Protein AF-0000000075771984 (afdb_homodimer)

Sequence (1826 aa):
MFKVIRDGGIRCKTSKYLKIIKNNRSLATKSEVASSADVVVIGGGIAGCNTLYQLTKRGVNAILLERSKITSGTTWHTAGLVWSLRPCDLEVRLLRDSRNVYNNLANEVEDYSGWINNGGMFISRSKIRTQEYMRLHTLGNAMGIASEVLDPYDAQKKVPILDPSVFQMALYVSEDGTIDPAMACSALLKVATRNGAKVYEDRPVIDIHYTHNLLGNKEVTAVHTDKGIIKTKCVINCGGAWGPRVARFAGVPSLPLVPFKHAYVVCDAIPEIRGCPNIRDHDVNLYLKMQGETCSIGGYEGNPHMLDQVPDNLQFHLYELDWDVFGVHMTSATTLCPKLGKIGIKSTVCGPESFTPDHKPLLGEDPNIFGLYHNCGYNSAGMMFSAGCGIQMAEWVISGRPQYNMFTFDIRRFTPGQLSRAHWCRESSHEAYVRNYGIVFPHDERLAGRDASHDALHQELVDDGAVMQARAGWERPGFFMPGEKIRVQQYDWGGTHDYPRNVDQRYEEVLKGDYTFGFSEHHDLIGKEALSCRNAAALFNLSYYGKFYLTGPDAQRTANLAFTADLSKDYERVVYSLLLNEKGGVEADVTVSILDGGSGQLHEPIFKGRGYYVVTSGFNANHTLAHLRRIIQTHKLRATITDVSKQLCILSVQGPDSQRILQRYTGAGLSNDAFPVNTHRSIQFHKAPFSVDNKVYTCRALRVGWSGELGWELHIPSSHAIQIYKALKTAKGLQNAGWRALTSLSAEKGYHLWNADLRTDDNPIEANLGFTCRENGEYIGNEHVAKARSNGVSKKYAYFTLDDKVAIYGQEAVFRNGEPVGHLRRGDYAYYLDKPIGIAYITNKGLEVTGKYLTDGNYEIEVMGTKYRANLHLKSPFDPTGQRILGNYGEQGMDENIYEPHAGQNERSGGSEMFKVIRDGGIRCKTSKYLKIIKNNRSLATKSEVASSADVVVIGGGIAGCNTLYQLTKRGVNAILLERSKITSGTTWHTAGLVWSLRPCDLEVRLLRDSRNVYNNLANEVEDYSGWINNGGMFISRSKIRTQEYMRLHTLGNAMGIASEVLDPYDAQKKVPILDPSVFQMALYVSEDGTIDPAMACSALLKVATRNGAKVYEDRPVIDIHYTHNLLGNKEVTAVHTDKGIIKTKCVINCGGAWGPRVARFAGVPSLPLVPFKHAYVVCDAIPEIRGCPNIRDHDVNLYLKMQGETCSIGGYEGNPHMLDQVPDNLQFHLYELDWDVFGVHMTSATTLCPKLGKIGIKSTVCGPESFTPDHKPLLGEDPNIFGLYHNCGYNSAGMMFSAGCGIQMAEWVISGRPQYNMFTFDIRRFTPGQLSRAHWCRESSHEAYVRNYGIVFPHDERLAGRDASHDALHQELVDDGAVMQARAGWERPGFFMPGEKIRVQQYDWGGTHDYPRNVDQRYEEVLKGDYTFGFSEHHDLIGKEALSCRNAAALFNLSYYGKFYLTGPDAQRTANLAFTADLSKDYERVVYSLLLNEKGGVEADVTVSILDGGSGQLHEPIFKGRGYYVVTSGFNANHTLAHLRRIIQTHKLRATITDVSKQLCILSVQGPDSQRILQRYTGAGLSNDAFPVNTHRSIQFHKAPFSVDNKVYTCRALRVGWSGELGWELHIPSSHAIQIYKALKTAKGLQNAGWRALTSLSAEKGYHLWNADLRTDDNPIEANLGFTCRENGEYIGNEHVAKARSNGVSKKYAYFTLDDKVAIYGQEAVFRNGEPVGHLRRGDYAYYLDKPIGIAYITNKGLEVTGKYLTDGNYEIEVMGTKYRANLHLKSPFDPTGQRILGNYGEQGMDENIYEPHAGQNERSGGSE

Radius of gyration: 36.63 Å; Cα contacts (8 Å, |Δi|>4): 4333; chains: 2; bounding box: 93×117×120 Å

Solvent-accessible surface area (backbone atoms only — not comparable to full-atom values): 93601 Å² total; per-residue (Å²): 132,84,74,77,82,77,85,78,74,98,74,73,87,79,63,74,80,66,72,79,69,82,77,76,84,73,82,65,56,112,47,59,59,62,61,58,38,61,31,40,34,36,24,40,28,54,41,22,26,29,31,48,28,40,31,22,76,70,70,44,51,36,35,38,35,14,54,50,55,76,23,25,70,50,39,64,75,53,86,24,60,30,62,56,81,50,98,39,72,64,56,28,50,27,18,50,45,17,51,51,50,52,68,45,43,23,68,75,63,72,42,91,30,47,64,41,73,40,13,28,33,39,46,18,69,43,71,69,51,42,47,55,49,28,38,37,46,32,33,27,48,45,71,71,42,67,66,44,84,31,49,29,66,61,45,22,74,59,35,64,60,46,43,44,87,67,40,63,32,30,42,36,27,64,81,11,25,36,37,39,52,65,40,37,39,52,44,33,43,53,56,15,42,74,56,65,36,45,76,40,62,64,36,44,76,73,36,38,43,62,46,38,37,93,87,59,46,40,31,39,47,27,39,33,38,89,52,44,54,28,38,22,51,28,39,38,40,17,36,39,65,47,26,45,59,59,41,38,39,62,62,45,63,61,53,76,63,44,31,25,60,46,52,37,33,34,36,43,78,38,74,80,42,50,72,23,44,25,40,36,30,40,86,70,28,32,35,36,45,52,52,59,34,29,42,31,47,28,54,48,52,74,64,67,54,74,44,88,74,72,56,86,80,62,51,76,57,66,52,84,78,56,58,88,56,51,44,62,39,55,54,48,47,24,63,44,21,55,64,58,69,74,50,55,76,67,47,77,46,23,28,63,41,24,29,11,42,77,56,41,36,37,25,46,61,45,84,73,31,46,39,36,28,36,42,26,24,42,47,90,36,45,73,23,37,20,45,22,48,10,50,35,48,34,35,23,70,76,67,68,50,46,70,61,63,52,58,82,31,27,52,44,52,60,35,69,61,42,57,35,15,62,66,38,41,51,45,16,22,49,50,31,50,45,42,64,46,48,85,84,42,87,67,67,77,79,62,40,48,68,74,46,32,71,54,75,47,50,66,62,41,26,68,58,6,20,41,68,39,76,49,56,37,26,52,43,44,32,36,62,44,79,92,35,71,51,61,83,61,80,66,33,64,90,43,33,96,81,24,63,62,66,85,78,50,65,45,59,56,56,49,55,41,30,70,47,80,55,74,43,72,53,46,65,61,37,39,50,33,36,44,33,24,72,73,26,12,20,36,35,76,52,31,63,28,25,33,33,36,36,29,40,90,28,20,59,59,48,45,45,34,48,29,38,34,80,79,81,65,66,65,36,37,40,40,65,27,36,30,42,38,81,78,20,12,34,68,41,60,34,39,36,32,36,36,66,44,43,89,56,43,90,74,29,47,63,59,70,61,55,29,35,41,40,36,33,56,34,62,48,25,54,38,46,52,42,52,52,49,49,52,34,59,76,67,70,46,59,50,44,77,48,78,43,31,77,46,32,32,26,44,30,36,27,5,77,42,20,57,67,57,52,48,38,26,30,84,64,62,74,44,66,84,67,42,35,80,40,23,46,47,79,42,56,37,34,55,42,71,80,43,82,89,52,71,71,41,67,31,28,37,31,31,51,56,70,53,54,34,16,34,35,30,36,35,22,38,30,49,49,38,54,57,52,48,59,36,50,65,68,37,85,69,43,38,77,33,21,50,59,21,44,52,24,33,11,53,35,46,53,52,84,44,81,81,46,67,36,32,44,61,36,37,43,59,32,58,74,41,47,88,33,43,49,88,69,78,72,31,54,16,45,68,46,48,52,46,34,68,74,72,45,37,40,37,31,52,37,32,34,39,29,83,59,90,53,60,50,66,44,43,33,18,29,26,45,72,85,37,70,33,28,39,26,43,31,32,35,52,18,65,88,80,65,29,22,34,34,32,29,46,42,47,43,91,74,34,71,49,46,72,62,63,60,72,70,49,52,39,30,37,30,57,58,79,42,74,37,67,36,46,82,28,88,54,36,84,43,63,75,82,58,40,37,52,75,46,49,55,67,90,74,49,54,83,73,76,72,81,66,85,76,84,67,75,85,65,84,85,72,70,92,109,134,86,77,76,87,84,85,78,74,97,77,78,92,77,66,79,78,74,59,84,70,82,74,77,87,77,89,64,60,113,46,56,60,58,61,58,38,62,32,40,32,37,23,40,27,56,41,23,26,29,32,47,27,40,31,20,77,70,70,45,51,36,34,38,35,15,55,49,55,78,24,25,71,49,40,66,76,54,87,25,60,29,63,56,81,52,98,38,71,65,56,26,51,27,18,51,45,17,50,52,50,52,68,44,44,26,67,74,62,71,42,90,31,45,66,43,73,41,12,29,32,39,45,20,68,43,69,68,50,42,47,53,52,29,38,37,47,32,33,28,48,44,71,71,42,68,65,44,86,30,49,29,65,63,44,22,74,61,36,66,60,45,44,44,87,67,40,63,32,29,43,38,28,64,82,12,27,37,38,39,53,65,40,38,39,50,45,34,42,52,55,15,41,74,56,64,34,45,77,41,62,64,38,42,76,71,34,37,42,63,45,37,36,91,87,59,47,39,30,39,47,28,40,33,38,88,51,44,54,29,38,24,52,29,40,37,40,17,35,39,67,47,26,45,59,59,41,39,39,61,64,44,64,62,54,77,63,44,32,26,59,46,50,38,34,32,36,44,78,37,76,80,42,50,73,23,46,25,40,35,32,42,86,69,26,32,35,37,43,52,52,58,34,29,42,31,47,28,53,48,52,76,65,66,53,74,44,88,74,71,56,86,81,62,51,76,56,68,53,85,76,56,57,87,58,50,44,62,36,55,54,49,47,25,62,43,21,54,64,59,69,74,50,56,75,66,46,80,47,22,29,65,39,25,28,12,43,77,57,42,35,36,25,46,61,45,84,73,32,47,39,36,28,36,42,26,24,42,46,90,36,43,73,25,36,21,44,22,48,10,50,34,48,34,34,23,71,76,67,69,51,47,71,62,63,52,58,80,31,27,53,44,52,60,35,69,62,41,57,34,16,61,66,37,41,52,43,15,22,50,50,30,50,45,43,62,46,48,85,84,43,87,65,66,76,80,62,41,48,68,76,45,32,71,54,76,48,52,66,62,40,28,67,58,6,21,40,68,39,75,49,58,36,26,52,42,44,33,36,64,44,79,91,36,73,50,61,84,59,79,67,32,64,89,43,33,96,80,23,62,61,64,87,77,48,64,46,60,54,57,50,57,40,30,70,47,79,54,74,43,72,53,47,65,62,37,38,50,32,37,44,33,24,73,73,27,12,19,37,34,77,53,29,64,29,25,34,32,38,35,30,39,90,28,20,58,60,49,44,44,35,48,30,38,35,79,79,81,63,63,79,30,33,41,41,64,26,36,30,44,38,80,80,18,11,34,67,41,62,34,40,37,30,38,38,69,45,43,89,56,44,90,73,30,48,64,58,70,62,54,30,34,42,39,37,32,56,35,64,49,25,52,39,46,51,43,52,52,49,48,50,34,59,77,67,69,49,58,52,44,76,48,78,42,32,76,47,33,31,29,43,30,37,27,6,76,41,20,59,67,57,53,46,39,27,32,86,64,61,74,44,66,84,66,42,34,79,41,25,42,47,77,40,57,37,32,55,43,69,78,42,83,89,51,72,71,43,66,31,28,37,32,30,51,57,70,52,52,33,17,34,35,30,35,36,22,40,29,49,49,37,55,58,51,45,59,37,51,65,67,37,85,72,44,37,77,32,20,48,59,21,42,53,22,34,13,52,37,46,53,52,83,44,78,80,48,68,36,32,45,61,33,37,42,59,32,58,74,41,48,88,33,44,49,90,68,78,73,29,55,17,45,70,47,48,52,47,34,68,74,72,46,37,39,39,31,52,37,32,34,37,29,84,60,89,52,61,49,65,43,45,34,18,30,24,44,73,85,36,70,33,29,37,25,43,31,32,34,52,19,64,87,81,65,30,22,34,33,32,29,47,43,46,43,93,76,33,70,48,46,73,63,62,62,71,72,49,53,39,30,39,30,56,59,78,41,75,38,67,36,46,81,29,89,53,34,85,43,64,74,81,57,39,37,52,75,47,49,54,68,90,73,49,53,82,74,76,71,82,64,84,74,83,68,72,84,61,79,84,73,77,74,125

pLDDT: mean 91.32, std 16.98, range [16.67, 98.88]

Nearest PDB structures (foldseek):
  1vrq-assembly1_B  TM=8.759E-01  e=1.701E-26  Corynebacterium sp. U-96
  2gah-assembly1_B  TM=8.725E-01  e=1.959E-25  Stenotrophomonas maltophilia
  5hxw-assembly3_C  TM=8.221E-01  e=6.725E-24  Proteus vulgaris
  3dme-assembly1_B  TM=7.816E-01  e=2.888E-16  Bordetella pertussis
  2r4e-assembly1_A  TM=6.799E-01  e=1.386E-12  Escherichia coli

Organism: Galleria mellonella (NCBI:txid7137)

Structure (mmCIF, N/CA/C/O backbone):
data_AF-0000000075771984-model_v1
#
loop_
_entity.id
_entity.type
_entity.pdbx_description
1 polymer 'Sarcosine dehydrogenase, mitochondrial'
#
loop_
_atom_site.group_PDB
_atom_site.id
_atom_site.type_symbol
_atom_site.label_atom_id
_atom_site.label_alt_id
_atom_site.label_comp_id
_atom_site.label_asym_id
_atom_site.label_entity_id
_atom_site.label_seq_id
_atom_site.pdbx_PDB_ins_code
_atom_site.Cartn_x
_atom_site.Cartn_y
_atom_site.Cartn_z
_atom_site.occupancy
_atom_site.B_iso_or_equiv
_atom_site.auth_seq_id
_atom_site.auth_comp_id
_atom_site.auth_asym_id
_atom_site.auth_atom_id
_atom_site.pdbx_PDB_model_num
ATOM 1 N N . MET A 1 1 ? 25.984 54.156 26.453 1 20.53 1 MET A N 1
ATOM 2 C CA . MET A 1 1 ? 27.312 53.875 25.922 1 20.53 1 MET A CA 1
ATOM 3 C C . MET A 1 1 ? 27.562 52.375 25.844 1 20.53 1 MET A C 1
ATOM 5 O O . MET A 1 1 ? 27.766 51.719 26.875 1 20.53 1 MET A O 1
ATOM 9 N N . PHE A 1 2 ? 26.75 51.562 25.188 1 23.52 2 PHE A N 1
ATOM 10 C CA . PHE A 1 2 ? 26.172 50.25 25.422 1 23.52 2 PHE A CA 1
ATOM 11 C C . PHE A 1 2 ? 27.156 49.125 25.109 1 23.52 2 PHE A C 1
ATOM 13 O O . PHE A 1 2 ? 27.719 49.094 24.016 1 23.52 2 PHE A O 1
ATOM 20 N N . LYS A 1 3 ? 27.891 48.625 26.062 1 22.48 3 LYS A N 1
ATOM 21 C CA . LYS A 1 3 ? 29.234 48.062 26.125 1 22.48 3 LYS A CA 1
ATOM 22 C C . LYS A 1 3 ? 29.312 46.719 25.453 1 22.48 3 LYS A C 1
ATOM 24 O O . LYS A 1 3 ? 28.359 45.938 25.516 1 22.48 3 LYS A O 1
ATOM 29 N N . VAL A 1 4 ? 30.203 46.438 24.469 1 23.03 4 VAL A N 1
ATOM 30 C CA . VAL A 1 4 ? 30.469 45.5 23.375 1 23.03 4 VAL A CA 1
ATOM 31 C C . VAL A 1 4 ? 30.828 44.125 23.953 1 23.03 4 VAL A C 1
ATOM 33 O O . VAL A 1 4 ? 31.094 43.188 23.188 1 23.03 4 VAL A O 1
ATOM 36 N N . ILE A 1 5 ? 30.109 43.625 25.016 1 22.22 5 ILE A N 1
ATOM 37 C CA . ILE A 1 5 ? 30.906 42.656 25.75 1 22.22 5 ILE A CA 1
ATOM 38 C C . ILE A 1 5 ? 31.219 41.438 24.859 1 22.22 5 ILE A C 1
ATOM 40 O O . ILE A 1 5 ? 30.312 40.875 24.234 1 22.22 5 ILE A O 1
ATOM 44 N N . ARG A 1 6 ? 32.5 41.094 24.391 1 21.95 6 ARG A N 1
ATOM 45 C CA . ARG A 1 6 ? 33.406 40.312 23.562 1 21.95 6 ARG A CA 1
ATOM 46 C C . ARG A 1 6 ? 33.406 38.844 23.969 1 21.95 6 ARG A C 1
ATOM 48 O O . ARG A 1 6 ? 34.188 38.438 24.844 1 21.95 6 ARG A O 1
ATOM 55 N N . ASP A 1 7 ? 32.219 38.344 24.281 1 18.66 7 ASP A N 1
ATOM 56 C CA . ASP A 1 7 ? 32.281 37.094 25.047 1 18.66 7 ASP A CA 1
ATOM 57 C C . ASP A 1 7 ? 33 36 24.25 1 18.66 7 ASP A C 1
ATOM 59 O O . ASP A 1 7 ? 32.719 35.781 23.078 1 18.66 7 ASP A O 1
ATOM 63 N N . GLY A 1 8 ? 34.188 35.531 24.531 1 19.98 8 GLY A N 1
ATOM 64 C CA . GLY A 1 8 ? 35.375 34.781 24.156 1 19.98 8 GLY A CA 1
ATOM 65 C C . GLY A 1 8 ? 35.062 33.344 23.766 1 19.98 8 GLY A C 1
ATOM 66 O O . GLY A 1 8 ? 35.5 32.875 22.703 1 19.98 8 GLY A O 1
ATOM 67 N N . GLY A 1 9 ? 34.875 32.312 24.578 1 18.95 9 GLY A N 1
ATOM 68 C CA . GLY A 1 9 ? 35.688 31.109 24.688 1 18.95 9 GLY A CA 1
ATOM 69 C C . GLY A 1 9 ? 35.156 29.969 23.844 1 18.95 9 GLY A C 1
ATOM 70 O O . GLY A 1 9 ? 35.938 29.281 23.156 1 18.95 9 GLY A O 1
ATOM 71 N N . ILE A 1 10 ? 33.969 29.328 24.031 1 19.7 10 ILE A N 1
ATOM 72 C CA . ILE A 1 10 ? 33.938 27.875 24.109 1 19.7 10 ILE A CA 1
ATOM 73 C C . ILE A 1 10 ? 33.938 27.281 22.703 1 19.7 10 ILE A C 1
ATOM 75 O O . ILE A 1 10 ? 33 27.453 21.938 1 19.7 10 ILE A O 1
ATOM 79 N N . ARG A 1 11 ? 35.062 27.047 21.891 1 22.23 11 ARG A N 1
ATOM 80 C CA . ARG A 1 11 ? 35.625 26.562 20.641 1 22.23 11 ARG A CA 1
ATOM 81 C C . ARG A 1 11 ? 35.281 25.094 20.406 1 22.23 11 ARG A C 1
ATOM 83 O O . ARG A 1 11 ? 35.281 24.609 19.281 1 22.23 11 ARG A O 1
ATOM 90 N N . CYS A 1 12 ? 35.344 24.188 21.344 1 19.92 12 CYS A N 1
ATOM 91 C CA . CYS A 1 12 ? 36.125 23 21.078 1 19.92 12 CYS A CA 1
ATOM 92 C C . CYS A 1 12 ? 35.406 22.078 20.109 1 19.92 12 CYS A C 1
ATOM 94 O O . CYS A 1 12 ? 36 21.625 19.125 1 19.92 12 CYS A O 1
ATOM 96 N N . LYS A 1 13 ? 34.469 21.047 20.469 1 22.67 13 LYS A N 1
ATOM 97 C CA . LYS A 1 13 ? 34.656 19.609 20.266 1 22.67 13 LYS A CA 1
ATOM 98 C C . LYS A 1 13 ? 34.031 19.156 18.953 1 22.67 13 LYS A C 1
ATOM 100 O O . LYS A 1 13 ? 33.312 18.156 18.922 1 22.67 13 LYS A O 1
ATOM 105 N N . THR A 1 14 ? 33.75 19.938 18.094 1 21.06 14 THR A N 1
ATOM 106 C CA . THR A 1 14 ? 33 19.672 16.875 1 21.06 14 THR A CA 1
ATOM 107 C C . THR A 1 14 ? 33.812 18.812 15.922 1 21.06 14 THR A C 1
ATOM 109 O O . THR A 1 14 ? 33.469 18.641 14.75 1 21.06 14 THR A O 1
ATOM 112 N N . SER A 1 15 ? 35.094 18.375 16.391 1 21.33 15 SER A N 1
ATOM 113 C CA . SER A 1 15 ? 36.062 17.875 15.43 1 21.33 15 SER A CA 1
ATOM 114 C C . SER A 1 15 ? 35.562 16.625 14.727 1 21.33 15 SER A C 1
ATOM 116 O O . SER A 1 15 ? 35.875 16.391 13.555 1 21.33 15 SER A O 1
ATOM 118 N N . LYS A 1 16 ? 35.062 15.539 15.469 1 24.08 16 LYS A N 1
ATOM 119 C CA . LYS A 1 16 ? 35.562 14.188 15.203 1 24.08 16 LYS A CA 1
ATOM 120 C C . LYS A 1 16 ? 34.844 13.578 14 1 24.08 16 LYS A C 1
ATOM 122 O O . LYS A 1 16 ? 35.281 12.555 13.461 1 24.08 16 LYS A O 1
ATOM 127 N N . TYR A 1 17 ? 33.594 13.828 13.836 1 22.97 17 TYR A N 1
ATOM 128 C CA . TYR A 1 17 ? 33.062 12.773 12.984 1 22.97 17 TYR A CA 1
ATOM 129 C C . TYR A 1 17 ? 33.344 13.047 11.516 1 22.97 17 TYR A C 1
ATOM 131 O O . TYR A 1 17 ? 33.125 12.188 10.664 1 22.97 17 TYR A O 1
ATOM 139 N N . LEU A 1 18 ? 33.438 14.375 11.188 1 21.64 18 LEU A N 1
ATOM 140 C CA . LEU A 1 18 ? 33.531 14.531 9.742 1 21.64 18 LEU A CA 1
ATOM 141 C C . LEU A 1 18 ? 34.938 14.273 9.25 1 21.64 18 LEU A C 1
ATOM 143 O O . LEU A 1 18 ? 35.844 15.07 9.508 1 21.64 18 LEU A O 1
ATOM 147 N N . LYS A 1 19 ? 35.562 13.109 9.297 1 24.31 19 LYS A N 1
ATOM 148 C CA . LYS A 1 19 ? 36.844 13.094 8.633 1 24.31 19 LYS A CA 1
ATOM 149 C C . LYS A 1 19 ? 36.812 13.852 7.305 1 24.31 19 LYS A C 1
ATOM 151 O O . LYS A 1 19 ? 35.844 13.719 6.547 1 24.31 19 LYS A O 1
ATOM 156 N N . ILE A 1 20 ? 37.625 14.883 7.121 1 22.64 20 ILE A N 1
ATOM 157 C CA . ILE A 1 20 ? 38.062 15.695 5.984 1 22.64 20 ILE A CA 1
ATOM 158 C C . ILE A 1 20 ? 38.406 14.797 4.812 1 22.64 20 ILE A C 1
ATOM 160 O O . ILE A 1 20 ? 39.5 14.172 4.809 1 22.64 20 ILE A O 1
ATOM 164 N N . ILE A 1 21 ? 37.594 13.914 4.395 1 23.53 21 ILE A N 1
ATOM 165 C CA . ILE A 1 21 ? 38.25 13.32 3.238 1 23.53 21 ILE A CA 1
ATOM 166 C C . ILE A 1 21 ? 38.438 14.375 2.152 1 23.53 21 ILE A C 1
ATOM 168 O O . ILE A 1 21 ? 37.562 15.172 1.89 1 23.53 21 ILE A O 1
ATOM 172 N N . LYS A 1 22 ? 39.688 14.594 1.712 1 22.98 22 LYS A N 1
ATOM 173 C CA . LYS A 1 22 ? 40.281 15.438 0.683 1 22.98 22 LYS A CA 1
ATOM 174 C C . LYS A 1 22 ? 39.531 15.312 -0.64 1 22.98 22 LYS A C 1
ATOM 176 O O . LYS A 1 22 ? 39.5 14.242 -1.251 1 22.98 22 LYS A O 1
ATOM 181 N N . ASN A 1 23 ? 38.438 16.109 -0.751 1 23.19 23 ASN A N 1
ATOM 182 C CA . ASN A 1 23 ? 37.656 16.109 -1.988 1 23.19 23 ASN A CA 1
ATOM 183 C C . ASN A 1 23 ? 38.469 16.672 -3.158 1 23.19 23 ASN A C 1
ATOM 185 O O . ASN A 1 23 ? 38.781 17.859 -3.195 1 23.19 23 ASN A O 1
ATOM 189 N N . ASN A 1 24 ? 39.469 15.961 -3.719 1 22.27 24 ASN A N 1
ATOM 190 C CA . ASN A 1 24 ? 40.062 16.469 -4.945 1 22.27 24 ASN A CA 1
ATOM 191 C C . ASN A 1 24 ? 39.031 16.688 -6.039 1 22.27 24 ASN A C 1
ATOM 193 O O . ASN A 1 24 ? 38.062 15.922 -6.137 1 22.27 24 ASN A O 1
ATOM 197 N N . ARG A 1 25 ? 38.969 17.875 -6.742 1 24.22 25 ARG A N 1
ATOM 198 C CA . ARG A 1 25 ? 38.188 18.609 -7.746 1 24.22 25 ARG A CA 1
ATOM 199 C C . ARG A 1 25 ? 38.156 17.844 -9.07 1 24.22 25 ARG A C 1
ATOM 201 O O . ARG A 1 25 ? 38.969 18.141 -9.961 1 24.22 25 ARG A O 1
ATOM 208 N N . SER A 1 26 ? 38.062 16.547 -9.25 1 25.86 26 SER A N 1
ATOM 209 C CA . SER A 1 26 ? 38.188 16.109 -10.633 1 25.86 26 SER A CA 1
ATOM 210 C C . SER A 1 26 ? 37 16.5 -11.469 1 25.86 26 SER A C 1
ATOM 212 O O . SER A 1 26 ? 35.844 16.344 -11.039 1 25.86 26 SER A O 1
ATOM 214 N N . LEU A 1 27 ? 37 17.547 -12.352 1 26.48 27 LEU A N 1
ATOM 215 C CA . LEU A 1 27 ? 36.188 17.969 -13.492 1 26.48 27 LEU A CA 1
ATOM 216 C C . LEU A 1 27 ? 35.719 16.766 -14.289 1 26.48 27 LEU A C 1
ATOM 218 O O . LEU A 1 27 ? 36.531 16 -14.812 1 26.48 27 LEU A O 1
ATOM 222 N N . ALA A 1 28 ? 34.5 16.281 -14.133 1 31.55 28 ALA A N 1
ATOM 223 C CA . ALA A 1 28 ? 33.875 15.039 -14.578 1 31.55 28 ALA A CA 1
ATOM 224 C C . ALA A 1 28 ? 33.594 15.07 -16.078 1 31.55 28 ALA A C 1
ATOM 226 O O . ALA A 1 28 ? 32.688 15.789 -16.531 1 31.55 28 ALA A O 1
ATOM 227 N N . THR A 1 29 ? 34.375 15.203 -17.047 1 35.03 29 THR A N 1
ATOM 228 C CA . THR A 1 29 ? 34.312 14.742 -18.438 1 35.03 29 THR A CA 1
ATOM 229 C C . THR A 1 29 ? 33.531 13.438 -18.547 1 35.03 29 THR A C 1
ATOM 231 O O . THR A 1 29 ? 33.25 12.789 -17.531 1 35.03 29 THR A O 1
ATOM 234 N N . LYS A 1 30 ? 33.375 12.758 -19.812 1 45.22 30 LYS A N 1
ATOM 235 C CA . LYS A 1 30 ? 33.031 11.359 -20.078 1 45.22 30 LYS A CA 1
ATOM 236 C C . LYS A 1 30 ? 33.5 10.461 -18.938 1 45.22 30 LYS A C 1
ATOM 238 O O . LYS A 1 30 ? 33.531 9.234 -19.094 1 45.22 30 LYS A O 1
ATOM 243 N N . SER A 1 31 ? 33.75 11.039 -17.797 1 60.84 31 SER A N 1
ATOM 244 C CA . SER A 1 31 ? 34.625 10.711 -16.672 1 60.84 31 SER A CA 1
ATOM 245 C C . SER A 1 31 ? 33.812 10.172 -15.5 1 60.84 31 SER A C 1
ATOM 247 O O . SER A 1 31 ? 32.625 10.461 -15.367 1 60.84 31 SER A O 1
ATOM 249 N N . GLU A 1 32 ? 34.25 9.43 -14.703 1 80.19 32 GLU A N 1
ATOM 250 C CA . GLU A 1 32 ? 33.812 8.711 -13.508 1 80.19 32 GLU A CA 1
ATOM 251 C C . GLU A 1 32 ? 33.406 9.68 -12.406 1 80.19 32 GLU A C 1
ATOM 253 O O . GLU A 1 32 ? 33.906 10.797 -12.312 1 80.19 32 GLU A O 1
ATOM 258 N N . VAL A 1 33 ? 32.188 9.57 -11.906 1 91.38 33 VAL A N 1
ATOM 259 C CA . VAL A 1 33 ? 31.703 10.352 -10.773 1 91.38 33 VAL A CA 1
ATOM 260 C C . VAL A 1 33 ? 32.688 10.25 -9.609 1 91.38 33 VAL A C 1
ATOM 262 O O . VAL A 1 33 ? 33.531 9.352 -9.578 1 91.38 33 VAL A O 1
ATOM 265 N N . ALA A 1 34 ? 32.594 11.219 -8.734 1 93.81 34 ALA A N 1
ATOM 266 C CA . ALA A 1 34 ? 33.375 11.148 -7.512 1 93.81 34 ALA A CA 1
ATOM 267 C C . ALA A 1 34 ? 33.062 9.883 -6.723 1 93.81 34 ALA A C 1
ATOM 269 O O . ALA A 1 34 ? 31.953 9.359 -6.789 1 93.81 34 ALA A O 1
ATOM 270 N N . SER A 1 35 ? 34.031 9.461 -6 1 95.12 35 SER A N 1
ATOM 271 C CA . SER A 1 35 ? 33.906 8.18 -5.316 1 95.12 35 SER A CA 1
ATOM 272 C C . SER A 1 35 ? 33.094 8.297 -4.035 1 95.12 35 SER A C 1
ATOM 274 O O . SER A 1 35 ? 32.562 7.301 -3.521 1 95.12 35 SER A O 1
ATOM 276 N N . SER A 1 36 ? 33.031 9.523 -3.48 1 97.38 36 SER A N 1
ATOM 277 C CA . SER A 1 36 ? 32.281 9.695 -2.236 1 97.38 36 SER A CA 1
ATOM 278 C C . SER A 1 36 ? 31.812 11.133 -2.07 1 97.38 36 SER A C 1
ATOM 280 O O . SER A 1 36 ? 32.344 12.047 -2.703 1 97.38 36 SER A O 1
ATOM 282 N N . ALA A 1 37 ? 30.812 11.367 -1.308 1 98.38 37 ALA A N 1
ATOM 283 C CA . ALA A 1 37 ? 30.281 12.664 -0.917 1 98.38 37 ALA A CA 1
ATOM 284 C C . ALA A 1 37 ? 29.531 12.578 0.417 1 98.38 37 ALA A C 1
ATOM 286 O O . ALA A 1 37 ? 29.094 11.5 0.82 1 98.38 37 ALA A O 1
ATOM 287 N N . ASP A 1 38 ? 29.484 13.742 1.095 1 98.25 38 ASP A N 1
ATOM 288 C CA . ASP A 1 38 ? 28.656 13.773 2.299 1 98.25 38 ASP A CA 1
ATOM 289 C C . ASP A 1 38 ? 27.188 13.617 1.957 1 98.25 38 ASP A C 1
ATOM 291 O O . ASP A 1 38 ? 26.438 12.945 2.674 1 98.25 38 ASP A O 1
ATOM 295 N N . VAL A 1 39 ? 26.75 14.328 0.941 1 98.75 39 VAL A N 1
ATOM 296 C CA . VAL A 1 39 ? 25.359 14.32 0.515 1 98.75 39 VAL A CA 1
ATOM 297 C C . VAL A 1 39 ? 25.281 14.203 -1.006 1 98.75 39 VAL A C 1
ATOM 299 O O . VAL A 1 39 ? 26.062 14.836 -1.723 1 98.75 39 VAL A O 1
ATOM 302 N N . VAL A 1 40 ? 24.422 13.344 -1.509 1 98.88 40 VAL A N 1
ATOM 303 C CA . VAL A 1 40 ? 24.109 13.281 -2.934 1 98.88 40 VAL A CA 1
ATOM 304 C C . VAL A 1 40 ? 22.688 13.781 -3.178 1 98.88 40 VAL A C 1
ATOM 306 O O . VAL A 1 40 ? 21.734 13.25 -2.615 1 98.88 40 VAL A O 1
ATOM 309 N N . VAL A 1 41 ? 22.562 14.844 -3.959 1 98.88 41 VAL A N 1
ATOM 310 C CA . VAL A 1 41 ? 21.266 15.406 -4.363 1 98.88 41 VAL A CA 1
ATOM 311 C C . VAL A 1 41 ? 20.875 14.867 -5.738 1 98.88 41 VAL A C 1
ATOM 313 O O . VAL A 1 41 ? 21.656 14.977 -6.691 1 98.88 41 VAL A O 1
ATOM 316 N N . ILE A 1 42 ? 19.672 14.305 -5.836 1 98.69 42 ILE A N 1
ATOM 317 C CA . ILE A 1 42 ? 19.219 13.734 -7.102 1 98.69 42 ILE A CA 1
ATOM 318 C C . ILE A 1 42 ? 18.141 14.641 -7.719 1 98.69 42 ILE A C 1
ATOM 320 O O . ILE A 1 42 ? 17.047 14.781 -7.164 1 98.69 42 ILE A O 1
ATOM 324 N N . GLY A 1 43 ? 18.406 15.219 -8.906 1 98.25 43 GLY A N 1
ATOM 325 C CA . GLY A 1 43 ? 17.5 16.109 -9.609 1 98.25 43 GLY A CA 1
ATOM 326 C C . GLY A 1 43 ? 18.016 17.531 -9.719 1 98.25 43 GLY A C 1
ATOM 327 O O . GLY A 1 43 ? 18.344 18.156 -8.703 1 98.25 43 GLY A O 1
ATOM 328 N N . GLY A 1 44 ? 18.109 18 -10.891 1 98.31 44 GLY A N 1
ATOM 329 C CA . GLY A 1 44 ? 18.656 19.328 -11.148 1 98.31 44 GLY A CA 1
ATOM 330 C C . GLY A 1 44 ? 17.578 20.359 -11.461 1 98.31 44 GLY A C 1
ATOM 331 O O . GLY A 1 44 ? 17.781 21.234 -12.305 1 98.31 44 GLY A O 1
ATOM 332 N N . GLY A 1 45 ? 16.422 20.219 -10.891 1 98.19 45 GLY A N 1
ATOM 333 C CA . GLY A 1 45 ? 15.43 21.297 -10.883 1 98.19 45 GLY A CA 1
ATOM 334 C C . GLY A 1 45 ? 15.703 22.344 -9.828 1 98.19 45 GLY A C 1
ATOM 335 O O . GLY A 1 45 ? 16.734 22.312 -9.164 1 98.19 45 GLY A O 1
ATOM 336 N N . ILE A 1 46 ? 14.773 23.266 -9.688 1 98.38 46 ILE A N 1
ATOM 337 C CA . ILE A 1 46 ? 14.969 24.391 -8.781 1 98.38 46 ILE A CA 1
ATOM 338 C C . ILE A 1 46 ? 15.156 23.875 -7.355 1 98.38 46 ILE A C 1
ATOM 340 O O . ILE A 1 46 ? 15.93 24.453 -6.578 1 98.38 46 ILE A O 1
ATOM 344 N N . ALA A 1 47 ? 14.477 22.797 -6.918 1 98.62 47 ALA A N 1
ATOM 345 C CA . ALA A 1 47 ? 14.609 22.234 -5.574 1 98.62 47 ALA A CA 1
ATOM 346 C C . ALA A 1 47 ? 16.031 21.703 -5.336 1 98.62 47 ALA A C 1
ATOM 348 O O . ALA A 1 47 ? 16.609 21.953 -4.281 1 98.62 47 ALA A O 1
ATOM 349 N N . GLY A 1 48 ? 16.547 20.969 -6.332 1 98.81 48 GLY A N 1
ATOM 350 C CA . GLY A 1 48 ? 17.906 20.438 -6.211 1 98.81 48 GLY A CA 1
ATOM 351 C C . GLY A 1 48 ? 18.969 21.516 -6.199 1 98.81 48 GLY A C 1
ATOM 352 O O . GLY A 1 48 ? 19.922 21.438 -5.418 1 98.81 48 GLY A O 1
ATOM 353 N N . CYS A 1 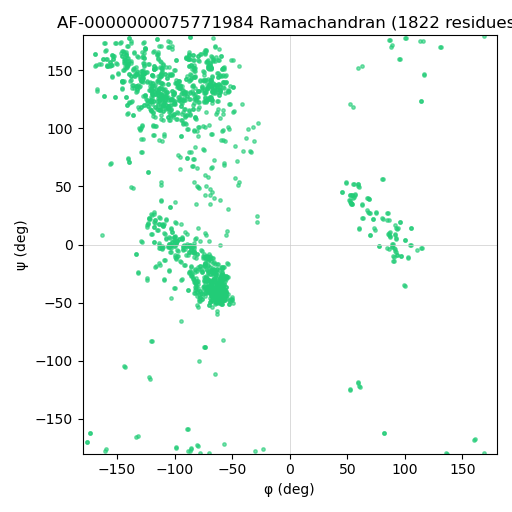49 ? 18.812 22.5 -7.082 1 98.75 49 CYS A N 1
ATOM 354 C CA . CYS A 1 49 ? 19.781 23.594 -7.168 1 98.75 49 CYS A CA 1
ATOM 355 C C . CYS A 1 49 ? 19.828 24.391 -5.867 1 98.75 49 CYS A C 1
ATOM 357 O O . CYS A 1 49 ? 20.906 24.703 -5.367 1 98.75 49 CYS A O 1
ATOM 359 N N . ASN A 1 50 ? 18.625 24.703 -5.332 1 98.75 50 ASN A N 1
ATOM 360 C CA . ASN A 1 50 ? 18.578 25.406 -4.062 1 98.75 50 ASN A CA 1
ATOM 361 C C . ASN A 1 50 ? 19.172 24.578 -2.926 1 98.75 50 ASN A C 1
ATOM 363 O O . ASN A 1 50 ? 19.859 25.125 -2.053 1 98.75 50 ASN A O 1
ATOM 367 N N . THR A 1 51 ? 18.859 23.297 -2.916 1 98.81 51 THR A N 1
ATOM 368 C CA . THR A 1 51 ? 19.375 22.406 -1.876 1 98.81 51 THR A CA 1
ATOM 369 C C . THR A 1 51 ? 20.891 22.344 -1.927 1 98.81 51 THR A C 1
ATOM 371 O O . THR A 1 51 ? 21.562 22.484 -0.898 1 98.81 51 THR A O 1
ATOM 374 N N . LEU A 1 52 ? 21.453 22.156 -3.111 1 98.75 52 LEU A N 1
ATOM 375 C CA . LEU A 1 52 ? 22.906 22.109 -3.293 1 98.75 52 LEU A CA 1
ATOM 376 C C . LEU A 1 52 ? 23.547 23.406 -2.838 1 98.75 52 LEU A C 1
ATOM 378 O O . LEU A 1 52 ? 24.562 23.391 -2.131 1 98.75 52 LEU A O 1
ATOM 382 N N . TYR A 1 53 ? 23.016 24.547 -3.303 1 98.44 53 TYR A N 1
ATOM 383 C CA . TYR A 1 53 ? 23.484 25.891 -2.949 1 98.44 53 TYR A CA 1
ATOM 384 C C . TYR A 1 53 ? 23.562 26.047 -1.437 1 98.44 53 TYR A C 1
ATOM 386 O O . TYR A 1 53 ? 24.594 26.453 -0.904 1 98.44 53 TYR A O 1
ATOM 394 N N . GLN A 1 54 ? 22.5 25.656 -0.729 1 98.69 54 GLN A N 1
ATOM 395 C CA . GLN A 1 54 ? 22.422 25.859 0.714 1 98.69 54 GLN A CA 1
ATOM 396 C C . GLN A 1 54 ? 23.391 24.938 1.449 1 98.69 54 GLN A C 1
ATOM 398 O O . GLN A 1 54 ? 24 25.328 2.449 1 98.69 54 GLN A O 1
ATOM 403 N N . LEU A 1 55 ? 23.484 23.703 1.007 1 98.69 55 LEU A N 1
ATOM 404 C CA . LEU A 1 55 ? 24.406 22.75 1.622 1 98.69 55 LEU A CA 1
ATOM 405 C C . LEU A 1 55 ? 25.844 23.25 1.504 1 98.69 55 LEU A C 1
ATOM 407 O O . LEU A 1 55 ? 26.594 23.234 2.486 1 98.69 55 LEU A O 1
ATOM 411 N N . THR A 1 56 ? 26.281 23.703 0.344 1 98.06 56 THR A N 1
ATOM 412 C CA . THR A 1 56 ? 27.672 24.094 0.099 1 98.06 56 THR A CA 1
ATOM 413 C C . THR A 1 56 ? 28 25.391 0.833 1 98.06 56 THR A C 1
ATOM 415 O O . THR A 1 56 ? 29.141 25.578 1.273 1 98.06 56 THR A O 1
ATOM 418 N N . LYS A 1 57 ? 27.047 26.281 0.914 1 97.38 57 LYS A N 1
ATOM 419 C CA . LYS A 1 57 ? 27.234 27.5 1.694 1 97.38 57 LYS A CA 1
ATOM 420 C C . LYS A 1 57 ? 27.562 27.172 3.146 1 97.38 57 LYS A C 1
ATOM 422 O O . LYS A 1 57 ? 28.203 27.969 3.836 1 97.38 57 LYS A O 1
ATOM 427 N N . ARG A 1 58 ? 27.266 26.016 3.535 1 97.81 58 ARG A N 1
ATOM 428 C CA . ARG A 1 58 ? 27.469 25.594 4.914 1 97.81 58 ARG A CA 1
ATOM 429 C C . ARG A 1 58 ? 28.641 24.609 5.016 1 97.81 58 ARG A C 1
ATOM 431 O O . ARG A 1 58 ? 28.812 23.953 6.039 1 97.81 58 ARG A O 1
ATOM 438 N N . GLY A 1 59 ? 29.344 24.375 3.965 1 97.38 59 GLY A N 1
ATOM 439 C CA . GLY A 1 59 ? 30.594 23.625 3.977 1 97.38 59 GLY A CA 1
ATOM 440 C C . GLY A 1 59 ? 30.422 22.156 3.709 1 97.38 59 GLY A C 1
ATOM 441 O O . GLY A 1 59 ? 31.344 21.359 3.916 1 97.38 59 GLY A O 1
ATOM 442 N N . VAL A 1 60 ? 29.297 21.719 3.242 1 98.19 60 VAL A N 1
ATOM 443 C CA . VAL A 1 60 ? 29.031 20.312 3 1 98.19 60 VAL A CA 1
ATOM 444 C C . VAL A 1 60 ? 29.562 19.906 1.631 1 98.19 60 VAL A C 1
ATOM 446 O O . VAL A 1 60 ? 29.375 20.625 0.645 1 98.19 60 VAL A O 1
ATOM 449 N N . ASN A 1 61 ? 30.297 18.844 1.586 1 97.88 61 ASN A N 1
ATOM 450 C CA . ASN A 1 61 ? 30.688 18.25 0.314 1 97.88 61 ASN A CA 1
ATOM 451 C C . ASN A 1 61 ? 29.516 17.531 -0.354 1 97.88 61 ASN A C 1
ATOM 453 O O . ASN A 1 61 ? 29.203 16.391 -0.007 1 97.88 61 ASN A O 1
ATOM 457 N N . ALA A 1 62 ? 28.938 18.188 -1.326 1 98.56 62 ALA A N 1
ATOM 458 C CA . ALA A 1 62 ? 27.719 17.672 -1.917 1 98.56 62 ALA A CA 1
ATOM 459 C C . ALA A 1 62 ? 27.859 17.5 -3.428 1 98.56 62 ALA A C 1
ATOM 461 O O . ALA A 1 62 ? 28.625 18.234 -4.066 1 98.56 62 ALA A O 1
ATOM 462 N N . ILE A 1 63 ? 27.172 16.516 -3.98 1 98.56 63 ILE A N 1
ATOM 463 C CA . ILE A 1 63 ? 27.125 16.234 -5.41 1 98.56 63 ILE A CA 1
ATOM 464 C C . ILE A 1 63 ? 25.672 16.297 -5.891 1 98.56 63 ILE A C 1
ATOM 466 O O . ILE A 1 63 ? 24.766 15.812 -5.203 1 98.56 63 ILE A O 1
ATOM 470 N N . LEU A 1 64 ? 25.453 16.922 -7.027 1 98.81 64 LEU A N 1
ATOM 471 C CA . LEU A 1 64 ? 24.141 16.906 -7.672 1 98.81 64 LEU A CA 1
ATOM 472 C C . LEU A 1 64 ? 24.188 16.047 -8.938 1 98.81 64 LEU A C 1
ATOM 474 O O . LEU A 1 64 ? 25.062 16.219 -9.781 1 98.81 64 LEU A O 1
ATOM 478 N N . LEU A 1 65 ? 23.266 15.109 -9 1 98.38 65 LEU A N 1
ATOM 479 C CA . LEU A 1 65 ? 23.125 14.258 -10.172 1 98.38 65 LEU A CA 1
ATOM 480 C C . LEU A 1 65 ? 21.844 14.594 -10.945 1 98.38 65 LEU A C 1
ATOM 482 O O . LEU A 1 65 ? 20.75 14.594 -10.367 1 98.38 65 LEU A O 1
ATOM 486 N N . GLU A 1 66 ? 21.938 14.938 -12.195 1 97.5 66 GLU A N 1
ATOM 487 C CA . GLU A 1 66 ? 20.828 15.195 -13.117 1 97.5 66 GLU A CA 1
ATOM 488 C C . GLU A 1 66 ? 20.859 14.227 -14.297 1 97.5 66 GLU A C 1
ATOM 490 O O . GLU A 1 66 ? 21.875 14.109 -14.984 1 97.5 66 GLU A O 1
ATOM 495 N N . ARG A 1 67 ? 19.734 13.508 -14.469 1 95.06 67 ARG A N 1
ATOM 496 C CA . ARG A 1 67 ? 19.672 12.469 -15.492 1 95.06 67 ARG A CA 1
ATOM 497 C C . ARG A 1 67 ? 19.812 13.062 -16.891 1 95.06 67 ARG A C 1
ATOM 499 O O . ARG A 1 67 ? 20.359 12.414 -17.797 1 95.06 67 ARG A O 1
ATOM 506 N N . SER A 1 68 ? 19.312 14.273 -17.094 1 95.5 68 SER A N 1
ATOM 507 C CA . SER A 1 68 ? 19.391 14.953 -18.375 1 95.5 68 SER A CA 1
ATOM 508 C C . SER A 1 68 ? 20.094 16.297 -18.25 1 95.5 68 SER A C 1
ATOM 510 O O . SER A 1 68 ? 21.281 16.359 -17.922 1 95.5 68 SER A O 1
ATOM 512 N N . LYS A 1 69 ? 19.297 17.375 -18.5 1 97.12 69 LYS A N 1
ATOM 513 C CA . LYS A 1 69 ? 19.859 18.719 -18.375 1 97.12 69 LYS A CA 1
ATOM 514 C C . LYS A 1 69 ? 19.219 19.469 -17.203 1 97.12 69 LYS A C 1
ATOM 516 O O . LYS A 1 69 ? 18.062 19.203 -16.844 1 97.12 69 LYS A O 1
ATOM 521 N N . ILE A 1 70 ? 19.984 20.359 -16.688 1 97.75 70 ILE A N 1
ATOM 522 C CA . ILE A 1 70 ? 19.484 21.203 -15.609 1 97.75 70 ILE A CA 1
ATOM 523 C C . ILE A 1 70 ? 18.172 21.875 -16.047 1 97.75 70 ILE A C 1
ATOM 525 O O . ILE A 1 70 ? 18.078 22.359 -17.172 1 97.75 70 ILE A O 1
ATOM 529 N N . THR A 1 71 ? 17.156 21.828 -15.195 1 97.38 71 THR A N 1
ATOM 530 C CA . THR A 1 71 ? 15.852 22.453 -15.32 1 97.38 71 THR A CA 1
ATOM 531 C C . THR A 1 71 ? 14.969 21.672 -16.281 1 97.38 71 THR A C 1
ATOM 533 O O . THR A 1 71 ? 13.789 21.984 -16.453 1 97.38 71 THR A O 1
ATOM 536 N N . SER A 1 72 ? 15.383 20.594 -16.922 1 95.88 72 SER A N 1
ATOM 537 C CA . SER A 1 72 ? 14.766 20.016 -18.094 1 95.88 72 SER A CA 1
ATOM 538 C C . SER A 1 72 ? 13.461 19.297 -17.75 1 95.88 72 SER A C 1
ATOM 540 O O . SER A 1 72 ? 12.656 19 -18.625 1 95.88 72 SER A O 1
ATOM 542 N N . GLY A 1 73 ? 13.258 19 -16.469 1 94.69 73 GLY A N 1
ATOM 543 C CA . GLY A 1 73 ? 12.031 18.312 -16.078 1 94.69 73 GLY A CA 1
ATOM 544 C C . GLY A 1 73 ? 10.812 19.219 -16.094 1 94.69 73 GLY A C 1
ATOM 545 O O . GLY A 1 73 ? 10.156 19.359 -17.125 1 94.69 73 GLY A O 1
ATOM 546 N N . THR A 1 74 ? 10.594 19.875 -14.922 1 95.06 74 THR A N 1
ATOM 547 C CA . THR A 1 74 ? 9.414 20.734 -14.859 1 95.06 74 THR A CA 1
ATOM 548 C C . THR A 1 74 ? 9.812 22.203 -14.664 1 95.06 74 THR A C 1
ATOM 550 O O . THR A 1 74 ? 9.039 23.109 -14.969 1 95.06 74 THR A O 1
ATOM 553 N N . THR A 1 75 ? 10.984 22.5 -14.227 1 96.44 75 THR A N 1
ATOM 554 C CA . THR A 1 75 ? 11.422 23.828 -13.836 1 96.44 75 THR A CA 1
ATOM 555 C C . THR A 1 75 ? 11.508 24.75 -15.047 1 96.44 75 THR A C 1
ATOM 557 O O . THR A 1 75 ? 11.172 25.938 -14.953 1 96.44 75 THR A O 1
ATOM 560 N N . TRP A 1 76 ? 11.875 24.281 -16.234 1 95.56 76 TRP A N 1
ATOM 561 C CA . TRP A 1 76 ? 12.164 25.109 -17.406 1 95.56 76 TRP A CA 1
ATOM 562 C C . TRP A 1 76 ? 10.898 25.781 -17.938 1 95.56 76 TRP A C 1
ATOM 564 O O . TRP A 1 76 ? 10.969 26.828 -18.594 1 95.56 76 TRP A O 1
ATOM 574 N N . HIS A 1 77 ? 9.789 25.219 -17.641 1 94.44 77 HIS A N 1
ATOM 575 C CA . HIS A 1 77 ? 8.594 25.781 -18.266 1 94.44 77 HIS A CA 1
ATOM 576 C C . HIS A 1 77 ? 7.668 26.391 -17.219 1 94.44 77 HIS A C 1
ATOM 578 O O . HIS A 1 77 ? 6.504 26.688 -17.5 1 94.44 77 HIS A O 1
ATOM 584 N N . THR A 1 78 ? 8.117 26.562 -16.016 1 93.25 78 THR A N 1
ATOM 585 C CA . THR A 1 78 ? 7.277 27.141 -14.969 1 93.25 78 THR A CA 1
ATOM 586 C C . THR A 1 78 ? 7.086 28.641 -15.203 1 93.25 78 THR A C 1
ATOM 588 O O . THR A 1 78 ? 7.906 29.281 -15.859 1 93.25 78 THR A O 1
ATOM 591 N N . ALA A 1 79 ? 6.043 29.203 -14.672 1 89.69 79 ALA A N 1
ATOM 592 C CA . ALA A 1 79 ? 5.742 30.625 -14.805 1 89.69 79 ALA A CA 1
ATOM 593 C C . ALA A 1 79 ? 6.68 31.453 -13.938 1 89.69 79 ALA A C 1
ATOM 595 O O . ALA A 1 79 ? 6.93 32.625 -14.234 1 89.69 79 ALA A O 1
ATOM 596 N N . GLY A 1 80 ? 7.102 30.953 -12.828 1 94.31 80 GLY A N 1
ATOM 597 C CA . GLY A 1 80 ? 8.125 31.609 -12.031 1 94.31 80 GLY A CA 1
ATOM 598 C C . GLY A 1 80 ? 7.559 32.656 -11.086 1 94.31 80 GLY A C 1
ATOM 599 O O . GLY A 1 80 ? 8.266 33.594 -10.688 1 94.31 80 GLY A O 1
ATOM 600 N N . LEU A 1 81 ? 6.328 32.5 -10.68 1 95.94 81 LEU A N 1
ATOM 601 C CA . LEU A 1 81 ? 5.684 33.438 -9.758 1 95.94 81 LEU A CA 1
ATOM 602 C C . LEU A 1 81 ? 6.203 33.25 -8.336 1 95.94 81 LEU A C 1
ATOM 604 O O . LEU A 1 81 ? 6.445 32.125 -7.91 1 95.94 81 LEU A O 1
ATOM 608 N N . VAL A 1 82 ? 6.379 34.344 -7.598 1 96.88 82 VAL A N 1
ATOM 609 C CA . VAL A 1 82 ? 6.789 34.312 -6.199 1 96.88 82 VAL A CA 1
ATOM 610 C C . VAL A 1 82 ? 5.875 35.219 -5.383 1 96.88 82 VAL A C 1
ATOM 612 O O . VAL A 1 82 ? 5.863 36.438 -5.574 1 96.88 82 VAL A O 1
ATOM 615 N N . TRP A 1 83 ? 5.199 34.688 -4.484 1 96.38 83 TRP A N 1
ATOM 616 C CA . TRP A 1 83 ? 4.242 35.406 -3.654 1 96.38 83 TRP A CA 1
ATOM 617 C C . TRP A 1 83 ? 4.797 35.625 -2.254 1 96.38 83 TRP A C 1
ATOM 619 O O . TRP A 1 83 ? 5.867 35.094 -1.912 1 96.38 83 TRP A O 1
ATOM 629 N N . SER A 1 84 ? 4.004 36.406 -1.412 1 96.88 84 SER A N 1
ATOM 630 C CA . SER A 1 84 ? 4.477 36.719 -0.063 1 96.88 84 SER A CA 1
ATOM 631 C C . SER A 1 84 ? 3.455 36.281 0.985 1 96.88 84 SER A C 1
ATOM 633 O O . SER A 1 84 ? 3.809 36.031 2.139 1 96.88 84 SER A O 1
ATOM 635 N N . LEU A 1 85 ? 2.227 36.312 0.612 1 96.56 85 LEU A N 1
ATOM 636 C CA . LEU A 1 85 ? 1.199 36.062 1.618 1 96.56 85 LEU A CA 1
ATOM 637 C C . LEU A 1 85 ? 0.485 34.75 1.354 1 96.56 85 LEU A C 1
ATOM 639 O O . LEU A 1 85 ? 0.141 34.438 0.209 1 96.56 85 LEU A O 1
ATOM 643 N N . ARG A 1 86 ? 0.377 33.938 2.33 1 94.25 86 ARG A N 1
ATOM 644 C CA . ARG A 1 86 ? -0.369 32.688 2.43 1 94.25 86 ARG A CA 1
ATOM 645 C C . ARG A 1 86 ? -1.073 32.562 3.777 1 94.25 86 ARG A C 1
ATOM 647 O O . ARG A 1 86 ? -0.692 33.219 4.738 1 94.25 86 ARG A O 1
ATOM 654 N N . PRO A 1 87 ? -2.127 31.781 3.889 1 92 87 PRO A N 1
ATOM 655 C CA . PRO A 1 87 ? -2.818 31.625 5.172 1 92 87 PRO A CA 1
ATOM 656 C C . PRO A 1 87 ? -2.098 30.672 6.121 1 92 87 PRO A C 1
ATOM 658 O O . PRO A 1 87 ? -2.73 29.812 6.727 1 92 87 PRO A O 1
ATOM 661 N N . CYS A 1 88 ? -0.857 30.828 6.312 1 93.5 88 CYS A N 1
ATOM 662 C CA . CYS A 1 88 ? 0.001 30 7.148 1 93.5 88 CYS A CA 1
ATOM 663 C C . CYS A 1 88 ? 1.297 30.734 7.488 1 93.5 88 CYS A C 1
ATOM 665 O O . CYS A 1 88 ? 2 31.203 6.598 1 93.5 88 CYS A O 1
ATOM 667 N N . ASP A 1 89 ? 1.622 30.812 8.711 1 96.19 89 ASP A N 1
ATOM 668 C CA . ASP A 1 89 ? 2.805 31.562 9.133 1 96.19 89 ASP A CA 1
ATOM 669 C C . ASP A 1 89 ? 4.078 30.906 8.586 1 96.19 89 ASP A C 1
ATOM 671 O O . ASP A 1 89 ? 5.008 31.609 8.18 1 96.19 89 ASP A O 1
ATOM 675 N N . LEU A 1 90 ? 4.145 29.531 8.578 1 97.25 90 LEU A N 1
ATOM 676 C CA . LEU A 1 90 ? 5.305 28.828 8.031 1 97.25 90 LEU A CA 1
ATOM 677 C C . LEU A 1 90 ? 5.547 29.234 6.578 1 97.25 90 LEU A C 1
ATOM 679 O O . LEU A 1 90 ? 6.68 29.547 6.195 1 97.25 90 LEU A O 1
ATOM 683 N N . GLU A 1 91 ? 4.5 29.234 5.793 1 97.56 91 GLU A N 1
ATOM 684 C CA . GLU A 1 91 ? 4.637 29.516 4.371 1 97.56 91 GLU A CA 1
ATOM 685 C C . GLU A 1 91 ? 5.055 30.969 4.145 1 97.56 91 GLU A C 1
ATOM 687 O O . GLU A 1 91 ? 5.848 31.266 3.242 1 97.56 91 GLU A O 1
ATOM 692 N N . VAL A 1 92 ? 4.512 31.859 4.949 1 97.75 92 VAL A N 1
ATOM 693 C CA . VAL A 1 92 ? 4.914 33.25 4.848 1 97.75 92 VAL A CA 1
ATOM 694 C C . VAL A 1 92 ? 6.41 33.406 5.125 1 97.75 92 VAL A C 1
ATOM 696 O O . VAL A 1 92 ? 7.117 34.125 4.426 1 97.75 92 VAL A O 1
ATOM 699 N N . ARG A 1 93 ? 6.922 32.688 6.129 1 97.69 93 ARG A N 1
ATOM 700 C CA . ARG A 1 93 ? 8.344 32.719 6.465 1 97.69 93 ARG A CA 1
ATOM 701 C C . ARG A 1 93 ? 9.188 32.125 5.336 1 97.69 93 ARG A C 1
ATOM 703 O O . ARG A 1 93 ? 10.219 32.688 4.965 1 97.69 93 ARG A O 1
ATOM 710 N N . LEU A 1 94 ? 8.75 31.016 4.816 1 98.19 94 LEU A N 1
ATOM 711 C CA . LEU A 1 94 ? 9.484 30.359 3.74 1 98.19 94 LEU A CA 1
ATOM 712 C C . LEU A 1 94 ? 9.523 31.25 2.494 1 98.19 94 LEU A C 1
ATOM 714 O O . LEU A 1 94 ? 10.531 31.281 1.787 1 98.19 94 LEU A O 1
ATOM 718 N N . LEU A 1 95 ? 8.43 31.922 2.234 1 98.19 95 LEU A N 1
ATOM 719 C CA . LEU A 1 95 ? 8.367 32.812 1.092 1 98.19 95 LEU A CA 1
ATOM 720 C C . LEU A 1 95 ? 9.305 34 1.284 1 98.19 95 LEU A C 1
ATOM 722 O O . LEU A 1 95 ? 9.969 34.438 0.34 1 98.19 95 LEU A O 1
ATOM 726 N N . ARG A 1 96 ? 9.32 34.562 2.473 1 97.88 96 ARG A N 1
ATOM 727 C CA . ARG A 1 96 ? 10.258 35.625 2.775 1 97.88 96 ARG A CA 1
ATOM 728 C C . ARG A 1 96 ? 11.695 35.188 2.57 1 97.88 96 ARG A C 1
ATOM 730 O O . ARG A 1 96 ? 12.492 35.906 1.956 1 97.88 96 ARG A O 1
ATOM 737 N N . ASP A 1 97 ? 12.023 34 3.098 1 98.19 97 ASP A N 1
ATOM 738 C CA . ASP A 1 97 ? 13.359 33.438 2.922 1 98.19 97 ASP A CA 1
ATOM 739 C C . ASP A 1 97 ? 13.703 33.281 1.442 1 98.19 97 ASP A C 1
ATOM 741 O O . ASP A 1 97 ? 14.828 33.562 1.029 1 98.19 97 ASP A O 1
ATOM 745 N N . SER A 1 98 ? 12.781 32.844 0.65 1 98.25 98 SER A N 1
ATOM 746 C CA . SER A 1 98 ? 13 32.625 -0.778 1 98.25 98 SER A CA 1
ATOM 747 C C . SER A 1 98 ? 13.266 33.969 -1.484 1 98.25 98 SER A C 1
ATOM 749 O O . SER A 1 98 ? 14.188 34.062 -2.287 1 98.25 98 SER A O 1
ATOM 751 N N . ARG A 1 99 ? 12.445 34.969 -1.181 1 97.19 99 ARG A N 1
ATOM 752 C CA . ARG A 1 99 ? 12.648 36.281 -1.775 1 97.19 99 ARG A CA 1
ATOM 753 C C . ARG A 1 99 ? 14.016 36.844 -1.4 1 97.19 99 ARG A C 1
ATOM 755 O O . ARG A 1 99 ? 14.688 37.469 -2.229 1 97.19 99 ARG A O 1
ATOM 762 N N . ASN A 1 100 ? 14.406 36.625 -0.17 1 97.38 100 ASN A N 1
ATOM 763 C CA . ASN A 1 100 ? 15.711 37.094 0.277 1 97.38 100 ASN A CA 1
ATOM 764 C C . ASN A 1 100 ? 16.844 36.438 -0.509 1 97.38 100 ASN A C 1
ATOM 766 O O . ASN A 1 100 ? 17.812 37.094 -0.895 1 97.38 100 ASN A O 1
ATOM 770 N N . VAL A 1 101 ? 16.719 35.156 -0.703 1 97.69 101 VAL A N 1
ATOM 771 C CA . VAL A 1 101 ? 17.719 34.438 -1.475 1 97.69 101 VAL A CA 1
ATOM 772 C C . VAL A 1 101 ? 17.766 35 -2.898 1 97.69 101 VAL A C 1
ATOM 774 O O . VAL A 1 101 ? 18.844 35.312 -3.412 1 97.69 101 VAL A O 1
ATOM 777 N N . TYR A 1 102 ? 16.641 35.125 -3.531 1 96.38 102 TYR A N 1
ATOM 778 C CA . TYR A 1 102 ? 16.578 35.562 -4.922 1 96.38 102 TYR A CA 1
ATOM 779 C C . TYR A 1 102 ? 17.062 37 -5.062 1 96.38 102 TYR A C 1
ATOM 781 O O . TYR A 1 102 ? 17.719 37.344 -6.047 1 96.38 102 TYR A O 1
ATOM 789 N N . ASN A 1 103 ? 16.75 37.812 -4.113 1 94.62 103 ASN A N 1
ATOM 790 C CA . ASN A 1 103 ? 17.172 39.188 -4.125 1 94.62 103 ASN A CA 1
ATOM 791 C C . ASN A 1 103 ? 18.688 39.312 -4.004 1 94.62 103 ASN A C 1
ATOM 793 O O . ASN A 1 103 ? 19.281 40.25 -4.535 1 94.62 103 ASN A O 1
ATOM 797 N N . ASN A 1 104 ? 19.297 38.406 -3.371 1 95.44 104 ASN A N 1
ATOM 798 C CA . ASN A 1 104 ? 20.719 38.531 -3.072 1 95.44 104 ASN A CA 1
ATOM 799 C C . ASN A 1 104 ? 21.562 37.75 -4.059 1 95.44 104 ASN A C 1
ATOM 801 O O . ASN A 1 104 ? 22.781 37.906 -4.113 1 95.44 104 ASN A O 1
ATOM 805 N N . LEU A 1 105 ? 20.969 36.938 -4.805 1 95.06 105 LEU A N 1
ATOM 806 C CA . LEU A 1 105 ? 21.688 36.031 -5.688 1 95.06 105 LEU A CA 1
ATOM 807 C C . LEU A 1 105 ? 22.516 36.781 -6.711 1 95.06 105 LEU A C 1
ATOM 809 O O . LEU A 1 105 ? 23.641 36.406 -7.027 1 95.06 105 LEU A O 1
ATOM 813 N N . ALA A 1 106 ? 21.938 37.844 -7.273 1 92.44 106 ALA A N 1
ATOM 814 C CA . ALA A 1 106 ? 22.641 38.625 -8.273 1 92.44 106 ALA A CA 1
ATOM 815 C C . ALA A 1 106 ? 23.953 39.188 -7.711 1 92.44 106 ALA A C 1
ATOM 817 O O . ALA A 1 106 ? 24.953 39.25 -8.414 1 92.44 106 ALA A O 1
ATOM 818 N N . ASN A 1 107 ? 23.906 39.562 -6.523 1 94.12 107 ASN A N 1
ATOM 819 C CA . ASN A 1 107 ? 25.109 40.094 -5.871 1 94.12 107 ASN A CA 1
ATOM 820 C C . ASN A 1 107 ? 26.156 39 -5.676 1 94.12 107 ASN A C 1
ATOM 822 O O . ASN A 1 107 ? 27.359 39.281 -5.785 1 94.12 107 ASN A O 1
ATOM 826 N N . GLU A 1 108 ? 25.703 37.906 -5.328 1 93.81 108 GLU A N 1
ATOM 827 C CA . GLU A 1 108 ? 26.625 36.812 -5.051 1 93.81 108 GLU A CA 1
ATOM 828 C C . GLU A 1 108 ? 27.328 36.344 -6.32 1 93.81 108 GLU A C 1
ATOM 830 O O . GLU A 1 108 ? 28.5 35.969 -6.285 1 93.81 108 GLU A O 1
ATOM 835 N N . VAL A 1 109 ? 26.594 36.344 -7.398 1 92.5 109 VAL A N 1
ATOM 836 C CA . VAL A 1 109 ? 27.188 35.844 -8.641 1 92.5 109 VAL A CA 1
ATOM 837 C C . VAL A 1 109 ? 27.703 37.031 -9.461 1 92.5 109 VAL A C 1
ATOM 839 O O . VAL A 1 109 ? 28.344 36.844 -10.492 1 92.5 109 VAL A O 1
ATOM 842 N N . GLU A 1 110 ? 27.484 38.188 -9.07 1 88.12 110 GLU A N 1
ATOM 843 C CA . GLU A 1 110 ? 27.859 39.406 -9.781 1 88.12 110 GLU A CA 1
ATOM 844 C C . GLU A 1 110 ? 27.328 39.406 -11.211 1 88.12 110 GLU A C 1
ATOM 846 O O . GLU A 1 110 ? 28.062 39.656 -12.164 1 88.12 110 GLU A O 1
ATOM 851 N N . ASP A 1 111 ? 26.094 38.969 -11.297 1 87.31 111 ASP A N 1
ATOM 852 C CA . ASP A 1 111 ? 25.375 38.906 -12.562 1 87.31 111 ASP A CA 1
ATOM 853 C C . ASP A 1 111 ? 23.859 38.875 -12.336 1 87.31 111 ASP A C 1
ATOM 855 O O . ASP A 1 111 ? 23.406 38.594 -11.227 1 87.31 111 ASP A O 1
ATOM 859 N N . TYR A 1 112 ? 23.141 39.25 -13.422 1 86.44 112 TYR A N 1
ATOM 860 C CA . TYR A 1 112 ? 21.672 39.188 -13.336 1 86.44 112 TYR A CA 1
ATOM 861 C C . TYR A 1 112 ? 21.188 37.75 -13.125 1 86.44 112 TYR A C 1
ATOM 863 O O . TYR A 1 112 ? 21.688 36.844 -13.773 1 86.44 112 TYR A O 1
ATOM 871 N N . SER A 1 113 ? 20.266 37.625 -12.164 1 89.19 113 SER A N 1
ATOM 872 C CA . SER A 1 113 ? 19.844 36.281 -11.797 1 89.19 113 SER A CA 1
ATOM 873 C C . SER A 1 113 ? 18.359 36.094 -12.07 1 89.19 113 SER A C 1
ATOM 875 O O . SER A 1 113 ? 17.797 35.031 -11.727 1 89.19 113 SER A O 1
ATOM 877 N N . GLY A 1 114 ? 17.719 37.062 -12.594 1 92.75 114 GLY A N 1
ATOM 878 C CA . GLY A 1 114 ? 16.391 36.844 -13.148 1 92.75 114 GLY A CA 1
ATOM 879 C C . GLY A 1 114 ? 15.281 37.281 -12.211 1 92.75 114 GLY A C 1
ATOM 880 O O . GLY A 1 114 ? 14.102 37.125 -12.531 1 92.75 114 GLY A O 1
ATOM 881 N N . TRP A 1 115 ? 15.547 37.875 -11.047 1 95.94 115 TRP A N 1
ATOM 882 C CA . TRP A 1 115 ? 14.531 38.312 -10.086 1 95.94 115 TRP A CA 1
ATOM 883 C C . TRP A 1 115 ? 13.945 39.656 -10.477 1 95.94 115 TRP A C 1
ATOM 885 O O . TRP A 1 115 ? 14.68 40.594 -10.727 1 95.94 115 TRP A O 1
ATOM 895 N N . ILE A 1 116 ? 12.602 39.719 -10.609 1 95.81 116 ILE A N 1
ATOM 896 C CA . ILE A 1 116 ? 11.867 40.969 -10.883 1 95.81 116 ILE A CA 1
ATOM 897 C C . ILE A 1 116 ? 10.828 41.188 -9.797 1 95.81 116 ILE A C 1
ATOM 899 O O . ILE A 1 116 ? 9.891 40.406 -9.641 1 95.81 116 ILE A O 1
ATOM 903 N N . ASN A 1 117 ? 10.945 42.281 -9.086 1 96.31 117 ASN A N 1
ATOM 904 C CA . ASN A 1 117 ? 10.008 42.625 -8.031 1 96.31 117 ASN A CA 1
ATOM 905 C C . ASN A 1 117 ? 8.93 43.594 -8.531 1 96.31 117 ASN A C 1
ATOM 907 O O . ASN A 1 117 ? 8.914 44.75 -8.156 1 96.31 117 ASN A O 1
ATOM 911 N N . ASN A 1 118 ? 8.023 43.031 -9.234 1 96.62 118 ASN A N 1
ATOM 912 C CA . ASN A 1 118 ? 7 43.875 -9.828 1 96.62 118 ASN A CA 1
ATOM 913 C C . ASN A 1 118 ? 5.707 43.875 -9.016 1 96.62 118 ASN A C 1
ATOM 915 O O . ASN A 1 118 ? 4.711 44.469 -9.398 1 96.62 118 ASN A O 1
ATOM 919 N N . GLY A 1 119 ? 5.641 43.156 -7.891 1 97.38 119 GLY A N 1
ATOM 920 C CA . GLY A 1 119 ? 4.477 43.156 -7.02 1 97.38 119 GLY A CA 1
ATOM 921 C C . GLY A 1 119 ? 3.447 42.094 -7.398 1 97.38 119 GLY A C 1
ATOM 922 O O . GLY A 1 119 ? 3.611 41.406 -8.398 1 97.38 119 GLY A O 1
ATOM 923 N N . GLY A 1 120 ? 2.463 41.938 -6.547 1 98.06 120 GLY A N 1
ATOM 924 C CA . GLY A 1 120 ? 1.347 41.031 -6.746 1 98.06 120 GLY A CA 1
ATOM 925 C C . GLY A 1 120 ? 0.037 41.562 -6.195 1 98.06 120 GLY A C 1
ATOM 926 O O . GLY A 1 120 ? 0.028 42.312 -5.219 1 98.06 120 GLY A O 1
ATOM 927 N N . MET A 1 121 ? -1.018 41.156 -6.832 1 98.25 121 MET A N 1
ATOM 928 C CA . MET A 1 121 ? -2.336 41.656 -6.434 1 98.25 121 MET A CA 1
ATOM 929 C C . MET A 1 121 ? -3.332 40.5 -6.336 1 98.25 121 MET A C 1
ATOM 931 O O . MET A 1 121 ? -3.414 39.656 -7.238 1 98.25 121 MET A O 1
ATOM 935 N N . PHE A 1 122 ? -4.086 40.438 -5.188 1 97.94 122 PHE A N 1
ATOM 936 C CA . PHE A 1 122 ? -5.227 39.562 -5.004 1 97.94 122 PHE A CA 1
ATOM 937 C C . PHE A 1 122 ? -6.523 40.25 -5.383 1 97.94 122 PHE A C 1
ATOM 939 O O . PHE A 1 122 ? -6.762 41.406 -4.973 1 97.94 122 PHE A O 1
ATOM 946 N N . ILE A 1 123 ? -7.34 39.594 -6.137 1 98.19 123 ILE A N 1
ATOM 947 C CA . ILE A 1 123 ? -8.633 40.125 -6.543 1 98.19 123 ILE A CA 1
ATOM 948 C C . ILE A 1 123 ? -9.75 39.406 -5.781 1 98.19 123 ILE A C 1
ATOM 950 O O . ILE A 1 123 ? -9.805 38.188 -5.754 1 98.19 123 ILE A O 1
ATOM 954 N N . SER A 1 124 ? -10.625 40.156 -5.117 1 98.38 124 SER A N 1
ATOM 955 C CA . SER A 1 124 ? -11.758 39.594 -4.402 1 98.38 124 SER A CA 1
ATOM 956 C C . SER A 1 124 ? -13.078 39.969 -5.062 1 98.38 124 SER A C 1
ATOM 958 O O . SER A 1 124 ? -13.32 41.156 -5.332 1 98.38 124 SER A O 1
ATOM 960 N N . ARG A 1 125 ? -13.898 39 -5.34 1 97.88 125 ARG A N 1
ATOM 961 C CA . ARG A 1 125 ? -15.18 39.25 -5.996 1 97.88 125 ARG A CA 1
ATOM 962 C C . ARG A 1 125 ? -16.328 39.125 -5.008 1 97.88 125 ARG A C 1
ATOM 964 O O . ARG A 1 125 ? -17.5 39.281 -5.383 1 97.88 125 ARG A O 1
ATOM 971 N N . SER A 1 126 ? -16.031 38.781 -3.795 1 97.25 126 SER A N 1
ATOM 972 C CA . SER A 1 126 ? -17.109 38.531 -2.836 1 97.25 126 SER A CA 1
ATOM 973 C C . SER A 1 126 ? -16.719 38.969 -1.432 1 97.25 126 SER A C 1
ATOM 975 O O . SER A 1 126 ? -15.531 39.188 -1.149 1 97.25 126 SER A O 1
ATOM 977 N N . LYS A 1 127 ? -17.734 39.031 -0.62 1 96.88 127 LYS A N 1
ATOM 978 C CA . LYS A 1 127 ? -17.516 39.438 0.768 1 96.88 127 LYS A CA 1
ATOM 979 C C . LYS A 1 127 ? -16.688 38.406 1.514 1 96.88 127 LYS A C 1
ATOM 981 O O . LYS A 1 127 ? -15.789 38.75 2.289 1 96.88 127 LYS A O 1
ATOM 986 N N . ILE A 1 128 ? -17 37.188 1.283 1 97.56 128 ILE A N 1
ATOM 987 C CA . ILE A 1 128 ? -16.328 36.094 1.998 1 97.56 128 ILE A CA 1
ATOM 988 C C . ILE A 1 128 ? -14.852 36.062 1.575 1 97.56 128 ILE A C 1
ATOM 990 O O . ILE A 1 128 ? -13.969 35.844 2.406 1 97.56 128 ILE A O 1
ATOM 994 N N . ARG A 1 129 ? -14.547 36.219 0.337 1 98.06 129 ARG A N 1
ATOM 995 C CA . ARG A 1 129 ? -13.164 36.281 -0.133 1 98.06 129 ARG A CA 1
ATOM 996 C C . ARG A 1 129 ? -12.445 37.5 0.441 1 98.06 129 ARG A C 1
ATOM 998 O O . ARG A 1 129 ? -11.266 37.406 0.792 1 98.06 129 ARG A O 1
ATOM 1005 N N . THR A 1 130 ? -13.125 38.625 0.476 1 98 130 THR A N 1
ATOM 1006 C CA . THR A 1 130 ? -12.555 39.812 1.09 1 98 130 THR A CA 1
ATOM 1007 C C . THR A 1 130 ? -12.156 39.531 2.537 1 98 130 THR A C 1
ATOM 1009 O O . THR A 1 130 ? -11.086 39.938 2.979 1 98 130 THR A O 1
ATOM 1012 N N . GLN A 1 131 ? -13.008 38.844 3.244 1 97.69 131 GLN A N 1
ATOM 1013 C CA . GLN A 1 131 ? -12.695 38.469 4.621 1 97.69 131 GLN A CA 1
ATOM 1014 C C . GLN A 1 131 ? -11.438 37.594 4.695 1 97.69 131 GLN A C 1
ATOM 1016 O O . GLN A 1 131 ? -10.586 37.812 5.562 1 97.69 131 GLN A O 1
ATOM 1021 N N . GLU A 1 132 ? -11.344 36.625 3.816 1 97.69 132 GLU A N 1
ATOM 1022 C CA . GLU A 1 132 ? -10.148 35.781 3.77 1 97.69 132 GLU A CA 1
ATOM 1023 C C . GLU A 1 132 ? -8.891 36.625 3.547 1 97.69 132 GLU A C 1
ATOM 1025 O O . GLU A 1 132 ? -7.879 36.438 4.215 1 97.69 132 GLU A O 1
ATOM 1030 N N . TYR A 1 133 ? -8.977 37.594 2.58 1 97.94 133 TYR A N 1
ATOM 1031 C CA . TYR A 1 133 ? -7.82 38.438 2.266 1 97.94 133 TYR A CA 1
ATOM 1032 C C . TYR A 1 133 ? -7.473 39.344 3.438 1 97.94 133 TYR A C 1
ATOM 1034 O O . TYR A 1 133 ? -6.301 39.656 3.666 1 97.94 133 TYR A O 1
ATOM 1042 N N . MET A 1 134 ? -8.477 39.75 4.133 1 97.69 134 MET A N 1
ATOM 1043 C CA . MET A 1 134 ? -8.211 40.594 5.301 1 97.69 134 MET A CA 1
ATOM 1044 C C . MET A 1 134 ? -7.508 39.781 6.391 1 97.69 134 MET A C 1
ATOM 1046 O O . MET A 1 134 ? -6.688 40.312 7.137 1 97.69 134 MET A O 1
ATOM 1050 N N . ARG A 1 135 ? -7.852 38.531 6.52 1 97.5 135 ARG A N 1
ATOM 1051 C CA . ARG A 1 135 ? -7.098 37.656 7.422 1 97.5 135 ARG A CA 1
ATOM 1052 C C . ARG A 1 135 ? -5.633 37.594 7.008 1 97.5 135 ARG A C 1
ATOM 1054 O O . ARG A 1 135 ? -4.738 37.625 7.855 1 97.5 135 ARG A O 1
ATOM 1061 N N . LEU A 1 136 ? -5.395 37.5 5.691 1 97.19 136 LEU A N 1
ATOM 1062 C CA . LEU A 1 136 ? -4.027 37.469 5.18 1 97.19 136 LEU A CA 1
ATOM 1063 C C . LEU A 1 136 ? -3.309 38.781 5.488 1 97.19 136 LEU A C 1
ATOM 1065 O O . LEU A 1 136 ? -2.139 38.75 5.883 1 97.19 136 LEU A O 1
ATOM 1069 N N . HIS A 1 137 ? -4.027 39.844 5.246 1 97.19 137 HIS A N 1
ATOM 1070 C CA . HIS A 1 137 ? -3.494 41.156 5.508 1 97.19 137 HIS A CA 1
ATOM 1071 C C . HIS A 1 137 ? -3.074 41.312 6.969 1 97.19 137 HIS A C 1
ATOM 1073 O O . HIS A 1 137 ? -1.979 41.812 7.258 1 97.19 137 HIS A O 1
ATOM 1079 N N . THR A 1 138 ? -3.928 40.844 7.805 1 96.5 138 THR A N 1
ATOM 1080 C CA . THR A 1 138 ? -3.688 40.906 9.242 1 96.5 138 THR A CA 1
ATOM 1081 C C . THR A 1 138 ? -2.455 40.094 9.625 1 96.5 138 THR A C 1
ATOM 1083 O O . THR A 1 138 ? -1.576 40.594 10.336 1 96.5 138 THR A O 1
ATOM 1086 N N . LEU A 1 139 ? -2.361 38.906 9.18 1 96.5 139 LEU A N 1
ATOM 1087 C CA . LEU A 1 139 ? -1.218 38.062 9.484 1 96.5 139 LEU A CA 1
ATOM 1088 C C . LEU A 1 139 ? 0.063 38.625 8.891 1 96.5 139 LEU A C 1
ATOM 1090 O O . LEU A 1 139 ? 1.106 38.656 9.547 1 96.5 139 LEU A O 1
ATOM 1094 N N . GLY A 1 140 ? -0.028 39.062 7.645 1 95.88 140 GLY A N 1
ATOM 1095 C CA . GLY A 1 140 ? 1.124 39.656 6.988 1 95.88 140 GLY A CA 1
ATOM 1096 C C . GLY A 1 140 ? 1.71 40.844 7.762 1 95.88 140 GLY A C 1
ATOM 1097 O O . GLY A 1 140 ? 2.928 40.906 7.934 1 95.88 140 GLY A O 1
ATOM 1098 N N . ASN A 1 141 ? 0.863 41.625 8.172 1 92.12 141 ASN A N 1
ATOM 1099 C CA . ASN A 1 141 ? 1.311 42.781 8.93 1 92.12 141 ASN A CA 1
ATOM 1100 C C . ASN A 1 141 ? 1.977 42.375 10.242 1 92.12 141 ASN A C 1
ATOM 1102 O O . ASN A 1 141 ? 2.99 42.938 10.641 1 92.12 141 ASN A O 1
ATOM 1106 N N . ALA A 1 142 ? 1.347 41.438 10.891 1 94.19 142 ALA A N 1
ATOM 1107 C CA . ALA A 1 142 ? 1.92 40.938 12.133 1 94.19 142 ALA A CA 1
ATOM 1108 C C . ALA A 1 142 ? 3.314 40.344 11.898 1 94.19 142 ALA A C 1
ATOM 1110 O O . ALA A 1 142 ? 4.172 40.406 12.781 1 94.19 142 ALA A O 1
ATOM 1111 N N . MET A 1 143 ? 3.545 39.875 10.727 1 95.56 143 MET A N 1
ATOM 1112 C CA . MET A 1 143 ? 4.805 39.219 10.43 1 95.56 143 MET A CA 1
ATOM 1113 C C . MET A 1 143 ? 5.75 40.125 9.664 1 95.56 143 MET A C 1
ATOM 1115 O O . MET A 1 143 ? 6.809 39.688 9.203 1 95.56 143 MET A O 1
ATOM 1119 N N . GLY A 1 144 ? 5.324 41.281 9.445 1 93.25 144 GLY A N 1
ATOM 1120 C CA . GLY A 1 144 ? 6.195 42.281 8.844 1 93.25 144 GLY A CA 1
ATOM 1121 C C . GLY A 1 144 ? 6.098 42.344 7.328 1 93.25 144 GLY A C 1
ATOM 1122 O O . GLY A 1 144 ? 7 42.844 6.656 1 93.25 144 GLY A O 1
ATOM 1123 N N . ILE A 1 145 ? 5.113 41.75 6.781 1 95.69 145 ILE A N 1
ATOM 1124 C CA . ILE A 1 145 ? 4.859 41.844 5.344 1 95.69 145 ILE A CA 1
ATOM 1125 C C . ILE A 1 145 ? 3.725 42.844 5.074 1 95.69 145 ILE A C 1
ATOM 1127 O O . ILE A 1 145 ? 2.549 42.5 5.254 1 95.69 145 ILE A O 1
ATOM 1131 N N . ALA A 1 146 ? 4.066 43.844 4.535 1 93.56 146 ALA A N 1
ATOM 1132 C CA . ALA A 1 146 ? 3.088 44.906 4.316 1 93.56 146 ALA A CA 1
ATOM 1133 C C . ALA A 1 146 ? 2.246 44.656 3.074 1 93.56 146 ALA A C 1
ATOM 1135 O O . ALA A 1 146 ? 2.742 44.094 2.094 1 93.56 146 ALA A O 1
ATOM 1136 N N . SER A 1 147 ? 0.987 45.031 3.16 1 97 147 SER A N 1
ATOM 1137 C CA . SER A 1 147 ? 0.069 44.969 2.027 1 97 147 SER A CA 1
ATOM 1138 C C . SER A 1 147 ? -0.893 46.156 2.037 1 97 147 SER A C 1
ATOM 1140 O O . SER A 1 147 ? -1.045 46.812 3.057 1 97 147 SER A O 1
ATOM 1142 N N . GLU A 1 148 ? -1.466 46.438 0.878 1 97.75 148 GLU A N 1
ATOM 1143 C CA . GLU A 1 148 ? -2.385 47.562 0.707 1 97.75 148 GLU A CA 1
ATOM 1144 C C . GLU A 1 148 ? -3.758 47.062 0.245 1 97.75 148 GLU A C 1
ATOM 1146 O O . GLU A 1 148 ? -3.869 46.344 -0.741 1 97.75 148 GLU A O 1
ATOM 1151 N N . VAL A 1 149 ? -4.781 47.562 0.988 1 97.88 149 VAL A N 1
ATOM 1152 C CA . VAL A 1 149 ? -6.152 47.281 0.572 1 97.88 149 VAL A CA 1
ATOM 1153 C C . VAL A 1 149 ? -6.609 48.344 -0.426 1 97.88 149 VAL A C 1
ATOM 1155 O O . VAL A 1 149 ? -6.574 49.531 -0.13 1 97.88 149 VAL A O 1
ATOM 1158 N N . LEU A 1 150 ? -7.055 47.844 -1.593 1 98.44 150 LEU A N 1
ATOM 1159 C CA . LEU A 1 150 ? -7.422 48.781 -2.662 1 98.44 150 LEU A CA 1
ATOM 1160 C C . LEU A 1 150 ? -8.883 48.594 -3.066 1 98.44 150 LEU A C 1
ATOM 1162 O O . LEU A 1 150 ? -9.375 47.469 -3.104 1 98.44 150 LEU A O 1
ATOM 1166 N N . ASP A 1 151 ? -9.562 49.719 -3.32 1 97.5 151 ASP A N 1
ATOM 1167 C CA . ASP A 1 151 ? -10.82 49.594 -4.047 1 97.5 151 ASP A CA 1
ATOM 1168 C C . ASP A 1 151 ? -10.57 49.312 -5.527 1 97.5 151 ASP A C 1
ATOM 1170 O O . ASP A 1 151 ? -9.445 49.469 -6.016 1 97.5 151 ASP A O 1
ATOM 1174 N N . PRO A 1 152 ? -11.531 48.906 -6.25 1 98.12 152 PRO A N 1
ATOM 1175 C CA . PRO A 1 152 ? -11.359 48.469 -7.637 1 98.12 152 PRO A CA 1
ATOM 1176 C C . PRO A 1 152 ? -10.75 49.562 -8.523 1 98.12 152 PRO A C 1
ATOM 1178 O O . PRO A 1 152 ? -9.922 49.25 -9.391 1 98.12 152 PRO A O 1
ATOM 1181 N N . TYR A 1 153 ? -11.062 50.812 -8.32 1 98.19 153 TYR A N 1
ATOM 1182 C CA . TYR A 1 153 ? -10.547 51.875 -9.164 1 98.19 153 TYR A CA 1
ATOM 1183 C C . TYR A 1 153 ? -9.086 52.188 -8.852 1 98.19 153 TYR A C 1
ATOM 1185 O O . TYR A 1 153 ? -8.305 52.5 -9.75 1 98.19 153 TYR A O 1
ATOM 1193 N N . ASP A 1 154 ? -8.734 52.125 -7.645 1 98.25 154 ASP A N 1
ATOM 1194 C CA . ASP A 1 154 ? -7.332 52.25 -7.27 1 98.25 154 ASP A CA 1
ATOM 1195 C C . ASP A 1 154 ? -6.496 51.094 -7.809 1 98.25 154 ASP A C 1
ATOM 1197 O O . ASP A 1 154 ? -5.332 51.281 -8.18 1 98.25 154 ASP A O 1
ATOM 1201 N N . ALA A 1 155 ? -7.082 49.938 -7.766 1 98.5 155 ALA A N 1
ATOM 1202 C CA . ALA A 1 155 ? -6.414 48.781 -8.352 1 98.5 155 ALA A CA 1
ATOM 1203 C C . ALA A 1 155 ? -6.172 48.969 -9.844 1 98.5 155 ALA A C 1
ATOM 1205 O O . ALA A 1 155 ? -5.113 48.625 -10.367 1 98.5 155 ALA A O 1
ATOM 1206 N N . GLN A 1 156 ? -7.145 49.531 -10.492 1 98.19 156 GLN A N 1
ATOM 1207 C CA . GLN A 1 156 ? -7.031 49.781 -11.93 1 98.19 156 GLN A CA 1
ATOM 1208 C C . GLN A 1 156 ? -5.91 50.75 -12.227 1 98.19 156 GLN A C 1
ATOM 1210 O O . GLN A 1 156 ? -5.234 50.656 -13.25 1 98.19 156 GLN A O 1
ATOM 1215 N N . LYS A 1 157 ? -5.648 51.688 -11.367 1 97.62 157 LYS A N 1
ATOM 1216 C CA . LYS A 1 157 ? -4.539 52.625 -11.555 1 97.62 157 LYS A CA 1
ATOM 1217 C C . LYS A 1 157 ? -3.205 51.875 -11.602 1 97.62 157 LYS A C 1
ATOM 1219 O O . LYS A 1 157 ? -2.279 52.312 -12.297 1 97.62 157 LYS A O 1
ATOM 1224 N N . LYS A 1 158 ? -3.145 50.812 -10.82 1 97.44 158 LYS A N 1
ATOM 1225 C CA . LYS A 1 158 ? -1.921 50.031 -10.789 1 97.44 158 LYS A CA 1
ATOM 1226 C C . LYS A 1 158 ? -1.855 49.062 -11.977 1 97.44 158 LYS A C 1
ATOM 1228 O O . LYS A 1 158 ? -0.769 48.719 -12.453 1 97.44 158 LYS A O 1
ATOM 1233 N N . VAL A 1 159 ? -3 48.562 -12.422 1 98.19 159 VAL A N 1
ATOM 1234 C CA . VAL A 1 159 ? -3.115 47.688 -13.594 1 98.19 159 VAL A CA 1
ATOM 1235 C C . VAL A 1 159 ? -4.207 48.219 -14.516 1 98.19 159 VAL A C 1
ATOM 1237 O O . VAL A 1 159 ? -5.371 47.844 -14.406 1 98.19 159 VAL A O 1
ATOM 1240 N N . PRO A 1 160 ? -3.822 48.875 -15.492 1 97.5 160 PRO A N 1
ATOM 1241 C CA . PRO A 1 160 ? -4.77 49.656 -16.297 1 97.5 160 PRO A CA 1
ATOM 1242 C C . PRO A 1 160 ? -5.758 48.781 -17.062 1 97.5 160 PRO A C 1
ATOM 1244 O O . PRO A 1 160 ? -6.855 49.219 -17.391 1 97.5 160 PRO A O 1
ATOM 1247 N N . ILE A 1 161 ? -5.473 47.594 -17.297 1 97.56 161 ILE A N 1
ATOM 1248 C CA . ILE A 1 161 ? -6.324 46.781 -18.172 1 97.56 161 ILE A CA 1
ATOM 1249 C C . ILE A 1 161 ? -7.406 46.094 -17.328 1 97.56 161 ILE A C 1
ATOM 1251 O O . ILE A 1 161 ? -8.273 45.406 -17.859 1 97.56 161 ILE A O 1
ATOM 1255 N N . LEU A 1 162 ? -7.438 46.312 -16.031 1 98.25 162 LEU A N 1
ATOM 1256 C CA . LEU A 1 162 ? -8.445 45.719 -15.141 1 98.25 162 LEU A CA 1
ATOM 1257 C C . LEU A 1 162 ? -9.797 46.375 -15.352 1 98.25 162 LEU A C 1
ATOM 1259 O O . LEU A 1 162 ? -9.883 47.594 -15.555 1 98.25 162 LEU A O 1
ATOM 1263 N N . ASP A 1 163 ? -10.859 45.625 -15.305 1 98.31 163 ASP A N 1
ATOM 1264 C CA . ASP A 1 163 ? -12.211 46.156 -15.219 1 98.31 163 ASP A CA 1
ATOM 1265 C C . ASP A 1 163 ? -12.672 46.25 -13.766 1 98.31 163 ASP A C 1
ATOM 1267 O O . ASP A 1 163 ? -12.977 45.25 -13.125 1 98.31 163 ASP A O 1
ATOM 1271 N N . PRO A 1 164 ? -12.734 47.438 -13.25 1 97.81 164 PRO A N 1
ATOM 1272 C CA . PRO A 1 164 ? -13.031 47.594 -11.828 1 97.81 164 PRO A CA 1
ATOM 1273 C C . PRO A 1 164 ? -14.453 47.156 -11.461 1 97.81 164 PRO A C 1
ATOM 1275 O O . PRO A 1 164 ? -14.766 47 -10.281 1 97.81 164 PRO A O 1
ATOM 1278 N N . SER A 1 165 ? -15.344 46.906 -12.406 1 97.69 165 SER A N 1
ATOM 1279 C CA . SER A 1 165 ? -16.734 46.594 -12.125 1 97.69 165 SER A CA 1
ATOM 1280 C C . SER A 1 165 ? -16.891 45.125 -11.797 1 97.69 165 SER A C 1
ATOM 1282 O O . SER A 1 165 ? -17.938 44.688 -11.289 1 97.69 165 SER A O 1
ATOM 1284 N N . VAL A 1 166 ? -15.852 44.375 -11.961 1 97.25 166 VAL A N 1
ATOM 1285 C CA . VAL A 1 166 ? -16.016 42.906 -11.906 1 97.25 166 VAL A CA 1
ATOM 1286 C C . VAL A 1 166 ? -15.586 42.406 -10.531 1 97.25 166 VAL A C 1
ATOM 1288 O O . VAL A 1 166 ? -15.75 41.219 -10.227 1 97.25 166 VAL A O 1
ATOM 1291 N N . PHE A 1 167 ? -15 43.188 -9.703 1 98.19 167 PHE A N 1
ATOM 1292 C CA . PHE A 1 167 ? -14.547 42.719 -8.391 1 98.19 167 PHE A CA 1
ATOM 1293 C C . PHE A 1 167 ? -14.797 43.812 -7.34 1 98.19 167 PHE A C 1
ATOM 1295 O O . PHE A 1 167 ? -15.203 44.906 -7.672 1 98.19 167 PHE A O 1
ATOM 1302 N N . GLN A 1 168 ? -14.602 43.438 -6.059 1 97.81 168 GLN A N 1
ATOM 1303 C CA . GLN A 1 168 ? -15.023 44.312 -4.969 1 97.81 168 GLN A CA 1
ATOM 1304 C C . GLN A 1 168 ? -13.828 44.938 -4.246 1 97.81 168 GLN A C 1
ATOM 1306 O O . GLN A 1 168 ? -13.93 46 -3.643 1 97.81 168 GLN A O 1
ATOM 1311 N N . MET A 1 169 ? -12.789 44.219 -4.266 1 97.56 169 MET A N 1
ATOM 1312 C CA . MET A 1 169 ? -11.602 44.656 -3.529 1 97.56 169 MET A CA 1
ATOM 1313 C C . MET A 1 169 ? -10.352 43.969 -4.086 1 97.56 169 MET A C 1
ATOM 1315 O O . MET A 1 169 ? -10.438 42.938 -4.762 1 97.56 169 MET A O 1
ATOM 1319 N N . ALA A 1 170 ? -9.219 44.656 -3.914 1 98.56 170 ALA A N 1
ATOM 1320 C CA . ALA A 1 170 ? -7.926 44.031 -4.238 1 98.56 170 ALA A CA 1
ATOM 1321 C C . ALA A 1 170 ? -6.941 44.188 -3.084 1 98.56 170 ALA A C 1
ATOM 1323 O O . ALA A 1 170 ? -7.02 45.156 -2.316 1 98.56 170 ALA A O 1
ATOM 1324 N N . LEU A 1 171 ? -6.152 43.219 -2.867 1 98.5 171 LEU A N 1
ATOM 1325 C CA . LEU A 1 171 ? -5.043 43.281 -1.918 1 98.5 171 LEU A CA 1
ATOM 1326 C C . LEU A 1 171 ? -3.705 43.281 -2.646 1 98.5 171 LEU A C 1
ATOM 1328 O O . LEU A 1 171 ? -3.369 42.344 -3.354 1 98.5 171 LEU A O 1
ATOM 1332 N N . TYR A 1 172 ? -2.961 44.406 -2.521 1 98.44 172 TYR A N 1
ATOM 1333 C CA . TYR A 1 172 ? -1.701 44.594 -3.23 1 98.44 172 TYR A CA 1
ATOM 1334 C C . TYR A 1 172 ? -0.513 44.344 -2.307 1 98.44 172 TYR A C 1
ATOM 1336 O O . TYR A 1 172 ? -0.47 44.906 -1.194 1 98.44 172 TYR A O 1
ATOM 1344 N N . VAL A 1 173 ? 0.426 43.531 -2.723 1 98.31 173 VAL A N 1
ATOM 1345 C CA . VAL A 1 173 ? 1.652 43.25 -1.988 1 98.31 173 VAL A CA 1
ATOM 1346 C C . VAL A 1 173 ? 2.865 43.625 -2.83 1 98.31 173 VAL A C 1
ATOM 1348 O O . VAL A 1 173 ? 3.197 42.969 -3.803 1 98.31 173 VAL A O 1
ATOM 1351 N N . SER A 1 174 ? 3.613 44.531 -2.406 1 97.12 174 SER A N 1
ATOM 1352 C CA . SER A 1 174 ? 4.676 45.125 -3.209 1 97.12 174 SER A CA 1
ATOM 1353 C C . SER A 1 174 ? 5.887 44.219 -3.291 1 97.12 174 SER A C 1
ATOM 1355 O O . SER A 1 174 ? 6.668 44.281 -4.242 1 97.12 174 SER A O 1
ATOM 1357 N N . GLU A 1 175 ? 6.023 43.312 -2.363 1 96.5 175 GLU A N 1
ATOM 1358 C CA . GLU A 1 175 ? 7.227 42.469 -2.293 1 96.5 175 GLU A CA 1
ATOM 1359 C C . GLU A 1 175 ? 7.137 41.281 -3.242 1 96.5 175 GLU A C 1
ATOM 1361 O O . GLU A 1 175 ? 8.141 40.625 -3.504 1 96.5 175 GLU A O 1
ATOM 1366 N N . ASP A 1 176 ? 5.98 41.031 -3.805 1 97.5 176 ASP A N 1
ATOM 1367 C CA . ASP A 1 176 ? 5.809 39.906 -4.73 1 97.5 176 ASP A CA 1
ATOM 1368 C C . ASP A 1 176 ? 6.582 40.156 -6.027 1 97.5 176 ASP A C 1
ATOM 1370 O O . ASP A 1 176 ? 7.027 41.281 -6.293 1 97.5 176 ASP A O 1
ATOM 1374 N N . GLY A 1 177 ? 6.789 39.062 -6.75 1 97.06 177 GLY A N 1
ATOM 1375 C CA . GLY A 1 177 ? 7.488 39.188 -8.016 1 97.06 177 GLY A CA 1
ATOM 1376 C C . GLY A 1 177 ? 7.539 37.906 -8.82 1 97.06 177 GLY A C 1
ATOM 1377 O O . GLY A 1 177 ? 6.672 37.062 -8.672 1 97.06 177 GLY A O 1
ATOM 1378 N N . THR A 1 178 ? 8.469 37.906 -9.781 1 96.12 178 THR A N 1
ATOM 1379 C CA . THR A 1 178 ? 8.727 36.75 -10.625 1 96.12 178 THR A CA 1
ATOM 1380 C C . THR A 1 178 ? 10.227 36.469 -10.75 1 96.12 178 THR A C 1
ATOM 1382 O O . THR A 1 178 ? 11.039 37.375 -10.547 1 96.12 178 THR A O 1
ATOM 1385 N N . ILE A 1 179 ? 10.523 35.25 -10.977 1 96 179 ILE A N 1
ATOM 1386 C CA . ILE A 1 179 ? 11.922 34.875 -11.148 1 96 179 ILE A CA 1
ATOM 1387 C C . ILE A 1 179 ? 12.062 33.969 -12.359 1 96 179 ILE A C 1
ATOM 1389 O O . ILE A 1 179 ? 11.203 33.094 -12.602 1 96 179 ILE A O 1
ATOM 1393 N N . ASP A 1 180 ? 13.078 34.219 -13.164 1 95.06 180 ASP A N 1
ATOM 1394 C CA . ASP A 1 180 ? 13.367 33.344 -14.305 1 95.06 180 ASP A CA 1
ATOM 1395 C C . ASP A 1 180 ? 13.984 32.031 -13.852 1 95.06 180 ASP A C 1
ATOM 1397 O O . ASP A 1 180 ? 15.047 32.031 -13.219 1 95.06 180 ASP A O 1
ATOM 1401 N N . PRO A 1 181 ? 13.406 30.938 -14.195 1 96.25 181 PRO A N 1
ATOM 1402 C CA . PRO A 1 181 ? 13.859 29.656 -13.656 1 96.25 181 PRO A CA 1
ATOM 1403 C C . PRO A 1 181 ? 15.273 29.297 -14.117 1 96.25 181 PRO A C 1
ATOM 1405 O O . PRO A 1 181 ? 16.078 28.828 -13.32 1 96.25 181 PRO A O 1
ATOM 1408 N N . ALA A 1 182 ? 15.555 29.484 -15.391 1 95.69 182 ALA A N 1
ATOM 1409 C CA . ALA A 1 182 ? 16.859 29.109 -15.93 1 95.69 182 ALA A CA 1
ATOM 1410 C C . ALA A 1 182 ? 17.969 29.953 -15.297 1 95.69 182 ALA A C 1
ATOM 1412 O O . ALA A 1 182 ? 19.031 29.438 -14.938 1 95.69 182 ALA A O 1
ATOM 1413 N N . MET A 1 183 ? 17.766 31.219 -15.211 1 96.12 183 MET A N 1
ATOM 1414 C CA . MET A 1 183 ? 18.75 32.125 -14.641 1 96.12 183 MET A CA 1
ATOM 1415 C C . MET A 1 183 ? 18.969 31.828 -13.156 1 96.12 183 MET A C 1
ATOM 1417 O O . MET A 1 183 ? 20.094 31.875 -12.672 1 96.12 183 MET A O 1
ATOM 1421 N N . ALA A 1 184 ? 17.875 31.562 -12.477 1 96.94 184 ALA A N 1
ATOM 1422 C CA . ALA A 1 184 ? 17.984 31.234 -11.055 1 96.94 184 ALA A CA 1
ATOM 1423 C C . ALA A 1 184 ? 18.828 30 -10.844 1 96.94 184 ALA A C 1
ATOM 1425 O O . ALA A 1 184 ? 19.75 30 -10.023 1 96.94 184 ALA A O 1
ATOM 1426 N N . CYS A 1 185 ? 18.547 28.938 -11.547 1 97.81 185 CYS A N 1
ATOM 1427 C CA . CYS A 1 185 ? 19.281 27.672 -11.398 1 97.81 185 CYS A CA 1
ATOM 1428 C C . CYS A 1 185 ? 20.75 27.859 -11.75 1 97.81 185 CYS A C 1
ATOM 1430 O O . CYS A 1 185 ? 21.625 27.344 -11.055 1 97.81 185 CYS A O 1
ATOM 1432 N N . SER A 1 186 ? 20.984 28.594 -12.844 1 97 186 SER A N 1
ATOM 1433 C CA . SER A 1 186 ? 22.359 28.859 -13.258 1 97 186 SER A CA 1
ATOM 1434 C C . SER A 1 186 ? 23.141 29.609 -12.172 1 97 186 SER A C 1
ATOM 1436 O O . SER A 1 186 ? 24.281 29.25 -11.867 1 97 186 SER A O 1
ATOM 1438 N N . ALA A 1 187 ? 22.531 30.609 -11.625 1 97.5 187 ALA A N 1
ATOM 1439 C CA . ALA A 1 187 ? 23.188 31.406 -10.578 1 97.5 187 ALA A CA 1
ATOM 1440 C C . ALA A 1 187 ? 23.453 30.562 -9.336 1 97.5 187 ALA A C 1
ATOM 1442 O O . ALA A 1 187 ? 24.531 30.625 -8.75 1 97.5 187 ALA A O 1
ATOM 1443 N N . LEU A 1 188 ? 22.484 29.812 -8.906 1 98.38 188 LEU A N 1
ATOM 1444 C CA . LEU A 1 188 ? 22.609 28.953 -7.734 1 98.38 188 LEU A CA 1
ATOM 1445 C C . LEU A 1 188 ? 23.75 27.969 -7.914 1 98.38 188 LEU A C 1
ATOM 1447 O O . LEU A 1 188 ? 24.562 27.766 -7.008 1 98.38 188 LEU A O 1
ATOM 1451 N N . LEU A 1 189 ? 23.797 27.344 -9.07 1 98.06 189 LEU A N 1
ATOM 1452 C CA . LEU A 1 189 ? 24.812 26.312 -9.328 1 98.06 189 LEU A CA 1
ATOM 1453 C C . LEU A 1 189 ? 26.203 26.938 -9.438 1 98.06 189 LEU A C 1
ATOM 1455 O O . LEU A 1 189 ? 27.188 26.312 -9.047 1 98.06 189 LEU A O 1
ATOM 1459 N N . LYS A 1 190 ? 26.25 28.125 -10.008 1 97.12 190 LYS A N 1
ATOM 1460 C CA . LYS A 1 190 ? 27.531 28.828 -10.078 1 97.12 190 LYS A CA 1
ATOM 1461 C C . LYS A 1 190 ? 28.125 29.047 -8.688 1 97.12 190 LYS A C 1
ATOM 1463 O O . LYS A 1 190 ? 29.312 28.797 -8.461 1 97.12 190 LYS A O 1
ATOM 1468 N N . VAL A 1 191 ? 27.297 29.5 -7.777 1 97.38 191 VAL A N 1
ATOM 1469 C CA . VAL A 1 191 ? 27.766 29.703 -6.406 1 97.38 191 VAL A CA 1
ATOM 1470 C C . VAL A 1 191 ? 28.141 28.375 -5.77 1 97.38 191 VAL A C 1
ATOM 1472 O O . VAL A 1 191 ? 29.172 28.266 -5.105 1 97.38 191 VAL A O 1
ATOM 1475 N N . ALA A 1 192 ? 27.344 27.328 -5.953 1 98.19 192 ALA A N 1
ATOM 1476 C CA . ALA A 1 192 ? 27.578 26.016 -5.355 1 98.19 192 ALA A CA 1
ATOM 1477 C C . ALA A 1 192 ? 28.891 25.422 -5.844 1 98.19 192 ALA A C 1
ATOM 1479 O O . ALA A 1 192 ? 29.656 24.859 -5.051 1 98.19 192 ALA A O 1
ATOM 1480 N N . THR A 1 193 ? 29.141 25.531 -7.109 1 97.62 193 THR A N 1
ATOM 1481 C CA . THR A 1 193 ? 30.359 24.969 -7.684 1 97.62 193 THR A CA 1
ATOM 1482 C C . THR A 1 193 ? 31.578 25.734 -7.199 1 97.62 193 THR A C 1
ATOM 1484 O O . THR A 1 193 ? 32.625 25.141 -6.977 1 97.62 193 THR A O 1
ATOM 1487 N N . ARG A 1 194 ? 31.438 27.016 -7.094 1 96.75 194 ARG A N 1
ATOM 1488 C CA . ARG A 1 194 ? 32.5 27.812 -6.531 1 96.75 194 ARG A CA 1
ATOM 1489 C C . ARG A 1 194 ? 32.844 27.375 -5.113 1 96.75 194 ARG A C 1
ATOM 1491 O O . ARG A 1 194 ? 34 27.438 -4.695 1 96.75 194 ARG A O 1
ATOM 1498 N N . ASN A 1 195 ? 31.844 26.875 -4.426 1 97.44 195 ASN A N 1
ATOM 1499 C CA . ASN A 1 195 ? 32 26.406 -3.053 1 97.44 195 ASN A CA 1
ATOM 1500 C C . ASN A 1 195 ? 32.469 24.953 -3.01 1 97.44 195 ASN A C 1
ATOM 1502 O O . ASN A 1 195 ? 32.562 24.359 -1.935 1 97.44 195 ASN A O 1
ATOM 1506 N N . GLY A 1 196 ? 32.625 24.328 -4.156 1 96.81 196 GLY A N 1
ATOM 1507 C CA . GLY A 1 196 ? 33.25 23.016 -4.18 1 96.81 196 GLY A CA 1
ATOM 1508 C C . GLY A 1 196 ? 32.312 21.906 -4.609 1 96.81 196 GLY A C 1
ATOM 1509 O O . GLY A 1 196 ? 32.719 20.75 -4.73 1 96.81 196 GLY A O 1
ATOM 1510 N N . ALA A 1 197 ? 31.094 22.234 -4.844 1 97.88 197 ALA A N 1
ATOM 1511 C CA . ALA A 1 197 ? 30.141 21.219 -5.246 1 97.88 197 ALA A CA 1
ATOM 1512 C C . ALA A 1 197 ? 30.453 20.672 -6.637 1 97.88 197 ALA A C 1
ATOM 1514 O O . ALA A 1 197 ? 31.062 21.375 -7.457 1 97.88 197 ALA A O 1
ATOM 1515 N N . LYS A 1 198 ? 30.047 19.406 -6.852 1 97.94 198 LYS A N 1
ATOM 1516 C CA . LYS A 1 198 ? 30.109 18.828 -8.188 1 97.94 198 LYS A CA 1
ATOM 1517 C C . LYS A 1 198 ? 28.719 18.609 -8.758 1 97.94 198 LYS A C 1
ATOM 1519 O O . LYS A 1 198 ? 27.812 18.172 -8.039 1 97.94 198 LYS A O 1
ATOM 1524 N N . VAL A 1 199 ? 28.594 19.031 -9.992 1 98.38 199 VAL A N 1
ATOM 1525 C CA . VAL A 1 199 ? 27.328 18.875 -10.695 1 98.38 199 VAL A CA 1
ATOM 1526 C C . VAL A 1 199 ? 27.516 18.016 -11.938 1 98.38 199 VAL A C 1
ATOM 1528 O O . VAL A 1 199 ? 28.375 18.312 -12.773 1 98.38 199 VAL A O 1
ATOM 1531 N N . TYR A 1 200 ? 26.781 16.891 -12.008 1 97.88 200 TYR A N 1
ATOM 1532 C CA . TYR A 1 200 ? 26.859 16 -13.156 1 97.88 200 TYR A CA 1
ATOM 1533 C C . TYR A 1 200 ? 25.562 16 -13.938 1 97.88 200 TYR A C 1
ATOM 1535 O O . TYR A 1 200 ? 24.516 15.625 -13.406 1 97.88 200 TYR A O 1
ATOM 1543 N N . GLU A 1 201 ? 25.531 16.438 -15.203 1 96.5 201 GLU A N 1
ATOM 1544 C CA . GLU A 1 201 ? 24.438 16.25 -16.141 1 96.5 201 GLU A CA 1
ATOM 1545 C C . GLU A 1 201 ? 24.578 14.945 -16.922 1 96.5 201 GLU A C 1
ATOM 1547 O O . GLU A 1 201 ? 25.656 14.344 -16.938 1 96.5 201 GLU A O 1
ATOM 1552 N N . ASP A 1 202 ? 23.453 14.477 -17.484 1 94.81 202 ASP A N 1
ATOM 1553 C CA . ASP A 1 202 ? 23.438 13.227 -18.234 1 94.81 202 ASP A CA 1
ATOM 1554 C C . ASP A 1 202 ? 23.969 12.078 -17.375 1 94.81 202 ASP A C 1
ATOM 1556 O O . ASP A 1 202 ? 24.812 11.297 -17.828 1 94.81 202 ASP A O 1
ATOM 1560 N N . ARG A 1 203 ? 23.562 12.109 -16.156 1 95.31 203 ARG A N 1
ATOM 1561 C CA . ARG A 1 203 ? 24 11.094 -15.203 1 95.31 203 ARG A CA 1
ATOM 1562 C C . ARG A 1 203 ? 22.812 10.477 -14.477 1 95.31 203 ARG A C 1
ATOM 1564 O O . ARG A 1 203 ? 22.562 10.797 -13.312 1 95.31 203 ARG A O 1
ATOM 1571 N N . PRO A 1 204 ? 22.156 9.555 -15.141 1 93.56 204 PRO A N 1
ATOM 1572 C CA . PRO A 1 204 ? 21 8.922 -14.5 1 93.56 204 PRO A CA 1
ATOM 1573 C C . PRO A 1 204 ? 21.406 8.039 -13.312 1 93.56 204 PRO A C 1
ATOM 1575 O O . PRO A 1 204 ? 22.422 7.355 -13.367 1 93.56 204 PRO A O 1
ATOM 1578 N N . VAL A 1 205 ? 20.656 8.156 -12.211 1 95.62 205 VAL A N 1
ATOM 1579 C CA . VAL A 1 205 ? 20.797 7.242 -11.086 1 95.62 205 VAL A CA 1
ATOM 1580 C C . VAL A 1 205 ? 20.125 5.91 -11.414 1 95.62 205 VAL A C 1
ATOM 1582 O O . VAL A 1 205 ? 19.016 5.879 -11.938 1 95.62 205 VAL A O 1
ATOM 1585 N N . ILE A 1 206 ? 20.828 4.891 -11.086 1 91.31 206 ILE A N 1
ATOM 1586 C CA . ILE A 1 206 ? 20.344 3.547 -11.383 1 91.31 206 ILE A CA 1
ATOM 1587 C C . ILE A 1 206 ? 19.734 2.926 -10.133 1 91.31 206 ILE A C 1
ATOM 1589 O O . ILE A 1 206 ? 18.75 2.191 -10.211 1 91.31 206 ILE A O 1
ATOM 1593 N N . ASP A 1 207 ? 20.375 3.227 -9.031 1 93.25 207 ASP A N 1
ATOM 1594 C CA . ASP A 1 207 ? 19.922 2.637 -7.777 1 93.25 207 ASP A CA 1
ATOM 1595 C C . ASP A 1 207 ? 20.469 3.406 -6.578 1 93.25 207 ASP A C 1
ATOM 1597 O O . ASP A 1 207 ? 21.422 4.18 -6.719 1 93.25 207 ASP A O 1
ATOM 1601 N N . ILE A 1 208 ? 19.797 3.217 -5.492 1 96.69 208 ILE A N 1
ATOM 1602 C CA . ILE A 1 208 ? 20.281 3.68 -4.195 1 96.69 208 ILE A CA 1
ATOM 1603 C C . ILE A 1 208 ? 20.516 2.484 -3.271 1 96.69 208 ILE A C 1
ATOM 1605 O O . ILE A 1 208 ? 19.562 1.763 -2.939 1 96.69 208 ILE A O 1
ATOM 1609 N N . HIS A 1 209 ? 21.75 2.328 -2.875 1 94.75 209 HIS A N 1
ATOM 1610 C CA . HIS A 1 209 ? 22.125 1.167 -2.07 1 94.75 209 HIS A CA 1
ATOM 1611 C C . HIS A 1 209 ? 21.875 1.425 -0.588 1 94.75 209 HIS A C 1
ATOM 1613 O O . HIS A 1 209 ? 22.031 2.553 -0.115 1 94.75 209 HIS A O 1
ATOM 1619 N N . TYR A 1 210 ? 21.422 0.379 0.117 1 93.69 210 TYR A N 1
ATOM 1620 C CA . TYR A 1 210 ? 21.25 0.435 1.564 1 93.69 210 TYR A CA 1
ATOM 1621 C C . TYR A 1 210 ? 21.672 -0.877 2.215 1 93.69 210 TYR A C 1
ATOM 1623 O O . TYR A 1 210 ? 21.844 -1.892 1.532 1 93.69 210 TYR A O 1
ATOM 1631 N N . THR A 1 211 ? 21.938 -0.843 3.475 1 91.88 211 THR A N 1
ATOM 1632 C CA . THR A 1 211 ? 22.188 -2.025 4.289 1 91.88 211 THR A CA 1
ATOM 1633 C C . THR A 1 211 ? 21.297 -2.029 5.531 1 91.88 211 THR A C 1
ATOM 1635 O O . THR A 1 211 ? 20.688 -1.013 5.863 1 91.88 211 THR A O 1
ATOM 1638 N N . HIS A 1 212 ? 21.172 -3.201 6.125 1 89.25 212 HIS A N 1
ATOM 1639 C CA . HIS A 1 212 ? 20.438 -3.305 7.383 1 89.25 212 HIS A CA 1
ATOM 1640 C C . HIS A 1 212 ? 21.375 -3.123 8.578 1 89.25 212 HIS A C 1
ATOM 1642 O O . HIS A 1 212 ? 22.453 -3.729 8.625 1 89.25 212 HIS A O 1
ATOM 1648 N N . ASN A 1 213 ? 20.938 -2.297 9.414 1 84.56 213 ASN A N 1
ATOM 1649 C CA . ASN A 1 213 ? 21.766 -2.111 10.602 1 84.56 213 ASN A CA 1
ATOM 1650 C C . ASN A 1 213 ? 21.438 -3.15 11.672 1 84.56 213 ASN A C 1
ATOM 1652 O O . ASN A 1 213 ? 20.672 -4.082 11.43 1 84.56 213 ASN A O 1
ATOM 1656 N N . LEU A 1 214 ? 22.016 -3.059 12.797 1 76.38 214 LEU A N 1
ATOM 1657 C CA . LEU A 1 214 ? 21.953 -4.09 13.828 1 76.38 214 LEU A CA 1
ATOM 1658 C C . LEU A 1 214 ? 20.531 -4.223 14.367 1 76.38 214 LEU A C 1
ATOM 1660 O O . LEU A 1 214 ? 20.172 -5.262 14.93 1 76.38 214 LEU A O 1
ATOM 1664 N N . LEU A 1 215 ? 19.75 -3.123 14.172 1 76.31 215 LEU A N 1
ATOM 1665 C CA . LEU A 1 215 ? 18.359 -3.162 14.633 1 76.31 215 LEU A CA 1
ATOM 1666 C C . LEU A 1 215 ? 17.438 -3.615 13.516 1 76.31 215 LEU A C 1
ATOM 1668 O O . LEU A 1 215 ? 16.219 -3.709 13.711 1 76.31 215 LEU A O 1
ATOM 1672 N N . GLY A 1 216 ? 18.047 -3.857 12.359 1 77.81 216 GLY A N 1
ATOM 1673 C CA . GLY A 1 216 ? 17.266 -4.359 11.25 1 77.81 216 GLY A CA 1
ATOM 1674 C C . GLY A 1 216 ? 16.719 -3.26 10.352 1 77.81 216 GLY A C 1
ATOM 1675 O O . GLY A 1 216 ? 16.031 -3.535 9.375 1 77.81 216 GLY A O 1
ATOM 1676 N N . ASN A 1 217 ? 17.094 -2.049 10.617 1 86.62 217 ASN A N 1
ATOM 1677 C CA . ASN A 1 217 ? 16.625 -0.929 9.812 1 86.62 217 ASN A CA 1
ATOM 1678 C C . ASN A 1 217 ? 17.516 -0.686 8.602 1 86.62 217 ASN A C 1
ATOM 1680 O O . ASN A 1 217 ? 18.719 -0.974 8.641 1 86.62 217 ASN A O 1
ATOM 1684 N N . LYS A 1 218 ? 16.984 -0.13 7.57 1 92.5 218 LYS A N 1
ATOM 1685 C CA . LYS A 1 218 ? 17.719 0.177 6.352 1 92.5 218 LYS A CA 1
ATOM 1686 C C . LYS A 1 218 ? 18.438 1.523 6.465 1 92.5 218 LYS A C 1
ATOM 1688 O O . LYS A 1 218 ? 17.875 2.48 7.008 1 92.5 218 LYS A O 1
ATOM 1693 N N . GLU A 1 219 ? 19.656 1.535 6.016 1 94.5 219 GLU A N 1
ATOM 1694 C CA . GLU A 1 219 ? 20.469 2.748 5.977 1 94.5 219 GLU A CA 1
ATOM 1695 C C . GLU A 1 219 ? 21.156 2.908 4.629 1 94.5 219 GLU A C 1
ATOM 1697 O O . GLU A 1 219 ? 21.781 1.971 4.133 1 94.5 219 GLU A O 1
ATOM 1702 N N . VAL A 1 220 ? 21.094 4.082 4.082 1 96.75 220 VAL A N 1
ATOM 1703 C CA . VAL A 1 220 ? 21.719 4.367 2.789 1 96.75 220 VAL A CA 1
ATOM 1704 C C . VAL A 1 220 ? 23.219 4.18 2.887 1 96.75 220 VAL A C 1
ATOM 1706 O O . VAL A 1 220 ? 23.844 4.57 3.881 1 96.75 220 VAL A O 1
ATOM 1709 N N . THR A 1 221 ? 23.828 3.666 1.77 1 96.12 221 THR A N 1
ATOM 1710 C CA . THR A 1 221 ? 25.281 3.48 1.788 1 96.12 221 THR A CA 1
ATOM 1711 C C . THR A 1 221 ? 25.922 4.062 0.529 1 96.12 221 THR A C 1
ATOM 1713 O O . THR A 1 221 ? 27.109 4.383 0.519 1 96.12 221 THR A O 1
ATOM 1716 N N . ALA A 1 222 ? 25.125 4.168 -0.55 1 97.38 222 ALA A N 1
ATOM 1717 C CA . ALA A 1 222 ? 25.719 4.652 -1.789 1 97.38 222 ALA A CA 1
ATOM 1718 C C . ALA A 1 222 ? 24.656 4.957 -2.834 1 97.38 222 ALA A C 1
ATOM 1720 O O . ALA A 1 222 ? 23.5 4.559 -2.686 1 97.38 222 ALA A O 1
ATOM 1721 N N . VAL A 1 223 ? 25.031 5.688 -3.85 1 98 223 VAL A N 1
ATOM 1722 C CA . VAL A 1 223 ? 24.25 5.902 -5.055 1 98 223 VAL A CA 1
ATOM 1723 C C . VAL A 1 223 ? 24.953 5.289 -6.258 1 98 223 VAL A C 1
ATOM 1725 O O . VAL A 1 223 ? 26.141 5.543 -6.48 1 98 223 VAL A O 1
ATOM 1728 N N . HIS A 1 224 ? 24.203 4.504 -6.98 1 95 224 HIS A N 1
ATOM 1729 C CA . HIS A 1 224 ? 24.734 3.844 -8.172 1 95 224 HIS A CA 1
ATOM 1730 C C . HIS A 1 224 ? 24.312 4.574 -9.438 1 95 224 HIS A C 1
ATOM 1732 O O . HIS A 1 224 ? 23.125 4.766 -9.688 1 95 224 HIS A O 1
ATOM 1738 N N . THR A 1 225 ? 25.312 5.023 -10.25 1 94.5 225 THR A N 1
ATOM 1739 C CA . THR A 1 225 ? 25.062 5.637 -11.555 1 94.5 225 THR A CA 1
ATOM 1740 C C . THR A 1 225 ? 25.641 4.773 -12.68 1 94.5 225 THR A C 1
ATOM 1742 O O . THR A 1 225 ? 26.281 3.756 -12.422 1 94.5 225 THR A O 1
ATOM 1745 N N . ASP A 1 226 ? 25.406 5.227 -13.883 1 85.5 226 ASP A N 1
ATOM 1746 C CA . ASP A 1 226 ? 25.953 4.488 -15.023 1 85.5 226 ASP A CA 1
ATOM 1747 C C . ASP A 1 226 ? 27.438 4.75 -15.203 1 85.5 226 ASP A C 1
ATOM 1749 O O . ASP A 1 226 ? 28.109 4.086 -16 1 85.5 226 ASP A O 1
ATOM 1753 N N . LYS A 1 227 ? 27.984 5.664 -14.391 1 92.88 227 LYS A N 1
ATOM 1754 C CA . LYS A 1 227 ? 29.391 6.008 -14.508 1 92.88 227 LYS A CA 1
ATOM 1755 C C . LYS A 1 227 ? 30.125 5.793 -13.188 1 92.88 227 LYS A C 1
ATOM 1757 O O . LYS A 1 227 ? 31.141 6.438 -12.922 1 92.88 227 LYS A O 1
ATOM 1762 N N . GLY A 1 228 ? 29.469 4.984 -12.344 1 92.38 228 GLY A N 1
ATOM 1763 C CA . GLY A 1 228 ? 30.172 4.672 -11.109 1 92.38 228 GLY A CA 1
ATOM 1764 C C . GLY A 1 228 ? 29.281 4.754 -9.883 1 92.38 228 GLY A C 1
ATOM 1765 O O . GLY A 1 228 ? 28.078 5.016 -9.992 1 92.38 228 GLY A O 1
ATOM 1766 N N . ILE A 1 229 ? 29.938 4.477 -8.711 1 95 229 ILE A N 1
ATOM 1767 C CA . ILE A 1 229 ? 29.25 4.449 -7.426 1 95 229 ILE A CA 1
ATOM 1768 C C . ILE A 1 229 ? 29.766 5.574 -6.539 1 95 229 ILE A C 1
ATOM 1770 O O . ILE A 1 229 ? 30.984 5.805 -6.469 1 95 229 ILE A O 1
ATOM 1774 N N . ILE A 1 230 ? 28.891 6.316 -5.957 1 98.19 230 ILE A N 1
ATOM 1775 C CA . ILE A 1 230 ? 29.234 7.359 -5 1 98.19 230 ILE A CA 1
ATOM 1776 C C . ILE A 1 230 ? 28.891 6.895 -3.586 1 98.19 230 ILE A C 1
ATOM 1778 O O . ILE A 1 230 ? 27.719 6.758 -3.234 1 98.19 230 ILE A O 1
ATOM 1782 N N . LYS A 1 231 ? 29.828 6.641 -2.805 1 97.81 231 LYS A N 1
ATOM 1783 C CA . LYS A 1 231 ? 29.594 6.289 -1.409 1 97.81 231 LYS A CA 1
ATOM 1784 C C . LYS A 1 231 ? 29.047 7.484 -0.629 1 97.81 231 LYS A C 1
ATOM 1786 O O . LYS A 1 231 ? 29.594 8.586 -0.719 1 97.81 231 LYS A O 1
ATOM 1791 N N . THR A 1 232 ? 27.938 7.344 -0.002 1 98.31 232 THR A N 1
ATOM 1792 C CA . THR A 1 232 ? 27.328 8.391 0.806 1 98.31 232 THR A CA 1
ATOM 1793 C C . THR A 1 232 ? 26.359 7.789 1.819 1 98.31 232 THR A C 1
ATOM 1795 O O . THR A 1 232 ? 25.812 6.699 1.603 1 98.31 232 THR A O 1
ATOM 1798 N N . LYS A 1 233 ? 26.156 8.461 2.885 1 97 233 LYS A N 1
ATOM 1799 C CA . LYS A 1 233 ? 25.172 8.039 3.883 1 97 233 LYS A CA 1
ATOM 1800 C C . LYS A 1 233 ? 23.922 8.898 3.816 1 97 233 LYS A C 1
ATOM 1802 O O . LYS A 1 233 ? 22.984 8.703 4.598 1 97 233 LYS A O 1
ATOM 1807 N N . CYS A 1 234 ? 23.922 9.844 2.885 1 98.44 234 CYS A N 1
ATOM 1808 C CA . CYS A 1 234 ? 22.812 10.781 2.82 1 98.44 234 CYS A CA 1
ATOM 1809 C C . CYS A 1 234 ? 22.438 11.086 1.375 1 98.44 234 CYS A C 1
ATOM 1811 O O . CYS A 1 234 ? 23.266 11.562 0.603 1 98.44 234 CYS A O 1
ATOM 1813 N N . VAL A 1 235 ? 21.219 10.797 1.003 1 98.81 235 VAL A N 1
ATOM 1814 C CA . VAL A 1 235 ? 20.672 11.086 -0.319 1 98.81 235 VAL A CA 1
ATOM 1815 C C . VAL A 1 235 ? 19.438 11.969 -0.184 1 98.81 235 VAL A C 1
ATOM 1817 O O . VAL A 1 235 ? 18.594 11.742 0.688 1 98.81 235 VAL A O 1
ATOM 1820 N N . ILE A 1 236 ? 19.328 13.031 -0.962 1 98.88 236 ILE A N 1
ATOM 1821 C CA . ILE A 1 236 ? 18.141 13.875 -0.996 1 98.88 236 ILE A CA 1
ATOM 1822 C C . ILE A 1 236 ? 17.453 13.742 -2.352 1 98.88 236 ILE A C 1
ATOM 1824 O O . ILE A 1 236 ? 18.016 14.125 -3.381 1 98.88 236 ILE A O 1
ATOM 1828 N N . ASN A 1 237 ? 16.266 13.234 -2.373 1 98.81 237 ASN A N 1
ATOM 1829 C CA . ASN A 1 237 ? 15.438 13.039 -3.562 1 98.81 237 ASN A CA 1
ATOM 1830 C C . ASN A 1 237 ? 14.766 14.336 -3.996 1 98.81 237 ASN A C 1
ATOM 1832 O O . ASN A 1 237 ? 13.719 14.703 -3.455 1 98.81 237 ASN A O 1
ATOM 1836 N N . CYS A 1 238 ? 15.25 14.984 -4.949 1 98.75 238 CYS A N 1
ATOM 1837 C CA . CYS A 1 238 ? 14.68 16.188 -5.551 1 98.75 238 CYS A CA 1
ATOM 1838 C C . CYS A 1 238 ? 14.188 15.906 -6.965 1 98.75 238 CYS A C 1
ATOM 1840 O O . CYS A 1 238 ? 14.297 16.766 -7.848 1 98.75 238 CYS A O 1
ATOM 1842 N N . GLY A 1 239 ? 13.633 14.742 -7.172 1 97.31 239 GLY A N 1
ATOM 1843 C CA . GLY A 1 239 ? 13.312 14.25 -8.508 1 97.31 239 GLY A CA 1
ATOM 1844 C C . GLY A 1 239 ? 12.008 14.805 -9.047 1 97.31 239 GLY A C 1
ATOM 1845 O O . GLY A 1 239 ? 11.586 14.438 -10.148 1 97.31 239 GLY A O 1
ATOM 1846 N N . GLY A 1 240 ? 11.305 15.758 -8.359 1 96.5 240 GLY A N 1
ATOM 1847 C CA . GLY A 1 240 ? 10.055 16.328 -8.844 1 96.5 240 GLY A CA 1
ATOM 1848 C C . GLY A 1 240 ? 9.023 15.281 -9.219 1 96.5 240 GLY A C 1
ATOM 1849 O O . GLY A 1 240 ? 8.727 14.383 -8.422 1 96.5 240 GLY A O 1
ATOM 1850 N N . ALA A 1 241 ? 8.523 15.367 -10.469 1 96.25 241 ALA A N 1
ATOM 1851 C CA . ALA A 1 241 ? 7.523 14.422 -10.961 1 96.25 241 ALA A CA 1
ATOM 1852 C C . ALA A 1 241 ? 8.062 13 -10.969 1 96.25 241 ALA A C 1
ATOM 1854 O O . ALA A 1 241 ? 7.293 12.039 -10.969 1 96.25 241 ALA A O 1
ATOM 1855 N N . TRP A 1 242 ? 9.367 12.828 -10.984 1 96.69 242 TRP A N 1
ATOM 1856 C CA . TRP A 1 242 ? 10.008 11.523 -10.984 1 96.69 242 TRP A CA 1
ATOM 1857 C C . TRP A 1 242 ? 10.398 11.109 -9.57 1 96.69 242 TRP A C 1
ATOM 1859 O O . TRP A 1 242 ? 11.039 10.078 -9.367 1 96.69 242 TRP A O 1
ATOM 1869 N N . GLY A 1 243 ? 10 11.961 -8.531 1 96.94 243 GLY A N 1
ATOM 1870 C CA . GLY A 1 243 ? 10.312 11.695 -7.133 1 96.94 243 GLY A CA 1
ATOM 1871 C C . GLY A 1 243 ? 9.938 10.289 -6.695 1 96.94 243 GLY A C 1
ATOM 1872 O O . GLY A 1 243 ? 10.75 9.594 -6.074 1 96.94 243 GLY A O 1
ATOM 1873 N N . PRO A 1 244 ? 8.742 9.797 -7 1 96.25 244 PRO A N 1
ATOM 1874 C CA . PRO A 1 244 ? 8.359 8.43 -6.629 1 96.25 244 PRO A CA 1
ATOM 1875 C C . PRO A 1 244 ? 9.289 7.375 -7.219 1 96.25 244 PRO A C 1
ATOM 1877 O O . PRO A 1 244 ? 9.594 6.379 -6.555 1 96.25 244 PRO A O 1
ATOM 1880 N N . ARG A 1 245 ? 9.711 7.535 -8.398 1 94.5 245 ARG A N 1
ATOM 1881 C CA . ARG A 1 245 ? 10.633 6.59 -9.016 1 94.5 245 ARG A CA 1
ATOM 1882 C C . ARG A 1 245 ? 11.969 6.566 -8.273 1 94.5 245 ARG A C 1
ATOM 1884 O O . ARG A 1 245 ? 12.516 5.496 -8.016 1 94.5 245 ARG A O 1
ATOM 1891 N N . VAL A 1 246 ? 12.5 7.742 -8.008 1 96.44 246 VAL A N 1
ATOM 1892 C CA . VAL A 1 246 ? 13.75 7.832 -7.266 1 96.44 246 VAL A CA 1
ATOM 1893 C C . VAL A 1 246 ? 13.602 7.145 -5.914 1 96.44 246 VAL A C 1
ATOM 1895 O O . VAL A 1 246 ? 14.508 6.438 -5.465 1 96.44 246 VAL A O 1
ATOM 1898 N N . ALA A 1 247 ? 12.461 7.375 -5.254 1 96.69 247 ALA A N 1
ATOM 1899 C CA . ALA A 1 247 ? 12.195 6.734 -3.965 1 96.69 247 ALA A CA 1
ATOM 1900 C C . ALA A 1 247 ? 12.211 5.215 -4.094 1 96.69 247 ALA A C 1
ATOM 1902 O O . ALA A 1 247 ? 12.688 4.512 -3.199 1 96.69 247 ALA A O 1
ATOM 1903 N N . ARG A 1 248 ? 11.758 4.695 -5.195 1 93.62 248 ARG A N 1
ATOM 1904 C CA . ARG A 1 248 ? 11.703 3.256 -5.426 1 93.62 248 ARG A CA 1
ATOM 1905 C C . ARG A 1 248 ? 13.102 2.664 -5.531 1 93.62 248 ARG A C 1
ATOM 1907 O O . ARG A 1 248 ? 13.32 1.505 -5.168 1 93.62 248 ARG A O 1
ATOM 1914 N N . PHE A 1 249 ? 14.078 3.459 -6.043 1 93.69 249 PHE A N 1
ATOM 1915 C CA . PHE A 1 249 ? 15.453 2.98 -6.117 1 93.69 249 PHE A CA 1
ATOM 1916 C C . PHE A 1 249 ? 15.961 2.586 -4.734 1 93.69 249 PHE A C 1
ATOM 1918 O O . PHE A 1 249 ? 16.797 1.686 -4.605 1 93.69 249 PHE A O 1
ATOM 1925 N N . ALA A 1 250 ? 15.352 3.217 -3.73 1 93.62 250 ALA A N 1
ATOM 1926 C CA . ALA A 1 250 ? 15.758 2.93 -2.355 1 93.62 250 ALA A CA 1
ATOM 1927 C C . ALA A 1 250 ? 14.812 1.923 -1.706 1 93.62 250 ALA A C 1
ATOM 1929 O O . ALA A 1 250 ? 14.914 1.653 -0.507 1 93.62 250 ALA A O 1
ATOM 1930 N N . GLY A 1 251 ? 13.867 1.439 -2.424 1 90.88 251 GLY A N 1
ATOM 1931 C CA . GLY A 1 251 ? 12.969 0.417 -1.909 1 90.88 251 GLY A CA 1
ATOM 1932 C C . GLY A 1 251 ? 11.727 0.99 -1.264 1 90.88 251 GLY A C 1
ATOM 1933 O O . GLY A 1 251 ? 10.961 0.263 -0.626 1 90.88 251 GLY A O 1
ATOM 1934 N N . VAL A 1 252 ? 11.461 2.266 -1.354 1 94.38 252 VAL A N 1
ATOM 1935 C CA . VAL A 1 252 ? 10.25 2.881 -0.82 1 94.38 252 VAL A CA 1
ATOM 1936 C C . VAL A 1 252 ? 9.047 2.482 -1.677 1 94.38 252 VAL A C 1
ATOM 1938 O O . VAL A 1 252 ? 9.039 2.715 -2.889 1 94.38 252 VAL A O 1
ATOM 1941 N N . PRO A 1 253 ? 8.039 1.917 -1.072 1 92.69 253 PRO A N 1
ATOM 1942 C CA . PRO A 1 253 ? 6.938 1.369 -1.869 1 92.69 253 PRO A CA 1
ATOM 1943 C C . PRO A 1 253 ? 6.105 2.453 -2.549 1 92.69 253 PRO A C 1
ATOM 1945 O O . PRO A 1 253 ? 5.629 2.26 -3.67 1 92.69 253 PRO A O 1
ATOM 1948 N N . SER A 1 254 ? 5.914 3.551 -1.778 1 93.5 254 SER A N 1
ATOM 1949 C CA . SER A 1 254 ? 5.023 4.582 -2.303 1 93.5 254 SER A CA 1
ATOM 1950 C C . SER A 1 254 ? 5.398 5.961 -1.768 1 93.5 254 SER A C 1
ATOM 1952 O O . SER A 1 254 ? 5.664 6.117 -0.573 1 93.5 254 SER A O 1
ATOM 1954 N N . LEU A 1 255 ? 5.594 6.883 -2.6 1 96.69 255 LEU A N 1
ATOM 1955 C CA . LEU A 1 255 ? 5.648 8.312 -2.311 1 96.69 255 LEU A CA 1
ATOM 1956 C C . LEU A 1 255 ? 4.43 9.031 -2.877 1 96.69 255 LEU A C 1
ATOM 1958 O O . LEU A 1 255 ? 4.137 8.922 -4.07 1 96.69 255 LEU A O 1
ATOM 1962 N N . PRO A 1 256 ? 3.602 9.711 -2.033 1 97.31 256 PRO A N 1
ATOM 1963 C CA . PRO A 1 256 ? 2.301 10.211 -2.48 1 97.31 256 PRO A CA 1
ATOM 1964 C C . PRO A 1 256 ? 2.418 11.445 -3.373 1 97.31 256 PRO A C 1
ATOM 1966 O O . PRO A 1 256 ? 2.262 12.578 -2.895 1 97.31 256 PRO A O 1
ATOM 1969 N N . LEU A 1 257 ? 2.68 11.242 -4.594 1 97.69 257 LEU A N 1
ATOM 1970 C CA . LEU A 1 257 ? 2.842 12.273 -5.621 1 97.69 257 LEU A CA 1
ATOM 1971 C C . LEU A 1 257 ? 2.238 11.82 -6.945 1 97.69 257 LEU A C 1
ATOM 1973 O O . LEU A 1 257 ? 2.477 10.688 -7.387 1 97.69 257 LEU A O 1
ATOM 1977 N N . VAL A 1 258 ? 1.34 12.648 -7.555 1 96.88 258 VAL A N 1
ATOM 1978 C CA . VAL A 1 258 ? 0.687 12.352 -8.828 1 96.88 258 VAL A CA 1
ATOM 1979 C C . VAL A 1 258 ? 1.01 13.453 -9.836 1 96.88 258 VAL A C 1
ATOM 1981 O O . VAL A 1 258 ? 0.781 14.633 -9.578 1 96.88 258 VAL A O 1
ATOM 1984 N N . PRO A 1 259 ? 1.562 13.125 -10.984 1 96.62 259 PRO A N 1
ATOM 1985 C CA . PRO A 1 259 ? 1.784 14.148 -12.016 1 96.62 259 PRO A CA 1
ATOM 1986 C C . PRO A 1 259 ? 0.493 14.57 -12.703 1 96.62 259 PRO A C 1
ATOM 1988 O O . PRO A 1 259 ? -0.388 13.742 -12.945 1 96.62 259 PRO A O 1
ATOM 1991 N N . PHE A 1 260 ? 0.34 15.82 -13.008 1 97.38 260 PHE A N 1
ATOM 1992 C CA . PHE A 1 260 ? -0.743 16.438 -13.758 1 97.38 260 PHE A CA 1
ATOM 1993 C C . PHE A 1 260 ? -0.202 17.188 -14.977 1 97.38 260 PHE A C 1
ATOM 1995 O O . PHE A 1 260 ? 0.97 17.578 -15 1 97.38 260 PHE A O 1
ATOM 2002 N N . LYS A 1 261 ? -1.055 17.359 -15.992 1 96.81 261 LYS A N 1
ATOM 2003 C CA . LYS A 1 261 ? -0.796 18.406 -16.969 1 96.81 261 LYS A CA 1
ATOM 2004 C C . LYS A 1 261 ? -1.225 19.766 -16.422 1 96.81 261 LYS A C 1
ATOM 2006 O O . LYS A 1 261 ? -2.324 19.906 -15.891 1 96.81 261 LYS A O 1
ATOM 2011 N N . HIS A 1 262 ? -0.387 20.625 -16.375 1 96.69 262 HIS A N 1
ATOM 2012 C CA . HIS A 1 262 ? -0.668 22 -15.984 1 96.69 262 HIS A CA 1
ATOM 2013 C C . HIS A 1 262 ? -0.226 22.984 -17.062 1 96.69 262 HIS A C 1
ATOM 2015 O O . HIS A 1 262 ? 0.816 22.781 -17.703 1 96.69 262 HIS A O 1
ATOM 2021 N N . ALA A 1 263 ? -1.039 24.062 -17.328 1 97.56 263 ALA A N 1
ATOM 2022 C CA . ALA A 1 263 ? -0.791 24.859 -18.531 1 97.56 263 ALA A CA 1
ATOM 2023 C C . ALA A 1 263 ? -0.98 26.359 -18.25 1 97.56 263 ALA A C 1
ATOM 2025 O O . ALA A 1 263 ? -1.621 26.734 -17.266 1 97.56 263 ALA A O 1
ATOM 2026 N N . TYR A 1 264 ? -0.387 27.141 -18.984 1 97.81 264 TYR A N 1
ATOM 2027 C CA . TYR A 1 264 ? -0.663 28.562 -19.172 1 97.81 264 TYR A CA 1
ATOM 2028 C C . TYR A 1 264 ? -0.392 28.984 -20.609 1 97.81 264 TYR A C 1
ATOM 2030 O O . TYR A 1 264 ? 0.239 28.25 -21.375 1 97.81 264 TYR A O 1
ATOM 2038 N N . VAL A 1 265 ? -0.89 30.078 -21.031 1 98.06 265 VAL A N 1
ATOM 2039 C CA . VAL A 1 265 ? -0.625 30.625 -22.344 1 98.06 265 VAL A CA 1
ATOM 2040 C C . VAL A 1 265 ? 0.079 31.984 -22.219 1 98.06 265 VAL A C 1
ATOM 2042 O O . VAL A 1 265 ? -0.013 32.625 -21.188 1 98.06 265 VAL A O 1
ATOM 2045 N N . VAL A 1 266 ? 0.832 32.344 -23.219 1 97.69 266 VAL A N 1
ATOM 2046 C CA . VAL A 1 266 ? 1.527 33.625 -23.281 1 97.69 266 VAL A CA 1
ATOM 2047 C C . VAL A 1 266 ? 0.907 34.5 -24.375 1 97.69 266 VAL A C 1
ATOM 2049 O O . VAL A 1 266 ? 0.824 34.094 -25.531 1 97.69 266 VAL A O 1
ATOM 2052 N N . CYS A 1 267 ? 0.524 35.656 -23.969 1 97.62 267 CYS A N 1
ATOM 2053 C CA . CYS A 1 267 ? -0.147 36.562 -24.906 1 97.62 267 CYS A CA 1
ATOM 2054 C C . CYS A 1 267 ? 0.863 37.406 -25.672 1 97.62 267 CYS A C 1
ATOM 2056 O O . CYS A 1 267 ? 2.029 37.5 -25.281 1 97.62 267 CYS A O 1
ATOM 2058 N N . ASP A 1 268 ? 0.319 38 -26.812 1 97 268 ASP A N 1
ATOM 2059 C CA . ASP A 1 268 ? 1.099 39 -27.531 1 97 268 ASP A CA 1
ATOM 2060 C C . ASP A 1 268 ? 1.319 40.25 -26.672 1 97 268 ASP A C 1
ATOM 2062 O O . ASP A 1 268 ? 0.709 40.375 -25.609 1 97 268 ASP A O 1
ATOM 2066 N N . ALA A 1 269 ? 2.139 41.094 -27.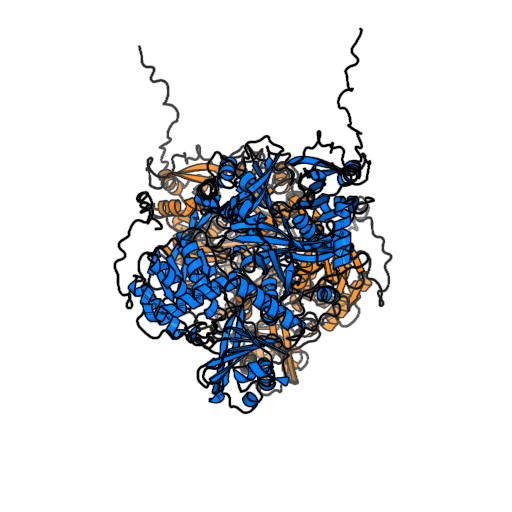109 1 96.56 269 ALA A N 1
ATOM 2067 C CA . ALA A 1 269 ? 2.605 42.219 -26.312 1 96.56 269 ALA A CA 1
ATOM 2068 C C . ALA A 1 269 ? 1.463 43.188 -26.031 1 96.56 269 ALA A C 1
ATOM 2070 O O . ALA A 1 269 ? 0.625 43.469 -26.891 1 96.56 269 ALA A O 1
ATOM 2071 N N . ILE A 1 270 ? 1.467 43.656 -24.828 1 96.94 270 ILE A N 1
ATOM 2072 C CA . ILE A 1 270 ? 0.548 44.688 -24.328 1 96.94 270 ILE A CA 1
ATOM 2073 C C . ILE A 1 270 ? 1.334 45.781 -23.625 1 96.94 270 ILE A C 1
ATOM 2075 O O . ILE A 1 270 ? 1.564 45.719 -22.406 1 96.94 270 ILE A O 1
ATOM 2079 N N . PRO A 1 271 ? 1.616 46.844 -24.203 1 95.62 271 PRO A N 1
ATOM 2080 C CA . PRO A 1 271 ? 2.494 47.875 -23.625 1 95.62 271 PRO A CA 1
ATOM 2081 C C . PRO A 1 271 ? 1.967 48.438 -22.312 1 95.62 271 PRO A C 1
ATOM 2083 O O . PRO A 1 271 ? 2.754 48.781 -21.422 1 95.62 271 PRO A O 1
ATOM 2086 N N . GLU A 1 272 ? 0.686 48.469 -22.094 1 95.06 272 GLU A N 1
ATOM 2087 C CA . GLU A 1 272 ? 0.047 49.062 -20.922 1 95.06 272 GLU A CA 1
ATOM 2088 C C . GLU A 1 272 ? 0.394 48.312 -19.641 1 95.06 272 GLU A C 1
ATOM 2090 O O . GLU A 1 272 ? 0.219 48.812 -18.547 1 95.06 272 GLU A O 1
ATOM 2095 N N . ILE A 1 273 ? 0.922 47.125 -19.781 1 96.56 273 ILE A N 1
ATOM 2096 C CA . ILE A 1 273 ? 1.061 46.312 -18.578 1 96.56 273 ILE A CA 1
ATOM 2097 C C . ILE A 1 273 ? 2.516 46.312 -18.109 1 96.56 273 ILE A C 1
ATOM 2099 O O . ILE A 1 273 ? 2.871 45.625 -17.156 1 96.56 273 ILE A O 1
ATOM 2103 N N . ARG A 1 274 ? 3.373 47 -18.828 1 95.75 274 ARG A N 1
ATOM 2104 C CA . ARG A 1 274 ? 4.777 47.062 -18.438 1 95.75 274 ARG A CA 1
ATOM 2105 C C . ARG A 1 274 ? 4.93 47.5 -16.984 1 95.75 274 ARG A C 1
ATOM 2107 O O . ARG A 1 274 ? 4.418 48.562 -16.609 1 95.75 274 ARG A O 1
ATOM 2114 N N . GLY A 1 275 ? 5.566 46.656 -16.156 1 94.12 275 GLY A N 1
ATOM 2115 C CA . GLY A 1 275 ? 5.828 47.031 -14.766 1 94.12 275 GLY A CA 1
ATOM 2116 C C . GLY A 1 275 ? 4.652 46.75 -13.844 1 94.12 275 GLY A C 1
ATOM 2117 O O . GLY A 1 275 ? 4.75 46.906 -12.633 1 94.12 275 GLY A O 1
ATOM 2118 N N . CYS A 1 276 ? 3.557 46.281 -14.375 1 97.62 276 CYS A N 1
ATOM 2119 C CA . CYS A 1 276 ? 2.371 46 -13.57 1 97.62 276 CYS A CA 1
ATOM 2120 C C . CYS A 1 276 ? 2.588 44.781 -12.688 1 97.62 276 CYS A C 1
ATOM 2122 O O . CYS A 1 276 ? 3.404 43.906 -13 1 97.62 276 CYS A O 1
ATOM 2124 N N . PRO A 1 277 ? 1.892 44.75 -11.539 1 98 277 PRO A N 1
ATOM 2125 C CA . PRO A 1 277 ? 1.987 43.594 -10.664 1 98 277 PRO A CA 1
ATOM 2126 C C . PRO A 1 277 ? 1.315 42.344 -11.266 1 98 277 PRO A C 1
ATOM 2128 O O . PRO A 1 277 ? 0.428 42.469 -12.109 1 98 277 PRO A O 1
ATOM 2131 N N . ASN A 1 278 ? 1.776 41.125 -10.852 1 98.25 278 ASN A N 1
ATOM 2132 C CA . ASN A 1 278 ? 1.062 39.875 -11.148 1 98.25 278 ASN A CA 1
ATOM 2133 C C . ASN A 1 278 ? -0.294 39.844 -10.453 1 98.25 278 ASN A C 1
ATOM 2135 O O . ASN A 1 278 ? -0.514 40.562 -9.469 1 98.25 278 ASN A O 1
ATOM 2139 N N . ILE A 1 279 ? -1.174 39.031 -10.992 1 98.38 279 ILE A N 1
ATOM 2140 C CA . ILE A 1 279 ? -2.525 39 -10.445 1 98.38 279 ILE A CA 1
ATOM 2141 C C . ILE A 1 279 ? -2.936 37.562 -10.133 1 98.38 279 ILE A C 1
ATOM 2143 O O . ILE A 1 279 ? -2.619 36.656 -10.891 1 98.38 279 ILE A O 1
ATOM 2147 N N . ARG A 1 280 ? -3.615 37.375 -9.039 1 97.81 280 ARG A N 1
ATOM 2148 C CA . ARG A 1 280 ? -4.359 36.156 -8.727 1 97.81 280 ARG A CA 1
ATOM 2149 C C . ARG A 1 280 ? -5.824 36.469 -8.43 1 97.81 280 ARG A C 1
ATOM 2151 O O . ARG A 1 280 ? -6.121 37.344 -7.598 1 97.81 280 ARG A O 1
ATOM 2158 N N . ASP A 1 281 ? -6.688 35.906 -9.086 1 98.38 281 ASP A N 1
ATOM 2159 C CA . ASP A 1 281 ? -8.125 35.906 -8.844 1 98.38 281 ASP A CA 1
ATOM 2160 C C . ASP A 1 281 ? -8.633 34.531 -8.406 1 98.38 281 ASP A C 1
ATOM 2162 O O . ASP A 1 281 ? -9.07 33.75 -9.234 1 98.38 281 ASP A O 1
ATOM 2166 N N . HIS A 1 282 ? -8.602 34.312 -7.07 1 98 282 HIS A N 1
ATOM 2167 C CA . HIS A 1 282 ? -8.914 33 -6.5 1 98 282 HIS A CA 1
ATOM 2168 C C . HIS A 1 282 ? -10.367 32.625 -6.77 1 98 282 HIS A C 1
ATOM 2170 O O . HIS A 1 282 ? -10.68 31.422 -6.906 1 98 282 HIS A O 1
ATOM 2176 N N . ASP A 1 283 ? -11.219 33.531 -6.871 1 97.88 283 ASP A N 1
ATOM 2177 C CA . ASP A 1 283 ? -12.648 33.25 -6.992 1 97.88 283 ASP A CA 1
ATOM 2178 C C . ASP A 1 283 ? -12.969 32.594 -8.32 1 97.88 283 ASP A C 1
ATOM 2180 O O . ASP A 1 283 ? -14 31.922 -8.453 1 97.88 283 ASP A O 1
ATOM 2184 N N . VAL A 1 284 ? -12.109 32.781 -9.289 1 97.88 284 VAL A N 1
ATOM 2185 C CA . VAL A 1 284 ? -12.359 32.156 -10.586 1 97.88 284 VAL A CA 1
ATOM 2186 C C . VAL A 1 284 ? -11.164 31.297 -10.984 1 97.88 284 VAL A C 1
ATOM 2188 O O . VAL A 1 284 ? -10.969 31 -12.164 1 97.88 284 VAL A O 1
ATOM 2191 N N . ASN A 1 285 ? -10.281 31 -10.039 1 97.94 285 ASN A N 1
ATOM 2192 C CA . ASN A 1 285 ? -9.148 30.094 -10.195 1 97.94 285 ASN A CA 1
ATOM 2193 C C . ASN A 1 285 ? -8.195 30.562 -11.281 1 97.94 285 ASN A C 1
ATOM 2195 O O . ASN A 1 285 ? -7.77 29.781 -12.133 1 97.94 285 ASN A O 1
ATOM 2199 N N . LEU A 1 286 ? -7.809 31.828 -11.227 1 98.19 286 LEU A N 1
ATOM 2200 C CA . LEU A 1 286 ? -7.043 32.469 -12.297 1 98.19 286 LEU A CA 1
ATOM 2201 C C . LEU A 1 286 ? -5.789 33.125 -11.75 1 98.19 286 LEU A C 1
ATOM 2203 O O . LEU A 1 286 ? -5.824 33.719 -10.672 1 98.19 286 LEU A O 1
ATOM 2207 N N . TYR A 1 287 ? -4.707 33 -12.492 1 98.06 287 TYR A N 1
ATOM 2208 C CA . TYR A 1 287 ? -3.555 33.875 -12.242 1 98.06 287 TYR A CA 1
ATOM 2209 C C . TYR A 1 287 ? -3.035 34.469 -13.531 1 98.06 287 TYR A C 1
ATOM 2211 O O . TYR A 1 287 ? -3.182 33.875 -14.609 1 98.06 287 TYR A O 1
ATOM 2219 N N . LEU A 1 288 ? -2.484 35.656 -13.5 1 98.38 288 LEU A N 1
ATOM 2220 C CA . LEU A 1 288 ? -1.838 36.406 -14.586 1 98.38 288 LEU A CA 1
ATOM 2221 C C . LEU A 1 288 ? -0.414 36.781 -14.203 1 98.38 288 LEU A C 1
ATOM 2223 O O . LEU A 1 288 ? -0.199 37.438 -13.172 1 98.38 288 LEU A O 1
ATOM 2227 N N . LYS A 1 289 ? 0.431 36.344 -14.977 1 97.62 289 LYS A N 1
ATOM 2228 C CA . LYS A 1 289 ? 1.821 36.781 -14.797 1 97.62 289 LYS A CA 1
ATOM 2229 C C . LYS A 1 289 ? 2.193 37.875 -15.773 1 97.62 289 LYS A C 1
ATOM 2231 O O . LYS A 1 289 ? 1.96 37.781 -16.969 1 97.62 289 LYS A O 1
ATOM 2236 N N . MET A 1 290 ? 2.768 38.906 -15.219 1 96.31 290 MET A N 1
ATOM 2237 C CA . MET A 1 290 ? 3.221 40.031 -16.016 1 96.31 290 MET A CA 1
ATOM 2238 C C . MET A 1 290 ? 4.742 40.031 -16.141 1 96.31 290 MET A C 1
ATOM 2240 O O . MET A 1 290 ? 5.449 40 -15.141 1 96.31 290 MET A O 1
ATOM 2244 N N . GLN A 1 291 ? 5.133 40.031 -17.266 1 91.88 291 GLN A N 1
ATOM 2245 C CA . GLN A 1 291 ? 6.566 40.125 -17.531 1 91.88 291 GLN A CA 1
ATOM 2246 C C . GLN A 1 291 ? 6.844 41 -18.75 1 91.88 291 GLN A C 1
ATOM 2248 O O . GLN A 1 291 ? 6.57 40.594 -19.891 1 91.88 291 GLN A O 1
ATOM 2253 N N . GLY A 1 292 ? 7.445 42.125 -18.484 1 93.12 292 GLY A N 1
ATOM 2254 C CA . GLY A 1 292 ? 7.555 43.094 -19.562 1 93.12 292 GLY A CA 1
ATOM 2255 C C . GLY A 1 292 ? 6.211 43.531 -20.125 1 93.12 292 GLY A C 1
ATOM 2256 O O . GLY A 1 292 ? 5.359 44.031 -19.391 1 93.12 292 GLY A O 1
ATOM 2257 N N . GLU A 1 293 ? 6.07 43.219 -21.438 1 95.62 293 GLU A N 1
ATOM 2258 C CA . GLU A 1 293 ? 4.809 43.594 -22.078 1 95.62 293 GLU A CA 1
ATOM 2259 C C . GLU A 1 293 ? 3.971 42.344 -22.406 1 95.62 293 GLU A C 1
ATOM 2261 O O . GLU A 1 293 ? 2.996 42.438 -23.156 1 95.62 293 GLU A O 1
ATOM 2266 N N . THR A 1 294 ? 4.391 41.312 -21.734 1 94.69 294 THR A N 1
ATOM 2267 C CA . THR A 1 294 ? 3.67 40.062 -22.016 1 94.69 294 THR A CA 1
ATOM 2268 C C . THR A 1 294 ? 2.912 39.594 -20.781 1 94.69 294 THR A C 1
ATOM 2270 O O . THR A 1 294 ? 3.408 39.719 -19.656 1 94.69 294 THR A O 1
ATOM 2273 N N . CYS A 1 295 ? 1.761 39.094 -21.078 1 96.88 295 CYS A N 1
ATOM 2274 C CA . CYS A 1 295 ? 0.917 38.531 -20.031 1 96.88 295 CYS A CA 1
ATOM 2275 C C . CYS A 1 295 ? 0.751 37 -20.219 1 96.88 295 CYS A C 1
ATOM 2277 O O . CYS A 1 295 ? 0.419 36.562 -21.312 1 96.88 295 CYS A O 1
ATOM 2279 N N . SER A 1 296 ? 1.08 36.219 -19.203 1 97.88 296 SER A N 1
ATOM 2280 C CA . SER A 1 296 ? 0.762 34.812 -19.203 1 97.88 296 SER A CA 1
ATOM 2281 C C . SER A 1 296 ? -0.519 34.531 -18.406 1 97.88 296 SER A C 1
ATOM 2283 O O . SER A 1 296 ? -0.745 35.125 -17.359 1 97.88 296 SER A O 1
ATOM 2285 N N . ILE A 1 297 ? -1.404 33.688 -18.953 1 98.31 297 ILE A N 1
ATOM 2286 C CA . ILE A 1 297 ? -2.695 33.375 -18.359 1 98.31 297 ILE A CA 1
ATOM 2287 C C . ILE A 1 297 ? -2.732 31.906 -17.953 1 98.31 297 ILE A C 1
ATOM 2289 O O . ILE A 1 297 ? -2.486 31.031 -18.781 1 98.31 297 ILE A O 1
ATOM 2293 N N . GLY A 1 298 ? -2.939 31.641 -16.688 1 97.81 298 GLY A N 1
ATOM 2294 C CA . GLY A 1 298 ? -3.102 30.281 -16.203 1 97.81 298 GLY A CA 1
ATOM 2295 C C . GLY A 1 298 ? -4.055 30.172 -15.031 1 97.81 298 GLY A C 1
ATOM 2296 O O . GLY A 1 298 ? -4.586 31.188 -14.562 1 97.81 298 GLY A O 1
ATOM 2297 N N . GLY A 1 299 ? -4.332 28.984 -14.625 1 97.62 299 GLY A N 1
ATOM 2298 C CA . GLY A 1 299 ? -5.23 28.734 -13.508 1 97.62 299 GLY A CA 1
ATOM 2299 C C . GLY A 1 299 ? -5.34 27.266 -13.156 1 97.62 299 GLY A C 1
ATOM 2300 O O . GLY A 1 299 ? -4.504 26.453 -13.57 1 97.62 299 GLY A O 1
ATOM 2301 N N . TYR A 1 300 ? -6.293 26.938 -12.289 1 97.56 300 TYR A N 1
ATOM 2302 C CA . TYR A 1 300 ? -6.57 25.578 -11.852 1 97.56 300 TYR A CA 1
ATOM 2303 C C . TYR A 1 300 ? -7.984 25.156 -12.234 1 97.56 300 TYR A C 1
ATOM 2305 O O . TYR A 1 300 ? -8.953 25.547 -11.578 1 97.56 300 TYR A O 1
ATOM 2313 N N . GLU A 1 301 ? -8.07 24.359 -13.289 1 97.06 301 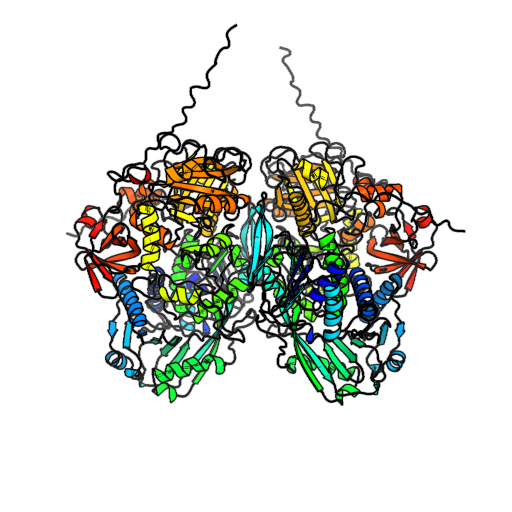GLU A N 1
ATOM 2314 C CA . GLU A 1 301 ? -9.367 23.953 -13.812 1 97.06 301 GLU A CA 1
ATOM 2315 C C . GLU A 1 301 ? -9.977 22.828 -12.977 1 97.06 301 GLU A C 1
ATOM 2317 O O . GLU A 1 301 ? -9.266 22.109 -12.273 1 97.06 301 GLU A O 1
ATOM 2322 N N . GLY A 1 302 ? -11.258 22.672 -13.047 1 95.44 302 GLY A N 1
ATOM 2323 C CA . GLY A 1 302 ? -11.984 21.688 -12.273 1 95.44 302 GLY A CA 1
ATOM 2324 C C . GLY A 1 302 ? -11.859 20.281 -12.836 1 95.44 302 GLY A C 1
ATOM 2325 O O . GLY A 1 302 ? -12.148 19.297 -12.141 1 95.44 302 GLY A O 1
ATOM 2326 N N . ASN A 1 303 ? -11.477 20.156 -14.055 1 95.88 303 ASN A N 1
ATOM 2327 C CA . ASN A 1 303 ? -11.367 18.859 -14.727 1 95.88 303 ASN A CA 1
ATOM 2328 C C . ASN A 1 303 ? -9.961 18.641 -15.273 1 95.88 303 ASN A C 1
ATOM 2330 O O . ASN A 1 303 ? -9.797 18.328 -16.453 1 95.88 303 ASN A O 1
ATOM 2334 N N . PRO A 1 304 ? -8.945 18.594 -14.391 1 96.5 304 PRO A N 1
ATOM 2335 C CA . PRO A 1 304 ? -7.559 18.469 -14.836 1 96.5 304 PRO A CA 1
ATOM 2336 C C . PRO A 1 304 ? -7.246 17.109 -15.445 1 96.5 304 PRO A C 1
ATOM 2338 O O . PRO A 1 304 ? -7.941 16.125 -15.164 1 96.5 304 PRO A O 1
ATOM 2341 N N . HIS A 1 305 ? -6.223 17.109 -16.359 1 95.62 305 HIS A N 1
ATOM 2342 C CA . HIS A 1 305 ? -5.672 15.859 -16.859 1 95.62 305 HIS A CA 1
ATOM 2343 C C . HIS A 1 305 ? -4.648 15.281 -15.883 1 95.62 305 HIS A C 1
ATOM 2345 O O . HIS A 1 305 ? -3.576 15.859 -15.688 1 95.62 305 HIS A O 1
ATOM 2351 N N . MET A 1 306 ? -4.977 14.211 -15.234 1 94.81 306 MET A N 1
ATOM 2352 C CA . MET A 1 306 ? -4.055 13.508 -14.344 1 94.81 306 MET A CA 1
ATOM 2353 C C . MET A 1 306 ? -3.262 12.453 -15.102 1 94.81 306 MET A C 1
ATOM 2355 O O . MET A 1 306 ? -3.803 11.773 -15.977 1 94.81 306 MET A O 1
ATOM 2359 N N . LEU A 1 307 ? -2.002 12.312 -14.734 1 93.06 307 LEU A N 1
ATOM 2360 C CA . LEU A 1 307 ? -1.143 11.305 -15.352 1 93.06 307 LEU A CA 1
ATOM 2361 C C . LEU A 1 307 ? -0.823 10.188 -14.367 1 93.06 307 LEU A C 1
ATOM 2363 O O . LEU A 1 307 ? -0.902 10.375 -13.148 1 93.06 307 LEU A O 1
ATOM 2367 N N . ASP A 1 308 ? -0.528 9.031 -14.859 1 85.69 308 ASP A N 1
ATOM 2368 C CA . ASP A 1 308 ? -0.08 7.941 -14 1 85.69 308 ASP A CA 1
ATOM 2369 C C . ASP A 1 308 ? 1.397 8.094 -13.641 1 85.69 308 ASP A C 1
ATOM 2371 O O . ASP A 1 308 ? 1.783 7.93 -12.484 1 85.69 308 ASP A O 1
ATOM 2375 N N . GLN A 1 309 ? 2.189 8.234 -14.656 1 86.31 309 GLN A N 1
ATOM 2376 C CA . GLN A 1 309 ? 3.621 8.477 -14.508 1 86.31 309 GLN A CA 1
ATOM 2377 C C . GLN A 1 309 ? 4.176 9.242 -15.703 1 86.31 309 GLN A C 1
ATOM 2379 O O . GLN A 1 309 ? 3.521 9.336 -16.75 1 86.31 309 GLN A O 1
ATOM 2384 N N . VAL A 1 310 ? 5.344 9.812 -15.477 1 91.75 310 VAL A N 1
ATOM 2385 C CA . VAL A 1 310 ? 6.043 10.508 -16.547 1 91.75 310 VAL A CA 1
ATOM 2386 C C . VAL A 1 310 ? 7.23 9.664 -17.016 1 91.75 310 VAL A C 1
ATOM 2388 O O . VAL A 1 310 ? 8 9.156 -16.203 1 91.75 310 VAL A O 1
ATOM 2391 N N . PRO A 1 311 ? 7.336 9.5 -18.297 1 89.06 311 PRO A N 1
ATOM 2392 C CA . PRO A 1 311 ? 8.461 8.719 -18.812 1 89.06 311 PRO A CA 1
ATOM 2393 C C . PRO A 1 311 ? 9.82 9.281 -18.375 1 89.06 311 PRO A C 1
ATOM 2395 O O . PRO A 1 311 ? 9.992 10.5 -18.328 1 89.06 311 PRO A O 1
ATOM 2398 N N . ASP A 1 312 ? 10.758 8.461 -18.266 1 82.94 312 ASP A N 1
ATOM 2399 C CA . ASP A 1 312 ? 12.062 8.828 -17.719 1 82.94 312 ASP A CA 1
ATOM 2400 C C . ASP A 1 312 ? 12.844 9.695 -18.703 1 82.94 312 ASP A C 1
ATOM 2402 O O . ASP A 1 312 ? 13.656 10.523 -18.297 1 82.94 312 ASP A O 1
ATOM 2406 N N . ASN A 1 313 ? 12.602 9.516 -19.875 1 83.19 313 ASN A N 1
ATOM 2407 C CA . ASN A 1 313 ? 13.414 10.18 -20.891 1 83.19 313 ASN A CA 1
ATOM 2408 C C . ASN A 1 313 ? 12.875 11.562 -21.219 1 83.19 313 ASN A C 1
ATOM 2410 O O . ASN A 1 313 ? 13.492 12.312 -21.984 1 83.19 313 ASN A O 1
ATOM 2414 N N . LEU A 1 314 ? 11.812 11.836 -20.688 1 88.31 314 LEU A N 1
ATOM 2415 C CA . LEU A 1 314 ? 11.195 13.102 -21.062 1 88.31 314 LEU A CA 1
ATOM 2416 C C . LEU A 1 314 ? 12.016 14.281 -20.547 1 88.31 314 LEU A C 1
ATOM 2418 O O . LEU A 1 314 ? 12.383 14.32 -19.359 1 88.31 314 LEU A O 1
ATOM 2422 N N . GLN A 1 315 ? 12.391 15.195 -21.359 1 91.94 315 GLN A N 1
ATOM 2423 C CA . GLN A 1 315 ? 13.102 16.438 -21.078 1 91.94 315 GLN A CA 1
ATOM 2424 C C . GLN A 1 315 ? 12.641 17.562 -22.016 1 91.94 315 GLN A C 1
ATOM 2426 O O . GLN A 1 315 ? 12.367 17.312 -23.188 1 91.94 315 GLN A O 1
ATOM 2431 N N . PHE A 1 316 ? 12.516 18.688 -21.531 1 95 316 PHE A N 1
ATOM 2432 C CA . PHE A 1 316 ? 12.047 19.859 -22.281 1 95 316 PHE A CA 1
ATOM 2433 C C . PHE A 1 316 ? 10.82 19.5 -23.109 1 95 316 PHE A C 1
ATOM 2435 O O . PHE A 1 316 ? 10.758 19.797 -24.297 1 95 316 PHE A O 1
ATOM 2442 N N . HIS A 1 317 ? 9.891 18.781 -22.438 1 92 317 HIS A N 1
ATOM 2443 C CA . HIS A 1 317 ? 8.719 18.25 -23.125 1 92 317 HIS A CA 1
ATOM 2444 C C . HIS A 1 317 ? 7.465 19.047 -22.766 1 92 317 HIS A C 1
ATOM 2446 O O . HIS A 1 317 ? 7.273 19.422 -21.609 1 92 317 HIS A O 1
ATOM 2452 N N . LEU A 1 318 ? 6.637 19.312 -23.781 1 95.5 318 LEU A N 1
ATOM 2453 C CA . LEU A 1 318 ? 5.324 19.922 -23.594 1 95.5 318 LEU A CA 1
ATOM 2454 C C . LEU A 1 318 ? 4.238 19.094 -24.266 1 95.5 318 LEU A C 1
ATOM 2456 O O . LEU A 1 318 ? 4.484 18.438 -25.281 1 95.5 318 LEU A O 1
ATOM 2460 N N . TYR A 1 319 ? 3.08 19.062 -23.734 1 95.31 319 TYR A N 1
ATOM 2461 C CA . TYR A 1 319 ? 1.893 18.453 -24.312 1 95.31 319 TYR A CA 1
ATOM 2462 C C . TYR A 1 319 ? 1.129 19.453 -25.172 1 95.31 319 TYR A C 1
ATOM 2464 O O . TYR A 1 319 ? 1.328 20.672 -25.047 1 95.31 319 TYR A O 1
ATOM 2472 N N . GLU A 1 320 ? 0.317 18.844 -26 1 95.25 320 GLU A N 1
ATOM 2473 C CA . GLU A 1 320 ? -0.647 19.703 -26.688 1 95.25 320 GLU A CA 1
ATOM 2474 C C . GLU A 1 320 ? -1.701 20.234 -25.734 1 95.25 320 GLU A C 1
ATOM 2476 O O . GLU A 1 320 ? -2.201 19.5 -24.875 1 95.25 320 GLU A O 1
ATOM 2481 N N . LEU A 1 321 ? -2 21.5 -25.891 1 97.31 321 LEU A N 1
ATOM 2482 C CA . LEU A 1 321 ? -2.967 22.125 -25 1 97.31 321 LEU A CA 1
ATOM 2483 C C . LEU A 1 321 ? -4.387 21.688 -25.328 1 97.31 321 LEU A C 1
ATOM 2485 O O . LEU A 1 321 ? -4.781 21.672 -26.5 1 97.31 321 LEU A O 1
ATOM 2489 N N . ASP A 1 322 ? -5.137 21.281 -24.375 1 96.44 322 ASP A N 1
ATOM 2490 C CA . ASP A 1 322 ? -6.559 20.984 -24.516 1 96.44 322 ASP A CA 1
ATOM 2491 C C . ASP A 1 322 ? -7.41 22.203 -24.219 1 96.44 322 ASP A C 1
ATOM 2493 O O . ASP A 1 322 ? -7.707 22.5 -23.062 1 96.44 322 ASP A O 1
ATOM 2497 N N . TRP A 1 323 ? -7.898 22.781 -25.156 1 96.75 323 TRP A N 1
ATOM 2498 C CA . TRP A 1 323 ? -8.617 24.047 -25.031 1 96.75 323 TRP A CA 1
ATOM 2499 C C . TRP A 1 323 ? -9.969 23.844 -24.344 1 96.75 323 TRP A C 1
ATOM 2501 O O . TRP A 1 323 ? -10.516 24.766 -23.75 1 96.75 323 TRP A O 1
ATOM 2511 N N . ASP A 1 324 ? -10.523 22.578 -24.438 1 94.75 324 ASP A N 1
ATOM 2512 C CA . ASP A 1 324 ? -11.773 22.297 -23.75 1 94.75 324 ASP A CA 1
ATOM 2513 C C . ASP A 1 324 ? -11.602 22.359 -22.234 1 94.75 324 ASP A C 1
ATOM 2515 O O . ASP A 1 324 ? -12.547 22.703 -21.516 1 94.75 324 ASP A O 1
ATOM 2519 N N . VAL A 1 325 ? -10.461 22.047 -21.859 1 95.56 325 VAL A N 1
ATOM 2520 C CA . VAL A 1 325 ? -10.141 22.078 -20.438 1 95.56 325 VAL A CA 1
ATOM 2521 C C . VAL A 1 325 ? -9.656 23.469 -20.047 1 95.56 325 VAL A C 1
ATOM 2523 O O . VAL A 1 325 ? -10.102 24.031 -19.047 1 95.56 325 VAL A O 1
ATOM 2526 N N . PHE A 1 326 ? -8.859 24.156 -20.875 1 97.81 326 PHE A N 1
ATOM 2527 C CA . PHE A 1 326 ? -8.156 25.375 -20.531 1 97.81 326 PHE A CA 1
ATOM 2528 C C . PHE A 1 326 ? -9.039 26.594 -20.766 1 97.81 326 PHE A C 1
ATOM 2530 O O . PHE A 1 326 ? -8.812 27.656 -20.188 1 97.81 326 PHE A O 1
ATOM 2537 N N . GLY A 1 327 ? -10.023 26.469 -21.609 1 97.38 327 GLY A N 1
ATOM 2538 C CA . GLY A 1 327 ? -10.82 27.609 -22.062 1 97.38 327 GLY A CA 1
ATOM 2539 C C . GLY A 1 327 ? -11.445 28.391 -20.922 1 97.38 327 GLY A C 1
ATOM 2540 O O . GLY A 1 327 ? -11.664 29.594 -21.031 1 97.38 327 GLY A O 1
ATOM 2541 N N . VAL A 1 328 ? -11.688 27.766 -19.828 1 97.19 328 VAL A N 1
ATOM 2542 C CA . VAL A 1 328 ? -12.32 28.406 -18.688 1 97.19 328 VAL A CA 1
ATOM 2543 C C . VAL A 1 328 ? -11.438 29.547 -18.172 1 97.19 328 VAL A C 1
ATOM 2545 O O . VAL A 1 328 ? -11.945 30.578 -17.734 1 97.19 328 VAL A O 1
ATOM 2548 N N . HIS A 1 329 ? -10.164 29.484 -18.234 1 98.06 329 HIS A N 1
ATOM 2549 C CA . HIS A 1 329 ? -9.234 30.5 -17.781 1 98.06 329 HIS A CA 1
ATOM 2550 C C . HIS A 1 329 ? -9.234 31.703 -18.719 1 98.06 329 HIS A C 1
ATOM 2552 O O . HIS A 1 329 ? -9.117 32.844 -18.266 1 98.06 329 HIS A O 1
ATOM 2558 N N . MET A 1 330 ? -9.344 31.406 -19.984 1 97.69 330 MET A N 1
ATOM 2559 C CA . MET A 1 330 ? -9.422 32.5 -20.938 1 97.69 330 MET A CA 1
ATOM 2560 C C . MET A 1 330 ? -10.68 33.344 -20.703 1 97.69 330 MET A C 1
ATOM 2562 O O . MET A 1 330 ? -10.625 34.562 -20.766 1 97.69 330 MET A O 1
ATOM 2566 N N . THR A 1 331 ? -11.719 32.594 -20.516 1 97.88 331 THR A N 1
ATOM 2567 C CA . THR A 1 331 ? -12.977 33.281 -20.234 1 97.88 331 THR A CA 1
ATOM 2568 C C . THR A 1 331 ? -12.859 34.156 -18.984 1 97.88 331 THR A C 1
ATOM 2570 O O . THR A 1 331 ? -13.281 35.312 -19 1 97.88 331 THR A O 1
ATOM 2573 N N . SER A 1 332 ? -12.297 33.625 -17.969 1 98.19 332 SER A N 1
ATOM 2574 C CA . SER A 1 332 ? -12.133 34.375 -16.719 1 98.19 332 SER A CA 1
ATOM 2575 C C . SER A 1 332 ? -11.203 35.562 -16.891 1 98.19 332 SER A C 1
ATOM 2577 O O . SER A 1 332 ? -11.469 36.656 -16.359 1 98.19 332 SER A O 1
ATOM 2579 N N . ALA A 1 333 ? -10.141 35.375 -17.594 1 98.5 333 ALA A N 1
ATOM 2580 C CA . ALA A 1 333 ? -9.172 36.438 -17.812 1 98.5 333 ALA A CA 1
ATOM 2581 C C . ALA A 1 333 ? -9.805 37.594 -18.594 1 98.5 333 ALA A C 1
ATOM 2583 O O . ALA A 1 333 ? -9.555 38.781 -18.297 1 98.5 333 ALA A O 1
ATOM 2584 N N . THR A 1 334 ? -10.656 37.281 -19.547 1 98 334 THR A N 1
ATOM 2585 C CA . THR A 1 334 ? -11.273 38.312 -20.391 1 98 334 THR A CA 1
ATOM 2586 C C . THR A 1 334 ? -12.328 39.062 -19.625 1 98 334 THR A C 1
ATOM 2588 O O . THR A 1 334 ? -12.562 40.25 -19.875 1 98 334 THR A O 1
ATOM 2591 N N . THR A 1 335 ? -12.914 38.375 -18.734 1 98.12 335 THR A N 1
ATOM 2592 C CA . THR A 1 335 ? -13.883 39.062 -17.875 1 98.12 335 THR A CA 1
ATOM 2593 C C . THR A 1 335 ? -13.18 40.062 -16.953 1 98.12 335 THR A C 1
ATOM 2595 O O . THR A 1 335 ? -13.664 41.188 -16.75 1 98.12 335 THR A O 1
ATOM 2598 N N . LEU A 1 336 ? -12.086 39.688 -16.406 1 98.44 336 LEU A N 1
ATOM 2599 C CA . LEU A 1 336 ? -11.336 40.531 -15.484 1 98.44 336 LEU A CA 1
ATOM 2600 C C . LEU A 1 336 ? -10.617 41.656 -16.234 1 98.44 336 LEU A C 1
ATOM 2602 O O . LEU A 1 336 ? -10.539 42.781 -15.75 1 98.44 336 LEU A O 1
ATOM 2606 N N . CYS A 1 337 ? -10.047 41.344 -17.375 1 98.38 337 CYS A N 1
ATOM 2607 C CA . CYS A 1 337 ? -9.336 42.25 -18.266 1 98.38 337 CYS A CA 1
ATOM 2608 C C . CYS A 1 337 ? -9.852 42.125 -19.688 1 98.38 337 CYS A C 1
ATOM 2610 O O . CYS A 1 337 ? -9.25 41.438 -20.516 1 98.38 337 CYS A O 1
ATOM 2612 N N . PRO A 1 338 ? -10.789 42.875 -20.062 1 97.5 338 PRO A N 1
ATOM 2613 C CA . PRO A 1 338 ? -11.422 42.75 -21.375 1 97.5 338 PRO A CA 1
ATOM 2614 C C . PRO A 1 338 ? -10.438 42.875 -22.531 1 97.5 338 PRO A C 1
ATOM 2616 O O . PRO A 1 338 ? -10.617 42.25 -23.578 1 97.5 338 PRO A O 1
ATOM 2619 N N . LYS A 1 339 ? -9.398 43.594 -22.375 1 96.56 339 LYS A N 1
ATOM 2620 C CA . LYS A 1 339 ? -8.383 43.781 -23.406 1 96.56 339 LYS A CA 1
ATOM 2621 C C . LYS A 1 339 ? -7.766 42.438 -23.812 1 96.56 339 LYS A C 1
ATOM 2623 O O . LYS A 1 339 ? -7.375 42.25 -24.969 1 96.56 339 LYS A O 1
ATOM 2628 N N . LEU A 1 340 ? -7.676 41.531 -22.938 1 97.5 340 LEU A N 1
ATOM 2629 C CA . LEU A 1 340 ? -7.047 40.25 -23.188 1 97.5 340 LEU A CA 1
ATOM 2630 C C . LEU A 1 340 ? -7.852 39.438 -24.203 1 97.5 340 LEU A C 1
ATOM 2632 O O . LEU A 1 340 ? -7.316 38.531 -24.859 1 97.5 340 LEU A O 1
ATOM 2636 N N . GLY A 1 341 ? -9.109 39.719 -24.375 1 96.44 341 GLY A N 1
ATOM 2637 C CA . GLY A 1 341 ? -9.93 39.031 -25.375 1 96.44 341 GLY A CA 1
ATOM 2638 C C . GLY A 1 341 ? -9.602 39.469 -26.797 1 96.44 341 GLY A C 1
ATOM 2639 O O . GLY A 1 341 ? -9.977 38.781 -27.75 1 96.44 341 GLY A O 1
ATOM 2640 N N . LYS A 1 342 ? -8.867 40.5 -26.875 1 95.56 342 LYS A N 1
ATOM 2641 C CA . LYS A 1 342 ? -8.562 41.031 -28.203 1 95.56 342 LYS A CA 1
ATOM 2642 C C . LYS A 1 342 ? -7.098 40.844 -28.562 1 95.56 342 LYS A C 1
ATOM 2644 O O . LYS A 1 342 ? -6.652 41.219 -29.641 1 95.56 342 LYS A O 1
ATOM 2649 N N . ILE A 1 343 ? -6.398 40.312 -27.703 1 95.75 343 ILE A N 1
ATOM 2650 C CA . ILE A 1 343 ? -4.969 40.094 -27.891 1 95.75 343 ILE A CA 1
ATOM 2651 C C . ILE A 1 343 ? -4.711 38.656 -28.359 1 95.75 343 ILE A C 1
ATOM 2653 O O . ILE A 1 343 ? -5.348 37.719 -27.875 1 95.75 343 ILE A O 1
ATOM 2657 N N . GLY A 1 344 ? -3.801 38.438 -29.297 1 95.88 344 GLY A N 1
ATOM 2658 C CA . GLY A 1 344 ? -3.439 37.125 -29.766 1 95.88 344 GLY A CA 1
ATOM 2659 C C . GLY A 1 344 ? -2.619 36.312 -28.766 1 95.88 344 GLY A C 1
ATOM 2660 O O . GLY A 1 344 ? -2.016 36.906 -27.859 1 95.88 344 GLY A O 1
ATOM 2661 N N . ILE A 1 345 ? -2.631 35 -28.922 1 96.81 345 ILE A N 1
ATOM 2662 C CA . ILE A 1 345 ? -1.825 34.094 -28.109 1 96.81 345 ILE A CA 1
ATOM 2663 C C . ILE A 1 345 ? -0.508 33.812 -28.828 1 96.81 345 ILE A C 1
ATOM 2665 O O . ILE A 1 345 ? -0.505 33.281 -29.953 1 96.81 345 ILE A O 1
ATOM 2669 N N . LYS A 1 346 ? 0.514 34.125 -28.172 1 96.12 346 LYS A N 1
ATOM 2670 C CA . LYS A 1 346 ? 1.852 33.906 -28.719 1 96.12 346 LYS A CA 1
ATOM 2671 C C . LYS A 1 346 ? 2.287 32.469 -28.594 1 96.12 346 LYS A C 1
ATOM 2673 O O . LYS A 1 346 ? 2.928 31.922 -29.5 1 96.12 346 LYS A O 1
ATOM 2678 N N . SER A 1 347 ? 2.072 31.844 -27.5 1 96.25 347 SER A N 1
ATOM 2679 C CA . SER A 1 347 ? 2.484 30.469 -27.281 1 96.25 347 SER A CA 1
ATOM 2680 C C . SER A 1 347 ? 1.636 29.797 -26.188 1 96.25 347 SER A C 1
ATOM 2682 O O . SER A 1 347 ? 1.013 30.484 -25.375 1 96.25 347 SER A O 1
ATOM 2684 N N . THR A 1 348 ? 1.545 28.469 -26.281 1 97.31 348 THR A N 1
ATOM 2685 C CA . THR A 1 348 ? 0.899 27.625 -25.281 1 97.31 348 THR A CA 1
ATOM 2686 C C . THR A 1 348 ? 1.928 26.766 -24.562 1 97.31 348 THR A C 1
ATOM 2688 O O . THR A 1 348 ? 2.842 26.219 -25.188 1 97.31 348 THR A O 1
ATOM 2691 N N . VAL A 1 349 ? 1.892 26.781 -23.297 1 97.31 349 VAL A N 1
ATOM 2692 C CA . VAL A 1 349 ? 2.793 25.969 -22.484 1 97.31 349 VAL A CA 1
ATOM 2693 C C . VAL A 1 349 ? 1.984 24.984 -21.641 1 97.31 349 VAL A C 1
ATOM 2695 O O . VAL A 1 349 ? 1.201 25.391 -20.781 1 97.31 349 VAL A O 1
ATOM 2698 N N . CYS A 1 350 ? 2.055 23.703 -21.938 1 97.56 350 CYS A N 1
ATOM 2699 C CA . CYS A 1 350 ? 1.414 22.641 -21.188 1 97.56 350 CYS A CA 1
ATOM 2700 C C . CYS A 1 350 ? 2.416 21.547 -20.828 1 97.56 350 CYS A C 1
ATOM 2702 O O . CYS A 1 350 ? 2.834 20.781 -21.703 1 97.56 350 CYS A O 1
ATOM 2704 N N . GLY A 1 351 ? 2.871 21.531 -19.594 1 96.31 351 GLY A N 1
ATOM 2705 C CA . GLY A 1 351 ? 3.873 20.547 -19.188 1 96.31 351 GLY A CA 1
ATOM 2706 C C . GLY A 1 351 ? 3.457 19.734 -17.984 1 96.31 351 GLY A C 1
ATOM 2707 O O . GLY A 1 351 ? 2.432 20 -17.359 1 96.31 351 GLY A O 1
ATOM 2708 N N . PRO A 1 352 ? 4.215 18.672 -17.703 1 95.31 352 PRO A N 1
ATOM 2709 C CA . PRO A 1 352 ? 3.957 17.906 -16.484 1 95.31 352 PRO A CA 1
ATOM 2710 C C . PRO A 1 352 ? 4.289 18.688 -15.203 1 95.31 352 PRO A C 1
ATOM 2712 O O . PRO A 1 352 ? 5.23 19.469 -15.195 1 95.31 352 PRO A O 1
ATOM 2715 N N . GLU A 1 353 ? 3.48 18.516 -14.227 1 95.38 353 GLU A N 1
ATOM 2716 C CA . GLU A 1 353 ? 3.703 19.078 -12.898 1 95.38 353 GLU A CA 1
ATOM 2717 C C . GLU A 1 353 ? 3.316 18.078 -11.812 1 95.38 353 GLU A C 1
ATOM 2719 O O . GLU A 1 353 ? 2.445 17.234 -12.016 1 95.38 353 GLU A O 1
ATOM 2724 N N . SER A 1 354 ? 4.016 18.125 -10.734 1 95 354 SER A N 1
ATOM 2725 C CA . SER A 1 354 ? 3.777 17.172 -9.664 1 95 354 SER A CA 1
ATOM 2726 C C . SER A 1 354 ? 2.842 17.75 -8.602 1 95 354 SER A C 1
ATOM 2728 O O . SER A 1 354 ? 3.033 18.875 -8.148 1 95 354 SER A O 1
ATOM 2730 N N . PHE A 1 355 ? 1.867 17 -8.164 1 97.44 355 PHE A N 1
ATOM 2731 C CA . PHE A 1 355 ? 0.919 17.391 -7.133 1 97.44 355 PHE A CA 1
ATOM 2732 C C . PHE A 1 355 ? 0.832 16.328 -6.039 1 97.44 355 PHE A C 1
ATOM 2734 O O . PHE A 1 355 ? 1.078 15.148 -6.293 1 97.44 355 PHE A O 1
ATOM 2741 N N . THR A 1 356 ? 0.556 16.734 -4.836 1 98.19 356 THR A N 1
ATOM 2742 C CA . THR A 1 356 ? 0.477 15.883 -3.658 1 98.19 356 THR A CA 1
ATOM 2743 C C . THR A 1 356 ? -0.924 15.914 -3.055 1 98.19 356 THR A C 1
ATOM 2745 O O . THR A 1 356 ? -1.724 16.797 -3.383 1 98.19 356 THR A O 1
ATOM 2748 N N . PRO A 1 357 ? -1.278 15.039 -2.18 1 97.94 357 PRO A N 1
ATOM 2749 C CA . PRO A 1 357 ? -2.654 14.859 -1.712 1 97.94 357 PRO A CA 1
ATOM 2750 C C . PRO A 1 357 ? -3.168 16.062 -0.918 1 97.94 357 PRO A C 1
ATOM 2752 O O . PRO A 1 357 ? -4.379 16.281 -0.838 1 97.94 357 PRO A O 1
ATOM 2755 N N . ASP A 1 358 ? -2.283 16.812 -0.298 1 96.69 358 ASP A N 1
ATOM 2756 C CA . ASP A 1 358 ? -2.738 17.953 0.488 1 96.69 358 ASP A CA 1
ATOM 2757 C C . ASP A 1 358 ? -2.158 19.266 -0.053 1 96.69 358 ASP A C 1
ATOM 2759 O O . ASP A 1 358 ? -2.186 20.297 0.629 1 96.69 358 ASP A O 1
ATOM 2763 N N . HIS A 1 359 ? -1.505 19.234 -1.208 1 96.12 359 HIS A N 1
ATOM 2764 C CA . HIS A 1 359 ? -0.973 20.391 -1.923 1 96.12 359 HIS A CA 1
ATOM 2765 C C . HIS A 1 359 ? 0.179 21.031 -1.155 1 96.12 359 HIS A C 1
ATOM 2767 O O . HIS A 1 359 ? 0.345 22.25 -1.182 1 96.12 359 HIS A O 1
ATOM 2773 N N . LYS A 1 360 ? 0.878 20.203 -0.372 1 97.88 360 LYS A N 1
ATOM 2774 C CA . LYS A 1 360 ? 2.113 20.609 0.287 1 97.88 360 LYS A CA 1
ATOM 2775 C C . LYS A 1 360 ? 3.295 19.766 -0.175 1 97.88 360 LYS A C 1
ATOM 2777 O O . LYS A 1 360 ? 3.139 18.578 -0.454 1 97.88 360 LYS A O 1
ATOM 2782 N N . PRO A 1 361 ? 4.453 20.375 -0.26 1 98.06 361 PRO A N 1
ATOM 2783 C CA . PRO A 1 361 ? 5.625 19.594 -0.689 1 98.06 361 PRO A CA 1
ATOM 2784 C C . PRO A 1 361 ? 5.93 18.422 0.234 1 98.06 361 PRO A C 1
ATOM 2786 O O . PRO A 1 361 ? 5.375 18.328 1.333 1 98.06 361 PRO A O 1
ATOM 2789 N N . LEU A 1 362 ? 6.703 17.531 -0.305 1 98.44 362 LEU A N 1
ATOM 2790 C CA . LEU A 1 362 ? 7.188 16.375 0.45 1 98.44 362 LEU A CA 1
ATOM 2791 C C . LEU A 1 362 ? 8.648 16.562 0.844 1 98.44 362 LEU A C 1
ATOM 2793 O O . LEU A 1 362 ? 9.547 16.375 0.017 1 98.44 362 LEU A O 1
ATOM 2797 N N . LEU A 1 363 ? 8.867 16.812 2.1 1 98.69 363 LEU A N 1
ATOM 2798 C CA . LEU A 1 363 ? 10.227 17.016 2.592 1 98.69 363 LEU A CA 1
ATOM 2799 C C . LEU A 1 363 ? 10.531 16.078 3.762 1 98.69 363 LEU A C 1
ATOM 2801 O O . LEU A 1 363 ? 9.625 15.43 4.289 1 98.69 363 LEU A O 1
ATOM 2805 N N . GLY A 1 364 ? 11.805 16.016 4.113 1 98.19 364 GLY A N 1
ATOM 2806 C CA . GLY A 1 364 ? 12.234 15.367 5.34 1 98.19 364 GLY A CA 1
ATOM 2807 C C . GLY A 1 364 ? 12.781 13.969 5.109 1 98.19 364 GLY A C 1
ATOM 2808 O O . GLY A 1 364 ? 12.797 13.484 3.979 1 98.19 364 GLY A O 1
ATOM 2809 N N . GLU A 1 365 ? 13.219 13.367 6.172 1 97.5 365 GLU A N 1
ATOM 2810 C CA . GLU A 1 365 ? 13.805 12.023 6.121 1 97.5 365 GLU A CA 1
ATOM 2811 C C . GLU A 1 365 ? 12.719 10.953 6.055 1 97.5 365 GLU A C 1
ATOM 2813 O O . GLU A 1 365 ? 11.727 11.016 6.785 1 97.5 365 GLU A O 1
ATOM 2818 N N . ASP A 1 366 ? 12.938 10.055 5.117 1 96.75 366 ASP A N 1
ATOM 2819 C CA . ASP A 1 366 ? 12.008 8.938 5.035 1 96.75 366 ASP A CA 1
ATOM 2820 C C . ASP A 1 366 ? 12.008 8.125 6.332 1 96.75 366 ASP A C 1
ATOM 2822 O O . ASP A 1 366 ? 13.078 7.793 6.859 1 96.75 366 ASP A O 1
ATOM 2826 N N . PRO A 1 367 ? 10.836 7.816 6.832 1 93.19 367 PRO A N 1
ATOM 2827 C CA . PRO A 1 367 ? 10.797 7.113 8.117 1 93.19 367 PRO A CA 1
ATOM 2828 C C . PRO A 1 367 ? 11.281 5.672 8.016 1 93.19 367 PRO A C 1
ATOM 2830 O O . PRO A 1 367 ? 11.555 5.039 9.039 1 93.19 367 PRO A O 1
ATOM 2833 N N . ASN A 1 368 ? 11.469 5.133 6.828 1 88.69 368 ASN A N 1
ATOM 2834 C CA . ASN A 1 368 ? 11.766 3.715 6.676 1 88.69 368 ASN A CA 1
ATOM 2835 C C . ASN A 1 368 ? 13.211 3.488 6.238 1 88.69 368 ASN A C 1
ATOM 2837 O O . ASN A 1 368 ? 13.703 2.361 6.277 1 88.69 368 ASN A O 1
ATOM 2841 N N . ILE A 1 369 ? 13.867 4.527 5.809 1 95.06 369 ILE A N 1
ATOM 2842 C CA . ILE A 1 369 ? 15.242 4.418 5.34 1 95.06 369 ILE A CA 1
ATOM 2843 C C . ILE A 1 369 ? 16.078 5.57 5.902 1 95.06 369 ILE A C 1
ATOM 2845 O O . ILE A 1 369 ? 15.969 6.707 5.43 1 95.06 369 ILE A O 1
ATOM 2849 N N . PHE A 1 370 ? 16.969 5.242 6.777 1 94.5 370 PHE A N 1
ATOM 2850 C CA . PHE A 1 370 ? 17.797 6.27 7.379 1 94.5 370 PHE A CA 1
ATOM 2851 C C . PHE A 1 370 ? 18.797 6.82 6.367 1 94.5 370 PHE A C 1
ATOM 2853 O O . PHE A 1 370 ? 19.453 6.059 5.66 1 94.5 370 PHE A O 1
ATOM 2860 N N . GLY A 1 371 ? 18.766 8.117 6.219 1 96.94 371 GLY A N 1
ATOM 2861 C CA . GLY A 1 371 ? 19.688 8.773 5.305 1 96.94 371 GLY A CA 1
ATOM 2862 C C . GLY A 1 371 ? 19.047 9.18 3.992 1 96.94 371 GLY A C 1
ATOM 2863 O O . GLY A 1 371 ? 19.656 9.906 3.199 1 96.94 371 GLY A O 1
ATOM 2864 N N . LEU A 1 372 ? 17.844 8.695 3.736 1 98.19 372 LEU A N 1
ATOM 2865 C CA . LEU A 1 372 ? 17.094 9.141 2.559 1 98.19 372 LEU A CA 1
ATOM 2866 C C . LEU A 1 372 ? 16.156 10.281 2.91 1 98.19 372 LEU A C 1
ATOM 2868 O O . LEU A 1 372 ? 15.273 10.125 3.756 1 98.19 372 LEU A O 1
ATOM 2872 N N . TYR A 1 373 ? 16.359 11.383 2.305 1 98.75 373 TYR A N 1
ATOM 2873 C CA . TYR A 1 373 ? 15.484 12.539 2.463 1 98.75 373 TYR A CA 1
ATOM 2874 C C . TYR A 1 373 ? 14.703 12.812 1.184 1 98.75 373 TYR A C 1
ATOM 2876 O O . TYR A 1 373 ? 15.156 12.477 0.087 1 98.75 373 TYR A O 1
ATOM 2884 N N . HIS A 1 374 ? 13.555 13.391 1.31 1 98.69 374 HIS A N 1
ATOM 2885 C CA . HIS A 1 374 ? 12.766 13.836 0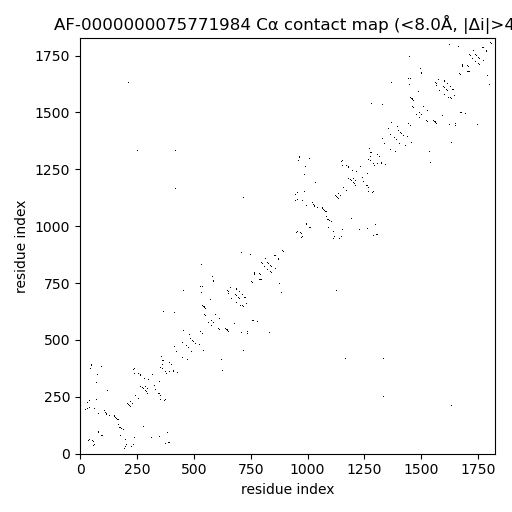.167 1 98.69 374 HIS A CA 1
ATOM 2886 C C . HIS A 1 374 ? 12.688 15.352 0.107 1 98.69 374 HIS A C 1
ATOM 2888 O O . HIS A 1 374 ? 12.727 16.016 1.143 1 98.69 374 HIS A O 1
ATOM 2894 N N . ASN A 1 375 ? 12.625 15.914 -1.002 1 98.81 375 ASN A N 1
ATOM 2895 C CA . ASN A 1 375 ? 12.445 17.328 -1.332 1 98.81 375 ASN A CA 1
ATOM 2896 C C . ASN A 1 375 ? 11.852 17.5 -2.727 1 98.81 375 ASN A C 1
ATOM 2898 O O . ASN A 1 375 ? 12.516 18.016 -3.627 1 98.81 375 ASN A O 1
ATOM 2902 N N . CYS A 1 376 ? 10.531 17.094 -2.832 1 98 376 CYS A N 1
ATOM 2903 C CA . CYS A 1 376 ? 9.859 17.141 -4.125 1 98 376 CYS A CA 1
ATOM 2904 C C . CYS A 1 376 ? 8.359 17.344 -3.947 1 98 376 CYS A C 1
ATOM 2906 O O . CYS A 1 376 ? 7.883 17.547 -2.828 1 98 376 CYS A O 1
ATOM 2908 N N . GLY A 1 377 ? 7.645 17.547 -5.039 1 97.75 377 GLY A N 1
ATOM 2909 C CA . GLY A 1 377 ? 6.199 17.688 -5.008 1 97.75 377 GLY A CA 1
ATOM 2910 C C . GLY A 1 377 ? 5.742 19.078 -4.613 1 97.75 377 GLY A C 1
ATOM 2911 O O . GLY A 1 377 ? 4.887 19.219 -3.738 1 97.75 377 GLY A O 1
ATOM 2912 N N . TYR A 1 378 ? 6.109 20.094 -5.227 1 97.81 378 TYR A N 1
ATOM 2913 C CA . TYR A 1 378 ? 5.918 21.469 -4.797 1 97.81 378 TYR A CA 1
ATOM 2914 C C . TYR A 1 378 ? 4.586 22.016 -5.297 1 97.81 378 TYR A C 1
ATOM 2916 O O . TYR A 1 378 ? 4.238 23.172 -5.027 1 97.81 378 TYR A O 1
ATOM 2924 N N . ASN A 1 379 ? 3.787 21.297 -6.039 1 96.69 379 ASN A N 1
ATOM 2925 C CA . ASN A 1 379 ? 2.42 21.672 -6.379 1 96.69 379 ASN A CA 1
ATOM 2926 C C . ASN A 1 379 ? 2.371 23.031 -7.062 1 96.69 379 ASN A C 1
ATOM 2928 O O . ASN A 1 379 ? 1.573 23.891 -6.688 1 96.69 379 ASN A O 1
ATOM 2932 N N . SER A 1 380 ? 3.234 23.312 -7.957 1 93.69 380 SER A N 1
ATOM 2933 C CA . SER A 1 380 ? 3.354 24.547 -8.727 1 93.69 380 SER A CA 1
ATOM 2934 C C . SER A 1 380 ? 3.881 25.688 -7.855 1 93.69 380 SER A C 1
ATOM 2936 O O . SER A 1 380 ? 3.639 26.859 -8.148 1 93.69 380 SER A O 1
ATOM 2938 N N . ALA A 1 381 ? 4.523 25.375 -6.793 1 96.75 381 ALA A N 1
ATOM 2939 C CA . ALA A 1 381 ? 5.105 26.375 -5.91 1 96.75 381 ALA A CA 1
ATOM 2940 C C . ALA A 1 381 ? 6.605 26.172 -5.75 1 96.75 381 ALA A C 1
ATOM 2942 O O . ALA A 1 381 ? 7.199 26.609 -4.762 1 96.75 381 ALA A O 1
ATOM 2943 N N . GLY A 1 382 ? 7.203 25.5 -6.715 1 96.69 382 GLY A N 1
ATOM 2944 C CA . GLY A 1 382 ? 8.617 25.188 -6.629 1 96.69 382 GLY A CA 1
ATOM 2945 C C . GLY A 1 382 ? 9.5 26.422 -6.578 1 96.69 382 GLY A C 1
ATOM 2946 O O . GLY A 1 382 ? 10.391 26.531 -5.727 1 96.69 382 GLY A O 1
ATOM 2947 N N . MET A 1 383 ? 9.211 27.391 -7.457 1 96.69 383 MET A N 1
ATOM 2948 C CA . MET A 1 383 ? 10.039 28.594 -7.512 1 96.69 383 MET A CA 1
ATOM 2949 C C . MET A 1 383 ? 9.891 29.406 -6.238 1 96.69 383 MET A C 1
ATOM 2951 O O . MET A 1 383 ? 10.867 29.969 -5.738 1 96.69 383 MET A O 1
ATOM 2955 N N . MET A 1 384 ? 8.727 29.438 -5.738 1 97 384 MET A N 1
ATOM 2956 C CA . MET A 1 384 ? 8.508 30.375 -4.633 1 97 384 MET A CA 1
ATOM 2957 C C . MET A 1 384 ? 8.906 29.734 -3.303 1 97 384 MET A C 1
ATOM 2959 O O . MET A 1 384 ? 9.273 30.438 -2.363 1 97 384 MET A O 1
ATOM 2963 N N . PHE A 1 385 ? 8.875 28.375 -3.154 1 97.88 385 PHE A N 1
ATOM 2964 C CA . PHE A 1 385 ? 9.125 27.781 -1.85 1 97.88 385 PHE A CA 1
ATOM 2965 C C . PHE A 1 385 ? 10.523 27.172 -1.793 1 97.88 385 PHE A C 1
ATOM 2967 O O . PHE A 1 385 ? 11.086 26.984 -0.71 1 97.88 385 PHE A O 1
ATOM 2974 N N . SER A 1 386 ? 11.133 26.844 -2.881 1 97.69 386 SER A N 1
ATOM 2975 C CA . SER A 1 386 ? 12.273 25.938 -2.891 1 97.69 386 SER A CA 1
ATOM 2976 C C . SER A 1 386 ? 13.469 26.531 -2.164 1 97.69 386 SER A C 1
ATOM 2978 O O . SER A 1 386 ? 14.258 25.828 -1.544 1 97.69 386 SER A O 1
ATOM 2980 N N . ALA A 1 387 ? 13.688 27.875 -2.314 1 98.31 387 ALA A N 1
ATOM 2981 C CA . ALA A 1 387 ? 14.828 28.469 -1.631 1 98.31 387 ALA A CA 1
ATOM 2982 C C . ALA A 1 387 ? 14.664 28.391 -0.116 1 98.31 387 ALA A C 1
ATOM 2984 O O . ALA A 1 387 ? 15.594 28 0.595 1 98.31 387 ALA A O 1
ATOM 2985 N N . GLY A 1 388 ? 13.484 28.812 0.369 1 98.62 388 GLY A N 1
ATOM 2986 C CA . GLY A 1 388 ? 13.211 28.672 1.79 1 98.62 388 GLY A CA 1
ATOM 2987 C C . GLY A 1 388 ? 13.281 27.234 2.268 1 98.62 388 GLY A C 1
ATOM 2988 O O . GLY A 1 388 ? 13.836 26.953 3.334 1 98.62 388 GLY A O 1
ATOM 2989 N N . CYS A 1 389 ? 12.734 26.344 1.508 1 98.75 389 CYS A N 1
ATOM 2990 C CA . CYS A 1 389 ? 12.781 24.922 1.837 1 98.75 389 CYS A CA 1
ATOM 2991 C C . CYS A 1 389 ? 14.219 24.406 1.801 1 98.75 389 CYS A C 1
ATOM 2993 O O . CYS A 1 389 ? 14.586 23.516 2.582 1 98.75 389 CYS A O 1
ATOM 2995 N N . GLY A 1 390 ? 15.023 24.906 0.814 1 98.75 390 GLY A N 1
ATOM 2996 C CA . GLY A 1 390 ? 16.422 24.547 0.75 1 98.75 390 GLY A CA 1
ATOM 2997 C C . GLY A 1 390 ? 17.188 24.859 2.02 1 98.75 390 GLY A C 1
ATOM 2998 O O . GLY A 1 390 ? 18.031 24.078 2.467 1 98.75 390 GLY A O 1
ATOM 2999 N N . ILE A 1 391 ? 16.922 26.031 2.59 1 98.69 391 ILE A N 1
ATOM 3000 C CA . ILE A 1 391 ? 17.531 26.438 3.846 1 98.69 391 ILE A CA 1
ATOM 3001 C C . ILE A 1 391 ? 17.188 25.438 4.945 1 98.69 391 ILE A C 1
ATOM 3003 O O . ILE A 1 391 ? 18.062 24.969 5.668 1 98.69 391 ILE A O 1
ATOM 3007 N N . GLN A 1 392 ? 15.883 25.094 5.062 1 98.56 392 GLN A N 1
ATOM 3008 C CA . GLN A 1 392 ? 15.43 24.172 6.098 1 98.56 392 GLN A CA 1
ATOM 3009 C C . GLN A 1 392 ? 15.977 22.766 5.855 1 98.56 392 GLN A C 1
ATOM 3011 O O . GLN A 1 392 ? 16.312 22.047 6.809 1 98.56 392 GLN A O 1
ATOM 3016 N N . MET A 1 393 ? 16.047 22.328 4.605 1 98.5 393 MET A N 1
ATOM 3017 C CA . MET A 1 393 ? 16.578 21.016 4.27 1 98.5 393 MET A CA 1
ATOM 3018 C C . MET A 1 393 ? 18.047 20.906 4.68 1 98.5 393 MET A C 1
ATOM 3020 O O . MET A 1 393 ? 18.484 19.875 5.195 1 98.5 393 MET A O 1
ATOM 3024 N N . ALA A 1 394 ? 18.844 21.953 4.371 1 98.5 394 ALA A N 1
ATOM 3025 C CA . ALA A 1 394 ? 20.25 21.953 4.777 1 98.5 394 ALA A CA 1
ATOM 3026 C C . ALA A 1 394 ? 20.391 21.812 6.289 1 98.5 394 ALA A C 1
ATOM 3028 O O . ALA A 1 394 ? 21.203 21.031 6.781 1 98.5 394 ALA A O 1
ATOM 3029 N N . GLU A 1 395 ? 19.531 22.562 6.984 1 96.69 395 GLU A N 1
ATOM 3030 C CA . GLU A 1 395 ? 19.531 22.453 8.445 1 96.69 395 GLU A CA 1
ATOM 3031 C C . GLU A 1 395 ? 19.125 21.062 8.898 1 96.69 395 GLU A C 1
ATOM 3033 O O . GLU A 1 395 ? 19.672 20.531 9.867 1 96.69 395 GLU A O 1
ATOM 3038 N N . TRP A 1 396 ? 18.109 20.578 8.25 1 97.31 396 TRP A N 1
ATOM 3039 C CA . TRP A 1 396 ? 17.594 19.25 8.562 1 97.31 396 TRP A CA 1
ATOM 3040 C C . TRP A 1 396 ? 18.688 18.188 8.469 1 97.31 396 TRP A C 1
ATOM 3042 O O . TRP A 1 396 ? 18.828 17.359 9.367 1 97.31 396 TRP A O 1
ATOM 3052 N N . VAL A 1 397 ? 19.469 18.25 7.461 1 96.94 397 VAL A N 1
ATOM 3053 C CA . VAL A 1 397 ? 20.5 17.266 7.18 1 96.94 397 VAL A CA 1
ATOM 3054 C C . VAL A 1 397 ? 21.688 17.469 8.133 1 96.94 397 VAL A C 1
ATOM 3056 O O . VAL A 1 397 ? 22.219 16.5 8.68 1 96.94 397 VAL A O 1
ATOM 3059 N N . ILE A 1 398 ? 22.094 18.672 8.375 1 95.88 398 ILE A N 1
ATOM 3060 C CA . ILE A 1 398 ? 23.328 18.984 9.102 1 95.88 398 ILE A CA 1
ATOM 3061 C C . ILE A 1 398 ? 23.062 18.875 10.602 1 95.88 398 ILE A C 1
ATOM 3063 O O . ILE A 1 398 ? 23.906 18.328 11.344 1 95.88 398 ILE A O 1
ATOM 3067 N N . SER A 1 399 ? 21.844 19.312 10.992 1 92.44 399 SER A N 1
ATOM 3068 C CA . SER A 1 399 ? 21.625 19.438 12.43 1 92.44 399 SER A CA 1
ATOM 3069 C C . SER A 1 399 ? 20.594 18.438 12.922 1 92.44 399 SER A C 1
ATOM 3071 O O . SER A 1 399 ? 20.297 18.359 14.117 1 92.44 399 SER A O 1
ATOM 3073 N N . GLY A 1 400 ? 20.047 17.703 12.055 1 92.31 400 GLY A N 1
ATOM 3074 C CA . GLY A 1 400 ? 19.141 16.641 12.445 1 92.31 400 GLY A CA 1
ATOM 3075 C C . GLY A 1 400 ? 17.672 17.031 12.32 1 92.31 400 GLY A C 1
ATOM 3076 O O . GLY A 1 400 ? 16.812 16.172 12.094 1 92.31 400 GLY A O 1
ATOM 3077 N N . ARG A 1 401 ? 17.312 18.297 12.578 1 96.19 401 ARG A N 1
ATOM 3078 C CA . ARG A 1 401 ? 15.953 18.797 12.438 1 96.19 401 ARG A CA 1
ATOM 3079 C C . ARG A 1 401 ? 15.945 20.219 11.867 1 96.19 401 ARG A C 1
ATOM 3081 O O . ARG A 1 401 ? 16.938 20.953 12 1 96.19 401 ARG A O 1
ATOM 3088 N N . PRO A 1 402 ? 14.828 20.625 11.188 1 97.38 402 PRO A N 1
ATOM 3089 C CA . PRO A 1 402 ? 14.773 22 10.656 1 97.38 402 PRO A CA 1
ATOM 3090 C C . PRO A 1 402 ? 14.586 23.047 11.75 1 97.38 402 PRO A C 1
ATOM 3092 O O . PRO A 1 402 ? 14.312 22.703 12.898 1 97.38 402 PRO A O 1
ATOM 3095 N N . GLN A 1 403 ? 14.797 24.266 11.352 1 96.81 403 GLN A N 1
ATOM 3096 C CA . GLN A 1 403 ? 14.641 25.375 12.281 1 96.81 403 GLN A CA 1
ATOM 3097 C C . GLN A 1 403 ? 13.164 25.703 12.492 1 96.81 403 GLN A C 1
ATOM 3099 O O . GLN A 1 403 ? 12.734 25.969 13.617 1 96.81 403 GLN A O 1
ATOM 3104 N N . TYR A 1 404 ? 12.398 25.703 11.406 1 97.88 404 TYR A N 1
ATOM 3105 C CA . TYR A 1 404 ? 10.977 26 11.477 1 97.88 404 TYR A CA 1
ATOM 3106 C C . TYR A 1 404 ? 10.156 24.75 11.773 1 97.88 404 TYR A C 1
ATOM 3108 O O . TYR A 1 404 ? 10.68 23.625 11.68 1 97.88 404 TYR A O 1
ATOM 3116 N N . ASN A 1 405 ? 8.93 24.922 12.266 1 98 405 ASN A N 1
ATOM 3117 C CA . ASN A 1 405 ? 7.992 23.812 12.336 1 98 405 ASN A CA 1
ATOM 3118 C C . ASN A 1 405 ? 7.559 23.359 10.945 1 98 405 ASN A C 1
ATOM 3120 O O . ASN A 1 405 ? 6.547 23.828 10.422 1 98 405 ASN A O 1
ATOM 3124 N N . MET A 1 406 ? 8.227 22.328 10.383 1 98.12 406 MET A N 1
ATOM 3125 C CA . MET A 1 406 ? 8.031 21.891 9 1 98.12 406 MET A CA 1
ATOM 3126 C C . MET A 1 406 ? 7.098 20.688 8.93 1 98.12 406 MET A C 1
ATOM 3128 O O . MET A 1 406 ? 7.086 19.969 7.934 1 98.12 406 MET A O 1
ATOM 3132 N N . PHE A 1 407 ? 6.32 20.438 9.953 1 97.56 407 PHE A N 1
ATOM 3133 C CA . PHE A 1 407 ? 5.496 19.234 9.992 1 97.56 407 PHE A CA 1
ATOM 3134 C C . PHE A 1 407 ? 4.594 19.141 8.766 1 97.56 407 PHE A C 1
ATOM 3136 O O . PHE A 1 407 ? 4.449 18.078 8.164 1 97.56 407 PHE A O 1
ATOM 3143 N N . THR A 1 408 ? 4.051 20.234 8.359 1 97.31 408 THR A N 1
ATOM 3144 C CA . THR A 1 408 ? 3.104 20.266 7.246 1 97.31 408 THR A CA 1
ATOM 3145 C C . THR A 1 408 ? 3.785 19.875 5.941 1 97.31 408 THR A C 1
ATOM 3147 O O . THR A 1 408 ? 3.119 19.453 4.988 1 97.31 408 THR A O 1
ATOM 3150 N N . PHE A 1 409 ? 5.105 20.016 5.863 1 98.12 409 PHE A N 1
ATOM 3151 C CA . PHE A 1 409 ? 5.863 19.641 4.672 1 98.12 409 PHE A CA 1
ATOM 3152 C C . PHE A 1 409 ? 6.594 18.312 4.883 1 98.12 409 PHE A C 1
ATOM 3154 O O . PHE A 1 409 ? 7.156 17.75 3.941 1 98.12 409 PHE A O 1
ATOM 3161 N N . ASP A 1 410 ? 6.562 17.781 6.102 1 98.31 410 ASP A N 1
ATOM 3162 C CA . ASP A 1 410 ? 7.305 16.594 6.473 1 98.31 410 ASP A CA 1
ATOM 3163 C C . ASP A 1 410 ? 6.598 15.328 5.977 1 98.31 410 ASP A C 1
ATOM 3165 O O . ASP A 1 410 ? 5.387 15.18 6.156 1 98.31 410 ASP A O 1
ATOM 3169 N N . ILE A 1 411 ? 7.332 14.422 5.336 1 98.12 411 ILE A N 1
ATOM 3170 C CA . ILE A 1 411 ? 6.773 13.18 4.805 1 98.12 411 ILE A CA 1
ATOM 3171 C C . ILE A 1 411 ? 6.137 12.375 5.934 1 98.12 411 ILE A C 1
ATOM 3173 O O . ILE A 1 411 ? 5.223 11.586 5.699 1 98.12 411 ILE A O 1
ATOM 3177 N N . ARG A 1 412 ? 6.488 12.617 7.18 1 97.38 412 ARG A N 1
ATOM 3178 C CA . ARG A 1 412 ? 6.008 11.891 8.352 1 97.38 412 ARG A CA 1
ATOM 3179 C C . ARG A 1 412 ? 4.535 12.195 8.617 1 97.38 412 ARG A C 1
ATOM 3181 O O . ARG A 1 412 ? 3.881 11.5 9.391 1 97.38 412 ARG A O 1
ATOM 3188 N N . ARG A 1 413 ? 4.023 13.172 7.941 1 97.56 413 ARG A N 1
ATOM 3189 C CA . ARG A 1 413 ? 2.637 13.539 8.195 1 97.56 413 ARG A CA 1
ATOM 3190 C C . ARG A 1 413 ? 1.675 12.516 7.613 1 97.56 413 ARG A C 1
ATOM 3192 O O . ARG A 1 413 ? 0.501 12.469 7.988 1 97.56 413 ARG A O 1
ATOM 3199 N N . PHE A 1 414 ? 2.129 11.672 6.668 1 97.56 414 PHE A N 1
ATOM 3200 C CA . PHE A 1 414 ? 1.279 10.656 6.051 1 97.56 414 PHE A CA 1
ATOM 3201 C C . PHE A 1 414 ? 1.47 9.305 6.727 1 97.56 414 PHE A C 1
ATOM 3203 O O . PHE A 1 414 ? 2.6 8.891 6.996 1 97.56 414 PHE A O 1
ATOM 3210 N N . THR A 1 415 ? 0.348 8.633 6.969 1 96.5 415 THR A N 1
ATOM 3211 C CA . THR A 1 415 ? 0.37 7.34 7.645 1 96.5 415 THR A CA 1
ATOM 3212 C C . THR A 1 415 ? 0.5 6.203 6.633 1 96.5 415 THR A C 1
ATOM 3214 O O . THR A 1 415 ? 0.175 6.371 5.457 1 96.5 415 THR A O 1
ATOM 3217 N N . PRO A 1 416 ? 0.94 4.996 7.09 1 92.25 416 PRO A N 1
ATOM 3218 C CA . PRO A 1 416 ? 0.941 3.822 6.215 1 92.25 416 PRO A CA 1
ATOM 3219 C C . PRO A 1 416 ? -0.451 3.475 5.695 1 92.25 416 PRO A C 1
ATOM 3221 O O . PRO A 1 416 ? -0.587 2.969 4.578 1 92.25 416 PRO A O 1
ATOM 3224 N N . GLY A 1 417 ? -1.476 3.732 6.531 1 92.81 417 GLY A N 1
ATOM 3225 C CA . GLY A 1 417 ? -2.844 3.512 6.09 1 92.81 417 GLY A CA 1
ATOM 3226 C C . GLY A 1 417 ? -3.215 4.324 4.863 1 92.81 417 GLY A C 1
ATOM 3227 O O . GLY A 1 417 ? -3.93 3.842 3.984 1 92.81 417 GLY A O 1
ATOM 3228 N N . GLN A 1 418 ? -2.699 5.492 4.746 1 96.06 418 GLN A N 1
ATOM 3229 C CA . GLN A 1 418 ? -2.914 6.348 3.584 1 96.06 418 GLN A CA 1
ATOM 3230 C C . GLN A 1 418 ? -2.053 5.902 2.406 1 96.06 418 GLN A C 1
ATOM 3232 O O . GLN A 1 418 ? -2.559 5.719 1.297 1 96.06 418 GLN A O 1
ATOM 3237 N N . LEU A 1 419 ? -0.813 5.633 2.672 1 95.56 419 LEU A N 1
ATOM 3238 C CA . LEU A 1 419 ? 0.178 5.422 1.623 1 95.56 419 LEU A CA 1
ATOM 3239 C C . LEU A 1 419 ? -0.024 4.07 0.947 1 95.56 419 LEU A C 1
ATOM 3241 O O . LEU A 1 419 ? 0.468 3.844 -0.161 1 95.56 419 LEU A O 1
ATOM 3245 N N . SER A 1 420 ? -0.772 3.168 1.538 1 93.19 420 SER A N 1
ATOM 3246 C CA . SER A 1 420 ? -1.023 1.854 0.957 1 93.19 420 SER A CA 1
ATOM 3247 C C . SER A 1 420 ? -2.217 1.888 0.009 1 93.19 420 SER A C 1
ATOM 3249 O O . SER A 1 420 ? -2.584 0.864 -0.573 1 93.19 420 SER A O 1
ATOM 3251 N N . ARG A 1 421 ? -2.832 2.992 -0.146 1 95.06 421 ARG A N 1
ATOM 3252 C CA . ARG A 1 421 ? -4.039 3.154 -0.953 1 95.06 421 ARG A CA 1
ATOM 3253 C C . ARG A 1 421 ? -3.787 4.09 -2.129 1 95.06 421 ARG A C 1
ATOM 3255 O O . ARG A 1 421 ? -3.887 5.312 -1.989 1 95.06 421 ARG A O 1
ATOM 3262 N N . ALA A 1 422 ? -3.615 3.508 -3.229 1 93.69 422 ALA A N 1
ATOM 3263 C CA . ALA A 1 422 ? -3.359 4.297 -4.434 1 93.69 422 ALA A CA 1
ATOM 3264 C C . ALA A 1 422 ? -4.543 5.207 -4.754 1 93.69 422 ALA A C 1
ATOM 3266 O O . ALA A 1 422 ? -4.359 6.328 -5.23 1 93.69 422 ALA A O 1
ATOM 3267 N N . HIS A 1 423 ? -5.734 4.723 -4.543 1 93.31 423 HIS A N 1
ATOM 3268 C CA . HIS A 1 423 ? -6.918 5.52 -4.832 1 93.31 423 HIS A CA 1
ATOM 3269 C C . HIS A 1 423 ? -6.984 6.75 -3.932 1 93.31 423 HIS A C 1
ATOM 3271 O O . HIS A 1 423 ? -7.402 7.824 -4.371 1 93.31 423 HIS A O 1
ATOM 3277 N N . TRP A 1 424 ? -6.594 6.59 -2.619 1 96.06 424 TRP A N 1
ATOM 3278 C CA . TRP A 1 424 ? -6.551 7.719 -1.698 1 96.06 424 TRP A CA 1
ATOM 3279 C C . TRP A 1 424 ? -5.66 8.828 -2.244 1 96.06 424 TRP A C 1
ATOM 3281 O O . TRP A 1 424 ? -6.043 10 -2.234 1 96.06 424 TRP A O 1
ATOM 3291 N N . CYS A 1 425 ? -4.473 8.484 -2.703 1 96.31 425 CYS A N 1
ATOM 3292 C CA . CYS A 1 425 ? -3.516 9.445 -3.223 1 96.31 425 CYS A CA 1
ATOM 3293 C C . CYS A 1 425 ? -4.082 10.18 -4.434 1 96.31 425 CYS A C 1
ATOM 3295 O O . CYS A 1 425 ? -3.986 11.406 -4.523 1 96.31 425 CYS A O 1
ATOM 3297 N N . ARG A 1 426 ? -4.676 9.516 -5.301 1 95.69 426 ARG A N 1
ATOM 3298 C CA . ARG A 1 426 ? -5.16 10.086 -6.551 1 95.69 426 ARG A CA 1
ATOM 3299 C C . ARG A 1 426 ? -6.34 11.023 -6.305 1 95.69 426 ARG A C 1
ATOM 3301 O O . ARG A 1 426 ? -6.328 12.172 -6.75 1 95.69 426 ARG A O 1
ATOM 3308 N N . GLU A 1 427 ? -7.348 10.562 -5.598 1 96.31 427 GLU A N 1
ATOM 3309 C CA . GLU A 1 427 ? -8.531 11.398 -5.402 1 96.31 427 GLU A CA 1
ATOM 3310 C C . GLU A 1 427 ? -8.211 12.609 -4.531 1 96.31 427 GLU A C 1
ATOM 3312 O O . GLU A 1 427 ? -8.711 13.711 -4.781 1 96.31 427 GLU A O 1
ATOM 3317 N N . SER A 1 428 ? -7.379 12.375 -3.527 1 98.12 428 SER A N 1
ATOM 3318 C CA . SER A 1 428 ? -6.984 13.5 -2.682 1 98.12 428 SER A CA 1
ATOM 3319 C C . SER A 1 428 ? -6.195 14.539 -3.475 1 98.12 428 SER A C 1
ATOM 3321 O O . SER A 1 428 ? -6.363 15.742 -3.266 1 98.12 428 SER A O 1
ATOM 3323 N N . SER A 1 429 ? -5.324 14.102 -4.336 1 97.88 429 SER A N 1
ATOM 3324 C CA . SER A 1 429 ? -4.551 15.023 -5.16 1 97.88 429 SER A CA 1
ATOM 3325 C C . SER A 1 429 ? -5.453 15.781 -6.129 1 97.88 429 SER A C 1
ATOM 3327 O O . SER A 1 429 ? -5.23 16.969 -6.395 1 97.88 429 SER A O 1
ATOM 3329 N N . HIS A 1 430 ? -6.43 15.102 -6.676 1 97.44 430 HIS A N 1
ATOM 3330 C CA . HIS A 1 430 ? -7.391 15.766 -7.547 1 97.44 430 HIS A CA 1
ATOM 3331 C C . HIS A 1 430 ? -8.117 16.891 -6.809 1 97.44 430 HIS A C 1
ATOM 3333 O O . HIS A 1 430 ? -8.195 18.016 -7.305 1 97.44 430 HIS A O 1
ATOM 3339 N N . GLU A 1 431 ? -8.633 16.531 -5.664 1 97.69 431 GLU A N 1
ATOM 3340 C CA . GLU A 1 431 ? -9.352 17.562 -4.898 1 97.69 431 GLU A CA 1
ATOM 3341 C C . GLU A 1 431 ? -8.438 18.719 -4.527 1 97.69 431 GLU A C 1
ATOM 3343 O O . GLU A 1 431 ? -8.844 19.875 -4.582 1 97.69 431 GLU A O 1
ATOM 3348 N N . ALA A 1 432 ? -7.281 18.375 -4.082 1 97.38 432 ALA A N 1
ATOM 3349 C CA . ALA A 1 432 ? -6.324 19.406 -3.709 1 97.38 432 ALA A CA 1
ATOM 3350 C C . ALA A 1 432 ? -6.051 20.359 -4.879 1 97.38 432 ALA A C 1
ATOM 3352 O O . ALA A 1 432 ? -5.961 21.562 -4.695 1 97.38 432 ALA A O 1
ATOM 3353 N N . TYR A 1 433 ? -5.906 19.844 -6.059 1 97.44 433 TYR A N 1
ATOM 3354 C CA . TYR A 1 433 ? -5.672 20.641 -7.258 1 97.44 433 TYR A CA 1
ATOM 3355 C C . TYR A 1 433 ? -6.855 21.547 -7.543 1 97.44 433 TYR A C 1
ATOM 3357 O O . TYR A 1 433 ? -6.68 22.75 -7.746 1 97.44 433 TYR A O 1
ATOM 3365 N N . VAL A 1 434 ? -8.023 20.953 -7.52 1 97.19 434 VAL A N 1
ATOM 3366 C CA . VAL A 1 434 ? -9.227 21.688 -7.93 1 97.19 434 VAL A CA 1
ATOM 3367 C C . VAL A 1 434 ? -9.547 22.766 -6.91 1 97.19 434 VAL A C 1
ATOM 3369 O O . VAL A 1 434 ? -10.078 23.828 -7.266 1 97.19 434 VAL A O 1
ATOM 3372 N N . ARG A 1 435 ? -9.094 22.516 -5.699 1 96.56 435 ARG A N 1
ATOM 3373 C CA . ARG A 1 435 ? -9.414 23.453 -4.629 1 96.56 435 ARG A CA 1
ATOM 3374 C C . ARG A 1 435 ? -8.219 24.344 -4.309 1 96.56 435 ARG A C 1
ATOM 3376 O O . ARG A 1 435 ? -8.219 25.047 -3.293 1 96.56 435 ARG A O 1
ATOM 3383 N N . ASN A 1 436 ? -7.262 24.375 -5.09 1 96.31 436 ASN A N 1
ATOM 3384 C CA . ASN A 1 436 ? -6.027 25.094 -4.793 1 96.31 436 ASN A CA 1
ATOM 3385 C C . ASN A 1 436 ? -6.301 26.562 -4.461 1 96.31 436 ASN A C 1
ATOM 3387 O O . ASN A 1 436 ? -5.66 27.125 -3.572 1 96.31 436 ASN A O 1
ATOM 3391 N N . TYR A 1 437 ? -7.195 27.219 -5.188 1 96.94 437 TYR A N 1
ATOM 3392 C CA . TYR A 1 437 ? -7.496 28.625 -4.988 1 96.94 437 TYR A CA 1
ATOM 3393 C C . TYR A 1 437 ? -8.805 28.797 -4.223 1 96.94 437 TYR A C 1
ATOM 3395 O O . TYR A 1 437 ? -9.336 29.906 -4.137 1 96.94 437 TYR A O 1
ATOM 3403 N N . GLY A 1 438 ? -9.305 27.656 -3.676 1 96.38 438 GLY A N 1
ATOM 3404 C CA . GLY A 1 438 ? -10.5 27.734 -2.857 1 96.38 438 GLY A CA 1
ATOM 3405 C C . GLY A 1 438 ? -10.289 28.5 -1.561 1 96.38 438 GLY A C 1
ATOM 3406 O O . GLY A 1 438 ? -9.156 28.641 -1.097 1 96.38 438 GLY A O 1
ATOM 3407 N N . ILE A 1 439 ? -11.398 28.984 -1.036 1 97.25 439 ILE A N 1
ATOM 3408 C CA . ILE A 1 439 ? -11.32 29.656 0.257 1 97.25 439 ILE A CA 1
ATOM 3409 C C . ILE A 1 439 ? -10.914 28.656 1.336 1 97.25 439 ILE A C 1
ATOM 3411 O O . ILE A 1 439 ? -11.406 27.516 1.354 1 97.25 439 ILE A O 1
ATOM 3415 N N . VAL A 1 440 ? -10.023 29.016 2.131 1 96.06 440 VAL A N 1
ATOM 3416 C CA . VAL A 1 440 ? -9.547 28.141 3.205 1 96.06 440 VAL A CA 1
ATOM 3417 C C . VAL A 1 440 ? -10.305 28.453 4.492 1 96.06 440 VAL A C 1
ATOM 3419 O O . VAL A 1 440 ? -9.859 29.281 5.301 1 96.06 440 VAL A O 1
ATOM 3422 N N . PHE A 1 441 ? -11.328 27.75 4.719 1 97.12 441 PHE A N 1
ATOM 3423 C CA . PHE A 1 441 ? -12.125 27.938 5.926 1 97.12 441 PHE A CA 1
ATOM 3424 C C . PHE A 1 441 ? -11.508 27.188 7.102 1 97.12 441 PHE A C 1
ATOM 3426 O O . PHE A 1 441 ? -10.93 26.109 6.922 1 97.12 441 PHE A O 1
ATOM 3433 N N . PRO A 1 442 ? -11.664 27.672 8.289 1 95.5 442 PRO A N 1
ATOM 3434 C CA . PRO A 1 442 ? -11.039 27.062 9.461 1 95.5 442 PRO A CA 1
ATOM 3435 C C . PRO A 1 442 ? -11.539 25.641 9.727 1 95.5 442 PRO A C 1
ATOM 3437 O O . PRO A 1 442 ? -10.789 24.797 10.203 1 95.5 442 PRO A O 1
ATOM 3440 N N . HIS A 1 443 ? -12.773 25.359 9.453 1 96.81 443 HIS A N 1
ATOM 3441 C CA . HIS A 1 443 ? -13.352 24.078 9.828 1 96.81 443 HIS A CA 1
ATOM 3442 C C . HIS A 1 443 ? -13.805 23.297 8.594 1 96.81 443 HIS A C 1
ATOM 3444 O O . HIS A 1 443 ? -14.719 22.484 8.672 1 96.81 443 HIS A O 1
ATOM 3450 N N . ASP A 1 444 ? -13.18 23.578 7.508 1 96.56 444 ASP A N 1
ATOM 3451 C CA . ASP A 1 444 ? -13.461 22.828 6.289 1 96.56 444 ASP A CA 1
ATOM 3452 C C . ASP A 1 444 ? -12.969 21.375 6.406 1 96.56 444 ASP A C 1
ATOM 3454 O O . ASP A 1 444 ? -12.117 21.078 7.242 1 96.56 444 ASP A O 1
ATOM 3458 N N . GLU A 1 445 ? -13.641 20.453 5.703 1 97.38 445 GLU A N 1
ATOM 3459 C CA . GLU A 1 445 ? -13.242 19.062 5.594 1 97.38 445 GLU A CA 1
ATOM 3460 C C . GLU A 1 445 ? -13.18 18.609 4.137 1 97.38 445 GLU A C 1
ATOM 3462 O O . GLU A 1 445 ? -14.016 19.016 3.322 1 97.38 445 GLU A O 1
ATOM 3467 N N . ARG A 1 446 ? -12.234 17.797 3.85 1 97.12 446 ARG A N 1
ATOM 3468 C CA . ARG A 1 446 ? -12.117 17.25 2.5 1 97.12 446 ARG A CA 1
ATOM 3469 C C . ARG A 1 446 ? -13.172 16.188 2.252 1 97.12 446 ARG A C 1
ATOM 3471 O O . ARG A 1 446 ? -13.594 15.484 3.182 1 97.12 446 ARG A O 1
ATOM 3478 N N . LEU A 1 447 ? -13.57 16.109 1.019 1 97.5 447 LEU A N 1
ATOM 3479 C CA . LEU A 1 447 ? -14.5 15.062 0.604 1 97.5 447 LEU A CA 1
ATOM 3480 C C . LEU A 1 447 ? -13.758 13.844 0.066 1 97.5 447 LEU A C 1
ATOM 3482 O O . LEU A 1 447 ? -14.25 12.719 0.163 1 97.5 447 LEU A O 1
ATOM 3486 N N . ALA A 1 448 ? -12.578 14.055 -0.519 1 97.19 448 ALA A N 1
ATOM 3487 C CA . ALA A 1 448 ? -11.75 12.984 -1.06 1 97.19 448 ALA A CA 1
ATOM 3488 C C . ALA A 1 448 ? -10.891 12.344 0.033 1 97.19 448 ALA A C 1
ATOM 3490 O O . ALA A 1 448 ? -10.617 12.977 1.059 1 97.19 448 ALA A O 1
ATOM 3491 N N . GLY A 1 449 ? -10.445 11.117 -0.237 1 95.88 449 GLY A N 1
ATOM 3492 C CA . GLY A 1 449 ? -9.484 10.438 0.618 1 95.88 449 GLY A CA 1
ATOM 3493 C C . GLY A 1 449 ? -10.055 10.047 1.968 1 95.88 449 GLY A C 1
ATOM 3494 O O . GLY A 1 449 ? -9.328 9.977 2.959 1 95.88 449 GLY A O 1
ATOM 3495 N N . ARG A 1 450 ? -11.328 9.828 2.053 1 95.75 450 ARG A N 1
ATOM 3496 C CA . ARG A 1 450 ? -11.992 9.477 3.303 1 95.75 450 ARG A CA 1
ATOM 3497 C C . ARG A 1 450 ? -11.938 7.973 3.543 1 95.75 450 ARG A C 1
ATOM 3499 O O . ARG A 1 450 ? -11.633 7.203 2.629 1 95.75 450 ARG A O 1
ATOM 3506 N N . ASP A 1 451 ? -12.008 7.543 4.773 1 92.19 451 ASP A N 1
ATOM 3507 C CA . ASP A 1 451 ? -12.188 6.156 5.195 1 92.19 451 ASP A CA 1
ATOM 3508 C C . ASP A 1 451 ? -10.898 5.359 5.016 1 92.19 451 ASP A C 1
ATOM 3510 O O . ASP A 1 451 ? -10.938 4.152 4.77 1 92.19 451 ASP A O 1
ATOM 3514 N N . ALA A 1 452 ? -9.773 6.047 5.082 1 92.56 452 ALA A N 1
ATOM 3515 C CA . ALA A 1 452 ? -8.508 5.324 5.031 1 92.56 452 ALA A CA 1
ATOM 3516 C C . ALA A 1 452 ? -8.305 4.488 6.293 1 92.56 452 ALA A C 1
ATOM 3518 O O . ALA A 1 452 ? -7.664 3.434 6.246 1 92.56 452 ALA A O 1
ATOM 3519 N N . SER A 1 453 ? -8.859 4.996 7.41 1 92.69 453 SER A N 1
ATOM 3520 C CA . SER A 1 453 ? -8.789 4.254 8.664 1 92.69 453 SER A CA 1
ATOM 3521 C C . SER A 1 453 ? -10.039 4.473 9.508 1 92.69 453 SER A C 1
ATOM 3523 O O . SER A 1 453 ? -10.57 5.586 9.57 1 92.69 453 SER A O 1
ATOM 3525 N N . HIS A 1 454 ? -10.453 3.387 10.109 1 92.88 454 HIS A N 1
ATOM 3526 C CA . HIS A 1 454 ? -11.562 3.396 11.055 1 92.88 454 HIS A CA 1
ATOM 3527 C C . HIS A 1 454 ? -11.18 2.736 12.375 1 92.88 454 HIS A C 1
ATOM 3529 O O . HIS A 1 454 ? -10.359 1.812 12.391 1 92.88 454 HIS A O 1
ATOM 3535 N N . ASP A 1 455 ? -11.711 3.305 13.438 1 94.69 455 ASP A N 1
ATOM 3536 C CA . ASP A 1 455 ? -11.719 2.5 14.656 1 94.69 455 ASP A CA 1
ATOM 3537 C C . ASP A 1 455 ? -12.953 1.606 14.719 1 94.69 455 ASP A C 1
ATOM 3539 O O . ASP A 1 455 ? -13.805 1.65 13.82 1 94.69 455 ASP A O 1
ATOM 3543 N N . ALA A 1 456 ? -13.039 0.811 15.766 1 94.5 456 ALA A N 1
ATOM 3544 C CA . ALA A 1 456 ? -14.086 -0.206 15.867 1 94.5 456 ALA A CA 1
ATOM 3545 C C . ALA A 1 456 ? -15.453 0.434 16.062 1 94.5 456 ALA A C 1
ATOM 3547 O O . ALA A 1 456 ? -16.484 -0.215 15.875 1 94.5 456 ALA A O 1
ATOM 3548 N N . LEU A 1 457 ? -15.523 1.67 16.359 1 96.62 457 LEU A N 1
ATOM 3549 C CA . LEU A 1 457 ? -16.766 2.309 16.781 1 96.62 457 LEU A CA 1
ATOM 3550 C C . LEU A 1 457 ? -17.344 3.148 15.641 1 96.62 457 LEU A C 1
ATOM 3552 O O . LEU A 1 457 ? -18.422 3.734 15.789 1 96.62 457 LEU A O 1
ATOM 3556 N N . HIS A 1 458 ? -16.734 3.225 14.508 1 94.69 458 HIS A N 1
ATOM 3557 C CA . HIS A 1 458 ? -17.062 4.156 13.438 1 94.69 458 HIS A CA 1
ATOM 3558 C C . HIS A 1 458 ? -18.547 4.07 13.078 1 94.69 458 HIS A C 1
ATOM 3560 O O . HIS A 1 458 ? -19.25 5.086 13.07 1 94.69 458 HIS A O 1
ATOM 3566 N N . GLN A 1 459 ? -19.031 2.912 12.828 1 91.62 459 GLN A N 1
ATOM 3567 C CA . GLN A 1 459 ? -20.406 2.752 12.367 1 91.62 459 GLN A CA 1
ATOM 3568 C C . GLN A 1 459 ? -21.406 3.145 13.461 1 91.62 459 GLN A C 1
ATOM 3570 O O . GLN A 1 459 ? -22.406 3.791 13.188 1 91.62 459 GLN A O 1
ATOM 3575 N N . GLU A 1 460 ? -21.109 2.727 14.703 1 94.31 460 GLU A N 1
ATOM 3576 C CA . GLU A 1 460 ? -21.969 3.088 15.828 1 94.31 460 GLU A CA 1
ATOM 3577 C C . GLU A 1 460 ? -22.078 4.602 15.969 1 94.31 460 GLU A C 1
ATOM 3579 O O . GLU A 1 460 ? -23.156 5.125 16.25 1 94.31 460 GLU A O 1
ATOM 3584 N N . LEU A 1 461 ? -20.984 5.234 15.805 1 97.12 461 LEU A N 1
ATOM 3585 C CA . LEU A 1 461 ? -20.953 6.684 15.977 1 97.12 461 LEU A CA 1
ATOM 3586 C C . LEU A 1 461 ? -21.75 7.379 14.875 1 97.12 461 LEU A C 1
ATOM 3588 O O . LEU A 1 461 ? -22.484 8.32 15.141 1 97.12 461 LEU A O 1
ATOM 3592 N N . VAL A 1 462 ? -21.578 6.93 13.664 1 95.06 462 VAL A N 1
ATOM 3593 C CA . VAL A 1 462 ? -22.328 7.488 12.539 1 95.06 462 VAL A CA 1
ATOM 3594 C C . VAL A 1 462 ? -23.828 7.281 12.773 1 95.06 462 VAL A C 1
ATOM 3596 O O . VAL A 1 462 ? -24.625 8.195 12.555 1 95.06 462 VAL A O 1
ATOM 3599 N N . ASP A 1 463 ? -24.203 6.125 13.242 1 93.12 463 ASP A N 1
ATOM 3600 C CA . ASP A 1 463 ? -25.594 5.805 13.5 1 93.12 463 ASP A CA 1
ATOM 3601 C C . ASP A 1 463 ? -26.172 6.691 14.602 1 93.12 463 ASP A C 1
ATOM 3603 O O . ASP A 1 463 ? -27.375 6.961 14.625 1 93.12 463 ASP A O 1
ATOM 3607 N N . ASP A 1 464 ? -25.281 7.152 15.453 1 96.44 464 ASP A N 1
ATOM 3608 C CA . ASP A 1 464 ? -25.719 7.973 16.578 1 96.44 464 ASP A CA 1
ATOM 3609 C C . ASP A 1 464 ? -25.641 9.461 16.234 1 96.44 464 ASP A C 1
ATOM 3611 O O . ASP A 1 464 ? -25.781 10.312 17.109 1 96.44 464 ASP A O 1
ATOM 3615 N N . GLY A 1 465 ? -25.312 9.75 15.016 1 96.94 465 GLY A N 1
ATOM 3616 C CA . GLY A 1 465 ? -25.438 11.125 14.57 1 96.94 465 GLY A CA 1
ATOM 3617 C C . GLY A 1 465 ? -24.094 11.836 14.453 1 96.94 465 GLY A C 1
ATOM 3618 O O . GLY A 1 465 ? -24.047 13.055 14.266 1 96.94 465 GLY A O 1
ATOM 3619 N N . ALA A 1 466 ? -23.031 11.109 14.477 1 98.06 466 ALA A N 1
ATOM 3620 C CA . ALA A 1 466 ? -21.719 11.742 14.375 1 98.06 466 ALA A CA 1
ATOM 3621 C C . ALA A 1 466 ? -21.5 12.312 12.977 1 98.06 466 ALA A C 1
ATOM 3623 O O . ALA A 1 466 ? -21.719 11.617 11.977 1 98.06 466 ALA A O 1
ATOM 3624 N N . VAL A 1 467 ? -21.156 13.555 12.883 1 98.31 467 VAL A N 1
ATOM 3625 C CA . VAL A 1 467 ? -20.594 14.148 11.672 1 98.31 467 VAL A CA 1
ATOM 3626 C C . VAL A 1 467 ? -19.078 14.008 11.688 1 98.31 467 VAL A C 1
ATOM 3628 O O . VAL A 1 467 ? -18.391 14.68 12.453 1 98.31 467 VAL A O 1
ATOM 3631 N N . MET A 1 468 ? -18.594 13.188 10.789 1 98.06 468 MET A N 1
ATOM 3632 C CA . MET A 1 468 ? -17.203 12.742 10.883 1 98.06 468 MET A CA 1
ATOM 3633 C C . MET A 1 468 ? -16.25 13.766 10.266 1 98.06 468 MET A C 1
ATOM 3635 O O . MET A 1 468 ? -16.609 14.445 9.305 1 98.06 468 MET A O 1
ATOM 3639 N N . GLN A 1 469 ? -15.062 13.898 10.875 1 97.5 469 GLN A N 1
ATOM 3640 C CA . GLN A 1 469 ? -13.906 14.586 10.312 1 97.5 469 GLN A CA 1
ATOM 3641 C C . GLN A 1 469 ? -12.766 13.602 10.047 1 97.5 469 GLN A C 1
ATOM 3643 O O . GLN A 1 469 ? -12.789 12.469 10.523 1 97.5 469 GLN A O 1
ATOM 3648 N N . ALA A 1 470 ? -11.898 14.039 9.211 1 96.81 470 ALA A N 1
ATOM 3649 C CA . ALA A 1 470 ? -10.742 13.195 8.938 1 96.81 470 ALA A CA 1
ATOM 3650 C C . ALA A 1 470 ? -9.453 13.867 9.406 1 96.81 470 ALA A C 1
ATOM 3652 O O . ALA A 1 470 ? -9.242 15.055 9.18 1 96.81 470 ALA A O 1
ATOM 3653 N N . ARG A 1 471 ? -8.609 13.133 10.156 1 97.19 471 ARG A N 1
ATOM 3654 C CA . ARG A 1 471 ? -7.27 13.547 10.57 1 97.19 471 ARG A CA 1
ATOM 3655 C C . ARG A 1 471 ? -6.27 12.406 10.414 1 97.19 471 ARG A C 1
ATOM 3657 O O . ARG A 1 471 ? -6.504 11.297 10.906 1 97.19 471 ARG A O 1
ATOM 3664 N N . ALA A 1 472 ? -5.195 12.594 9.656 1 96.62 472 ALA A N 1
ATOM 3665 C CA . ALA A 1 472 ? -4.152 11.602 9.43 1 96.62 472 ALA A CA 1
ATOM 3666 C C . ALA A 1 472 ? -4.746 10.289 8.922 1 96.62 472 ALA A C 1
ATOM 3668 O O . ALA A 1 472 ? -4.305 9.203 9.32 1 96.62 472 ALA A O 1
ATOM 3669 N N . GLY A 1 473 ? -5.785 10.398 8.133 1 95.69 473 GLY A N 1
ATOM 3670 C CA . GLY A 1 473 ? -6.402 9.227 7.52 1 95.69 473 GLY A CA 1
ATOM 3671 C C . GLY A 1 473 ? -7.508 8.625 8.367 1 95.69 473 GLY A C 1
ATOM 3672 O O . GLY A 1 473 ? -8.328 7.852 7.863 1 95.69 473 GLY A O 1
ATOM 3673 N N . TRP A 1 474 ? -7.645 8.984 9.664 1 97.19 474 TRP A N 1
ATOM 3674 C CA . TRP A 1 474 ? -8.656 8.438 10.562 1 97.19 474 TRP A CA 1
ATOM 3675 C C . TRP A 1 474 ? -9.953 9.234 10.469 1 97.19 474 TRP A C 1
ATOM 3677 O O . TRP A 1 474 ? -9.93 10.461 10.344 1 97.19 474 TRP A O 1
ATOM 3687 N N . GLU A 1 475 ? -11.039 8.523 10.516 1 97 475 GLU A N 1
ATOM 3688 C CA . GLU A 1 475 ? -12.336 9.164 10.75 1 97 475 GLU A CA 1
ATOM 3689 C C . GLU A 1 475 ? -12.602 9.312 12.25 1 97 475 GLU A C 1
ATOM 3691 O O . GLU A 1 475 ? -12.375 8.391 13.023 1 97 475 GLU A O 1
ATOM 3696 N N . ARG A 1 476 ? -12.977 10.477 12.664 1 97.94 476 ARG A N 1
ATOM 3697 C CA . ARG A 1 476 ? -13.344 10.742 14.055 1 97.94 476 ARG A CA 1
ATOM 3698 C C . ARG A 1 476 ? -14.531 11.688 14.141 1 97.94 476 ARG A C 1
ATOM 3700 O O . ARG A 1 476 ? -14.758 12.492 13.234 1 97.94 476 ARG A O 1
ATOM 3707 N N . PRO A 1 477 ? -15.305 11.617 15.188 1 98.25 477 PRO A N 1
ATOM 3708 C CA . PRO A 1 477 ? -16.484 12.477 15.266 1 98.25 477 PRO A CA 1
ATOM 3709 C C . PRO A 1 477 ? -16.125 13.945 15.523 1 98.25 477 PRO A C 1
ATOM 3711 O O . PRO A 1 477 ? -15.492 14.266 16.531 1 98.25 477 PRO A O 1
ATOM 3714 N N . GLY A 1 478 ? -16.594 14.836 14.586 1 98.31 478 GLY A N 1
ATOM 3715 C CA . GLY A 1 478 ? -16.453 16.266 14.812 1 98.31 478 GLY A CA 1
ATOM 3716 C C . GLY A 1 478 ? -17.469 16.828 15.781 1 98.31 478 GLY A C 1
ATOM 3717 O O . GLY A 1 478 ? -17.109 17.562 16.703 1 98.31 478 GLY A O 1
ATOM 3718 N N . PHE A 1 479 ? -18.641 16.547 15.625 1 98.62 479 PHE A N 1
ATOM 3719 C CA . PHE A 1 479 ? -19.766 16.844 16.5 1 98.62 479 PHE A CA 1
ATOM 3720 C C . PHE A 1 479 ? -20.953 15.93 16.172 1 98.62 479 PHE A C 1
ATOM 3722 O O . PHE A 1 479 ? -20.859 15.07 15.305 1 98.62 479 PHE A O 1
ATOM 3729 N N . PHE A 1 480 ? -21.984 15.977 16.953 1 98.25 480 PHE A N 1
ATOM 3730 C CA . PHE A 1 480 ? -23.109 15.078 16.781 1 98.25 480 PHE A CA 1
ATOM 3731 C C . PHE A 1 480 ? -24.375 15.852 16.422 1 98.25 480 PHE A C 1
ATOM 3733 O O . PHE A 1 480 ? -24.625 16.938 16.969 1 98.25 480 PHE A O 1
ATOM 3740 N N . MET A 1 481 ? -25.062 15.406 15.461 1 97.25 481 MET A N 1
ATOM 3741 C CA . MET A 1 481 ? -26.422 15.828 15.133 1 97.25 481 MET A CA 1
ATOM 3742 C C . MET A 1 481 ? -27.422 14.727 15.453 1 97.25 481 MET A C 1
ATOM 3744 O O . MET A 1 481 ? -27.766 13.914 14.586 1 97.25 481 MET A O 1
ATOM 3748 N N . PRO A 1 482 ? -27.984 14.844 16.641 1 90.56 482 PRO A N 1
ATOM 3749 C CA . PRO A 1 482 ? -28.859 13.75 17.078 1 90.56 482 PRO A CA 1
ATOM 3750 C C . PRO A 1 482 ? -30.016 13.484 16.125 1 90.56 482 PRO A C 1
ATOM 3752 O O . PRO A 1 482 ? -30.641 14.43 15.625 1 90.56 482 PRO A O 1
ATOM 3755 N N . GLY A 1 483 ? -30.25 12.273 15.852 1 91.12 483 GLY A N 1
ATOM 3756 C CA . GLY A 1 483 ? -31.359 11.859 15 1 91.12 483 GLY A CA 1
ATOM 3757 C C . GLY A 1 483 ? -30.984 11.781 13.531 1 91.12 483 GLY A C 1
ATOM 3758 O O . GLY A 1 483 ? -31.75 11.242 12.727 1 91.12 483 GLY A O 1
ATOM 3759 N N . GLU A 1 484 ? -29.812 12.289 13.219 1 92.38 484 GLU A N 1
ATOM 3760 C CA . GLU A 1 484 ? -29.375 12.258 11.836 1 92.38 484 GLU A CA 1
ATOM 3761 C C . GLU A 1 484 ? -28.344 11.156 11.609 1 92.38 484 GLU A C 1
ATOM 3763 O O . GLU A 1 484 ? -27.688 10.703 12.547 1 92.38 484 GLU A O 1
ATOM 3768 N N . LYS A 1 485 ? -28.391 10.617 10.445 1 91.81 485 LYS A N 1
ATOM 3769 C CA . LYS A 1 485 ? -27.359 9.711 9.969 1 91.81 485 LYS A CA 1
ATOM 3770 C C . LYS A 1 485 ? -26.672 10.266 8.719 1 91.81 485 LYS A C 1
ATOM 3772 O O . LYS A 1 485 ? -27.125 10.016 7.598 1 91.81 485 LYS A O 1
ATOM 3777 N N . ILE A 1 486 ? -25.578 10.945 8.992 1 92.56 486 ILE A N 1
ATOM 3778 C CA . ILE A 1 486 ? -24.891 11.648 7.918 1 92.56 486 ILE A CA 1
ATOM 3779 C C . ILE A 1 486 ? -23.641 10.875 7.523 1 92.56 486 ILE A C 1
ATOM 3781 O O . ILE A 1 486 ? -22.703 10.734 8.32 1 92.56 486 ILE A O 1
ATOM 3785 N N . ARG A 1 487 ? -23.641 10.406 6.344 1 90.88 487 ARG A N 1
ATOM 3786 C CA . ARG A 1 487 ? -22.5 9.641 5.836 1 90.88 487 ARG A CA 1
ATOM 3787 C C . ARG A 1 487 ? -21.703 10.461 4.828 1 90.88 487 ARG A C 1
ATOM 3789 O O . ARG A 1 487 ? -22.266 11.227 4.051 1 90.88 487 ARG A O 1
ATOM 3796 N N . VAL A 1 488 ? -20.391 10.305 4.863 1 94 488 VAL A N 1
ATOM 3797 C CA . VAL A 1 488 ? -19.547 10.859 3.809 1 94 488 VAL A CA 1
ATOM 3798 C C . VAL A 1 488 ? -19.578 9.945 2.584 1 94 488 VAL A C 1
ATOM 3800 O O . VAL A 1 488 ? -19.359 8.734 2.695 1 94 488 VAL A O 1
ATOM 3803 N N . GLN A 1 489 ? -19.875 10.469 1.476 1 92 489 GLN A N 1
ATOM 3804 C CA . GLN A 1 489 ? -20 9.68 0.254 1 92 489 GLN A CA 1
ATOM 3805 C C . GLN A 1 489 ? -18.656 9.461 -0.413 1 92 489 GLN A C 1
ATOM 3807 O O . GLN A 1 489 ? -17.688 10.164 -0.111 1 92 489 GLN A O 1
ATOM 3812 N N . GLN A 1 490 ? -18.656 8.492 -1.295 1 90.38 490 GLN A N 1
ATOM 3813 C CA . GLN A 1 490 ? -17.484 8.32 -2.145 1 90.38 490 GLN A CA 1
ATOM 3814 C C . GLN A 1 490 ? -17.203 9.586 -2.957 1 90.38 490 GLN A C 1
ATOM 3816 O O . GLN A 1 490 ? -18.125 10.25 -3.416 1 90.38 490 GLN A O 1
ATOM 3821 N N . TYR A 1 491 ? -15.922 9.883 -3.176 1 94.56 491 TYR A N 1
ATOM 3822 C CA . TYR A 1 491 ? -15.555 11.086 -3.91 1 94.56 491 TYR A CA 1
ATOM 3823 C C . TYR A 1 491 ? -16.125 11.062 -5.324 1 94.56 491 TYR A C 1
ATOM 3825 O O . TYR A 1 491 ? -16.031 10.047 -6.02 1 94.56 491 TYR A O 1
ATOM 3833 N N . ASP A 1 492 ? -16.766 12.102 -5.773 1 94.12 492 ASP A N 1
ATOM 3834 C CA . ASP A 1 492 ? -17.453 12.086 -7.059 1 94.12 492 ASP A CA 1
ATOM 3835 C C . ASP A 1 492 ? -16.719 12.945 -8.086 1 94.12 492 ASP A C 1
ATOM 3837 O O . ASP A 1 492 ? -17.297 13.344 -9.094 1 94.12 492 ASP A O 1
ATOM 3841 N N . TRP A 1 493 ? -15.445 13.438 -7.746 1 94.62 493 TRP A N 1
ATOM 3842 C CA . TRP A 1 493 ? -14.547 14.117 -8.672 1 94.62 493 TRP A CA 1
ATOM 3843 C C . TRP A 1 493 ? -15.164 15.422 -9.164 1 94.62 493 TRP A C 1
ATOM 3845 O O . TRP A 1 493 ? -14.922 15.844 -10.297 1 94.62 493 TRP A O 1
ATOM 3855 N N . GLY A 1 494 ? -16.094 15.992 -8.43 1 93 494 GLY A N 1
ATOM 3856 C CA . GLY A 1 494 ? -16.703 17.266 -8.75 1 93 494 GLY A CA 1
ATOM 3857 C C . GLY A 1 494 ? -17.688 17.188 -9.906 1 93 494 GLY A C 1
ATOM 3858 O O . GLY A 1 494 ? -18.031 18.203 -10.508 1 93 494 GLY A O 1
ATOM 3859 N N . GLY A 1 495 ? -18.047 15.992 -10.273 1 90.81 495 GLY A N 1
ATOM 3860 C CA . GLY A 1 495 ? -18.969 15.828 -11.398 1 90.81 495 GLY A CA 1
ATOM 3861 C C . GLY A 1 495 ? -18.281 15.922 -12.742 1 90.81 495 GLY A C 1
ATOM 3862 O O . GLY A 1 495 ? -18.922 16.234 -13.75 1 90.81 495 GLY A O 1
ATOM 3863 N N . THR A 1 496 ? -16.969 15.672 -12.734 1 86.81 496 THR A N 1
ATOM 3864 C CA . THR A 1 496 ? -16.219 15.789 -13.977 1 86.81 496 THR A CA 1
ATOM 3865 C C . THR A 1 496 ? -15.875 14.414 -14.539 1 86.81 496 THR A C 1
ATOM 3867 O O . THR A 1 496 ? -16.062 13.398 -13.859 1 86.81 496 THR A O 1
ATOM 3870 N N . HIS A 1 497 ? -15.375 14.227 -15.75 1 75.62 497 HIS A N 1
ATOM 3871 C CA . HIS A 1 497 ? -14.844 13.039 -16.406 1 75.62 497 HIS A CA 1
ATOM 3872 C C . HIS A 1 497 ? -15.836 11.883 -16.328 1 75.62 497 HIS A C 1
ATOM 3874 O O . HIS A 1 497 ? -15.469 10.766 -15.945 1 75.62 497 HIS A O 1
ATOM 3880 N N . ASP A 1 498 ? -17.031 12.047 -16.406 1 80.44 498 ASP A N 1
ATOM 3881 C CA . ASP A 1 498 ? -18.078 11.039 -16.5 1 80.44 498 ASP A CA 1
ATOM 3882 C C . ASP A 1 498 ? -18.531 10.578 -15.125 1 80.44 498 ASP A C 1
ATOM 3884 O O . ASP A 1 498 ? -19.25 9.586 -14.992 1 80.44 498 ASP A O 1
ATOM 3888 N N . TYR A 1 499 ? -18.016 11.258 -14.117 1 86.88 499 TYR A N 1
ATOM 3889 C CA . TYR A 1 499 ? -18.5 10.984 -12.766 1 86.88 499 TYR A CA 1
ATOM 3890 C C . TYR A 1 499 ? -19.625 11.93 -12.383 1 86.88 499 TYR A C 1
ATOM 3892 O O . TYR A 1 499 ? -19.406 13.133 -12.227 1 86.88 499 TYR A O 1
ATOM 3900 N N . PRO A 1 500 ? -20.797 11.445 -12.227 1 89.56 500 PRO A N 1
ATOM 3901 C CA . PRO A 1 500 ? -21.875 12.336 -11.773 1 89.56 500 PRO A CA 1
ATOM 3902 C C . PRO A 1 500 ? -21.719 12.75 -10.312 1 89.56 500 PRO A C 1
ATOM 3904 O O . PRO A 1 500 ? -21.109 12.023 -9.523 1 89.56 500 PRO A O 1
ATOM 3907 N N . ARG A 1 501 ? -22.266 13.867 -10.055 1 93.56 501 ARG A N 1
ATOM 3908 C CA . ARG A 1 501 ? -22.312 14.266 -8.648 1 93.56 501 ARG A CA 1
ATOM 3909 C C . ARG A 1 501 ? -23.141 13.289 -7.832 1 93.56 501 ARG A C 1
ATOM 3911 O O . ARG A 1 501 ? -24.141 12.75 -8.32 1 93.56 501 ARG A O 1
ATOM 3918 N N . ASN A 1 502 ? -22.75 13.109 -6.586 1 92 502 ASN A N 1
ATOM 3919 C CA . ASN A 1 502 ? -23.547 12.281 -5.68 1 92 502 ASN A CA 1
ATOM 3920 C C . ASN A 1 502 ? -24.953 12.836 -5.496 1 92 502 ASN A C 1
ATOM 3922 O O . ASN A 1 502 ? -25.141 14.047 -5.449 1 92 502 ASN A O 1
ATOM 3926 N N . VAL A 1 503 ? -25.891 11.914 -5.344 1 88.31 503 VAL A N 1
ATOM 3927 C CA . VAL A 1 503 ? -27.266 12.32 -5.105 1 88.31 503 VAL A CA 1
ATOM 3928 C C . VAL A 1 503 ? -27.438 12.781 -3.658 1 88.31 503 VAL A C 1
ATOM 3930 O O . VAL A 1 503 ? -28.031 13.828 -3.395 1 88.31 503 VAL A O 1
ATOM 3933 N N . ASP A 1 504 ? -26.891 11.945 -2.764 1 90.69 504 ASP A N 1
ATOM 3934 C CA . ASP A 1 504 ? -26.891 12.344 -1.356 1 90.69 504 ASP A CA 1
ATOM 3935 C C . ASP A 1 504 ? -25.75 13.305 -1.048 1 90.69 504 ASP A C 1
ATOM 3937 O O . ASP A 1 504 ? -24.594 12.906 -1.037 1 90.69 504 ASP A O 1
ATOM 3941 N N . GLN A 1 505 ? -26.062 14.523 -0.838 1 94.25 505 GLN A N 1
ATOM 3942 C CA . GLN A 1 505 ? -25.062 15.547 -0.595 1 94.25 505 GLN A CA 1
ATOM 3943 C C . GLN A 1 505 ? -25.219 16.141 0.8 1 94.25 505 GLN A C 1
ATOM 3945 O O . GLN A 1 505 ? -24.797 17.281 1.043 1 94.25 505 GLN A O 1
ATOM 3950 N N . ARG A 1 506 ? -25.906 15.477 1.73 1 94.19 506 ARG A N 1
ATOM 3951 C CA . ARG A 1 506 ? -26.234 15.984 3.061 1 94.19 506 ARG A CA 1
ATOM 3952 C C . ARG A 1 506 ? -24.969 16.391 3.812 1 94.19 506 ARG A C 1
ATOM 3954 O O . ARG A 1 506 ? -24.969 17.375 4.551 1 94.19 506 ARG A O 1
ATOM 3961 N N . TYR A 1 507 ? -23.875 15.555 3.732 1 97.44 507 TYR A N 1
ATOM 3962 C CA . TYR A 1 507 ? -22.625 15.898 4.402 1 97.44 507 TYR A CA 1
ATOM 3963 C C . TYR A 1 507 ? -22.078 17.219 3.9 1 97.44 507 TYR A C 1
ATOM 3965 O O . TYR A 1 507 ? -21.641 18.062 4.691 1 97.44 507 TYR A O 1
ATOM 3973 N N . GLU A 1 508 ? -22.109 17.438 2.605 1 97.06 508 GLU A N 1
ATOM 3974 C CA . GLU A 1 508 ? -21.641 18.688 2.02 1 97.06 508 GLU A CA 1
ATOM 3975 C C . GLU A 1 508 ? -22.469 19.875 2.512 1 97.06 508 GLU A C 1
ATOM 3977 O O . GLU A 1 508 ? -21.938 20.969 2.732 1 97.06 508 GLU A O 1
ATOM 3982 N N . GLU A 1 509 ? -23.734 19.609 2.625 1 97 509 GLU A N 1
ATOM 3983 C CA . GLU A 1 509 ? -24.609 20.656 3.121 1 97 509 GLU A CA 1
ATOM 3984 C C . GLU A 1 509 ? -24.266 21.031 4.559 1 97 509 GLU A C 1
ATOM 3986 O O . GLU A 1 509 ? -24.266 22.219 4.906 1 97 509 GLU A O 1
ATOM 3991 N N . VAL A 1 510 ? -24.031 20.062 5.324 1 97.56 510 VAL A N 1
ATOM 3992 C CA . VAL A 1 510 ? -23.625 20.312 6.703 1 97.56 510 VAL A CA 1
ATOM 3993 C C . VAL A 1 510 ? -22.312 21.109 6.719 1 97.56 510 VAL A C 1
ATOM 3995 O O . VAL A 1 510 ? -22.156 22.047 7.508 1 97.56 510 VAL A O 1
ATOM 3998 N N . LEU A 1 511 ? -21.422 20.797 5.875 1 97.31 511 LEU A N 1
ATOM 3999 C CA . LEU A 1 511 ? -20.109 21.453 5.793 1 97.31 511 LEU A CA 1
ATOM 4000 C C . LEU A 1 511 ? -20.266 22.922 5.43 1 97.31 511 LEU A C 1
ATOM 4002 O O . LEU A 1 511 ? -19.484 23.766 5.895 1 97.31 511 LEU A O 1
ATOM 4006 N N . LYS A 1 512 ? -21.234 23.25 4.602 1 97.56 512 LYS A N 1
ATOM 4007 C CA . LYS A 1 512 ? -21.453 24.625 4.188 1 97.56 512 LYS A CA 1
ATOM 4008 C C . LYS A 1 512 ? -21.75 25.516 5.395 1 97.56 512 LYS A C 1
ATOM 4010 O O . LYS A 1 512 ? -21.469 26.719 5.363 1 97.56 512 LYS A O 1
ATOM 4015 N N . GLY A 1 513 ? -22.266 24.875 6.41 1 97.75 513 GLY A N 1
ATOM 4016 C CA . GLY A 1 513 ? -22.5 25.609 7.637 1 97.75 513 GLY A CA 1
ATOM 4017 C C . GLY A 1 513 ? -21.219 26.094 8.297 1 97.75 513 GLY A C 1
ATOM 4018 O O . GLY A 1 513 ? -21.25 26.969 9.156 1 97.75 513 GLY A O 1
ATOM 4019 N N . ASP A 1 514 ? -20.156 25.562 7.922 1 97.75 514 ASP A N 1
ATOM 4020 C CA . ASP A 1 514 ? -18.859 25.922 8.469 1 97.75 514 ASP A CA 1
ATOM 4021 C C . ASP A 1 514 ? -18.109 26.859 7.539 1 97.75 514 ASP A C 1
ATOM 4023 O O . ASP A 1 514 ? -17.016 27.344 7.871 1 97.75 514 ASP A O 1
ATOM 4027 N N . TYR A 1 515 ? -18.641 27.219 6.398 1 97.75 515 TYR A N 1
ATOM 4028 C CA . TYR A 1 515 ? -17.969 28.062 5.41 1 97.75 515 TYR A CA 1
ATOM 4029 C C . TYR A 1 515 ? -18.141 29.531 5.738 1 97.75 515 TYR A C 1
ATOM 4031 O O . TYR A 1 515 ? -18.75 30.281 4.973 1 97.75 515 TYR A O 1
ATOM 4039 N N . THR A 1 516 ? -17.516 29.844 6.812 1 97.75 516 THR A N 1
ATOM 4040 C CA . THR A 1 516 ? -17.562 31.219 7.332 1 97.75 516 THR A CA 1
ATOM 4041 C C . THR A 1 516 ? -16.312 31.516 8.164 1 97.75 516 THR A C 1
ATOM 4043 O O . THR A 1 516 ? -15.602 30.609 8.586 1 97.75 516 THR A O 1
ATOM 4046 N N . PHE A 1 517 ? -16.031 32.812 8.336 1 97.81 517 PHE A N 1
ATOM 4047 C CA . PHE A 1 517 ? -14.969 33.25 9.242 1 97.81 517 PHE A CA 1
ATOM 4048 C C . PHE A 1 517 ? -15.555 33.812 10.531 1 97.81 517 PHE A C 1
ATOM 4050 O O . PHE A 1 517 ? -14.82 34.219 11.43 1 97.81 517 PHE A O 1
ATOM 4057 N N . GLY A 1 518 ? -16.859 33.844 10.57 1 97.56 518 GLY A N 1
ATOM 4058 C CA . GLY A 1 518 ? -17.578 34.031 11.82 1 97.56 518 GLY A CA 1
ATOM 4059 C C . GLY A 1 518 ? -17.891 32.75 12.555 1 97.56 518 GLY A C 1
ATOM 4060 O O . GLY A 1 518 ? -17.188 31.766 12.391 1 97.56 518 GLY A O 1
ATOM 4061 N N . PHE A 1 519 ? -18.859 32.844 13.398 1 97.88 519 PHE A N 1
ATOM 4062 C CA . PHE A 1 519 ? -19.234 31.625 14.125 1 97.88 519 PHE A CA 1
ATOM 4063 C C . PHE A 1 519 ? -19.906 30.625 13.203 1 97.88 519 PHE A C 1
ATOM 4065 O O . PHE A 1 519 ? -20.719 31 12.359 1 97.88 519 PHE A O 1
ATOM 4072 N N . SER A 1 520 ? -19.562 29.406 13.359 1 97.31 520 SER A N 1
ATOM 4073 C CA . SER A 1 520 ? -20.156 28.312 12.617 1 97.31 520 SER A CA 1
ATOM 4074 C C . SER A 1 520 ? -21.656 28.234 12.836 1 97.31 520 SER A C 1
ATOM 4076 O O . SER A 1 520 ? -22.156 28.594 13.906 1 97.31 520 SER A O 1
ATOM 4078 N N . GLU A 1 521 ? -22.391 27.703 11.789 1 97.69 521 GLU A N 1
ATOM 4079 C CA . GLU A 1 521 ? -23.812 27.422 11.977 1 97.69 521 GLU A CA 1
ATOM 4080 C C . GLU A 1 521 ? -24.031 26.359 13.055 1 97.69 521 GLU A C 1
ATOM 4082 O O . GLU A 1 521 ? -25.125 26.234 13.602 1 97.69 521 GLU A O 1
ATOM 4087 N N . HIS A 1 522 ? -23 25.656 13.375 1 98 522 HIS A N 1
ATOM 4088 C CA . HIS A 1 522 ? -23.094 24.562 14.336 1 98 522 HIS A CA 1
ATOM 4089 C C . HIS A 1 522 ? -22.578 25 15.711 1 98 522 HIS A C 1
ATOM 4091 O O . HIS A 1 522 ? -22.406 24.172 16.609 1 98 522 HIS A O 1
ATOM 4097 N N . HIS A 1 523 ? -22.281 26.219 15.859 1 98.06 523 HIS A N 1
ATOM 4098 C CA . HIS A 1 523 ? -21.703 26.781 17.062 1 98.06 523 HIS A CA 1
ATOM 4099 C C . HIS A 1 523 ? -22.484 26.375 18.312 1 98.06 523 HIS A C 1
ATOM 4101 O O . HIS A 1 523 ? -21.906 25.953 19.312 1 98.06 523 HIS A O 1
ATOM 4107 N N . ASP A 1 524 ? -23.812 26.453 18.281 1 97.62 524 ASP A N 1
ATOM 4108 C CA . ASP A 1 524 ? -24.641 26.156 19.453 1 97.62 524 ASP A CA 1
ATOM 4109 C C . ASP A 1 524 ? -24.656 24.672 19.766 1 97.62 524 ASP A C 1
ATOM 4111 O O . ASP A 1 524 ? -24.672 24.266 20.922 1 97.62 524 ASP A O 1
ATOM 4115 N N . LEU A 1 525 ? -24.75 23.891 18.719 1 97.25 525 LEU A N 1
ATOM 4116 C CA . LEU A 1 525 ? -24.703 22.438 18.906 1 97.25 525 LEU A CA 1
ATOM 4117 C C . LEU A 1 525 ? -23.406 22.016 19.578 1 97.25 525 LEU A C 1
ATOM 4119 O O . LEU A 1 525 ? -23.422 21.188 20.5 1 97.25 525 LEU A O 1
ATOM 4123 N N . ILE A 1 526 ? -22.328 22.547 19.141 1 98.5 526 ILE A N 1
ATOM 4124 C CA . ILE A 1 526 ? -21.016 22.234 19.688 1 98.5 526 ILE A CA 1
ATOM 4125 C C . ILE A 1 526 ? -20.922 22.766 21.125 1 98.5 526 ILE A C 1
ATOM 4127 O O . ILE A 1 526 ? -20.375 22.109 22 1 98.5 526 ILE A O 1
ATOM 4131 N N . GLY A 1 527 ? -21.453 23.938 21.328 1 98.62 527 GLY A N 1
ATOM 4132 C CA . GLY A 1 527 ? -21.516 24.5 22.656 1 98.62 527 GLY A CA 1
ATOM 4133 C C . GLY A 1 527 ? -22.266 23.641 23.656 1 98.62 527 GLY A C 1
ATOM 4134 O O . GLY A 1 527 ? -21.859 23.5 24.797 1 98.62 527 GLY A O 1
ATOM 4135 N N . LYS A 1 528 ? -23.344 23.062 23.203 1 98.31 528 LYS A N 1
ATOM 4136 C CA . LYS A 1 528 ? -24.125 22.172 24.062 1 98.31 528 LYS A CA 1
ATOM 4137 C C . LYS A 1 528 ? -23.312 20.953 24.484 1 98.31 528 LYS A C 1
ATOM 4139 O O . LYS A 1 528 ? -23.406 20.5 25.625 1 98.31 528 LYS A O 1
ATOM 4144 N N . GLU A 1 529 ? -22.594 20.422 23.562 1 98.56 529 GLU A N 1
ATOM 4145 C CA . GLU A 1 529 ? -21.703 19.297 23.875 1 98.56 529 GLU A CA 1
ATOM 4146 C C . GLU A 1 529 ? -20.672 19.703 24.922 1 98.56 529 GLU A C 1
ATOM 4148 O O . GLU A 1 529 ? -20.453 18.984 25.891 1 98.56 529 GLU A O 1
ATOM 4153 N N . ALA A 1 530 ? -20 20.844 24.703 1 98.69 530 ALA A N 1
ATOM 4154 C CA . ALA A 1 530 ? -18.984 21.344 25.625 1 98.69 530 ALA A CA 1
ATOM 4155 C C . ALA A 1 530 ? -19.562 21.578 27.016 1 98.69 530 ALA A C 1
ATOM 4157 O O . ALA A 1 530 ? -18.953 21.203 28.031 1 98.69 530 ALA A O 1
ATOM 4158 N N . LEU A 1 531 ? -20.703 22.156 27.062 1 98.5 531 LEU A N 1
ATOM 4159 C CA . LEU A 1 531 ? -21.312 22.5 28.328 1 98.5 531 LEU A CA 1
ATOM 4160 C C . LEU A 1 531 ? -21.812 21.25 29.047 1 98.5 531 LEU A C 1
ATOM 4162 O O . LEU A 1 531 ? -21.844 21.203 30.281 1 98.5 531 LEU A O 1
ATOM 4166 N N . SER A 1 532 ? -22.188 20.25 28.297 1 97.94 532 SER A N 1
ATOM 4167 C CA . SER A 1 532 ? -22.516 18.969 28.922 1 97.94 532 SER A CA 1
ATOM 4168 C C . SER A 1 532 ? -21.328 18.422 29.719 1 97.94 532 SER A C 1
ATOM 4170 O O . SER A 1 532 ? -21.484 17.859 30.797 1 97.94 532 SER A O 1
ATOM 4172 N N . CYS A 1 533 ? -20.188 18.547 29.156 1 98.38 533 CYS A N 1
ATOM 4173 C CA . CYS A 1 533 ? -18.969 18.109 29.828 1 98.38 533 CYS A CA 1
ATOM 4174 C C . CYS A 1 533 ? -18.703 18.938 31.078 1 98.38 533 CYS A C 1
ATOM 4176 O O . CYS A 1 533 ? -18.359 18.391 32.125 1 98.38 533 CYS A O 1
ATOM 4178 N N . ARG A 1 534 ? -18.906 20.266 31.016 1 97.69 534 ARG A N 1
ATOM 4179 C CA . ARG A 1 534 ? -18.594 21.188 32.094 1 97.69 534 ARG A CA 1
ATOM 4180 C C . ARG A 1 534 ? -19.609 21.062 33.219 1 97.69 534 ARG A C 1
ATOM 4182 O O . ARG A 1 534 ? -19.281 21.266 34.406 1 97.69 534 ARG A O 1
ATOM 4189 N N . ASN A 1 535 ? -20.844 20.672 32.906 1 96.75 535 ASN A N 1
ATOM 4190 C CA . ASN A 1 535 ? -21.922 20.766 33.906 1 96.75 535 ASN A CA 1
ATOM 4191 C C . ASN A 1 535 ? -22.422 19.375 34.312 1 96.75 535 ASN A C 1
ATOM 4193 O O . ASN A 1 535 ? -23.094 19.25 35.344 1 96.75 535 ASN A O 1
ATOM 4197 N N . ALA A 1 536 ? -22.094 18.406 33.531 1 96.81 536 ALA A N 1
ATOM 4198 C CA . ALA A 1 536 ? -22.5 17.016 33.812 1 96.81 536 ALA A CA 1
ATOM 4199 C C . ALA A 1 536 ? -21.406 16.047 33.406 1 96.81 536 ALA A C 1
ATOM 4201 O O . ALA A 1 536 ? -20.344 15.984 34.031 1 96.81 536 ALA A O 1
ATOM 4202 N N . ALA A 1 537 ? -21.672 15.367 32.25 1 98 537 ALA A N 1
ATOM 4203 C CA . ALA A 1 537 ? -20.656 14.438 31.734 1 98 537 ALA A CA 1
ATOM 4204 C C . ALA A 1 537 ? -20.781 14.266 30.219 1 98 537 ALA A C 1
ATOM 4206 O O . ALA A 1 537 ? -21.891 14.328 29.672 1 98 537 ALA A O 1
ATOM 4207 N N . ALA A 1 538 ? -19.734 14.133 29.641 1 98.62 538 ALA A N 1
ATOM 4208 C CA . ALA A 1 538 ? -19.656 13.898 28.188 1 98.62 538 ALA A CA 1
ATOM 4209 C C . ALA A 1 538 ? -18.828 12.656 27.875 1 98.62 538 ALA A C 1
ATOM 4211 O O . ALA A 1 538 ? -17.891 12.328 28.609 1 98.62 538 ALA A O 1
ATOM 4212 N N . LEU A 1 539 ? -19.219 11.961 26.797 1 98.62 539 LEU A N 1
ATOM 4213 C CA . LEU A 1 539 ? -18.5 10.812 26.266 1 98.62 539 LEU A CA 1
ATOM 4214 C C . LEU A 1 539 ? -17.766 11.172 24.984 1 98.62 539 LEU A C 1
ATOM 4216 O O . LEU A 1 539 ? -18.391 11.594 24 1 98.62 539 LEU A O 1
ATOM 4220 N N . PHE A 1 540 ? -16.438 11.047 24.984 1 98.75 540 PHE A N 1
ATOM 4221 C CA . PHE A 1 540 ? -15.609 11.352 23.812 1 98.75 540 PHE A CA 1
ATOM 4222 C C . PHE A 1 540 ? -14.992 10.078 23.25 1 98.75 540 PHE A C 1
ATOM 4224 O O . PHE A 1 540 ? -14.539 9.211 24 1 98.75 540 PHE A O 1
ATOM 4231 N N . ASN A 1 541 ? -15.016 9.891 21.906 1 98.62 541 ASN A N 1
ATOM 4232 C CA . ASN A 1 541 ? -14.219 8.875 21.219 1 98.62 541 ASN A CA 1
ATOM 4233 C C . ASN A 1 541 ? -12.828 9.398 20.875 1 98.62 541 ASN A C 1
ATOM 4235 O O . ASN A 1 541 ? -12.688 10.258 20 1 98.62 541 ASN A O 1
ATOM 4239 N N . LEU A 1 542 ? -11.797 8.852 21.531 1 98.56 542 LEU A N 1
ATOM 4240 C CA . LEU A 1 542 ? -10.414 9.281 21.312 1 98.56 542 LEU A CA 1
ATOM 4241 C C . LEU A 1 542 ? -9.602 8.172 20.641 1 98.56 542 LEU A C 1
ATOM 4243 O O . LEU A 1 542 ? -8.375 8.188 20.688 1 98.56 542 LEU A O 1
ATOM 4247 N N . SER A 1 543 ? -10.297 7.285 19.969 1 98.19 543 SER A N 1
ATOM 4248 C CA . SER A 1 543 ? -9.688 6.059 19.469 1 98.19 543 SER A CA 1
ATOM 4249 C C . SER A 1 543 ? -8.633 6.359 18.406 1 98.19 543 SER A C 1
ATOM 4251 O O . SER A 1 543 ? -7.707 5.57 18.203 1 98.19 543 SER A O 1
ATOM 4253 N N . TYR A 1 544 ? -8.695 7.477 17.766 1 96.81 544 TYR A N 1
ATOM 4254 C CA . TYR A 1 544 ? -7.746 7.754 16.688 1 96.81 544 TYR A CA 1
ATOM 4255 C C . TYR A 1 544 ? -6.355 8.047 17.25 1 96.81 544 TYR A C 1
ATOM 4257 O O . TYR A 1 544 ? -5.375 8.078 16.5 1 96.81 544 TYR A O 1
ATOM 4265 N N . TYR A 1 545 ? -6.133 8.227 18.609 1 98.44 545 TYR A N 1
ATOM 4266 C CA . TYR A 1 545 ? -4.836 8.477 19.219 1 98.44 545 TYR A CA 1
ATOM 4267 C C . TYR A 1 545 ? -3.836 7.387 18.859 1 98.44 545 TYR A C 1
ATOM 4269 O O . TYR A 1 545 ? -4.223 6.246 18.594 1 98.44 545 TYR A O 1
ATOM 4277 N N . GLY A 1 546 ? -2.568 7.859 18.719 1 98.12 546 GLY A N 1
ATOM 4278 C CA . GLY A 1 546 ? -1.507 6.871 18.625 1 98.12 546 GLY A CA 1
ATOM 4279 C C . GLY A 1 546 ? -1.211 6.188 19.953 1 98.12 546 GLY A C 1
ATOM 4280 O O . GLY A 1 546 ? -1.165 6.844 21 1 98.12 546 GLY A O 1
ATOM 4281 N N . LYS A 1 547 ? -1.132 4.852 19.969 1 98.19 547 LYS A N 1
ATOM 4282 C CA . LYS A 1 547 ? -0.851 4.047 21.141 1 98.19 547 LYS A CA 1
ATOM 4283 C C . LYS A 1 547 ? 0.315 3.094 20.906 1 98.19 547 LYS A C 1
ATOM 4285 O O . LYS A 1 547 ? 0.245 2.234 20.016 1 98.19 547 LYS A O 1
ATOM 4290 N N . PHE A 1 548 ? 1.363 3.248 21.719 1 97.94 548 PHE A N 1
ATOM 4291 C CA . PHE A 1 548 ? 2.59 2.492 21.484 1 97.94 548 PHE A CA 1
ATOM 4292 C C . PHE A 1 548 ? 3.078 1.856 22.781 1 97.94 548 PHE A C 1
ATOM 4294 O O . PHE A 1 548 ? 3.07 2.498 23.844 1 97.94 548 PHE A O 1
ATOM 4301 N N . TYR A 1 549 ? 3.484 0.645 22.719 1 96.75 549 TYR A N 1
ATOM 4302 C CA . TYR A 1 549 ? 4.254 0.046 23.797 1 96.75 549 TYR A CA 1
ATOM 4303 C C . TYR A 1 549 ? 5.75 0.162 23.531 1 96.75 549 TYR A C 1
ATOM 4305 O O . TYR A 1 549 ? 6.215 -0.119 22.422 1 96.75 549 TYR A O 1
ATOM 4313 N N . LEU A 1 550 ? 6.434 0.703 24.422 1 97 550 LEU A N 1
ATOM 4314 C CA . LEU A 1 550 ? 7.891 0.696 24.422 1 97 550 LEU A CA 1
ATOM 4315 C C . LEU A 1 550 ? 8.43 -0.358 25.375 1 97 550 LEU A C 1
ATOM 4317 O O . LEU A 1 550 ? 8.281 -0.226 26.594 1 97 550 LEU A O 1
ATOM 4321 N N . THR A 1 551 ? 9.062 -1.394 24.859 1 92.94 551 THR A N 1
ATOM 4322 C CA . THR A 1 551 ? 9.523 -2.521 25.672 1 92.94 551 THR A CA 1
ATOM 4323 C C . THR A 1 551 ? 10.922 -2.951 25.234 1 92.94 551 THR A C 1
ATOM 4325 O O . THR A 1 551 ? 11.492 -2.391 24.297 1 92.94 551 THR A O 1
ATOM 4328 N N . GLY A 1 552 ? 11.508 -3.877 25.938 1 88 552 GLY A N 1
ATOM 4329 C CA . GLY A 1 552 ? 12.836 -4.395 25.656 1 88 552 GLY A CA 1
ATOM 4330 C C . GLY A 1 552 ? 13.859 -4.047 26.719 1 88 552 GLY A C 1
ATOM 4331 O O . GLY A 1 552 ? 13.562 -3.285 27.641 1 88 552 GLY A O 1
ATOM 4332 N N . PRO A 1 553 ? 15.086 -4.559 26.609 1 88.38 553 PRO A N 1
ATOM 4333 C CA . PRO A 1 553 ? 16.125 -4.367 27.625 1 88.38 553 PRO A CA 1
ATOM 4334 C C . PRO A 1 553 ? 16.516 -2.9 27.797 1 88.38 553 PRO A C 1
ATOM 4336 O O . PRO A 1 553 ? 16.906 -2.482 28.891 1 88.38 553 PRO A O 1
ATOM 4339 N N . ASP A 1 554 ? 16.375 -2.152 26.672 1 93.19 554 ASP A N 1
ATOM 4340 C CA . ASP A 1 554 ? 16.797 -0.756 26.75 1 93.19 554 ASP A CA 1
ATOM 4341 C C . ASP A 1 554 ? 15.586 0.18 26.766 1 93.19 554 ASP A C 1
ATOM 4343 O O . ASP A 1 554 ? 15.703 1.359 26.438 1 93.19 554 ASP A O 1
ATOM 4347 N N . ALA A 1 555 ? 14.445 -0.353 27.156 1 94.94 555 ALA A N 1
ATOM 4348 C CA . ALA A 1 555 ? 13.242 0.474 27.203 1 94.94 555 ALA A CA 1
ATOM 4349 C C . ALA A 1 555 ? 13.414 1.645 28.156 1 94.94 555 ALA A C 1
ATOM 4351 O O . ALA A 1 555 ? 13.047 2.779 27.844 1 94.94 555 ALA A O 1
ATOM 4352 N N . GLN A 1 556 ? 13.93 1.367 29.312 1 94.81 556 GLN A N 1
ATOM 4353 C CA . GLN A 1 556 ? 14.109 2.414 30.312 1 94.81 556 GLN A CA 1
ATOM 4354 C C . GLN A 1 556 ? 15.125 3.449 29.844 1 94.81 556 GLN A C 1
ATOM 4356 O O . GLN A 1 556 ? 14.922 4.652 30.016 1 94.81 556 GLN A O 1
ATOM 4361 N N . ARG A 1 557 ? 16.188 2.98 29.297 1 95.56 557 ARG A N 1
ATOM 4362 C CA . ARG A 1 557 ? 17.188 3.9 28.766 1 95.56 557 ARG A CA 1
ATOM 4363 C C . ARG A 1 557 ? 16.609 4.766 27.656 1 95.56 557 ARG A C 1
ATOM 4365 O O . ARG A 1 557 ? 16.875 5.965 27.594 1 95.56 557 ARG A O 1
ATOM 4372 N N . THR A 1 558 ? 15.852 4.129 26.797 1 96.81 558 THR A N 1
ATOM 4373 C CA . THR A 1 558 ? 15.172 4.867 25.734 1 96.81 558 THR A CA 1
ATOM 4374 C C . THR A 1 558 ? 14.266 5.941 26.328 1 96.81 558 THR A C 1
ATOM 4376 O O . THR A 1 558 ? 14.266 7.086 25.859 1 96.81 558 THR A O 1
ATOM 4379 N N . ALA A 1 559 ? 13.539 5.574 27.312 1 97.31 559 ALA A N 1
ATOM 4380 C CA . ALA A 1 559 ? 12.609 6.504 27.938 1 97.31 559 ALA A CA 1
ATOM 4381 C C . ALA A 1 559 ? 13.352 7.68 28.562 1 97.31 559 ALA A C 1
ATOM 4383 O O . ALA A 1 559 ? 12.914 8.828 28.453 1 97.31 559 ALA A O 1
ATOM 4384 N N . ASN A 1 560 ? 14.43 7.418 29.234 1 96.12 560 ASN A N 1
ATOM 4385 C CA . ASN A 1 560 ? 15.219 8.461 29.875 1 96.12 560 ASN A CA 1
ATOM 4386 C C . ASN A 1 560 ? 15.758 9.469 28.859 1 96.12 560 ASN A C 1
ATOM 4388 O O . ASN A 1 560 ? 15.852 10.664 29.156 1 96.12 560 ASN A O 1
ATOM 4392 N N . LEU A 1 561 ? 16.047 9.008 27.75 1 97 561 LEU A N 1
ATOM 4393 C CA . LEU A 1 561 ? 16.594 9.875 26.703 1 97 561 LEU A CA 1
ATOM 4394 C C . LEU A 1 561 ? 15.469 10.625 25.984 1 97 561 LEU A C 1
ATOM 4396 O O . LEU A 1 561 ? 15.625 11.805 25.656 1 97 561 LEU A O 1
ATOM 4400 N N . ALA A 1 562 ? 14.422 9.938 25.719 1 98.06 562 ALA A N 1
ATOM 4401 C CA . ALA A 1 562 ? 13.383 10.445 24.828 1 98.06 562 ALA A CA 1
ATOM 4402 C C . ALA A 1 562 ? 12.445 11.398 25.562 1 98.06 562 ALA A C 1
ATOM 4404 O O . ALA A 1 562 ? 11.992 12.391 24.984 1 98.06 562 ALA A O 1
ATOM 4405 N N . PHE A 1 563 ? 12.133 11.086 26.812 1 98.31 563 PHE A N 1
ATOM 4406 C CA . PHE A 1 563 ? 11.086 11.828 27.516 1 98.31 563 PHE A CA 1
ATOM 4407 C C . PHE A 1 563 ? 11.68 12.812 28.516 1 98.31 563 PHE A C 1
ATOM 4409 O O . PHE A 1 563 ? 12.688 12.516 29.156 1 98.31 563 PHE A O 1
ATOM 4416 N N . THR A 1 564 ? 11.023 13.938 28.688 1 98.25 564 THR A N 1
ATOM 4417 C CA . THR A 1 564 ? 11.555 15.008 29.531 1 98.25 564 THR A CA 1
ATOM 4418 C C . THR A 1 564 ? 11.203 14.766 30.984 1 98.25 564 THR A C 1
ATOM 4420 O O . THR A 1 564 ? 11.922 15.203 31.891 1 98.25 564 THR A O 1
ATOM 4423 N N . ALA A 1 565 ? 10.07 14.086 31.234 1 97.12 565 ALA A N 1
ATOM 4424 C CA . ALA A 1 565 ? 9.586 13.883 32.594 1 97.12 565 ALA A CA 1
ATOM 4425 C C . ALA A 1 565 ? 10.328 12.75 33.281 1 97.12 565 ALA A C 1
ATOM 4427 O O . ALA A 1 565 ? 10.992 11.945 32.625 1 97.12 565 ALA A O 1
ATOM 4428 N N . ASP A 1 566 ? 10.234 12.734 34.562 1 93.69 566 ASP A N 1
ATOM 4429 C CA . ASP A 1 566 ? 10.805 11.641 35.344 1 93.69 566 ASP A CA 1
ATOM 4430 C C . ASP A 1 566 ? 9.898 10.414 35.344 1 93.69 566 ASP A C 1
ATOM 4432 O O . ASP A 1 566 ? 8.766 10.461 35.812 1 93.69 566 ASP A O 1
ATOM 4436 N N . LEU A 1 567 ? 10.367 9.375 34.812 1 93.12 567 LEU A N 1
ATOM 4437 C CA . LEU A 1 567 ? 9.562 8.164 34.688 1 93.12 567 LEU A CA 1
ATOM 4438 C C . LEU A 1 567 ? 10.039 7.074 35.625 1 93.12 567 LEU A C 1
ATOM 4440 O O . LEU A 1 567 ? 9.742 5.895 35.438 1 93.12 567 LEU A O 1
ATOM 4444 N N . SER A 1 568 ? 10.781 7.426 36.594 1 86.56 568 SER A N 1
ATOM 4445 C CA . SER A 1 568 ? 11.32 6.461 37.531 1 86.56 568 SER A CA 1
ATOM 4446 C C . SER A 1 568 ? 10.305 6.137 38.625 1 86.56 568 SER A C 1
ATOM 4448 O O . SER A 1 568 ? 10.539 5.25 39.469 1 86.56 568 SER A O 1
ATOM 4450 N N . LYS A 1 569 ? 9.203 6.656 38.594 1 80.56 569 LYS A N 1
ATOM 4451 C CA . LYS A 1 569 ? 8.18 6.484 39.625 1 80.56 569 LYS A CA 1
ATOM 4452 C C . LYS A 1 569 ? 7.625 5.062 39.594 1 80.56 569 LYS A C 1
ATOM 4454 O O . LYS A 1 569 ? 8.055 4.23 38.812 1 80.56 569 LYS A O 1
ATOM 4459 N N . ASP A 1 570 ? 6.664 4.812 40.5 1 81.62 570 ASP A N 1
ATOM 4460 C CA . ASP A 1 570 ? 6.047 3.502 40.688 1 81.62 570 ASP A CA 1
ATOM 4461 C C . ASP A 1 570 ? 5.273 3.076 39.438 1 81.62 570 ASP A C 1
ATOM 4463 O O . ASP A 1 570 ? 4.914 3.914 38.594 1 81.62 570 ASP A O 1
ATOM 4467 N N . TYR A 1 571 ? 5 1.698 39.375 1 79.06 571 TYR A N 1
ATOM 4468 C CA . TYR A 1 571 ? 4.41 1.037 38.219 1 79.06 571 TYR A CA 1
ATOM 4469 C C . TYR A 1 571 ? 2.93 1.385 38.094 1 79.06 571 TYR A C 1
ATOM 4471 O O . TYR A 1 571 ? 2.295 1.06 37.094 1 79.06 571 TYR A O 1
ATOM 4479 N N . GLU A 1 572 ? 2.207 2.43 38.094 1 89 572 GLU A N 1
ATOM 4480 C CA . GLU A 1 572 ? 0.799 2.77 37.906 1 89 572 GLU A CA 1
ATOM 4481 C C . GLU A 1 572 ? 0.623 4.258 37.625 1 89 572 GLU A C 1
ATOM 4483 O O . GLU A 1 572 ? -0.503 4.734 37.469 1 89 572 GLU A O 1
ATOM 4488 N N . ARG A 1 573 ? 1.648 4.801 37.469 1 94.94 573 ARG A N 1
ATOM 4489 C CA . ARG A 1 573 ? 1.571 6.238 37.219 1 94.94 573 ARG A CA 1
ATOM 4490 C C . ARG A 1 573 ? 1.438 6.531 35.719 1 94.94 573 ARG A C 1
ATOM 4492 O O . ARG A 1 573 ? 1.948 5.781 34.906 1 94.94 573 ARG A O 1
ATOM 4499 N N . VAL A 1 574 ? 0.716 7.527 35.469 1 97.38 574 VAL A N 1
ATOM 4500 C CA . VAL A 1 574 ? 0.673 8.156 34.156 1 97.38 574 VAL A CA 1
ATOM 4501 C C . VAL A 1 574 ? 1.376 9.508 34.188 1 97.38 574 VAL A C 1
ATOM 4503 O O . VAL A 1 574 ? 1.029 10.367 35 1 97.38 574 VAL A O 1
ATOM 4506 N N . VAL A 1 575 ? 2.318 9.68 33.344 1 97.38 575 VAL A N 1
ATOM 4507 C CA . VAL A 1 575 ? 3.125 10.891 33.406 1 97.38 575 VAL A CA 1
ATOM 4508 C C . VAL A 1 575 ? 3.01 11.656 32.062 1 97.38 575 VAL A C 1
ATOM 4510 O O . VAL A 1 575 ? 3.182 11.078 31 1 97.38 575 VAL A O 1
ATOM 4513 N N . TYR A 1 576 ? 2.605 12.922 32.156 1 97.31 576 TYR A N 1
ATOM 4514 C CA . TYR A 1 576 ? 2.658 13.812 31 1 97.31 576 TYR A CA 1
ATOM 4515 C C . TYR A 1 576 ? 4.094 14.227 30.688 1 97.31 576 TYR A C 1
ATOM 4517 O O . TYR A 1 576 ? 4.82 14.672 31.578 1 97.31 576 TYR A O 1
ATOM 4525 N N . SER A 1 577 ? 4.547 14.023 29.453 1 98.19 577 SER A N 1
ATOM 4526 C CA . SER A 1 577 ? 5.934 14.281 29.078 1 98.19 577 SER A CA 1
ATOM 4527 C C . SER A 1 577 ? 6.035 14.812 27.656 1 98.19 577 SER A C 1
ATOM 4529 O O . SER A 1 577 ? 5.035 14.867 26.922 1 98.19 577 SER A O 1
ATOM 4531 N N . LEU A 1 578 ? 7.195 15.328 27.344 1 98.62 578 LEU A N 1
ATOM 4532 C CA . LEU A 1 578 ? 7.473 15.828 26 1 98.62 578 LEU A CA 1
ATOM 4533 C C . LEU A 1 578 ? 8.586 15.023 25.344 1 98.62 578 LEU A C 1
ATOM 4535 O O . LEU A 1 578 ? 9.375 14.367 26.016 1 98.62 578 LEU A O 1
ATOM 4539 N N . LEU A 1 579 ? 8.57 14.945 24.031 1 98.56 579 LEU A N 1
ATOM 4540 C CA . LEU A 1 579 ? 9.695 14.586 23.172 1 98.56 579 LEU A CA 1
ATOM 4541 C C . LEU A 1 579 ? 10.305 15.82 22.516 1 98.56 579 LEU A C 1
ATOM 4543 O O . LEU A 1 579 ? 9.594 16.609 21.891 1 98.56 579 LEU A O 1
ATOM 4547 N N . LEU A 1 580 ? 11.562 15.977 22.703 1 98.38 580 LEU A N 1
ATOM 4548 C CA . LEU A 1 580 ? 12.203 17.156 22.141 1 98.38 580 LEU A CA 1
ATOM 4549 C C . LEU A 1 580 ? 13.164 16.781 21.016 1 98.38 580 LEU A C 1
ATOM 4551 O O . LEU A 1 580 ? 13.508 15.602 20.859 1 98.38 580 LEU A O 1
ATOM 4555 N N . ASN A 1 581 ? 13.445 17.688 20.156 1 97.19 581 ASN A N 1
ATOM 4556 C CA . ASN A 1 581 ? 14.586 17.562 19.266 1 97.19 581 ASN A CA 1
ATOM 4557 C C . ASN A 1 581 ? 15.867 18.094 19.906 1 97.19 581 ASN A C 1
ATOM 4559 O O . ASN A 1 581 ? 15.844 18.594 21.031 1 97.19 581 ASN A O 1
ATOM 4563 N N . GLU A 1 582 ? 16.969 18.094 19.203 1 95.31 582 GLU A N 1
ATOM 4564 C CA . GLU A 1 582 ? 18.281 18.453 19.734 1 95.31 582 GLU A CA 1
ATOM 4565 C C . GLU A 1 582 ? 18.391 19.953 19.984 1 95.31 582 GLU A C 1
ATOM 4567 O O . GLU A 1 582 ? 19.266 20.406 20.734 1 95.31 582 GLU A O 1
ATOM 4572 N N . LYS A 1 583 ? 17.453 20.703 19.484 1 95.56 583 LYS A N 1
ATOM 4573 C CA . LYS A 1 583 ? 17.453 22.156 19.656 1 95.56 583 LYS A CA 1
ATOM 4574 C C . LYS A 1 583 ? 16.516 22.594 20.766 1 95.56 583 LYS A C 1
ATOM 4576 O O . LYS A 1 583 ? 16.297 23.781 20.984 1 95.56 583 LYS A O 1
ATOM 4581 N N . GLY A 1 584 ? 15.938 21.625 21.391 1 97 584 GLY A N 1
ATOM 4582 C CA . GLY A 1 584 ? 15.07 21.906 22.516 1 97 584 GLY A CA 1
ATOM 4583 C C . GLY A 1 584 ? 13.648 22.219 22.109 1 97 584 GLY A C 1
ATOM 4584 O O . GLY A 1 584 ? 12.844 22.656 22.938 1 97 584 GLY A O 1
ATOM 4585 N N . GLY A 1 585 ? 13.289 22.047 20.891 1 98.12 585 GLY A N 1
ATOM 4586 C CA . GLY A 1 585 ? 11.922 22.219 20.422 1 98.12 585 GLY A CA 1
ATOM 4587 C C . GLY A 1 585 ? 11.055 21 20.641 1 98.12 585 GLY A C 1
ATOM 4588 O O . GLY A 1 585 ? 11.555 19.859 20.625 1 98.12 585 GLY A O 1
ATOM 4589 N N . VAL A 1 586 ? 9.766 21.125 20.797 1 98.69 586 VAL A N 1
ATOM 4590 C CA . VAL A 1 586 ? 8.875 20.047 21.203 1 98.69 586 VAL A CA 1
ATOM 4591 C C . VAL A 1 586 ? 8.406 19.281 19.969 1 98.69 586 VAL A C 1
ATOM 4593 O O . VAL A 1 586 ? 7.656 19.812 19.156 1 98.69 586 VAL A O 1
ATOM 4596 N N . GLU A 1 587 ? 8.773 18.016 19.844 1 98.44 587 GLU A N 1
ATOM 4597 C CA . GLU A 1 587 ? 8.383 17.156 18.734 1 98.44 587 GLU A CA 1
ATOM 4598 C C . GLU A 1 587 ? 7.023 16.516 18.984 1 98.44 587 GLU A C 1
ATOM 4600 O O . GLU A 1 587 ? 6.316 16.156 18.047 1 98.44 587 GLU A O 1
ATOM 4605 N N . ALA A 1 588 ? 6.711 16.359 20.297 1 98.5 588 ALA A N 1
ATOM 4606 C CA . ALA A 1 588 ? 5.418 15.781 20.672 1 98.5 588 ALA A CA 1
ATOM 4607 C C . ALA A 1 588 ? 5.16 15.938 22.156 1 98.5 588 ALA A C 1
ATOM 4609 O O . ALA A 1 588 ? 6.098 16.062 22.953 1 98.5 588 ALA A O 1
ATOM 4610 N N . ASP A 1 589 ? 3.965 15.969 22.531 1 98.25 589 ASP A N 1
ATOM 4611 C CA . ASP A 1 589 ? 3.535 15.766 23.906 1 98.25 589 ASP A CA 1
ATOM 4612 C C . ASP A 1 589 ? 2.793 14.438 24.062 1 98.25 589 ASP A C 1
ATOM 4614 O O . ASP A 1 589 ? 2.045 14.031 23.172 1 98.25 589 ASP A O 1
ATOM 4618 N N . VAL A 1 590 ? 3.088 13.781 25.125 1 98.38 590 VAL A N 1
ATOM 4619 C CA . VAL A 1 590 ? 2.59 12.414 25.266 1 98.38 590 VAL A CA 1
ATOM 4620 C C . VAL A 1 590 ? 2.221 12.148 26.734 1 98.38 590 VAL A C 1
ATOM 4622 O O . VAL A 1 590 ? 2.66 12.875 27.625 1 98.38 590 VAL A O 1
ATOM 4625 N N . THR A 1 591 ? 1.356 11.211 26.906 1 98.19 591 THR A N 1
ATOM 4626 C CA . THR A 1 591 ? 1.202 10.57 28.219 1 98.19 591 THR A CA 1
ATOM 4627 C C . THR A 1 591 ? 1.892 9.211 28.234 1 98.19 591 THR A C 1
ATOM 4629 O O . THR A 1 591 ? 1.763 8.43 27.281 1 98.19 591 THR A O 1
ATOM 4632 N N . VAL A 1 592 ? 2.656 9 29.266 1 98.12 592 VAL A N 1
ATOM 4633 C CA . VAL A 1 592 ? 3.422 7.766 29.391 1 98.12 592 VAL A CA 1
ATOM 4634 C C . VAL A 1 592 ? 2.982 7.008 30.641 1 98.12 592 VAL A C 1
ATOM 4636 O O . VAL A 1 592 ? 3.166 7.488 31.766 1 98.12 592 VAL A O 1
ATOM 4639 N N . SER A 1 593 ? 2.391 5.867 30.453 1 97.5 593 SER A N 1
ATOM 4640 C CA . SER A 1 593 ? 2.078 4.969 31.562 1 97.5 593 SER A CA 1
ATOM 4641 C C . SER A 1 593 ? 3.23 4.008 31.844 1 97.5 593 SER A C 1
ATOM 4643 O O . SER A 1 593 ? 3.725 3.348 30.922 1 97.5 593 SER A O 1
ATOM 4645 N N . ILE A 1 594 ? 3.643 3.973 33.094 1 96 594 ILE A N 1
ATOM 4646 C CA . ILE A 1 594 ? 4.699 3.049 33.5 1 96 594 ILE A CA 1
ATOM 4647 C C . ILE A 1 594 ? 4.105 1.669 33.781 1 96 594 ILE A C 1
ATOM 4649 O O . ILE A 1 594 ? 3.17 1.534 34.562 1 96 594 ILE A O 1
ATOM 4653 N N . LEU A 1 595 ? 4.68 0.668 33.094 1 93.75 595 LEU A N 1
ATOM 4654 C CA . LEU A 1 595 ? 4.102 -0.67 33.156 1 93.75 595 LEU A CA 1
ATOM 4655 C C . LEU A 1 595 ? 5.102 -1.667 33.719 1 93.75 595 LEU A C 1
ATOM 4657 O O . LEU A 1 595 ? 6.309 -1.536 33.5 1 93.75 595 LEU A O 1
ATOM 4661 N N . ASP A 1 596 ? 4.645 -2.66 34.469 1 87.5 596 ASP A N 1
ATOM 4662 C CA . ASP A 1 596 ? 5.426 -3.803 34.938 1 87.5 596 ASP A CA 1
ATOM 4663 C C . ASP A 1 596 ? 4.957 -5.094 34.281 1 87.5 596 ASP A C 1
ATOM 4665 O O . ASP A 1 596 ? 4.789 -6.117 34.938 1 87.5 596 ASP A O 1
ATOM 4669 N N . GLY A 1 597 ? 4.805 -5.273 33.062 1 78.12 597 GLY A N 1
ATOM 4670 C CA . GLY A 1 597 ? 4.332 -6.473 32.406 1 78.12 597 GLY A CA 1
ATOM 4671 C C . GLY A 1 597 ? 2.912 -6.848 32.781 1 78.12 597 GLY A C 1
ATOM 4672 O O . GLY A 1 597 ? 2.41 -6.422 33.812 1 78.12 597 GLY A O 1
ATOM 4673 N N . GLY A 1 598 ? 2.197 -7.574 31.859 1 77.81 598 GLY A N 1
ATOM 4674 C CA . GLY A 1 598 ? 0.793 -7.84 32.125 1 77.81 598 GLY A CA 1
ATOM 4675 C C . GLY A 1 598 ? 0.402 -9.289 31.875 1 77.81 598 GLY A C 1
ATOM 4676 O O . GLY A 1 598 ? 1.246 -10.18 31.938 1 77.81 598 GLY A O 1
ATOM 4677 N N . SER A 1 599 ? -0.907 -9.43 31.828 1 75.38 599 SER A N 1
ATOM 4678 C CA . SER A 1 599 ? -1.527 -10.75 31.75 1 75.38 599 SER A CA 1
ATOM 4679 C C . SER A 1 599 ? -1.504 -11.289 30.328 1 75.38 599 SER A C 1
ATOM 4681 O O . SER A 1 599 ? -1.854 -12.453 30.094 1 75.38 599 SER A O 1
ATOM 4683 N N . GLY A 1 600 ? -1.128 -10.5 29.391 1 75.94 600 GLY A N 1
ATOM 4684 C CA . GLY A 1 600 ? -1.048 -10.969 28.031 1 75.94 600 GLY A CA 1
ATOM 4685 C C . GLY A 1 600 ? -2.178 -10.461 27.156 1 75.94 600 GLY A C 1
ATOM 4686 O O . GLY A 1 600 ? -2.219 -10.742 25.953 1 75.94 600 GLY A O 1
ATOM 4687 N N . GLN A 1 601 ? -3.055 -9.703 27.672 1 82.12 601 GLN A N 1
ATOM 4688 C CA . GLN A 1 601 ? -4.094 -9.055 26.875 1 82.12 601 GLN A CA 1
ATOM 4689 C C . GLN A 1 601 ? -3.539 -7.844 26.125 1 82.12 601 GLN A C 1
ATOM 4691 O O . GLN A 1 601 ? -2.441 -7.371 26.438 1 82.12 601 GLN A O 1
ATOM 4696 N N . LEU A 1 602 ? -4.297 -7.418 25.156 1 84.81 602 LEU A N 1
ATOM 4697 C CA . LEU A 1 602 ? -3.834 -6.324 24.312 1 84.81 602 LEU A CA 1
ATOM 4698 C C . LEU A 1 602 ? -3.539 -5.078 25.141 1 84.81 602 LEU A C 1
ATOM 4700 O O . LEU A 1 602 ? -2.58 -4.355 24.859 1 84.81 602 LEU A O 1
ATOM 4704 N N . HIS A 1 603 ? -4.418 -4.816 26.156 1 90.75 603 HIS A N 1
ATOM 4705 C CA . HIS A 1 603 ? -4.234 -3.621 26.969 1 90.75 603 HIS A CA 1
ATOM 4706 C C . HIS A 1 603 ? -3.266 -3.881 28.125 1 90.75 603 HIS A C 1
ATOM 4708 O O . HIS A 1 603 ? -2.936 -2.965 28.875 1 90.75 603 HIS A O 1
ATOM 4714 N N . GLU A 1 604 ? -2.793 -5.141 28.312 1 88.5 604 GLU A N 1
ATOM 4715 C CA . GLU A 1 604 ? -1.83 -5.57 29.328 1 88.5 604 GLU A CA 1
ATOM 4716 C C . GLU A 1 604 ? -0.835 -6.574 28.75 1 88.5 604 GLU A C 1
ATOM 4718 O O . GLU A 1 604 ? -0.817 -7.738 29.141 1 88.5 604 GLU A O 1
ATOM 4723 N N . PRO A 1 605 ? 0.009 -6.094 27.922 1 83.94 605 PRO A N 1
ATOM 4724 C CA . PRO A 1 605 ? 0.913 -7.035 27.266 1 83.94 605 PRO A CA 1
ATOM 4725 C C . PRO A 1 605 ? 1.934 -7.648 28.219 1 83.94 605 PRO A C 1
ATOM 4727 O O . PRO A 1 605 ? 2.295 -7.027 29.219 1 83.94 605 PRO A O 1
ATOM 4730 N N . ILE A 1 606 ? 2.424 -8.82 27.812 1 80.06 606 ILE A N 1
ATOM 4731 C CA . ILE A 1 606 ? 3.453 -9.492 28.594 1 80.06 606 ILE A CA 1
ATOM 4732 C C . ILE A 1 606 ? 4.836 -9.078 28.094 1 80.06 606 ILE A C 1
ATOM 4734 O O . ILE A 1 606 ? 5.098 -9.086 26.891 1 80.06 606 ILE A O 1
ATOM 4738 N N . PHE A 1 607 ? 5.703 -8.68 28.906 1 80.94 607 PHE A N 1
ATOM 4739 C CA . PHE A 1 607 ? 7.109 -8.414 28.641 1 80.94 607 PHE A CA 1
ATOM 4740 C C . PHE A 1 607 ? 7.93 -8.438 29.922 1 80.94 607 PHE A C 1
ATOM 4742 O O . PHE A 1 607 ? 7.371 -8.477 31.016 1 80.94 607 PHE A O 1
ATOM 4749 N N . LYS A 1 608 ? 9.195 -8.461 29.781 1 79.38 608 LYS A N 1
ATOM 4750 C CA . LYS A 1 608 ? 10.078 -8.492 30.953 1 79.38 608 LYS A CA 1
ATOM 4751 C C . LYS A 1 608 ? 10.617 -7.102 31.266 1 79.38 608 LYS A C 1
ATOM 4753 O O . LYS A 1 608 ? 10.961 -6.34 30.359 1 79.38 608 LYS A O 1
ATOM 4758 N N . GLY A 1 609 ? 10.656 -6.812 32.531 1 83.5 609 GLY A N 1
ATOM 4759 C CA . GLY A 1 609 ? 11.219 -5.551 33 1 83.5 609 GLY A CA 1
ATOM 4760 C C . GLY A 1 609 ? 10.242 -4.395 32.906 1 83.5 609 GLY A C 1
ATOM 4761 O O . GLY A 1 609 ? 9.023 -4.602 32.938 1 83.5 609 GLY A O 1
ATOM 4762 N N . ARG A 1 610 ? 10.797 -3.188 32.969 1 90.62 610 ARG A N 1
ATOM 4763 C CA . ARG A 1 610 ? 9.977 -1.979 32.906 1 90.62 610 ARG A CA 1
ATOM 4764 C C . ARG A 1 610 ? 9.648 -1.616 31.453 1 90.62 610 ARG A C 1
ATOM 4766 O O . ARG A 1 610 ? 10.516 -1.671 30.578 1 90.62 610 ARG A O 1
ATOM 4773 N N . GLY A 1 611 ? 8.398 -1.41 31.234 1 94.12 611 GLY A N 1
ATOM 4774 C CA . GLY A 1 611 ? 7.914 -0.951 29.938 1 94.12 611 GLY A CA 1
ATOM 4775 C C . GLY A 1 611 ? 7.039 0.284 30.031 1 94.12 611 GLY A C 1
ATOM 4776 O O . GLY A 1 611 ? 6.754 0.767 31.125 1 94.12 611 GLY A O 1
ATOM 4777 N N . TYR A 1 612 ? 6.715 0.789 28.891 1 97.19 612 TYR A N 1
ATOM 4778 C CA . TYR A 1 612 ? 5.953 2.033 28.859 1 97.19 612 TYR A CA 1
ATOM 4779 C C . TYR A 1 612 ? 4.828 1.964 27.844 1 97.19 612 TYR A C 1
ATOM 4781 O O . TYR A 1 612 ? 4.98 1.355 26.781 1 97.19 612 TYR A O 1
ATOM 4789 N N . TYR A 1 613 ? 3.684 2.457 28.219 1 97.38 613 TYR A N 1
ATOM 4790 C CA . TYR A 1 613 ? 2.564 2.693 27.312 1 97.38 613 TYR A CA 1
ATOM 4791 C C . TYR A 1 613 ? 2.449 4.172 26.969 1 97.38 613 TYR A C 1
ATOM 4793 O O . TYR A 1 613 ? 2.111 4.992 27.812 1 97.38 613 TYR A O 1
ATOM 4801 N N . VAL A 1 614 ? 2.771 4.516 25.672 1 98.56 614 VAL A N 1
ATOM 4802 C CA . VAL A 1 614 ? 2.855 5.898 25.203 1 98.56 614 VAL A CA 1
ATOM 4803 C C . VAL A 1 614 ? 1.62 6.242 24.375 1 98.56 614 VAL A C 1
ATOM 4805 O O . VAL A 1 614 ? 1.31 5.559 23.406 1 98.56 614 VAL A O 1
ATOM 4808 N N . VAL A 1 615 ? 0.944 7.273 24.781 1 98.5 615 VAL A N 1
ATOM 4809 C CA . VAL A 1 615 ? -0.229 7.734 24.047 1 98.5 615 VAL A CA 1
ATOM 4810 C C . VAL A 1 615 ? 0.016 9.148 23.516 1 98.5 615 VAL A C 1
ATOM 4812 O O . VAL A 1 615 ? 0.494 10.016 24.25 1 98.5 615 VAL A O 1
ATOM 4815 N N . THR A 1 616 ? -0.218 9.383 22.25 1 98.12 616 THR A N 1
ATOM 4816 C CA . THR A 1 616 ? -0.056 10.672 21.594 1 98.12 616 THR A CA 1
ATOM 4817 C C . THR A 1 616 ? -1.25 10.977 20.688 1 98.12 616 THR A C 1
ATOM 4819 O O . THR A 1 616 ? -2.078 10.094 20.438 1 98.12 616 THR A O 1
ATOM 4822 N N . SER A 1 617 ? -1.377 12.25 20.281 1 96.44 617 SER A N 1
ATOM 4823 C CA . SER A 1 617 ? -2.43 12.594 19.328 1 96.44 617 SER A CA 1
ATOM 4824 C C . SER A 1 617 ? -2.305 11.789 18.047 1 96.44 617 SER A C 1
ATOM 4826 O O . SER A 1 617 ? -1.195 11.555 17.562 1 96.44 617 SER A O 1
ATOM 4828 N N . GLY A 1 618 ? -3.494 11.367 17.531 1 95.81 618 GLY A N 1
ATOM 4829 C CA . GLY A 1 618 ? -3.498 10.594 16.297 1 95.81 618 GLY A CA 1
ATOM 4830 C C . GLY A 1 618 ? -2.994 11.383 15.109 1 95.81 618 GLY A C 1
ATOM 4831 O O . GLY A 1 618 ? -2.443 10.812 14.164 1 95.81 618 GLY A O 1
ATOM 4832 N N . PHE A 1 619 ? -3.094 12.703 15.18 1 95.06 619 PHE A N 1
ATOM 4833 C CA . PHE A 1 619 ? -2.703 13.602 14.094 1 95.06 619 PHE A CA 1
ATOM 4834 C C . PHE A 1 619 ? -1.209 13.492 13.812 1 95.06 619 PHE A C 1
ATOM 4836 O O . PHE A 1 619 ? -0.787 13.5 12.656 1 95.06 619 PHE A O 1
ATOM 4843 N N . ASN A 1 620 ? -0.435 13.312 14.82 1 96.69 620 ASN A N 1
ATOM 4844 C CA . ASN A 1 620 ? 1.015 13.25 14.664 1 96.69 620 ASN A CA 1
ATOM 4845 C C . ASN A 1 620 ? 1.576 11.922 15.164 1 96.69 620 ASN A C 1
ATOM 4847 O O . ASN A 1 620 ? 2.732 11.852 15.586 1 96.69 620 ASN A O 1
ATOM 4851 N N . ALA A 1 621 ? 0.751 10.922 15.227 1 98.06 621 ALA A N 1
ATOM 4852 C CA . ALA A 1 621 ? 1.196 9.633 15.75 1 98.06 621 ALA A CA 1
ATOM 4853 C C . ALA A 1 621 ? 2.35 9.07 14.93 1 98.06 621 ALA A C 1
ATOM 4855 O O . ALA A 1 621 ? 3.33 8.57 15.484 1 98.06 621 ALA A O 1
ATOM 4856 N N . ASN A 1 622 ? 2.246 9.117 13.641 1 97.31 622 ASN A N 1
ATOM 4857 C CA . ASN A 1 622 ? 3.307 8.609 12.773 1 97.31 622 ASN A CA 1
ATOM 4858 C C . ASN A 1 622 ? 4.602 9.398 12.953 1 97.31 622 ASN A C 1
ATOM 4860 O O . ASN A 1 622 ? 5.691 8.828 12.914 1 97.31 622 ASN A O 1
ATOM 4864 N N . HIS A 1 623 ? 4.469 10.68 13.078 1 98 623 HIS A N 1
ATOM 4865 C CA . HIS A 1 623 ? 5.609 11.547 13.367 1 98 623 HIS A CA 1
ATOM 4866 C C . HIS A 1 623 ? 6.27 11.164 14.688 1 98 623 HIS A C 1
ATOM 4868 O O . HIS A 1 623 ? 7.492 11.055 14.766 1 98 623 HIS A O 1
ATOM 4874 N N . THR A 1 624 ? 5.484 10.945 15.742 1 98.38 624 THR A N 1
ATOM 4875 C CA . THR A 1 624 ? 5.984 10.57 17.062 1 98.38 624 THR A CA 1
ATOM 4876 C C . THR A 1 624 ? 6.715 9.227 17 1 98.38 624 THR A C 1
ATOM 4878 O O . THR A 1 624 ? 7.801 9.078 17.562 1 98.38 624 THR A O 1
ATOM 4881 N N . LEU A 1 625 ? 6.105 8.336 16.312 1 97.31 625 LEU A N 1
ATOM 4882 C CA . LEU A 1 625 ? 6.699 7.016 16.141 1 97.31 625 LEU A CA 1
ATOM 4883 C C . LEU A 1 625 ? 8.047 7.113 15.422 1 97.31 625 LEU A C 1
ATOM 4885 O O . LEU A 1 625 ? 9.016 6.484 15.836 1 97.31 625 LEU A O 1
ATOM 4889 N N . ALA A 1 626 ? 8.07 7.875 14.344 1 96.44 626 ALA A N 1
ATOM 4890 C CA . ALA A 1 626 ? 9.305 8.055 13.578 1 96.44 626 ALA A CA 1
ATOM 4891 C C . ALA A 1 626 ? 10.391 8.68 14.445 1 96.44 626 ALA A C 1
ATOM 4893 O O . ALA A 1 626 ? 11.562 8.305 14.344 1 96.44 626 ALA A O 1
ATOM 4894 N N . HIS A 1 627 ? 9.992 9.641 15.258 1 97.25 627 HIS A N 1
ATOM 4895 C CA . HIS A 1 627 ? 10.953 10.312 16.125 1 97.25 627 HIS A CA 1
ATOM 4896 C C . HIS A 1 627 ? 11.531 9.352 17.156 1 97.25 627 HIS A C 1
ATOM 4898 O O . HIS A 1 627 ? 12.742 9.336 17.406 1 97.25 627 HIS A O 1
ATOM 4904 N N . LEU A 1 628 ? 10.727 8.539 17.75 1 97.19 628 LEU A N 1
ATOM 4905 C CA . LEU A 1 628 ? 11.164 7.551 18.734 1 97.19 628 LEU A CA 1
ATOM 4906 C C . LEU A 1 628 ? 12.086 6.523 18.078 1 97.19 628 LEU A C 1
ATOM 4908 O O . LEU A 1 628 ? 13.109 6.152 18.656 1 97.19 628 LEU A O 1
ATOM 4912 N N . ARG A 1 629 ? 11.719 6.105 16.953 1 94.56 629 ARG A N 1
ATOM 4913 C CA . ARG A 1 629 ? 12.547 5.137 16.234 1 94.56 629 ARG A CA 1
ATOM 4914 C C . ARG A 1 629 ? 13.914 5.727 15.906 1 94.56 629 ARG A C 1
ATOM 4916 O O . ARG A 1 629 ? 14.922 5.027 15.961 1 94.56 629 ARG A O 1
ATOM 4923 N N . ARG A 1 630 ? 13.906 6.973 15.508 1 94 630 ARG A N 1
ATOM 4924 C CA . ARG A 1 630 ? 15.164 7.648 15.211 1 94 630 ARG A CA 1
ATOM 4925 C C . ARG A 1 630 ? 16.062 7.691 16.438 1 94 630 ARG A C 1
ATOM 4927 O O . ARG A 1 630 ? 17.281 7.516 16.328 1 94 630 ARG A O 1
ATOM 4934 N N . ILE A 1 631 ? 15.492 7.914 17.578 1 95.56 631 ILE A N 1
ATOM 4935 C CA . ILE A 1 631 ? 16.25 7.934 18.828 1 95.56 631 ILE A CA 1
ATOM 4936 C C . ILE A 1 631 ? 16.844 6.555 19.078 1 95.56 631 ILE A C 1
ATOM 4938 O O . ILE A 1 631 ? 18.047 6.43 19.375 1 95.56 631 ILE A O 1
ATOM 4942 N N . ILE A 1 632 ? 16.047 5.582 18.953 1 94.56 632 ILE A N 1
ATOM 4943 C CA . ILE A 1 632 ? 16.484 4.207 19.188 1 94.56 632 ILE A CA 1
ATOM 4944 C C . ILE A 1 632 ? 17.641 3.859 18.234 1 94.56 632 ILE A C 1
ATOM 4946 O O . ILE A 1 632 ? 18.656 3.301 18.672 1 94.56 632 ILE A O 1
ATOM 4950 N N . GLN A 1 633 ? 17.469 4.27 17.016 1 89.94 633 GLN A N 1
ATOM 4951 C CA . GLN A 1 633 ? 18.469 3.961 16 1 89.94 633 GLN A CA 1
ATOM 4952 C C . GLN A 1 633 ? 19.766 4.73 16.25 1 89.94 633 GLN A C 1
ATOM 4954 O O . GLN A 1 633 ? 20.859 4.156 16.219 1 89.94 633 GLN A O 1
ATOM 4959 N N . THR A 1 634 ? 19.641 5.98 16.453 1 91.62 634 THR A N 1
ATOM 4960 C CA . THR A 1 634 ? 20.797 6.863 16.609 1 91.62 634 THR A CA 1
ATOM 4961 C C . THR A 1 634 ? 21.641 6.445 17.812 1 91.62 634 THR A C 1
ATOM 4963 O O . THR A 1 634 ? 22.859 6.516 17.766 1 91.62 634 THR A O 1
ATOM 4966 N N . HIS A 1 635 ? 20.984 5.934 18.844 1 94.19 635 HIS A N 1
ATOM 4967 C CA . HIS A 1 635 ? 21.703 5.602 20.062 1 94.19 635 HIS A CA 1
ATOM 4968 C C . HIS A 1 635 ? 21.906 4.094 20.203 1 94.19 635 HIS A C 1
ATOM 4970 O O . HIS A 1 635 ? 22.312 3.605 21.25 1 94.19 635 HIS A O 1
ATOM 4976 N N . LYS A 1 636 ? 21.531 3.359 19.156 1 90.06 636 LYS A N 1
ATOM 4977 C CA . LYS A 1 636 ? 21.75 1.919 19.062 1 90.06 636 LYS A CA 1
ATOM 4978 C C . LYS A 1 636 ? 21.156 1.19 20.266 1 90.06 636 LYS A C 1
ATOM 4980 O O . LYS A 1 636 ? 21.844 0.4 20.906 1 90.06 636 LYS A O 1
ATOM 4985 N N . LEU A 1 637 ? 19.906 1.468 20.531 1 93.06 637 LEU A N 1
ATOM 4986 C CA . LEU A 1 637 ? 19.219 0.917 21.688 1 93.06 637 LEU A CA 1
ATOM 4987 C C . LEU A 1 637 ? 18.422 -0.332 21.312 1 93.06 637 LEU A C 1
ATOM 4989 O O . LEU A 1 637 ? 17.844 -0.399 20.234 1 93.06 637 LEU A O 1
ATOM 4993 N N . ARG A 1 638 ? 18.484 -1.321 22.281 1 88.25 638 ARG A N 1
ATOM 4994 C CA . ARG A 1 638 ? 17.688 -2.529 22.109 1 88.25 638 ARG A CA 1
ATOM 4995 C C . ARG A 1 638 ? 16.297 -2.352 22.719 1 88.25 638 ARG A C 1
ATOM 4997 O O . ARG A 1 638 ? 15.961 -2.979 23.719 1 88.25 638 ARG A O 1
ATOM 5004 N N . ALA A 1 639 ? 15.484 -1.635 22.094 1 91.81 639 ALA A N 1
ATOM 5005 C CA . ALA A 1 639 ? 14.102 -1.37 22.484 1 91.81 639 ALA A CA 1
ATOM 5006 C C . ALA A 1 639 ? 13.148 -1.554 21.297 1 91.81 639 ALA A C 1
ATOM 5008 O O . ALA A 1 639 ? 13.539 -1.36 20.156 1 91.81 639 ALA A O 1
ATOM 5009 N N . THR A 1 640 ? 11.992 -2 21.641 1 88.62 640 THR A N 1
ATOM 5010 C CA . THR A 1 640 ? 10.992 -2.25 20.609 1 88.62 640 THR A CA 1
ATOM 5011 C C . THR A 1 640 ? 9.758 -1.381 20.844 1 88.62 640 THR A C 1
ATOM 5013 O O . THR A 1 640 ? 9.312 -1.203 21.969 1 88.62 640 THR A O 1
ATOM 5016 N N . ILE A 1 641 ? 9.266 -0.826 19.797 1 94.5 641 ILE A N 1
ATOM 5017 C CA . ILE A 1 641 ? 8.008 -0.094 19.828 1 94.5 641 ILE A CA 1
ATOM 5018 C C . ILE A 1 641 ? 6.918 -0.901 19.125 1 94.5 641 ILE A C 1
ATOM 5020 O O . ILE A 1 641 ? 7.074 -1.274 17.953 1 94.5 641 ILE A O 1
ATOM 5024 N N . THR A 1 642 ? 5.883 -1.255 19.781 1 93.19 642 THR A N 1
ATOM 5025 C CA . THR A 1 642 ? 4.723 -1.93 19.219 1 93.19 642 THR A CA 1
ATOM 5026 C C . THR A 1 642 ? 3.549 -0.965 19.078 1 93.19 642 THR A C 1
ATOM 5028 O O . THR A 1 642 ? 3.072 -0.412 20.062 1 93.19 642 THR A O 1
ATOM 5031 N N . ASP A 1 643 ? 3.084 -0.708 17.875 1 94.31 643 ASP A N 1
ATOM 5032 C CA . ASP A 1 643 ? 1.944 0.158 17.594 1 94.31 643 ASP A CA 1
ATOM 5033 C C . ASP A 1 643 ? 0.627 -0.601 17.734 1 94.31 643 ASP A C 1
ATOM 5035 O O . ASP A 1 643 ? 0.353 -1.532 16.969 1 94.31 643 ASP A O 1
ATOM 5039 N N . VAL A 1 644 ? -0.213 -0.244 18.625 1 94.81 644 VAL A N 1
ATOM 5040 C CA . VAL A 1 644 ? -1.479 -0.929 18.875 1 94.81 644 VAL A CA 1
ATOM 5041 C C . VAL A 1 644 ? -2.641 0.041 18.656 1 94.81 644 VAL A C 1
ATOM 5043 O O . VAL A 1 644 ? -3.713 -0.131 19.25 1 94.81 644 VAL A O 1
ATOM 5046 N N . SER A 1 645 ? -2.434 1.047 17.844 1 95.62 645 SER A N 1
ATOM 5047 C CA . SER A 1 645 ? -3.406 2.115 17.641 1 95.62 645 SER A CA 1
ATOM 5048 C C . SER A 1 645 ? -4.723 1.568 17.094 1 95.62 645 SER A C 1
ATOM 5050 O O . SER A 1 645 ? -5.797 2.057 17.438 1 95.62 645 SER A O 1
ATOM 5052 N N . LYS A 1 646 ? -4.688 0.604 16.25 1 91.12 646 LYS A N 1
ATOM 5053 C CA . LYS A 1 646 ? -5.895 0.067 15.633 1 91.12 646 LYS A CA 1
ATOM 5054 C C . LYS A 1 646 ? -6.543 -0.993 16.516 1 91.12 646 LYS A C 1
ATOM 5056 O O . LYS A 1 646 ? -7.742 -1.26 16.391 1 91.12 646 LYS A O 1
ATOM 5061 N N . GLN A 1 647 ? -5.793 -1.54 17.438 1 92.5 647 GLN A N 1
ATOM 5062 C CA . GLN A 1 647 ? -6.266 -2.67 18.234 1 92.5 647 GLN A CA 1
ATOM 5063 C C . GLN A 1 647 ? -6.957 -2.195 19.516 1 92.5 647 GLN A C 1
ATOM 5065 O O . GLN A 1 647 ? -7.672 -2.961 20.156 1 92.5 647 GLN A O 1
ATOM 5070 N N . LEU A 1 648 ? -6.68 -0.926 19.859 1 96.25 648 LEU A N 1
ATOM 5071 C CA . LEU A 1 648 ? -7.281 -0.369 21.062 1 96.25 648 LEU A CA 1
ATOM 5072 C C . LEU A 1 648 ? -8.141 0.848 20.734 1 96.25 648 LEU A C 1
ATOM 5074 O O . LEU A 1 648 ? -7.719 1.715 19.953 1 96.25 648 LEU A O 1
ATOM 5078 N N . CYS A 1 649 ? -9.281 0.883 21.266 1 97.31 649 CYS A N 1
ATOM 5079 C CA . CYS A 1 649 ? -10.133 2.068 21.234 1 97.31 649 CYS A CA 1
ATOM 5080 C C . CYS A 1 649 ? -10.016 2.848 22.547 1 97.31 649 CYS A C 1
ATOM 5082 O O . CYS A 1 649 ? -9.578 2.303 23.562 1 97.31 649 CYS A O 1
ATOM 5084 N N . ILE A 1 650 ? -10.352 4.09 22.516 1 98.62 650 ILE A N 1
ATOM 5085 C CA . ILE A 1 650 ? -10.359 4.91 23.719 1 98.62 650 ILE A CA 1
ATOM 5086 C C . ILE A 1 650 ? -11.703 5.633 23.844 1 98.62 650 ILE A C 1
ATOM 5088 O O . ILE A 1 650 ? -12.086 6.387 22.938 1 98.62 650 ILE A O 1
ATOM 5092 N N . LEU A 1 651 ? -12.406 5.375 24.859 1 98.56 651 LEU A N 1
ATOM 5093 C CA . LEU A 1 651 ? -13.578 6.145 25.25 1 98.56 651 LEU A CA 1
ATOM 5094 C C . LEU A 1 651 ? -13.297 6.949 26.516 1 98.56 651 LEU A C 1
ATOM 5096 O O . LEU A 1 651 ? -12.82 6.398 27.516 1 98.56 651 LEU A O 1
ATOM 5100 N N . SER A 1 652 ? -13.547 8.219 26.469 1 98.62 652 SER A N 1
ATOM 5101 C CA . SER A 1 652 ? -13.273 9.133 27.578 1 98.62 652 SER A CA 1
ATOM 5102 C C . SER A 1 652 ? -14.562 9.641 28.203 1 98.62 652 SER A C 1
ATOM 5104 O O . SER A 1 652 ? -15.406 10.227 27.516 1 98.62 652 SER A O 1
ATOM 5106 N N . VAL A 1 653 ? -14.75 9.359 29.469 1 98.44 653 VAL A N 1
ATOM 5107 C CA . VAL A 1 653 ? -15.875 9.859 30.234 1 98.44 653 VAL A CA 1
ATOM 5108 C C . VAL A 1 653 ? -15.422 11.008 31.141 1 98.44 653 VAL A C 1
ATOM 5110 O O . VAL A 1 653 ? -14.641 10.797 32.062 1 98.44 653 VAL A O 1
ATOM 5113 N N . GLN A 1 654 ? -15.945 12.195 30.906 1 98.31 654 GLN A N 1
ATOM 5114 C CA . GLN A 1 654 ? -15.43 13.398 31.562 1 98.31 654 GLN A CA 1
ATOM 5115 C C . GLN A 1 654 ? -16.562 14.273 32.062 1 98.31 654 GLN A C 1
ATOM 5117 O O . GLN A 1 654 ? -17.609 14.391 31.438 1 98.31 654 GLN A O 1
ATOM 5122 N N . GLY A 1 655 ? -16.359 14.922 33.188 1 97.94 655 GLY A N 1
ATOM 5123 C CA . GLY A 1 655 ? -17.328 15.859 33.75 1 97.94 655 GLY A CA 1
ATOM 5124 C C . GLY A 1 655 ? -17.609 15.609 35.219 1 97.94 655 GLY A C 1
ATOM 5125 O O . GLY A 1 655 ? -17.219 14.578 35.75 1 97.94 655 GLY A O 1
ATOM 5126 N N . PRO A 1 656 ? -18.281 16.5 35.812 1 96.5 656 PRO A N 1
ATOM 5127 C CA . PRO A 1 656 ? -18.578 16.406 37.25 1 96.5 656 PRO A CA 1
ATOM 5128 C C . PRO A 1 656 ? -19.281 15.094 37.625 1 96.5 656 PRO A C 1
ATOM 5130 O O . PRO A 1 656 ? -19.094 14.57 38.719 1 96.5 656 PRO A O 1
ATOM 5133 N N . ASP A 1 657 ? -20.047 14.516 36.719 1 96.69 657 ASP A N 1
ATOM 5134 C CA . ASP A 1 657 ? -20.844 13.328 37 1 96.69 657 ASP A CA 1
ATOM 5135 C C . ASP A 1 657 ? -20.141 12.062 36.5 1 96.69 657 ASP A C 1
ATOM 5137 O O . ASP A 1 657 ? -20.688 10.969 36.562 1 96.69 657 ASP A O 1
ATOM 5141 N N . SER A 1 658 ? -18.969 12.203 35.969 1 97.62 658 SER A N 1
ATOM 5142 C CA . SER A 1 658 ? -18.281 11.094 35.344 1 97.62 658 SER A CA 1
ATOM 5143 C C . SER A 1 658 ? -18.047 9.945 36.344 1 97.62 658 SER A C 1
ATOM 5145 O O . SER A 1 658 ? -18.281 8.781 36 1 97.62 658 SER A O 1
ATOM 5147 N N . GLN A 1 659 ? -17.594 10.281 37.531 1 96.62 659 GLN A N 1
ATOM 5148 C CA . GLN A 1 659 ? -17.312 9.258 38.531 1 96.62 659 GLN A CA 1
ATOM 5149 C C . GLN A 1 659 ? -18.562 8.461 38.875 1 96.62 659 GLN A C 1
ATOM 5151 O O . GLN A 1 659 ? -18.531 7.23 38.906 1 96.62 659 GLN A O 1
ATOM 5156 N N . ARG A 1 660 ? -19.594 9.164 39.125 1 94.62 660 ARG A N 1
ATOM 5157 C CA . ARG A 1 660 ? -20.859 8.523 39.469 1 94.62 660 ARG A CA 1
ATOM 5158 C C . ARG A 1 660 ? -21.344 7.617 38.344 1 94.62 660 ARG A C 1
ATOM 5160 O O . ARG A 1 660 ? -21.797 6.5 38.594 1 94.62 660 ARG A O 1
ATOM 5167 N N . ILE A 1 661 ? -21.281 8.094 37.219 1 95.88 661 ILE A N 1
ATOM 5168 C CA . ILE A 1 661 ? -21.766 7.34 36.062 1 95.88 661 ILE A CA 1
ATOM 5169 C C . ILE A 1 661 ? -20.906 6.102 35.875 1 95.88 661 ILE A C 1
ATOM 5171 O O . ILE A 1 661 ? -21.422 4.988 35.75 1 95.88 661 ILE A O 1
ATOM 5175 N N . LEU A 1 662 ? -19.609 6.266 35.844 1 96.12 662 LEU A N 1
ATOM 5176 C CA . LEU A 1 662 ? -18.703 5.176 35.531 1 96.12 662 LEU A CA 1
ATOM 5177 C C . LEU A 1 662 ? -18.703 4.121 36.625 1 96.12 662 LEU A C 1
ATOM 5179 O O . LEU A 1 662 ? -18.531 2.932 36.344 1 96.12 662 LEU A O 1
ATOM 5183 N N . GLN A 1 663 ? -18.891 4.586 37.844 1 94.38 663 GLN A N 1
ATOM 5184 C CA . GLN A 1 663 ? -18.875 3.678 39 1 94.38 663 GLN A CA 1
ATOM 5185 C C . GLN A 1 663 ? -19.953 2.609 38.844 1 94.38 663 GLN A C 1
ATOM 5187 O O . GLN A 1 663 ? -19.812 1.499 39.375 1 94.38 663 GLN A O 1
ATOM 5192 N N . ARG A 1 664 ? -20.938 2.867 38.125 1 92.69 664 ARG A N 1
ATOM 5193 C CA . ARG A 1 664 ? -22.047 1.934 37.938 1 92.69 664 ARG A CA 1
ATOM 5194 C C . ARG A 1 664 ? -21.609 0.736 37.094 1 92.69 664 ARG A C 1
ATOM 5196 O O . ARG A 1 664 ? -22.266 -0.308 37.125 1 92.69 664 ARG A O 1
ATOM 5203 N N . TYR A 1 665 ? -20.547 0.871 36.406 1 93.94 665 TYR A N 1
ATOM 5204 C CA . TYR A 1 665 ? -20.203 -0.143 35.438 1 93.94 665 TYR A CA 1
ATOM 5205 C C . TYR A 1 665 ? -18.922 -0.882 35.844 1 93.94 665 TYR A C 1
ATOM 5207 O O . TYR A 1 665 ? -18.438 -1.747 35.094 1 93.94 665 TYR A O 1
ATOM 5215 N N . THR A 1 666 ? -18.375 -0.535 36.938 1 93.62 666 THR A N 1
ATOM 5216 C CA . THR A 1 666 ? -17.141 -1.19 37.344 1 93.62 666 THR A CA 1
ATOM 5217 C C . THR A 1 666 ? -17.125 -1.382 38.875 1 93.62 666 THR A C 1
ATOM 5219 O O . THR A 1 666 ? -17.734 -0.604 39.594 1 93.62 666 THR A O 1
ATOM 5222 N N . GLY A 1 667 ? -16.375 -2.438 39.281 1 90.44 667 GLY A N 1
ATOM 5223 C CA . GLY A 1 667 ? -16.156 -2.674 40.719 1 90.44 667 GLY A CA 1
ATOM 5224 C C . GLY A 1 667 ? -14.922 -1.974 41.25 1 90.44 667 GLY A C 1
ATOM 5225 O O . GLY A 1 667 ? -14.719 -1.918 42.469 1 90.44 667 GLY A O 1
ATOM 5226 N N . ALA A 1 668 ? -14.156 -1.446 40.406 1 93.56 668 ALA A N 1
ATOM 5227 C CA . ALA A 1 668 ? -12.969 -0.711 40.844 1 93.56 668 ALA A CA 1
ATOM 5228 C C . ALA A 1 668 ? -13.352 0.588 41.531 1 93.56 668 ALA A C 1
ATOM 5230 O O . ALA A 1 668 ? -14.289 1.274 41.125 1 93.56 668 ALA A O 1
ATOM 5231 N N . GLY A 1 669 ? -12.633 0.923 42.656 1 94.62 669 GLY A N 1
ATOM 5232 C CA . GLY A 1 669 ? -12.836 2.211 43.281 1 94.62 669 GLY A CA 1
ATOM 5233 C C . GLY A 1 669 ? -12.352 3.379 42.438 1 94.62 669 GLY A C 1
ATOM 5234 O O . GLY A 1 669 ? -11.258 3.338 41.875 1 94.62 669 GLY A O 1
ATOM 5235 N N . LEU A 1 670 ? -13.242 4.402 42.438 1 96.19 670 LEU A N 1
ATOM 5236 C CA . LEU A 1 670 ? -12.891 5.523 41.562 1 96.19 670 LEU A CA 1
ATOM 5237 C C . LEU A 1 670 ? -12.703 6.797 42.375 1 96.19 670 LEU A C 1
ATOM 5239 O O . LEU A 1 670 ? -12.555 7.887 41.812 1 96.19 670 LEU A O 1
ATOM 5243 N N . SER A 1 671 ? -12.578 6.676 43.625 1 94.06 671 SER A N 1
ATOM 5244 C CA . SER A 1 671 ? -12.344 7.832 44.5 1 94.06 671 SER A CA 1
ATOM 5245 C C . SER A 1 671 ? -10.906 8.336 44.344 1 94.06 671 SER A C 1
ATOM 5247 O O . SER A 1 671 ? -10.047 7.637 43.812 1 94.06 671 SER A O 1
ATOM 5249 N N . ASN A 1 672 ? -10.695 9.508 44.812 1 93.88 672 ASN A N 1
ATOM 5250 C CA . ASN A 1 672 ? -9.367 10.109 44.75 1 93.88 672 ASN A CA 1
ATOM 5251 C C . ASN A 1 672 ? -8.32 9.227 45.438 1 93.88 672 ASN A C 1
ATOM 5253 O O . ASN A 1 672 ? -7.164 9.188 45 1 93.88 672 ASN A O 1
ATOM 5257 N N . ASP A 1 673 ? -8.734 8.562 46.469 1 93.44 673 ASP A N 1
ATOM 5258 C CA . ASP A 1 673 ? -7.816 7.695 47.219 1 93.44 673 ASP A CA 1
ATOM 5259 C C . ASP A 1 673 ? -7.613 6.371 46.469 1 93.44 673 ASP A C 1
ATOM 5261 O O . ASP A 1 673 ? -6.492 5.863 46.406 1 93.44 673 ASP A O 1
ATOM 5265 N N . ALA A 1 674 ? -8.648 5.891 45.938 1 94.75 674 ALA A N 1
ATOM 5266 C CA . ALA A 1 674 ? -8.602 4.57 45.344 1 94.75 674 ALA A CA 1
ATOM 5267 C C . ALA A 1 674 ? -8.008 4.645 43.938 1 94.75 674 ALA A C 1
ATOM 5269 O O . ALA A 1 674 ? -7.375 3.691 43.469 1 94.75 674 ALA A O 1
ATOM 5270 N N . PHE A 1 675 ? -8.234 5.711 43.281 1 96.81 675 PHE A N 1
ATOM 5271 C CA . PHE A 1 675 ? -7.781 5.918 41.906 1 96.81 675 PHE A CA 1
ATOM 5272 C C . PHE A 1 675 ? -7.305 7.352 41.719 1 96.81 675 PHE A C 1
ATOM 5274 O O . PHE A 1 675 ? -7.969 8.141 41.031 1 96.81 675 PHE A O 1
ATOM 5281 N N . PRO A 1 676 ? -6.188 7.672 42.219 1 95.5 676 PRO A N 1
ATOM 5282 C CA . PRO A 1 676 ? -5.695 9.055 42.188 1 95.5 676 PRO A CA 1
ATOM 5283 C C . PRO A 1 676 ? -5.496 9.578 40.781 1 95.5 676 PRO A C 1
ATOM 5285 O O . PRO A 1 676 ? -5.344 8.797 39.844 1 95.5 676 PRO A O 1
ATOM 5288 N N . VAL A 1 677 ? -5.488 10.859 40.688 1 95.44 677 VAL A N 1
ATOM 5289 C CA . VAL A 1 677 ? -5.215 11.523 39.406 1 95.44 677 VAL A CA 1
ATOM 5290 C C . VAL A 1 677 ? -3.855 11.078 38.875 1 95.44 677 VAL A C 1
ATOM 5292 O O . VAL A 1 677 ? -2.92 10.859 39.656 1 95.44 677 VAL A O 1
ATOM 5295 N N . ASN A 1 678 ? -3.768 10.852 37.562 1 96.56 678 ASN A N 1
ATOM 5296 C CA . ASN A 1 678 ? -2.545 10.469 36.844 1 96.56 678 ASN A CA 1
ATOM 5297 C C . ASN A 1 678 ? -2.086 9.07 37.25 1 96.56 678 ASN A C 1
ATOM 5299 O O . ASN A 1 678 ? -0.9 8.852 37.5 1 96.56 678 ASN A O 1
ATOM 5303 N N . THR A 1 679 ? -2.98 8.219 37.406 1 97.12 679 THR A N 1
ATOM 5304 C CA . THR A 1 679 ? -2.701 6.793 37.562 1 97.12 679 THR A CA 1
ATOM 5305 C C . THR A 1 679 ? -3.5 5.961 36.562 1 97.12 679 THR A C 1
ATOM 5307 O O . THR A 1 679 ? -4.395 6.48 35.906 1 97.12 679 THR A O 1
ATOM 5310 N N . HIS A 1 680 ? -3.131 4.762 36.406 1 96.88 680 HIS A N 1
ATOM 5311 C CA . HIS A 1 680 ? -3.828 3.84 35.531 1 96.88 680 HIS A CA 1
ATOM 5312 C C . HIS A 1 680 ? -3.932 2.449 36.156 1 96.88 680 HIS A C 1
ATOM 5314 O O . HIS A 1 680 ? -3.146 2.1 37.031 1 96.88 680 HIS A O 1
ATOM 5320 N N . ARG A 1 681 ? -4.852 1.704 35.719 1 93.94 681 ARG A N 1
ATOM 5321 C CA . ARG A 1 681 ? -4.98 0.303 36.094 1 93.94 681 ARG A CA 1
ATOM 5322 C C . ARG A 1 681 ? -5.93 -0.441 35.188 1 93.94 681 ARG A C 1
ATOM 5324 O O . ARG A 1 681 ? -6.73 0.179 34.469 1 93.94 681 ARG A O 1
ATOM 5331 N N . SER A 1 682 ? -5.723 -1.751 35.125 1 94.25 682 SER A N 1
ATOM 5332 C CA . SER A 1 682 ? -6.691 -2.604 34.438 1 94.25 682 SER A CA 1
ATOM 5333 C C . SER A 1 682 ? -7.957 -2.779 35.281 1 94.25 682 SER A C 1
ATOM 5335 O O . SER A 1 682 ? -7.879 -3.023 36.5 1 94.25 682 SER A O 1
ATOM 5337 N N . ILE A 1 683 ? -9.078 -2.617 34.625 1 94.75 683 ILE A N 1
ATOM 5338 C CA . ILE A 1 683 ? -10.328 -2.754 35.375 1 94.75 683 ILE A CA 1
ATOM 5339 C C . ILE A 1 683 ? -11.289 -3.648 34.594 1 94.75 683 ILE A C 1
ATOM 5341 O O . ILE A 1 683 ? -11.117 -3.865 33.406 1 94.75 683 ILE A O 1
ATOM 5345 N N . GLN A 1 684 ? -12.227 -4.094 35.344 1 93.44 684 GLN A N 1
ATOM 5346 C CA . GLN A 1 684 ? -13.352 -4.816 34.75 1 93.44 684 GLN A CA 1
ATOM 5347 C C . GLN A 1 684 ? -14.523 -3.879 34.5 1 93.44 684 GLN A C 1
ATOM 5349 O O . GLN A 1 684 ? -14.805 -2.984 35.312 1 93.44 684 GLN A O 1
ATOM 5354 N N . PHE A 1 685 ? -15.141 -4.016 33.344 1 93.69 685 PHE A N 1
ATOM 5355 C CA . PHE A 1 685 ? -16.297 -3.238 32.938 1 93.69 685 PHE A CA 1
ATOM 5356 C C . PHE A 1 685 ? -17.5 -4.145 32.688 1 93.69 685 PHE A C 1
ATOM 5358 O O . PHE A 1 685 ? -17.422 -5.098 31.922 1 93.69 685 PHE A O 1
ATOM 5365 N N . HIS A 1 686 ? -18.578 -3.781 33.312 1 89.56 686 HIS A N 1
ATOM 5366 C CA . HIS A 1 686 ? -19.797 -4.574 33.188 1 89.56 686 HIS A CA 1
ATOM 5367 C C . HIS A 1 686 ? -20.734 -3.99 32.125 1 89.56 686 HIS A C 1
ATOM 5369 O O . HIS A 1 686 ? -20.828 -2.77 31.984 1 89.56 686 HIS A O 1
ATOM 5375 N N . LYS A 1 687 ? -21.375 -4.824 31.359 1 81.25 687 LYS A N 1
ATOM 5376 C CA . LYS A 1 687 ? -22.234 -4.426 30.25 1 81.25 687 LYS A CA 1
ATOM 5377 C C . LYS A 1 687 ? -23.438 -3.623 30.75 1 81.25 687 LYS A C 1
ATOM 5379 O O . LYS A 1 687 ? -23.938 -2.744 30.031 1 81.25 687 LYS A O 1
ATOM 5384 N N . ALA A 1 688 ? -23.953 -4.07 31.859 1 74.19 688 ALA A N 1
ATOM 5385 C CA . ALA A 1 688 ? -25.094 -3.367 32.469 1 74.19 688 ALA A CA 1
ATOM 5386 C C . ALA A 1 688 ? -24.719 -2.83 33.844 1 74.19 688 ALA A C 1
ATOM 5388 O O . ALA A 1 688 ? -23.875 -3.4 34.531 1 74.19 688 ALA A O 1
ATOM 5389 N N . PRO A 1 689 ? -25.422 -1.72 34.156 1 73.19 689 PRO A N 1
ATOM 5390 C CA . PRO A 1 689 ? -25.125 -1.151 35.469 1 73.19 689 PRO A CA 1
ATOM 5391 C C . PRO A 1 689 ? -25.422 -2.119 36.625 1 73.19 689 PRO A C 1
ATOM 5393 O O . PRO A 1 689 ? -26.484 -2.748 36.625 1 73.19 689 PRO A O 1
ATOM 5396 N N . PHE A 1 690 ? -24.594 -2.238 37.469 1 63.44 690 PHE A N 1
ATOM 5397 C CA . PHE A 1 690 ? -24.719 -3.002 38.688 1 63.44 690 PHE A CA 1
ATOM 5398 C C . PHE A 1 690 ? -24.969 -4.477 38.406 1 63.44 690 PHE A C 1
ATOM 5400 O O . PHE A 1 690 ? -25.625 -5.168 39.188 1 63.44 690 PHE A O 1
ATOM 5407 N N . SER A 1 691 ? -24.75 -4.938 37.094 1 61.91 691 SER A N 1
ATOM 5408 C CA . SER A 1 691 ? -24.984 -6.336 36.75 1 61.91 691 SER A CA 1
ATOM 5409 C C . SER A 1 691 ? -23.734 -7.18 36.969 1 61.91 691 SER A C 1
ATOM 5411 O O . SER A 1 691 ? -22.688 -6.891 36.375 1 61.91 691 SER A O 1
ATOM 5413 N N . VAL A 1 692 ? -23.625 -7.914 38.094 1 53.22 692 VAL A N 1
ATOM 5414 C CA . VAL A 1 692 ? -22.484 -8.781 38.344 1 53.22 692 VAL A CA 1
ATOM 5415 C C . VAL A 1 692 ? -22.531 -9.984 37.406 1 53.22 692 VAL A C 1
ATOM 5417 O O . VAL A 1 692 ? -21.5 -10.625 37.156 1 53.22 692 VAL A O 1
ATOM 5420 N N . ASP A 1 693 ? -23.594 -10.492 36.969 1 51.06 693 ASP A N 1
ATOM 5421 C CA . ASP A 1 693 ? -23.781 -11.789 36.344 1 51.06 693 ASP A CA 1
ATOM 5422 C C . ASP A 1 693 ? -23.578 -11.695 34.812 1 51.06 693 ASP A C 1
ATOM 5424 O O . ASP A 1 693 ? -23.719 -12.695 34.125 1 51.06 693 ASP A O 1
ATOM 5428 N N . ASN A 1 694 ? -23.109 -10.57 34.375 1 61.88 694 ASN A N 1
ATOM 5429 C CA . ASN A 1 694 ? -23.125 -10.453 32.906 1 61.88 694 ASN A CA 1
ATOM 5430 C C . ASN A 1 694 ? -21.703 -10.461 32.344 1 61.88 694 ASN A C 1
ATOM 5432 O O . ASN A 1 694 ? -20.734 -10.492 33.094 1 61.88 694 ASN A O 1
ATOM 5436 N N . LYS A 1 695 ? -21.609 -10.547 31.094 1 77 695 LYS A N 1
ATOM 5437 C CA . LYS A 1 695 ? -20.359 -10.531 30.328 1 77 695 LYS A CA 1
ATOM 5438 C C . LYS A 1 695 ? -19.469 -9.375 30.766 1 77 695 LYS A C 1
ATOM 5440 O O . LYS A 1 695 ? -19.922 -8.234 30.859 1 77 695 LYS A O 1
ATOM 5445 N N . VAL A 1 696 ? -18.312 -9.703 31.344 1 87.25 696 VAL A N 1
ATOM 5446 C CA . VAL A 1 696 ? -17.328 -8.734 31.844 1 87.25 696 VAL A CA 1
ATOM 5447 C C . VAL A 1 696 ? -16.281 -8.484 30.766 1 87.25 696 VAL A C 1
ATOM 5449 O O . VAL A 1 696 ? -15.812 -9.422 30.109 1 87.25 696 VAL A O 1
ATOM 5452 N N . TYR A 1 697 ? -16.109 -7.176 30.562 1 91.75 697 TYR A N 1
ATOM 5453 C CA . TYR A 1 697 ? -15.047 -6.746 29.672 1 91.75 697 TYR A CA 1
ATOM 5454 C C . TYR A 1 697 ? -13.891 -6.109 30.438 1 91.75 697 TYR A C 1
ATOM 5456 O O . TYR A 1 697 ? -14.102 -5.547 31.516 1 91.75 697 TYR A O 1
ATOM 5464 N N . THR A 1 698 ? -12.734 -6.293 29.953 1 92.25 698 THR A N 1
ATOM 5465 C CA . THR A 1 698 ? -11.586 -5.676 30.625 1 92.25 698 THR A CA 1
ATOM 5466 C C . THR A 1 698 ? -10.992 -4.57 29.75 1 92.25 698 THR A C 1
ATOM 5468 O O . THR A 1 698 ? -11.023 -4.648 28.531 1 92.25 698 THR A O 1
ATOM 5471 N N . CYS A 1 699 ? -10.516 -3.537 30.359 1 95.69 699 CYS A N 1
ATOM 5472 C CA . CYS A 1 699 ? -9.859 -2.416 29.703 1 95.69 699 CYS A CA 1
ATOM 5473 C C . CYS A 1 699 ? -8.898 -1.716 30.656 1 95.69 699 CYS A C 1
ATOM 5475 O O . CYS A 1 699 ? -8.883 -2.004 31.859 1 95.69 699 CYS A O 1
ATOM 5477 N N . ARG A 1 700 ? -8.039 -0.967 30.141 1 96.88 700 ARG A N 1
ATOM 5478 C CA . ARG A 1 700 ? -7.168 -0.134 30.969 1 96.88 700 ARG A CA 1
ATOM 5479 C C . ARG A 1 700 ? -7.77 1.252 31.172 1 96.88 700 ARG A C 1
ATOM 5481 O O . ARG A 1 700 ? -8.117 1.936 30.203 1 96.88 700 ARG A O 1
ATOM 5488 N N . ALA A 1 701 ? -7.914 1.619 32.438 1 98 701 ALA A N 1
ATOM 5489 C CA . ALA A 1 701 ? -8.43 2.947 32.75 1 98 701 ALA A CA 1
ATOM 5490 C C . ALA A 1 701 ? -7.305 3.898 33.125 1 98 701 ALA A C 1
ATOM 5492 O O . ALA A 1 701 ? -6.418 3.535 33.906 1 98 701 ALA A O 1
ATOM 5493 N N . LEU A 1 702 ? -7.281 5.039 32.531 1 98.38 702 LEU A N 1
ATOM 5494 C CA . LEU A 1 702 ? -6.395 6.137 32.906 1 98.38 702 LEU A CA 1
ATOM 5495 C C . LEU A 1 702 ? -7.188 7.316 33.438 1 98.38 702 LEU A C 1
ATOM 5497 O O . LEU A 1 702 ? -8.141 7.781 32.812 1 98.38 702 LEU A O 1
ATOM 5501 N N . ARG A 1 703 ? -6.816 7.738 34.625 1 98.19 703 ARG A N 1
ATOM 5502 C CA . ARG A 1 703 ? -7.465 8.945 35.125 1 98.19 703 ARG A CA 1
ATOM 5503 C C . ARG A 1 703 ? -6.75 10.195 34.625 1 98.19 703 ARG A C 1
ATOM 5505 O O . ARG A 1 703 ? -5.973 10.805 35.375 1 98.19 703 ARG A O 1
ATOM 5512 N N . VAL A 1 704 ? -7.012 10.547 33.469 1 96.88 704 VAL A N 1
ATOM 5513 C CA . VAL A 1 704 ? -6.527 11.719 32.75 1 96.88 704 VAL A CA 1
ATOM 5514 C C . VAL A 1 704 ? -7.648 12.289 31.875 1 96.88 704 VAL A C 1
ATOM 5516 O O . VAL A 1 704 ? -8.664 11.633 31.641 1 96.88 704 VAL A O 1
ATOM 5519 N N . GLY A 1 705 ? -7.48 13.508 31.453 1 94.81 705 GLY A N 1
ATOM 5520 C CA . GLY A 1 705 ? -8.469 14.094 30.562 1 94.81 705 GLY A CA 1
ATOM 5521 C C . GLY A 1 705 ? -8 15.398 29.922 1 94.81 705 GLY A C 1
ATOM 5522 O O . GLY A 1 705 ? -7.52 16.297 30.625 1 94.81 705 GLY A O 1
ATOM 5523 N N . TRP A 1 706 ? -8.211 15.484 28.703 1 96.5 706 TRP A N 1
ATOM 5524 C CA . TRP A 1 706 ? -7.801 16.672 27.938 1 96.5 706 TRP A CA 1
ATOM 5525 C C . TRP A 1 706 ? -8.867 17.75 28.016 1 96.5 706 TRP A C 1
ATOM 5527 O O . TRP A 1 706 ? -8.625 18.891 27.594 1 96.5 706 TRP A O 1
ATOM 5537 N N . SER A 1 707 ? -10.031 17.453 28.609 1 97.38 707 SER A N 1
ATOM 5538 C CA . SER A 1 707 ? -11.102 18.438 28.812 1 97.38 707 SER A CA 1
ATOM 5539 C C . SER A 1 707 ? -10.844 19.281 30.062 1 97.38 707 SER A C 1
ATOM 5541 O O . SER A 1 707 ? -11.438 20.344 30.234 1 97.38 707 SER A O 1
ATOM 5543 N N . GLY A 1 708 ? -10.047 18.781 30.922 1 96.69 708 GLY A N 1
ATOM 5544 C CA . GLY A 1 708 ? -9.773 19.469 32.188 1 96.69 708 GLY A CA 1
ATOM 5545 C C . GLY A 1 708 ? -10.797 19.172 33.25 1 96.69 708 GLY A C 1
ATOM 5546 O O . GLY A 1 708 ? -10.891 19.906 34.25 1 96.69 708 GLY A O 1
ATOM 5547 N N . GLU A 1 709 ? -11.508 18.109 33.125 1 97.06 709 GLU A N 1
ATOM 5548 C CA . GLU A 1 709 ? -12.539 17.719 34.094 1 97.06 709 GLU A CA 1
ATOM 5549 C C . GLU A 1 709 ? -12.164 16.438 34.812 1 97.06 709 GLU A C 1
ATOM 5551 O O . GLU A 1 709 ? -11.227 15.742 34.438 1 97.06 709 GLU A O 1
ATOM 5556 N N . LEU A 1 710 ? -12.898 16.172 35.938 1 97.06 710 LEU A N 1
ATOM 5557 C CA . LEU A 1 710 ? -12.891 14.82 36.5 1 97.06 710 LEU A CA 1
ATOM 5558 C C . LEU A 1 710 ? -13.273 13.789 35.438 1 97.06 710 LEU A C 1
ATOM 5560 O O . LEU A 1 710 ? -14.234 13.984 34.688 1 97.06 710 LEU A O 1
ATOM 5564 N N . GLY A 1 711 ? -12.438 12.766 35.406 1 97.69 711 GLY A N 1
ATOM 5565 C CA . GLY A 1 711 ? -12.852 11.75 34.438 1 97.69 711 GLY A CA 1
ATOM 5566 C C . GLY A 1 711 ? -11.789 10.703 34.188 1 97.69 711 GLY A C 1
ATOM 5567 O O . GLY A 1 711 ? -10.727 10.719 34.812 1 97.69 711 GLY A O 1
ATOM 5568 N N . TRP A 1 712 ? -12.141 9.75 33.312 1 98.31 712 TRP A N 1
ATOM 5569 C CA . TRP A 1 712 ? -11.297 8.602 32.969 1 98.31 712 TRP A CA 1
ATOM 5570 C C . TRP A 1 712 ? -11.32 8.328 31.469 1 98.31 712 TRP A C 1
ATOM 5572 O O . TRP A 1 712 ? -12.352 8.484 30.828 1 98.31 712 TRP A O 1
ATOM 5582 N N . GLU A 1 713 ? -10.188 7.957 30.922 1 98.56 713 GLU A N 1
ATOM 5583 C CA . GLU A 1 713 ? -10.086 7.348 29.594 1 98.56 713 GLU A CA 1
ATOM 5584 C C . GLU A 1 713 ? -10.031 5.828 29.688 1 98.56 713 GLU A C 1
ATOM 5586 O O . GLU A 1 713 ? -9.18 5.273 30.375 1 98.56 713 GLU A O 1
ATOM 5591 N N . LEU A 1 714 ? -10.914 5.215 29.031 1 98.44 714 LEU A N 1
ATOM 5592 C CA . LEU A 1 714 ? -10.914 3.758 28.969 1 98.44 714 LEU A CA 1
ATOM 5593 C C . LEU A 1 714 ? -10.25 3.283 27.672 1 98.44 714 LEU A C 1
ATOM 5595 O O . LEU A 1 714 ? -10.75 3.551 26.578 1 98.44 714 LEU A O 1
ATOM 5599 N N . HIS A 1 715 ? -9.148 2.648 27.797 1 98.25 715 HIS A N 1
ATOM 5600 C CA . HIS A 1 715 ? -8.461 2.02 26.672 1 98.25 715 HIS A CA 1
ATOM 5601 C C . HIS A 1 715 ? -8.898 0.569 26.5 1 98.25 715 HIS A C 1
ATOM 5603 O O . HIS A 1 715 ? -8.508 -0.3 27.281 1 98.25 715 HIS A O 1
ATOM 5609 N N . ILE A 1 716 ? -9.641 0.337 25.422 1 97.06 716 ILE A N 1
ATOM 5610 C CA . ILE A 1 716 ? -10.461 -0.861 25.297 1 97.06 716 ILE A CA 1
ATOM 5611 C C . ILE A 1 716 ? -10.008 -1.672 24.078 1 97.06 716 ILE A C 1
ATOM 5613 O O . ILE A 1 716 ? -9.906 -1.141 22.969 1 97.06 716 ILE A O 1
ATOM 5617 N N . PRO A 1 717 ? -9.703 -2.998 24.312 1 94.5 717 PRO A N 1
ATOM 5618 C CA . PRO A 1 717 ? -9.539 -3.811 23.094 1 94.5 717 PRO A CA 1
ATOM 5619 C C . PRO A 1 717 ? -10.688 -3.637 22.109 1 94.5 717 PRO A C 1
ATOM 5621 O O . PRO A 1 717 ? -11.852 -3.6 22.516 1 94.5 717 PRO A O 1
ATOM 5624 N N . SER A 1 718 ? -10.375 -3.49 20.828 1 93.94 718 SER A N 1
ATOM 5625 C CA . SER A 1 718 ? -11.359 -3.217 19.781 1 93.94 718 SER A CA 1
ATOM 5626 C C . SER A 1 718 ? -12.484 -4.25 19.797 1 93.94 718 SER A C 1
ATOM 5628 O O . SER A 1 718 ? -13.633 -3.934 19.469 1 93.94 718 SER A O 1
ATOM 5630 N N . SER A 1 719 ? -12.227 -5.449 20.25 1 90.5 719 SER A N 1
ATOM 5631 C CA . SER A 1 719 ? -13.195 -6.535 20.281 1 90.5 719 SER A CA 1
ATOM 5632 C C . SER A 1 719 ? -14.297 -6.262 21.297 1 90.5 719 SER A C 1
ATOM 5634 O O . SER A 1 719 ? -15.383 -6.832 21.219 1 90.5 719 SER A O 1
ATOM 5636 N N . HIS A 1 720 ? -14.031 -5.336 22.266 1 92.81 720 HIS A N 1
ATOM 5637 C CA . HIS A 1 720 ? -14.984 -5.043 23.328 1 92.81 720 HIS A CA 1
ATOM 5638 C C . HIS A 1 720 ? -15.578 -3.646 23.172 1 92.81 720 HIS A C 1
ATOM 5640 O O . HIS A 1 720 ? -16.5 -3.27 23.906 1 92.81 720 HIS A O 1
ATOM 5646 N N . ALA A 1 721 ? -15.109 -2.926 22.219 1 95.19 721 ALA A N 1
ATOM 5647 C CA . ALA A 1 721 ? -15.367 -1.489 22.156 1 95.19 721 ALA A CA 1
ATOM 5648 C C . ALA A 1 721 ? -16.844 -1.204 21.938 1 95.19 721 ALA A C 1
ATOM 5650 O O . ALA A 1 721 ? -17.422 -0.313 22.562 1 95.19 721 ALA A O 1
ATOM 5651 N N . ILE A 1 722 ? -17.516 -1.961 21.078 1 94.31 722 ILE A N 1
ATOM 5652 C CA . ILE A 1 722 ? -18.906 -1.706 20.719 1 94.31 722 ILE A CA 1
ATOM 5653 C C . ILE A 1 722 ? -19.812 -1.947 21.938 1 94.31 722 ILE A C 1
ATOM 5655 O O . ILE A 1 722 ? -20.703 -1.154 22.219 1 94.31 722 ILE A O 1
ATOM 5659 N N . GLN A 1 723 ? -19.531 -3.021 22.688 1 93 723 GLN A N 1
ATOM 5660 C CA . GLN A 1 723 ? -20.328 -3.371 23.859 1 93 723 GLN A CA 1
ATOM 5661 C C . GLN A 1 723 ? -20.203 -2.309 24.938 1 93 723 GLN A C 1
ATOM 5663 O O . GLN A 1 723 ? -21.203 -1.896 25.547 1 93 723 GLN A O 1
ATOM 5668 N N . ILE A 1 724 ? -19.016 -1.93 25.125 1 95.81 724 ILE A N 1
ATOM 5669 C CA . ILE A 1 724 ? -18.766 -0.932 26.172 1 95.81 724 ILE A CA 1
ATOM 5670 C C . ILE A 1 724 ? -19.391 0.401 25.75 1 95.81 724 ILE A C 1
ATOM 5672 O O . ILE A 1 724 ? -20.016 1.079 26.578 1 95.81 724 ILE A O 1
ATOM 5676 N N . TYR A 1 725 ? -19.312 0.795 24.5 1 96.94 725 TYR A N 1
ATOM 5677 C CA . TYR A 1 725 ? -19.906 2.029 23.984 1 96.94 725 TYR A CA 1
ATOM 5678 C C . TYR A 1 725 ? -21.422 2.008 24.141 1 96.94 725 TYR A C 1
ATOM 5680 O O . TYR A 1 725 ? -22.031 2.992 24.578 1 96.94 725 TYR A O 1
ATOM 5688 N N . LYS A 1 726 ? -22 0.933 23.781 1 94.56 726 LYS A N 1
ATOM 5689 C CA . LYS A 1 726 ? -23.453 0.806 23.859 1 94.56 726 LYS A CA 1
ATOM 5690 C C . LYS A 1 726 ? -23.938 0.9 25.312 1 94.56 726 LYS A C 1
ATOM 5692 O O . LYS A 1 726 ? -25 1.475 25.578 1 94.56 726 LYS A O 1
ATOM 5697 N N . ALA A 1 727 ? -23.141 0.336 26.188 1 93.88 727 ALA A N 1
ATOM 5698 C CA . ALA A 1 727 ? -23.469 0.45 27.609 1 93.88 727 ALA A CA 1
ATOM 5699 C C . ALA A 1 727 ? -23.406 1.901 28.078 1 93.88 727 ALA A C 1
ATOM 5701 O O . ALA A 1 727 ? -24.312 2.391 28.75 1 93.88 727 ALA A O 1
ATOM 5702 N N . LEU A 1 728 ? -22.375 2.594 27.734 1 95.94 728 LEU A N 1
ATOM 5703 C CA . LEU A 1 728 ? -22.125 3.955 28.203 1 95.94 728 LEU A CA 1
ATOM 5704 C C . LEU A 1 728 ? -23.109 4.934 27.547 1 95.94 728 LEU A C 1
ATOM 5706 O O . LEU A 1 728 ? -23.547 5.887 28.203 1 95.94 728 LEU A O 1
ATOM 5710 N N . LYS A 1 729 ? -23.422 4.754 26.312 1 92.38 729 LYS A N 1
ATOM 5711 C CA . LYS A 1 729 ? -24.234 5.727 25.594 1 92.38 729 LYS A CA 1
ATOM 5712 C C . LYS A 1 729 ? -25.641 5.805 26.188 1 92.38 729 LYS A C 1
ATOM 5714 O O . LYS A 1 729 ? -26.328 6.809 26.016 1 92.38 729 LYS A O 1
ATOM 5719 N N . THR A 1 730 ? -26.031 4.758 26.859 1 90.38 730 THR A N 1
ATOM 5720 C CA . THR A 1 730 ? -27.375 4.723 27.422 1 90.38 730 THR A CA 1
ATOM 5721 C C . THR A 1 730 ? -27.375 5.246 28.859 1 90.38 730 THR A C 1
ATOM 5723 O O . THR A 1 730 ? -28.438 5.363 29.484 1 90.38 730 THR A O 1
ATOM 5726 N N . ALA A 1 731 ? -26.234 5.527 29.328 1 92.5 731 ALA A N 1
ATOM 5727 C CA . ALA A 1 731 ? -26.156 6.02 30.703 1 92.5 731 ALA A CA 1
ATOM 5728 C C . ALA A 1 731 ? -26.797 7.398 30.828 1 92.5 731 ALA A C 1
ATOM 5730 O O . ALA A 1 731 ? -26.5 8.305 30.047 1 92.5 731 ALA A O 1
ATOM 5731 N N . LYS A 1 732 ? -27.641 7.539 31.812 1 91.5 732 LYS A N 1
ATOM 5732 C CA . LYS A 1 732 ? -28.312 8.812 32.031 1 91.5 732 LYS A CA 1
ATOM 5733 C C . LYS A 1 732 ? -27.328 9.906 32.406 1 91.5 732 LYS A C 1
ATOM 5735 O O . LYS A 1 732 ? -26.453 9.703 33.281 1 91.5 732 LYS A O 1
ATOM 5740 N N . GLY A 1 733 ? -27.406 11 31.797 1 92.75 733 GLY A N 1
ATOM 5741 C CA . GLY A 1 733 ? -26.578 12.148 32.094 1 92.75 733 GLY A CA 1
ATOM 5742 C C . GLY A 1 733 ? -25.297 12.211 31.281 1 92.75 733 GLY A C 1
ATOM 5743 O O . GLY A 1 733 ? -24.547 13.18 31.375 1 92.75 733 GLY A O 1
ATOM 5744 N N . LEU A 1 734 ? -25.078 11.219 30.562 1 96.19 734 LEU A N 1
ATOM 5745 C CA . LEU A 1 734 ? -23.891 11.164 29.719 1 96.19 734 LEU A CA 1
ATOM 5746 C C . LEU A 1 734 ? -24.25 11.477 28.266 1 96.19 734 LEU A C 1
ATOM 5748 O O . LEU A 1 734 ? -25.125 10.828 27.688 1 96.19 734 LEU A O 1
ATOM 5752 N N . GLN A 1 735 ? -23.578 12.453 27.672 1 96.38 735 GLN A N 1
ATOM 5753 C CA . GLN A 1 735 ? -23.875 12.859 26.312 1 96.38 735 GLN A CA 1
ATOM 5754 C C . GLN A 1 735 ? -22.656 12.672 25.406 1 96.38 735 GLN A C 1
ATOM 5756 O O . GLN A 1 735 ? -21.531 12.977 25.812 1 96.38 735 GLN A O 1
ATOM 5761 N N . ASN A 1 736 ? -22.906 12.172 24.156 1 97.88 736 ASN A N 1
ATOM 5762 C CA . ASN A 1 736 ? -21.828 12.133 23.172 1 97.88 736 ASN A CA 1
ATOM 5763 C C . ASN A 1 736 ? -21.344 13.539 22.797 1 97.88 736 ASN A C 1
ATOM 5765 O O . ASN A 1 736 ? -22.156 14.461 22.688 1 97.88 736 ASN A O 1
ATOM 5769 N N . ALA A 1 737 ? -20.078 13.688 22.703 1 98.69 737 ALA A N 1
ATOM 5770 C CA . ALA A 1 737 ? -19.469 14.945 22.297 1 98.69 737 ALA A CA 1
ATOM 5771 C C . ALA A 1 737 ? -18.312 14.695 21.328 1 98.69 737 ALA A C 1
ATOM 5773 O O . ALA A 1 737 ? -17.656 13.656 21.406 1 98.69 737 ALA A O 1
ATOM 5774 N N . GLY A 1 738 ? -18.172 15.609 20.391 1 98.56 738 GLY A N 1
ATOM 5775 C CA . GLY A 1 738 ? -17.156 15.438 19.359 1 98.56 738 GLY A CA 1
ATOM 5776 C C . GLY A 1 738 ? -15.891 16.219 19.641 1 98.56 738 GLY A C 1
ATOM 5777 O O . GLY A 1 738 ? -15.75 16.844 20.703 1 98.56 738 GLY A O 1
ATOM 5778 N N . TRP A 1 739 ? -15 16.172 18.688 1 98.5 739 TRP A N 1
ATOM 5779 C CA . TRP A 1 739 ? -13.664 16.75 18.812 1 98.5 739 TRP A CA 1
ATOM 5780 C C . TRP A 1 739 ? -13.719 18.281 18.766 1 98.5 739 TRP A C 1
ATOM 5782 O O . TRP A 1 739 ? -12.852 18.953 19.328 1 98.5 739 TRP A O 1
ATOM 5792 N N . ARG A 1 740 ? -14.695 18.891 18.125 1 98.44 740 ARG A N 1
ATOM 5793 C CA . ARG A 1 740 ? -14.82 20.344 18.125 1 98.44 740 ARG A CA 1
ATOM 5794 C C . ARG A 1 740 ? -15.102 20.859 19.531 1 98.44 740 ARG A C 1
ATOM 5796 O O . ARG A 1 740 ? -14.594 21.922 19.922 1 98.44 740 ARG A O 1
ATOM 5803 N N . ALA A 1 741 ? -15.93 20.141 20.25 1 98.75 741 ALA A N 1
ATOM 5804 C CA . ALA A 1 741 ? -16.156 20.484 21.641 1 98.75 741 ALA A CA 1
ATOM 5805 C C . ALA A 1 741 ? -14.898 20.25 22.484 1 98.75 741 ALA A C 1
ATOM 5807 O O . ALA A 1 741 ? -14.539 21.062 23.328 1 98.75 741 ALA A O 1
ATOM 5808 N N . LEU A 1 742 ? -14.281 19.125 22.281 1 98.69 742 LEU A N 1
ATOM 5809 C CA . LEU A 1 742 ? -13.117 18.734 23.078 1 98.69 742 LEU A CA 1
ATOM 5810 C C . LEU A 1 742 ? -11.992 19.75 22.906 1 98.69 742 LEU A C 1
ATOM 5812 O O . LEU A 1 742 ? -11.312 20.094 23.875 1 98.69 742 LEU A O 1
ATOM 5816 N N . THR A 1 743 ? -11.75 20.219 21.703 1 97.81 743 THR A N 1
ATOM 5817 C CA . THR A 1 743 ? -10.695 21.188 21.469 1 97.81 743 THR A CA 1
ATOM 5818 C C . THR A 1 743 ? -11.031 22.516 22.141 1 97.81 743 THR A C 1
ATOM 5820 O O . THR A 1 743 ? -10.141 23.203 22.656 1 97.81 743 THR A O 1
ATOM 5823 N N . SER A 1 744 ? -12.25 22.859 22.078 1 98.12 744 SER A N 1
ATOM 5824 C CA . SER A 1 744 ? -12.695 24.062 22.781 1 98.12 744 SER A CA 1
ATOM 5825 C C . SER A 1 744 ? -12.469 23.938 24.281 1 98.12 744 SER A C 1
ATOM 5827 O O . SER A 1 744 ? -11.945 24.859 24.922 1 98.12 744 SER A O 1
ATOM 5829 N N . LEU A 1 745 ? -12.891 22.797 24.844 1 98.62 745 LEU A N 1
ATOM 5830 C CA . LEU A 1 745 ? -12.734 22.547 26.266 1 98.62 745 LEU A CA 1
ATOM 5831 C C . LEU A 1 745 ? -11.266 22.578 26.672 1 98.62 745 LEU A C 1
ATOM 5833 O O . LEU A 1 745 ? -10.922 23.125 27.734 1 98.62 745 LEU A O 1
ATOM 5837 N N . SER A 1 746 ? -10.438 22.016 25.875 1 98.19 746 SER A N 1
ATOM 5838 C CA . SER A 1 746 ? -9 21.984 26.141 1 98.19 746 SER A CA 1
ATOM 5839 C C . SER A 1 746 ? -8.414 23.391 26.125 1 98.19 746 SER A C 1
ATOM 5841 O O . SER A 1 746 ? -7.582 23.734 26.969 1 98.19 746 SER A O 1
ATOM 5843 N N . ALA A 1 747 ? -8.812 24.188 25.141 1 97.88 747 ALA A N 1
ATOM 5844 C CA . ALA A 1 747 ? -8.359 25.578 25.078 1 97.88 747 ALA A CA 1
ATOM 5845 C C . ALA A 1 747 ? -8.805 26.359 26.312 1 97.88 747 ALA A C 1
ATOM 5847 O O . ALA A 1 747 ? -8.031 27.141 26.875 1 97.88 747 ALA A O 1
ATOM 5848 N N . GLU A 1 748 ? -10.031 26.125 26.656 1 97.62 748 GLU A N 1
ATOM 5849 C CA . GLU A 1 748 ? -10.602 26.781 27.812 1 97.62 748 GLU A CA 1
ATOM 5850 C C . GLU A 1 748 ? -9.844 26.406 29.094 1 97.62 748 GLU A C 1
ATOM 5852 O O . GLU A 1 748 ? -9.617 27.25 29.953 1 97.62 748 GLU A O 1
ATOM 5857 N N . LYS A 1 749 ? -9.422 25.172 29.219 1 97.25 749 LYS A N 1
ATOM 5858 C CA . LYS A 1 749 ? -8.672 24.688 30.375 1 97.25 749 LYS A CA 1
ATOM 5859 C C . LYS A 1 749 ? -7.219 25.156 30.328 1 97.25 749 LYS A C 1
ATOM 5861 O O . LYS A 1 749 ? -6.555 25.234 31.359 1 97.25 749 LYS A O 1
ATOM 5866 N N . GLY A 1 750 ? -6.742 25.453 29.125 1 96.75 750 GLY A N 1
ATOM 5867 C CA . GLY A 1 750 ? -5.379 25.922 28.953 1 96.75 750 GLY A CA 1
ATOM 5868 C C . GLY A 1 750 ? -4.41 24.812 28.594 1 96.75 750 GLY A C 1
ATOM 5869 O O . GLY A 1 750 ? -3.199 24.953 28.797 1 96.75 750 GLY A O 1
ATOM 5870 N N . TYR A 1 751 ? -4.902 23.719 28.109 1 97.44 751 TYR A N 1
ATOM 5871 C CA . TYR A 1 751 ? -4.027 22.641 27.672 1 97.44 751 TYR A CA 1
ATOM 5872 C C . TYR A 1 751 ? -3.537 22.875 26.25 1 97.44 751 TYR A C 1
ATOM 5874 O O . TYR A 1 751 ? -4.199 23.562 25.469 1 97.44 751 TYR A O 1
ATOM 5882 N N . HIS A 1 752 ? -2.385 22.328 25.953 1 98 752 HIS A N 1
ATOM 5883 C CA . HIS A 1 752 ? -1.71 22.578 24.672 1 98 752 HIS A CA 1
ATOM 5884 C C . HIS A 1 752 ? -2.256 21.672 23.578 1 98 752 HIS A C 1
ATOM 5886 O O . HIS A 1 752 ? -2.803 20.594 23.875 1 98 752 HIS A O 1
ATOM 5892 N N . LEU A 1 753 ? -2.205 22.125 22.391 1 97.62 753 LEU A N 1
ATOM 5893 C CA . LEU A 1 753 ? -2.459 21.359 21.172 1 97.62 753 LEU A CA 1
ATOM 5894 C C . LEU A 1 753 ? -1.234 21.375 20.266 1 97.62 753 LEU A C 1
ATOM 5896 O O . LEU A 1 753 ? -0.829 22.422 19.766 1 97.62 753 LEU A O 1
ATOM 5900 N N . TRP A 1 754 ? -0.655 20.219 20.047 1 97.62 754 TRP A N 1
ATOM 5901 C CA . TRP A 1 754 ? 0.566 20.125 19.25 1 97.62 754 TRP A CA 1
ATOM 5902 C C . TRP A 1 754 ? 0.296 20.469 17.797 1 97.62 754 TRP A C 1
ATOM 5904 O O . TRP A 1 754 ? -0.742 20.109 17.234 1 97.62 754 TRP A O 1
ATOM 5914 N N . ASN A 1 755 ? 1.297 21.156 17.109 1 96.94 755 ASN A N 1
ATOM 5915 C CA . ASN A 1 755 ? 1.329 21.703 15.75 1 96.94 755 ASN A CA 1
ATOM 5916 C C . ASN A 1 755 ? 0.41 22.906 15.609 1 96.94 755 ASN A C 1
ATOM 5918 O O . ASN A 1 755 ? 0.103 23.344 14.5 1 96.94 755 ASN A O 1
ATOM 5922 N N . ALA A 1 756 ? -0.138 23.375 16.75 1 96.81 756 ALA A N 1
ATOM 5923 C CA . ALA A 1 756 ? -0.861 24.641 16.828 1 96.81 756 ALA A CA 1
ATOM 5924 C C . ALA A 1 756 ? -0.196 25.594 17.812 1 96.81 756 ALA A C 1
ATOM 5926 O O . ALA A 1 756 ? 0.711 26.344 17.453 1 96.81 756 ALA A O 1
ATOM 5927 N N . ASP A 1 757 ? -0.489 25.438 19.094 1 97.94 757 ASP A N 1
ATOM 5928 C CA . ASP A 1 757 ? 0.108 26.344 20.078 1 97.94 757 ASP A CA 1
ATOM 5929 C C . ASP A 1 757 ? 1.306 25.688 20.766 1 97.94 757 ASP A C 1
ATOM 5931 O O . ASP A 1 757 ? 1.834 26.234 21.734 1 97.94 757 ASP A O 1
ATOM 5935 N N . LEU A 1 758 ? 1.741 24.547 20.344 1 98.38 758 LEU A N 1
ATOM 5936 C CA . LEU A 1 758 ? 2.979 23.859 20.688 1 98.38 758 LEU A CA 1
ATOM 5937 C C . LEU A 1 758 ? 3.604 23.203 19.469 1 98.38 758 LEU A C 1
ATOM 5939 O O . LEU A 1 758 ? 2.973 22.359 18.812 1 98.38 758 LEU A O 1
ATOM 5943 N N . ARG A 1 759 ? 4.828 23.578 19.188 1 98.31 759 ARG A N 1
ATOM 5944 C CA . ARG A 1 759 ? 5.406 23.141 17.938 1 98.31 759 ARG A CA 1
ATOM 5945 C C . ARG A 1 759 ? 6.875 22.75 18.109 1 98.31 759 ARG A C 1
ATOM 5947 O O . ARG A 1 759 ? 7.41 22.828 19.219 1 98.31 759 ARG A O 1
ATOM 5954 N N . THR A 1 760 ? 7.508 22.281 16.984 1 97.94 760 THR A N 1
ATOM 5955 C CA . THR A 1 760 ? 8.883 21.797 16.984 1 97.94 760 THR A CA 1
ATOM 5956 C C . THR A 1 760 ? 9.867 22.969 17.125 1 97.94 760 THR A C 1
ATOM 5958 O O . THR A 1 760 ? 11.047 22.75 17.406 1 97.94 760 THR A O 1
ATOM 5961 N N . ASP A 1 761 ? 9.406 24.172 17.016 1 97.69 761 ASP A N 1
ATOM 5962 C CA . ASP A 1 761 ? 10.266 25.344 17.203 1 97.69 761 ASP A CA 1
ATOM 5963 C C . ASP A 1 761 ? 9.914 26.078 18.484 1 97.69 761 ASP A C 1
ATOM 5965 O O . ASP A 1 761 ? 10.266 27.25 18.641 1 97.69 761 ASP A O 1
ATOM 5969 N N . ASP A 1 762 ? 9.188 25.484 19.375 1 98.44 762 ASP A N 1
ATOM 5970 C CA . ASP A 1 762 ? 8.883 26.031 20.688 1 98.44 762 ASP A CA 1
ATOM 5971 C C . ASP A 1 762 ? 9.633 25.281 21.781 1 98.44 762 ASP A C 1
ATOM 5973 O O . ASP A 1 762 ? 9.672 24.047 21.781 1 98.44 762 ASP A O 1
ATOM 5977 N N . ASN A 1 763 ? 10.242 26.016 22.688 1 98.12 763 ASN A N 1
ATOM 5978 C CA . ASN A 1 763 ? 10.891 25.453 23.859 1 98.12 763 ASN A CA 1
ATOM 5979 C C . ASN A 1 763 ? 9.898 25.266 25 1 98.12 763 ASN A C 1
ATOM 5981 O O . ASN A 1 763 ? 8.992 26.078 25.188 1 98.12 763 ASN A O 1
ATOM 5985 N N . PRO A 1 764 ? 10.086 24.234 25.812 1 98.38 764 PRO A N 1
ATOM 5986 C CA . PRO A 1 764 ? 9.156 24 26.922 1 98.38 764 PRO A CA 1
ATOM 5987 C C . PRO A 1 764 ? 9.031 25.219 27.844 1 98.38 764 PRO A C 1
ATOM 5989 O O . PRO A 1 764 ? 7.949 25.5 28.359 1 98.38 764 PRO A O 1
ATOM 5992 N N . ILE A 1 765 ? 10.086 25.953 28.094 1 97.94 765 ILE A N 1
ATOM 5993 C CA . ILE A 1 765 ? 10.062 27.109 28.969 1 97.94 765 ILE A CA 1
ATOM 5994 C C . ILE A 1 765 ? 9.242 28.219 28.312 1 97.94 765 ILE A C 1
ATOM 5996 O O . ILE A 1 765 ? 8.453 28.906 28.984 1 97.94 765 ILE A O 1
ATOM 6000 N N . GLU A 1 766 ? 9.406 28.422 27.047 1 98.25 766 GLU A N 1
ATOM 6001 C CA . GLU A 1 766 ? 8.586 29.375 26.297 1 98.25 766 GLU A CA 1
ATOM 6002 C C . GLU A 1 766 ? 7.105 29.031 26.391 1 98.25 766 GLU A C 1
ATOM 6004 O O . GLU A 1 766 ? 6.258 29.922 26.469 1 98.25 766 GLU A O 1
ATOM 6009 N N . ALA A 1 767 ? 6.797 27.75 26.422 1 98.44 767 ALA A N 1
ATOM 6010 C CA . ALA A 1 767 ? 5.434 27.234 26.312 1 98.44 767 ALA A CA 1
ATOM 6011 C C . ALA A 1 767 ? 4.812 27.031 27.688 1 98.44 767 ALA A C 1
ATOM 6013 O O . ALA A 1 767 ? 3.727 26.453 27.812 1 98.44 767 ALA A O 1
ATOM 6014 N N . ASN A 1 768 ? 5.496 27.438 28.75 1 97 768 ASN A N 1
ATOM 6015 C CA . ASN A 1 768 ? 5.043 27.234 30.125 1 97 768 ASN A CA 1
ATOM 6016 C C . ASN A 1 768 ? 4.93 25.75 30.469 1 97 768 ASN A C 1
ATOM 6018 O O . ASN A 1 768 ? 3.994 25.344 31.156 1 97 768 ASN A O 1
ATOM 6022 N N . LEU A 1 769 ? 5.801 24.906 29.922 1 98.06 769 LEU A N 1
ATOM 6023 C CA . LEU A 1 769 ? 5.797 23.469 30.172 1 98.06 769 LEU A CA 1
ATOM 6024 C C . LEU A 1 769 ? 7.082 23.031 30.859 1 98.06 769 LEU A C 1
ATOM 6026 O O . LEU A 1 769 ? 7.453 21.859 30.812 1 98.06 769 LEU A O 1
ATOM 6030 N N . GLY A 1 770 ? 7.723 23.984 31.469 1 96.88 770 GLY A N 1
ATOM 6031 C CA . GLY A 1 770 ? 8.945 23.672 32.188 1 96.88 770 GLY A CA 1
ATOM 6032 C C . GLY A 1 770 ? 8.742 22.609 33.25 1 96.88 770 GLY A C 1
ATOM 6033 O O . GLY A 1 770 ? 9.664 21.844 33.562 1 96.88 770 GLY A O 1
ATOM 6034 N N . PHE A 1 771 ? 7.578 22.5 33.844 1 95.25 771 PHE A N 1
ATOM 6035 C CA . PHE A 1 771 ? 7.273 21.578 34.938 1 95.25 771 PHE A CA 1
ATOM 6036 C C . PHE A 1 771 ? 7.367 20.141 34.438 1 95.25 771 PHE A C 1
ATOM 6038 O O . PHE A 1 771 ? 7.484 19.203 35.25 1 95.25 771 PHE A O 1
ATOM 6045 N N . THR A 1 772 ? 7.27 19.922 33.125 1 97.06 772 THR A N 1
ATOM 6046 C CA . THR A 1 772 ? 7.34 18.578 32.562 1 97.06 772 THR A CA 1
ATOM 6047 C C . THR A 1 772 ? 8.789 18.141 32.375 1 97.06 772 THR A C 1
ATOM 6049 O O . THR A 1 772 ? 9.055 17 31.984 1 97.06 772 THR A O 1
ATOM 6052 N N . CYS A 1 773 ? 9.719 19.016 32.625 1 97.5 773 CYS A N 1
ATOM 6053 C CA . CYS A 1 773 ? 11.133 18.734 32.406 1 97.5 773 CYS A CA 1
ATOM 6054 C C . CYS A 1 773 ? 11.867 18.5 33.688 1 97.5 773 CYS A C 1
ATOM 6056 O O . CYS A 1 773 ? 11.953 19.391 34.531 1 97.5 773 CYS A O 1
ATOM 6058 N N . ARG A 1 774 ? 12.359 17.375 33.812 1 95.12 774 ARG A N 1
ATOM 6059 C CA . ARG A 1 774 ? 13.078 17.062 35.031 1 95.12 774 ARG A CA 1
ATOM 6060 C C . ARG A 1 774 ? 14.375 17.859 35.125 1 95.12 774 ARG A C 1
ATOM 6062 O O . ARG A 1 774 ? 15 18.172 34.125 1 95.12 774 ARG A O 1
ATOM 6069 N N . GLU A 1 775 ? 14.797 18.094 36.312 1 86.94 775 GLU A N 1
ATOM 6070 C CA . GLU A 1 775 ? 15.977 18.906 36.562 1 86.94 775 GLU A CA 1
ATOM 6071 C C . GLU A 1 775 ? 17.25 18.078 36.406 1 86.94 775 GLU A C 1
ATOM 6073 O O . GLU A 1 775 ? 18.297 18.609 36.031 1 86.94 775 GLU A O 1
ATOM 6078 N N . ASN A 1 776 ? 17.109 16.844 36.75 1 81.62 776 ASN A N 1
ATOM 6079 C CA . ASN A 1 776 ? 18.281 15.984 36.75 1 81.62 776 ASN A CA 1
ATOM 6080 C C . ASN A 1 776 ? 18.219 14.938 35.656 1 81.62 776 ASN A C 1
ATOM 6082 O O . ASN A 1 776 ? 17.125 14.555 35.219 1 81.62 776 ASN A O 1
ATOM 6086 N N . GLY A 1 777 ? 19.312 14.641 35.219 1 78.69 777 GLY A N 1
ATOM 6087 C CA . GLY A 1 777 ? 19.406 13.617 34.188 1 78.69 777 GLY A CA 1
ATOM 6088 C C . GLY A 1 777 ? 19.453 14.18 32.781 1 78.69 777 GLY A C 1
ATOM 6089 O O . GLY A 1 777 ? 19.141 15.352 32.562 1 78.69 777 GLY A O 1
ATOM 6090 N N . GLU A 1 778 ? 19.969 13.305 31.875 1 89.12 778 GLU A N 1
ATOM 6091 C CA . GLU A 1 778 ? 20.141 13.758 30.5 1 89.12 778 GLU A CA 1
ATOM 6092 C C . GLU A 1 778 ? 19.016 13.25 29.594 1 89.12 778 GLU A C 1
ATOM 6094 O O . GLU A 1 778 ? 18.578 12.102 29.719 1 89.12 778 GLU A O 1
ATOM 6099 N N . TYR A 1 779 ? 18.344 14.109 29.016 1 96.62 779 TYR A N 1
ATOM 6100 C CA . TYR A 1 779 ? 17.422 13.812 27.906 1 96.62 779 TYR A CA 1
ATOM 6101 C C . TYR A 1 779 ? 17.734 14.695 26.703 1 96.62 779 TYR A C 1
ATOM 6103 O O . TYR A 1 779 ? 18.453 15.688 26.812 1 96.62 779 TYR A O 1
ATOM 6111 N N . ILE A 1 780 ? 17.297 14.305 25.625 1 97.31 780 ILE A N 1
ATOM 6112 C CA . ILE A 1 780 ? 17.562 15.023 24.375 1 97.31 780 ILE A CA 1
ATOM 6113 C C . ILE A 1 780 ? 16.969 16.422 24.453 1 97.31 780 ILE A C 1
ATOM 6115 O O . ILE A 1 780 ? 15.797 16.594 24.797 1 97.31 780 ILE A O 1
ATOM 6119 N N . GLY A 1 781 ? 17.766 17.5 24.156 1 96.5 781 GLY A N 1
ATOM 6120 C CA . GLY A 1 781 ? 17.344 18.891 24.156 1 96.5 781 GLY A CA 1
ATOM 6121 C C . GLY A 1 781 ? 17.5 19.562 25.5 1 96.5 781 GLY A C 1
ATOM 6122 O O . GLY A 1 781 ? 17.25 20.766 25.625 1 96.5 781 GLY A O 1
ATOM 6123 N N . ASN A 1 782 ? 17.984 18.875 26.484 1 96.81 782 ASN A N 1
ATOM 6124 C CA . ASN A 1 782 ? 18.047 19.359 27.859 1 96.81 782 ASN A CA 1
ATOM 6125 C C . ASN A 1 782 ? 18.906 20.625 27.969 1 96.81 782 ASN A C 1
ATOM 6127 O O . ASN A 1 782 ? 18.594 21.516 28.75 1 96.81 782 ASN A O 1
ATOM 6131 N N . GLU A 1 783 ? 19.953 20.703 27.266 1 95.75 783 GLU A N 1
ATOM 6132 C CA . GLU A 1 783 ? 20.844 21.859 27.328 1 95.75 783 GLU A CA 1
ATOM 6133 C C . GLU A 1 783 ? 20.109 23.141 26.938 1 95.75 783 GLU A C 1
ATOM 6135 O O . GLU A 1 783 ? 20.328 24.188 27.562 1 95.75 783 GLU A O 1
ATOM 6140 N N . HIS A 1 784 ? 19.297 22.984 26 1 96.5 784 HIS A N 1
ATOM 6141 C CA . HIS A 1 784 ? 18.562 24.156 25.531 1 96.5 784 HIS A CA 1
ATOM 6142 C C . HIS A 1 784 ? 17.469 24.547 26.5 1 96.5 784 HIS A C 1
ATOM 6144 O O . HIS A 1 784 ? 17.156 25.734 26.641 1 96.5 784 HIS A O 1
ATOM 6150 N N . VAL A 1 785 ? 16.828 23.609 27.141 1 97.56 785 VAL A N 1
ATOM 6151 C CA . VAL A 1 785 ? 15.828 23.875 28.156 1 97.56 785 VAL A CA 1
ATOM 6152 C C . VAL A 1 785 ? 16.469 24.562 29.359 1 97.56 785 VAL A C 1
ATOM 6154 O O . VAL A 1 785 ? 15.938 25.547 29.875 1 97.56 785 VAL A O 1
ATOM 6157 N N . ALA A 1 786 ? 17.641 24.047 29.75 1 96.25 786 ALA A N 1
ATOM 6158 C CA . ALA A 1 786 ? 18.359 24.609 30.875 1 96.25 786 ALA A CA 1
ATOM 6159 C C . ALA A 1 786 ? 18.766 26.062 30.594 1 96.25 786 ALA A C 1
ATOM 6161 O O . ALA A 1 786 ? 18.656 26.922 31.453 1 96.25 786 ALA A O 1
ATOM 6162 N N . LYS A 1 787 ? 19.219 26.297 29.438 1 96.44 787 LYS A N 1
ATOM 6163 C CA . LYS A 1 787 ? 19.609 27.641 29.031 1 96.44 787 LYS A CA 1
ATOM 6164 C C . LYS A 1 787 ? 18.422 28.594 29.062 1 96.44 787 LYS A C 1
ATOM 6166 O O . LYS A 1 787 ? 18.547 29.75 29.5 1 96.44 787 LYS A O 1
ATOM 6171 N N . ALA A 1 788 ? 17.328 28.125 28.531 1 96.62 788 ALA A N 1
ATOM 6172 C CA . ALA A 1 788 ? 16.125 28.953 28.531 1 96.62 788 ALA A CA 1
ATOM 6173 C C . ALA A 1 788 ? 15.68 29.281 29.953 1 96.62 788 ALA A C 1
ATOM 6175 O O . ALA A 1 788 ? 15.203 30.391 30.219 1 96.62 788 ALA A O 1
ATOM 6176 N N . ARG A 1 789 ? 15.797 28.375 30.844 1 95.06 789 ARG A N 1
ATOM 6177 C CA . ARG A 1 789 ? 15.422 28.578 32.25 1 95.06 789 ARG A CA 1
ATOM 6178 C C . ARG A 1 789 ? 16.312 29.625 32.906 1 95.06 789 ARG A C 1
ATOM 6180 O O . ARG A 1 789 ? 15.844 30.422 33.719 1 95.06 789 ARG A O 1
ATOM 6187 N N . SER A 1 790 ? 17.562 29.562 32.625 1 95.19 790 SER A N 1
ATOM 6188 C CA . SER A 1 790 ? 18.531 30.406 33.281 1 95.19 790 SER A CA 1
ATOM 6189 C C . SER A 1 790 ? 18.547 31.812 32.656 1 95.19 790 SER A C 1
ATOM 6191 O O . SER A 1 790 ? 18.609 32.812 33.375 1 95.19 790 SER A O 1
ATOM 6193 N N . ASN A 1 791 ? 18.453 31.875 31.344 1 95.81 791 ASN A N 1
ATOM 6194 C CA . ASN A 1 791 ? 18.656 33.125 30.641 1 95.81 791 ASN A CA 1
ATOM 6195 C C . ASN A 1 791 ? 17.328 33.844 30.359 1 95.81 791 ASN A C 1
ATOM 6197 O O . ASN A 1 791 ? 17.312 35.031 30.031 1 95.81 791 ASN A O 1
ATOM 6201 N N . GLY A 1 792 ? 16.344 33.125 30.516 1 95.69 792 GLY A N 1
ATOM 6202 C CA . GLY A 1 792 ? 15.062 33.656 30.078 1 95.69 792 GLY A CA 1
ATOM 6203 C C . GLY A 1 792 ? 14.766 33.406 28.625 1 95.69 792 GLY A C 1
ATOM 6204 O O . GLY A 1 792 ? 15.586 32.812 27.922 1 95.69 792 GLY A O 1
ATOM 6205 N N . VAL A 1 793 ? 13.539 33.812 28.188 1 97.56 793 VAL A N 1
ATOM 6206 C CA . VAL A 1 793 ? 13.117 33.5 26.812 1 97.56 793 VAL A CA 1
ATOM 6207 C C . VAL A 1 793 ? 12.68 34.812 26.125 1 97.56 793 VAL A C 1
ATOM 6209 O O . VAL A 1 793 ? 12.281 35.75 26.766 1 97.56 793 VAL A O 1
ATOM 6212 N N . SER A 1 794 ? 12.75 34.781 24.781 1 97.12 794 SER A N 1
ATOM 6213 C CA . SER A 1 794 ? 12.43 35.969 23.984 1 97.12 794 SER A CA 1
ATOM 6214 C C . SER A 1 794 ? 10.992 35.906 23.469 1 97.12 794 SER A C 1
ATOM 6216 O O . SER A 1 794 ? 10.508 36.875 22.859 1 97.12 794 SER A O 1
ATOM 6218 N N . LYS A 1 795 ? 10.312 34.844 23.594 1 97.44 795 LYS A N 1
ATOM 6219 C CA . LYS A 1 795 ? 8.875 34.719 23.375 1 97.44 795 LYS A CA 1
ATOM 6220 C C . LYS A 1 795 ? 8.227 33.906 24.469 1 97.44 795 LYS A C 1
ATOM 6222 O O . LYS A 1 795 ? 8.852 33 25.031 1 97.44 795 LYS A O 1
ATOM 6227 N N . LYS A 1 796 ? 7.016 34.219 24.719 1 98 796 LYS A N 1
ATOM 6228 C CA . LYS A 1 796 ? 6.375 33.531 25.844 1 98 796 LYS A CA 1
ATOM 6229 C C . LYS A 1 796 ? 4.898 33.25 25.547 1 98 796 LYS A C 1
ATOM 6231 O O . LYS A 1 796 ? 4.207 34.125 24.984 1 98 796 LYS A O 1
ATOM 6236 N N . TYR A 1 797 ? 4.5 32.094 25.969 1 96.88 797 TYR A N 1
ATOM 6237 C CA . TYR A 1 797 ? 3.146 31.578 25.859 1 96.88 797 TYR A CA 1
ATOM 6238 C C . TYR A 1 797 ? 2.18 32.375 26.734 1 96.88 797 TYR A C 1
ATOM 6240 O O . TYR A 1 797 ? 2.459 32.594 27.906 1 96.88 797 TYR A O 1
ATOM 6248 N N . ALA A 1 798 ? 0.976 32.812 26.141 1 97.81 798 ALA A N 1
ATOM 6249 C CA . ALA A 1 798 ? -0.027 33.562 26.891 1 97.81 798 ALA A CA 1
ATOM 6250 C C . ALA A 1 798 ? -1.428 33.312 26.344 1 97.81 798 ALA A C 1
ATOM 6252 O O . ALA A 1 798 ? -1.589 33 25.156 1 97.81 798 ALA A O 1
ATOM 6253 N N . TYR A 1 799 ? -2.438 33.531 27.266 1 97.75 799 TYR A N 1
ATOM 6254 C CA . TYR A 1 799 ? -3.84 33.406 26.891 1 97.75 799 TYR A CA 1
ATOM 6255 C C . TYR A 1 799 ? -4.508 34.75 26.75 1 97.75 799 TYR A C 1
ATOM 6257 O O . TYR A 1 799 ? -4.168 35.688 27.469 1 97.75 799 TYR A O 1
ATOM 6265 N N . PHE A 1 800 ? -5.434 34.844 25.844 1 98.5 800 PHE A N 1
ATOM 6266 C CA . PHE A 1 800 ? -6.207 36.062 25.641 1 98.5 800 PHE A CA 1
ATOM 6267 C C . PHE A 1 800 ? -7.699 35.75 25.578 1 98.5 800 PHE A C 1
ATOM 6269 O O . PHE A 1 800 ? -8.109 34.75 25 1 98.5 800 PHE A O 1
ATOM 6276 N N . THR A 1 801 ? -8.516 36.5 26.219 1 98.31 801 THR A N 1
ATOM 6277 C CA . THR A 1 801 ? -9.961 36.469 26.031 1 98.31 801 THR A CA 1
ATOM 6278 C C . THR A 1 801 ? -10.461 37.812 25.516 1 98.31 801 THR A C 1
ATOM 6280 O O . THR A 1 801 ? -9.797 38.844 25.688 1 98.31 801 THR A O 1
ATOM 6283 N N . LEU A 1 802 ? -11.477 37.781 24.812 1 98.31 802 LEU A N 1
ATOM 6284 C CA . LEU A 1 802 ? -12.148 39 24.359 1 98.31 802 LEU A CA 1
ATOM 6285 C C . LEU A 1 802 ? -13.516 39.156 25.016 1 98.31 802 LEU A C 1
ATOM 6287 O O . LEU A 1 802 ? -14.195 38.156 25.266 1 98.31 802 LEU A O 1
ATOM 6291 N N . ASP A 1 803 ? -13.859 40.344 25.25 1 96.38 803 ASP A N 1
ATOM 6292 C CA . ASP A 1 803 ? -15.219 40.594 25.75 1 96.38 803 ASP A CA 1
ATOM 6293 C C . ASP A 1 803 ? -16.219 40.656 24.594 1 96.38 803 ASP A C 1
ATOM 6295 O O . ASP A 1 803 ? -17.359 40.219 24.734 1 96.38 803 ASP A O 1
ATOM 6299 N N . ASP A 1 804 ? -15.727 41.094 23.5 1 96.88 804 ASP A N 1
ATOM 6300 C CA . ASP A 1 804 ? -16.547 41.062 22.297 1 96.88 804 ASP A CA 1
ATOM 6301 C C . ASP A 1 804 ? -16.719 39.656 21.781 1 96.88 804 ASP A C 1
ATOM 6303 O O . ASP A 1 804 ? -15.758 38.875 21.766 1 96.88 804 ASP A O 1
ATOM 6307 N N . LYS A 1 805 ? -17.906 39.375 21.453 1 96.44 805 LYS A N 1
ATOM 6308 C CA . LYS A 1 805 ? -18.188 38.031 20.953 1 96.44 805 LYS A CA 1
ATOM 6309 C C . LYS A 1 805 ? -17.875 37.938 19.453 1 96.44 805 LYS A C 1
ATOM 6311 O O . LYS A 1 805 ? -18.781 37.812 18.625 1 96.44 805 LYS A O 1
ATOM 6316 N N . VAL A 1 806 ? -16.641 37.906 19.172 1 97.62 806 VAL A N 1
ATOM 6317 C CA . VAL A 1 806 ? -16.156 37.75 17.812 1 97.62 806 VAL A CA 1
ATOM 6318 C C . VAL A 1 806 ? -15.398 36.438 17.672 1 97.62 806 VAL A C 1
ATOM 6320 O O . VAL A 1 806 ? -14.695 36 18.594 1 97.62 806 VAL A O 1
ATOM 6323 N N . ALA A 1 807 ? -15.602 35.812 16.547 1 97.81 807 ALA A N 1
ATOM 6324 C CA . ALA A 1 807 ? -14.938 34.531 16.312 1 97.81 807 ALA A CA 1
ATOM 6325 C C . ALA A 1 807 ? -13.445 34.719 16.062 1 97.81 807 ALA A C 1
ATOM 6327 O O . ALA A 1 807 ? -13.055 35.625 15.32 1 97.81 807 ALA A O 1
ATOM 6328 N N . ILE A 1 808 ? -12.555 33.938 16.688 1 97.62 808 ILE A N 1
ATOM 6329 C CA . ILE A 1 808 ? -11.117 33.906 16.406 1 97.62 808 ILE A CA 1
ATOM 6330 C C . ILE A 1 808 ? -10.68 32.469 16.188 1 97.62 808 ILE A C 1
ATOM 6332 O O . ILE A 1 808 ? -11.188 31.547 16.828 1 97.62 808 ILE A O 1
ATOM 6336 N N . TYR A 1 809 ? -9.766 32.188 15.25 1 95.94 809 TYR A N 1
ATOM 6337 C CA . TYR A 1 809 ? -9.438 30.828 14.828 1 95.94 809 TYR A CA 1
ATOM 6338 C C . TYR A 1 809 ? -7.93 30.625 14.758 1 95.94 809 TYR A C 1
ATOM 6340 O O . TYR A 1 809 ? -7.453 29.5 14.586 1 95.94 809 TYR A O 1
ATOM 6348 N N . GLY A 1 810 ? -7.184 31.594 14.898 1 95.44 810 GLY A N 1
ATOM 6349 C CA . GLY A 1 810 ? -5.75 31.594 14.656 1 95.44 810 GLY A CA 1
ATOM 6350 C C . GLY A 1 810 ? -5.336 32.531 13.531 1 95.44 810 GLY A C 1
ATOM 6351 O O . GLY A 1 810 ? -6.09 32.75 12.578 1 95.44 810 GLY A O 1
ATOM 6352 N N . GLN A 1 811 ? -4.102 33.156 13.672 1 95.75 811 GLN A N 1
ATOM 6353 C CA . GLN A 1 811 ? -3.488 34.031 12.688 1 95.75 811 GLN A CA 1
ATOM 6354 C C . GLN A 1 811 ? -3.914 35.469 12.914 1 95.75 811 GLN A C 1
ATOM 6356 O O . GLN A 1 811 ? -3.449 36.375 12.219 1 95.75 811 GLN A O 1
ATOM 6361 N N . GLU A 1 812 ? -4.734 35.719 13.883 1 98 812 GLU A N 1
ATOM 6362 C CA . GLU A 1 812 ? -5.027 37.094 14.25 1 98 812 GLU A CA 1
ATOM 6363 C C . GLU A 1 812 ? -3.814 37.781 14.891 1 98 812 GLU A C 1
ATOM 6365 O O . GLU A 1 812 ? -3.098 37.156 15.68 1 98 812 GLU A O 1
ATOM 6370 N N . ALA A 1 813 ? -3.637 38.969 14.578 1 98 813 ALA A N 1
ATOM 6371 C CA . ALA A 1 813 ? -2.49 39.688 15.102 1 98 813 ALA A CA 1
ATOM 6372 C C . ALA A 1 813 ? -2.734 40.125 16.547 1 98 813 ALA A C 1
ATOM 6374 O O . ALA A 1 813 ? -3.848 40.531 16.891 1 98 813 ALA A O 1
ATOM 6375 N N . VAL A 1 814 ? -1.755 40.062 17.328 1 98.5 814 VAL A N 1
ATOM 6376 C CA . VAL A 1 814 ? -1.795 40.531 18.703 1 98.5 814 VAL A CA 1
ATOM 6377 C C . VAL A 1 814 ? -0.985 41.812 18.828 1 98.5 814 VAL A C 1
ATOM 6379 O O . VAL A 1 814 ? 0.189 41.844 18.453 1 98.5 814 VAL A O 1
ATOM 6382 N N . PHE A 1 815 ? -1.596 42.812 19.375 1 98 815 PHE A N 1
ATOM 6383 C CA . PHE A 1 815 ? -0.955 44.094 19.578 1 98 815 PHE A CA 1
ATOM 6384 C C . PHE A 1 815 ? -0.767 44.406 21.062 1 98 815 PHE A C 1
ATOM 6386 O O . PHE A 1 815 ? -1.639 44.094 21.875 1 98 815 PHE A O 1
ATOM 6393 N N . ARG A 1 816 ? 0.343 44.844 21.422 1 98.25 816 ARG A N 1
ATOM 6394 C CA . ARG A 1 816 ? 0.651 45.375 22.75 1 98.25 816 ARG A CA 1
ATOM 6395 C C . ARG A 1 816 ? 0.991 46.875 22.672 1 98.25 816 ARG A C 1
ATOM 6397 O O . ARG A 1 816 ? 1.949 47.25 22 1 98.25 816 ARG A O 1
ATOM 6404 N N . ASN A 1 817 ? 0.219 47.688 23.281 1 97.56 817 ASN A N 1
ATOM 6405 C CA . ASN A 1 817 ? 0.419 49.125 23.25 1 97.56 817 ASN A CA 1
ATOM 6406 C C . ASN A 1 817 ? 0.529 49.656 21.828 1 97.56 817 ASN A C 1
ATOM 6408 O O . ASN A 1 817 ? 1.406 50.469 21.516 1 97.56 817 ASN A O 1
ATOM 6412 N N . GLY A 1 818 ? -0.201 49.094 20.953 1 95.12 818 GLY A N 1
ATOM 6413 C CA . GLY A 1 818 ? -0.305 49.562 19.594 1 95.12 818 GLY A CA 1
ATOM 6414 C C . GLY A 1 818 ? 0.704 48.938 18.656 1 95.12 818 GLY A C 1
ATOM 6415 O O . GLY A 1 818 ? 0.641 49.125 17.438 1 95.12 818 GLY A O 1
ATOM 6416 N N . GLU A 1 819 ? 1.559 48.125 19.188 1 95.5 819 GLU A N 1
ATOM 6417 C CA . GLU A 1 819 ? 2.58 47.469 18.359 1 95.5 819 GLU A CA 1
ATOM 6418 C C . GLU A 1 819 ? 2.33 45.969 18.25 1 95.5 819 GLU A C 1
ATOM 6420 O O . GLU A 1 819 ? 1.942 45.344 19.219 1 95.5 819 GLU A O 1
ATOM 6425 N N . PRO A 1 820 ? 2.547 45.469 17.016 1 95.75 820 PRO A N 1
ATOM 6426 C CA . PRO A 1 820 ? 2.4 44 16.891 1 95.75 820 PRO A CA 1
ATOM 6427 C C . PRO A 1 820 ? 3.463 43.25 17.656 1 95.75 820 PRO A C 1
ATOM 6429 O O . PRO A 1 820 ? 4.652 43.562 17.578 1 95.75 820 PRO A O 1
ATOM 6432 N N . VAL A 1 821 ? 3.082 42.25 18.422 1 97.5 821 VAL A N 1
ATOM 6433 C CA . VAL A 1 821 ? 4.023 41.5 19.25 1 97.5 821 VAL A CA 1
ATOM 6434 C C . VAL A 1 821 ? 3.855 40 19 1 97.5 821 VAL A C 1
ATOM 6436 O O . VAL A 1 821 ? 4.504 39.188 19.641 1 97.5 821 VAL A O 1
ATOM 6439 N N . GLY A 1 822 ? 3.012 39.625 18.109 1 96.81 822 GLY A N 1
ATOM 6440 C CA . GLY A 1 822 ? 2.773 38.25 17.766 1 96.81 822 GLY A CA 1
ATOM 6441 C C . GLY A 1 822 ? 1.45 38.031 17.062 1 96.81 822 GLY A C 1
ATOM 6442 O O . GLY A 1 822 ? 0.866 38.938 16.516 1 96.81 822 GLY A O 1
ATOM 6443 N N . HIS A 1 823 ? 1.016 36.781 16.922 1 97.94 823 HIS A N 1
ATOM 6444 C CA . HIS A 1 823 ? -0.276 36.375 16.391 1 97.94 823 HIS A CA 1
ATOM 6445 C C . HIS A 1 823 ? -0.82 35.156 17.125 1 97.94 823 HIS A C 1
ATOM 6447 O O . HIS A 1 823 ? -0.065 34.438 17.781 1 97.94 823 HIS A O 1
ATOM 6453 N N . LEU A 1 824 ? -2.086 35 17.031 1 98.25 824 LEU A N 1
ATOM 6454 C CA . LEU A 1 824 ? -2.697 33.812 17.672 1 98.25 824 LEU A CA 1
ATOM 6455 C C . LEU A 1 824 ? -2.273 32.531 16.984 1 98.25 824 LEU A C 1
ATOM 6457 O O . LEU A 1 824 ? -2.436 32.406 15.766 1 98.25 824 LEU A O 1
ATOM 6461 N N . ARG A 1 825 ? -1.721 31.625 17.781 1 97.69 825 ARG A N 1
ATOM 6462 C CA . ARG A 1 825 ? -1.404 30.281 17.312 1 97.69 825 ARG A CA 1
ATOM 6463 C C . ARG A 1 825 ? -2.65 29.406 17.297 1 97.69 825 ARG A C 1
ATOM 6465 O O . ARG A 1 825 ? -2.723 28.438 16.531 1 97.69 825 ARG A O 1
ATOM 6472 N N . ARG A 1 826 ? -3.486 29.672 18.156 1 97.94 826 ARG A N 1
ATOM 6473 C CA . ARG A 1 826 ? -4.73 28.922 18.312 1 97.94 826 ARG A CA 1
ATOM 6474 C C . ARG A 1 826 ? -5.863 29.844 18.766 1 97.94 826 ARG A C 1
ATOM 6476 O O . ARG A 1 826 ? -5.652 30.734 19.594 1 97.94 826 ARG A O 1
ATOM 6483 N N . GLY A 1 827 ? -7.031 29.719 18.125 1 98 827 GLY A N 1
ATOM 6484 C CA . GLY A 1 827 ? -8.25 30.375 18.547 1 98 827 GLY A CA 1
ATOM 6485 C C . GLY A 1 827 ? -9.438 29.438 18.656 1 98 827 GLY A C 1
ATOM 6486 O O . GLY A 1 827 ? -9.547 28.484 17.891 1 98 827 GLY A O 1
ATOM 6487 N N . ASP A 1 828 ? -10.273 29.734 19.594 1 97.88 828 ASP A N 1
ATOM 6488 C CA . ASP A 1 828 ? -11.492 28.969 19.828 1 97.88 828 ASP A CA 1
ATOM 6489 C C . ASP A 1 828 ? -12.508 29.766 20.641 1 97.88 828 ASP A C 1
ATOM 6491 O O . ASP A 1 828 ? -12.344 30.984 20.812 1 97.88 828 ASP A O 1
ATOM 6495 N N . TYR A 1 829 ? -13.602 29.172 20.953 1 98.5 829 TYR A N 1
ATOM 6496 C CA . TYR A 1 829 ? -14.594 29.766 21.844 1 98.5 829 TYR A CA 1
ATOM 6497 C C . TYR A 1 829 ? -14.695 29 23.156 1 98.5 829 TYR A C 1
ATOM 6499 O O . TYR A 1 829 ? -14.922 27.781 23.156 1 98.5 829 TYR A O 1
ATOM 6507 N N . ALA A 1 830 ? -14.484 29.703 24.266 1 98.31 830 ALA A N 1
ATOM 6508 C CA . ALA A 1 830 ? -14.641 29.109 25.594 1 98.31 830 ALA A CA 1
ATOM 6509 C C . ALA A 1 830 ? -16.109 29.141 26.031 1 98.31 830 ALA A C 1
ATOM 6511 O O . ALA A 1 830 ? -16.562 30.109 26.641 1 98.31 830 ALA A O 1
ATOM 6512 N N . TYR A 1 831 ? -16.766 28.109 25.875 1 98.31 831 TYR A N 1
ATOM 6513 C CA . TYR A 1 831 ? -18.219 28.078 26.047 1 98.31 831 TYR A CA 1
ATOM 6514 C C . TYR A 1 831 ? -18.609 28.297 27.5 1 98.31 831 TYR A C 1
ATOM 6516 O O . TYR A 1 831 ? -19.625 28.922 27.797 1 98.31 831 TYR A O 1
ATOM 6524 N N . TYR A 1 832 ? -17.891 27.719 28.406 1 97.69 832 TYR A N 1
ATOM 6525 C CA . TYR A 1 832 ? -18.219 27.891 29.812 1 97.69 832 TYR A CA 1
ATOM 6526 C C . TYR A 1 832 ? -17.953 29.312 30.266 1 97.69 832 TYR A C 1
ATOM 6528 O O . TYR A 1 832 ? -18.766 29.906 31 1 97.69 832 TYR A O 1
ATOM 6536 N N . LEU A 1 833 ? -16.812 29.891 29.859 1 97.31 833 LEU A N 1
ATOM 6537 C CA . LEU A 1 833 ? -16.484 31.281 30.172 1 97.31 833 LEU A CA 1
ATOM 6538 C C . LEU A 1 833 ? -17.359 32.25 29.344 1 97.31 833 LEU A C 1
ATOM 6540 O O . LEU A 1 833 ? -17.484 33.406 29.688 1 97.31 833 LEU A O 1
ATOM 6544 N N . ASP A 1 834 ? -17.859 31.672 28.25 1 97.88 834 ASP A N 1
ATOM 6545 C CA . ASP A 1 834 ? -18.672 32.406 27.281 1 97.88 834 ASP A CA 1
ATOM 6546 C C . ASP A 1 834 ? -17.875 33.594 26.688 1 97.88 834 ASP A C 1
ATOM 6548 O O . ASP A 1 834 ? -18.344 34.719 26.719 1 97.88 834 ASP A O 1
ATOM 6552 N N . LYS A 1 835 ? -16.688 33.344 26.188 1 98 835 LYS A N 1
ATOM 6553 C CA . LYS A 1 835 ? -15.781 34.312 25.578 1 98 835 LYS A CA 1
ATOM 6554 C C . LYS A 1 835 ? -14.93 33.656 24.484 1 98 835 LYS A C 1
ATOM 6556 O O . LYS A 1 835 ? -14.555 32.469 24.609 1 98 835 LYS A O 1
ATOM 6561 N N . PRO A 1 836 ? -14.594 34.469 23.422 1 98.38 836 PRO A N 1
ATOM 6562 C CA . PRO A 1 836 ? -13.5 34 22.578 1 98.38 836 PRO A CA 1
ATOM 6563 C C . PRO A 1 836 ? -12.18 33.844 23.328 1 98.38 836 PRO A C 1
ATOM 6565 O O . PRO A 1 836 ? -11.859 34.656 24.188 1 98.38 836 PRO A O 1
ATOM 6568 N N . ILE A 1 837 ? -11.477 32.781 23.094 1 98.44 837 ILE A N 1
ATOM 6569 C CA . ILE A 1 837 ? -10.203 32.5 23.75 1 98.44 837 ILE A CA 1
ATOM 6570 C C . ILE A 1 837 ? -9.117 32.25 22.719 1 98.44 837 ILE A C 1
ATOM 6572 O O . ILE A 1 837 ? -9.359 31.547 21.719 1 98.44 837 ILE A O 1
ATOM 6576 N N . GLY A 1 838 ? -8.016 32.906 22.797 1 98.31 838 GLY A N 1
ATOM 6577 C CA . GLY A 1 838 ? -6.871 32.75 21.906 1 98.31 838 GLY A CA 1
ATOM 6578 C C . GLY A 1 838 ? -5.57 32.5 22.656 1 98.31 838 GLY A C 1
ATOM 6579 O O . GLY A 1 838 ? -5.422 32.938 23.812 1 98.31 838 GLY A O 1
ATOM 6580 N N . ILE A 1 839 ? -4.672 31.781 22.016 1 98.44 839 ILE A N 1
ATOM 6581 C CA . ILE A 1 839 ? -3.344 31.5 22.547 1 98.44 839 ILE A CA 1
ATOM 6582 C C . ILE A 1 839 ? -2.277 32.031 21.594 1 98.44 839 ILE A C 1
ATOM 6584 O O . ILE A 1 839 ? -2.367 31.828 20.391 1 98.44 839 ILE A O 1
ATOM 6588 N N . ALA A 1 840 ? -1.291 32.75 22.141 1 98.31 840 ALA A N 1
ATOM 6589 C CA . ALA A 1 840 ? -0.231 33.312 21.328 1 98.31 840 ALA A CA 1
ATOM 6590 C C . ALA A 1 840 ? 1.117 33.25 22.031 1 98.31 840 ALA A C 1
ATOM 6592 O O . ALA A 1 840 ? 1.183 32.906 23.219 1 98.31 840 ALA A O 1
ATOM 6593 N N . TYR A 1 841 ? 2.133 33.406 21.359 1 98.19 841 TYR A N 1
ATOM 6594 C CA . TYR A 1 841 ? 3.465 33.688 21.891 1 98.19 841 TYR A CA 1
ATOM 6595 C C . TYR A 1 841 ? 3.82 35.156 21.719 1 98.19 841 TYR A C 1
ATOM 6597 O O . TYR A 1 841 ? 3.844 35.688 20.594 1 98.19 841 TYR A O 1
ATOM 6605 N N . ILE A 1 842 ? 4.07 35.812 22.797 1 98.25 842 ILE A N 1
ATOM 6606 C CA . ILE A 1 842 ? 4.355 37.25 22.781 1 98.25 842 ILE A CA 1
ATOM 6607 C C . ILE A 1 842 ? 5.863 37.469 22.719 1 98.25 842 ILE A C 1
ATOM 6609 O O . ILE A 1 842 ? 6.625 36.812 23.453 1 98.25 842 ILE A O 1
ATOM 6613 N N . THR A 1 843 ? 6.215 38.406 21.875 1 97.62 843 THR A N 1
ATOM 6614 C CA . THR A 1 843 ? 7.633 38.688 21.703 1 97.62 843 THR A CA 1
ATOM 6615 C C . THR A 1 843 ? 7.949 40.125 22.188 1 97.62 843 THR A C 1
ATOM 6617 O O . THR A 1 843 ? 7.039 40.906 22.453 1 97.62 843 THR A O 1
ATOM 6620 N N . ASN A 1 844 ? 9.242 40.344 22.406 1 96.06 844 ASN A N 1
ATOM 6621 C CA . ASN A 1 844 ? 9.75 41.625 22.859 1 96.06 844 ASN A CA 1
ATOM 6622 C C . ASN A 1 844 ? 11.008 42.062 22.109 1 96.06 844 ASN A C 1
ATOM 6624 O O . ASN A 1 844 ? 12.039 42.344 22.719 1 96.06 844 ASN A O 1
ATOM 6628 N N . LYS A 1 845 ? 10.977 42 20.812 1 92.38 845 LYS A N 1
ATOM 6629 C CA . LYS A 1 845 ? 12.039 42.469 19.922 1 92.38 845 LYS A CA 1
ATOM 6630 C C . LYS A 1 845 ? 13.383 41.875 20.328 1 92.38 845 LYS A C 1
ATOM 6632 O O . LYS A 1 845 ? 14.383 42.594 20.422 1 92.38 845 LYS A O 1
ATOM 6637 N N . GLY A 1 846 ? 13.289 40.688 20.703 1 90.62 846 GLY A N 1
ATOM 6638 C CA . GLY A 1 846 ? 14.508 39.969 21.016 1 90.62 846 GLY A CA 1
ATOM 6639 C C . GLY A 1 846 ? 14.883 40.031 22.484 1 90.62 846 GLY A C 1
ATOM 6640 O O . GLY A 1 846 ? 15.734 39.281 22.953 1 90.62 846 GLY A O 1
ATOM 6641 N N . LEU A 1 847 ? 14.219 40.812 23.188 1 94.5 847 LEU A N 1
ATOM 6642 C CA . LEU A 1 847 ? 14.477 40.969 24.625 1 94.5 847 LEU A CA 1
ATOM 6643 C C . LEU A 1 847 ? 13.672 39.938 25.406 1 94.5 847 LEU A C 1
ATOM 6645 O O . LEU A 1 847 ? 12.711 39.344 24.891 1 94.5 847 LEU A O 1
ATOM 6649 N N . GLU A 1 848 ? 14.062 39.781 26.609 1 96.38 848 GLU A N 1
ATOM 6650 C CA . GLU A 1 848 ? 13.406 38.812 27.484 1 96.38 848 GLU A CA 1
ATOM 6651 C C . GLU A 1 848 ? 11.945 39.188 27.719 1 96.38 848 GLU A C 1
ATOM 6653 O O . GLU A 1 848 ? 11.625 40.375 27.922 1 96.38 848 GLU A O 1
ATOM 6658 N N . VAL A 1 849 ? 11.117 38.281 27.641 1 97.75 849 VAL A N 1
ATOM 6659 C CA . VAL A 1 849 ? 9.703 38.438 27.969 1 97.75 849 VAL A CA 1
ATOM 6660 C C . VAL A 1 849 ? 9.43 37.938 29.375 1 97.75 849 VAL A C 1
ATOM 6662 O O . VAL A 1 849 ? 9.359 36.719 29.594 1 97.75 849 VAL A O 1
ATOM 6665 N N . THR A 1 850 ? 9.172 38.812 30.297 1 95.44 850 THR A N 1
ATOM 6666 C CA . THR A 1 850 ? 8.914 38.469 31.688 1 95.44 850 THR A CA 1
ATOM 6667 C C . THR A 1 850 ? 7.422 38.531 32 1 95.44 850 THR A C 1
ATOM 6669 O O . THR A 1 850 ? 6.637 39.031 31.203 1 95.44 850 THR A O 1
ATOM 6672 N N . GLY A 1 851 ? 7.09 38 33.156 1 94.81 851 GLY A N 1
ATOM 6673 C CA . GLY A 1 851 ? 5.715 38.125 33.594 1 94.81 851 GLY A CA 1
ATOM 6674 C C . GLY A 1 851 ? 5.246 39.562 33.688 1 94.81 851 GLY A C 1
ATOM 6675 O O . GLY A 1 851 ? 4.102 39.875 33.344 1 94.81 851 GLY A O 1
ATOM 6676 N N . LYS A 1 852 ? 6.121 40.375 34.125 1 95.62 852 LYS A N 1
ATOM 6677 C CA . LYS A 1 852 ? 5.805 41.781 34.25 1 95.62 852 LYS A CA 1
ATOM 6678 C C . LYS A 1 852 ? 5.598 42.438 32.906 1 95.62 852 LYS A C 1
ATOM 6680 O O . LYS A 1 852 ? 4.68 43.25 32.719 1 95.62 852 LYS A O 1
ATOM 6685 N N . TYR A 1 853 ? 6.453 42.125 31.984 1 96.69 853 TYR A N 1
ATOM 6686 C CA . TYR A 1 853 ? 6.289 42.625 30.625 1 96.69 853 TYR A CA 1
ATOM 6687 C C . TYR A 1 853 ? 4.918 42.25 30.078 1 96.69 853 TYR A C 1
ATOM 6689 O O . TYR A 1 853 ? 4.266 43.094 29.422 1 96.69 853 TYR A O 1
ATOM 6697 N N . LEU A 1 854 ? 4.5 41.094 30.344 1 97.5 854 LEU A N 1
ATOM 6698 C CA . LEU A 1 854 ? 3.217 40.594 29.844 1 97.5 854 LEU A CA 1
ATOM 6699 C C . LEU A 1 854 ? 2.062 41.344 30.516 1 97.5 854 LEU A C 1
ATOM 6701 O O . LEU A 1 854 ? 1.154 41.844 29.828 1 97.5 854 LEU A O 1
ATOM 6705 N N . THR A 1 855 ? 2.066 41.5 31.797 1 96.62 855 THR A N 1
ATOM 6706 C CA . THR A 1 855 ? 0.916 42 32.531 1 96.62 855 THR A CA 1
ATOM 6707 C C . THR A 1 855 ? 0.821 43.531 32.438 1 96.62 855 THR A C 1
ATOM 6709 O O . THR A 1 855 ? -0.255 44.094 32.594 1 96.62 855 THR A O 1
ATOM 6712 N N . ASP A 1 856 ? 1.952 44.156 32.094 1 96.12 856 ASP A N 1
ATOM 6713 C CA . ASP A 1 856 ? 1.986 45.625 32.031 1 96.12 856 ASP A CA 1
ATOM 6714 C C . ASP A 1 856 ? 1.458 46.156 30.719 1 96.12 856 ASP A C 1
ATOM 6716 O O . ASP A 1 856 ? 1.237 47.375 30.562 1 96.12 856 ASP A O 1
ATOM 6720 N N . GLY A 1 857 ? 1.109 45.375 29.828 1 95.88 857 GLY A N 1
ATOM 6721 C CA . GLY A 1 857 ? 0.735 45.844 28.5 1 95.88 857 GLY A CA 1
ATOM 6722 C C . GLY A 1 857 ? -0.766 45.906 28.297 1 95.88 857 GLY A C 1
ATOM 6723 O O . GLY A 1 857 ? -1.527 45.219 28.953 1 95.88 857 GLY A O 1
ATOM 6724 N N . ASN A 1 858 ? -1.138 46.906 27.406 1 97.75 858 ASN A N 1
ATOM 6725 C CA . ASN A 1 858 ? -2.484 46.906 26.844 1 97.75 858 ASN A CA 1
ATOM 6726 C C . ASN A 1 858 ? -2.549 46.125 25.531 1 97.75 858 ASN A C 1
ATOM 6728 O O . ASN A 1 858 ? -1.825 46.438 24.594 1 97.75 858 ASN A O 1
ATOM 6732 N N . TYR A 1 859 ? -3.463 45.156 25.531 1 98.5 859 TYR A N 1
ATOM 6733 C CA . TYR A 1 859 ? -3.439 44.25 24.406 1 98.5 859 TYR A CA 1
ATOM 6734 C C . TYR A 1 859 ? -4.688 44.406 23.547 1 98.5 859 TYR A C 1
ATOM 6736 O O . TYR A 1 859 ? -5.766 44.719 24.047 1 98.5 859 TYR A O 1
ATOM 6744 N N . GLU A 1 860 ? -4.559 44.25 22.234 1 98.5 860 GLU A N 1
ATOM 6745 C CA . GLU A 1 860 ? -5.625 44.156 21.25 1 98.5 860 GLU A CA 1
ATOM 6746 C C . GLU A 1 860 ? -5.387 43 20.281 1 98.5 860 GLU A C 1
ATOM 6748 O O . GLU A 1 860 ? -4.238 42.625 20 1 98.5 860 GLU A O 1
ATOM 6753 N N . ILE A 1 861 ? -6.445 42.406 19.844 1 98.5 861 ILE A N 1
ATOM 6754 C CA . ILE A 1 861 ? -6.402 41.406 18.812 1 98.5 861 ILE A CA 1
ATOM 6755 C C . ILE A 1 861 ? -7.09 41.906 17.547 1 98.5 861 ILE A C 1
ATOM 6757 O O . ILE A 1 861 ? -8.234 42.375 17.609 1 98.5 861 ILE A O 1
ATOM 6761 N N . GLU A 1 862 ? -6.367 41.875 16.453 1 98 862 GLU A N 1
ATOM 6762 C CA . GLU A 1 862 ? -6.941 42.344 15.188 1 98 862 GLU A CA 1
ATOM 6763 C C . GLU A 1 862 ? -7.594 41.188 14.438 1 98 862 GLU A C 1
ATOM 6765 O O . GLU A 1 862 ? -6.93 40.188 14.094 1 98 862 GLU A O 1
ATOM 6770 N N . VAL A 1 863 ? -8.867 41.281 14.25 1 97.56 863 VAL A N 1
ATOM 6771 C CA . VAL A 1 863 ? -9.648 40.281 13.508 1 97.56 863 VAL A CA 1
ATOM 6772 C C . VAL A 1 863 ? -10.133 40.906 12.195 1 97.56 863 VAL A C 1
ATOM 6774 O O . VAL A 1 863 ? -11.031 41.75 12.188 1 97.56 863 VAL A O 1
ATOM 6777 N N . MET A 1 864 ? -9.531 40.469 11.102 1 95.62 864 MET A N 1
ATOM 6778 C CA . MET A 1 864 ? -9.922 40.906 9.766 1 95.62 864 MET A CA 1
ATOM 6779 C C . MET A 1 864 ? -9.945 42.438 9.68 1 95.62 864 MET A C 1
ATOM 6781 O O . MET A 1 864 ? -10.906 43.031 9.18 1 95.62 864 MET A O 1
ATOM 6785 N N . GLY A 1 865 ? -8.961 43.031 10.242 1 93.5 865 GLY A N 1
ATOM 6786 C CA . GLY A 1 865 ? -8.766 44.469 10.086 1 93.5 865 GLY A CA 1
ATOM 6787 C C . GLY A 1 865 ? -9.336 45.281 11.242 1 93.5 865 GLY A C 1
ATOM 6788 O O . GLY A 1 865 ? -9.055 46.469 11.367 1 93.5 865 GLY A O 1
ATOM 6789 N N . THR A 1 866 ? -10.078 44.625 12.102 1 96.81 866 THR A N 1
ATOM 6790 C CA . THR A 1 866 ? -10.672 45.312 13.242 1 96.81 866 THR A CA 1
ATOM 6791 C C . THR A 1 866 ? -9.977 44.906 14.539 1 96.81 866 THR A C 1
ATOM 6793 O O . THR A 1 866 ? -9.812 43.719 14.82 1 96.81 866 THR A O 1
ATOM 6796 N N . LYS A 1 867 ? -9.594 45.906 15.336 1 97.88 867 LYS A N 1
ATOM 6797 C CA . LYS A 1 867 ? -8.914 45.656 16.609 1 97.88 867 LYS A CA 1
ATOM 6798 C C . LYS A 1 867 ? -9.914 45.562 17.75 1 97.88 867 LYS A C 1
ATOM 6800 O O . LYS A 1 867 ? -10.82 46.375 17.859 1 97.88 867 LYS A O 1
ATOM 6805 N N . TYR A 1 868 ? -9.805 44.562 18.516 1 98.5 868 TYR A N 1
ATOM 6806 C CA . TYR A 1 868 ? -10.609 44.344 19.703 1 98.5 868 TYR A CA 1
ATOM 6807 C C . TYR A 1 868 ? -9.742 44.312 20.953 1 98.5 868 TYR A C 1
ATOM 6809 O O . TYR A 1 868 ? -8.648 43.75 20.953 1 98.5 868 TYR A O 1
ATOM 6817 N N . ARG A 1 869 ? -10.195 44.969 21.984 1 98.19 869 ARG A N 1
ATOM 6818 C CA . ARG A 1 869 ? -9.484 44.906 23.25 1 98.19 869 ARG A CA 1
ATOM 6819 C C . ARG A 1 869 ? -9.438 43.469 23.781 1 98.19 869 ARG A C 1
ATOM 6821 O O . ARG A 1 869 ? -10.43 42.75 23.703 1 98.19 869 ARG A O 1
ATOM 6828 N N . ALA A 1 870 ? -8.266 43.094 24.297 1 98.56 870 ALA A N 1
ATOM 6829 C CA . ALA A 1 870 ? -8.086 41.719 24.781 1 98.56 870 ALA A CA 1
ATOM 6830 C C . ALA A 1 870 ? -7.551 41.719 26.203 1 98.56 870 ALA A C 1
ATOM 6832 O O . ALA A 1 870 ? -6.777 42.594 26.594 1 98.56 870 ALA A O 1
ATOM 6833 N N . ASN A 1 871 ? -7.969 40.719 26.953 1 98.06 871 ASN A N 1
ATOM 6834 C CA . ASN A 1 871 ? -7.461 40.5 28.297 1 98.06 871 ASN A CA 1
ATOM 6835 C C . ASN A 1 871 ? -6.387 39.406 28.312 1 98.06 871 ASN A C 1
ATOM 6837 O O . ASN A 1 871 ? -6.633 38.281 27.875 1 98.06 871 ASN A O 1
ATOM 6841 N N . LEU A 1 872 ? -5.242 39.812 28.828 1 98 872 LEU A N 1
ATOM 6842 C CA . LEU A 1 872 ? -4.148 38.844 28.922 1 98 872 LEU A CA 1
ATOM 6843 C C . LEU A 1 872 ? -4.281 38 30.203 1 98 872 LEU A C 1
ATOM 6845 O O . LEU A 1 872 ? -4.609 38.531 31.266 1 98 872 LEU A O 1
ATOM 6849 N N . HIS A 1 873 ? -4.051 36.688 30.078 1 96.94 873 HIS A N 1
ATOM 6850 C CA . HIS A 1 873 ? -3.982 35.75 31.219 1 96.94 873 HIS A CA 1
ATOM 6851 C C . HIS A 1 873 ? -2.695 34.938 31.188 1 96.94 873 HIS A C 1
ATOM 6853 O O . HIS A 1 873 ? -2.338 34.375 30.141 1 96.94 873 HIS A O 1
ATOM 6859 N N . LEU A 1 874 ? -1.973 34.938 32.281 1 95.06 874 LEU A N 1
ATOM 6860 C CA . LEU A 1 874 ? -0.771 34.125 32.375 1 95.06 874 LEU A CA 1
ATOM 6861 C C . LEU A 1 874 ? -1.131 32.625 32.469 1 95.06 874 LEU A C 1
ATOM 6863 O O . LEU A 1 874 ? -0.335 31.781 32.094 1 95.06 874 LEU A O 1
ATOM 6867 N N . LYS A 1 875 ? -2.225 32.406 33.062 1 93.88 875 LYS A N 1
ATOM 6868 C CA . LYS A 1 875 ? -2.889 31.094 33.094 1 93.88 875 LYS A CA 1
ATOM 6869 C C . LYS A 1 875 ? -4.336 31.203 32.625 1 93.88 875 LYS A C 1
ATOM 6871 O O . LYS A 1 875 ? -4.949 32.281 32.75 1 93.88 875 LYS A O 1
ATOM 6876 N N . SER A 1 876 ? -4.82 30.094 32.125 1 93.81 876 SER A N 1
ATOM 6877 C CA . SER A 1 876 ? -6.223 30.141 31.719 1 93.81 876 SER A CA 1
ATOM 6878 C C . SER A 1 876 ? -7.113 30.578 32.875 1 93.81 876 SER A C 1
ATOM 6880 O O . SER A 1 876 ? -6.895 30.172 34.031 1 93.81 876 SER A O 1
ATOM 6882 N N . PRO A 1 877 ? -8.055 31.391 32.531 1 94.5 877 PRO A N 1
ATOM 6883 C CA . PRO A 1 877 ? -8.945 31.859 33.625 1 94.5 877 PRO A CA 1
ATOM 6884 C C . PRO A 1 877 ? -9.945 30.797 34.062 1 94.5 877 PRO A C 1
ATOM 6886 O O . PRO A 1 877 ? -10.633 30.969 35.062 1 94.5 877 PRO A O 1
ATOM 6889 N N . PHE A 1 878 ? -10.055 29.766 33.375 1 94.94 878 PHE A N 1
ATOM 6890 C CA . PHE A 1 878 ? -10.898 28.656 33.75 1 94.94 878 PHE A CA 1
ATOM 6891 C C . PHE A 1 878 ? -10.172 27.734 34.719 1 94.94 878 PHE A C 1
ATOM 6893 O O . PHE A 1 878 ? -9.102 27.203 34.406 1 94.94 878 PHE A O 1
ATOM 6900 N N . ASP A 1 879 ? -10.664 27.531 35.875 1 91.94 879 ASP A N 1
ATOM 6901 C CA . ASP A 1 879 ? -10.164 26.625 36.906 1 91.94 879 ASP A CA 1
ATOM 6902 C C . ASP A 1 879 ? -8.664 26.828 37.125 1 91.94 879 ASP A C 1
ATOM 6904 O O . ASP A 1 879 ? -7.883 25.875 37 1 91.94 879 ASP A O 1
ATOM 6908 N N . PRO A 1 880 ? -8.227 28.016 37.375 1 88.5 880 PRO A N 1
ATOM 6909 C CA . PRO A 1 880 ? -6.805 28.359 37.438 1 88.5 880 PRO A CA 1
ATOM 6910 C C . PRO A 1 880 ? -6.062 27.547 38.531 1 88.5 880 PRO A C 1
ATOM 6912 O O . PRO A 1 880 ? -4.836 27.438 38.469 1 88.5 880 PRO A O 1
ATOM 6915 N N . THR A 1 881 ? -6.812 26.953 39.531 1 89 881 THR A N 1
ATOM 6916 C CA . THR A 1 881 ? -6.148 26.219 40.594 1 89 881 THR A CA 1
ATOM 6917 C C . THR A 1 881 ? -6.262 24.719 40.375 1 89 881 THR A C 1
ATOM 6919 O O . THR A 1 881 ? -5.824 23.922 41.188 1 89 881 THR A O 1
ATOM 6922 N N . GLY A 1 882 ? -6.887 24.344 39.344 1 91.06 882 GLY A N 1
ATOM 6923 C CA . GLY A 1 882 ? -6.934 22.953 38.938 1 91.06 882 GLY A CA 1
ATOM 6924 C C . GLY A 1 882 ? -7.746 22.078 39.875 1 91.06 882 GLY A C 1
ATOM 6925 O O . GLY A 1 882 ? -7.359 20.938 40.188 1 91.06 882 GLY A O 1
ATOM 6926 N N . GLN A 1 883 ? -8.844 22.516 40.406 1 92.75 883 GLN A N 1
ATOM 6927 C CA . GLN A 1 883 ? -9.625 21.812 41.406 1 92.75 883 GLN A CA 1
ATOM 6928 C C . GLN A 1 883 ? -10.625 20.859 40.75 1 92.75 883 GLN A C 1
ATOM 6930 O O . GLN A 1 883 ? -10.969 19.812 41.344 1 92.75 883 GLN A O 1
ATOM 6935 N N . ARG A 1 884 ? -10.992 21.109 39.562 1 94.75 884 ARG A N 1
ATOM 6936 C CA . ARG A 1 884 ? -12.062 20.344 38.906 1 94.75 884 ARG A CA 1
ATOM 6937 C C . ARG A 1 884 ? -11.609 18.922 38.594 1 94.75 884 ARG A C 1
ATOM 6939 O O . ARG A 1 884 ? -12.398 17.984 38.688 1 94.75 884 ARG A O 1
ATOM 6946 N N . ILE A 1 885 ? -10.391 18.75 38.25 1 94.56 885 ILE A N 1
ATOM 6947 C CA . ILE A 1 885 ? -9.852 17.438 37.938 1 94.56 885 ILE A CA 1
ATOM 6948 C C . ILE A 1 885 ? -9.906 16.547 39.188 1 94.56 885 ILE A C 1
ATOM 6950 O O . ILE A 1 885 ? -9.945 15.32 39.094 1 94.56 885 ILE A O 1
ATOM 6954 N N . LEU A 1 886 ? -9.938 17.188 40.375 1 93.62 886 LEU A N 1
ATOM 6955 C CA . LEU A 1 886 ? -9.977 16.484 41.625 1 93.62 886 LEU A CA 1
ATOM 6956 C C . LEU A 1 886 ? -11.422 16.25 42.094 1 93.62 886 LEU A C 1
ATOM 6958 O O . LEU A 1 886 ? -11.656 15.656 43.156 1 93.62 886 LEU A O 1
ATOM 6962 N N . GLY A 1 887 ? -12.32 16.719 41.312 1 93 887 GLY A N 1
ATOM 6963 C CA . GLY A 1 887 ? -13.719 16.562 41.656 1 93 887 GLY A CA 1
ATOM 6964 C C . GLY A 1 887 ? -14.234 17.672 42.562 1 93 887 GLY A C 1
ATOM 6965 O O . GLY A 1 887 ? -15.312 17.531 43.156 1 93 887 GLY A O 1
ATOM 6966 N N . ASN A 1 888 ? -13.445 18.719 42.75 1 92.62 888 ASN A N 1
ATOM 6967 C CA . ASN A 1 888 ? -13.867 19.844 43.562 1 92.62 888 ASN A CA 1
ATOM 6968 C C . ASN A 1 888 ? -14.531 20.938 42.719 1 92.62 888 ASN A C 1
ATOM 6970 O O . ASN A 1 888 ? -13.852 21.734 42.062 1 92.62 888 ASN A O 1
ATOM 6974 N N . TYR A 1 889 ? -15.859 20.984 42.844 1 90.69 889 TYR A N 1
ATOM 6975 C CA . TYR A 1 889 ? -16.625 21.906 42 1 90.69 889 TYR A CA 1
ATOM 6976 C C . TYR A 1 889 ? -17.266 23 42.844 1 90.69 889 TYR A C 1
ATOM 6978 O O . TYR A 1 889 ? -18.172 23.688 42.375 1 90.69 889 TYR A O 1
ATOM 6986 N N . GLY A 1 890 ? -16.75 23.156 44.062 1 74.94 890 GLY A N 1
ATOM 6987 C CA . GLY A 1 890 ? -17.297 24.172 44.969 1 74.94 890 GLY A CA 1
ATOM 6988 C C . GLY A 1 890 ? -18.75 23.953 45.281 1 74.94 890 GLY A C 1
ATOM 6989 O O . GLY A 1 890 ? -19.141 22.875 45.75 1 74.94 890 GLY A O 1
ATOM 6990 N N . GLU A 1 891 ? -19.531 25 44.938 1 59.78 891 GLU A N 1
ATOM 6991 C CA . GLU A 1 891 ? -20.953 25 45.281 1 59.78 891 GLU A CA 1
ATOM 6992 C C . GLU A 1 891 ? -21.703 23.922 44.531 1 59.78 891 GLU A C 1
ATOM 6994 O O . GLU A 1 891 ? -22.812 23.516 44.906 1 59.78 891 GLU A O 1
ATOM 6999 N N . GLN A 1 892 ? -21.188 23.516 43.406 1 55.81 892 GLN A N 1
ATOM 7000 C CA . GLN A 1 892 ? -21.891 22.516 42.625 1 55.81 892 GLN A CA 1
ATOM 7001 C C . GLN A 1 892 ? -21.781 21.141 43.312 1 55.81 892 GLN A C 1
ATOM 7003 O O . GLN A 1 892 ? -22.625 20.266 43.094 1 55.81 892 GLN A O 1
ATOM 7008 N N . GLY A 1 893 ? -21.266 20.922 44.531 1 46.75 893 GLY A N 1
ATOM 7009 C CA . GLY A 1 893 ? -21.188 19.75 45.375 1 46.75 893 GLY A CA 1
ATOM 7010 C C . GLY A 1 893 ? -20.594 18.547 44.688 1 46.75 893 GLY A C 1
ATOM 7011 O O . GLY A 1 893 ? -20.5 18.516 43.469 1 46.75 893 GLY A O 1
ATOM 7012 N N . MET A 1 894 ? -19.594 17.922 45.031 1 48.47 894 MET A N 1
ATOM 7013 C CA . MET A 1 894 ? -19.203 16.594 44.594 1 48.47 894 MET A CA 1
ATOM 7014 C C . MET A 1 894 ? -20.219 15.547 45.031 1 48.47 894 MET A C 1
ATOM 7016 O O . MET A 1 894 ? -20.812 15.672 46.094 1 48.47 894 MET A O 1
ATOM 7020 N N . ASP A 1 895 ? -20.891 14.922 44.219 1 38.38 895 ASP A N 1
ATOM 7021 C CA . ASP A 1 895 ? -21.562 13.75 44.75 1 38.38 895 ASP A CA 1
ATOM 7022 C C . ASP A 1 895 ? -20.578 12.781 45.375 1 38.38 895 ASP A C 1
ATOM 7024 O O . ASP A 1 895 ? -19.734 12.203 44.688 1 38.38 895 ASP A O 1
ATOM 7028 N N . GLU A 1 896 ? -19.969 13.07 46.438 1 37.19 896 GLU A N 1
ATOM 7029 C CA . GLU A 1 896 ? -19.172 12.062 47.156 1 37.19 896 GLU A CA 1
ATOM 7030 C C . GLU A 1 896 ? -19.953 10.758 47.312 1 37.19 896 GLU A C 1
ATOM 7032 O O . GLU A 1 896 ? -20.891 10.688 48.094 1 37.19 896 GLU A O 1
ATOM 7037 N N . ASN A 1 897 ? -20.391 10.141 46.375 1 33.97 897 ASN A N 1
ATOM 7038 C CA . ASN A 1 897 ? -20.844 8.805 46.75 1 33.97 897 ASN A CA 1
ATOM 7039 C C . ASN A 1 897 ? -19.719 7.98 47.375 1 33.97 897 ASN A C 1
ATOM 7041 O O . ASN A 1 897 ? -18.75 7.656 46.688 1 33.97 897 ASN A O 1
ATOM 7045 N N . ILE A 1 898 ? -19.547 8.039 48.688 1 34.56 898 ILE A N 1
ATOM 7046 C CA . ILE A 1 898 ? -18.75 7.32 49.656 1 34.56 898 ILE A CA 1
ATOM 7047 C C . ILE A 1 898 ? -19.016 5.82 49.562 1 34.56 898 ILE A C 1
ATOM 7049 O O . ILE A 1 898 ? -18.859 5.078 50.531 1 34.56 898 ILE A O 1
ATOM 7053 N N . TYR A 1 899 ? -19.641 5.215 48.656 1 32.53 899 TYR A N 1
ATOM 7054 C CA . TYR A 1 899 ? -19.672 3.77 48.844 1 32.53 899 TYR A CA 1
ATOM 7055 C C . TYR A 1 899 ? -18.281 3.174 48.688 1 32.53 899 TYR A C 1
ATOM 7057 O O . TYR A 1 899 ? -17.812 2.977 47.562 1 32.53 899 TYR A O 1
ATOM 7065 N N . GLU A 1 900 ? -17.328 3.492 49.625 1 32.22 900 GLU A N 1
ATOM 7066 C CA . GLU A 1 900 ? -16.094 2.729 49.688 1 32.22 900 GLU A CA 1
ATOM 7067 C C . GLU A 1 900 ? -16.359 1.247 49.938 1 32.22 900 GLU A C 1
ATOM 7069 O O . GLU A 1 900 ? -17.016 0.886 50.906 1 32.22 900 GLU A O 1
ATOM 7074 N N . PRO A 1 901 ? -16.406 0.329 49.062 1 31.22 901 PRO A N 1
ATOM 7075 C CA . PRO A 1 901 ? -16.281 -1.027 49.625 1 31.22 901 PRO A CA 1
ATOM 7076 C C . PRO A 1 901 ? -15.062 -1.204 50.5 1 31.22 901 PRO A C 1
ATOM 7078 O O . PRO A 1 901 ? -13.953 -0.819 50.125 1 31.22 901 PRO A O 1
ATOM 7081 N N . HIS A 1 902 ? -15.164 -1.171 51.938 1 23.3 902 HIS A N 1
ATOM 7082 C CA . HIS A 1 902 ? -14.148 -1.542 52.938 1 23.3 902 HIS A CA 1
ATOM 7083 C C . HIS A 1 902 ? -13.711 -2.99 52.75 1 23.3 902 HIS A C 1
ATOM 7085 O O . HIS A 1 902 ? -14.547 -3.891 52.625 1 23.3 902 HIS A O 1
ATOM 7091 N N . ALA A 1 903 ? -12.562 -3.338 52.375 1 27.7 903 ALA A N 1
ATOM 7092 C CA . ALA A 1 903 ? -11.906 -4.645 52.375 1 27.7 903 ALA A CA 1
ATOM 7093 C C . ALA A 1 903 ? -11.938 -5.262 53.781 1 27.7 903 ALA A C 1
ATOM 7095 O O . ALA A 1 903 ? -11.367 -6.332 54 1 27.7 903 ALA A O 1
ATOM 7096 N N . GLY A 1 904 ? -12.211 -4.656 55.031 1 23.38 904 GLY A N 1
ATOM 7097 C CA . GLY A 1 904 ? -11.805 -5.289 56.281 1 23.38 904 GLY A CA 1
ATOM 7098 C C . GLY A 1 904 ? -12.57 -6.566 56.562 1 23.38 904 GLY A C 1
ATOM 7099 O O . GLY A 1 904 ? -12.133 -7.375 57.406 1 23.38 904 GLY A O 1
ATOM 7100 N N . GLN A 1 905 ? -13.859 -6.715 56.594 1 21.66 905 GLN A N 1
ATOM 7101 C CA . GLN A 1 905 ? -14.445 -7.609 57.594 1 21.66 905 GLN A CA 1
ATOM 7102 C C . GLN A 1 905 ? -14.219 -9.07 57.219 1 21.66 905 GLN A C 1
ATOM 7104 O O . GLN A 1 905 ? -14.859 -9.969 57.781 1 21.66 905 GLN A O 1
ATOM 7109 N N . ASN A 1 906 ? -13.758 -9.531 56.156 1 20.84 906 ASN A N 1
ATOM 7110 C CA . ASN A 1 906 ? -13.656 -10.984 56.219 1 20.84 906 ASN A CA 1
ATOM 7111 C C . ASN A 1 906 ? -12.609 -11.438 57.219 1 20.84 906 ASN A C 1
ATOM 7113 O O . ASN A 1 906 ? -11.438 -11.617 56.875 1 20.84 906 ASN A O 1
ATOM 7117 N N . GLU A 1 907 ? -12.555 -10.82 58.531 1 18.05 907 GLU A N 1
ATOM 7118 C CA . GLU A 1 907 ? -11.953 -11.555 59.656 1 18.05 907 GLU A CA 1
ATOM 7119 C C . GLU A 1 907 ? -12.57 -12.938 59.781 1 18.05 907 GLU A C 1
ATOM 7121 O O . GLU A 1 907 ? -13.766 -13.125 59.531 1 18.05 907 GLU A O 1
ATOM 7126 N N . ARG A 1 908 ? -11.586 -14.062 60.031 1 20 908 ARG A N 1
ATOM 7127 C CA . ARG A 1 908 ? -11.469 -15.336 60.719 1 20 908 ARG A CA 1
ATOM 7128 C C . ARG A 1 908 ? -12.031 -15.227 62.156 1 20 908 ARG A C 1
ATOM 7130 O O . ARG A 1 908 ? -11.555 -14.422 62.938 1 20 908 ARG A O 1
ATOM 7137 N N . SER A 1 909 ? -13.359 -15.117 62.469 1 17.86 909 SER A N 1
ATOM 7138 C CA . SER A 1 909 ? -14.016 -15.789 63.594 1 17.86 909 SER A CA 1
ATOM 7139 C C . SER A 1 909 ? -13.398 -17.156 63.844 1 17.86 909 SER A C 1
ATOM 7141 O O . SER A 1 909 ? -13.523 -18.062 63.031 1 17.86 909 SER A O 1
ATOM 7143 N N . GLY A 1 910 ? -12.195 -17.234 64.562 1 19.95 910 GLY A N 1
ATOM 7144 C CA . GLY A 1 910 ? -11.555 -18.297 65.312 1 19.95 910 GLY A CA 1
ATOM 7145 C C . GLY A 1 910 ? -12.516 -19.047 66.188 1 19.95 910 GLY A C 1
ATOM 7146 O O . GLY A 1 910 ? -13.633 -18.578 66.438 1 19.95 910 GLY A O 1
ATOM 7147 N N . GLY A 1 911 ? -12.219 -20.516 66.562 1 19.8 911 GLY A N 1
ATOM 7148 C CA . GLY A 1 911 ? -12.234 -21.312 67.812 1 19.8 911 GLY A CA 1
ATOM 7149 C C . GLY A 1 911 ? -11.742 -20.547 69 1 19.8 911 GLY A C 1
ATOM 7150 O O . GLY A 1 911 ? -10.766 -19.797 68.938 1 19.8 911 GLY A O 1
ATOM 7151 N N . SER A 1 912 ? -12.516 -19.859 69.812 1 17.22 912 SER A N 1
ATOM 7152 C CA . SER A 1 912 ? -12.797 -20.266 71.188 1 17.22 912 SER A CA 1
ATOM 7153 C C . SER A 1 912 ? -13.328 -21.703 71.25 1 17.22 912 SER A C 1
ATOM 7155 O O . SER A 1 912 ? -13.641 -22.203 72.312 1 17.22 912 SER A O 1
ATOM 7157 N N . GLU A 1 913 ? -13.188 -22.828 70.562 1 18.39 913 GLU A N 1
ATOM 7158 C CA . GLU A 1 913 ? -12.375 -23.906 71.125 1 18.39 913 GLU A CA 1
ATOM 7159 C C . GLU A 1 913 ? -10.914 -23.766 70.688 1 18.39 913 GLU A C 1
ATOM 7161 O O . GLU A 1 913 ? -10.617 -23.281 69.625 1 18.39 913 GLU A O 1
ATOM 7166 N N . MET B 1 1 ? -25.922 -63.156 -11.414 1 21.33 1 MET B N 1
ATOM 7167 C CA . MET B 1 1 ? -27.172 -63.031 -10.648 1 21.33 1 MET B CA 1
ATOM 7168 C C . MET B 1 1 ? -27.078 -61.844 -9.664 1 21.33 1 MET B C 1
ATOM 7170 O O . MET B 1 1 ? -26.125 -61.781 -8.891 1 21.33 1 MET B O 1
ATOM 7174 N N . PHE B 1 2 ? -27.547 -60.438 -9.891 1 22.47 2 PHE B N 1
ATOM 7175 C CA . PHE B 1 2 ? -26.938 -59.125 -9.758 1 22.47 2 PHE B CA 1
ATOM 7176 C C . PHE B 1 2 ? -27.266 -58.5 -8.398 1 22.47 2 PHE B C 1
ATOM 7178 O O . PHE B 1 2 ? -28.422 -58.156 -8.133 1 22.47 2 PHE B O 1
ATOM 7185 N N . LYS B 1 3 ? -26.844 -59 -7.219 1 21.08 3 LYS B N 1
ATOM 7186 C CA . LYS B 1 3 ? -27.781 -59.031 -6.09 1 21.08 3 LYS B CA 1
ATOM 7187 C C . LYS B 1 3 ? -27.953 -57.656 -5.492 1 21.08 3 LYS B C 1
ATOM 7189 O O . LYS B 1 3 ? -27.047 -56.812 -5.535 1 21.08 3 LYS B O 1
ATOM 7194 N N . VAL B 1 4 ? -29.156 -57.062 -5.094 1 22.25 4 VAL B N 1
ATOM 7195 C CA . VAL B 1 4 ? -29.875 -55.844 -4.797 1 22.25 4 VAL B CA 1
ATOM 7196 C C . VAL B 1 4 ? -29.422 -55.281 -3.453 1 22.25 4 VAL B C 1
ATOM 7198 O O . VAL B 1 4 ? -30.062 -54.406 -2.877 1 22.25 4 VAL B O 1
ATOM 7201 N N . ILE B 1 5 ? -28.031 -55.25 -3.1 1 22.62 5 ILE B N 1
ATOM 7202 C CA . ILE B 1 5 ? -27.953 -55.219 -1.645 1 22.62 5 ILE B CA 1
ATOM 7203 C C . ILE B 1 5 ? -28.641 -53.969 -1.109 1 22.62 5 ILE B C 1
ATOM 7205 O O . ILE B 1 5 ? -28.469 -52.875 -1.669 1 22.62 5 ILE B O 1
ATOM 7209 N N . ARG B 1 6 ? -29.562 -53.875 -0.112 1 21.52 6 ARG B N 1
ATOM 7210 C CA . ARG B 1 6 ? -30.641 -53.344 0.734 1 21.52 6 ARG B CA 1
ATOM 7211 C C . ARG B 1 6 ? -30.141 -52.188 1.596 1 21.52 6 ARG B C 1
ATOM 7213 O O . ARG B 1 6 ? -29.062 -52.281 2.201 1 21.52 6 ARG B O 1
ATOM 7220 N N . ASP B 1 7 ? -30.609 -50.812 1.452 1 19.38 7 ASP B N 1
ATOM 7221 C CA . ASP B 1 7 ? -30.453 -49.375 1.475 1 19.38 7 ASP B CA 1
ATOM 7222 C C . ASP B 1 7 ? -30.516 -48.844 2.902 1 19.38 7 ASP B C 1
ATOM 7224 O O . ASP B 1 7 ? -30.688 -47.625 3.111 1 19.38 7 ASP B O 1
ATOM 7228 N N . GLY B 1 8 ? -30.422 -49.625 3.955 1 19.14 8 GLY B N 1
ATOM 7229 C CA . GLY B 1 8 ? -31.156 -49.25 5.16 1 19.14 8 GLY B CA 1
ATOM 7230 C C . GLY B 1 8 ? -30.672 -47.969 5.781 1 19.14 8 GLY B C 1
ATOM 7231 O O . GLY B 1 8 ? -31.406 -46.969 5.801 1 19.14 8 GLY B O 1
ATOM 7232 N N . GLY B 1 9 ? -30.016 -47.812 6.973 1 18.52 9 GLY B N 1
ATOM 7233 C CA . GLY B 1 9 ? -30.359 -47.281 8.281 1 18.52 9 GLY B CA 1
ATOM 7234 C C . GLY B 1 9 ? -29.781 -45.906 8.508 1 18.52 9 GLY B C 1
ATOM 7235 O O . GLY B 1 9 ? -30.297 -45.125 9.32 1 18.52 9 GLY B O 1
ATOM 7236 N N . ILE B 1 10 ? -28.516 -45.531 8.227 1 18.45 10 ILE B N 1
ATOM 7237 C CA . ILE B 1 10 ? -27.781 -44.812 9.273 1 18.45 10 ILE B CA 1
ATOM 7238 C C . ILE B 1 10 ? -28.188 -43.344 9.281 1 18.45 10 ILE B C 1
ATOM 7240 O O . ILE B 1 10 ? -27.953 -42.625 8.312 1 18.45 10 ILE B O 1
ATOM 7244 N N . ARG B 1 11 ? -29.141 -42.656 10.109 1 21.64 11 ARG B N 1
ATOM 7245 C CA . ARG B 1 11 ? -29.938 -41.5 10.484 1 21.64 11 ARG B CA 1
ATOM 7246 C C . ARG B 1 11 ? -29.047 -40.344 10.867 1 21.64 11 ARG B C 1
ATOM 7248 O O . ARG B 1 11 ? -29.328 -39.188 10.516 1 21.64 11 ARG B O 1
ATOM 7255 N N . CYS B 1 12 ? -28.109 -40.312 11.82 1 20.3 12 CYS B N 1
ATOM 7256 C CA . CYS B 1 12 ? -28.281 -39.438 12.977 1 20.3 12 CYS B CA 1
ATOM 7257 C C . CYS B 1 12 ? -27.922 -38 12.633 1 20.3 12 CYS B C 1
ATOM 7259 O O . CYS B 1 12 ? -28.688 -37.094 12.891 1 20.3 12 CYS B O 1
ATOM 7261 N N . LYS B 1 13 ? -26.609 -37.312 12.961 1 22.06 13 LYS B N 1
ATOM 7262 C CA . LYS B 1 13 ? -26.328 -36.281 13.945 1 22.06 13 LYS B CA 1
ATOM 7263 C C . LYS B 1 13 ? -26.266 -34.875 13.289 1 22.06 13 LYS B C 1
ATOM 7265 O O . LYS B 1 13 ? -25.188 -34.438 12.898 1 22.06 13 LYS B O 1
ATOM 7270 N N . THR B 1 14 ? -27.031 -34.531 12.328 1 20.45 14 THR B N 1
ATOM 7271 C CA . THR B 1 14 ? -27.125 -33.406 11.406 1 20.45 14 THR B CA 1
ATOM 7272 C C . THR B 1 14 ? -27.562 -32.156 12.148 1 20.45 14 THR B C 1
ATOM 7274 O O . THR B 1 14 ? -27.859 -31.125 11.531 1 20.45 14 THR B O 1
ATOM 7277 N N . SER B 1 15 ? -27.953 -32.312 13.469 1 20.19 15 SER B N 1
ATOM 7278 C CA . SER B 1 15 ? -28.875 -31.312 14.008 1 20.19 15 SER B CA 1
ATOM 7279 C C . SER B 1 15 ? -28.234 -29.922 14.016 1 20.19 15 SER B C 1
ATOM 7281 O O . SER B 1 15 ? -28.891 -28.938 13.695 1 20.19 15 SER B O 1
ATOM 7283 N N . LYS B 1 16 ? -27.031 -29.656 14.742 1 22.52 16 LYS B N 1
ATOM 7284 C CA . LYS B 1 16 ? -26.969 -28.562 15.703 1 22.52 16 LYS B CA 1
ATOM 7285 C C . LYS B 1 16 ? -26.734 -27.219 15.008 1 22.52 16 LYS B C 1
ATOM 7287 O O . LYS B 1 16 ? -26.969 -26.172 15.594 1 22.52 16 LYS B O 1
ATOM 7292 N N . TYR B 1 17 ? -25.969 -27.25 13.977 1 20.97 17 TYR B N 1
ATOM 7293 C CA . TYR B 1 17 ? -25.406 -25.922 13.75 1 20.97 17 TYR B CA 1
ATOM 7294 C C . TYR B 1 17 ? -26.422 -25.016 13.078 1 20.97 17 TYR B C 1
ATOM 7296 O O . TYR B 1 17 ? -26.453 -23.812 13.328 1 20.97 17 TYR B O 1
ATOM 7304 N N . LEU B 1 18 ? -27.125 -25.594 11.922 1 22.97 18 LEU B N 1
ATOM 7305 C CA . LEU B 1 18 ? -27.75 -24.531 11.156 1 22.97 18 LEU B CA 1
ATOM 7306 C C . LEU B 1 18 ? -29.078 -24.125 11.781 1 22.97 18 LEU B C 1
ATOM 7308 O O . LEU B 1 18 ? -30.125 -24.719 11.477 1 22.97 18 LEU B O 1
ATOM 7312 N N . LYS B 1 19 ? -29.281 -24.125 13.031 1 24.02 19 LYS B N 1
ATOM 7313 C CA . LYS B 1 19 ? -30.703 -24.016 13.289 1 24.02 19 LYS B CA 1
ATOM 7314 C C . LYS B 1 19 ? -31.328 -22.875 12.492 1 24.02 19 LYS B C 1
ATOM 7316 O O . LYS B 1 19 ? -32.438 -23.016 11.953 1 24.02 19 LYS B O 1
ATOM 7321 N N . ILE B 1 20 ? -30.875 -21.75 12.477 1 22.09 20 ILE B N 1
ATOM 7322 C CA . ILE B 1 20 ? -31.859 -20.672 12.562 1 22.09 20 ILE B CA 1
ATOM 7323 C C . ILE B 1 20 ? -32.438 -20.375 11.172 1 22.09 20 ILE B C 1
ATOM 7325 O O . ILE B 1 20 ? -31.734 -19.812 10.328 1 22.09 20 ILE B O 1
ATOM 7329 N N . ILE B 1 21 ? -32.969 -21.266 10.422 1 24.5 21 ILE B N 1
ATOM 7330 C CA . ILE B 1 21 ? -33.531 -20.828 9.148 1 24.5 21 ILE B CA 1
ATOM 7331 C C . ILE B 1 21 ? -34.812 -20.031 9.383 1 24.5 21 ILE B C 1
ATOM 7333 O O . ILE B 1 21 ? -35.844 -20.609 9.734 1 24.5 21 ILE B O 1
ATOM 7337 N N . LYS B 1 22 ? -34.938 -19.016 10.055 1 23.64 22 LYS B N 1
ATOM 7338 C CA . LYS B 1 22 ? -36.219 -18.344 9.852 1 23.64 22 LYS B CA 1
ATOM 7339 C C . LYS B 1 22 ? -36.406 -17.938 8.398 1 23.64 22 LYS B C 1
ATOM 7341 O O . LYS B 1 22 ? -35.656 -17.109 7.879 1 23.64 22 LYS B O 1
ATOM 7346 N N . ASN B 1 23 ? -37 -18.672 7.316 1 22.52 23 ASN B N 1
ATOM 7347 C CA . ASN B 1 23 ? -37.312 -18.594 5.895 1 22.52 23 ASN B CA 1
ATOM 7348 C C . ASN B 1 23 ? -38.25 -17.438 5.598 1 22.52 23 ASN B C 1
ATOM 7350 O O . ASN B 1 23 ? -38.781 -17.312 4.48 1 22.52 23 ASN B O 1
ATOM 7354 N N . ASN B 1 24 ? -38.812 -16.547 6.309 1 22.58 24 ASN B N 1
ATOM 7355 C CA . ASN B 1 24 ? -40.031 -16.047 5.711 1 22.58 24 ASN B CA 1
ATOM 7356 C C . ASN B 1 24 ? -39.75 -15.055 4.586 1 22.58 24 ASN B C 1
ATOM 7358 O O . ASN B 1 24 ? -40.656 -14.602 3.9 1 22.58 24 ASN B O 1
ATOM 7362 N N . ARG B 1 25 ? -38.625 -14.477 3.873 1 20.17 25 ARG B N 1
ATOM 7363 C CA . ARG B 1 25 ? -38.844 -13.109 3.426 1 20.17 25 ARG B CA 1
ATOM 7364 C C . ARG B 1 25 ? -39.719 -13.094 2.176 1 20.17 25 ARG B C 1
ATOM 7366 O O . ARG B 1 25 ? -39.781 -14.078 1.438 1 20.17 25 ARG B O 1
ATOM 7373 N N . SER B 1 26 ? -40 -11.75 1.625 1 25.28 26 SER B N 1
ATOM 7374 C CA . SER B 1 26 ? -40.719 -10.617 1.055 1 25.28 26 SER B CA 1
ATOM 7375 C C . SER B 1 26 ? -40.281 -10.336 -0.378 1 25.28 26 SER B C 1
ATOM 7377 O O . SER B 1 26 ? -39.094 -10.453 -0.697 1 25.28 26 SER B O 1
ATOM 7379 N N . LEU B 1 27 ? -40.969 -10.492 -1.498 1 26.3 27 LEU B N 1
ATOM 7380 C CA . LEU B 1 27 ? -41 -9.953 -2.854 1 26.3 27 LEU B CA 1
ATOM 7381 C C . LEU B 1 27 ? -40.562 -8.492 -2.871 1 26.3 27 LEU B C 1
ATOM 7383 O O . LEU B 1 27 ? -41.219 -7.637 -2.268 1 26.3 27 LEU B O 1
ATOM 7387 N N . ALA B 1 28 ? -39.344 -8.031 -3.242 1 30.36 28 ALA B N 1
ATOM 7388 C CA . ALA B 1 28 ? -38.625 -6.781 -3.016 1 30.36 28 ALA B CA 1
ATOM 7389 C C . ALA B 1 28 ? -39.094 -5.699 -3.988 1 30.36 28 ALA B C 1
ATOM 7391 O O . ALA B 1 28 ? -38.75 -5.742 -5.176 1 30.36 28 ALA B O 1
ATOM 7392 N N . THR B 1 29 ? -40.25 -5.223 -4.352 1 34.06 29 THR B N 1
ATOM 7393 C CA . THR B 1 29 ? -40.75 -3.926 -4.812 1 34.06 29 THR B CA 1
ATOM 7394 C C . THR B 1 29 ? -39.812 -2.805 -4.332 1 34.06 29 THR B C 1
ATOM 7396 O O . THR B 1 29 ? -38.969 -3.014 -3.457 1 34.06 29 THR B O 1
ATOM 7399 N N . LYS B 1 30 ? -40.062 -1.388 -4.543 1 43.78 30 LYS B N 1
ATOM 7400 C CA . LYS B 1 30 ? -39.562 -0.237 -3.795 1 43.78 30 LYS B CA 1
ATOM 7401 C C . LYS B 1 30 ? -39.281 -0.609 -2.344 1 43.78 30 LYS B C 1
ATOM 7403 O O . LYS B 1 30 ? -39.156 0.267 -1.486 1 43.78 30 LYS B O 1
ATOM 7408 N N . SER B 1 31 ? -39.031 -1.889 -2.109 1 60.19 31 SER B N 1
ATOM 7409 C CA . SER B 1 31 ? -39.219 -2.703 -0.913 1 60.19 31 SER B CA 1
ATOM 7410 C C . SER B 1 31 ? -37.875 -3.033 -0.26 1 60.19 31 SER B C 1
ATOM 7412 O O . SER B 1 31 ? -36.844 -3.047 -0.929 1 60.19 31 SER B O 1
ATOM 7414 N N . GLU B 1 32 ? -37.719 -3.256 0.86 1 79.94 32 GLU B N 1
ATOM 7415 C CA . GLU B 1 32 ? -36.656 -3.529 1.834 1 79.94 32 GLU B CA 1
ATOM 7416 C C . GLU B 1 32 ? -36 -4.875 1.562 1 79.94 32 GLU B C 1
ATOM 7418 O O . GLU B 1 32 ? -36.656 -5.805 1.075 1 79.94 32 GLU B O 1
ATOM 7423 N N . VAL B 1 33 ? -34.719 -4.938 1.334 1 91.62 33 VAL B N 1
ATOM 7424 C CA . VAL B 1 33 ? -33.938 -6.16 1.186 1 91.62 33 VAL B CA 1
ATOM 7425 C C . VAL B 1 33 ? -34.25 -7.105 2.348 1 91.62 33 VAL B C 1
ATOM 7427 O O . VAL B 1 33 ? -34.75 -6.684 3.379 1 91.62 33 VAL B O 1
ATOM 7430 N N . ALA B 1 34 ? -33.969 -8.352 2.113 1 94 34 ALA B N 1
ATOM 7431 C CA . ALA B 1 34 ? -34.062 -9.328 3.197 1 94 34 ALA B CA 1
ATOM 7432 C C . ALA B 1 34 ? -33.188 -8.938 4.371 1 94 34 ALA B C 1
ATOM 7434 O O . ALA B 1 34 ? -32.156 -8.289 4.188 1 94 34 ALA B O 1
ATOM 7435 N N . SER B 1 35 ? -33.562 -9.359 5.488 1 95.19 35 SER B N 1
ATOM 7436 C CA . SER B 1 35 ? -32.906 -8.922 6.707 1 95.19 35 SER B CA 1
ATOM 7437 C C . SER B 1 35 ? -31.625 -9.734 6.957 1 95.19 35 SER B C 1
ATOM 7439 O O . SER B 1 35 ? -30.75 -9.297 7.699 1 95.19 35 SER B O 1
ATOM 7441 N N . SER B 1 36 ? -31.562 -10.945 6.383 1 97.38 36 SER B N 1
ATOM 7442 C CA . SER B 1 36 ? -30.391 -11.781 6.609 1 97.38 36 SER B CA 1
ATOM 7443 C C . SER B 1 36 ? -30.203 -12.789 5.48 1 97.38 36 SER B C 1
ATOM 7445 O O . SER B 1 36 ? -31.141 -13.086 4.742 1 97.38 36 SER B O 1
ATOM 7447 N N . ALA B 1 37 ? -29.031 -13.273 5.273 1 98.38 37 ALA B N 1
ATOM 7448 C CA . ALA B 1 37 ? -28.656 -14.328 4.336 1 98.38 37 ALA B CA 1
ATOM 7449 C C . ALA B 1 37 ? -27.391 -15.047 4.793 1 98.38 37 ALA B C 1
ATOM 7451 O O . ALA B 1 37 ? -26.609 -14.5 5.566 1 98.38 37 ALA B O 1
ATOM 7452 N N . ASP B 1 38 ? -27.281 -16.312 4.336 1 98.25 38 ASP B N 1
ATOM 7453 C CA . ASP B 1 38 ? -26.016 -17 4.598 1 98.25 38 ASP B CA 1
ATOM 7454 C C . ASP B 1 38 ? -24.859 -16.359 3.836 1 98.25 38 ASP B C 1
ATOM 7456 O O . ASP B 1 38 ? -23.75 -16.25 4.363 1 98.25 38 ASP B O 1
ATOM 7460 N N . VAL B 1 39 ? -25.109 -16.031 2.592 1 98.75 39 VAL B N 1
ATOM 7461 C CA . VAL B 1 39 ? -24.094 -15.453 1.722 1 98.75 39 VAL B CA 1
ATOM 7462 C C . VAL B 1 39 ? -24.703 -14.297 0.931 1 98.75 39 VAL B C 1
ATOM 7464 O O . VAL B 1 39 ? -25.828 -14.391 0.45 1 98.75 39 VAL B O 1
ATOM 7467 N N . VAL B 1 40 ? -24.016 -13.18 0.853 1 98.88 40 VAL B N 1
ATOM 7468 C CA . VAL B 1 40 ? -24.391 -12.078 -0.031 1 98.88 40 VAL B CA 1
ATOM 7469 C C . VAL B 1 40 ? -23.375 -11.961 -1.165 1 98.88 40 VAL B C 1
ATOM 7471 O O . VAL B 1 40 ? -22.172 -11.789 -0.92 1 98.88 40 VAL B O 1
ATOM 7474 N N . VAL B 1 41 ? -23.828 -12.109 -2.398 1 98.88 41 VAL B N 1
ATOM 7475 C CA . VAL B 1 41 ? -23.016 -11.945 -3.6 1 98.88 41 VAL B CA 1
ATOM 7476 C C . VAL B 1 41 ? -23.203 -10.539 -4.164 1 98.88 41 VAL B C 1
ATOM 7478 O O . VAL B 1 41 ? -24.328 -10.102 -4.41 1 98.88 41 VAL B O 1
ATOM 7481 N N . ILE B 1 42 ? -22.078 -9.836 -4.375 1 98.75 42 ILE B N 1
ATOM 7482 C CA . ILE B 1 42 ? -22.156 -8.477 -4.891 1 98.75 42 ILE B CA 1
ATOM 7483 C C . ILE B 1 42 ? -21.703 -8.445 -6.344 1 98.75 42 ILE B C 1
ATOM 7485 O O . ILE B 1 42 ? -20.531 -8.711 -6.641 1 98.75 42 ILE B O 1
ATOM 7489 N N . GLY B 1 43 ? -22.578 -8.07 -7.293 1 98.31 43 GLY B N 1
ATOM 7490 C CA . GLY B 1 43 ? -22.297 -8.008 -8.719 1 98.31 43 GLY B CA 1
ATOM 7491 C C . GLY B 1 43 ? -23.094 -9.016 -9.531 1 98.31 43 GLY B C 1
ATOM 7492 O O . GLY B 1 43 ? -23.031 -10.219 -9.258 1 98.31 43 GLY B O 1
ATOM 7493 N N . GLY B 1 44 ? -23.797 -8.531 -10.461 1 98.31 44 GLY B N 1
ATOM 7494 C CA . GLY B 1 44 ? -24.656 -9.375 -11.281 1 98.31 44 GLY B CA 1
ATOM 7495 C C . GLY B 1 44 ? -24.094 -9.648 -12.656 1 98.31 44 GLY B C 1
ATOM 7496 O O . GLY B 1 44 ? -24.828 -9.695 -13.641 1 98.31 44 GLY B O 1
ATOM 7497 N N . GLY B 1 45 ? -22.797 -9.719 -12.773 1 98.19 45 GLY B N 1
ATOM 7498 C CA . GLY B 1 45 ? -22.172 -10.258 -13.969 1 98.19 45 GLY B CA 1
ATOM 7499 C C . GLY B 1 45 ? -22.141 -11.773 -14 1 98.19 45 GLY B C 1
ATOM 7500 O O . GLY B 1 45 ? -22.734 -12.43 -13.141 1 98.19 45 GLY B O 1
ATOM 7501 N N . ILE B 1 46 ? -21.438 -12.312 -14.992 1 98.38 46 ILE B N 1
ATOM 7502 C CA . ILE B 1 46 ? -21.438 -13.758 -15.18 1 98.38 46 ILE B CA 1
ATOM 7503 C C . ILE B 1 46 ? -20.844 -14.438 -13.953 1 98.38 46 ILE B C 1
ATOM 7505 O O . ILE B 1 46 ? -21.266 -15.523 -13.57 1 98.38 46 ILE B O 1
ATOM 7509 N N . ALA B 1 47 ? -19.844 -13.859 -13.266 1 98.62 47 ALA B N 1
ATOM 7510 C CA . ALA B 1 47 ? -19.219 -14.43 -12.07 1 98.62 47 ALA B CA 1
ATOM 7511 C C . ALA B 1 47 ? -20.234 -14.523 -10.93 1 98.62 47 ALA B C 1
ATOM 7513 O O . ALA B 1 47 ? -20.312 -15.547 -10.25 1 98.62 47 ALA B O 1
ATOM 7514 N N . GLY B 1 48 ? -20.984 -13.43 -10.719 1 98.81 48 GLY B N 1
ATOM 7515 C CA . GLY B 1 48 ? -21.984 -13.43 -9.664 1 98.81 48 GLY B CA 1
ATOM 7516 C C . GLY B 1 48 ? -23.125 -14.398 -9.922 1 98.81 48 GLY B C 1
ATOM 7517 O O . GLY B 1 48 ? -23.578 -15.086 -9.008 1 98.81 48 GLY B O 1
ATOM 7518 N N . CYS B 1 49 ? -23.594 -14.43 -11.172 1 98.75 49 CYS B N 1
ATOM 7519 C CA . CYS B 1 49 ? -24.703 -15.312 -11.539 1 98.75 49 CYS B CA 1
ATOM 7520 C C . CYS B 1 49 ? -24.297 -16.781 -11.359 1 98.75 49 CYS B C 1
ATOM 7522 O O . CYS B 1 49 ? -25.078 -17.562 -10.812 1 98.75 49 CYS B O 1
ATOM 7524 N N . ASN B 1 50 ? -23.094 -17.125 -11.828 1 98.75 50 ASN B N 1
ATOM 7525 C CA . ASN B 1 50 ? -22.625 -18.484 -11.648 1 98.75 50 ASN B CA 1
ATOM 7526 C C . ASN B 1 50 ? -22.438 -18.828 -10.172 1 98.75 50 ASN B C 1
ATOM 7528 O O . ASN B 1 50 ? -22.75 -19.953 -9.75 1 98.75 50 ASN B O 1
ATOM 7532 N N . THR B 1 51 ? -21.906 -17.875 -9.398 1 98.81 51 THR B N 1
ATOM 7533 C CA . THR B 1 51 ? -21.688 -18.109 -7.973 1 98.81 51 THR B CA 1
ATOM 7534 C C . THR B 1 51 ? -23.016 -18.344 -7.262 1 98.81 51 THR B C 1
ATOM 7536 O O . THR B 1 51 ? -23.156 -19.281 -6.48 1 98.81 51 THR B O 1
ATOM 7539 N N . LEU B 1 52 ? -24 -17.5 -7.535 1 98.75 52 LEU B N 1
ATOM 7540 C CA . LEU B 1 52 ? -25.328 -17.641 -6.938 1 98.75 52 LEU B CA 1
ATOM 7541 C C . LEU B 1 52 ? -25.938 -18.984 -7.293 1 98.75 52 LEU B C 1
ATOM 7543 O O . LEU B 1 52 ? -26.484 -19.672 -6.43 1 98.75 52 LEU B O 1
ATOM 7547 N N . TYR B 1 53 ? -25.922 -19.328 -8.602 1 98.44 53 TYR B N 1
ATOM 7548 C CA . TYR B 1 53 ? -26.453 -20.594 -9.117 1 98.44 53 TYR B CA 1
ATOM 7549 C C . TYR B 1 53 ? -25.859 -21.781 -8.359 1 98.44 53 TYR B C 1
ATOM 7551 O O . TYR B 1 53 ? -26.594 -22.641 -7.867 1 98.44 53 TYR B O 1
ATOM 7559 N N . GLN B 1 54 ? -24.547 -21.797 -8.18 1 98.75 54 GLN B N 1
ATOM 7560 C CA . GLN B 1 54 ? -23.859 -22.922 -7.555 1 98.75 54 GLN B CA 1
ATOM 7561 C C . GLN B 1 54 ? -24.156 -22.984 -6.062 1 98.75 54 GLN B C 1
ATOM 7563 O O . GLN B 1 54 ? -24.297 -24.078 -5.504 1 98.75 54 GLN B O 1
ATOM 7568 N N . LEU B 1 55 ? -24.188 -21.844 -5.402 1 98.69 55 LEU B N 1
ATOM 7569 C CA . LEU B 1 55 ? -24.516 -21.812 -3.98 1 98.69 55 LEU B CA 1
ATOM 7570 C C . LEU B 1 55 ? -25.906 -22.375 -3.729 1 98.69 55 LEU B C 1
ATOM 7572 O O . LEU B 1 55 ? -26.109 -23.203 -2.84 1 98.69 55 LEU B O 1
ATOM 7576 N N . THR B 1 56 ? -26.906 -21.969 -4.492 1 98.06 56 THR B N 1
ATOM 7577 C CA . THR B 1 56 ? -28.297 -22.344 -4.262 1 98.06 56 THR B CA 1
ATOM 7578 C C . THR B 1 56 ? -28.531 -23.812 -4.605 1 98.06 56 THR B C 1
ATOM 7580 O O . THR B 1 56 ? -29.344 -24.484 -3.977 1 98.06 56 THR B O 1
ATOM 7583 N N . LYS B 1 57 ? -27.844 -24.281 -5.625 1 97.38 57 LYS B N 1
ATOM 7584 C CA . LYS B 1 57 ? -27.891 -25.703 -5.957 1 97.38 57 LYS B CA 1
ATOM 7585 C C . LYS B 1 57 ? -27.453 -26.562 -4.777 1 97.38 57 LYS B C 1
ATOM 7587 O O . LYS B 1 57 ? -27.859 -27.719 -4.664 1 97.38 57 LYS B O 1
ATOM 7592 N N . ARG B 1 58 ? -26.781 -25.984 -3.891 1 97.81 58 ARG B N 1
ATOM 7593 C CA . ARG B 1 58 ? -26.234 -26.688 -2.736 1 97.81 58 ARG B CA 1
ATOM 7594 C C . ARG B 1 58 ? -27 -26.328 -1.466 1 97.81 58 ARG B C 1
ATOM 7596 O O . ARG B 1 58 ? -26.547 -26.625 -0.358 1 97.81 58 ARG B O 1
ATOM 7603 N N . GLY B 1 59 ? -28.031 -25.578 -1.549 1 97.38 59 GLY B N 1
ATOM 7604 C CA . GLY B 1 59 ? -28.969 -25.344 -0.454 1 97.38 59 GLY B CA 1
ATOM 7605 C C . GLY B 1 59 ? -28.625 -24.094 0.351 1 97.38 59 GLY B C 1
ATOM 7606 O O . GLY B 1 59 ? -29.172 -23.891 1.438 1 97.38 59 GLY B O 1
ATOM 7607 N N . VAL B 1 60 ? -27.797 -23.25 -0.123 1 98.19 60 VAL B N 1
ATOM 7608 C CA . VAL B 1 60 ? -27.375 -22.062 0.602 1 98.19 60 VAL B CA 1
ATOM 7609 C C . VAL B 1 60 ? -28.391 -20.938 0.376 1 98.19 60 VAL B C 1
ATOM 7611 O O . VAL B 1 60 ? -28.828 -20.703 -0.753 1 98.19 60 VAL B O 1
ATOM 7614 N N . ASN B 1 61 ? -28.797 -20.312 1.427 1 97.88 61 ASN B N 1
ATOM 7615 C CA . ASN B 1 61 ? -29.609 -19.094 1.322 1 97.88 61 ASN B CA 1
ATOM 7616 C C . ASN B 1 61 ? -28.75 -17.906 0.912 1 97.88 61 ASN B C 1
ATOM 7618 O O . ASN B 1 61 ? -28.078 -17.297 1.751 1 97.88 61 ASN B O 1
ATOM 7622 N N . ALA B 1 62 ? -28.844 -17.562 -0.351 1 98.56 62 ALA B N 1
ATOM 7623 C CA . ALA B 1 62 ? -27.938 -16.547 -0.872 1 98.56 62 ALA B CA 1
ATOM 7624 C C . ALA B 1 62 ? -28.719 -15.406 -1.527 1 98.56 62 ALA B C 1
ATOM 7626 O O . ALA B 1 62 ? -29.828 -15.617 -2.031 1 98.56 62 ALA B O 1
ATOM 7627 N N . ILE B 1 63 ? -28.188 -14.203 -1.459 1 98.62 63 ILE B N 1
ATOM 7628 C CA . ILE B 1 63 ? -28.719 -12.992 -2.068 1 98.62 63 ILE B CA 1
ATOM 7629 C C . ILE B 1 63 ? -27.703 -12.398 -3.035 1 98.62 63 ILE B C 1
ATOM 7631 O O . ILE B 1 63 ? -26.5 -12.367 -2.742 1 98.62 63 ILE B O 1
ATOM 7635 N N . LEU B 1 64 ? -28.172 -12 -4.211 1 98.81 64 LEU B N 1
ATOM 7636 C CA . LEU B 1 64 ? -27.328 -11.258 -5.145 1 98.81 64 LEU B CA 1
ATOM 7637 C C . LEU B 1 64 ? -27.766 -9.805 -5.234 1 98.81 64 LEU B C 1
ATOM 7639 O O . LEU B 1 64 ? -28.953 -9.516 -5.41 1 98.81 64 LEU B O 1
ATOM 7643 N N . LEU B 1 65 ? -26.812 -8.922 -5.035 1 98.38 65 LEU B N 1
ATOM 7644 C CA . LEU B 1 65 ? -27.047 -7.484 -5.152 1 98.38 65 LEU B CA 1
ATOM 7645 C C . LEU B 1 65 ? -26.359 -6.922 -6.395 1 98.38 65 LEU B C 1
ATOM 7647 O O . LEU B 1 65 ? -25.156 -7.09 -6.574 1 98.38 65 LEU B O 1
ATOM 7651 N N . GLU B 1 66 ? -27.078 -6.309 -7.293 1 97.56 66 GLU B N 1
ATOM 7652 C CA . GLU B 1 66 ? -26.594 -5.617 -8.477 1 97.56 66 GLU B CA 1
ATOM 7653 C C . GLU B 1 66 ? -26.953 -4.133 -8.445 1 97.56 66 GLU B C 1
ATOM 7655 O O . GLU B 1 66 ? -28.125 -3.783 -8.273 1 97.56 66 GLU B O 1
ATOM 7660 N N . ARG B 1 67 ? -25.922 -3.287 -8.555 1 95.19 67 ARG B N 1
ATOM 7661 C CA . ARG B 1 67 ? -26.109 -1.846 -8.43 1 95.19 67 ARG B CA 1
ATOM 7662 C C . ARG B 1 67 ? -27.016 -1.313 -9.539 1 95.19 67 ARG B C 1
ATOM 7664 O O . ARG B 1 67 ? -27.75 -0.352 -9.336 1 95.19 67 ARG B O 1
ATOM 7671 N N . SER B 1 68 ? -26.906 -1.894 -10.734 1 95.56 68 SER B N 1
ATOM 7672 C CA . SER B 1 68 ? -27.703 -1.487 -11.883 1 95.56 68 SER B CA 1
ATOM 7673 C C . SER B 1 68 ? -28.531 -2.652 -12.422 1 95.56 68 SER B C 1
ATOM 7675 O O . SER B 1 68 ? -29.406 -3.182 -11.727 1 95.56 68 SER B O 1
ATOM 7677 N N . LYS B 1 69 ? -28.188 -3.035 -13.672 1 97.19 69 LYS B N 1
ATOM 7678 C CA . LYS B 1 69 ? -28.891 -4.16 -14.289 1 97.19 69 LYS B CA 1
ATOM 7679 C C . LYS B 1 69 ? -27.969 -5.359 -14.461 1 97.19 69 LYS B C 1
ATOM 7681 O O . LYS B 1 69 ? -26.75 -5.195 -14.602 1 97.19 69 LYS B O 1
ATOM 7686 N N . ILE B 1 70 ? -28.578 -6.492 -14.445 1 97.81 70 ILE B N 1
ATOM 7687 C CA . ILE B 1 70 ? -27.812 -7.719 -14.672 1 97.81 70 ILE B CA 1
ATOM 7688 C C . ILE B 1 70 ? -27.016 -7.602 -15.969 1 97.81 70 ILE B C 1
ATOM 7690 O O . ILE B 1 70 ? -27.547 -7.145 -16.984 1 97.81 70 ILE B O 1
ATOM 7694 N N . THR B 1 71 ? -25.75 -7.949 -15.938 1 97.44 71 THR B N 1
ATOM 7695 C CA . THR B 1 71 ? -24.797 -8.023 -17.047 1 97.44 71 THR B CA 1
ATOM 7696 C C . THR B 1 71 ? -24.312 -6.633 -17.438 1 97.44 71 THR B C 1
ATOM 7698 O O . THR B 1 71 ? -23.438 -6.492 -18.297 1 97.44 71 THR B O 1
ATOM 7701 N N . SER B 1 72 ? -24.734 -5.543 -16.844 1 95.94 72 SER B N 1
ATOM 7702 C CA . SER B 1 72 ? -24.625 -4.191 -17.375 1 95.94 72 SER B CA 1
ATOM 7703 C C . SER B 1 72 ? -23.188 -3.682 -17.281 1 95.94 72 SER B C 1
ATOM 7705 O O . SER B 1 72 ? -22.828 -2.697 -17.938 1 95.94 72 SER B O 1
ATOM 7707 N N . GLY B 1 73 ? -22.359 -4.324 -16.453 1 94.75 73 GLY B N 1
ATOM 7708 C CA . GLY B 1 73 ? -20.984 -3.881 -16.312 1 94.75 73 GLY B CA 1
ATOM 7709 C C . GLY B 1 73 ? -20.125 -4.234 -17.516 1 94.75 73 GLY B C 1
ATOM 7710 O O . GLY B 1 73 ? -20.047 -3.475 -18.484 1 94.75 73 GLY B O 1
ATOM 7711 N N . THR B 1 74 ? -19.547 -5.469 -17.438 1 95.25 74 THR B N 1
ATOM 7712 C CA . THR B 1 74 ? -18.656 -5.859 -18.531 1 95.25 74 THR B CA 1
ATOM 7713 C C . THR B 1 74 ? -19.219 -7.086 -19.266 1 95.25 74 THR B C 1
ATOM 7715 O O . THR B 1 74 ? -18.875 -7.336 -20.422 1 95.25 74 THR B O 1
ATOM 7718 N N . THR B 1 75 ? -20.094 -7.832 -18.703 1 96.44 75 THR B N 1
ATOM 7719 C CA . THR B 1 75 ? -20.562 -9.109 -19.219 1 96.44 75 THR B CA 1
ATOM 7720 C C . THR B 1 75 ? -21.375 -8.922 -20.484 1 96.44 75 THR B C 1
ATOM 7722 O O . THR B 1 75 ? -21.297 -9.734 -21.406 1 96.44 75 THR B O 1
ATOM 7725 N N . TRP B 1 76 ? -22.141 -7.836 -20.656 1 95.62 76 TRP B N 1
ATOM 7726 C CA . TRP B 1 76 ? -23.109 -7.66 -21.734 1 95.62 76 TRP B CA 1
ATOM 7727 C C . TRP B 1 76 ? -22.391 -7.488 -23.078 1 95.62 76 TRP B C 1
ATOM 7729 O O . TRP B 1 76 ? -22.969 -7.758 -24.125 1 95.62 76 TRP B O 1
ATOM 7739 N N . HIS B 1 77 ? -21.172 -7.066 -23.031 1 94.62 77 HIS B N 1
ATOM 7740 C CA . HIS B 1 77 ? -20.547 -6.777 -24.312 1 94.62 77 HIS B CA 1
ATOM 7741 C C . HIS B 1 77 ? -19.391 -7.738 -24.578 1 94.62 77 HIS B C 1
ATOM 7743 O O . HIS B 1 77 ? -18.578 -7.5 -25.469 1 94.62 77 HIS B O 1
ATOM 7749 N N . THR B 1 78 ? -19.266 -8.789 -23.828 1 93.31 78 THR B N 1
ATOM 7750 C CA . THR B 1 78 ? -18.188 -9.75 -24.047 1 93.31 78 THR B CA 1
ATOM 7751 C C . THR B 1 78 ? -18.438 -10.57 -25.312 1 93.31 78 THR B C 1
ATOM 7753 O O . THR B 1 78 ? -19.578 -10.719 -25.75 1 93.31 78 THR B O 1
ATOM 7756 N N . ALA B 1 79 ? -17.406 -11.109 -25.875 1 89.69 79 ALA B N 1
ATOM 7757 C CA . ALA B 1 79 ? -17.5 -11.938 -27.078 1 89.69 79 ALA B CA 1
ATOM 7758 C C . ALA B 1 79 ? -18.078 -13.312 -26.75 1 89.69 79 ALA B C 1
ATOM 7760 O O . ALA B 1 79 ? -18.672 -13.961 -27.625 1 89.69 79 ALA B O 1
ATOM 7761 N N . GLY B 1 80 ? -17.844 -13.805 -25.594 1 94.38 80 GLY B N 1
ATOM 7762 C CA . GLY B 1 80 ? -18.5 -15.023 -25.141 1 94.38 80 GLY B CA 1
ATOM 7763 C C . GLY B 1 80 ? -17.797 -16.281 -25.609 1 94.38 80 GLY B C 1
ATOM 7764 O O . GLY B 1 80 ? -18.406 -17.344 -25.719 1 94.38 80 GLY B O 1
ATOM 7765 N N . LEU B 1 81 ? -16.5 -16.234 -25.844 1 95.94 81 LEU B N 1
ATOM 7766 C CA . LEU B 1 81 ? -15.719 -17.375 -26.281 1 95.94 81 LEU B CA 1
ATOM 7767 C C . LEU B 1 81 ? -15.477 -18.344 -25.125 1 95.94 81 LEU B C 1
ATOM 7769 O O . LEU B 1 81 ? -15.258 -17.906 -23.984 1 95.94 81 LEU B O 1
ATOM 7773 N N . VAL B 1 82 ? -15.523 -19.641 -25.391 1 96.94 82 VAL B N 1
ATOM 7774 C CA . VAL B 1 82 ? -15.234 -20.688 -24.422 1 96.94 82 VAL B CA 1
ATOM 7775 C C . VAL B 1 82 ? -14.258 -21.703 -25.016 1 96.94 82 VAL B C 1
ATOM 7777 O O . VAL B 1 82 ? -14.586 -22.391 -25.984 1 96.94 82 VAL B O 1
ATOM 7780 N N . TRP B 1 83 ? -13.141 -21.797 -24.453 1 96.38 83 TRP B N 1
ATOM 7781 C CA . TRP B 1 83 ? -12.086 -22.688 -24.938 1 96.38 83 TRP B CA 1
ATOM 7782 C C . TRP B 1 83 ? -11.969 -23.922 -24.062 1 96.38 83 TRP B C 1
ATOM 7784 O O . TRP B 1 83 ? -12.633 -24.031 -23.031 1 96.38 83 TRP B O 1
ATOM 7794 N N . SER B 1 84 ? -11.07 -24.891 -24.516 1 96.94 84 SER B N 1
ATOM 7795 C CA . SER B 1 84 ? -10.922 -26.125 -23.75 1 96.94 84 SER B CA 1
ATOM 7796 C C . SER B 1 84 ? -9.477 -26.359 -23.344 1 96.94 84 SER B C 1
ATOM 7798 O O . SER B 1 84 ? -9.203 -27.062 -22.375 1 96.94 84 SER B O 1
ATOM 7800 N N . LEU B 1 85 ? -8.586 -25.859 -24.141 1 96.62 85 LEU B N 1
ATOM 7801 C CA . LEU B 1 85 ? -7.184 -26.188 -23.891 1 96.62 85 LEU B CA 1
ATOM 7802 C C . LEU B 1 85 ? -6.414 -24.953 -23.438 1 96.62 85 LEU B C 1
ATOM 7804 O O . LEU B 1 85 ? -6.574 -23.875 -24.016 1 96.62 85 LEU B O 1
ATOM 7808 N N . ARG B 1 86 ? -5.711 -25.047 -22.391 1 94.38 86 ARG B N 1
ATOM 7809 C CA . ARG B 1 86 ? -4.762 -24.109 -21.812 1 94.38 86 ARG B CA 1
ATOM 7810 C C . ARG B 1 86 ? -3.514 -24.828 -21.312 1 94.38 86 ARG B C 1
ATOM 7812 O O . ARG B 1 86 ? -3.541 -26.031 -21.062 1 94.38 86 ARG B O 1
ATOM 7819 N N . PRO B 1 87 ? -2.385 -24.141 -21.172 1 92.06 87 PRO B N 1
ATOM 7820 C CA . PRO B 1 87 ? -1.169 -24.797 -20.672 1 92.06 87 PRO B CA 1
ATOM 7821 C C . PRO B 1 87 ? -1.159 -24.953 -19.156 1 92.06 87 PRO B C 1
ATOM 7823 O O . PRO B 1 87 ? -0.156 -24.641 -18.516 1 92.06 87 PRO B O 1
ATOM 7826 N N . CYS B 1 88 ? -2.184 -25.453 -18.594 1 93.56 88 CYS B N 1
ATOM 7827 C CA . CYS B 1 88 ? -2.369 -25.641 -17.172 1 93.56 88 CYS B CA 1
ATOM 7828 C C . CYS B 1 88 ? -3.484 -26.656 -16.891 1 93.56 88 CYS B C 1
ATOM 7830 O O . CYS B 1 88 ? -4.598 -26.5 -17.391 1 93.56 88 CYS B O 1
ATOM 7832 N N . ASP B 1 89 ? -3.232 -27.625 -16.125 1 96.25 89 ASP B N 1
ATOM 7833 C CA . ASP B 1 89 ? -4.215 -28.672 -15.875 1 96.25 89 ASP B CA 1
ATOM 7834 C C . ASP B 1 89 ? -5.434 -28.109 -15.141 1 96.25 89 ASP B C 1
ATOM 7836 O O . ASP B 1 89 ? -6.57 -28.484 -15.438 1 96.25 89 ASP B O 1
ATOM 7840 N N . LEU B 1 90 ? -5.207 -27.172 -14.156 1 97.25 90 LEU B N 1
ATOM 7841 C CA . LEU B 1 90 ? -6.312 -26.547 -13.438 1 97.25 90 LEU B CA 1
ATOM 7842 C C . LEU B 1 90 ? -7.27 -25.859 -14.406 1 97.25 90 LEU B C 1
ATOM 7844 O O . LEU B 1 90 ? -8.492 -26.031 -14.305 1 97.25 90 LEU B O 1
ATOM 7848 N N . GLU B 1 91 ? -6.727 -25.094 -15.305 1 97.62 91 GLU B N 1
ATOM 7849 C CA . GLU B 1 91 ? -7.555 -24.328 -16.234 1 97.62 91 GLU B CA 1
ATOM 7850 C C . GLU B 1 91 ? -8.32 -25.25 -17.172 1 97.62 91 GLU B C 1
ATOM 7852 O O . GLU B 1 91 ? -9.477 -24.984 -17.516 1 97.62 91 GLU B O 1
ATOM 7857 N N . VAL B 1 92 ? -7.664 -26.312 -17.609 1 97.75 92 VAL B N 1
ATOM 7858 C CA . VAL B 1 92 ? -8.344 -27.281 -18.453 1 97.75 92 VAL B CA 1
ATOM 7859 C C . VAL B 1 92 ? -9.539 -27.875 -17.703 1 97.75 92 VAL B C 1
ATOM 7861 O O . VAL B 1 92 ? -10.625 -28.031 -18.266 1 97.75 92 VAL B O 1
ATOM 7864 N N . ARG B 1 93 ? -9.375 -28.188 -16.422 1 97.69 93 ARG B N 1
ATOM 7865 C CA . ARG B 1 93 ? -10.461 -28.734 -15.609 1 97.69 93 ARG B CA 1
ATOM 7866 C C . ARG B 1 93 ? -11.586 -27.719 -15.445 1 97.69 93 ARG B C 1
ATOM 7868 O O . ARG B 1 93 ? -12.766 -28.062 -15.57 1 97.69 93 ARG B O 1
ATOM 7875 N N . LEU B 1 94 ? -11.219 -26.516 -15.141 1 98.19 94 LEU B N 1
ATOM 7876 C CA . LEU B 1 94 ? -12.211 -25.453 -14.945 1 98.19 94 LEU B CA 1
ATOM 7877 C C . LEU B 1 94 ? -13 -25.203 -16.234 1 98.19 94 LEU B C 1
ATOM 7879 O O . LEU B 1 94 ? -14.203 -24.938 -16.188 1 98.19 94 LEU B O 1
ATOM 7883 N N . LEU B 1 95 ? -12.305 -25.25 -17.344 1 98.19 95 LEU B N 1
ATOM 7884 C CA . LEU B 1 95 ? -12.961 -25.062 -18.641 1 98.19 95 LEU B CA 1
ATOM 7885 C C . LEU B 1 95 ? -13.93 -26.203 -18.922 1 98.19 95 LEU B C 1
ATOM 7887 O O . LEU B 1 95 ? -15.023 -25.984 -19.438 1 98.19 95 LEU B O 1
ATOM 7891 N N . ARG B 1 96 ? -13.508 -27.406 -18.641 1 97.88 96 ARG B N 1
ATOM 7892 C CA . ARG B 1 96 ? -14.406 -28.562 -18.797 1 97.88 96 ARG B CA 1
ATOM 7893 C C . ARG B 1 96 ? -15.656 -28.406 -17.938 1 97.88 96 ARG B C 1
ATOM 7895 O O . ARG B 1 96 ? -16.766 -28.625 -18.406 1 97.88 96 ARG B O 1
ATOM 7902 N N . ASP B 1 97 ? -15.445 -28.016 -16.672 1 98.19 97 ASP B N 1
ATOM 7903 C CA . ASP B 1 97 ? -16.578 -27.797 -15.773 1 98.19 97 ASP B CA 1
ATOM 7904 C C . ASP B 1 97 ? -17.516 -26.734 -16.328 1 98.19 97 ASP B C 1
ATOM 7906 O O . ASP B 1 97 ? -18.734 -26.859 -16.234 1 98.19 97 ASP B O 1
ATOM 7910 N N . SER B 1 98 ? -16.984 -25.672 -16.859 1 98.25 98 SER B N 1
ATOM 7911 C CA . SER B 1 98 ? -17.781 -24.594 -17.406 1 98.25 98 SER B CA 1
ATOM 7912 C C . SER B 1 98 ? -18.609 -25.062 -18.609 1 98.25 98 SER B C 1
ATOM 7914 O O . SER B 1 98 ? -19.797 -24.766 -18.703 1 98.25 98 SER B O 1
ATOM 7916 N N . ARG B 1 99 ? -17.969 -25.781 -19.5 1 97.19 99 ARG B N 1
ATOM 7917 C CA . ARG B 1 99 ? -18.688 -26.312 -20.656 1 97.19 99 ARG B CA 1
ATOM 7918 C C . ARG B 1 99 ? -19.812 -27.25 -20.219 1 97.19 99 ARG B C 1
ATOM 7920 O O . ARG B 1 99 ? -20.906 -27.234 -20.812 1 97.19 99 ARG B O 1
ATOM 7927 N N . ASN B 1 100 ? -19.547 -28.047 -19.219 1 97.38 100 ASN B N 1
ATOM 7928 C CA . ASN B 1 100 ? -20.578 -28.938 -18.703 1 97.38 100 ASN B CA 1
ATOM 7929 C C . ASN B 1 100 ? -21.781 -28.172 -18.156 1 97.38 100 ASN B C 1
ATOM 7931 O O . ASN B 1 100 ? -22.922 -28.562 -18.391 1 97.38 100 ASN B O 1
ATOM 7935 N N . VAL B 1 101 ? -21.484 -27.141 -17.438 1 97.69 101 VAL B N 1
ATOM 7936 C CA . VAL B 1 101 ? -22.562 -26.312 -16.906 1 97.69 101 VAL B CA 1
ATOM 7937 C C . VAL B 1 101 ? -23.375 -25.703 -18.047 1 97.69 101 VAL B C 1
ATOM 7939 O O . VAL B 1 101 ? -24.609 -25.781 -18.062 1 97.69 101 VAL B O 1
ATOM 7942 N N . TYR B 1 102 ? -22.703 -25.125 -19.016 1 96.38 102 TYR B N 1
ATOM 7943 C CA . TYR B 1 102 ? -23.391 -24.438 -20.109 1 96.38 102 TYR B CA 1
ATOM 7944 C C . TYR B 1 102 ? -24.172 -25.422 -20.969 1 96.38 102 TYR B C 1
ATOM 7946 O O . TYR B 1 102 ? -25.25 -25.109 -21.453 1 96.38 102 TYR B O 1
ATOM 7954 N N . ASN B 1 103 ? -23.625 -26.578 -21.141 1 94.56 103 ASN B N 1
ATOM 7955 C CA . ASN B 1 103 ? -24.281 -27.609 -21.922 1 94.56 103 ASN B CA 1
ATOM 7956 C C . ASN B 1 103 ? -25.562 -28.094 -21.25 1 94.56 103 ASN B C 1
ATOM 7958 O O . ASN B 1 103 ? -26.516 -28.484 -21.938 1 94.56 103 ASN B O 1
ATOM 7962 N N . ASN B 1 104 ? -25.609 -28.047 -20 1 95.38 104 ASN B N 1
ATOM 7963 C CA . ASN B 1 104 ? -26.734 -28.625 -19.266 1 95.38 104 ASN B CA 1
ATOM 7964 C C . ASN B 1 104 ? -27.75 -27.562 -18.859 1 95.38 104 ASN B C 1
ATOM 7966 O O . ASN B 1 104 ? -28.859 -27.891 -18.453 1 95.38 104 ASN B O 1
ATOM 7970 N N . LEU B 1 105 ? -27.406 -26.375 -18.984 1 95.06 105 LEU B N 1
ATOM 7971 C CA . LEU B 1 105 ? -28.25 -25.266 -18.5 1 95.06 105 LEU B CA 1
ATOM 7972 C C . LEU B 1 105 ? -29.594 -25.25 -19.234 1 95.06 105 LEU B C 1
ATOM 7974 O O . LEU B 1 105 ? -30.625 -25 -18.609 1 95.06 105 LEU B O 1
ATOM 7978 N N . ALA B 1 106 ? -29.547 -25.453 -20.531 1 92.38 106 ALA B N 1
ATOM 7979 C CA . ALA B 1 106 ? -30.781 -25.453 -21.328 1 92.38 106 ALA B CA 1
ATOM 7980 C C . ALA B 1 106 ? -31.766 -26.484 -20.797 1 92.38 106 ALA B C 1
ATOM 7982 O O . ALA B 1 106 ? -32.969 -26.25 -20.781 1 92.38 106 ALA B O 1
ATOM 7983 N N . ASN B 1 107 ? -31.281 -27.578 -20.438 1 94.12 107 ASN B N 1
ATOM 7984 C CA . ASN B 1 107 ? -32.125 -28.625 -19.891 1 94.12 107 ASN B CA 1
ATOM 7985 C C . ASN B 1 107 ? -32.719 -28.234 -18.547 1 94.12 107 ASN B C 1
ATOM 7987 O O . ASN B 1 107 ? -33.875 -28.578 -18.25 1 94.12 107 ASN B O 1
ATOM 7991 N N . GLU B 1 108 ? -31.938 -27.641 -17.797 1 93.81 108 GLU B N 1
ATOM 7992 C CA . GLU B 1 108 ? -32.406 -27.281 -16.453 1 93.81 108 GLU B CA 1
ATOM 7993 C C . GLU B 1 108 ? -33.469 -26.203 -16.516 1 93.81 108 GLU B C 1
ATOM 7995 O O . GLU B 1 108 ? -34.406 -26.219 -15.695 1 93.81 108 GLU B O 1
ATOM 8000 N N . VAL B 1 109 ? -33.344 -25.297 -17.453 1 92.56 109 VAL B N 1
ATOM 8001 C CA . VAL B 1 109 ? -34.312 -24.219 -17.516 1 92.56 109 VAL B CA 1
ATOM 8002 C C . VAL B 1 109 ? -35.375 -24.562 -18.562 1 92.56 109 VAL B C 1
ATOM 8004 O O . VAL B 1 109 ? -36.375 -23.828 -18.703 1 92.56 109 VAL B O 1
ATOM 8007 N N . GLU B 1 110 ? -35.25 -25.578 -19.25 1 88.19 110 GLU B N 1
ATOM 8008 C CA . GLU B 1 110 ? -36.156 -26 -20.312 1 88.19 110 GLU B CA 1
ATOM 8009 C C . GLU B 1 110 ? -36.344 -24.891 -21.344 1 88.19 110 GLU B C 1
ATOM 8011 O O . GLU B 1 110 ? -37.469 -24.547 -21.703 1 88.19 110 GLU B O 1
ATOM 8016 N N . ASP B 1 111 ? -35.25 -24.281 -21.656 1 87.38 111 ASP B N 1
ATOM 8017 C CA . ASP B 1 111 ? -35.188 -23.203 -22.641 1 87.38 111 ASP B CA 1
ATOM 8018 C C . ASP B 1 111 ? -33.75 -23.016 -23.172 1 87.38 111 ASP B C 1
ATOM 8020 O O . ASP B 1 111 ? -32.781 -23.516 -22.578 1 87.38 111 ASP B O 1
ATOM 8024 N N . TYR B 1 112 ? -33.688 -22.375 -24.359 1 86.5 112 TYR B N 1
ATOM 8025 C CA . TYR B 1 112 ? -32.375 -22.109 -24.953 1 86.5 112 TYR B CA 1
ATOM 8026 C C . TYR B 1 112 ? -31.562 -21.172 -24.062 1 86.5 112 TYR B C 1
ATOM 8028 O O . TYR B 1 112 ? -32.094 -20.188 -23.547 1 86.5 112 TYR B O 1
ATOM 8036 N N . SER B 1 113 ? -30.297 -21.562 -23.859 1 89.06 113 SER B N 1
ATOM 8037 C CA . SER B 1 113 ? -29.484 -20.797 -22.922 1 89.06 113 SER B CA 1
ATOM 8038 C C . SER B 1 113 ? -28.281 -20.172 -23.609 1 89.06 113 SER B C 1
ATOM 8040 O O . SER B 1 113 ? -27.422 -19.594 -22.938 1 89.06 113 SER B O 1
ATOM 8042 N N . GLY B 1 114 ? -28.172 -20.344 -24.859 1 92.69 114 GLY B N 1
ATOM 8043 C CA . GLY B 1 114 ? -27.234 -19.531 -25.625 1 92.69 114 GLY B CA 1
ATOM 8044 C C . GLY B 1 114 ? -25.938 -20.266 -25.922 1 92.69 114 GLY B C 1
ATOM 8045 O O . GLY B 1 114 ? -25.016 -19.703 -26.531 1 92.69 114 GLY B O 1
ATOM 8046 N N . TRP B 1 115 ? -25.75 -21.547 -25.578 1 95.94 115 TRP B N 1
ATOM 8047 C CA . TRP B 1 115 ? -24.531 -22.297 -25.812 1 95.94 115 TRP B CA 1
ATOM 8048 C C . TRP B 1 115 ? -24.469 -22.828 -27.234 1 95.94 115 TRP B C 1
ATOM 8050 O O . TRP B 1 115 ? -25.422 -23.469 -27.703 1 95.94 115 TRP B O 1
ATOM 8060 N N . ILE B 1 116 ? -23.391 -22.5 -27.969 1 95.81 116 ILE B N 1
ATOM 8061 C CA . ILE B 1 116 ? -23.141 -23.016 -29.312 1 95.81 116 ILE B CA 1
ATOM 8062 C C . ILE B 1 116 ? -21.781 -23.719 -29.359 1 95.81 116 ILE B C 1
ATOM 8064 O O . ILE B 1 116 ? -20.75 -23.094 -29.141 1 95.81 116 ILE B O 1
ATOM 8068 N N . ASN B 1 117 ? -21.781 -24.984 -29.672 1 96.38 117 ASN B N 1
ATOM 8069 C CA . ASN B 1 117 ? -20.562 -25.781 -29.766 1 96.38 117 ASN B CA 1
ATOM 8070 C C . ASN B 1 117 ? -20.062 -25.859 -31.203 1 96.38 117 ASN B C 1
ATOM 8072 O O . ASN B 1 117 ? -20.094 -26.938 -31.812 1 96.38 117 ASN B O 1
ATOM 8076 N N . ASN B 1 118 ? -19.5 -24.797 -31.609 1 96.62 118 ASN B N 1
ATOM 8077 C CA . ASN B 1 118 ? -19.047 -24.75 -33 1 96.62 118 ASN B CA 1
ATOM 8078 C C . ASN B 1 118 ? -17.562 -25.047 -33.125 1 96.62 118 ASN B C 1
ATOM 8080 O O . ASN B 1 118 ? -17 -24.984 -34.219 1 96.62 118 ASN B O 1
ATOM 8084 N N . GLY B 1 119 ? -16.844 -25.328 -32.031 1 97.38 119 GLY B N 1
ATOM 8085 C CA . GLY B 1 119 ? -15.438 -25.703 -32.094 1 97.38 119 GLY B CA 1
ATOM 8086 C C . GLY B 1 119 ? -14.5 -24.5 -32.062 1 97.38 119 GLY B C 1
ATOM 8087 O O . GLY B 1 119 ? -14.953 -23.359 -32.031 1 97.38 119 GLY B O 1
ATOM 8088 N N . GLY B 1 120 ? -13.219 -24.781 -31.906 1 98 120 GLY B N 1
ATOM 8089 C CA . GLY B 1 120 ? -12.156 -23.781 -31.906 1 98 120 GLY B CA 1
ATOM 8090 C C . GLY B 1 120 ? -10.883 -24.266 -32.562 1 98 120 GLY B C 1
ATOM 8091 O O . GLY B 1 120 ? -10.586 -25.469 -32.562 1 98 120 GLY B O 1
ATOM 8092 N N . MET B 1 121 ? -10.18 -23.344 -33.125 1 98.25 121 MET B N 1
ATOM 8093 C CA . MET B 1 121 ? -8.953 -23.688 -33.844 1 98.25 121 MET B CA 1
ATOM 8094 C C . MET B 1 121 ? -7.812 -22.766 -33.438 1 98.25 121 MET B C 1
ATOM 8096 O O . MET B 1 121 ? -7.984 -21.531 -33.406 1 98.25 121 MET B O 1
ATOM 8100 N N . PHE B 1 122 ? -6.629 -23.359 -33.125 1 97.94 122 PHE B N 1
ATOM 8101 C CA . PHE B 1 122 ? -5.371 -22.656 -32.938 1 97.94 122 PHE B CA 1
ATOM 8102 C C . PHE B 1 122 ? -4.57 -22.609 -34.219 1 97.94 122 PHE B C 1
ATOM 8104 O O . PHE B 1 122 ? -4.41 -23.625 -34.906 1 97.94 122 PHE B O 1
ATOM 8111 N N . ILE B 1 123 ? -4.07 -21.438 -34.531 1 98.19 123 ILE B N 1
ATOM 8112 C CA . ILE B 1 123 ? -3.246 -21.266 -35.719 1 98.19 123 ILE B CA 1
ATOM 8113 C C . ILE B 1 123 ? -1.786 -21.078 -35.312 1 98.19 123 ILE B C 1
ATOM 8115 O O . ILE B 1 123 ? -1.471 -20.234 -34.469 1 98.19 123 ILE B O 1
ATOM 8119 N N . SER B 1 124 ? -0.884 -21.875 -35.875 1 98.38 124 SER B N 1
ATOM 8120 C CA . SER B 1 124 ? 0.544 -21.75 -35.594 1 98.38 124 SER B CA 1
ATOM 8121 C C . SER B 1 124 ? 1.303 -21.281 -36.844 1 98.38 124 SER B C 1
ATOM 8123 O O . SER B 1 124 ? 1.154 -21.859 -37.938 1 98.38 124 SER B O 1
ATOM 8125 N N . ARG B 1 125 ? 2.076 -20.25 -36.688 1 97.88 125 ARG B N 1
ATOM 8126 C CA . ARG B 1 125 ? 2.832 -19.688 -37.812 1 97.88 125 ARG B CA 1
ATOM 8127 C C . ARG B 1 125 ? 4.309 -20.062 -37.688 1 97.88 125 ARG B C 1
ATOM 8129 O O . ARG B 1 125 ? 5.113 -19.656 -38.531 1 97.88 125 ARG B O 1
ATOM 8136 N N . SER B 1 126 ? 4.676 -20.75 -36.688 1 97.25 126 SER B N 1
ATOM 8137 C CA . SER B 1 126 ? 6.094 -21.016 -36.438 1 97.25 126 SER B CA 1
ATOM 8138 C C . SER B 1 126 ? 6.305 -22.391 -35.812 1 97.25 126 SER B C 1
ATOM 8140 O O . SER B 1 126 ? 5.367 -22.969 -35.25 1 97.25 126 SER B O 1
ATOM 8142 N N . LYS B 1 127 ? 7.547 -22.781 -35.875 1 96.81 127 LYS B N 1
ATOM 8143 C CA . LYS B 1 127 ? 7.914 -24.062 -35.281 1 96.81 127 LYS B CA 1
ATOM 8144 C C . LYS B 1 127 ? 7.746 -24.047 -33.75 1 96.81 127 LYS B C 1
ATOM 8146 O O . LYS B 1 127 ? 7.254 -25.016 -33.188 1 96.81 127 LYS B O 1
ATOM 8151 N N . ILE B 1 128 ? 8.172 -22.984 -33.188 1 97.62 128 ILE B N 1
ATOM 8152 C CA . ILE B 1 128 ? 8.133 -22.891 -31.734 1 97.62 128 ILE B CA 1
ATOM 8153 C C . ILE B 1 128 ? 6.68 -22.859 -31.266 1 97.62 128 ILE B C 1
ATOM 8155 O O . ILE B 1 128 ? 6.34 -23.469 -30.234 1 97.62 128 ILE B O 1
ATOM 8159 N N . ARG B 1 129 ? 5.812 -22.172 -31.906 1 98.06 129 ARG B N 1
ATOM 8160 C CA . ARG B 1 129 ? 4.391 -22.172 -31.562 1 98.06 129 ARG B CA 1
ATOM 8161 C C . ARG B 1 129 ? 3.779 -23.547 -31.766 1 98.06 129 ARG B C 1
ATOM 8163 O O . ARG B 1 129 ? 2.934 -23.984 -30.984 1 98.06 129 ARG B O 1
ATOM 8170 N N . THR B 1 130 ? 4.156 -24.203 -32.844 1 98 130 THR B N 1
ATOM 8171 C CA . THR B 1 130 ? 3.697 -25.578 -33.094 1 98 130 THR B CA 1
ATOM 8172 C C . THR B 1 130 ? 4.07 -26.484 -31.906 1 98 130 THR B C 1
ATOM 8174 O O . THR B 1 130 ? 3.258 -27.297 -31.469 1 98 130 THR B O 1
ATOM 8177 N N . GLN B 1 131 ? 5.266 -26.312 -31.422 1 97.69 131 GLN B N 1
ATOM 8178 C CA . GLN B 1 131 ? 5.703 -27.094 -30.266 1 97.69 131 GLN B CA 1
ATOM 8179 C C . GLN B 1 131 ? 4.824 -26.797 -29.047 1 97.69 131 GLN B C 1
ATOM 8181 O O . GLN B 1 131 ? 4.441 -27.719 -28.328 1 97.69 131 GLN B O 1
ATOM 8186 N N . GLU B 1 132 ? 4.543 -25.547 -28.812 1 97.62 132 GLU B N 1
ATOM 8187 C CA . GLU B 1 132 ? 3.662 -25.172 -27.703 1 97.62 132 GLU B CA 1
ATOM 8188 C C . GLU B 1 132 ? 2.301 -25.859 -27.844 1 97.62 132 GLU B C 1
ATOM 8190 O O . GLU B 1 132 ? 1.77 -26.391 -26.859 1 97.62 132 GLU B O 1
ATOM 8195 N N . TYR B 1 133 ? 1.736 -25.828 -29.078 1 97.94 133 TYR B N 1
ATOM 8196 C CA . TYR B 1 133 ? 0.422 -26.422 -29.312 1 97.94 133 TYR B CA 1
ATOM 8197 C C . TYR B 1 133 ? 0.467 -27.938 -29.141 1 97.94 133 TYR B C 1
ATOM 8199 O O . TYR B 1 133 ? -0.508 -28.547 -28.688 1 97.94 133 TYR B O 1
ATOM 8207 N N . MET B 1 134 ? 1.576 -28.484 -29.5 1 97.69 134 MET B N 1
ATOM 8208 C CA . MET B 1 134 ? 1.708 -29.938 -29.312 1 97.69 134 MET B CA 1
ATOM 8209 C C . MET B 1 134 ? 1.758 -30.281 -27.844 1 97.69 134 MET B C 1
ATOM 8211 O O . MET B 1 134 ? 1.275 -31.344 -27.438 1 97.69 134 MET B O 1
ATOM 8215 N N . ARG B 1 135 ? 2.375 -29.469 -27.047 1 97.5 135 ARG B N 1
ATOM 8216 C CA . ARG B 1 135 ? 2.312 -29.656 -25.609 1 97.5 135 ARG B CA 1
ATOM 8217 C C . ARG B 1 135 ? 0.872 -29.609 -25.109 1 97.5 135 ARG B C 1
ATOM 8219 O O . ARG B 1 135 ? 0.476 -30.422 -24.266 1 97.5 135 ARG B O 1
ATOM 8226 N N . LEU B 1 136 ? 0.084 -28.672 -25.656 1 97.12 136 LEU B N 1
ATOM 8227 C CA . LEU B 1 136 ? -1.326 -28.578 -25.297 1 97.12 136 LEU B CA 1
ATOM 8228 C C . LEU B 1 136 ? -2.078 -29.844 -25.719 1 97.12 136 LEU B C 1
ATOM 8230 O O . LEU B 1 136 ? -2.908 -30.344 -24.953 1 97.12 136 LEU B O 1
ATOM 8234 N N . HIS B 1 137 ? -1.792 -30.25 -26.922 1 97.19 137 HIS B N 1
ATOM 8235 C CA . HIS B 1 137 ? -2.406 -31.453 -27.453 1 97.19 137 HIS B CA 1
ATOM 8236 C C . HIS B 1 137 ? -2.133 -32.656 -26.562 1 97.19 137 HIS B C 1
ATOM 8238 O O . HIS B 1 137 ? -3.051 -33.406 -26.234 1 97.19 137 HIS B O 1
ATOM 8244 N N . THR B 1 138 ? -0.918 -32.75 -26.156 1 96.5 138 THR B N 1
ATOM 8245 C CA . THR B 1 138 ? -0.486 -33.844 -25.312 1 96.5 138 THR B CA 1
ATOM 8246 C C . THR B 1 138 ? -1.207 -33.812 -23.969 1 96.5 138 THR B C 1
ATOM 8248 O O . THR B 1 138 ? -1.753 -34.812 -23.516 1 96.5 138 THR B O 1
ATOM 8251 N N . LEU B 1 139 ? -1.244 -32.719 -23.344 1 96.44 139 LEU B N 1
ATOM 8252 C CA . LEU B 1 139 ? -1.916 -32.562 -22.047 1 96.44 139 LEU B CA 1
ATOM 8253 C C . LEU B 1 139 ? -3.414 -32.812 -22.188 1 96.44 139 LEU B C 1
ATOM 8255 O O . LEU B 1 139 ? -4.02 -33.5 -21.359 1 96.44 139 LEU B O 1
ATOM 8259 N N . GLY B 1 140 ? -3.99 -32.219 -23.219 1 95.88 140 GLY B N 1
ATOM 8260 C CA . GLY B 1 140 ? -5.41 -32.406 -23.469 1 95.88 140 GLY B CA 1
ATOM 8261 C C . GLY B 1 140 ? -5.809 -33.844 -23.578 1 95.88 140 GLY B C 1
ATOM 8262 O O . GLY B 1 140 ? -6.801 -34.281 -22.984 1 95.88 140 GLY B O 1
ATOM 8263 N N . ASN B 1 141 ? -5.059 -34.5 -24.297 1 92.31 141 ASN B N 1
ATOM 8264 C CA . ASN B 1 141 ? -5.34 -35.938 -24.484 1 92.31 141 ASN B CA 1
ATOM 8265 C C . ASN B 1 141 ? -5.23 -36.688 -23.172 1 92.31 141 ASN B C 1
ATOM 8267 O O . ASN B 1 141 ? -6.051 -37.594 -22.906 1 92.31 141 ASN B O 1
ATOM 8271 N N . ALA B 1 142 ? -4.207 -36.375 -22.453 1 94.19 142 ALA B N 1
ATOM 8272 C CA . ALA B 1 142 ? -4.027 -37.031 -21.156 1 94.19 142 ALA B CA 1
ATOM 8273 C C . ALA B 1 142 ? -5.219 -36.75 -20.234 1 94.19 142 ALA B C 1
ATOM 8275 O O . ALA B 1 142 ? -5.57 -37.562 -19.391 1 94.19 142 ALA B O 1
ATOM 8276 N N . MET B 1 143 ? -5.859 -35.656 -20.453 1 95.56 143 MET B N 1
ATOM 8277 C CA . MET B 1 143 ? -6.949 -35.25 -19.578 1 95.56 143 MET B CA 1
ATOM 8278 C C . MET B 1 143 ? -8.305 -35.531 -20.203 1 95.56 143 MET B C 1
ATOM 8280 O O . MET B 1 143 ? -9.344 -35.125 -19.672 1 95.56 143 MET B O 1
ATOM 8284 N N . GLY B 1 144 ? -8.266 -36.094 -21.328 1 93.38 144 GLY B N 1
ATOM 8285 C CA . GLY B 1 144 ? -9.5 -36.531 -21.953 1 93.38 144 GLY B CA 1
ATOM 8286 C C . GLY B 1 144 ? -10.117 -35.469 -22.859 1 93.38 144 GLY B C 1
ATOM 8287 O O . GLY B 1 144 ? -11.305 -35.531 -23.172 1 93.38 144 GLY B O 1
ATOM 8288 N N . ILE B 1 145 ? -9.398 -34.5 -23.234 1 95.69 145 ILE B N 1
ATOM 8289 C CA . ILE B 1 145 ? -9.844 -33.5 -24.188 1 95.69 145 ILE B CA 1
ATOM 8290 C C . ILE B 1 145 ? -9.188 -33.781 -25.547 1 95.69 145 ILE B C 1
ATOM 8292 O O . ILE B 1 145 ? -8.023 -33.406 -25.75 1 95.69 145 ILE B O 1
ATOM 8296 N N . ALA B 1 146 ? -9.938 -34.156 -26.406 1 93.5 146 ALA B N 1
ATOM 8297 C CA . ALA B 1 146 ? -9.414 -34.531 -27.703 1 93.5 146 ALA B CA 1
ATOM 8298 C C . ALA B 1 146 ? -9.195 -33.312 -28.594 1 93.5 146 ALA B C 1
ATOM 8300 O O . ALA B 1 146 ? -9.953 -32.344 -28.516 1 93.5 146 ALA B O 1
ATOM 8301 N N . SER B 1 147 ? -8.156 -33.375 -29.391 1 97 147 SER B N 1
ATOM 8302 C CA . SER B 1 147 ? -7.867 -32.344 -30.391 1 97 147 SER B CA 1
ATOM 8303 C C . SER B 1 147 ? -7.273 -32.969 -31.656 1 97 147 SER B C 1
ATOM 8305 O O . SER B 1 147 ? -6.816 -34.125 -31.625 1 97 147 SER B O 1
ATOM 8307 N N . GLU B 1 148 ? -7.359 -32.25 -32.75 1 97.75 148 GLU B N 1
ATOM 8308 C CA . GLU B 1 148 ? -6.875 -32.719 -34.062 1 97.75 148 GLU B CA 1
ATOM 8309 C C . GLU B 1 148 ? -5.797 -31.781 -34.594 1 97.75 148 GLU B C 1
ATOM 8311 O O . GLU B 1 148 ? -6.004 -30.562 -34.688 1 97.75 148 GLU B O 1
ATOM 8316 N N . VAL B 1 149 ? -4.668 -32.406 -35 1 97.88 149 VAL B N 1
ATOM 8317 C CA . VAL B 1 149 ? -3.615 -31.656 -35.656 1 97.88 149 VAL B CA 1
ATOM 8318 C C . VAL B 1 149 ? -3.895 -31.594 -37.156 1 97.88 149 VAL B C 1
ATOM 8320 O O . VAL B 1 149 ? -4.031 -32.625 -37.812 1 97.88 149 VAL B O 1
ATOM 8323 N N . LEU B 1 150 ? -3.939 -30.359 -37.688 1 98.44 150 LEU B N 1
ATOM 8324 C CA . LEU B 1 150 ? -4.301 -30.172 -39.062 1 98.44 150 LEU B CA 1
ATOM 8325 C C . LEU B 1 150 ? -3.188 -29.453 -39.844 1 98.44 150 LEU B C 1
ATOM 8327 O O . LEU B 1 150 ? -2.543 -28.547 -39.281 1 98.44 150 LEU B O 1
ATOM 8331 N N . ASP B 1 151 ? -2.934 -29.906 -41.062 1 97.56 151 ASP B N 1
ATOM 8332 C CA . ASP B 1 151 ? -2.152 -29.047 -41.938 1 97.56 151 ASP B CA 1
ATOM 8333 C C . ASP B 1 151 ? -2.988 -27.875 -42.438 1 97.56 151 ASP B C 1
ATOM 8335 O O . ASP B 1 151 ? -4.211 -27.875 -42.312 1 97.56 151 ASP B O 1
ATOM 8339 N N . PRO B 1 152 ? -2.41 -26.906 -43 1 98.12 152 PRO B N 1
ATOM 8340 C CA . PRO B 1 152 ? -3.109 -25.688 -43.375 1 98.12 152 PRO B CA 1
ATOM 8341 C C . PRO B 1 152 ? -4.266 -25.938 -44.344 1 98.12 152 PRO B C 1
ATOM 8343 O O . PRO B 1 152 ? -5.312 -25.281 -44.25 1 98.12 152 PRO B O 1
ATOM 8346 N N . TYR B 1 153 ? -4.156 -26.859 -45.281 1 98.19 153 TYR B N 1
ATOM 8347 C CA . TYR B 1 153 ? -5.207 -27.109 -46.25 1 98.19 153 TYR B CA 1
ATOM 8348 C C . TYR B 1 153 ? -6.391 -27.828 -45.625 1 98.19 153 TYR B C 1
ATOM 8350 O O . TYR B 1 153 ? -7.543 -27.578 -45.969 1 98.19 153 TYR B O 1
ATOM 8358 N N . ASP B 1 154 ? -6.133 -28.719 -44.75 1 98.25 154 ASP B N 1
ATOM 8359 C CA . ASP B 1 154 ? -7.207 -29.359 -44 1 98.25 154 ASP B CA 1
ATOM 8360 C C . ASP B 1 154 ? -7.938 -28.359 -43.094 1 98.25 154 ASP B C 1
ATOM 8362 O O . ASP B 1 154 ? -9.148 -28.469 -42.906 1 98.25 154 ASP B O 1
ATOM 8366 N N . ALA B 1 155 ? -7.172 -27.469 -42.531 1 98.5 155 ALA B N 1
ATOM 8367 C CA . ALA B 1 155 ? -7.781 -26.406 -41.75 1 98.5 155 ALA B CA 1
ATOM 8368 C C . ALA B 1 155 ? -8.711 -25.547 -42.594 1 98.5 155 ALA B C 1
ATOM 8370 O O . ALA B 1 155 ? -9.789 -25.156 -42.156 1 98.5 155 ALA B O 1
ATOM 8371 N N . GLN B 1 156 ? -8.281 -25.266 -43.781 1 98.19 156 GLN B N 1
ATOM 8372 C CA . GLN B 1 156 ? -9.078 -24.469 -44.688 1 98.19 156 GLN B CA 1
ATOM 8373 C C . GLN B 1 156 ? -10.391 -25.172 -45.031 1 98.19 156 GLN B C 1
ATOM 8375 O O . GLN B 1 156 ? -11.422 -24.516 -45.219 1 98.19 156 GLN B O 1
ATOM 8380 N N . LYS B 1 157 ? -10.414 -26.469 -45.094 1 97.62 157 LYS B N 1
ATOM 8381 C CA . LYS B 1 157 ? -11.656 -27.203 -45.344 1 97.62 157 LYS B CA 1
ATOM 8382 C C . LYS B 1 157 ? -12.672 -26.938 -44.25 1 97.62 157 LYS B C 1
ATOM 8384 O O . LYS B 1 157 ? -13.883 -26.922 -44.5 1 97.62 157 LYS B O 1
ATOM 8389 N N . LYS B 1 158 ? -12.156 -26.75 -43.031 1 97.44 158 LYS B N 1
ATOM 8390 C CA . LYS B 1 158 ? -13.031 -26.484 -41.906 1 97.44 158 LYS B CA 1
ATOM 8391 C C . LYS B 1 158 ? -13.438 -25.016 -41.875 1 97.44 158 LYS B C 1
ATOM 8393 O O . LYS B 1 158 ? -14.523 -24.672 -41.406 1 97.44 158 LYS B O 1
ATOM 8398 N N . VAL B 1 159 ? -12.555 -24.109 -42.281 1 98.19 159 VAL B N 1
ATOM 8399 C CA . VAL B 1 159 ? -12.812 -22.688 -42.375 1 98.19 159 VAL B CA 1
ATOM 8400 C C . VAL B 1 159 ? -12.398 -22.172 -43.75 1 98.19 159 VAL B C 1
ATOM 8402 O O . VAL B 1 159 ? -11.266 -21.734 -43.938 1 98.19 159 VAL B O 1
ATOM 8405 N N . PRO B 1 160 ? -13.305 -22.016 -44.562 1 97.5 160 PRO B N 1
ATOM 8406 C CA . PRO B 1 160 ? -13.008 -21.797 -45.969 1 97.5 160 PRO B CA 1
ATOM 8407 C C . PRO B 1 160 ? -12.32 -20.453 -46.25 1 97.5 160 PRO B C 1
ATOM 8409 O O . PRO B 1 160 ? -11.617 -20.312 -47.25 1 97.5 160 PRO B O 1
ATOM 8412 N N . ILE B 1 161 ? -12.438 -19.547 -45.438 1 97.56 161 ILE B N 1
ATOM 8413 C CA . ILE B 1 161 ? -11.922 -18.203 -45.719 1 97.56 161 ILE B CA 1
ATOM 8414 C C . ILE B 1 161 ? -10.469 -18.109 -45.281 1 97.56 161 ILE B C 1
ATOM 8416 O O . ILE B 1 161 ? -9.82 -17.078 -45.5 1 97.56 161 ILE B O 1
ATOM 8420 N N . LEU B 1 162 ? -9.891 -19.141 -44.719 1 98.25 162 LEU B N 1
ATOM 8421 C CA . LEU B 1 162 ? -8.492 -19.156 -44.281 1 98.25 162 LEU B CA 1
ATOM 8422 C C . LEU B 1 162 ? -7.555 -19.172 -45.469 1 98.25 162 LEU B C 1
ATOM 8424 O O . LEU B 1 162 ? -7.828 -19.859 -46.469 1 98.25 162 LEU B O 1
ATOM 8428 N N . ASP B 1 163 ? -6.449 -18.469 -45.375 1 98.31 163 ASP B N 1
ATOM 8429 C CA . ASP B 1 163 ? -5.348 -18.609 -46.344 1 98.31 163 ASP B CA 1
ATOM 8430 C C . ASP B 1 163 ? -4.309 -19.609 -45.812 1 98.31 163 ASP B C 1
ATOM 8432 O O . ASP B 1 163 ? -3.541 -19.297 -44.906 1 98.31 163 ASP B O 1
ATOM 8436 N N . PRO B 1 164 ? -4.266 -20.75 -46.375 1 97.81 164 PRO B N 1
ATOM 8437 C CA . PRO B 1 164 ? -3.395 -21.797 -45.844 1 97.81 164 PRO B CA 1
ATOM 8438 C C . PRO B 1 164 ? -1.912 -21.469 -46 1 97.81 164 PRO B C 1
ATOM 8440 O O . PRO B 1 164 ? -1.065 -22.109 -45.375 1 97.81 164 PRO B O 1
ATOM 8443 N N . SER B 1 165 ? -1.518 -20.469 -46.75 1 97.69 165 SER B N 1
ATOM 8444 C CA . SER B 1 165 ? -0.117 -20.156 -47 1 97.69 165 SER B CA 1
ATOM 8445 C C . SER B 1 165 ? 0.481 -19.328 -45.875 1 97.69 165 SER B C 1
ATOM 8447 O O . SER B 1 165 ? 1.701 -19.188 -45.781 1 97.69 165 SER B O 1
ATOM 8449 N N . VAL B 1 166 ? -0.338 -18.922 -44.969 1 97.19 166 VAL B N 1
ATOM 8450 C CA . VAL B 1 166 ? 0.12 -17.938 -44 1 97.19 166 VAL B CA 1
ATOM 8451 C C . VAL B 1 166 ? 0.489 -18.625 -42.688 1 97.19 166 VAL B C 1
ATOM 8453 O O . VAL B 1 166 ? 1.021 -18 -41.781 1 97.19 166 VAL B O 1
ATOM 8456 N N . PHE B 1 167 ? 0.189 -19.844 -42.5 1 98.19 167 PHE B N 1
ATOM 8457 C CA . PHE B 1 167 ? 0.492 -20.547 -41.25 1 98.19 167 PHE B CA 1
ATOM 8458 C C . PHE B 1 167 ? 0.96 -21.969 -41.562 1 98.19 167 PHE B C 1
ATOM 8460 O O . PHE B 1 167 ? 0.931 -22.422 -42.688 1 98.19 167 PHE B O 1
ATOM 8467 N N . GLN B 1 168 ? 1.456 -22.672 -40.5 1 97.81 168 GLN B N 1
ATOM 8468 C CA . GLN B 1 168 ? 2.143 -23.938 -40.688 1 97.81 168 GLN B CA 1
ATOM 8469 C C . GLN B 1 168 ? 1.306 -25.109 -40.188 1 97.81 168 GLN B C 1
ATOM 8471 O O . GLN B 1 168 ? 1.454 -26.234 -40.625 1 97.81 168 GLN B O 1
ATOM 8476 N N . MET B 1 169 ? 0.537 -24.828 -39.219 1 97.56 169 MET B N 1
ATOM 8477 C CA . MET B 1 169 ? -0.244 -25.875 -38.594 1 97.56 169 MET B CA 1
ATOM 8478 C C . MET B 1 169 ? -1.443 -25.281 -37.844 1 97.56 169 MET B C 1
ATOM 8480 O O . MET B 1 169 ? -1.462 -24.094 -37.531 1 97.56 169 MET B O 1
ATOM 8484 N N . ALA B 1 170 ? -2.482 -26.094 -37.688 1 98.56 170 ALA B N 1
ATOM 8485 C CA . ALA B 1 170 ? -3.623 -25.719 -36.875 1 98.56 170 ALA B CA 1
ATOM 8486 C C . ALA B 1 170 ? -3.977 -26.828 -35.875 1 98.56 170 ALA B C 1
ATOM 8488 O O . ALA B 1 170 ? -3.758 -28.016 -36.156 1 98.56 170 ALA B O 1
ATOM 8489 N N . LEU B 1 171 ? -4.355 -26.484 -34.719 1 98.5 171 LEU B N 1
ATOM 8490 C CA . LEU B 1 171 ? -4.895 -27.406 -33.75 1 98.5 171 LEU B CA 1
ATOM 8491 C C . LEU B 1 171 ? -6.387 -27.172 -33.531 1 98.5 171 LEU B C 1
ATOM 8493 O O . LEU B 1 171 ? -6.805 -26.094 -33.094 1 98.5 171 LEU B O 1
ATOM 8497 N N . TYR B 1 172 ? -7.207 -28.172 -33.906 1 98.38 172 TYR B N 1
ATOM 8498 C CA . TYR B 1 172 ? -8.664 -28.078 -33.844 1 98.38 172 TYR B CA 1
ATOM 8499 C C . TYR B 1 172 ? -9.219 -28.797 -32.625 1 98.38 172 TYR B C 1
ATOM 8501 O O . TYR B 1 172 ? -8.859 -29.953 -32.375 1 98.38 172 TYR B O 1
ATOM 8509 N N . VAL B 1 173 ? -10.047 -28.141 -31.859 1 98.31 173 VAL B N 1
ATOM 8510 C CA . VAL B 1 173 ? -10.711 -28.703 -30.688 1 98.31 173 VAL B CA 1
ATOM 8511 C C . VAL B 1 173 ? -12.219 -28.625 -30.859 1 98.31 173 VAL B C 1
ATOM 8513 O O . VAL B 1 173 ? -12.812 -27.547 -30.781 1 98.31 173 VAL B O 1
ATOM 8516 N N . SER B 1 174 ? -12.859 -29.703 -30.922 1 97.06 174 SER B N 1
ATOM 8517 C CA . SER B 1 174 ? -14.273 -29.766 -31.297 1 97.06 174 SER B CA 1
ATOM 8518 C C . SER B 1 174 ? -15.164 -29.312 -30.141 1 97.06 174 SER B C 1
ATOM 8520 O O . SER B 1 174 ? -16.281 -28.859 -30.359 1 97.06 174 SER B O 1
ATOM 8522 N N . GLU B 1 175 ? -14.664 -29.391 -28.922 1 96.56 175 GLU B N 1
ATOM 8523 C CA . GLU B 1 175 ? -15.5 -29.109 -27.75 1 96.56 175 GLU B CA 1
ATOM 8524 C C . GLU B 1 175 ? -15.617 -27.609 -27.5 1 96.56 175 GLU B C 1
ATOM 8526 O O . GLU B 1 175 ? -16.469 -27.172 -26.719 1 96.56 175 GLU B O 1
ATOM 8531 N N . ASP B 1 176 ? -14.82 -26.797 -28.156 1 97.5 176 ASP B N 1
ATOM 8532 C CA . ASP B 1 176 ? -14.859 -25.344 -27.969 1 97.5 176 ASP B CA 1
ATOM 8533 C C . ASP B 1 176 ? -16.172 -24.766 -28.5 1 97.5 176 ASP B C 1
ATOM 8535 O O . ASP B 1 176 ? -16.906 -25.438 -29.219 1 97.5 176 ASP B O 1
ATOM 8539 N N . GLY B 1 177 ? -16.469 -23.547 -28.031 1 97.06 177 GLY B N 1
ATOM 8540 C CA . GLY B 1 177 ? -17.672 -22.906 -28.516 1 97.06 177 GLY B CA 1
ATOM 8541 C C . GLY B 1 177 ? -17.812 -21.484 -28.031 1 97.06 177 GLY B C 1
ATOM 8542 O O . GLY B 1 177 ? -16.828 -20.812 -27.75 1 97.06 177 GLY B O 1
ATOM 8543 N N . THR B 1 178 ? -19.062 -20.984 -28.125 1 96.12 178 THR B N 1
ATOM 8544 C CA . THR B 1 178 ? -19.422 -19.656 -27.672 1 96.12 178 THR B CA 1
ATOM 8545 C C . THR B 1 178 ? -20.734 -19.688 -26.875 1 96.12 178 THR B C 1
ATOM 8547 O O . THR B 1 178 ? -21.531 -20.625 -27.016 1 96.12 178 THR B O 1
ATOM 8550 N N . ILE B 1 179 ? -20.828 -18.75 -26 1 96 179 ILE B N 1
ATOM 8551 C CA . ILE B 1 179 ? -22.047 -18.672 -25.188 1 96 179 ILE B CA 1
ATOM 8552 C C . ILE B 1 179 ? -22.531 -17.219 -25.156 1 96 179 ILE B C 1
ATOM 8554 O O . ILE B 1 179 ? -21.734 -16.281 -25.094 1 96 179 ILE B O 1
ATOM 8558 N N . ASP B 1 180 ? -23.828 -17.047 -25.312 1 95.12 180 ASP B N 1
ATOM 8559 C CA . ASP B 1 180 ? -24.422 -15.719 -25.203 1 95.12 180 ASP B CA 1
ATOM 8560 C C . ASP B 1 180 ? -24.484 -15.258 -23.75 1 95.12 180 ASP B C 1
ATOM 8562 O O . ASP B 1 180 ? -25.109 -15.906 -22.906 1 95.12 180 ASP B O 1
ATOM 8566 N N . PRO B 1 181 ? -23.906 -14.156 -23.453 1 96.25 181 PRO B N 1
ATOM 8567 C CA . PRO B 1 181 ? -23.797 -13.742 -22.047 1 96.25 181 PRO B CA 1
ATOM 8568 C C . PRO B 1 181 ? -25.156 -13.461 -21.406 1 96.25 181 PRO B C 1
ATOM 8570 O O . PRO B 1 181 ? -25.391 -13.852 -20.266 1 96.25 181 PRO B O 1
ATOM 8573 N N . ALA B 1 182 ? -26.016 -12.758 -22.109 1 95.75 182 ALA B N 1
ATOM 8574 C CA . ALA B 1 182 ? -27.328 -12.398 -21.562 1 95.75 182 ALA B CA 1
ATOM 8575 C C . ALA B 1 182 ? -28.172 -13.641 -21.281 1 95.75 182 ALA B C 1
ATOM 8577 O O . ALA B 1 182 ? -28.812 -13.75 -20.234 1 95.75 182 ALA B O 1
ATOM 8578 N N . MET B 1 183 ? -28.203 -14.523 -22.219 1 96.12 183 MET B N 1
ATOM 8579 C CA . MET B 1 183 ? -28.984 -15.75 -22.078 1 96.12 183 MET B CA 1
ATOM 8580 C C . MET B 1 183 ? -28.438 -16.625 -20.953 1 96.12 183 MET B C 1
ATOM 8582 O O . MET B 1 183 ? -29.203 -17.219 -20.188 1 96.12 183 MET B O 1
ATOM 8586 N N . ALA B 1 184 ? -27.125 -16.703 -20.906 1 96.94 184 ALA B N 1
ATOM 8587 C CA . ALA B 1 184 ? -26.5 -17.484 -19.844 1 96.94 184 ALA B CA 1
ATOM 8588 C C . ALA B 1 184 ? -26.891 -16.953 -18.469 1 96.94 184 ALA B C 1
ATOM 8590 O O . ALA B 1 184 ? -27.312 -17.719 -17.594 1 96.94 184 ALA B O 1
ATOM 8591 N N . CYS B 1 185 ? -26.75 -15.672 -18.234 1 97.81 185 CYS B N 1
ATOM 8592 C CA . CYS B 1 185 ? -27.047 -15.07 -16.953 1 97.81 185 CYS B CA 1
ATOM 8593 C C . CYS B 1 185 ? -28.516 -15.25 -16.594 1 97.81 185 CYS B C 1
ATOM 8595 O O . CYS B 1 185 ? -28.859 -15.562 -15.453 1 97.81 185 CYS B O 1
ATOM 8597 N N . SER B 1 186 ? -29.375 -15.039 -17.609 1 97 186 SER B N 1
ATOM 8598 C CA . SER B 1 186 ? -30.812 -15.211 -17.391 1 97 186 SER B CA 1
ATOM 8599 C C . SER B 1 186 ? -31.141 -16.641 -16.953 1 97 186 SER B C 1
ATOM 8601 O O . SER B 1 186 ? -31.906 -16.844 -16.016 1 97 186 SER B O 1
ATOM 8603 N N . ALA B 1 187 ? -30.578 -17.594 -17.625 1 97.5 187 ALA B N 1
ATOM 8604 C CA . ALA B 1 187 ? -30.812 -19 -17.312 1 97.5 187 ALA B CA 1
ATOM 8605 C C . ALA B 1 187 ? -30.297 -19.328 -15.906 1 97.5 187 ALA B C 1
ATOM 8607 O O . ALA B 1 187 ? -30.984 -20.016 -15.141 1 97.5 187 ALA B O 1
ATOM 8608 N N . LEU B 1 188 ? -29.109 -18.922 -15.594 1 98.38 188 LEU B N 1
ATOM 8609 C CA . LEU B 1 188 ? -28.516 -19.172 -14.289 1 98.38 188 LEU B CA 1
ATOM 8610 C C . LEU B 1 188 ? -29.375 -18.594 -13.18 1 98.38 188 LEU B C 1
ATOM 8612 O O . LEU B 1 188 ? -29.625 -19.266 -12.172 1 98.38 188 LEU B O 1
ATOM 8616 N N . LEU B 1 189 ? -29.828 -17.391 -13.352 1 98.06 189 LEU B N 1
ATOM 8617 C CA . LEU B 1 189 ? -30.594 -16.703 -12.32 1 98.06 189 LEU B CA 1
ATOM 8618 C C . LEU B 1 189 ? -31.984 -17.344 -12.18 1 98.06 189 LEU B C 1
ATOM 8620 O O . LEU B 1 189 ? -32.531 -17.391 -11.078 1 98.06 189 LEU B O 1
ATOM 8624 N N . LYS B 1 190 ? -32.531 -17.766 -13.297 1 97.19 190 LYS B N 1
ATOM 8625 C CA . LYS B 1 190 ? -33.812 -18.469 -13.242 1 97.19 190 LYS B CA 1
ATOM 8626 C C . LYS B 1 190 ? -33.75 -19.703 -12.352 1 97.19 190 LYS B C 1
ATOM 8628 O O . LYS B 1 190 ? -34.625 -19.938 -11.516 1 97.19 190 LYS B O 1
ATOM 8633 N N . VAL B 1 191 ? -32.719 -20.484 -12.539 1 97.44 191 VAL B N 1
ATOM 8634 C CA . VAL B 1 191 ? -32.531 -21.672 -11.727 1 97.44 191 VAL B CA 1
ATOM 8635 C C . VAL B 1 191 ? -32.281 -21.281 -10.273 1 97.44 191 VAL B C 1
ATOM 8637 O O . VAL B 1 191 ? -32.844 -21.875 -9.352 1 97.44 191 VAL B O 1
ATOM 8640 N N . ALA B 1 192 ? -31.469 -20.281 -10.016 1 98.19 192 ALA B N 1
ATOM 8641 C CA . ALA B 1 192 ? -31.125 -19.844 -8.664 1 98.19 192 ALA B CA 1
ATOM 8642 C C . ALA B 1 192 ? -32.375 -19.359 -7.91 1 98.19 192 ALA B C 1
ATOM 8644 O O . ALA B 1 192 ? -32.562 -19.688 -6.734 1 98.19 192 ALA B O 1
ATOM 8645 N N . THR B 1 193 ? -33.156 -18.609 -8.57 1 97.62 193 THR B N 1
ATOM 8646 C CA . THR B 1 193 ? -34.375 -18.078 -7.941 1 97.62 193 THR B CA 1
ATOM 8647 C C . THR B 1 193 ? -35.375 -19.188 -7.645 1 97.62 193 THR B C 1
ATOM 8649 O O . THR B 1 193 ? -36.062 -19.156 -6.621 1 97.62 193 THR B O 1
ATOM 8652 N N . ARG B 1 194 ? -35.438 -20.109 -8.555 1 96.81 194 ARG B N 1
ATOM 8653 C CA . ARG B 1 194 ? -36.281 -21.266 -8.305 1 96.81 194 ARG B CA 1
ATOM 8654 C C . ARG B 1 194 ? -35.844 -22.016 -7.059 1 96.81 194 ARG B C 1
ATOM 8656 O O . ARG B 1 194 ? -36.656 -22.594 -6.34 1 96.81 194 ARG B O 1
ATOM 8663 N N . ASN B 1 195 ? -34.562 -21.969 -6.797 1 97.44 195 ASN B N 1
ATOM 8664 C CA . ASN B 1 195 ? -33.969 -22.641 -5.637 1 97.44 195 ASN B CA 1
ATOM 8665 C C . ASN B 1 195 ? -34.062 -21.766 -4.391 1 97.44 195 ASN B C 1
ATOM 8667 O O . ASN B 1 195 ? -33.5 -22.125 -3.342 1 97.44 195 ASN B O 1
ATOM 8671 N N . GLY B 1 196 ? -34.594 -20.547 -4.496 1 96.81 196 GLY B N 1
ATOM 8672 C CA . GLY B 1 196 ? -34.875 -19.766 -3.305 1 96.81 196 GLY B CA 1
ATOM 8673 C C . GLY B 1 196 ? -34.031 -18.516 -3.207 1 96.81 196 GLY B C 1
ATOM 8674 O O . GLY B 1 196 ? -34.188 -17.719 -2.281 1 96.81 196 GLY B O 1
ATOM 8675 N N . ALA B 1 197 ? -33.156 -18.328 -4.121 1 97.81 197 ALA B N 1
ATOM 8676 C CA . ALA B 1 197 ? -32.281 -17.156 -4.074 1 97.81 197 ALA B CA 1
ATOM 8677 C C . ALA B 1 197 ? -33.094 -15.875 -4.316 1 97.81 197 ALA B C 1
ATOM 8679 O O . ALA B 1 197 ? -34.125 -15.906 -4.977 1 97.81 197 ALA B O 1
ATOM 8680 N N . LYS B 1 198 ? -32.594 -14.766 -3.736 1 97.94 198 LYS B N 1
ATOM 8681 C CA . LYS B 1 198 ? -33.125 -13.445 -4.039 1 97.94 198 LYS B CA 1
ATOM 8682 C C . LYS B 1 198 ? -32.125 -12.617 -4.84 1 97.94 198 LYS B C 1
ATOM 8684 O O . LYS B 1 198 ? -30.922 -12.633 -4.555 1 97.94 198 LYS B O 1
ATOM 8689 N N . VAL B 1 199 ? -32.688 -12.023 -5.867 1 98.38 199 VAL B N 1
ATOM 8690 C CA . VAL B 1 199 ? -31.859 -11.164 -6.73 1 98.38 199 VAL B CA 1
ATOM 8691 C C . VAL B 1 199 ? -32.438 -9.75 -6.727 1 98.38 199 VAL B C 1
ATOM 8693 O O . VAL B 1 199 ? -33.594 -9.539 -7.004 1 98.38 199 VAL B O 1
ATOM 8696 N N . TYR B 1 200 ? -31.594 -8.773 -6.332 1 97.88 200 TYR B N 1
ATOM 8697 C CA . TYR B 1 200 ? -32 -7.379 -6.305 1 97.88 200 TYR B CA 1
ATOM 8698 C C . TYR B 1 200 ? -31.234 -6.559 -7.332 1 97.88 200 TYR B C 1
ATOM 8700 O O . TYR B 1 200 ? -30 -6.465 -7.258 1 97.88 200 TYR B O 1
ATOM 8708 N N . GLU B 1 201 ? -31.875 -5.977 -8.352 1 96.56 201 GLU B N 1
ATOM 8709 C CA . GLU B 1 201 ? -31.328 -4.965 -9.25 1 96.56 201 GLU B CA 1
ATOM 8710 C C . GLU B 1 201 ? -31.531 -3.561 -8.695 1 96.56 201 GLU B C 1
ATOM 8712 O O . GLU B 1 201 ? -32.344 -3.357 -7.797 1 96.56 201 GLU B O 1
ATOM 8717 N N . ASP B 1 202 ? -30.719 -2.607 -9.195 1 94.88 202 ASP B N 1
ATOM 8718 C CA . ASP B 1 202 ? -30.781 -1.225 -8.734 1 94.88 202 ASP B CA 1
ATOM 8719 C C . ASP B 1 202 ? -30.609 -1.139 -7.219 1 94.88 202 ASP B C 1
ATOM 8721 O O . ASP B 1 202 ? -31.391 -0.459 -6.539 1 94.88 202 ASP B O 1
ATOM 8725 N N . ARG B 1 203 ? -29.719 -1.936 -6.75 1 95.38 203 ARG B N 1
ATOM 8726 C CA . ARG B 1 203 ? -29.453 -1.993 -5.316 1 95.38 203 ARG B CA 1
ATOM 8727 C C . ARG B 1 203 ? -27.969 -1.834 -5.027 1 95.38 203 ARG B C 1
ATOM 8729 O O . ARG B 1 203 ? -27.281 -2.812 -4.73 1 95.38 203 ARG B O 1
ATOM 8736 N N . PRO B 1 204 ? -27.5 -0.607 -5.055 1 93.56 204 PRO B N 1
ATOM 8737 C CA . PRO B 1 204 ? -26.094 -0.379 -4.781 1 93.56 204 PRO B CA 1
ATOM 8738 C C . PRO B 1 204 ? -25.703 -0.682 -3.332 1 93.56 204 PRO B C 1
ATOM 8740 O O . PRO B 1 204 ? -26.484 -0.39 -2.416 1 93.56 204 PRO B O 1
ATOM 8743 N N . VAL B 1 205 ? -24.594 -1.374 -3.148 1 95.69 205 VAL B N 1
ATOM 8744 C CA . VAL B 1 205 ? -24 -1.566 -1.826 1 95.69 205 VAL B CA 1
ATOM 8745 C C . VAL B 1 205 ? -23.297 -0.286 -1.382 1 95.69 205 VAL B C 1
ATOM 8747 O O . VAL B 1 205 ? -22.562 0.328 -2.158 1 95.69 205 VAL B O 1
ATOM 8750 N N . ILE B 1 206 ? -23.547 0.043 -0.174 1 91.38 206 ILE B N 1
ATOM 8751 C CA . ILE B 1 206 ? -22.984 1.271 0.375 1 91.38 206 ILE B CA 1
ATOM 8752 C C . ILE B 1 206 ? -21.75 0.945 1.223 1 91.38 206 ILE B C 1
ATOM 8754 O O . ILE B 1 206 ? -20.781 1.703 1.236 1 91.38 206 ILE B O 1
ATOM 8758 N N . ASP B 1 207 ? -21.875 -0.161 1.911 1 93.19 207 ASP B N 1
ATOM 8759 C CA . ASP B 1 207 ? -20.781 -0.542 2.809 1 93.19 207 ASP B CA 1
ATOM 8760 C C . ASP B 1 207 ? -20.875 -2.018 3.189 1 93.19 207 ASP B C 1
ATOM 8762 O O . ASP B 1 207 ? -21.922 -2.646 3.01 1 93.19 207 ASP B O 1
ATOM 8766 N N . ILE B 1 208 ? -19.75 -2.51 3.613 1 96.69 208 ILE B N 1
ATOM 8767 C CA . ILE B 1 208 ? -19.672 -3.83 4.227 1 96.69 208 ILE B CA 1
ATOM 8768 C C . ILE B 1 208 ? -19.203 -3.701 5.676 1 96.69 208 ILE B C 1
ATOM 8770 O O . ILE B 1 208 ? -18.094 -3.244 5.93 1 96.69 208 ILE B O 1
ATOM 8774 N N . HIS B 1 209 ? -20.062 -4.125 6.57 1 94.75 209 HIS B N 1
ATOM 8775 C CA . HIS B 1 209 ? -19.781 -3.963 7.988 1 94.75 209 HIS B CA 1
ATOM 8776 C C . HIS B 1 209 ? -18.938 -5.125 8.516 1 94.75 209 HIS B C 1
ATOM 8778 O O . HIS B 1 209 ? -19.094 -6.262 8.07 1 94.75 209 HIS B O 1
ATOM 8784 N N . TYR B 1 210 ? -18.016 -4.805 9.43 1 93.62 210 TYR B N 1
ATOM 8785 C CA . TYR B 1 210 ? -17.219 -5.816 10.102 1 93.62 210 TYR B CA 1
ATOM 8786 C C . TYR B 1 210 ? -17 -5.457 11.57 1 93.62 210 TYR B C 1
ATOM 8788 O O . TYR B 1 210 ? -17.25 -4.316 11.977 1 93.62 210 TYR B O 1
ATOM 8796 N N . THR B 1 211 ? -16.656 -6.406 12.367 1 91.75 211 THR B N 1
ATOM 8797 C CA . THR B 1 211 ? -16.266 -6.215 13.758 1 91.75 211 THR B CA 1
ATOM 8798 C C . THR B 1 211 ? -14.922 -6.895 14.031 1 91.75 211 THR B C 1
ATOM 8800 O O . THR B 1 211 ? -14.453 -7.699 13.227 1 91.75 211 THR B O 1
ATOM 8803 N N . HIS B 1 212 ? -14.297 -6.48 15.109 1 89.12 212 HIS B N 1
ATOM 8804 C CA . HIS B 1 212 ? -13.062 -7.137 15.547 1 89.12 212 HIS B CA 1
ATOM 8805 C C . HIS B 1 212 ? -13.367 -8.281 16.5 1 89.12 212 HIS B C 1
ATOM 8807 O O . HIS B 1 212 ? -14.141 -8.117 17.453 1 89.12 212 HIS B O 1
ATOM 8813 N N . ASN B 1 213 ? -12.773 -9.344 16.188 1 84.38 213 ASN B N 1
ATOM 8814 C CA . ASN B 1 213 ? -12.977 -10.461 17.094 1 84.38 213 ASN B CA 1
ATOM 8815 C C . ASN B 1 213 ? -11.992 -10.43 18.266 1 84.38 213 ASN B C 1
ATOM 8817 O O . ASN B 1 213 ? -11.242 -9.461 18.422 1 84.38 213 ASN B O 1
ATOM 8821 N N . LEU B 1 214 ? -12 -11.398 19.094 1 76.31 214 LEU B N 1
ATOM 8822 C CA . LEU B 1 214 ? -11.258 -11.391 20.344 1 76.31 214 LEU B CA 1
ATOM 8823 C C . LEU B 1 214 ? -9.75 -11.383 20.078 1 76.31 214 LEU B C 1
ATOM 8825 O O . LEU B 1 214 ? -8.969 -10.984 20.953 1 76.31 214 LEU B O 1
ATOM 8829 N N . LEU B 1 215 ? -9.391 -11.836 18.859 1 76.31 215 LEU B N 1
ATOM 8830 C CA . LEU B 1 215 ? -7.977 -11.844 18.5 1 76.31 215 LEU B CA 1
ATOM 8831 C C . LEU B 1 215 ? -7.59 -10.555 17.781 1 76.31 215 LEU B C 1
ATOM 8833 O O . LEU B 1 215 ? -6.43 -10.383 17.391 1 76.31 215 LEU B O 1
ATOM 8837 N N . GLY B 1 216 ? -8.602 -9.719 17.594 1 77.69 216 GLY B N 1
ATOM 8838 C CA . GLY B 1 216 ? -8.336 -8.43 16.969 1 77.69 216 GLY B CA 1
ATOM 8839 C C . GLY B 1 216 ? -8.508 -8.453 15.461 1 77.69 216 GLY B C 1
ATOM 8840 O O . GLY B 1 216 ? -8.305 -7.438 14.797 1 77.69 216 GLY B O 1
ATOM 8841 N N . ASN B 1 217 ? -8.945 -9.555 14.93 1 86.69 217 ASN B N 1
ATOM 8842 C CA . ASN B 1 217 ? -9.133 -9.664 13.492 1 86.69 217 ASN B CA 1
ATOM 8843 C C . ASN B 1 217 ? -10.516 -9.18 13.062 1 86.69 217 ASN B C 1
ATOM 8845 O O . ASN B 1 217 ? -11.469 -9.258 13.828 1 86.69 217 ASN B O 1
ATOM 8849 N N . LYS B 1 218 ? -10.641 -8.727 11.859 1 92.5 218 LYS B N 1
ATOM 8850 C CA . LYS B 1 218 ? -11.898 -8.242 11.312 1 92.5 218 LYS B CA 1
ATOM 8851 C C . LYS B 1 218 ? -12.742 -9.391 10.766 1 92.5 218 LYS B C 1
ATOM 8853 O O . LYS B 1 218 ? -12.203 -10.312 10.141 1 92.5 218 LYS B O 1
ATOM 8858 N N . GLU B 1 219 ? -14 -9.344 11.07 1 94.44 219 GLU B N 1
ATOM 8859 C CA . GLU B 1 219 ? -14.969 -10.32 10.57 1 94.44 219 GLU B CA 1
ATOM 8860 C C . GLU B 1 219 ? -16.219 -9.625 10.031 1 94.44 219 GLU B C 1
ATOM 8862 O O . GLU B 1 219 ? -16.797 -8.766 10.695 1 94.44 219 GLU B O 1
ATOM 8867 N N . VAL B 1 220 ? -16.656 -10.039 8.875 1 96.81 220 VAL B N 1
ATOM 8868 C CA . VAL B 1 220 ? -17.844 -9.461 8.25 1 96.81 220 VAL B CA 1
ATOM 8869 C C . VAL B 1 220 ? -19.062 -9.711 9.125 1 96.81 220 VAL B C 1
ATOM 8871 O O . VAL B 1 220 ? -19.234 -10.805 9.68 1 96.81 220 VAL B O 1
ATOM 8874 N N . THR B 1 221 ? -20 -8.711 9.148 1 96.12 221 THR B N 1
ATOM 8875 C CA . THR B 1 221 ? -21.203 -8.891 9.953 1 96.12 221 THR B CA 1
ATOM 8876 C C . THR B 1 221 ? -22.453 -8.547 9.141 1 96.12 221 THR B C 1
ATOM 8878 O O . THR B 1 221 ? -23.562 -9 9.453 1 96.12 221 THR B O 1
ATOM 8881 N N . ALA B 1 222 ? -22.281 -7.699 8.109 1 97.38 222 ALA B N 1
ATOM 8882 C CA . ALA B 1 222 ? -23.469 -7.289 7.359 1 97.38 222 ALA B CA 1
ATOM 8883 C C . ALA B 1 222 ? -23.094 -6.547 6.082 1 97.38 222 ALA B C 1
ATOM 8885 O O . ALA B 1 222 ? -21.938 -6.141 5.914 1 97.38 222 ALA B O 1
ATOM 8886 N N . VAL B 1 223 ? -24.031 -6.418 5.184 1 98 223 VAL B N 1
ATOM 8887 C CA . VAL B 1 223 ? -23.938 -5.562 4.008 1 98 223 VAL B CA 1
ATOM 8888 C C . VAL B 1 223 ? -24.984 -4.449 4.098 1 98 223 VAL B C 1
ATOM 8890 O O . VAL B 1 223 ? -26.172 -4.711 4.344 1 98 223 VAL B O 1
ATOM 8893 N N . HIS B 1 224 ? -24.5 -3.248 3.906 1 95 224 HIS B N 1
ATOM 8894 C CA . HIS B 1 224 ? -25.375 -2.076 3.957 1 95 224 HIS B CA 1
ATOM 8895 C C . HIS B 1 224 ? -25.75 -1.602 2.557 1 95 224 HIS B C 1
ATOM 8897 O O . HIS B 1 224 ? -24.859 -1.316 1.74 1 95 224 HIS B O 1
ATOM 8903 N N . THR B 1 225 ? -27.078 -1.547 2.254 1 94.5 225 THR B N 1
ATOM 8904 C CA . THR B 1 225 ? -27.578 -1.01 0.996 1 94.5 225 THR B CA 1
ATOM 8905 C C . THR B 1 225 ? -28.406 0.247 1.239 1 94.5 225 THR B C 1
ATOM 8907 O O . THR B 1 225 ? -28.641 0.633 2.387 1 94.5 225 THR B O 1
ATOM 8910 N N . ASP B 1 226 ? -28.844 0.83 0.15 1 85.56 226 ASP B N 1
ATOM 8911 C CA . ASP B 1 226 ? -29.688 2.021 0.279 1 85.56 226 ASP B CA 1
ATOM 8912 C C . ASP B 1 226 ? -31.109 1.653 0.682 1 85.56 226 ASP B C 1
ATOM 8914 O O . ASP B 1 226 ? -31.906 2.529 1.016 1 85.56 226 ASP B O 1
ATOM 8918 N N . LYS B 1 227 ? -31.406 0.357 0.742 1 92.88 227 LYS B N 1
ATOM 8919 C CA . LYS B 1 227 ? -32.75 -0.091 1.083 1 92.88 227 LYS B CA 1
ATOM 8920 C C . LYS B 1 227 ? -32.75 -1.016 2.297 1 92.88 227 LYS B C 1
ATOM 8922 O O . LYS B 1 227 ? -33.625 -1.844 2.467 1 92.88 227 LYS B O 1
ATOM 8927 N N . GLY B 1 228 ? -31.609 -0.923 3.021 1 92.38 228 GLY B N 1
ATOM 8928 C CA . GLY B 1 228 ? -31.594 -1.718 4.238 1 92.38 228 GLY B CA 1
ATOM 8929 C C . GLY B 1 228 ? -30.281 -2.445 4.453 1 92.38 228 GLY B C 1
ATOM 8930 O O . GLY B 1 228 ? -29.344 -2.301 3.658 1 92.38 228 GLY B O 1
ATOM 8931 N N . ILE B 1 229 ? -30.25 -3.201 5.594 1 95 229 ILE B N 1
ATOM 8932 C CA . ILE B 1 229 ? -29.062 -3.938 6.008 1 95 229 ILE B CA 1
ATOM 8933 C C . ILE B 1 229 ? -29.344 -5.438 5.957 1 95 229 ILE B C 1
ATOM 8935 O O . ILE B 1 229 ? -30.406 -5.895 6.387 1 95 229 ILE B O 1
ATOM 8939 N N . ILE B 1 230 ? -28.453 -6.164 5.352 1 98.25 230 ILE B N 1
ATOM 8940 C CA . ILE B 1 230 ? -28.531 -7.621 5.309 1 98.25 230 ILE B CA 1
ATOM 8941 C C . ILE B 1 230 ? -27.5 -8.219 6.258 1 98.25 230 ILE B C 1
ATOM 8943 O O . ILE B 1 230 ? -26.297 -8.133 6.004 1 98.25 230 ILE B O 1
ATOM 8947 N N . LYS B 1 231 ? -27.906 -8.781 7.301 1 97.81 231 LYS B N 1
ATOM 8948 C CA . LYS B 1 231 ? -26.984 -9.461 8.203 1 97.81 231 LYS B CA 1
ATOM 8949 C C . LYS B 1 231 ? -26.406 -10.719 7.547 1 97.81 231 LYS B C 1
ATOM 8951 O O . LYS B 1 231 ? -27.156 -11.523 6.984 1 97.81 231 LYS B O 1
ATOM 8956 N N . THR B 1 232 ? -25.125 -10.828 7.492 1 98.38 232 THR B N 1
ATOM 8957 C CA . THR B 1 232 ? -24.438 -11.984 6.922 1 98.38 232 THR B CA 1
ATOM 8958 C C . THR B 1 232 ? -23.016 -12.086 7.453 1 98.38 232 THR B C 1
ATOM 8960 O O . THR B 1 232 ? -22.422 -11.078 7.844 1 98.38 232 THR B O 1
ATOM 8963 N N . LYS B 1 233 ? -22.484 -13.258 7.477 1 97.06 233 LYS B N 1
ATOM 8964 C CA . LYS B 1 233 ? -21.094 -13.461 7.871 1 97.06 233 LYS B CA 1
ATOM 8965 C C . LYS B 1 233 ? -20.219 -13.75 6.66 1 97.06 233 LYS B C 1
ATOM 8967 O O . LYS B 1 233 ? -19.016 -13.969 6.797 1 97.06 233 LYS B O 1
ATOM 8972 N N . CYS B 1 234 ? -20.844 -13.75 5.492 1 98.5 234 CYS B N 1
ATOM 8973 C CA . CYS B 1 234 ? -20.109 -14.117 4.293 1 98.5 234 CYS B CA 1
ATOM 8974 C C . CYS B 1 234 ? -20.516 -13.242 3.111 1 98.5 234 CYS B C 1
ATOM 8976 O O . CYS B 1 234 ? -21.688 -13.211 2.73 1 98.5 234 CYS B O 1
ATOM 8978 N N . VAL B 1 235 ? -19.578 -12.523 2.549 1 98.81 235 VAL B N 1
ATOM 8979 C CA . VAL B 1 235 ? -19.766 -11.688 1.369 1 98.81 235 VAL B CA 1
ATOM 8980 C C . VAL B 1 235 ? -18.812 -12.133 0.259 1 98.81 235 VAL B C 1
ATOM 8982 O O . VAL B 1 235 ? -17.641 -12.414 0.511 1 98.81 235 VAL B O 1
ATOM 8985 N N . ILE B 1 236 ? -19.297 -12.297 -0.954 1 98.88 236 ILE B N 1
ATOM 8986 C CA . ILE B 1 236 ? -18.453 -12.609 -2.105 1 98.88 236 ILE B CA 1
ATOM 8987 C C . ILE B 1 236 ? -18.453 -11.43 -3.074 1 98.88 236 ILE B C 1
ATOM 8989 O O . ILE B 1 236 ? -19.484 -11.094 -3.652 1 98.88 236 ILE B O 1
ATOM 8993 N N . ASN B 1 237 ? -17.328 -10.812 -3.279 1 98.81 237 ASN B N 1
ATOM 8994 C CA . ASN B 1 237 ? -17.125 -9.68 -4.172 1 98.81 237 ASN B CA 1
ATOM 8995 C C . ASN B 1 237 ? -17 -10.133 -5.629 1 98.81 237 ASN B C 1
ATOM 8997 O O . ASN B 1 237 ? -15.922 -10.539 -6.066 1 98.81 237 ASN B O 1
ATOM 9001 N N . CYS B 1 238 ? -17.984 -10.016 -6.391 1 98.75 238 CYS B N 1
ATOM 9002 C CA . CYS B 1 238 ? -18.016 -10.305 -7.82 1 98.75 238 CYS B CA 1
ATOM 9003 C C . CYS B 1 238 ? -18.188 -9.023 -8.633 1 98.75 238 CYS B C 1
ATOM 9005 O O . CYS B 1 238 ? -18.859 -9.016 -9.664 1 98.75 238 CYS B O 1
ATOM 9007 N N . GLY B 1 239 ? -17.547 -7.969 -8.188 1 97.38 239 GLY B N 1
ATOM 9008 C CA . GLY B 1 239 ? -17.781 -6.637 -8.727 1 97.38 239 GLY B CA 1
ATOM 9009 C C . GLY B 1 239 ? -17.016 -6.371 -10.008 1 97.38 239 GLY B C 1
ATOM 9010 O O . GLY B 1 239 ? -17.094 -5.27 -10.562 1 97.38 239 GLY B O 1
ATOM 9011 N N . GLY B 1 240 ? -16.281 -7.363 -10.617 1 96.62 240 GLY B N 1
ATOM 9012 C CA . GLY B 1 240 ? -15.547 -7.164 -11.852 1 96.62 240 GLY B CA 1
ATOM 9013 C C . GLY B 1 240 ? -14.609 -5.973 -11.805 1 96.62 240 GLY B C 1
ATOM 9014 O O . GLY B 1 240 ? -13.805 -5.848 -10.875 1 96.62 240 GLY B O 1
ATOM 9015 N N . ALA B 1 241 ? -14.789 -5.047 -12.773 1 96.31 241 ALA B N 1
ATOM 9016 C CA . ALA B 1 241 ? -13.945 -3.852 -12.852 1 96.31 241 ALA B CA 1
ATOM 9017 C C . ALA B 1 241 ? -14.125 -2.979 -11.609 1 96.31 241 ALA B C 1
ATOM 9019 O O . ALA B 1 241 ? -13.258 -2.16 -11.297 1 96.31 241 ALA B O 1
ATOM 9020 N N . TRP B 1 242 ? -15.219 -3.125 -10.898 1 96.75 242 TRP B N 1
ATOM 9021 C CA . TRP B 1 242 ? -15.5 -2.359 -9.688 1 96.75 242 TRP B CA 1
ATOM 9022 C C . TRP B 1 242 ? -15.102 -3.143 -8.445 1 96.75 242 TRP B C 1
ATOM 9024 O O . TRP B 1 242 ? -15.352 -2.703 -7.32 1 96.75 242 TRP B O 1
ATOM 9034 N N . GLY B 1 243 ? -14.461 -4.371 -8.648 1 97 243 GLY B N 1
ATOM 9035 C CA . GLY B 1 243 ? -14.031 -5.227 -7.555 1 97 243 GLY B CA 1
ATOM 9036 C C . GLY B 1 243 ? -13.227 -4.492 -6.504 1 97 243 GLY B C 1
ATOM 9037 O O . GLY B 1 243 ? -13.5 -4.609 -5.309 1 97 243 GLY B O 1
ATOM 9038 N N . PRO B 1 244 ? -12.234 -3.689 -6.879 1 96.31 244 PRO B N 1
ATOM 9039 C CA . PRO B 1 244 ? -11.445 -2.932 -5.902 1 96.31 244 PRO B CA 1
ATOM 9040 C C . PRO B 1 244 ? -12.305 -1.985 -5.062 1 96.31 244 PRO B C 1
ATOM 9042 O O . PRO B 1 244 ? -12.062 -1.829 -3.863 1 96.31 244 PRO B O 1
ATOM 9045 N N . ARG B 1 245 ? -13.234 -1.363 -5.625 1 94.62 245 ARG B N 1
ATOM 9046 C CA . ARG B 1 245 ? -14.117 -0.476 -4.883 1 94.62 245 ARG B CA 1
ATOM 9047 C C . ARG B 1 245 ? -14.93 -1.251 -3.848 1 94.62 245 ARG B C 1
ATOM 9049 O O . ARG B 1 245 ? -15.07 -0.814 -2.705 1 94.62 245 ARG B O 1
ATOM 9056 N N . VAL B 1 246 ? -15.516 -2.344 -4.285 1 96.44 246 VAL B N 1
ATOM 9057 C CA . VAL B 1 246 ? -16.281 -3.184 -3.369 1 96.44 246 VAL B CA 1
ATOM 9058 C C . VAL B 1 246 ? -15.391 -3.627 -2.211 1 96.44 246 VAL B C 1
ATOM 9060 O O . VAL B 1 246 ? -15.828 -3.639 -1.057 1 96.44 246 VAL B O 1
ATOM 9063 N N . ALA B 1 247 ? -14.148 -4.012 -2.531 1 96.81 247 ALA B N 1
ATOM 9064 C CA . ALA B 1 247 ? -13.211 -4.422 -1.492 1 96.81 247 ALA B CA 1
ATOM 9065 C C . ALA B 1 247 ? -12.969 -3.293 -0.495 1 96.81 247 ALA B C 1
ATOM 9067 O O . ALA B 1 247 ? -12.828 -3.535 0.706 1 96.81 247 ALA B O 1
ATOM 9068 N N . ARG B 1 248 ? -12.961 -2.068 -0.947 1 93.69 248 ARG B N 1
ATOM 9069 C CA . ARG B 1 248 ? -12.719 -0.909 -0.094 1 93.69 248 ARG B CA 1
ATOM 9070 C C . ARG B 1 248 ? -13.859 -0.713 0.9 1 93.69 248 ARG B C 1
ATOM 9072 O O . ARG B 1 248 ? -13.648 -0.214 2.006 1 93.69 248 ARG B O 1
ATOM 9079 N N . PHE B 1 249 ? -15.102 -1.11 0.516 1 93.81 249 PHE B N 1
ATOM 9080 C CA . PHE B 1 249 ? -16.234 -1.016 1.439 1 93.81 249 PHE B CA 1
ATOM 9081 C C . PHE B 1 249 ? -15.953 -1.813 2.709 1 93.81 249 PHE B C 1
ATOM 9083 O O . PHE B 1 249 ? -16.438 -1.455 3.787 1 93.81 249 PHE B O 1
ATOM 9090 N N . ALA B 1 250 ? -15.109 -2.816 2.545 1 93.69 250 ALA B N 1
ATOM 9091 C CA . ALA B 1 250 ? -14.766 -3.66 3.689 1 93.69 250 ALA B CA 1
ATOM 9092 C C . ALA B 1 250 ? -13.445 -3.227 4.312 1 93.69 250 ALA B C 1
ATOM 9094 O O . ALA B 1 250 ? -12.922 -3.898 5.207 1 93.69 250 ALA B O 1
ATOM 9095 N N . GLY B 1 251 ? -12.859 -2.203 3.826 1 91 251 GLY B N 1
ATOM 9096 C CA . GLY B 1 251 ? -11.633 -1.677 4.41 1 91 251 GLY B CA 1
ATOM 9097 C C . GLY B 1 251 ? -10.375 -2.262 3.799 1 91 251 GLY B C 1
ATOM 9098 O O . GLY B 1 251 ? -9.273 -2.053 4.309 1 91 251 GLY B O 1
ATOM 9099 N N . VAL B 1 252 ? -10.453 -3.018 2.727 1 94.5 252 VAL B N 1
ATOM 9100 C CA . VAL B 1 252 ? -9.289 -3.564 2.037 1 94.5 252 VAL B CA 1
ATOM 9101 C C . VAL B 1 252 ? -8.562 -2.449 1.292 1 94.5 252 VAL B C 1
ATOM 9103 O O . VAL B 1 252 ? -9.156 -1.764 0.454 1 94.5 252 VAL B O 1
ATOM 9106 N N . PRO B 1 253 ? -7.289 -2.27 1.5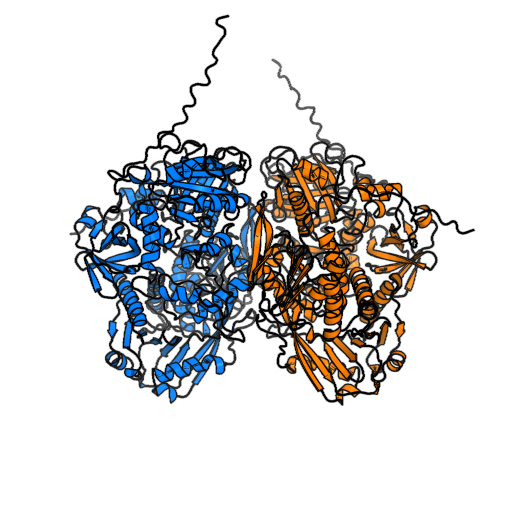65 1 92.88 253 PRO B N 1
ATOM 9107 C CA . PRO B 1 253 ? -6.59 -1.11 1.004 1 92.88 253 PRO B CA 1
ATOM 9108 C C . PRO B 1 253 ? -6.402 -1.211 -0.508 1 92.88 253 PRO B C 1
ATOM 9110 O O . PRO B 1 253 ? -6.461 -0.198 -1.21 1 92.88 253 PRO B O 1
ATOM 9113 N N . SER B 1 254 ? -6.109 -2.463 -0.938 1 93.69 254 SER B N 1
ATOM 9114 C CA . SER B 1 254 ? -5.793 -2.625 -2.352 1 93.69 254 SER B CA 1
ATOM 9115 C C . SER B 1 254 ? -6.16 -4.02 -2.846 1 93.69 254 SER B C 1
ATOM 9117 O O . SER B 1 254 ? -5.875 -5.016 -2.178 1 93.69 254 SER B O 1
ATOM 9119 N N . LEU B 1 255 ? -6.902 -4.113 -3.859 1 96.81 255 LEU B N 1
ATOM 9120 C CA . LEU B 1 255 ? -7.113 -5.309 -4.672 1 96.81 255 LEU B CA 1
ATOM 9121 C C . LEU B 1 255 ? -6.465 -5.156 -6.043 1 96.81 255 LEU B C 1
ATOM 9123 O O . LEU B 1 255 ? -6.738 -4.188 -6.758 1 96.81 255 LEU B O 1
ATOM 9127 N N . PRO B 1 256 ? -5.508 -6.043 -6.434 1 97.38 256 PRO B N 1
ATOM 9128 C CA . PRO B 1 256 ? -4.688 -5.805 -7.625 1 97.38 256 PRO B CA 1
ATOM 9129 C C . PRO B 1 256 ? -5.449 -6.055 -8.922 1 97.38 256 PRO B C 1
ATOM 9131 O O . PRO B 1 256 ? -5.328 -7.129 -9.523 1 97.38 256 PRO B O 1
ATOM 9134 N N . LEU B 1 257 ? -6.188 -5.117 -9.344 1 97.75 257 LEU B N 1
ATOM 9135 C CA . LEU B 1 257 ? -7.008 -5.141 -10.547 1 97.75 257 LEU B CA 1
ATOM 9136 C C . LEU B 1 257 ? -6.996 -3.781 -11.242 1 97.75 257 LEU B C 1
ATOM 9138 O O . LEU B 1 257 ? -7.172 -2.748 -10.586 1 97.75 257 LEU B O 1
ATOM 9142 N N . VAL B 1 258 ? -6.672 -3.74 -12.562 1 96.88 258 VAL B N 1
ATOM 9143 C CA . VAL B 1 258 ? -6.625 -2.52 -13.359 1 96.88 258 VAL B CA 1
ATOM 9144 C C . VAL B 1 258 ? -7.594 -2.631 -14.539 1 96.88 258 VAL B C 1
ATOM 9146 O O . VAL B 1 258 ? -7.52 -3.578 -15.32 1 96.88 258 VAL B O 1
ATOM 9149 N N . PRO B 1 259 ? -8.523 -1.718 -14.688 1 96.62 259 PRO B N 1
ATOM 9150 C CA . PRO B 1 259 ? -9.391 -1.747 -15.859 1 96.62 259 PRO B CA 1
ATOM 9151 C C . PRO B 1 259 ? -8.688 -1.289 -17.141 1 96.62 259 PRO B C 1
ATOM 9153 O O . PRO B 1 259 ? -7.863 -0.37 -17.094 1 96.62 259 PRO B O 1
ATOM 9156 N N . PHE B 1 260 ? -8.945 -1.901 -18.234 1 97.44 260 PHE B N 1
ATOM 9157 C CA . PHE B 1 260 ? -8.484 -1.58 -19.578 1 97.44 260 PHE B CA 1
ATOM 9158 C C . PHE B 1 260 ? -9.664 -1.358 -20.531 1 97.44 260 PHE B C 1
ATOM 9160 O O . PHE B 1 260 ? -10.766 -1.852 -20.281 1 97.44 260 PHE B O 1
ATOM 9167 N N . LYS B 1 261 ? -9.422 -0.587 -21.594 1 96.88 261 LYS B N 1
ATOM 9168 C CA . LYS B 1 261 ? -10.305 -0.685 -22.75 1 96.88 261 LYS B CA 1
ATOM 9169 C C . LYS B 1 261 ? -9.977 -1.907 -23.594 1 96.88 261 LYS B C 1
ATOM 9171 O O . LYS B 1 261 ? -8.805 -2.164 -23.891 1 96.88 261 LYS B O 1
ATOM 9176 N N . HIS B 1 262 ? -10.859 -2.699 -23.781 1 96.75 262 HIS B N 1
ATOM 9177 C CA . HIS B 1 262 ? -10.719 -3.859 -24.656 1 96.75 262 HIS B CA 1
ATOM 9178 C C . HIS B 1 262 ? -11.797 -3.867 -25.734 1 96.75 262 HIS B C 1
ATOM 9180 O O . HIS B 1 262 ? -12.945 -3.508 -25.469 1 96.75 262 HIS B O 1
ATOM 9186 N N . ALA B 1 263 ? -11.438 -4.27 -27.016 1 97.62 263 ALA B N 1
ATOM 9187 C CA . ALA B 1 263 ? -12.367 -4.027 -28.109 1 97.62 263 ALA B CA 1
ATOM 9188 C C . ALA B 1 263 ? -12.375 -5.203 -29.078 1 97.62 263 ALA B C 1
ATOM 9190 O O . ALA B 1 263 ? -11.453 -6.02 -29.094 1 97.62 263 ALA B O 1
ATOM 9191 N N . TYR B 1 264 ? -13.391 -5.355 -29.766 1 97.88 264 TYR B N 1
ATOM 9192 C CA . TYR B 1 264 ? -13.531 -6.145 -30.984 1 97.88 264 TYR B CA 1
ATOM 9193 C C . TYR B 1 264 ? -14.508 -5.488 -31.953 1 97.88 264 TYR B C 1
ATOM 9195 O O . TYR B 1 264 ? -15.258 -4.586 -31.578 1 97.88 264 TYR B O 1
ATOM 9203 N N . VAL B 1 265 ? -14.484 -5.852 -33.188 1 98.06 265 VAL B N 1
ATOM 9204 C CA . VAL B 1 265 ? -15.438 -5.359 -34.156 1 98.06 265 VAL B CA 1
ATOM 9205 C C . VAL B 1 265 ? -16.266 -6.523 -34.719 1 98.06 265 VAL B C 1
ATOM 9207 O O . VAL B 1 265 ? -15.844 -7.68 -34.625 1 98.06 265 VAL B O 1
ATOM 9210 N N . VAL B 1 266 ? -17.453 -6.234 -35.156 1 97.75 266 VAL B N 1
ATOM 9211 C CA . VAL B 1 266 ? -18.344 -7.211 -35.781 1 97.75 266 VAL B CA 1
ATOM 9212 C C . VAL B 1 266 ? -18.484 -6.918 -37.281 1 97.75 266 VAL B C 1
ATOM 9214 O O . VAL B 1 266 ? -18.859 -5.812 -37.656 1 97.75 266 VAL B O 1
ATOM 9217 N N . CYS B 1 267 ? -18.203 -7.93 -38.031 1 97.62 267 CYS B N 1
ATOM 9218 C CA . CYS B 1 267 ? -18.234 -7.766 -39.5 1 97.62 267 CYS B CA 1
ATOM 9219 C C . CYS B 1 267 ? -19.641 -8.016 -40.031 1 97.62 267 CYS B C 1
ATOM 9221 O O . CYS B 1 267 ? -20.484 -8.586 -39.344 1 97.62 267 CYS B O 1
ATOM 9223 N N . ASP B 1 268 ? -19.812 -7.512 -41.344 1 97.06 268 ASP B N 1
ATOM 9224 C CA . ASP B 1 268 ? -21.016 -7.859 -42.062 1 97.06 268 ASP B CA 1
ATOM 9225 C C . ASP B 1 268 ? -21.078 -9.359 -42.344 1 97.06 268 ASP B C 1
ATOM 9227 O O . ASP B 1 268 ? -20.094 -10.07 -42.156 1 97.06 268 ASP B O 1
ATOM 9231 N N . ALA B 1 269 ? -22.156 -9.805 -42.812 1 96.69 269 ALA B N 1
ATOM 9232 C CA . ALA B 1 269 ? -22.438 -11.234 -42.969 1 96.69 269 ALA B CA 1
ATOM 9233 C C . ALA B 1 269 ? -21.516 -11.867 -44 1 96.69 269 ALA B C 1
ATOM 9235 O O . ALA B 1 269 ? -21.234 -11.273 -45.031 1 96.69 269 ALA B O 1
ATOM 9236 N N . ILE B 1 270 ? -21.062 -13.031 -43.656 1 96.88 270 ILE B N 1
ATOM 9237 C CA . ILE B 1 270 ? -20.25 -13.891 -44.531 1 96.88 270 ILE B CA 1
ATOM 9238 C C . ILE B 1 270 ? -20.844 -15.297 -44.531 1 96.88 270 ILE B C 1
ATOM 9240 O O . ILE B 1 270 ? -20.469 -16.141 -43.719 1 96.88 270 ILE B O 1
ATOM 9244 N N . PRO B 1 271 ? -21.562 -15.664 -45.469 1 95.62 271 PRO B N 1
ATOM 9245 C CA . PRO B 1 271 ? -22.281 -16.953 -45.469 1 95.62 271 PRO B CA 1
ATOM 9246 C C . PRO B 1 271 ? -21.344 -18.141 -45.375 1 95.62 271 PRO B C 1
ATOM 9248 O O . PRO B 1 271 ? -21.688 -19.156 -44.75 1 95.62 271 PRO B O 1
ATOM 9251 N N . GLU B 1 272 ? -20.125 -18.062 -45.844 1 95.06 272 GLU B N 1
ATOM 9252 C CA . GLU B 1 272 ? -19.172 -19.156 -45.938 1 95.06 272 GLU B CA 1
ATOM 9253 C C . GLU B 1 272 ? -18.734 -19.594 -44.531 1 95.06 272 GLU B C 1
ATOM 9255 O O . GLU B 1 272 ? -18.188 -20.688 -44.375 1 95.06 272 GLU B O 1
ATOM 9260 N N . ILE B 1 273 ? -19.016 -18.797 -43.531 1 96.62 273 ILE B N 1
ATOM 9261 C CA . ILE B 1 273 ? -18.406 -19.094 -42.25 1 96.62 273 ILE B CA 1
ATOM 9262 C C . ILE B 1 273 ? -19.453 -19.734 -41.344 1 96.62 273 ILE B C 1
ATOM 9264 O O . ILE B 1 273 ? -19.188 -20 -40.156 1 96.62 273 ILE B O 1
ATOM 9268 N N . ARG B 1 274 ? -20.672 -19.875 -41.781 1 95.81 274 ARG B N 1
ATOM 9269 C CA . ARG B 1 274 ? -21.719 -20.484 -40.969 1 95.81 274 ARG B CA 1
ATOM 9270 C C . ARG B 1 274 ? -21.281 -21.828 -40.438 1 95.81 274 ARG B C 1
ATOM 9272 O O . ARG B 1 274 ? -20.875 -22.719 -41.188 1 95.81 274 ARG B O 1
ATOM 9279 N N . GLY B 1 275 ? -21.266 -21.969 -39.094 1 94.19 275 GLY B N 1
ATOM 9280 C CA . GLY B 1 275 ? -20.938 -23.234 -38.469 1 94.19 275 GLY B CA 1
ATOM 9281 C C . GLY B 1 275 ? -19.438 -23.438 -38.281 1 94.19 275 GLY B C 1
ATOM 9282 O O . GLY B 1 275 ? -19 -24.438 -37.719 1 94.19 275 GLY B O 1
ATOM 9283 N N . CYS B 1 276 ? -18.641 -22.531 -38.75 1 97.62 276 CYS B N 1
ATOM 9284 C CA . CYS B 1 276 ? -17.188 -22.656 -38.656 1 97.62 276 CYS B CA 1
ATOM 9285 C C . CYS B 1 276 ? -16.719 -22.484 -37.219 1 97.62 276 CYS B C 1
ATOM 9287 O O . CYS B 1 276 ? -17.391 -21.844 -36.438 1 97.62 276 CYS B O 1
ATOM 9289 N N . PRO B 1 277 ? -15.578 -23.125 -36.906 1 98 277 PRO B N 1
ATOM 9290 C CA . PRO B 1 277 ? -15.023 -22.953 -35.562 1 98 277 PRO B CA 1
ATOM 9291 C C . PRO B 1 277 ? -14.461 -21.547 -35.344 1 98 277 PRO B C 1
ATOM 9293 O O . PRO B 1 277 ? -14.102 -20.859 -36.281 1 98 277 PRO B O 1
ATOM 9296 N N . ASN B 1 278 ? -14.43 -21.094 -34.031 1 98.25 278 ASN B N 1
ATOM 9297 C CA . ASN B 1 278 ? -13.695 -19.891 -33.688 1 98.25 278 ASN B CA 1
ATOM 9298 C C . ASN B 1 278 ? -12.188 -20.062 -33.875 1 98.25 278 ASN B C 1
ATOM 9300 O O . ASN B 1 278 ? -11.695 -21.188 -33.938 1 98.25 278 ASN B O 1
ATOM 9304 N N . ILE B 1 279 ? -11.508 -18.938 -34 1 98.38 279 ILE B N 1
ATOM 9305 C CA . ILE B 1 279 ? -10.078 -19.031 -34.312 1 98.38 279 ILE B CA 1
ATOM 9306 C C . ILE B 1 279 ? -9.289 -18.172 -33.312 1 98.38 279 ILE B C 1
ATOM 9308 O O . ILE B 1 279 ? -9.719 -17.078 -32.938 1 98.38 279 ILE B O 1
ATOM 9312 N N . ARG B 1 280 ? -8.164 -18.672 -32.906 1 97.81 280 ARG B N 1
ATOM 9313 C CA . ARG B 1 280 ? -7.129 -17.906 -32.219 1 97.81 280 ARG B CA 1
ATOM 9314 C C . ARG B 1 280 ? -5.789 -18.031 -32.938 1 97.81 280 ARG B C 1
ATOM 9316 O O . ARG B 1 280 ? -5.328 -19.141 -33.219 1 97.81 280 ARG B O 1
ATOM 9323 N N . ASP B 1 281 ? -5.215 -16.984 -33.281 1 98.38 281 ASP B N 1
ATOM 9324 C CA . ASP B 1 281 ? -3.865 -16.875 -33.812 1 98.38 281 ASP B CA 1
ATOM 9325 C C . ASP B 1 281 ? -2.945 -16.125 -32.844 1 98.38 281 ASP B C 1
ATOM 9327 O O . ASP B 1 281 ? -2.779 -14.914 -32.938 1 98.38 281 ASP B O 1
ATOM 9331 N N . HIS B 1 282 ? -2.309 -16.906 -31.953 1 98 282 HIS B N 1
ATOM 9332 C CA . HIS B 1 282 ? -1.513 -16.344 -30.859 1 98 282 HIS B CA 1
ATOM 9333 C C . HIS B 1 282 ? -0.299 -15.602 -31.406 1 98 282 HIS B C 1
ATOM 9335 O O . HIS B 1 282 ? 0.155 -14.625 -30.797 1 98 282 HIS B O 1
ATOM 9341 N N . ASP B 1 283 ? 0.215 -15.977 -32.5 1 97.88 283 ASP B N 1
ATOM 9342 C CA . ASP B 1 283 ? 1.451 -15.414 -33.031 1 97.88 283 ASP B CA 1
ATOM 9343 C C . ASP B 1 283 ? 1.259 -13.953 -33.438 1 97.88 283 ASP B C 1
ATOM 9345 O O . ASP B 1 283 ? 2.225 -13.195 -33.5 1 97.88 283 ASP B O 1
ATOM 9349 N N . VAL B 1 284 ? 0.027 -13.602 -33.719 1 97.88 284 VAL B N 1
ATOM 9350 C CA . VAL B 1 284 ? -0.221 -12.219 -34.094 1 97.88 284 VAL B CA 1
ATOM 9351 C C . VAL B 1 284 ? -1.26 -11.594 -33.188 1 97.88 284 VAL B C 1
ATOM 9353 O O . VAL B 1 284 ? -1.912 -10.609 -33.531 1 97.88 284 VAL B O 1
ATOM 9356 N N . ASN B 1 285 ? -1.53 -12.219 -32.031 1 97.88 285 ASN B N 1
ATOM 9357 C CA . ASN B 1 285 ? -2.398 -11.719 -30.969 1 97.88 285 ASN B CA 1
ATOM 9358 C C . ASN B 1 285 ? -3.818 -11.484 -31.469 1 97.88 285 ASN B C 1
ATOM 9360 O O . ASN B 1 285 ? -4.406 -10.43 -31.203 1 97.88 285 ASN B O 1
ATOM 9364 N N . LEU B 1 286 ? -4.395 -12.469 -32.125 1 98.19 286 LEU B N 1
ATOM 9365 C CA . LEU B 1 286 ? -5.672 -12.312 -32.812 1 98.19 286 LEU B CA 1
ATOM 9366 C C . LEU B 1 286 ? -6.645 -13.414 -32.406 1 98.19 286 LEU B C 1
ATOM 9368 O O . LEU B 1 286 ? -6.246 -14.57 -32.25 1 98.19 286 LEU B O 1
ATOM 9372 N N . TYR B 1 287 ? -7.898 -13.031 -32.25 1 98 287 TYR B N 1
ATOM 9373 C CA . TYR B 1 287 ? -8.953 -14.039 -32.188 1 98 287 TYR B CA 1
ATOM 9374 C C . TYR B 1 287 ? -10.125 -13.656 -33.094 1 98 287 TYR B C 1
ATOM 9376 O O . TYR B 1 287 ? -10.367 -12.477 -33.344 1 98 287 TYR B O 1
ATOM 9384 N N . LEU B 1 288 ? -10.82 -14.602 -33.656 1 98.38 288 LEU B N 1
ATOM 9385 C CA . LEU B 1 288 ? -12.031 -14.484 -34.469 1 98.38 288 LEU B CA 1
ATOM 9386 C C . LEU B 1 288 ? -13.164 -15.312 -33.875 1 98.38 288 LEU B C 1
ATOM 9388 O O . LEU B 1 288 ? -13.016 -16.516 -33.656 1 98.38 288 LEU B O 1
ATOM 9392 N N . LYS B 1 289 ? -14.156 -14.664 -33.625 1 97.69 289 LYS B N 1
ATOM 9393 C CA . LYS B 1 289 ? -15.367 -15.359 -33.156 1 97.69 289 LYS B CA 1
ATOM 9394 C C . LYS B 1 289 ? -16.359 -15.516 -34.312 1 97.69 289 LYS B C 1
ATOM 9396 O O . LYS B 1 289 ? -16.688 -14.547 -35 1 97.69 289 LYS B O 1
ATOM 9401 N N . MET B 1 290 ? -16.828 -16.719 -34.438 1 96.31 290 MET B N 1
ATOM 9402 C CA . MET B 1 290 ? -17.812 -17.016 -35.469 1 96.31 290 MET B CA 1
ATOM 9403 C C . MET B 1 290 ? -19.188 -17.25 -34.844 1 96.31 290 MET B C 1
ATOM 9405 O O . MET B 1 290 ? -19.328 -18.062 -33.938 1 96.31 290 MET B O 1
ATOM 9409 N N . GLN B 1 291 ? -20.047 -16.531 -35.281 1 91.94 291 GLN B N 1
ATOM 9410 C CA . GLN B 1 291 ? -21.422 -16.719 -34.844 1 91.94 291 GLN B CA 1
ATOM 9411 C C . GLN B 1 291 ? -22.406 -16.531 -36 1 91.94 291 GLN B C 1
ATOM 9413 O O . GLN B 1 291 ? -22.594 -15.406 -36.469 1 91.94 291 GLN B O 1
ATOM 9418 N N . GLY B 1 292 ? -23.031 -17.609 -36.344 1 93.25 292 GLY B N 1
ATOM 9419 C CA . GLY B 1 292 ? -23.828 -17.531 -37.594 1 93.25 292 GLY B CA 1
ATOM 9420 C C . GLY B 1 292 ? -23 -17.172 -38.812 1 93.25 292 GLY B C 1
ATOM 9421 O O . GLY B 1 292 ? -22.016 -17.844 -39.125 1 93.25 292 GLY B O 1
ATOM 9422 N N . GLU B 1 293 ? -23.406 -16.016 -39.375 1 95.62 293 GLU B N 1
ATOM 9423 C CA . GLU B 1 293 ? -22.688 -15.57 -40.562 1 95.62 293 GLU B CA 1
ATOM 9424 C C . GLU B 1 293 ? -21.859 -14.32 -40.281 1 95.62 293 GLU B C 1
ATOM 9426 O O . GLU B 1 293 ? -21.375 -13.656 -41.188 1 95.62 293 GLU B O 1
ATOM 9431 N N . THR B 1 294 ? -21.703 -14.148 -39 1 94.75 294 THR B N 1
ATOM 9432 C CA . THR B 1 294 ? -20.953 -12.961 -38.594 1 94.75 294 THR B CA 1
ATOM 9433 C C . THR B 1 294 ? -19.625 -13.344 -37.938 1 94.75 294 THR B C 1
ATOM 9435 O O . THR B 1 294 ? -19.562 -14.312 -37.188 1 94.75 294 THR B O 1
ATOM 9438 N N . CYS B 1 295 ? -18.656 -12.539 -38.25 1 96.94 295 CYS B N 1
ATOM 9439 C CA . CYS B 1 295 ? -17.328 -12.711 -37.688 1 96.94 295 CYS B CA 1
ATOM 9440 C C . CYS B 1 295 ? -16.969 -11.523 -36.812 1 96.94 295 CYS B C 1
ATOM 9442 O O . CYS B 1 295 ? -17.078 -10.375 -37.25 1 96.94 295 CYS B O 1
ATOM 9444 N N . SER B 1 296 ? -16.641 -11.75 -35.562 1 97.94 296 SER B N 1
ATOM 9445 C CA . SER B 1 296 ? -16.062 -10.711 -34.688 1 97.94 296 SER B CA 1
ATOM 9446 C C . SER B 1 296 ? -14.531 -10.812 -34.656 1 97.94 296 SER B C 1
ATOM 9448 O O . SER B 1 296 ? -13.977 -11.906 -34.594 1 97.94 296 SER B O 1
ATOM 9450 N N . ILE B 1 297 ? -13.836 -9.672 -34.781 1 98.38 297 ILE B N 1
ATOM 9451 C CA . ILE B 1 297 ? -12.383 -9.609 -34.812 1 98.38 297 ILE B CA 1
ATOM 9452 C C . ILE B 1 297 ? -11.867 -8.867 -33.594 1 98.38 297 ILE B C 1
ATOM 9454 O O . ILE B 1 297 ? -12.273 -7.734 -33.312 1 98.38 297 ILE B O 1
ATOM 9458 N N . GLY B 1 298 ? -11.055 -9.523 -32.812 1 97.81 298 GLY B N 1
ATOM 9459 C CA . GLY B 1 298 ? -10.414 -8.898 -31.656 1 97.81 298 GLY B CA 1
ATOM 9460 C C . GLY B 1 298 ? -9.031 -9.453 -31.375 1 97.81 298 GLY B C 1
ATOM 9461 O O . GLY B 1 298 ? -8.57 -10.367 -32.062 1 97.81 298 GLY B O 1
ATOM 9462 N N . GLY B 1 299 ? -8.359 -8.859 -30.453 1 97.62 299 GLY B N 1
ATOM 9463 C CA . GLY B 1 299 ? -7.02 -9.281 -30.078 1 97.62 299 GLY B CA 1
ATOM 9464 C C . GLY B 1 299 ? -6.461 -8.5 -28.906 1 97.62 299 GLY B C 1
ATOM 9465 O O . GLY B 1 299 ? -7.207 -7.832 -28.172 1 97.62 299 GLY B O 1
ATOM 9466 N N . TYR B 1 300 ? -5.184 -8.672 -28.641 1 97.62 300 TYR B N 1
ATOM 9467 C CA . TYR B 1 300 ? -4.461 -7.992 -27.562 1 97.62 300 TYR B CA 1
ATOM 9468 C C . TYR B 1 300 ? -3.328 -7.145 -28.125 1 97.62 300 TYR B C 1
ATOM 9470 O O . TYR B 1 300 ? -2.266 -7.668 -28.484 1 97.62 300 TYR B O 1
ATOM 9478 N N . GLU B 1 301 ? -3.564 -5.836 -28.188 1 97.06 301 GLU B N 1
ATOM 9479 C CA . GLU B 1 301 ? -2.596 -4.926 -28.797 1 97.06 301 GLU B CA 1
ATOM 9480 C C . GLU B 1 301 ? -1.457 -4.613 -27.828 1 97.06 301 GLU B C 1
ATOM 9482 O O . GLU B 1 301 ? -1.609 -4.762 -26.609 1 97.06 301 GLU B O 1
ATOM 9487 N N . GLY B 1 302 ? -0.355 -4.195 -28.344 1 95.5 302 GLY B N 1
ATOM 9488 C CA . GLY B 1 302 ? 0.833 -3.906 -27.547 1 95.5 302 GLY B CA 1
ATOM 9489 C C . GLY B 1 302 ? 0.755 -2.58 -26.828 1 95.5 302 GLY B C 1
ATOM 9490 O O . GLY B 1 302 ? 1.523 -2.334 -25.891 1 95.5 302 GLY B O 1
ATOM 9491 N N . ASN B 1 303 ? -0.097 -1.721 -27.234 1 95.88 303 ASN B N 1
ATOM 9492 C CA . ASN B 1 303 ? -0.239 -0.39 -26.656 1 95.88 303 ASN B CA 1
ATOM 9493 C C . ASN B 1 303 ? -1.663 -0.142 -26.156 1 95.88 303 ASN B C 1
ATOM 9495 O O . ASN B 1 303 ? -2.279 0.864 -26.516 1 95.88 303 ASN B O 1
ATOM 9499 N N . PRO B 1 304 ? -2.127 -0.935 -25.172 1 96.56 304 PRO B N 1
ATOM 9500 C CA . PRO B 1 304 ? -3.51 -0.827 -24.703 1 96.56 304 PRO B CA 1
ATOM 9501 C C . PRO B 1 304 ? -3.775 0.472 -23.953 1 96.56 304 PRO B C 1
ATOM 9503 O O . PRO B 1 304 ? -2.844 1.087 -23.422 1 96.56 304 PRO B O 1
ATOM 9506 N N . HIS B 1 305 ? -5.066 0.891 -23.984 1 95.62 305 HIS B N 1
ATOM 9507 C CA . HIS B 1 305 ? -5.516 1.986 -23.125 1 95.62 305 HIS B CA 1
ATOM 9508 C C . HIS B 1 305 ? -5.836 1.493 -21.719 1 95.62 305 HIS B C 1
ATOM 9510 O O . HIS B 1 305 ? -6.797 0.742 -21.531 1 95.62 305 HIS B O 1
ATOM 9516 N N . MET B 1 306 ? -5.043 1.847 -20.781 1 94.88 306 MET B N 1
ATOM 9517 C CA . MET B 1 306 ? -5.289 1.516 -19.375 1 94.88 306 MET B CA 1
ATOM 9518 C C . MET B 1 306 ? -6.102 2.609 -18.688 1 94.88 306 MET B C 1
ATOM 9520 O O . MET B 1 306 ? -5.895 3.795 -18.953 1 94.88 306 MET B O 1
ATOM 9524 N N . LEU B 1 307 ? -6.988 2.197 -17.812 1 93.12 307 LEU B N 1
ATOM 9525 C CA . LEU B 1 307 ? -7.805 3.143 -17.062 1 93.12 307 LEU B CA 1
ATOM 9526 C C . LEU B 1 307 ? -7.402 3.16 -15.586 1 93.12 307 LEU B C 1
ATOM 9528 O O . LEU B 1 307 ? -6.82 2.195 -15.086 1 93.12 307 LEU B O 1
ATOM 9532 N N . ASP B 1 308 ? -7.652 4.23 -14.93 1 85.94 308 ASP B N 1
ATOM 9533 C CA . ASP B 1 308 ? -7.418 4.293 -13.492 1 85.94 308 ASP B CA 1
ATOM 9534 C C . ASP B 1 308 ? -8.562 3.643 -12.719 1 85.94 308 ASP B C 1
ATOM 9536 O O . ASP B 1 308 ? -8.336 2.896 -11.766 1 85.94 308 ASP B O 1
ATOM 9540 N N . GLN B 1 309 ? -9.734 4.066 -13.023 1 86.69 309 GLN B N 1
ATOM 9541 C CA . GLN B 1 309 ? -10.953 3.506 -12.453 1 86.69 309 GLN B CA 1
ATOM 9542 C C . GLN B 1 309 ? -12.141 3.693 -13.398 1 86.69 309 GLN B C 1
ATOM 9544 O O . GLN B 1 309 ? -12.07 4.484 -14.344 1 86.69 309 GLN B O 1
ATOM 9549 N N . VAL B 1 310 ? -13.164 2.914 -13.133 1 91.94 310 VAL B N 1
ATOM 9550 C CA . VAL B 1 310 ? -14.406 3.041 -13.883 1 91.94 310 VAL B CA 1
ATOM 9551 C C . VAL B 1 310 ? -15.477 3.697 -13.016 1 91.94 310 VAL B C 1
ATOM 9553 O O . VAL B 1 310 ? -15.664 3.312 -11.859 1 91.94 310 VAL B O 1
ATOM 9556 N N . PRO B 1 311 ? -16.125 4.68 -13.555 1 89.19 311 PRO B N 1
ATOM 9557 C CA . PRO B 1 311 ? -17.172 5.34 -12.766 1 89.19 311 PRO B CA 1
ATOM 9558 C C . PRO B 1 311 ? -18.25 4.371 -12.312 1 89.19 311 PRO B C 1
ATOM 9560 O O . PRO B 1 311 ? -18.625 3.459 -13.055 1 89.19 311 PRO B O 1
ATOM 9563 N N . ASP B 1 312 ? -18.844 4.656 -11.242 1 83.12 312 ASP B N 1
ATOM 9564 C CA . ASP B 1 312 ? -19.797 3.754 -10.602 1 83.12 312 ASP B CA 1
ATOM 9565 C C . ASP B 1 312 ? -21.109 3.682 -11.391 1 83.12 312 ASP B C 1
ATOM 9567 O O . ASP B 1 312 ? -21.797 2.658 -11.383 1 83.12 312 ASP B O 1
ATOM 9571 N N . ASN B 1 313 ? -21.406 4.66 -12.023 1 83.25 313 ASN B N 1
ATOM 9572 C CA . ASN B 1 313 ? -22.703 4.75 -12.68 1 83.25 313 ASN B CA 1
ATOM 9573 C C . ASN B 1 313 ? -22.672 4.148 -14.078 1 83.25 313 ASN B C 1
ATOM 9575 O O . ASN B 1 313 ? -23.719 4.051 -14.742 1 83.25 313 ASN B O 1
ATOM 9579 N N . LEU B 1 314 ? -21.578 3.805 -14.461 1 88.44 314 LEU B N 1
ATOM 9580 C CA . LEU B 1 314 ? -21.469 3.322 -15.828 1 88.44 314 LEU B CA 1
ATOM 9581 C C . LEU B 1 314 ? -22.188 1.985 -16 1 88.44 314 LEU B C 1
ATOM 9583 O O . LEU B 1 314 ? -21.969 1.06 -15.211 1 88.44 314 LEU B O 1
ATOM 9587 N N . GLN B 1 315 ? -23.062 1.865 -16.906 1 92.06 315 GLN B N 1
ATOM 9588 C CA . GLN B 1 315 ? -23.812 0.67 -17.297 1 92.06 315 GLN B CA 1
ATOM 9589 C C . GLN B 1 315 ? -24.078 0.65 -18.797 1 92.06 315 GLN B C 1
ATOM 9591 O O . GLN B 1 315 ? -24.328 1.693 -19.406 1 92.06 315 GLN B O 1
ATOM 9596 N N . PHE B 1 316 ? -23.984 -0.439 -19.375 1 95.06 316 PHE B N 1
ATOM 9597 C CA . PHE B 1 316 ? -24.156 -0.607 -20.812 1 95.06 316 PHE B CA 1
ATOM 9598 C C . PHE B 1 316 ? -23.406 0.465 -21.594 1 95.06 316 PHE B C 1
ATOM 9600 O O . PHE B 1 316 ? -23.953 1.107 -22.484 1 95.06 316 PHE B O 1
ATOM 9607 N N . HIS B 1 317 ? -22.141 0.693 -21.156 1 92.06 317 HIS B N 1
ATOM 9608 C CA . HIS B 1 317 ? -21.328 1.776 -21.703 1 92.06 317 HIS B CA 1
ATOM 9609 C C . HIS B 1 317 ? -20.25 1.239 -22.625 1 92.06 317 HIS B C 1
ATOM 9611 O O . HIS B 1 317 ? -19.625 0.212 -22.328 1 92.06 317 HIS B O 1
ATOM 9617 N N . LEU B 1 318 ? -20.047 1.931 -23.75 1 95.62 318 LEU B N 1
ATOM 9618 C CA . LEU B 1 318 ? -18.953 1.649 -24.672 1 95.62 318 LEU B CA 1
ATOM 9619 C C . LEU B 1 318 ? -18.141 2.912 -24.953 1 95.62 318 LEU B C 1
ATOM 9621 O O . LEU B 1 318 ? -18.688 4.02 -24.938 1 95.62 318 LEU B O 1
ATOM 9625 N N . TYR B 1 319 ? -16.891 2.785 -25.172 1 95.44 319 TYR B N 1
ATOM 9626 C CA . TYR B 1 319 ? -16 3.859 -25.609 1 95.44 319 TYR B CA 1
ATOM 9627 C C . TYR B 1 319 ? -15.945 3.932 -27.125 1 95.44 319 TYR B C 1
ATOM 9629 O O . TYR B 1 319 ? -16.312 2.979 -27.812 1 95.44 319 TYR B O 1
ATOM 9637 N N . GLU B 1 320 ? -15.492 5.082 -27.531 1 95.38 320 GLU B N 1
ATOM 9638 C CA . GLU B 1 320 ? -15.148 5.18 -28.953 1 95.38 320 GLU B CA 1
ATOM 9639 C C . GLU B 1 320 ? -13.906 4.355 -29.281 1 95.38 320 GLU B C 1
ATOM 9641 O O . GLU B 1 320 ? -12.93 4.363 -28.516 1 95.38 320 GLU B O 1
ATOM 9646 N N . LEU B 1 321 ? -13.992 3.66 -30.391 1 97.38 321 LEU B N 1
ATOM 9647 C CA . LEU B 1 321 ? -12.875 2.803 -30.781 1 97.38 321 LEU B CA 1
ATOM 9648 C C . LEU B 1 321 ? -11.711 3.631 -31.297 1 97.38 321 LEU B C 1
ATOM 9650 O O . LEU B 1 321 ? -11.898 4.527 -32.125 1 97.38 321 LEU B O 1
ATOM 9654 N N . ASP B 1 322 ? -10.539 3.408 -30.828 1 96.5 322 ASP B N 1
ATOM 9655 C CA . ASP B 1 322 ? -9.305 4 -31.344 1 96.5 322 ASP B CA 1
ATOM 9656 C C . ASP B 1 322 ? -8.688 3.119 -32.438 1 96.5 322 ASP B C 1
ATOM 9658 O O . ASP B 1 322 ? -7.957 2.172 -32.125 1 96.5 322 ASP B O 1
ATOM 9662 N N . TRP B 1 323 ? -8.82 3.479 -33.562 1 96.81 323 TRP B N 1
ATOM 9663 C CA . TRP B 1 323 ? -8.398 2.662 -34.719 1 96.81 323 TRP B CA 1
ATOM 9664 C C . TRP B 1 323 ? -6.879 2.615 -34.812 1 96.81 323 TRP B C 1
ATOM 9666 O O . TRP B 1 323 ? -6.312 1.682 -35.375 1 96.81 323 TRP B O 1
ATOM 9676 N N . ASP B 1 324 ? -6.18 3.658 -34.219 1 94.75 324 ASP B N 1
ATOM 9677 C CA . ASP B 1 324 ? -4.723 3.641 -34.219 1 94.75 324 ASP B CA 1
ATOM 9678 C C . ASP B 1 324 ? -4.188 2.5 -33.375 1 94.75 324 ASP B C 1
ATOM 9680 O O . ASP B 1 324 ? -3.115 1.958 -33.625 1 94.75 324 ASP B O 1
ATOM 9684 N N . VAL B 1 325 ? -4.941 2.213 -32.406 1 95.56 325 VAL B N 1
ATOM 9685 C CA . VAL B 1 325 ? -4.566 1.137 -31.5 1 95.56 325 VAL B CA 1
ATOM 9686 C C . VAL B 1 325 ? -5.098 -0.195 -32.031 1 95.56 325 VAL B C 1
ATOM 9688 O O . VAL B 1 325 ? -4.367 -1.188 -32.062 1 95.56 325 VAL B O 1
ATOM 9691 N N . PHE B 1 326 ? -6.301 -0.245 -32.594 1 97.88 326 PHE B N 1
ATOM 9692 C CA . PHE B 1 326 ? -7.012 -1.47 -32.938 1 97.88 326 PHE B CA 1
ATOM 9693 C C . PHE B 1 326 ? -6.602 -1.967 -34.312 1 97.88 326 PHE B C 1
ATOM 9695 O O . PHE B 1 326 ? -6.746 -3.15 -34.625 1 97.88 326 PHE B O 1
ATOM 9702 N N . GLY B 1 327 ? -6.113 -1.095 -35.156 1 97.38 327 GLY B N 1
ATOM 9703 C CA . GLY B 1 327 ? -5.859 -1.394 -36.562 1 97.38 327 GLY B CA 1
ATOM 9704 C C . GLY B 1 327 ? -4.957 -2.596 -36.75 1 97.38 327 GLY B C 1
ATOM 9705 O O . GLY B 1 327 ? -5.066 -3.301 -37.781 1 97.38 327 GLY B O 1
ATOM 9706 N N . VAL B 1 328 ? -4.137 -2.877 -35.844 1 97.19 328 VAL B N 1
ATOM 9707 C CA . VAL B 1 328 ? -3.195 -3.988 -35.938 1 97.19 328 VAL B CA 1
ATOM 9708 C C . VAL B 1 328 ? -3.961 -5.305 -36.031 1 97.19 328 VAL B C 1
ATOM 9710 O O . VAL B 1 328 ? -3.537 -6.219 -36.75 1 97.19 328 VAL B O 1
ATOM 9713 N N . HIS B 1 329 ? -5.07 -5.473 -35.469 1 98.06 329 HIS B N 1
ATOM 9714 C CA . HIS B 1 329 ? -5.875 -6.691 -35.5 1 98.06 329 HIS B CA 1
ATOM 9715 C C . HIS B 1 329 ? -6.551 -6.867 -36.844 1 98.06 329 HIS B C 1
ATOM 9717 O O . HIS B 1 329 ? -6.676 -7.988 -37.344 1 98.06 329 HIS B O 1
ATOM 9723 N N . MET B 1 330 ? -6.973 -5.762 -37.375 1 97.69 330 MET B N 1
ATOM 9724 C CA . MET B 1 330 ? -7.57 -5.828 -38.719 1 97.69 330 MET B CA 1
ATOM 9725 C C . MET B 1 330 ? -6.551 -6.305 -39.75 1 97.69 330 MET B C 1
ATOM 9727 O O . MET B 1 330 ? -6.871 -7.129 -40.594 1 97.69 330 MET B O 1
ATOM 9731 N N . THR B 1 331 ? -5.406 -5.723 -39.594 1 97.88 331 THR B N 1
ATOM 9732 C CA . THR B 1 331 ? -4.332 -6.125 -40.5 1 97.88 331 THR B CA 1
ATOM 9733 C C . THR B 1 331 ? -4.039 -7.613 -40.344 1 97.88 331 THR B C 1
ATOM 9735 O O . THR B 1 331 ? -3.922 -8.32 -41.344 1 97.88 331 THR B O 1
ATOM 9738 N N . SER B 1 332 ? -3.959 -8.086 -39.188 1 98.19 332 SER B N 1
ATOM 9739 C CA . SER B 1 332 ? -3.682 -9.5 -38.906 1 98.19 332 SER B CA 1
ATOM 9740 C C . SER B 1 332 ? -4.812 -10.383 -39.438 1 98.19 332 SER B C 1
ATOM 9742 O O . SER B 1 332 ? -4.562 -11.445 -40 1 98.19 332 SER B O 1
ATOM 9744 N N . ALA B 1 333 ? -6.012 -9.984 -39.188 1 98.5 333 ALA B N 1
ATOM 9745 C CA . ALA B 1 333 ? -7.172 -10.758 -39.625 1 98.5 333 ALA B CA 1
ATOM 9746 C C . ALA B 1 333 ? -7.215 -10.883 -41.156 1 98.5 333 ALA B C 1
ATOM 9748 O O . ALA B 1 333 ? -7.535 -11.953 -41.688 1 98.5 333 ALA B O 1
ATOM 9749 N N . THR B 1 334 ? -6.859 -9.812 -41.844 1 98 334 THR B N 1
ATOM 9750 C CA . THR B 1 334 ? -6.914 -9.797 -43.281 1 98 334 THR B CA 1
ATOM 9751 C C . THR B 1 334 ? -5.805 -10.656 -43.875 1 98 334 THR B C 1
ATOM 9753 O O . THR B 1 334 ? -5.977 -11.242 -44.969 1 98 334 THR B O 1
ATOM 9756 N N . THR B 1 335 ? -4.762 -10.688 -43.188 1 98.06 335 THR B N 1
ATOM 9757 C CA . THR B 1 335 ? -3.672 -11.555 -43.625 1 98.06 335 THR B CA 1
ATOM 9758 C C . THR B 1 335 ? -4.055 -13.023 -43.5 1 98.06 335 THR B C 1
ATOM 9760 O O . THR B 1 335 ? -3.771 -13.836 -44.375 1 98.06 335 THR B O 1
ATOM 9763 N N . LEU B 1 336 ? -4.676 -13.391 -42.438 1 98.44 336 LEU B N 1
ATOM 9764 C CA . LEU B 1 336 ? -5.078 -14.766 -42.188 1 98.44 336 LEU B CA 1
ATOM 9765 C C . LEU B 1 336 ? -6.27 -15.156 -43.062 1 98.44 336 LEU B C 1
ATOM 9767 O O . LEU B 1 336 ? -6.352 -16.297 -43.531 1 98.44 336 LEU B O 1
ATOM 9771 N N . CYS B 1 337 ? -7.215 -14.25 -43.188 1 98.38 337 CYS B N 1
ATOM 9772 C CA . CYS B 1 337 ? -8.43 -14.398 -43.969 1 98.38 337 CYS B CA 1
ATOM 9773 C C . CYS B 1 337 ? -8.609 -13.219 -44.938 1 98.38 337 CYS B C 1
ATOM 9775 O O . CYS B 1 337 ? -9.359 -12.289 -44.625 1 98.38 337 CYS B O 1
ATOM 9777 N N . PRO B 1 338 ? -8.125 -13.305 -46.094 1 97.5 338 PRO B N 1
ATOM 9778 C CA . PRO B 1 338 ? -8.148 -12.164 -47 1 97.5 338 PRO B CA 1
ATOM 9779 C C . PRO B 1 338 ? -9.555 -11.648 -47.281 1 97.5 338 PRO B C 1
ATOM 9781 O O . PRO B 1 338 ? -9.75 -10.453 -47.5 1 97.5 338 PRO B O 1
ATOM 9784 N N . LYS B 1 339 ? -10.531 -12.461 -47.219 1 96.56 339 LYS B N 1
ATOM 9785 C CA . LYS B 1 339 ? -11.914 -12.07 -47.469 1 96.56 339 LYS B CA 1
ATOM 9786 C C . LYS B 1 339 ? -12.367 -11 -46.469 1 96.56 339 LYS B C 1
ATOM 9788 O O . LYS B 1 339 ? -13.195 -10.148 -46.812 1 96.56 339 LYS B O 1
ATOM 9793 N N . LEU B 1 340 ? -11.852 -11.008 -45.312 1 97.5 340 LEU B N 1
ATOM 9794 C CA . LEU B 1 340 ? -12.25 -10.07 -44.25 1 97.5 340 LEU B CA 1
ATOM 9795 C C . LEU B 1 340 ? -11.852 -8.641 -44.625 1 97.5 340 LEU B C 1
ATOM 9797 O O . LEU B 1 340 ? -12.43 -7.68 -44.125 1 97.5 340 LEU B O 1
ATOM 9801 N N . GLY B 1 341 ? -10.891 -8.453 -45.5 1 96.38 341 GLY B N 1
ATOM 9802 C CA . GLY B 1 341 ? -10.5 -7.133 -45.969 1 96.38 341 GLY B CA 1
ATOM 9803 C C . GLY B 1 341 ? -11.523 -6.496 -46.875 1 96.38 341 GLY B C 1
ATOM 9804 O O . GLY B 1 341 ? -11.492 -5.281 -47.094 1 96.38 341 GLY B O 1
ATOM 9805 N N . LYS B 1 342 ? -12.414 -7.305 -47.312 1 95.5 342 LYS B N 1
ATOM 9806 C CA . LYS B 1 342 ? -13.391 -6.824 -48.281 1 95.5 342 LYS B CA 1
ATOM 9807 C C . LYS B 1 342 ? -14.781 -6.73 -47.656 1 95.5 342 LYS B C 1
ATOM 9809 O O . LYS B 1 342 ? -15.742 -6.344 -48.312 1 95.5 342 LYS B O 1
ATOM 9814 N N . ILE B 1 343 ? -14.883 -7.098 -46.5 1 95.75 343 ILE B N 1
ATOM 9815 C CA . ILE B 1 343 ? -16.172 -7.113 -45.812 1 95.75 343 ILE B CA 1
ATOM 9816 C C . ILE B 1 343 ? -16.297 -5.859 -44.938 1 95.75 343 ILE B C 1
ATOM 9818 O O . ILE B 1 343 ? -15.336 -5.426 -44.312 1 95.75 343 ILE B O 1
ATOM 9822 N N . GLY B 1 344 ? -17.469 -5.23 -44.906 1 95.94 344 GLY B N 1
ATOM 9823 C CA . GLY B 1 344 ? -17.734 -4.062 -44.062 1 95.94 344 GLY B CA 1
ATOM 9824 C C . GLY B 1 344 ? -17.812 -4.387 -42.594 1 95.94 344 GLY B C 1
ATOM 9825 O O . GLY B 1 344 ? -18.047 -5.539 -42.219 1 95.94 344 GLY B O 1
ATOM 9826 N N . ILE B 1 345 ? -17.609 -3.381 -41.75 1 96.81 345 ILE B N 1
ATOM 9827 C CA . ILE B 1 345 ? -17.75 -3.494 -40.312 1 96.81 345 ILE B CA 1
ATOM 9828 C C . ILE B 1 345 ? -19.156 -3.061 -39.906 1 96.81 345 ILE B C 1
ATOM 9830 O O . ILE B 1 345 ? -19.562 -1.927 -40.156 1 96.81 345 ILE B O 1
ATOM 9834 N N . LYS B 1 346 ? -19.797 -3.936 -39.281 1 96.25 346 LYS B N 1
ATOM 9835 C CA . LYS B 1 346 ? -21.172 -3.693 -38.844 1 96.25 346 LYS B CA 1
ATOM 9836 C C . LYS B 1 346 ? -21.188 -2.863 -37.562 1 96.25 346 LYS B C 1
ATOM 9838 O O . LYS B 1 346 ? -22.047 -1.993 -37.406 1 96.25 346 LYS B O 1
ATOM 9843 N N . SER B 1 347 ? -20.375 -3.17 -36.625 1 96.38 347 SER B N 1
ATOM 9844 C CA . SER B 1 347 ? -20.344 -2.459 -35.344 1 96.38 347 SER B CA 1
ATOM 9845 C C . SER B 1 347 ? -18.984 -2.584 -34.688 1 96.38 347 SER B C 1
ATOM 9847 O O . SER B 1 347 ? -18.219 -3.494 -35 1 96.38 347 SER B O 1
ATOM 9849 N N . THR B 1 348 ? -18.672 -1.582 -33.844 1 97.38 348 THR B N 1
ATOM 9850 C CA . THR B 1 348 ? -17.484 -1.57 -33 1 97.38 348 THR B CA 1
ATOM 9851 C C . THR B 1 348 ? -17.859 -1.688 -31.516 1 97.38 348 THR B C 1
ATOM 9853 O O . THR B 1 348 ? -18.828 -1.066 -31.078 1 97.38 348 THR B O 1
ATOM 9856 N N . VAL B 1 349 ? -17.266 -2.576 -30.844 1 97.38 349 VAL B N 1
ATOM 9857 C CA . VAL B 1 349 ? -17.5 -2.779 -29.422 1 97.38 349 VAL B CA 1
ATOM 9858 C C . VAL B 1 349 ? -16.219 -2.518 -28.641 1 97.38 349 VAL B C 1
ATOM 9860 O O . VAL B 1 349 ? -15.227 -3.236 -28.797 1 97.38 349 VAL B O 1
ATOM 9863 N N . CYS B 1 350 ? -16.156 -1.445 -27.891 1 97.62 350 CYS B N 1
ATOM 9864 C CA . CYS B 1 350 ? -15.031 -1.103 -27.016 1 97.62 350 CYS B CA 1
ATOM 9865 C C . CYS B 1 350 ? -15.508 -0.801 -25.594 1 97.62 350 CYS B C 1
ATOM 9867 O O . CYS B 1 350 ? -16.125 0.243 -25.359 1 97.62 350 CYS B O 1
ATOM 9869 N N . GLY B 1 351 ? -15.328 -1.739 -24.688 1 96.44 351 GLY B N 1
ATOM 9870 C CA . GLY B 1 351 ? -15.812 -1.554 -23.328 1 96.44 351 GLY B CA 1
ATOM 9871 C C . GLY B 1 351 ? -14.734 -1.746 -22.281 1 96.44 351 GLY B C 1
ATOM 9872 O O . GLY B 1 351 ? -13.617 -2.162 -22.594 1 96.44 351 GLY B O 1
ATOM 9873 N N . PRO B 1 352 ? -15.031 -1.383 -21.031 1 95.44 352 PRO B N 1
ATOM 9874 C CA . PRO B 1 352 ? -14.094 -1.654 -19.938 1 95.44 352 PRO B CA 1
ATOM 9875 C C . PRO B 1 352 ? -13.969 -3.145 -19.641 1 95.44 352 PRO B C 1
ATOM 9877 O O . PRO B 1 352 ? -14.938 -3.893 -19.75 1 95.44 352 PRO B O 1
ATOM 9880 N N . GLU B 1 353 ? -12.781 -3.537 -19.344 1 95.44 353 GLU B N 1
ATOM 9881 C CA . GLU B 1 353 ? -12.477 -4.898 -18.906 1 95.44 353 GLU B CA 1
ATOM 9882 C C . GLU B 1 353 ? -11.445 -4.902 -17.781 1 95.44 353 GLU B C 1
ATOM 9884 O O . GLU B 1 353 ? -10.617 -3.99 -17.688 1 95.44 353 GLU B O 1
ATOM 9889 N N . SER B 1 354 ? -11.57 -5.832 -16.922 1 95.06 354 SER B N 1
ATOM 9890 C CA . SER B 1 354 ? -10.68 -5.879 -15.766 1 95.06 354 SER B CA 1
ATOM 9891 C C . SER B 1 354 ? -9.508 -6.816 -16.016 1 95.06 354 SER B C 1
ATOM 9893 O O . SER B 1 354 ? -9.688 -7.949 -16.469 1 95.06 354 SER B O 1
ATOM 9895 N N . PHE B 1 355 ? -8.297 -6.406 -15.688 1 97.44 355 PHE B N 1
ATOM 9896 C CA . PHE B 1 355 ? -7.086 -7.203 -15.828 1 97.44 355 PHE B CA 1
ATOM 9897 C C . PHE B 1 355 ? -6.293 -7.219 -14.523 1 97.44 355 PHE B C 1
ATOM 9899 O O . PHE B 1 355 ? -6.379 -6.285 -13.727 1 97.44 355 PHE B O 1
ATOM 9906 N N . THR B 1 356 ? -5.59 -8.289 -14.273 1 98.19 356 THR B N 1
ATOM 9907 C CA . THR B 1 356 ? -4.805 -8.508 -13.062 1 98.19 356 THR B CA 1
ATOM 9908 C C . THR B 1 356 ? -3.326 -8.672 -13.398 1 98.19 356 THR B C 1
ATOM 9910 O O . THR B 1 356 ? -2.967 -8.883 -14.562 1 98.19 356 THR B O 1
ATOM 9913 N N . PRO B 1 357 ? -2.441 -8.594 -12.461 1 97.94 357 PRO B N 1
ATOM 9914 C CA . PRO B 1 357 ? -0.999 -8.516 -12.711 1 97.94 357 PRO B CA 1
ATOM 9915 C C . PRO B 1 357 ? -0.439 -9.789 -13.344 1 97.94 357 PRO B C 1
ATOM 9917 O O . PRO B 1 357 ? 0.604 -9.75 -14 1 97.94 357 PRO B O 1
ATOM 9920 N N . ASP B 1 358 ? -1.076 -10.922 -13.133 1 96.69 358 ASP B N 1
ATOM 9921 C CA . ASP B 1 358 ? -0.56 -12.164 -13.703 1 96.69 358 ASP B CA 1
ATOM 9922 C C . ASP B 1 358 ? -1.581 -12.805 -14.641 1 96.69 358 ASP B C 1
ATOM 9924 O O . ASP B 1 358 ? -1.46 -13.977 -14.992 1 96.69 358 ASP B O 1
ATOM 9928 N N . HIS B 1 359 ? -2.66 -12.109 -14.961 1 96.12 359 HIS B N 1
ATOM 9929 C CA . HIS B 1 359 ? -3.688 -12.508 -15.914 1 96.12 359 HIS B CA 1
ATOM 9930 C C . HIS B 1 359 ? -4.461 -13.727 -15.406 1 96.12 359 HIS B C 1
ATOM 9932 O O . HIS B 1 359 ? -4.863 -14.586 -16.203 1 96.12 359 HIS B O 1
ATOM 9938 N N . LYS B 1 360 ? -4.551 -13.836 -14.078 1 97.88 360 LYS B N 1
ATOM 9939 C CA . LYS B 1 360 ? -5.402 -14.836 -13.438 1 97.88 360 LYS B CA 1
ATOM 9940 C C . LYS B 1 360 ? -6.461 -14.172 -12.555 1 97.88 360 LYS B C 1
ATOM 9942 O O . LYS B 1 360 ? -6.203 -13.125 -11.953 1 97.88 360 LYS B O 1
ATOM 9947 N N . PRO B 1 361 ? -7.629 -14.766 -12.492 1 98.06 361 PRO B N 1
ATOM 9948 C CA . PRO B 1 361 ? -8.68 -14.18 -11.656 1 98.06 361 PRO B CA 1
ATOM 9949 C C . PRO B 1 361 ? -8.273 -14.078 -10.188 1 98.06 361 PRO B C 1
ATOM 9951 O O . PRO B 1 361 ? -7.27 -14.664 -9.781 1 98.06 361 PRO B O 1
ATOM 9954 N N . LEU B 1 362 ? -9.008 -13.25 -9.5 1 98.44 362 LEU B N 1
ATOM 9955 C CA . LEU B 1 362 ? -8.836 -13.078 -8.062 1 98.44 362 LEU B CA 1
ATOM 9956 C C . LEU B 1 362 ? -9.961 -13.781 -7.305 1 98.44 362 LEU B C 1
ATOM 9958 O O . LEU B 1 362 ? -11.07 -13.258 -7.211 1 98.44 362 LEU B O 1
ATOM 9962 N N . LEU B 1 363 ? -9.633 -14.875 -6.691 1 98.69 363 LEU B N 1
ATOM 9963 C CA . LEU B 1 363 ? -10.625 -15.633 -5.941 1 98.69 363 LEU B CA 1
ATOM 9964 C C . LEU B 1 363 ? -10.156 -15.875 -4.508 1 98.69 363 LEU B C 1
ATOM 9966 O O . LEU B 1 363 ? -9 -15.602 -4.176 1 98.69 363 LEU B O 1
ATOM 9970 N N . GLY B 1 364 ? -11.086 -16.344 -3.689 1 98.19 364 GLY B N 1
ATOM 9971 C CA . GLY B 1 364 ? -10.766 -16.844 -2.361 1 98.19 364 GLY B CA 1
ATOM 9972 C C . GLY B 1 364 ? -11.047 -15.836 -1.263 1 98.19 364 GLY B C 1
ATOM 9973 O O . GLY B 1 364 ? -11.484 -14.719 -1.537 1 98.19 364 GLY B O 1
ATOM 9974 N N . GLU B 1 365 ? -10.82 -16.25 -0.046 1 97.5 365 GLU B N 1
ATOM 9975 C CA . GLU B 1 365 ? -11.07 -15.414 1.125 1 97.5 365 GLU B CA 1
ATOM 9976 C C . GLU B 1 365 ? -9.938 -14.406 1.338 1 97.5 365 GLU B C 1
ATOM 9978 O O . GLU B 1 365 ? -8.766 -14.758 1.246 1 97.5 365 GLU B O 1
ATOM 9983 N N . ASP B 1 366 ? -10.367 -13.188 1.549 1 96.75 366 ASP B N 1
ATOM 9984 C CA . ASP B 1 366 ? -9.359 -12.172 1.854 1 96.75 366 ASP B CA 1
ATOM 9985 C C . ASP B 1 366 ? -8.609 -12.508 3.137 1 96.75 366 ASP B C 1
ATOM 9987 O O . ASP B 1 366 ? -9.219 -12.875 4.145 1 96.75 366 ASP B O 1
ATOM 9991 N N . PRO B 1 367 ? -7.305 -12.391 3.094 1 93.19 367 PRO B N 1
ATOM 9992 C CA . PRO B 1 367 ? -6.531 -12.789 4.273 1 93.19 367 PRO B CA 1
ATOM 9993 C C . PRO B 1 367 ? -6.703 -11.828 5.445 1 93.19 367 PRO B C 1
ATOM 9995 O O . PRO B 1 367 ? -6.336 -12.148 6.578 1 93.19 367 PRO B O 1
ATOM 9998 N N . ASN B 1 368 ? -7.305 -10.672 5.234 1 88.69 368 ASN B N 1
ATOM 9999 C CA . ASN B 1 368 ? -7.344 -9.648 6.273 1 88.69 368 ASN B CA 1
ATOM 10000 C C . ASN B 1 368 ? -8.742 -9.492 6.859 1 88.69 368 ASN B C 1
ATOM 10002 O O . ASN B 1 368 ? -8.922 -8.844 7.895 1 88.69 368 ASN B O 1
ATOM 10006 N N . ILE B 1 369 ? -9.719 -10.047 6.203 1 95.06 369 ILE B N 1
ATOM 10007 C CA . ILE B 1 369 ? -11.102 -9.93 6.66 1 95.06 369 ILE B CA 1
ATOM 10008 C C . ILE B 1 369 ? -11.797 -11.281 6.547 1 95.06 369 ILE B C 1
ATOM 10010 O O . ILE B 1 369 ? -12.172 -11.711 5.449 1 95.06 369 ILE B O 1
ATOM 10014 N N . PHE B 1 370 ? -12.094 -11.859 7.66 1 94.5 370 PHE B N 1
ATOM 10015 C CA . PHE B 1 370 ? -12.75 -13.156 7.66 1 94.5 370 PHE B CA 1
ATOM 10016 C C . PHE B 1 370 ? -14.195 -13.039 7.172 1 94.5 370 PHE B C 1
ATOM 10018 O O . PHE B 1 370 ? -14.93 -12.156 7.613 1 94.5 370 PHE B O 1
ATOM 10025 N N . GLY B 1 371 ? -14.5 -13.812 6.18 1 96.94 371 GLY B N 1
ATOM 10026 C CA . GLY B 1 371 ? -15.852 -13.828 5.641 1 96.94 371 GLY B CA 1
ATOM 10027 C C . GLY B 1 371 ? -15.984 -13.055 4.34 1 96.94 371 GLY B C 1
ATOM 10028 O O . GLY B 1 371 ? -17.016 -13.133 3.666 1 96.94 371 GLY B O 1
ATOM 10029 N N . LEU B 1 372 ? -14.961 -12.297 3.975 1 98.19 372 LEU B N 1
ATOM 10030 C CA . LEU B 1 372 ? -14.953 -11.625 2.678 1 98.19 372 LEU B CA 1
ATOM 10031 C C . LEU B 1 372 ? -14.211 -12.461 1.64 1 98.19 372 LEU B C 1
ATOM 10033 O O . LEU B 1 372 ? -13.031 -12.773 1.811 1 98.19 372 LEU B O 1
ATOM 10037 N N . TYR B 1 373 ? -14.898 -12.836 0.63 1 98.75 373 TYR B N 1
ATOM 10038 C CA . TYR B 1 373 ? -14.305 -13.562 -0.488 1 98.75 373 TYR B CA 1
ATOM 10039 C C . TYR B 1 373 ? -14.266 -12.695 -1.741 1 98.75 373 TYR B C 1
ATOM 10041 O O . TYR B 1 373 ? -15.102 -11.805 -1.91 1 98.75 373 TYR B O 1
ATOM 10049 N N . HIS B 1 374 ? -13.336 -12.938 -2.598 1 98.69 374 HIS B N 1
ATOM 10050 C CA . HIS B 1 374 ? -13.266 -12.289 -3.9 1 98.69 374 HIS B CA 1
ATOM 10051 C C . HIS B 1 374 ? -13.539 -13.273 -5.027 1 98.69 374 HIS B C 1
ATOM 10053 O O . HIS B 1 374 ? -13.234 -14.461 -4.906 1 98.69 374 HIS B O 1
ATOM 10059 N N . ASN B 1 375 ? -14.117 -12.867 -6.055 1 98.81 375 ASN B N 1
ATOM 10060 C CA . ASN B 1 375 ? -14.398 -13.57 -7.305 1 98.81 375 ASN B CA 1
ATOM 10061 C C . ASN B 1 375 ? -14.562 -12.594 -8.469 1 98.81 375 ASN B C 1
ATOM 10063 O O . ASN B 1 375 ? -15.656 -12.461 -9.023 1 98.81 375 ASN B O 1
ATOM 10067 N N . CYS B 1 376 ? -13.383 -11.977 -8.844 1 98.06 376 CYS B N 1
ATOM 10068 C CA . CYS B 1 376 ? -13.398 -10.961 -9.891 1 98.06 376 CYS B CA 1
ATOM 10069 C C . CYS B 1 376 ? -12.062 -10.93 -10.641 1 98.06 376 CYS B C 1
ATOM 10071 O O . CYS B 1 376 ? -11.188 -11.75 -10.375 1 98.06 376 CYS B O 1
ATOM 10073 N N . GLY B 1 377 ? -11.992 -10.148 -11.695 1 97.75 377 GLY B N 1
ATOM 10074 C CA . GLY B 1 377 ? -10.75 -9.969 -12.438 1 97.75 377 GLY B CA 1
ATOM 10075 C C . GLY B 1 377 ? -10.461 -11.109 -13.398 1 97.75 377 GLY B C 1
ATOM 10076 O O . GLY B 1 377 ? -9.359 -11.656 -13.406 1 97.75 377 GLY B O 1
ATOM 10077 N N . TYR B 1 378 ? -11.266 -11.445 -14.289 1 97.88 378 TYR B N 1
ATOM 10078 C CA . TYR B 1 378 ? -11.188 -12.656 -15.102 1 97.88 378 TYR B CA 1
ATOM 10079 C C . TYR B 1 378 ? -10.383 -12.406 -16.375 1 97.88 378 TYR B C 1
ATOM 10081 O O . TYR B 1 378 ? -10.195 -13.32 -17.172 1 97.88 378 TYR B O 1
ATOM 10089 N N . ASN B 1 379 ? -9.891 -11.234 -16.641 1 96.69 379 ASN B N 1
ATOM 10090 C CA . ASN B 1 379 ? -8.945 -10.977 -17.719 1 96.69 379 ASN B CA 1
ATOM 10091 C C . ASN B 1 379 ? -9.492 -11.43 -19.062 1 96.69 379 ASN B C 1
ATOM 10093 O O . ASN B 1 379 ? -8.805 -12.125 -19.828 1 96.69 379 ASN B O 1
ATOM 10097 N N . SER B 1 380 ? -10.695 -11.18 -19.359 1 93.69 380 SER B N 1
ATOM 10098 C CA . SER B 1 380 ? -11.406 -11.516 -20.594 1 93.69 380 SER B CA 1
ATOM 10099 C C . SER B 1 380 ? -11.695 -13.016 -20.656 1 93.69 380 SER B C 1
ATOM 10101 O O . SER B 1 380 ? -11.867 -13.562 -21.75 1 93.69 380 SER B O 1
ATOM 10103 N N . ALA B 1 381 ? -11.703 -13.664 -19.562 1 96.81 381 ALA B N 1
ATOM 10104 C CA . ALA B 1 381 ? -12.008 -15.094 -19.5 1 96.81 381 ALA B CA 1
ATOM 10105 C C . ALA B 1 381 ? -13.195 -15.367 -18.578 1 96.81 381 ALA B C 1
ATOM 10107 O O . ALA B 1 381 ? -13.344 -16.469 -18.062 1 96.81 381 ALA B O 1
ATOM 10108 N N . GLY B 1 382 ? -14.008 -14.375 -18.375 1 96.69 382 GLY B N 1
ATOM 10109 C CA . GLY B 1 382 ? -15.133 -14.508 -17.469 1 96.69 382 GLY B CA 1
ATOM 10110 C C . GLY B 1 382 ? -16.125 -15.57 -17.891 1 96.69 382 GLY B C 1
ATOM 10111 O O . GLY B 1 382 ? -16.516 -16.406 -17.078 1 96.69 382 GLY B O 1
ATOM 10112 N N . MET B 1 383 ? -16.484 -15.555 -19.172 1 96.75 383 MET B N 1
ATOM 10113 C CA . MET B 1 383 ? -17.469 -16.516 -19.672 1 96.75 383 MET B CA 1
ATOM 10114 C C . MET B 1 383 ? -16.922 -17.938 -19.594 1 96.75 383 MET B C 1
ATOM 10116 O O . MET B 1 383 ? -17.656 -18.875 -19.266 1 96.75 383 MET B O 1
ATOM 10120 N N . MET B 1 384 ? -15.688 -18.062 -19.891 1 97 384 MET B N 1
ATOM 10121 C CA . MET B 1 384 ? -15.188 -19.422 -20.031 1 97 384 MET B CA 1
ATOM 10122 C C . MET B 1 384 ? -14.789 -20 -18.672 1 97 384 MET B C 1
ATOM 10124 O O . MET B 1 384 ? -14.82 -21.219 -18.484 1 97 384 MET B O 1
ATOM 10128 N N . PHE B 1 385 ? -14.422 -19.172 -17.656 1 97.88 385 PHE B N 1
ATOM 10129 C CA . PHE B 1 385 ? -13.914 -19.719 -16.406 1 97.88 385 PHE B CA 1
ATOM 10130 C C . PHE B 1 385 ? -14.969 -19.625 -15.312 1 97.88 385 PHE B C 1
ATOM 10132 O O . PHE B 1 385 ? -14.922 -20.359 -14.328 1 97.88 385 PHE B O 1
ATOM 10139 N N . SER B 1 386 ? -15.922 -18.766 -15.398 1 97.69 386 SER B N 1
ATOM 10140 C CA . SER B 1 386 ? -16.734 -18.375 -14.25 1 97.69 386 SER B CA 1
ATOM 10141 C C . SER B 1 386 ? -17.547 -19.531 -13.719 1 97.69 386 SER B C 1
ATOM 10143 O O . SER B 1 386 ? -17.797 -19.641 -12.516 1 97.69 386 SER B O 1
ATOM 10145 N N . ALA B 1 387 ? -18.094 -20.375 -14.633 1 98.31 387 ALA B N 1
ATOM 10146 C CA . ALA B 1 387 ? -18.891 -21.5 -14.148 1 98.31 387 ALA B CA 1
ATOM 10147 C C . ALA B 1 387 ? -18.031 -22.469 -13.336 1 98.31 387 ALA B C 1
ATOM 10149 O O . ALA B 1 387 ? -18.438 -22.891 -12.242 1 98.31 387 ALA B O 1
ATOM 10150 N N . GLY B 1 388 ? -16.891 -22.859 -13.906 1 98.62 388 GLY B N 1
ATOM 10151 C CA . GLY B 1 388 ? -15.969 -23.703 -13.141 1 98.62 388 GLY B CA 1
ATOM 10152 C C . GLY B 1 388 ? -15.516 -23.062 -11.844 1 98.62 388 GLY B C 1
ATOM 10153 O O . GLY B 1 388 ? -15.453 -23.719 -10.812 1 98.62 388 GLY B O 1
ATOM 10154 N N . CYS B 1 389 ? -15.203 -21.797 -11.891 1 98.75 389 CYS B N 1
ATOM 10155 C CA . CYS B 1 389 ? -14.805 -21.062 -10.695 1 98.75 389 CYS B CA 1
ATOM 10156 C C . CYS B 1 389 ? -15.953 -20.984 -9.703 1 98.75 389 CYS B C 1
ATOM 10158 O O . CYS B 1 389 ? -15.734 -21 -8.492 1 98.75 389 CYS B O 1
ATOM 10160 N N . GLY B 1 390 ? -17.203 -20.812 -10.234 1 98.75 390 GLY B N 1
ATOM 10161 C CA . GLY B 1 390 ? -18.359 -20.797 -9.367 1 98.75 390 GLY B CA 1
ATOM 10162 C C . GLY B 1 390 ? -18.516 -22.062 -8.547 1 98.75 390 GLY B C 1
ATOM 10163 O O . GLY B 1 390 ? -18.875 -22.016 -7.367 1 98.75 390 GLY B O 1
ATOM 10164 N N . ILE B 1 391 ? -18.266 -23.203 -9.164 1 98.69 391 ILE B N 1
ATOM 10165 C CA . ILE B 1 391 ? -18.312 -24.484 -8.469 1 98.69 391 ILE B CA 1
ATOM 10166 C C . ILE B 1 391 ? -17.297 -24.5 -7.332 1 98.69 391 ILE B C 1
ATOM 10168 O O . ILE B 1 391 ? -17.625 -24.844 -6.199 1 98.69 391 ILE B O 1
ATOM 10172 N N . GLN B 1 392 ? -16.047 -24.078 -7.617 1 98.56 392 GLN B N 1
ATOM 10173 C CA . GLN B 1 392 ? -15 -24.062 -6.609 1 98.56 392 GLN B CA 1
ATOM 10174 C C . GLN B 1 392 ? -15.289 -23.047 -5.512 1 98.56 392 GLN B C 1
ATOM 10176 O O . GLN B 1 392 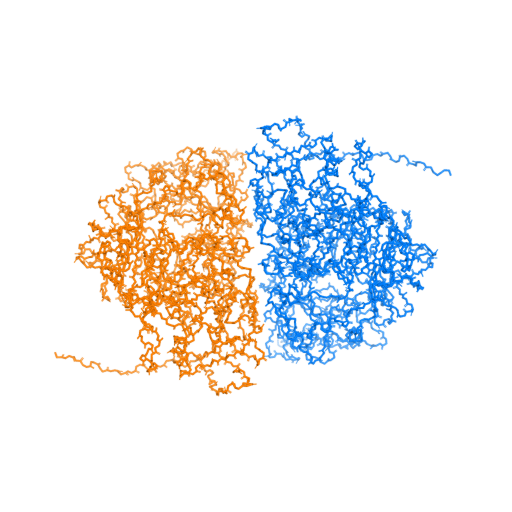? -15 -23.297 -4.34 1 98.56 392 GLN B O 1
ATOM 10181 N N . MET B 1 393 ? -15.828 -21.891 -5.871 1 98.5 393 MET B N 1
ATOM 10182 C CA . MET B 1 393 ? -16.172 -20.875 -4.891 1 98.5 393 MET B CA 1
ATOM 10183 C C . MET B 1 393 ? -17.234 -21.375 -3.92 1 98.5 393 MET B C 1
ATOM 10185 O O . MET B 1 393 ? -17.156 -21.125 -2.719 1 98.5 393 MET B O 1
ATOM 10189 N N . ALA B 1 394 ? -18.281 -22.047 -4.457 1 98.5 394 ALA B N 1
ATOM 10190 C CA . ALA B 1 394 ? -19.312 -22.609 -3.59 1 98.5 394 ALA B CA 1
ATOM 10191 C C . ALA B 1 394 ? -18.703 -23.594 -2.6 1 98.5 394 ALA B C 1
ATOM 10193 O O . ALA B 1 394 ? -19.031 -23.578 -1.41 1 98.5 394 ALA B O 1
ATOM 10194 N N . GLU B 1 395 ? -17.812 -24.422 -3.125 1 96.69 395 GLU B N 1
ATOM 10195 C CA . GLU B 1 395 ? -17.125 -25.375 -2.254 1 96.69 395 GLU B CA 1
ATOM 10196 C C . GLU B 1 395 ? -16.266 -24.656 -1.216 1 96.69 395 GLU B C 1
ATOM 10198 O O . GLU B 1 395 ? -16.203 -25.078 -0.058 1 96.69 395 GLU B O 1
ATOM 10203 N N . TRP B 1 396 ? -15.594 -23.656 -1.697 1 97.31 396 TRP B N 1
ATOM 10204 C CA . TRP B 1 396 ? -14.719 -22.859 -0.842 1 97.31 396 TRP B CA 1
ATOM 10205 C C . TRP B 1 396 ? -15.492 -22.297 0.343 1 97.31 396 TRP B C 1
ATOM 10207 O O . TRP B 1 396 ? -15.039 -22.391 1.487 1 97.31 396 TRP B O 1
ATOM 10217 N N . VAL B 1 397 ? -16.641 -21.781 0.11 1 96.88 397 VAL B N 1
ATOM 10218 C CA . VAL B 1 397 ? -17.469 -21.125 1.119 1 96.88 397 VAL B CA 1
ATOM 10219 C C . VAL B 1 397 ? -18.078 -22.156 2.045 1 96.88 397 VAL B C 1
ATOM 10221 O O . VAL B 1 397 ? -18.109 -21.984 3.266 1 96.88 397 VAL B O 1
ATOM 10224 N N . ILE B 1 398 ? -18.594 -23.25 1.528 1 95.88 398 ILE B N 1
ATOM 10225 C CA . ILE B 1 398 ? -19.375 -24.219 2.275 1 95.88 398 ILE B CA 1
ATOM 10226 C C . ILE B 1 398 ? -18.453 -25.141 3.068 1 95.88 398 ILE B C 1
ATOM 10228 O O . ILE B 1 398 ? -18.734 -25.453 4.227 1 95.88 398 ILE B O 1
ATOM 10232 N N . SER B 1 399 ? -17.312 -25.469 2.41 1 92.31 399 SER B N 1
ATOM 10233 C CA . SER B 1 399 ? -16.5 -26.516 3.02 1 92.31 399 SER B CA 1
ATOM 10234 C C . SER B 1 399 ? -15.164 -25.953 3.518 1 92.31 399 SER B C 1
ATOM 10236 O O . SER B 1 399 ? -14.352 -26.688 4.094 1 92.31 399 SER B O 1
ATOM 10238 N N . GLY B 1 400 ? -14.938 -24.734 3.285 1 92.38 400 GLY B N 1
ATOM 10239 C CA . GLY B 1 400 ? -13.75 -24.094 3.832 1 92.38 400 GLY B CA 1
ATOM 10240 C C . GLY B 1 400 ? -12.625 -23.969 2.826 1 92.38 400 GLY B C 1
ATOM 10241 O O . GLY B 1 400 ? -11.805 -23.047 2.912 1 92.38 400 GLY B O 1
ATOM 10242 N N . ARG B 1 401 ? -12.453 -24.953 1.924 1 96.12 401 ARG B N 1
ATOM 10243 C CA . ARG B 1 401 ? -11.445 -24.922 0.873 1 96.12 401 ARG B CA 1
ATOM 10244 C C . ARG B 1 401 ? -11.992 -25.484 -0.43 1 96.12 401 ARG B C 1
ATOM 10246 O O . ARG B 1 401 ? -12.93 -26.281 -0.418 1 96.12 401 ARG B O 1
ATOM 10253 N N . PRO B 1 402 ? -11.422 -25.062 -1.608 1 97.38 402 PRO B N 1
ATOM 10254 C CA . PRO B 1 402 ? -11.891 -25.625 -2.879 1 97.38 402 PRO B CA 1
ATOM 10255 C C . PRO B 1 402 ? -11.445 -27.062 -3.1 1 97.38 402 PRO B C 1
ATOM 10257 O O . PRO B 1 402 ? -10.617 -27.578 -2.35 1 97.38 402 PRO B O 1
ATOM 10260 N N . GLN B 1 403 ? -12.062 -27.656 -4.062 1 96.81 403 GLN B N 1
ATOM 10261 C CA . GLN B 1 403 ? -11.727 -29.047 -4.398 1 96.81 403 GLN B CA 1
ATOM 10262 C C . GLN B 1 403 ? -10.422 -29.125 -5.191 1 96.81 403 GLN B C 1
ATOM 10264 O O . GLN B 1 403 ? -9.602 -30 -4.953 1 96.81 403 GLN B O 1
ATOM 10269 N N . TYR B 1 404 ? -10.266 -28.203 -6.129 1 97.88 404 TYR B N 1
ATOM 10270 C CA . TYR B 1 404 ? -9.062 -28.172 -6.953 1 97.88 404 TYR B CA 1
ATOM 10271 C C . TYR B 1 404 ? -7.965 -27.344 -6.293 1 97.88 404 TYR B C 1
ATOM 10273 O O . TYR B 1 404 ? -8.219 -26.625 -5.328 1 97.88 404 TYR B O 1
ATOM 10281 N N . ASN B 1 405 ? -6.711 -27.562 -6.711 1 98 405 ASN B N 1
ATOM 10282 C CA . ASN B 1 405 ? -5.633 -26.641 -6.328 1 98 405 ASN B CA 1
ATOM 10283 C C . ASN B 1 405 ? -5.797 -25.281 -6.98 1 98 405 ASN B C 1
ATOM 10285 O O . ASN B 1 405 ? -5.254 -25.031 -8.055 1 98 405 ASN B O 1
ATOM 10289 N N . MET B 1 406 ? -6.418 -24.312 -6.262 1 98.12 406 MET B N 1
ATOM 10290 C CA . MET B 1 406 ? -6.793 -23.016 -6.816 1 98.12 406 MET B CA 1
ATOM 10291 C C . MET B 1 406 ? -5.773 -21.938 -6.445 1 98.12 406 MET B C 1
ATOM 10293 O O . MET B 1 406 ? -6.07 -20.75 -6.488 1 98.12 406 MET B O 1
ATOM 10297 N N . PHE B 1 407 ? -4.57 -22.328 -6.066 1 97.56 407 PHE B N 1
ATOM 10298 C CA . PHE B 1 407 ? -3.59 -21.359 -5.582 1 97.56 407 PHE B CA 1
ATOM 10299 C C . PHE B 1 407 ? -3.352 -20.266 -6.617 1 97.56 407 PHE B C 1
ATOM 10301 O O . PHE B 1 407 ? -3.283 -19.078 -6.273 1 97.56 407 PHE B O 1
ATOM 10308 N N . THR B 1 408 ? -3.309 -20.609 -7.844 1 97.25 408 THR B N 1
ATOM 10309 C CA . THR B 1 408 ? -3.006 -19.672 -8.914 1 97.25 408 THR B CA 1
ATOM 10310 C C . THR B 1 408 ? -4.109 -18.625 -9.039 1 97.25 408 THR B C 1
ATOM 10312 O O . THR B 1 408 ? -3.883 -17.547 -9.578 1 97.25 408 THR B O 1
ATOM 10315 N N . PHE B 1 409 ? -5.316 -18.922 -8.57 1 98.12 409 PHE B N 1
ATOM 10316 C CA . PHE B 1 409 ? -6.438 -18 -8.625 1 98.12 409 PHE B CA 1
ATOM 10317 C C . PHE B 1 409 ? -6.699 -17.391 -7.254 1 98.12 409 PHE B C 1
ATOM 10319 O O . PHE B 1 409 ? -7.504 -16.469 -7.125 1 98.12 409 PHE B O 1
ATOM 10326 N N . ASP B 1 410 ? -5.996 -17.859 -6.219 1 98.31 410 ASP B N 1
ATOM 10327 C CA . ASP B 1 410 ? -6.223 -17.453 -4.836 1 98.31 410 ASP B CA 1
ATOM 10328 C C . ASP B 1 410 ? -5.578 -16.094 -4.555 1 98.31 410 ASP B C 1
ATOM 10330 O O . ASP B 1 410 ? -4.418 -15.867 -4.906 1 98.31 410 ASP B O 1
ATOM 10334 N N . ILE B 1 411 ? -6.316 -15.18 -3.941 1 98.12 411 ILE B N 1
ATOM 10335 C CA . ILE B 1 411 ? -5.828 -13.844 -3.625 1 98.12 411 ILE B CA 1
ATOM 10336 C C . ILE B 1 411 ? -4.59 -13.945 -2.732 1 98.12 411 ILE B C 1
ATOM 10338 O O . ILE B 1 411 ? -3.746 -13.047 -2.729 1 98.12 411 ILE B O 1
ATOM 10342 N N . ARG B 1 412 ? -4.379 -15.047 -2.049 1 97.38 412 ARG B N 1
ATOM 10343 C CA . ARG B 1 412 ? -3.277 -15.266 -1.118 1 97.38 412 ARG B CA 1
ATOM 10344 C C . ARG B 1 412 ? -1.947 -15.367 -1.859 1 97.38 412 ARG B C 1
ATOM 10346 O O . ARG B 1 412 ? -0.881 -15.289 -1.244 1 97.38 412 ARG B O 1
ATOM 10353 N N . ARG B 1 413 ? -2.01 -15.453 -3.143 1 97.56 413 ARG B N 1
ATOM 10354 C CA . ARG B 1 413 ? -0.77 -15.602 -3.896 1 97.56 413 ARG B CA 1
ATOM 10355 C C . ARG B 1 413 ? 0.006 -14.289 -3.943 1 97.56 413 ARG B C 1
ATOM 10357 O O . ARG B 1 413 ? 1.201 -14.281 -4.246 1 97.56 413 ARG B O 1
ATOM 10364 N N . PHE B 1 414 ? -0.644 -13.148 -3.668 1 97.56 414 PHE B N 1
ATOM 10365 C CA . PHE B 1 414 ? 0.016 -11.844 -3.691 1 97.56 414 PHE B CA 1
ATOM 10366 C C . PHE B 1 414 ? 0.438 -11.43 -2.289 1 97.56 414 PHE B C 1
ATOM 10368 O O . PHE B 1 414 ? -0.334 -11.562 -1.337 1 97.56 414 PHE B O 1
ATOM 10375 N N . THR B 1 415 ? 1.654 -10.906 -2.193 1 96.5 415 THR B N 1
ATOM 10376 C CA . THR B 1 415 ? 2.211 -10.492 -0.909 1 96.5 415 THR B CA 1
ATOM 10377 C C . THR B 1 415 ? 1.87 -9.039 -0.616 1 96.5 415 THR B C 1
ATOM 10379 O O . THR B 1 415 ? 1.579 -8.266 -1.533 1 96.5 415 THR B O 1
ATOM 10382 N N . PRO B 1 416 ? 1.949 -8.625 0.673 1 92.25 416 PRO B N 1
ATOM 10383 C CA . PRO B 1 416 ? 1.788 -7.203 1.01 1 92.25 416 PRO B CA 1
ATOM 10384 C C . PRO B 1 416 ? 2.824 -6.316 0.328 1 92.25 416 PRO B C 1
ATOM 10386 O O . PRO B 1 416 ? 2.533 -5.16 -0 1 92.25 416 PRO B O 1
ATOM 10389 N N . GLY B 1 417 ? 4.043 -6.859 0.141 1 92.88 417 GLY B N 1
ATOM 10390 C CA . GLY B 1 417 ? 5.07 -6.121 -0.576 1 92.88 417 GLY B CA 1
ATOM 10391 C C . GLY B 1 417 ? 4.664 -5.75 -1.989 1 92.88 417 GLY B C 1
ATOM 10392 O O . GLY B 1 417 ? 4.984 -4.66 -2.469 1 92.88 417 GLY B O 1
ATOM 10393 N N . GLN B 1 418 ? 3.928 -6.574 -2.623 1 96.06 418 GLN B N 1
ATOM 10394 C CA . GLN B 1 418 ? 3.404 -6.309 -3.959 1 96.06 418 GLN B CA 1
ATOM 10395 C C . GLN B 1 418 ? 2.209 -5.363 -3.904 1 96.06 418 GLN B C 1
ATOM 10397 O O . GLN B 1 418 ? 2.174 -4.355 -4.617 1 96.06 418 GLN B O 1
ATOM 10402 N N . LEU B 1 419 ? 1.315 -5.613 -3.004 1 95.62 419 LEU B N 1
ATOM 10403 C CA . LEU B 1 419 ? 0.02 -4.945 -2.98 1 95.62 419 LEU B CA 1
ATOM 10404 C C . LEU B 1 419 ? 0.162 -3.502 -2.506 1 95.62 419 LEU B C 1
ATOM 10406 O O . LEU B 1 419 ? -0.728 -2.678 -2.732 1 95.62 419 LEU B O 1
ATOM 10410 N N . SER B 1 420 ? 1.269 -3.137 -1.896 1 93.19 420 SER B N 1
ATOM 10411 C CA . SER B 1 420 ? 1.49 -1.775 -1.417 1 93.19 420 SER B CA 1
ATOM 10412 C C . SER B 1 420 ? 2.08 -0.894 -2.512 1 93.19 420 SER B C 1
ATOM 10414 O O . SER B 1 420 ? 2.344 0.29 -2.289 1 93.19 420 SER B O 1
ATOM 10416 N N . ARG B 1 421 ? 2.312 -1.422 -3.648 1 95.06 421 ARG B N 1
ATOM 10417 C CA . ARG B 1 421 ? 2.953 -0.724 -4.758 1 95.06 421 ARG B CA 1
ATOM 10418 C C . ARG B 1 421 ? 2.008 -0.599 -5.945 1 95.06 421 ARG B C 1
ATOM 10420 O O . ARG B 1 421 ? 1.9 -1.52 -6.762 1 95.06 421 ARG B O 1
ATOM 10427 N N . ALA B 1 422 ? 1.477 0.536 -6.078 1 93.69 422 ALA B N 1
ATOM 10428 C CA . ALA B 1 422 ? 0.547 0.781 -7.176 1 93.69 422 ALA B CA 1
ATOM 10429 C C . ALA B 1 422 ? 1.239 0.619 -8.523 1 93.69 422 ALA B C 1
ATOM 10431 O O . ALA B 1 422 ? 0.634 0.141 -9.492 1 93.69 422 ALA B O 1
ATOM 10432 N N . HIS B 1 423 ? 2.477 1.058 -8.617 1 93.25 423 HIS B N 1
ATOM 10433 C CA . HIS B 1 423 ? 3.207 0.95 -9.875 1 93.25 423 HIS B CA 1
ATOM 10434 C C . HIS B 1 423 ? 3.422 -0.509 -10.258 1 93.25 423 HIS B C 1
ATOM 10436 O O . HIS B 1 423 ? 3.365 -0.854 -11.445 1 93.25 423 HIS B O 1
ATOM 10442 N N . TRP B 1 424 ? 3.684 -1.401 -9.258 1 96.12 424 TRP B N 1
ATOM 10443 C CA . TRP B 1 424 ? 3.83 -2.83 -9.516 1 96.12 424 TRP B CA 1
ATOM 10444 C C . TRP B 1 424 ? 2.582 -3.395 -10.18 1 96.12 424 TRP B C 1
ATOM 10446 O O . TRP B 1 424 ? 2.678 -4.129 -11.172 1 96.12 424 TRP B O 1
ATOM 10456 N N . CYS B 1 425 ? 1.43 -3.078 -9.641 1 96.25 425 CYS B N 1
ATOM 10457 C CA . CYS B 1 425 ? 0.165 -3.578 -10.172 1 96.25 425 CYS B CA 1
ATOM 10458 C C . CYS B 1 425 ? -0.045 -3.119 -11.609 1 96.25 425 CYS B C 1
ATOM 10460 O O . CYS B 1 425 ? -0.417 -3.918 -12.469 1 96.25 425 CYS B O 1
ATOM 10462 N N . ARG B 1 426 ? 0.22 -1.932 -11.891 1 95.75 426 ARG B N 1
ATOM 10463 C CA . ARG B 1 426 ? -0.048 -1.353 -13.203 1 95.75 426 ARG B CA 1
ATOM 10464 C C . ARG B 1 426 ? 0.894 -1.924 -14.258 1 95.75 426 ARG B C 1
ATOM 10466 O O . ARG B 1 426 ? 0.448 -2.4 -15.305 1 95.75 426 ARG B O 1
ATOM 10473 N N . GLU B 1 427 ? 2.18 -1.896 -14.008 1 96.31 427 GLU B N 1
ATOM 10474 C CA . GLU B 1 427 ? 3.119 -2.365 -15.023 1 96.31 427 GLU B CA 1
ATOM 10475 C C . GLU B 1 427 ? 2.986 -3.869 -15.242 1 96.31 427 GLU B C 1
ATOM 10477 O O . GLU B 1 427 ? 3.076 -4.348 -16.375 1 96.31 427 GLU B O 1
ATOM 10482 N N . SER B 1 428 ? 2.779 -4.582 -14.141 1 98.12 428 SER B N 1
ATOM 10483 C CA . SER B 1 428 ? 2.592 -6.023 -14.281 1 98.12 428 SER B CA 1
ATOM 10484 C C . SER B 1 428 ? 1.334 -6.34 -15.086 1 98.12 428 SER B C 1
ATOM 10486 O O . SER B 1 428 ? 1.324 -7.277 -15.883 1 98.12 428 SER B O 1
ATOM 10488 N N . SER B 1 429 ? 0.274 -5.617 -14.852 1 97.88 429 SER B N 1
ATOM 10489 C CA . SER B 1 429 ? -0.959 -5.836 -15.602 1 97.88 429 SER B CA 1
ATOM 10490 C C . SER B 1 429 ? -0.78 -5.496 -17.078 1 97.88 429 SER B C 1
ATOM 10492 O O . SER B 1 429 ? -1.337 -6.168 -17.938 1 97.88 429 SER B O 1
ATOM 10494 N N . HIS B 1 430 ? -0.048 -4.445 -17.359 1 97.44 430 HIS B N 1
ATOM 10495 C CA . HIS B 1 430 ? 0.251 -4.102 -18.734 1 97.44 430 HIS B CA 1
ATOM 10496 C C . HIS B 1 430 ? 0.981 -5.238 -19.438 1 97.44 430 HIS B C 1
ATOM 10498 O O . HIS B 1 430 ? 0.59 -5.645 -20.531 1 97.44 430 HIS B O 1
ATOM 10504 N N . GLU B 1 431 ? 2.021 -5.684 -18.797 1 97.69 431 GLU B N 1
ATOM 10505 C CA . GLU B 1 431 ? 2.781 -6.77 -19.406 1 97.69 431 GLU B CA 1
ATOM 10506 C C . GLU B 1 431 ? 1.918 -8.016 -19.594 1 97.69 431 GLU B C 1
ATOM 10508 O O . GLU B 1 431 ? 2 -8.688 -20.625 1 97.69 431 GLU B O 1
ATOM 10513 N N . ALA B 1 432 ? 1.193 -8.328 -18.594 1 97.44 432 ALA B N 1
ATOM 10514 C CA . ALA B 1 432 ? 0.323 -9.5 -18.672 1 97.44 432 ALA B CA 1
ATOM 10515 C C . ALA B 1 432 ? -0.643 -9.383 -19.844 1 97.44 432 ALA B C 1
ATOM 10517 O O . ALA B 1 432 ? -0.887 -10.359 -20.547 1 97.44 432 ALA B O 1
ATOM 10518 N N . TYR B 1 433 ? -1.19 -8.227 -20.062 1 97.5 433 TYR B N 1
ATOM 10519 C CA . TYR B 1 433 ? -2.109 -7.988 -21.172 1 97.5 433 TYR B CA 1
ATOM 10520 C C . TYR B 1 433 ? -1.407 -8.172 -22.516 1 97.5 433 TYR B C 1
ATOM 10522 O O . TYR B 1 433 ? -1.901 -8.891 -23.391 1 97.5 433 TYR B O 1
ATOM 10530 N N . VAL B 1 434 ? -0.265 -7.555 -22.625 1 97.19 434 VAL B N 1
ATOM 10531 C CA . VAL B 1 434 ? 0.432 -7.52 -23.906 1 97.19 434 VAL B CA 1
ATOM 10532 C C . VAL B 1 434 ? 0.953 -8.914 -24.25 1 97.19 434 VAL B C 1
ATOM 10534 O O . VAL B 1 434 ? 1.03 -9.281 -25.422 1 97.19 434 VAL B O 1
ATOM 10537 N N . ARG B 1 435 ? 1.163 -9.672 -23.188 1 96.56 435 ARG B N 1
ATOM 10538 C CA . ARG B 1 435 ? 1.735 -11 -23.406 1 96.56 435 ARG B CA 1
ATOM 10539 C C . ARG B 1 435 ? 0.665 -12.078 -23.297 1 96.56 435 ARG B C 1
ATOM 10541 O O . ARG B 1 435 ? 0.981 -13.266 -23.219 1 96.56 435 ARG B O 1
ATOM 10548 N N . ASN B 1 436 ? -0.521 -11.75 -23.312 1 96.31 436 ASN B N 1
ATOM 10549 C CA . ASN B 1 436 ? -1.602 -12.703 -23.078 1 96.31 436 ASN B CA 1
ATOM 10550 C C . ASN B 1 436 ? -1.516 -13.883 -24.047 1 96.31 436 ASN B C 1
ATOM 10552 O O . ASN B 1 436 ? -1.782 -15.023 -23.656 1 96.31 436 ASN B O 1
ATOM 10556 N N . TYR B 1 437 ? -1.216 -13.641 -25.312 1 96.94 437 TYR B N 1
ATOM 10557 C CA . TYR B 1 437 ? -1.151 -14.688 -26.328 1 96.94 437 TYR B CA 1
ATOM 10558 C C . TYR B 1 437 ? 0.293 -15.07 -26.625 1 96.94 437 TYR B C 1
ATOM 10560 O O . TYR B 1 437 ? 0.566 -15.789 -27.594 1 96.94 437 TYR B O 1
ATOM 10568 N N . GLY B 1 438 ? 1.204 -14.562 -25.75 1 96.38 438 GLY B N 1
ATOM 10569 C CA . GLY B 1 438 ? 2.6 -14.945 -25.906 1 96.38 438 GLY B CA 1
ATOM 10570 C C . GLY B 1 438 ? 2.85 -16.422 -25.625 1 96.38 438 GLY B C 1
ATOM 10571 O O . GLY B 1 438 ? 2.047 -17.078 -24.953 1 96.38 438 GLY B O 1
ATOM 10572 N N . ILE B 1 439 ? 3.959 -16.891 -26.172 1 97.25 439 ILE B N 1
ATOM 10573 C CA . ILE B 1 439 ? 4.348 -18.266 -25.891 1 97.25 439 ILE B CA 1
ATOM 10574 C C . ILE B 1 439 ? 4.691 -18.422 -24.406 1 97.25 439 ILE B C 1
ATOM 10576 O O . ILE B 1 439 ? 5.352 -17.547 -23.828 1 97.25 439 ILE B O 1
ATOM 10580 N N . VAL B 1 440 ? 4.195 -19.406 -23.828 1 96 440 VAL B N 1
ATOM 10581 C CA . VAL B 1 440 ? 4.453 -19.656 -22.406 1 96 440 VAL B CA 1
ATOM 10582 C C . VAL B 1 440 ? 5.633 -20.609 -22.266 1 96 440 VAL B C 1
ATOM 10584 O O . VAL B 1 440 ? 5.453 -21.828 -22.172 1 96 440 VAL B O 1
ATOM 10587 N N . PHE B 1 441 ? 6.777 -20.062 -22.125 1 97.12 441 PHE B N 1
ATOM 10588 C CA . PHE B 1 441 ? 7.98 -20.875 -21.938 1 97.12 441 PHE B CA 1
ATOM 10589 C C . PHE B 1 441 ? 8.141 -21.297 -20.484 1 97.12 441 PHE B C 1
ATOM 10591 O O . PHE B 1 441 ? 7.781 -20.547 -19.578 1 97.12 441 PHE B O 1
ATOM 10598 N N . PRO B 1 442 ? 8.719 -22.438 -20.25 1 95.44 442 PRO B N 1
ATOM 10599 C CA . PRO B 1 442 ? 8.836 -22.969 -18.891 1 95.44 442 PRO B CA 1
ATOM 10600 C C . PRO B 1 442 ? 9.68 -22.078 -17.984 1 95.44 442 PRO B C 1
ATOM 10602 O O . PRO B 1 442 ? 9.422 -21.984 -16.781 1 95.44 442 PRO B O 1
ATOM 10605 N N . HIS B 1 443 ? 10.688 -21.438 -18.516 1 96.88 443 HIS B N 1
ATOM 10606 C CA . HIS B 1 443 ? 11.617 -20.688 -17.672 1 96.88 443 HIS B CA 1
ATOM 10607 C C . HIS B 1 443 ? 11.609 -19.203 -18.016 1 96.88 443 HIS B C 1
ATOM 10609 O O . HIS B 1 443 ? 12.609 -18.516 -17.828 1 96.88 443 HIS B O 1
ATOM 10615 N N . ASP B 1 444 ? 10.508 -18.781 -18.5 1 96.62 444 ASP B N 1
ATOM 10616 C CA . ASP B 1 444 ? 10.352 -17.344 -18.781 1 96.62 444 ASP B CA 1
ATOM 10617 C C . ASP B 1 444 ? 10.281 -16.547 -17.484 1 96.62 444 ASP B C 1
ATOM 10619 O O . ASP B 1 444 ? 9.992 -17.094 -16.422 1 96.62 444 ASP B O 1
ATOM 10623 N N . GLU B 1 445 ? 10.734 -15.281 -17.531 1 97.44 445 GLU B N 1
ATOM 10624 C CA . GLU B 1 445 ? 10.633 -14.328 -16.438 1 97.44 445 GLU B CA 1
ATOM 10625 C C . GLU B 1 445 ? 10.008 -13.016 -16.891 1 97.44 445 GLU B C 1
ATOM 10627 O O . GLU B 1 445 ? 10.273 -12.555 -18 1 97.44 445 GLU B O 1
ATOM 10632 N N . ARG B 1 446 ? 9.227 -12.445 -16.062 1 97.12 446 ARG B N 1
ATOM 10633 C CA . ARG B 1 446 ? 8.617 -11.156 -16.375 1 97.12 446 ARG B CA 1
ATOM 10634 C C . ARG B 1 446 ? 9.641 -10.031 -16.25 1 97.12 446 ARG B C 1
ATOM 10636 O O . ARG B 1 446 ? 10.57 -10.117 -15.445 1 97.12 446 ARG B O 1
ATOM 10643 N N . LEU B 1 447 ? 9.43 -9.039 -17.047 1 97.56 447 LEU B N 1
ATOM 10644 C CA . LEU B 1 447 ? 10.266 -7.844 -16.984 1 97.56 447 LEU B CA 1
ATOM 10645 C C . LEU B 1 447 ? 9.625 -6.785 -16.094 1 97.56 447 LEU B C 1
ATOM 10647 O O . LEU B 1 447 ? 10.328 -5.98 -15.477 1 97.56 447 LEU B O 1
ATOM 10651 N N . ALA B 1 448 ? 8.289 -6.758 -16.031 1 97.19 448 ALA B N 1
ATOM 10652 C CA . ALA B 1 448 ? 7.543 -5.816 -15.195 1 97.19 448 ALA B CA 1
ATOM 10653 C C . ALA B 1 448 ? 7.43 -6.316 -13.758 1 97.19 448 ALA B C 1
ATOM 10655 O O . ALA B 1 448 ? 7.527 -7.52 -13.508 1 97.19 448 ALA B O 1
ATOM 10656 N N . GLY B 1 449 ? 7.184 -5.379 -12.852 1 95.88 449 GLY B N 1
ATOM 10657 C CA . GLY B 1 449 ? 6.879 -5.711 -11.469 1 95.88 449 GLY B CA 1
ATOM 10658 C C . GLY B 1 449 ? 8.07 -6.266 -10.711 1 95.88 449 GLY B C 1
ATOM 10659 O O . GLY B 1 449 ? 7.906 -7.051 -9.773 1 95.88 449 GLY B O 1
ATOM 10660 N N . ARG B 1 450 ? 9.258 -5.91 -11.094 1 95.75 450 ARG B N 1
ATOM 10661 C CA . ARG B 1 450 ? 10.477 -6.398 -10.461 1 95.75 450 ARG B CA 1
ATOM 10662 C C . ARG B 1 450 ? 10.844 -5.543 -9.25 1 95.75 450 ARG B C 1
ATOM 10664 O O . ARG B 1 450 ? 10.32 -4.441 -9.078 1 95.75 450 ARG B O 1
ATOM 10671 N N . ASP B 1 451 ? 11.562 -6.098 -8.305 1 92.44 451 ASP B N 1
ATOM 10672 C CA . ASP B 1 451 ? 12.195 -5.402 -7.188 1 92.44 451 ASP B CA 1
ATOM 10673 C C . ASP B 1 451 ? 11.156 -4.996 -6.141 1 92.44 451 ASP B C 1
ATOM 10675 O O . ASP B 1 451 ? 11.32 -3.979 -5.461 1 92.44 451 ASP B O 1
ATOM 10679 N N . ALA B 1 452 ? 10.086 -5.75 -6.066 1 92.88 452 ALA B N 1
ATOM 10680 C CA . ALA B 1 452 ? 9.109 -5.477 -5.012 1 92.88 452 ALA B CA 1
ATOM 10681 C C . ALA B 1 452 ? 9.688 -5.82 -3.637 1 92.88 452 ALA B C 1
ATOM 10683 O O . ALA B 1 452 ? 9.328 -5.191 -2.637 1 92.88 452 ALA B O 1
ATOM 10684 N N . SER B 1 453 ? 10.562 -6.84 -3.625 1 92.88 453 SER B N 1
ATOM 10685 C CA . SER B 1 453 ? 11.227 -7.219 -2.383 1 92.88 453 SER B CA 1
ATOM 10686 C C . SER B 1 453 ? 12.648 -7.699 -2.643 1 92.88 453 SER B C 1
ATOM 10688 O O . SER B 1 453 ? 12.906 -8.398 -3.625 1 92.88 453 SER B O 1
ATOM 10690 N N . HIS B 1 454 ? 13.5 -7.281 -1.744 1 93 454 HIS B N 1
ATOM 10691 C CA . HIS B 1 454 ? 14.898 -7.715 -1.743 1 93 454 HIS B CA 1
ATOM 10692 C C . HIS B 1 454 ? 15.305 -8.258 -0.377 1 93 454 HIS B C 1
ATOM 10694 O O . HIS B 1 454 ? 14.805 -7.797 0.652 1 93 454 HIS B O 1
ATOM 10700 N N . ASP B 1 455 ? 16.141 -9.281 -0.426 1 94.81 455 ASP B N 1
ATOM 10701 C CA . ASP B 1 455 ? 16.875 -9.578 0.801 1 94.81 455 ASP B CA 1
ATOM 10702 C C . ASP B 1 455 ? 18.156 -8.75 0.889 1 94.81 455 ASP B C 1
ATOM 10704 O O . ASP B 1 455 ? 18.469 -7.98 -0.023 1 94.81 455 ASP B O 1
ATOM 10708 N N . ALA B 1 456 ? 18.875 -8.922 1.982 1 94.62 456 ALA B N 1
ATOM 10709 C CA . ALA B 1 456 ? 20.031 -8.078 2.264 1 94.62 456 ALA B CA 1
ATOM 10710 C C . ALA B 1 456 ? 21.172 -8.383 1.302 1 94.62 456 ALA B C 1
ATOM 10712 O O . ALA B 1 456 ? 22.109 -7.594 1.173 1 94.62 456 ALA B O 1
ATOM 10713 N N . LEU B 1 457 ? 21.109 -9.43 0.572 1 96.75 457 LEU B N 1
ATOM 10714 C CA . LEU B 1 457 ? 22.25 -9.898 -0.217 1 96.75 457 LEU B CA 1
ATOM 10715 C C . LEU B 1 457 ? 22.062 -9.57 -1.693 1 96.75 457 LEU B C 1
ATOM 10717 O O . LEU B 1 457 ? 22.922 -9.852 -2.516 1 96.75 457 LEU B O 1
ATOM 10721 N N . HIS B 1 458 ? 20.984 -8.953 -2.09 1 94.75 458 HIS B N 1
ATOM 10722 C CA . HIS B 1 458 ? 20.594 -8.773 -3.482 1 94.75 458 HIS B CA 1
ATOM 10723 C C . HIS B 1 458 ? 21.719 -8.156 -4.301 1 94.75 458 HIS B C 1
ATOM 10725 O O . HIS B 1 458 ? 22.125 -8.703 -5.332 1 94.75 458 HIS B O 1
ATOM 10731 N N . GLN B 1 459 ? 22.266 -7.086 -3.85 1 91.69 459 GLN B N 1
ATOM 10732 C CA . GLN B 1 459 ? 23.281 -6.375 -4.613 1 91.69 459 GLN B CA 1
ATOM 10733 C C . GLN B 1 459 ? 24.547 -7.203 -4.742 1 91.69 459 GLN B C 1
ATOM 10735 O O . GLN B 1 459 ? 25.172 -7.246 -5.809 1 91.69 459 GLN B O 1
ATOM 10740 N N . GLU B 1 460 ? 24.953 -7.836 -3.635 1 94.38 460 GLU B N 1
ATOM 10741 C CA . GLU B 1 460 ? 26.141 -8.695 -3.658 1 94.38 460 GLU B CA 1
ATOM 10742 C C . GLU B 1 460 ? 26 -9.812 -4.688 1 94.38 460 GLU B C 1
ATOM 10744 O O . GLU B 1 460 ? 26.953 -10.141 -5.395 1 94.38 460 GLU B O 1
ATOM 10749 N N . LEU B 1 461 ? 24.844 -10.359 -4.719 1 97.12 461 LEU B N 1
ATOM 10750 C CA . LEU B 1 461 ? 24.594 -11.484 -5.617 1 97.12 461 LEU B CA 1
ATOM 10751 C C . LEU B 1 461 ? 24.641 -11.031 -7.074 1 97.12 461 LEU B C 1
ATOM 10753 O O . LEU B 1 461 ? 25.203 -11.711 -7.926 1 97.12 461 LEU B O 1
ATOM 10757 N N . VAL B 1 462 ? 24.016 -9.906 -7.355 1 95.06 462 VAL B N 1
ATOM 10758 C CA . VAL B 1 462 ? 24.047 -9.359 -8.703 1 95.06 462 VAL B CA 1
ATOM 10759 C C . VAL B 1 462 ? 25.484 -9.07 -9.117 1 95.06 462 VAL B C 1
ATOM 10761 O O . VAL B 1 462 ? 25.891 -9.383 -10.242 1 95.06 462 VAL B O 1
ATOM 10764 N N . ASP B 1 463 ? 26.266 -8.523 -8.219 1 93.12 463 ASP B N 1
ATOM 10765 C CA . ASP B 1 463 ? 27.656 -8.195 -8.492 1 93.12 463 ASP B CA 1
ATOM 10766 C C . ASP B 1 463 ? 28.469 -9.461 -8.766 1 93.12 463 ASP B C 1
ATOM 10768 O O . ASP B 1 463 ? 29.469 -9.414 -9.492 1 93.12 463 ASP B O 1
ATOM 10772 N N . ASP B 1 464 ? 28 -10.547 -8.219 1 96.44 464 ASP B N 1
ATOM 10773 C CA . ASP B 1 464 ? 28.734 -11.812 -8.367 1 96.44 464 ASP B CA 1
ATOM 10774 C C . ASP B 1 464 ? 28.203 -12.609 -9.562 1 96.44 464 ASP B C 1
ATOM 10776 O O . ASP B 1 464 ? 28.547 -13.773 -9.734 1 96.44 464 ASP B O 1
ATOM 10780 N N . GLY B 1 465 ? 27.297 -12.031 -10.281 1 96.88 465 GLY B N 1
ATOM 10781 C CA . GLY B 1 465 ? 26.906 -12.633 -11.547 1 96.88 465 GLY B CA 1
ATOM 10782 C C . GLY B 1 465 ? 25.547 -13.312 -11.492 1 96.88 465 GLY B C 1
ATOM 10783 O O . GLY B 1 465 ? 25.172 -14.031 -12.422 1 96.88 465 GLY B O 1
ATOM 10784 N N . ALA B 1 466 ? 24.797 -13.047 -10.484 1 98.06 466 ALA B N 1
ATOM 10785 C CA . ALA B 1 466 ? 23.484 -13.68 -10.383 1 98.06 466 ALA B CA 1
ATOM 10786 C C . ALA B 1 466 ? 22.531 -13.141 -11.445 1 98.06 466 ALA B C 1
ATOM 10788 O O . ALA B 1 466 ? 22.422 -11.93 -11.617 1 98.06 466 ALA B O 1
ATOM 10789 N N . VAL B 1 467 ? 21.938 -14 -12.195 1 98.31 467 VAL B N 1
ATOM 10790 C CA . VAL B 1 467 ? 20.781 -13.68 -13.023 1 98.31 467 VAL B CA 1
ATOM 10791 C C . VAL B 1 467 ? 19.5 -13.906 -12.227 1 98.31 467 VAL B C 1
ATOM 10793 O O . VAL B 1 467 ? 19.109 -15.047 -11.961 1 98.31 467 VAL B O 1
ATOM 10796 N N . MET B 1 468 ? 18.844 -12.812 -11.93 1 98.06 468 MET B N 1
ATOM 10797 C CA . MET B 1 468 ? 17.766 -12.852 -10.93 1 98.06 468 MET B CA 1
ATOM 10798 C C . MET B 1 468 ? 16.469 -13.32 -11.555 1 98.06 468 MET B C 1
ATOM 10800 O O . MET B 1 468 ? 16.188 -13.039 -12.719 1 98.06 468 MET B O 1
ATOM 10804 N N . GLN B 1 469 ? 15.68 -14.086 -10.758 1 97.5 469 GLN B N 1
ATOM 10805 C CA . GLN B 1 469 ? 14.281 -14.406 -11.016 1 97.5 469 GLN B CA 1
ATOM 10806 C C . GLN B 1 469 ? 13.375 -13.781 -9.961 1 97.5 469 GLN B C 1
ATOM 10808 O O . GLN B 1 469 ? 13.844 -13.32 -8.914 1 97.5 469 GLN B O 1
ATOM 10813 N N . ALA B 1 470 ? 12.156 -13.672 -10.328 1 96.81 470 ALA B N 1
ATOM 10814 C CA . ALA B 1 470 ? 11.195 -13.141 -9.359 1 96.81 470 ALA B CA 1
ATOM 10815 C C . ALA B 1 470 ? 10.164 -14.195 -8.977 1 96.81 470 ALA B C 1
ATOM 10817 O O . ALA B 1 470 ? 9.641 -14.898 -9.844 1 96.81 470 ALA B O 1
ATOM 10818 N N . ARG B 1 471 ? 9.922 -14.375 -7.68 1 97.19 471 ARG B N 1
ATOM 10819 C CA . ARG B 1 471 ? 8.875 -15.227 -7.129 1 97.19 471 ARG B CA 1
ATOM 10820 C C . ARG B 1 471 ? 8.172 -14.547 -5.961 1 97.19 471 ARG B C 1
ATOM 10822 O O . ARG B 1 471 ? 8.82 -14.078 -5.027 1 97.19 471 ARG B O 1
ATOM 10829 N N . ALA B 1 472 ? 6.863 -14.367 -6.02 1 96.69 472 ALA B N 1
ATOM 10830 C CA . ALA B 1 472 ? 6.059 -13.742 -4.973 1 96.69 472 ALA B CA 1
ATOM 10831 C C . ALA B 1 472 ? 6.605 -12.367 -4.605 1 96.69 472 ALA B C 1
ATOM 10833 O O . ALA B 1 472 ? 6.629 -11.992 -3.434 1 96.69 472 ALA B O 1
ATOM 10834 N N . GLY B 1 473 ? 7.113 -11.688 -5.598 1 95.75 473 GLY B N 1
ATOM 10835 C CA . GLY B 1 473 ? 7.602 -10.328 -5.406 1 95.75 473 GLY B CA 1
ATOM 10836 C C . GLY B 1 473 ? 9.07 -10.273 -5.02 1 95.75 473 GLY B C 1
ATOM 10837 O O . GLY B 1 473 ? 9.703 -9.219 -5.137 1 95.75 473 GLY B O 1
ATOM 10838 N N . TRP B 1 474 ? 9.711 -11.391 -4.609 1 97.25 474 TRP B N 1
ATOM 10839 C CA . TRP B 1 474 ? 11.109 -11.43 -4.199 1 97.25 474 TRP B CA 1
ATOM 10840 C C . TRP B 1 474 ? 12.023 -11.641 -5.398 1 97.25 474 TRP B C 1
ATOM 10842 O O . TRP B 1 474 ? 11.695 -12.406 -6.309 1 97.25 474 TRP B O 1
ATOM 10852 N N . GLU B 1 475 ? 13.141 -10.969 -5.375 1 97.06 475 GLU B N 1
ATOM 10853 C CA . GLU B 1 475 ? 14.234 -11.312 -6.277 1 97.06 475 GLU B CA 1
ATOM 10854 C C . GLU B 1 475 ? 15.117 -12.406 -5.684 1 97.06 475 GLU B C 1
ATOM 10856 O O . GLU B 1 475 ? 15.469 -12.352 -4.5 1 97.06 475 GLU B O 1
ATOM 10861 N N . ARG B 1 476 ? 15.398 -13.414 -6.434 1 97.94 476 ARG B N 1
ATOM 10862 C CA . ARG B 1 476 ? 16.297 -14.484 -6.016 1 97.94 476 ARG B CA 1
ATOM 10863 C C . ARG B 1 476 ? 17.172 -14.953 -7.172 1 97.94 476 ARG B C 1
ATOM 10865 O O . ARG B 1 476 ? 16.797 -14.82 -8.336 1 97.94 476 ARG B O 1
ATOM 10872 N N . PRO B 1 477 ? 18.328 -15.477 -6.898 1 98.25 477 PRO B N 1
ATOM 10873 C CA . PRO B 1 477 ? 19.219 -15.883 -7.996 1 98.25 477 PRO B CA 1
ATOM 10874 C C . PRO B 1 477 ? 18.719 -17.141 -8.711 1 98.25 477 PRO B C 1
ATOM 10876 O O . PRO B 1 477 ? 18.562 -18.188 -8.086 1 98.25 477 PRO B O 1
ATOM 10879 N N . GLY B 1 478 ? 18.516 -17 -10.062 1 98.31 478 GLY B N 1
ATOM 10880 C CA . GLY B 1 478 ? 18.188 -18.172 -10.867 1 98.31 478 GLY B CA 1
ATOM 10881 C C . GLY B 1 478 ? 19.406 -19.031 -11.188 1 98.31 478 GLY B C 1
ATOM 10882 O O . GLY B 1 478 ? 19.375 -20.25 -11.031 1 98.31 478 GLY B O 1
ATOM 10883 N N . PHE B 1 479 ? 20.406 -18.484 -11.617 1 98.62 479 PHE B N 1
ATOM 10884 C CA . PHE B 1 479 ? 21.734 -19.062 -11.867 1 98.62 479 PHE B CA 1
ATOM 10885 C C . PHE B 1 479 ? 22.797 -17.969 -11.945 1 98.62 479 PHE B C 1
ATOM 10887 O O . PHE B 1 479 ? 22.484 -16.781 -11.781 1 98.62 479 PHE B O 1
ATOM 10894 N N . PHE B 1 480 ? 24.031 -18.344 -12.023 1 98.25 480 PHE B N 1
ATOM 10895 C CA . PHE B 1 480 ? 25.109 -17.375 -12.008 1 98.25 480 PHE B CA 1
ATOM 10896 C C . PHE B 1 480 ? 25.875 -17.391 -13.328 1 98.25 480 PHE B C 1
ATOM 10898 O O . PHE B 1 480 ? 26.109 -18.453 -13.891 1 98.25 480 PHE B O 1
ATOM 10905 N N . MET B 1 481 ? 26.125 -16.266 -13.859 1 97.25 481 MET B N 1
ATOM 10906 C CA . MET B 1 481 ? 27.062 -16.047 -14.953 1 97.25 481 MET B CA 1
ATOM 10907 C C . MET B 1 481 ? 28.312 -15.312 -14.477 1 97.25 481 MET B C 1
ATOM 10909 O O . MET B 1 481 ? 28.375 -14.078 -14.555 1 97.25 481 MET B O 1
ATOM 10913 N N . PRO B 1 482 ? 29.312 -16.094 -14.141 1 90.44 482 PRO B N 1
ATOM 10914 C CA . PRO B 1 482 ? 30.484 -15.469 -13.531 1 90.44 482 PRO B CA 1
ATOM 10915 C C . PRO B 1 482 ? 31.109 -14.383 -14.414 1 90.44 482 PRO B C 1
ATOM 10917 O O . PRO B 1 482 ? 31.219 -14.562 -15.633 1 90.44 482 PRO B O 1
ATOM 10920 N N . GLY B 1 483 ? 31.422 -13.312 -13.836 1 91.06 483 GLY B N 1
ATOM 10921 C CA . GLY B 1 483 ? 32.062 -12.211 -14.523 1 91.06 483 GLY B CA 1
ATOM 10922 C C . GLY B 1 483 ? 31.094 -11.211 -15.109 1 91.06 483 GLY B C 1
ATOM 10923 O O . GLY B 1 483 ? 31.5 -10.125 -15.539 1 91.06 483 GLY B O 1
ATOM 10924 N N . GLU B 1 484 ? 29.844 -11.594 -15.102 1 92.38 484 GLU B N 1
ATOM 10925 C CA . GLU B 1 484 ? 28.828 -10.703 -15.641 1 92.38 484 GLU B CA 1
ATOM 10926 C C . GLU B 1 484 ? 28.062 -9.992 -14.531 1 92.38 484 GLU B C 1
ATOM 10928 O O . GLU B 1 484 ? 28.016 -10.469 -13.398 1 92.38 484 GLU B O 1
ATOM 10933 N N . LYS B 1 485 ? 27.703 -8.805 -14.82 1 91.88 485 LYS B N 1
ATOM 10934 C CA . LYS B 1 485 ? 26.766 -8.055 -13.984 1 91.88 485 LYS B CA 1
ATOM 10935 C C . LYS B 1 485 ? 25.484 -7.711 -14.75 1 91.88 485 LYS B C 1
ATOM 10937 O O . LYS B 1 485 ? 25.422 -6.676 -15.414 1 91.88 485 LYS B O 1
ATOM 10942 N N . ILE B 1 486 ? 24.531 -8.578 -14.562 1 92.56 486 ILE B N 1
ATOM 10943 C CA . ILE B 1 486 ? 23.281 -8.461 -15.328 1 92.56 486 ILE B CA 1
ATOM 10944 C C . ILE B 1 486 ? 22.172 -7.91 -14.438 1 92.56 486 ILE B C 1
ATOM 10946 O O . ILE B 1 486 ? 21.766 -8.57 -13.477 1 92.56 486 ILE B O 1
ATOM 10950 N N . ARG B 1 487 ? 21.734 -6.766 -14.758 1 90.88 487 ARG B N 1
ATOM 10951 C CA . ARG B 1 487 ? 20.672 -6.125 -13.984 1 90.88 487 ARG B CA 1
ATOM 10952 C C . ARG B 1 487 ? 19.344 -6.148 -14.75 1 90.88 487 ARG B C 1
ATOM 10954 O O . ARG B 1 487 ? 19.328 -6.016 -15.977 1 90.88 487 ARG B O 1
ATOM 10961 N N . VAL B 1 488 ? 18.281 -6.328 -14.016 1 93.94 488 VAL B N 1
ATOM 10962 C CA . VAL B 1 488 ? 16.953 -6.148 -14.602 1 93.94 488 VAL B CA 1
ATOM 10963 C C . VAL B 1 488 ? 16.609 -4.66 -14.656 1 93.94 488 VAL B C 1
ATOM 10965 O O . VAL B 1 488 ? 16.703 -3.957 -13.648 1 93.94 488 VAL B O 1
ATOM 10968 N N . GLN B 1 489 ? 16.25 -4.188 -15.773 1 92 489 GLN B N 1
ATOM 10969 C CA . GLN B 1 489 ? 15.969 -2.77 -15.961 1 92 489 GLN B CA 1
ATOM 10970 C C . GLN B 1 489 ? 14.539 -2.432 -15.555 1 92 489 GLN B C 1
ATOM 10972 O O . GLN B 1 489 ? 13.688 -3.322 -15.438 1 92 489 GLN B O 1
ATOM 10977 N N . GLN B 1 490 ? 14.336 -1.158 -15.359 1 90.31 490 GLN B N 1
ATOM 10978 C CA . GLN B 1 490 ? 12.961 -0.692 -15.172 1 90.31 490 GLN B CA 1
ATOM 10979 C C . GLN B 1 490 ? 12.094 -1.053 -16.375 1 90.31 490 GLN B C 1
ATOM 10981 O O . GLN B 1 490 ? 12.555 -1.006 -17.516 1 90.31 490 GLN B O 1
ATOM 10986 N N . TYR B 1 491 ? 10.836 -1.348 -16.125 1 94.62 491 TYR B N 1
ATOM 10987 C CA . TYR B 1 491 ? 9.938 -1.741 -17.203 1 94.62 491 TYR B CA 1
ATOM 10988 C C . TYR B 1 491 ? 9.781 -0.621 -18.219 1 94.62 491 TYR B C 1
ATOM 10990 O O . TYR B 1 491 ? 9.594 0.541 -17.859 1 94.62 491 TYR B O 1
ATOM 10998 N N . ASP B 1 492 ? 9.914 -0.9 -19.469 1 94.19 492 ASP B N 1
ATOM 10999 C CA . ASP B 1 492 ? 9.922 0.149 -20.484 1 94.19 492 ASP B CA 1
ATOM 11000 C C . ASP B 1 492 ? 8.641 0.125 -21.328 1 94.19 492 ASP B C 1
ATOM 11002 O O . ASP B 1 492 ? 8.602 0.671 -22.422 1 94.19 492 ASP B O 1
ATOM 11006 N N . TRP B 1 493 ? 7.586 -0.716 -20.891 1 94.56 493 TRP B N 1
ATOM 11007 C CA . TRP B 1 493 ? 6.25 -0.718 -21.469 1 94.56 493 TRP B CA 1
ATOM 11008 C C . TRP B 1 493 ? 6.293 -1.145 -22.938 1 94.56 493 TRP B C 1
ATOM 11010 O O . TRP B 1 493 ? 5.477 -0.695 -23.75 1 94.56 493 TRP B O 1
ATOM 11020 N N . GLY B 1 494 ? 7.312 -1.857 -23.344 1 93 494 GLY B N 1
ATOM 11021 C CA . GLY B 1 494 ? 7.441 -2.381 -24.703 1 93 494 GLY B CA 1
ATOM 11022 C C . GLY B 1 494 ? 7.773 -1.313 -25.719 1 93 494 GLY B C 1
ATOM 11023 O O . GLY B 1 494 ? 7.594 -1.523 -26.922 1 93 494 GLY B O 1
ATOM 11024 N N . GLY B 1 495 ? 8.172 -0.166 -25.266 1 91.12 495 GLY B N 1
ATOM 11025 C CA . GLY B 1 495 ? 8.477 0.917 -26.188 1 91.12 495 GLY B CA 1
ATOM 11026 C C . GLY B 1 495 ? 7.246 1.648 -26.672 1 91.12 495 GLY B C 1
ATOM 11027 O O . GLY B 1 495 ? 7.277 2.27 -27.75 1 91.12 495 GLY B O 1
ATOM 11028 N N . THR B 1 496 ? 6.184 1.547 -25.891 1 87.06 496 THR B N 1
ATOM 11029 C CA . THR B 1 496 ? 4.934 2.178 -26.312 1 87.06 496 THR B CA 1
ATOM 11030 C C . THR B 1 496 ? 4.668 3.441 -25.5 1 87.06 496 THR B C 1
ATOM 11032 O O . THR B 1 496 ? 5.352 3.705 -24.516 1 87.06 496 THR B O 1
ATOM 11035 N N . HIS B 1 497 ? 3.707 4.324 -25.797 1 75.44 497 HIS B N 1
ATOM 11036 C CA . HIS B 1 497 ? 3.197 5.484 -25.078 1 75.44 497 HIS B CA 1
ATOM 11037 C C . HIS B 1 497 ? 4.328 6.438 -24.703 1 75.44 497 HIS B C 1
ATOM 11039 O O . HIS B 1 497 ? 4.426 6.859 -23.547 1 75.44 497 HIS B O 1
ATOM 11045 N N . ASP B 1 498 ? 5.277 6.629 -25.406 1 80.75 498 ASP B N 1
ATOM 11046 C CA . ASP B 1 498 ? 6.348 7.605 -25.25 1 80.75 498 ASP B CA 1
ATOM 11047 C C . ASP B 1 498 ? 7.477 7.047 -24.375 1 80.75 498 ASP B C 1
ATOM 11049 O O . ASP B 1 498 ? 8.367 7.785 -23.969 1 80.75 498 ASP B O 1
ATOM 11053 N N . TYR B 1 499 ? 7.348 5.77 -24.047 1 87.06 499 TYR B N 1
ATOM 11054 C CA . TYR B 1 499 ? 8.445 5.117 -23.344 1 87.06 499 TYR B CA 1
ATOM 11055 C C . TYR B 1 499 ? 9.398 4.441 -24.312 1 87.06 499 TYR B C 1
ATOM 11057 O O . TYR B 1 499 ? 9.023 3.48 -25 1 87.06 499 TYR B O 1
ATOM 11065 N N . PRO B 1 500 ? 10.602 4.895 -24.422 1 89.75 500 PRO B N 1
ATOM 11066 C CA . PRO B 1 500 ? 11.547 4.184 -25.281 1 89.75 500 PRO B CA 1
ATOM 11067 C C . PRO B 1 500 ? 11.992 2.85 -24.703 1 89.75 500 PRO B C 1
ATOM 11069 O O . PRO B 1 500 ? 11.977 2.668 -23.484 1 89.75 500 PRO B O 1
ATOM 11072 N N . ARG B 1 501 ? 12.352 2.004 -25.594 1 93.56 501 ARG B N 1
ATOM 11073 C CA . ARG B 1 501 ? 12.945 0.762 -25.109 1 93.56 501 ARG B CA 1
ATOM 11074 C C . ARG B 1 501 ? 14.25 1.033 -24.359 1 93.56 501 ARG B C 1
ATOM 11076 O O . ARG B 1 501 ? 14.992 1.95 -24.719 1 93.56 501 ARG B O 1
ATOM 11083 N N . ASN B 1 502 ? 14.508 0.213 -23.375 1 92.12 502 ASN B N 1
ATOM 11084 C CA . ASN B 1 502 ? 15.773 0.311 -22.656 1 92.12 502 ASN B CA 1
ATOM 11085 C C . ASN B 1 502 ? 16.969 0.091 -23.594 1 92.12 502 ASN B C 1
ATOM 11087 O O . ASN B 1 502 ? 16.906 -0.734 -24.5 1 92.12 502 ASN B O 1
ATOM 11091 N N . VAL B 1 503 ? 18.031 0.812 -23.297 1 88.38 503 VAL B N 1
ATOM 11092 C CA . VAL B 1 503 ? 19.25 0.65 -24.078 1 88.38 503 VAL B CA 1
ATOM 11093 C C . VAL B 1 503 ? 19.953 -0.642 -23.672 1 88.38 503 VAL B C 1
ATOM 11095 O O . VAL B 1 503 ? 20.375 -1.421 -24.531 1 88.38 503 VAL B O 1
ATOM 11098 N N . ASP B 1 504 ? 20.062 -0.812 -22.344 1 90.75 504 ASP B N 1
ATOM 11099 C CA . ASP B 1 504 ? 20.641 -2.059 -21.859 1 90.75 504 ASP B CA 1
ATOM 11100 C C . ASP B 1 504 ? 19.594 -3.172 -21.828 1 90.75 504 ASP B C 1
ATOM 11102 O O . ASP B 1 504 ? 18.672 -3.145 -21.016 1 90.75 504 ASP B O 1
ATOM 11106 N N . GLN B 1 505 ? 19.719 -4.086 -22.703 1 94.25 505 GLN B N 1
ATOM 11107 C CA . GLN B 1 505 ? 18.734 -5.168 -22.812 1 94.25 505 GLN B CA 1
ATOM 11108 C C . GLN B 1 505 ? 19.391 -6.52 -22.531 1 94.25 505 GLN B C 1
ATOM 11110 O O . GLN B 1 505 ? 18.906 -7.555 -23 1 94.25 505 GLN B O 1
ATOM 11115 N N . ARG B 1 506 ? 20.562 -6.566 -21.875 1 94.25 506 ARG B N 1
ATOM 11116 C CA . ARG B 1 506 ? 21.344 -7.773 -21.641 1 94.25 506 ARG B CA 1
ATOM 11117 C C . ARG B 1 506 ? 20.516 -8.836 -20.938 1 94.25 506 ARG B C 1
ATOM 11119 O O . ARG B 1 506 ? 20.641 -10.031 -21.219 1 94.25 506 ARG B O 1
ATOM 11126 N N . TYR B 1 507 ? 19.703 -8.43 -19.891 1 97.44 507 TYR B N 1
ATOM 11127 C CA . TYR B 1 507 ? 18.859 -9.391 -19.188 1 97.44 507 TYR B CA 1
ATOM 11128 C C . TYR B 1 507 ? 17.891 -10.062 -20.141 1 97.44 507 TYR B C 1
ATOM 11130 O O . TYR B 1 507 ? 17.688 -11.281 -20.078 1 97.44 507 TYR B O 1
ATOM 11138 N N . GLU B 1 508 ? 17.266 -9.297 -21 1 97.06 508 GLU B N 1
ATOM 11139 C CA . GLU B 1 508 ? 16.344 -9.844 -21.984 1 97.06 508 GLU B CA 1
ATOM 11140 C C . GLU B 1 508 ? 17.031 -10.828 -22.922 1 97.06 508 GLU B C 1
ATOM 11142 O O . GLU B 1 508 ? 16.453 -11.844 -23.312 1 97.06 508 GLU B O 1
ATOM 11147 N N . GLU B 1 509 ? 18.234 -10.469 -23.25 1 97 509 GLU B N 1
ATOM 11148 C CA . GLU B 1 509 ? 19.016 -11.352 -24.125 1 97 509 GLU B CA 1
ATOM 11149 C C . GLU B 1 509 ? 19.297 -12.688 -23.438 1 97 509 GLU B C 1
ATOM 11151 O O . GLU B 1 509 ? 19.203 -13.742 -24.062 1 97 509 GLU B O 1
ATOM 11156 N N . VAL B 1 510 ? 19.641 -12.609 -22.219 1 97.5 510 VAL B N 1
ATOM 11157 C CA . VAL B 1 510 ? 19.859 -13.828 -21.453 1 97.5 510 VAL B CA 1
ATOM 11158 C C . VAL B 1 510 ? 18.578 -14.648 -21.406 1 97.5 510 VAL B C 1
ATOM 11160 O O . VAL B 1 510 ? 18.609 -15.875 -21.547 1 97.5 510 VAL B O 1
ATOM 11163 N N . LEU B 1 511 ? 17.484 -14.039 -21.234 1 97.25 511 LEU B N 1
ATOM 11164 C CA . LEU B 1 511 ? 16.188 -14.688 -21.141 1 97.25 511 LEU B CA 1
ATOM 11165 C C . LEU B 1 511 ? 15.836 -15.422 -22.438 1 97.25 511 LEU B C 1
ATOM 11167 O O . LEU B 1 511 ? 15.203 -16.484 -22.406 1 97.25 511 LEU B O 1
ATOM 11171 N N . LYS B 1 512 ? 16.234 -14.859 -23.562 1 97.5 512 LYS B N 1
ATOM 11172 C CA . LYS B 1 512 ? 15.953 -15.477 -24.844 1 97.5 512 LYS B CA 1
ATOM 11173 C C . LYS B 1 512 ? 16.562 -16.875 -24.938 1 97.5 512 LYS B C 1
ATOM 11175 O O . LYS B 1 512 ? 16.062 -17.734 -25.672 1 97.5 512 LYS B O 1
ATOM 11180 N N . GLY B 1 513 ? 17.594 -17.031 -24.172 1 97.75 513 GLY B N 1
ATOM 11181 C CA . GLY B 1 513 ? 18.203 -18.344 -24.125 1 97.75 513 GLY B CA 1
ATOM 11182 C C . GLY B 1 513 ? 17.312 -19.406 -23.5 1 97.75 513 GLY B C 1
ATOM 11183 O O . GLY B 1 513 ? 17.547 -20.594 -23.656 1 97.75 513 GLY B O 1
ATOM 11184 N N . ASP B 1 514 ? 16.344 -19 -22.844 1 97.75 514 ASP B N 1
ATOM 11185 C CA . ASP B 1 514 ? 15.391 -19.891 -22.203 1 97.75 514 ASP B CA 1
ATOM 11186 C C . ASP B 1 514 ? 14.117 -20.047 -23.031 1 97.75 514 ASP B C 1
ATOM 11188 O O . ASP B 1 514 ? 13.227 -20.828 -22.688 1 97.75 514 ASP B O 1
ATOM 11192 N N . TYR B 1 515 ? 13.984 -19.391 -24.156 1 97.75 515 TYR B N 1
ATOM 11193 C CA . TYR B 1 515 ? 12.773 -19.406 -24.969 1 97.75 515 TYR B CA 1
ATOM 11194 C C . TYR B 1 515 ? 12.766 -20.625 -25.906 1 97.75 515 TYR B C 1
ATOM 11196 O O . TYR B 1 515 ? 12.797 -20.469 -27.125 1 97.75 515 TYR B O 1
ATOM 11204 N N . THR B 1 516 ? 12.656 -21.719 -25.25 1 97.75 516 THR B N 1
ATOM 11205 C CA . THR B 1 516 ? 12.648 -23 -25.922 1 97.75 516 THR B CA 1
ATOM 11206 C C . THR B 1 516 ? 11.891 -24.047 -25.109 1 97.75 516 THR B C 1
ATOM 11208 O O . THR B 1 516 ? 11.656 -23.859 -23.922 1 97.75 516 THR B O 1
ATOM 11211 N N . PHE B 1 517 ? 11.445 -25.125 -25.797 1 97.81 517 PHE B N 1
ATOM 11212 C CA . PHE B 1 517 ? 10.859 -26.266 -25.109 1 97.81 517 PHE B CA 1
ATOM 11213 C C . PHE B 1 517 ? 11.844 -27.422 -25.047 1 97.81 517 PHE B C 1
ATOM 11215 O O . PHE B 1 517 ? 11.531 -28.484 -24.5 1 97.81 517 PHE B O 1
ATOM 11222 N N . GLY B 1 518 ? 12.984 -27.203 -25.656 1 97.56 518 GLY B N 1
ATOM 11223 C CA . GLY B 1 518 ? 14.133 -28.062 -25.438 1 97.56 518 GLY B CA 1
ATOM 11224 C C . GLY B 1 518 ? 15 -27.641 -24.281 1 97.56 518 GLY B C 1
ATOM 11225 O O . GLY B 1 518 ? 14.516 -26.984 -23.344 1 97.56 518 GLY B O 1
ATOM 11226 N N . PHE B 1 519 ? 16.219 -28.078 -24.312 1 97.94 519 PHE B N 1
ATOM 11227 C CA . PHE B 1 519 ? 17.109 -27.688 -23.234 1 97.94 519 PHE B CA 1
ATOM 11228 C C . PHE B 1 519 ? 17.484 -26.219 -23.359 1 97.94 519 PHE B C 1
ATOM 11230 O O . PHE B 1 519 ? 17.719 -25.719 -24.453 1 97.94 519 PHE B O 1
ATOM 11237 N N . SER B 1 520 ? 17.5 -25.562 -22.25 1 97.38 520 SER B N 1
ATOM 11238 C CA . SER B 1 520 ? 17.906 -24.156 -22.172 1 97.38 520 SER B CA 1
ATOM 11239 C C . SER B 1 520 ? 19.328 -23.953 -22.688 1 97.38 520 SER B C 1
ATOM 11241 O O . SER B 1 520 ? 20.172 -24.844 -22.562 1 97.38 520 SER B O 1
ATOM 11243 N N . GLU B 1 521 ? 19.594 -22.703 -23.234 1 97.69 521 GLU B N 1
ATOM 11244 C CA . GLU B 1 521 ? 20.969 -22.344 -23.594 1 97.69 521 GLU B CA 1
ATOM 11245 C C . GLU B 1 521 ? 21.875 -22.328 -22.359 1 97.69 521 GLU B C 1
ATOM 11247 O O . GLU B 1 521 ? 23.094 -22.406 -22.469 1 97.69 521 GLU B O 1
ATOM 11252 N N . HIS B 1 522 ? 21.266 -22.281 -21.219 1 98 522 HIS B N 1
ATOM 11253 C CA . HIS B 1 522 ? 22.016 -22.188 -19.969 1 98 522 HIS B CA 1
ATOM 11254 C C . HIS B 1 522 ? 22.109 -23.547 -19.281 1 98 522 HIS B C 1
ATOM 11256 O O . HIS B 1 522 ? 22.531 -23.641 -18.125 1 98 522 HIS B O 1
ATOM 11262 N N . HIS B 1 523 ? 21.672 -24.547 -19.906 1 98.12 523 HIS B N 1
ATOM 11263 C CA . HIS B 1 523 ? 21.594 -25.906 -19.375 1 98.12 523 HIS B CA 1
ATOM 11264 C C . HIS B 1 523 ? 22.922 -26.328 -18.766 1 98.12 523 HIS B C 1
ATOM 11266 O O . HIS B 1 523 ? 22.953 -26.844 -17.641 1 98.12 523 HIS B O 1
ATOM 11272 N N . ASP B 1 524 ? 24.047 -26.109 -19.438 1 97.62 524 ASP B N 1
ATOM 11273 C CA . ASP B 1 524 ? 25.344 -26.562 -18.969 1 97.62 524 ASP B CA 1
ATOM 11274 C C . ASP B 1 524 ? 25.812 -25.734 -17.766 1 97.62 524 ASP B C 1
ATOM 11276 O O . ASP B 1 524 ? 26.438 -26.281 -16.844 1 97.62 524 ASP B O 1
ATOM 11280 N N . LEU B 1 525 ? 25.562 -24.453 -17.844 1 97.25 525 LEU B N 1
ATOM 11281 C CA . LEU B 1 525 ? 25.922 -23.594 -16.719 1 97.25 525 LEU B CA 1
ATOM 11282 C C . LEU B 1 525 ? 25.203 -24.031 -15.453 1 97.25 525 LEU B C 1
ATOM 11284 O O . LEU B 1 525 ? 25.797 -24.109 -14.375 1 97.25 525 LEU B O 1
ATOM 11288 N N . ILE B 1 526 ? 23.969 -24.312 -15.555 1 98.5 526 ILE B N 1
ATOM 11289 C CA . ILE B 1 526 ? 23.141 -24.766 -14.438 1 98.5 526 ILE B CA 1
ATOM 11290 C C . ILE B 1 526 ? 23.609 -26.141 -13.977 1 98.5 526 ILE B C 1
ATOM 11292 O O . ILE B 1 526 ? 23.672 -26.406 -12.773 1 98.5 526 ILE B O 1
ATOM 11296 N N . GLY B 1 527 ? 23.922 -26.969 -14.93 1 98.62 527 GLY B N 1
ATOM 11297 C CA . GLY B 1 527 ? 24.453 -28.281 -14.602 1 98.62 527 GLY B CA 1
ATOM 11298 C C . GLY B 1 527 ? 25.734 -28.219 -13.805 1 98.62 527 GLY B C 1
ATOM 11299 O O . GLY B 1 527 ? 25.938 -29.016 -12.883 1 98.62 527 GLY B O 1
ATOM 11300 N N . LYS B 1 528 ? 26.594 -27.297 -14.133 1 98.31 528 LYS B N 1
ATOM 11301 C CA . LYS B 1 528 ? 27.844 -27.125 -13.398 1 98.31 528 LYS B CA 1
ATOM 11302 C C . LYS B 1 528 ? 27.578 -26.75 -11.945 1 98.31 528 LYS B C 1
ATOM 11304 O O . LYS B 1 528 ? 28.266 -27.219 -11.039 1 98.31 528 LYS B O 1
ATOM 11309 N N . GLU B 1 529 ? 26.641 -25.875 -11.758 1 98.56 529 GLU B N 1
ATOM 11310 C CA . GLU B 1 529 ? 26.25 -25.516 -10.398 1 98.56 529 GLU B CA 1
ATOM 11311 C C . GLU B 1 529 ? 25.75 -26.734 -9.625 1 98.56 529 GLU B C 1
ATOM 11313 O O . GLU B 1 529 ? 26.156 -26.953 -8.484 1 98.56 529 GLU B O 1
ATOM 11318 N N . ALA B 1 530 ? 24.844 -27.5 -10.242 1 98.75 530 ALA B N 1
ATOM 11319 C CA . ALA B 1 530 ? 24.281 -28.688 -9.609 1 98.75 530 ALA B CA 1
ATOM 11320 C C . ALA B 1 530 ? 25.375 -29.703 -9.273 1 98.75 530 ALA B C 1
ATOM 11322 O O . ALA B 1 530 ? 25.391 -30.266 -8.18 1 98.75 530 ALA B O 1
ATOM 11323 N N . LEU B 1 531 ? 26.25 -29.906 -10.164 1 98.5 531 LEU B N 1
ATOM 11324 C CA . LEU B 1 531 ? 27.297 -30.906 -9.984 1 98.5 531 LEU B CA 1
ATOM 11325 C C . LEU B 1 531 ? 28.312 -30.438 -8.945 1 98.5 531 LEU B C 1
ATOM 11327 O O . LEU B 1 531 ? 28.906 -31.266 -8.25 1 98.5 531 LEU B O 1
ATOM 11331 N N . SER B 1 532 ? 28.5 -29.156 -8.852 1 97.94 532 SER B N 1
ATOM 11332 C CA . SER B 1 532 ? 29.328 -28.656 -7.762 1 97.94 532 SER B CA 1
ATOM 11333 C C . SER B 1 532 ? 28.766 -29.062 -6.402 1 97.94 532 SER B C 1
ATOM 11335 O O . SER B 1 532 ? 29.531 -29.406 -5.488 1 97.94 532 SER B O 1
ATOM 11337 N N . CYS B 1 533 ? 27.516 -29 -6.266 1 98.38 533 CYS B N 1
ATOM 11338 C CA . CYS B 1 533 ? 26.859 -29.406 -5.031 1 98.38 533 CYS B CA 1
ATOM 11339 C C . CYS B 1 533 ? 27.031 -30.906 -4.797 1 98.38 533 CYS B C 1
ATOM 11341 O O . CYS B 1 533 ? 27.312 -31.328 -3.676 1 98.38 533 CYS B O 1
ATOM 11343 N N . ARG B 1 534 ? 26.906 -31.734 -5.844 1 97.62 534 ARG B N 1
ATOM 11344 C CA . ARG B 1 534 ? 26.938 -33.188 -5.742 1 97.62 534 ARG B CA 1
ATOM 11345 C C . ARG B 1 534 ? 28.359 -33.688 -5.504 1 97.62 534 ARG B C 1
ATOM 11347 O O . ARG B 1 534 ? 28.562 -34.719 -4.859 1 97.62 534 ARG B O 1
ATOM 11354 N N . ASN B 1 535 ? 29.359 -32.938 -5.969 1 96.69 535 ASN B N 1
ATOM 11355 C CA . ASN B 1 535 ? 30.719 -33.469 -5.988 1 96.69 535 ASN B CA 1
ATOM 11356 C C . ASN B 1 535 ? 31.625 -32.719 -5.016 1 96.69 535 ASN B C 1
ATOM 11358 O O . ASN B 1 535 ? 32.719 -33.188 -4.668 1 96.69 535 ASN B O 1
ATOM 11362 N N . ALA B 1 536 ? 31.203 -31.562 -4.621 1 96.75 536 ALA B N 1
ATOM 11363 C CA . ALA B 1 536 ? 31.953 -30.719 -3.695 1 96.75 536 ALA B CA 1
ATOM 11364 C C . ALA B 1 536 ? 31.016 -29.984 -2.738 1 96.75 536 ALA B C 1
ATOM 11366 O O . ALA B 1 536 ? 30.406 -30.609 -1.87 1 96.75 536 ALA B O 1
ATOM 11367 N N . ALA B 1 537 ? 30.859 -28.656 -3.025 1 98 537 ALA B N 1
ATOM 11368 C CA . ALA B 1 537 ? 29.938 -27.875 -2.201 1 98 537 ALA B CA 1
ATOM 11369 C C . ALA B 1 537 ? 29.391 -26.672 -2.973 1 98 537 ALA B C 1
ATOM 11371 O O . ALA B 1 537 ? 30.078 -26.109 -3.832 1 98 537 ALA B O 1
ATOM 11372 N N . ALA B 1 538 ? 28.25 -26.391 -2.719 1 98.62 538 ALA B N 1
ATOM 11373 C CA . ALA B 1 538 ? 27.578 -25.234 -3.318 1 98.62 538 ALA B CA 1
ATOM 11374 C C . ALA B 1 538 ? 26.969 -24.328 -2.248 1 98.62 538 ALA B C 1
ATOM 11376 O O . ALA B 1 538 ? 26.562 -24.812 -1.186 1 98.62 538 ALA B O 1
ATOM 11377 N N . LEU B 1 539 ? 26.953 -23.016 -2.535 1 98.62 539 LEU B N 1
ATOM 11378 C CA . LEU B 1 539 ? 26.328 -22 -1.697 1 98.62 539 LEU B CA 1
ATOM 11379 C C . LEU B 1 539 ? 25.031 -21.516 -2.32 1 98.62 539 LEU B C 1
ATOM 11381 O O . LEU B 1 539 ? 25.031 -20.984 -3.438 1 98.62 539 LEU B O 1
ATOM 11385 N N . PHE B 1 540 ? 23.906 -21.688 -1.624 1 98.75 540 PHE B N 1
ATOM 11386 C CA . PHE B 1 540 ? 22.594 -21.25 -2.102 1 98.75 540 PHE B CA 1
ATOM 11387 C C . PHE B 1 540 ? 22.062 -20.109 -1.244 1 98.75 540 PHE B C 1
ATOM 11389 O O . PHE B 1 540 ? 22.188 -20.125 -0.019 1 98.75 540 PHE B O 1
ATOM 11396 N N . ASN B 1 541 ? 21.516 -19.047 -1.857 1 98.69 541 ASN B N 1
ATOM 11397 C CA . ASN B 1 541 ? 20.719 -18.031 -1.158 1 98.69 541 ASN B CA 1
ATOM 11398 C C . ASN B 1 541 ? 19.25 -18.438 -1.085 1 98.69 541 ASN B C 1
ATOM 11400 O O . ASN B 1 541 ? 18.547 -18.453 -2.104 1 98.69 541 ASN B O 1
ATOM 11404 N N . LEU B 1 542 ? 18.766 -18.719 0.136 1 98.56 542 LEU B N 1
ATOM 11405 C CA . LEU B 1 542 ? 17.391 -19.141 0.344 1 98.56 542 LEU B CA 1
ATOM 11406 C C . LEU B 1 542 ? 16.609 -18.094 1.12 1 98.56 542 LEU B C 1
ATOM 11408 O O . LEU B 1 542 ? 15.555 -18.391 1.699 1 98.56 542 LEU B O 1
ATOM 11412 N N . SER B 1 543 ? 17.078 -16.859 1.052 1 98.19 543 SER B N 1
ATOM 11413 C CA . SER B 1 543 ? 16.578 -15.797 1.908 1 98.19 543 SER B CA 1
ATOM 11414 C C . SER B 1 543 ? 15.109 -15.484 1.594 1 98.19 543 SER B C 1
ATOM 11416 O O . SER B 1 543 ? 14.375 -14.992 2.453 1 98.19 543 SER B O 1
ATOM 11418 N N . TYR B 1 544 ? 14.633 -15.781 0.427 1 96.88 544 TYR B N 1
ATOM 11419 C CA . TYR B 1 544 ? 13.266 -15.422 0.076 1 96.88 544 TYR B CA 1
ATOM 11420 C C . TYR B 1 544 ? 12.266 -16.297 0.817 1 96.88 544 TYR B C 1
ATOM 11422 O O . TYR B 1 544 ? 11.062 -16 0.833 1 96.88 544 TYR B O 1
ATOM 11430 N N . TYR B 1 545 ? 12.664 -17.406 1.543 1 98.44 545 TYR B N 1
ATOM 11431 C CA . TYR B 1 545 ? 11.773 -18.281 2.301 1 98.44 545 TYR B CA 1
ATOM 11432 C C . TYR B 1 545 ? 10.961 -17.484 3.316 1 98.44 545 TYR B C 1
ATOM 11434 O O . TYR B 1 545 ? 11.414 -16.438 3.787 1 98.44 545 TYR B O 1
ATOM 11442 N N . GLY B 1 546 ? 9.711 -17.984 3.492 1 98.12 546 GLY B N 1
ATOM 11443 C CA . GLY B 1 546 ? 8.961 -17.453 4.617 1 98.12 546 GLY B CA 1
ATOM 11444 C C . GLY B 1 546 ? 9.445 -17.969 5.957 1 98.12 546 GLY B C 1
ATOM 11445 O O . GLY B 1 546 ? 9.742 -19.156 6.102 1 98.12 546 GLY B O 1
ATOM 11446 N N . LYS B 1 547 ? 9.664 -17.078 6.938 1 98.19 547 LYS B N 1
ATOM 11447 C CA . LYS B 1 547 ? 10.125 -17.406 8.281 1 98.19 547 LYS B CA 1
ATOM 11448 C C . LYS B 1 547 ? 9.203 -16.812 9.344 1 98.19 547 LYS B C 1
ATOM 11450 O O . LYS B 1 547 ? 9.039 -15.602 9.422 1 98.19 547 LYS B O 1
ATOM 11455 N N . PHE B 1 548 ? 8.633 -17.703 10.164 1 97.94 548 PHE B N 1
ATOM 11456 C CA . PHE B 1 548 ? 7.625 -17.281 11.125 1 97.94 548 PHE B CA 1
ATOM 11457 C C . PHE B 1 548 ? 7.93 -17.844 12.508 1 97.94 548 PHE B C 1
ATOM 11459 O O . PHE B 1 548 ? 8.289 -19.016 12.641 1 97.94 548 PHE B O 1
ATOM 11466 N N . TYR B 1 549 ? 7.785 -17.047 13.5 1 96.69 549 TYR B N 1
ATOM 11467 C CA . TYR B 1 549 ? 7.738 -17.547 14.867 1 96.69 549 TYR B CA 1
ATOM 11468 C C . TYR B 1 549 ? 6.301 -17.75 15.328 1 96.69 549 TYR B C 1
ATOM 11470 O O . TYR B 1 549 ? 5.449 -16.875 15.125 1 96.69 549 TYR B O 1
ATOM 11478 N N . LEU B 1 550 ? 6.004 -18.875 15.75 1 97 550 LEU B N 1
ATOM 11479 C CA . LEU B 1 550 ? 4.746 -19.172 16.422 1 97 550 LEU B CA 1
ATOM 11480 C C . LEU B 1 550 ? 4.938 -19.234 17.938 1 97 550 LEU B C 1
ATOM 11482 O O . LEU B 1 550 ? 5.594 -20.141 18.438 1 97 550 LEU B O 1
ATOM 11486 N N . THR B 1 551 ? 4.371 -18.297 18.656 1 92.94 551 THR B N 1
ATOM 11487 C CA . THR B 1 551 ? 4.574 -18.172 20.109 1 92.94 551 THR B CA 1
ATOM 11488 C C . THR B 1 551 ? 3.258 -17.859 20.812 1 92.94 551 THR B C 1
ATOM 11490 O O . THR B 1 551 ? 2.221 -17.703 20.156 1 92.94 551 THR B O 1
ATOM 11493 N N . GLY B 1 552 ? 3.264 -17.859 22.109 1 88.06 552 GLY B N 1
ATOM 11494 C CA . GLY B 1 552 ? 2.09 -17.562 22.906 1 88.06 552 GLY B CA 1
ATOM 11495 C C . GLY B 1 552 ? 1.623 -18.75 23.734 1 88.06 552 GLY B C 1
ATOM 11496 O O . GLY B 1 552 ? 2.143 -19.859 23.578 1 88.06 552 GLY B O 1
ATOM 11497 N N . PRO B 1 553 ? 0.614 -18.578 24.594 1 88.44 553 PRO B N 1
ATOM 11498 C CA . PRO B 1 553 ? 0.142 -19.625 25.484 1 88.44 553 PRO B CA 1
ATOM 11499 C C . PRO B 1 553 ? -0.43 -20.828 24.75 1 88.44 553 PRO B C 1
ATOM 11501 O O . PRO B 1 553 ? -0.344 -21.969 25.234 1 88.44 553 PRO B O 1
ATOM 11504 N N . ASP B 1 554 ? -0.974 -20.531 23.531 1 93.19 554 ASP B N 1
ATOM 11505 C CA . ASP B 1 554 ? -1.592 -21.641 22.797 1 93.19 554 ASP B CA 1
ATOM 11506 C C . ASP B 1 554 ? -0.732 -22.047 21.609 1 93.19 554 ASP B C 1
ATOM 11508 O O . ASP B 1 554 ? -1.234 -22.625 20.641 1 93.19 554 ASP B O 1
ATOM 11512 N N . ALA B 1 555 ? 0.544 -21.703 21.672 1 94.94 555 ALA B N 1
ATOM 11513 C CA . ALA B 1 555 ? 1.43 -22.062 20.562 1 94.94 555 ALA B CA 1
ATOM 11514 C C . ALA B 1 555 ? 1.487 -23.562 20.359 1 94.94 555 ALA B C 1
ATOM 11516 O O . ALA B 1 555 ? 1.418 -24.047 19.219 1 94.94 555 ALA B O 1
ATOM 11517 N N . GLN B 1 556 ? 1.631 -24.281 21.422 1 94.81 556 GLN B N 1
ATOM 11518 C CA . GLN B 1 556 ? 1.716 -25.734 21.328 1 94.81 556 GLN B CA 1
ATOM 11519 C C . GLN B 1 556 ? 0.407 -26.328 20.812 1 94.81 556 GLN B C 1
ATOM 11521 O O . GLN B 1 556 ? 0.416 -27.234 19.969 1 94.81 556 GLN B O 1
ATOM 11526 N N . ARG B 1 557 ? -0.66 -25.844 21.328 1 95.56 557 ARG B N 1
ATOM 11527 C CA . ARG B 1 557 ? -1.959 -26.312 20.844 1 95.56 557 ARG B CA 1
ATOM 11528 C C . ARG B 1 557 ? -2.141 -26.016 19.359 1 95.56 557 ARG B C 1
ATOM 11530 O O . ARG B 1 557 ? -2.654 -26.844 18.609 1 95.56 557 ARG B O 1
ATOM 11537 N N . THR B 1 558 ? -1.755 -24.828 18.984 1 96.81 558 THR B N 1
ATOM 11538 C CA . THR B 1 558 ? -1.81 -24.453 17.578 1 96.81 558 THR B CA 1
ATOM 11539 C C . THR B 1 558 ? -0.977 -25.406 16.734 1 96.81 558 THR B C 1
ATOM 11541 O O . THR B 1 558 ? -1.431 -25.875 15.688 1 96.81 558 THR B O 1
ATOM 11544 N N . ALA B 1 559 ? 0.171 -25.688 17.203 1 97.25 559 ALA B N 1
ATOM 11545 C CA . ALA B 1 559 ? 1.074 -26.578 16.469 1 97.25 559 ALA B CA 1
ATOM 11546 C C . ALA B 1 559 ? 0.481 -27.969 16.344 1 97.25 559 ALA B C 1
ATOM 11548 O O . ALA B 1 559 ? 0.565 -28.594 15.273 1 97.25 559 ALA B O 1
ATOM 11549 N N . ASN B 1 560 ? -0.096 -28.484 17.391 1 96.12 560 ASN B N 1
ATOM 11550 C CA . ASN B 1 560 ? -0.691 -29.812 17.375 1 96.12 560 ASN B CA 1
ATOM 11551 C C . ASN B 1 560 ? -1.835 -29.906 16.375 1 96.12 560 ASN B C 1
ATOM 11553 O O . ASN B 1 560 ? -2.033 -30.953 15.742 1 96.12 560 ASN B O 1
ATOM 11557 N N . LEU B 1 561 ? -2.498 -28.875 16.203 1 96.94 561 LEU B N 1
ATOM 11558 C CA . LEU B 1 561 ? -3.625 -28.859 15.281 1 96.94 561 LEU B CA 1
ATOM 11559 C C . LEU B 1 561 ? -3.146 -28.641 13.852 1 96.94 561 LEU B C 1
ATOM 11561 O O . LEU B 1 561 ? -3.678 -29.25 12.914 1 96.94 561 LEU B O 1
ATOM 11565 N N . ALA B 1 562 ? -2.225 -27.781 13.695 1 98.06 562 ALA B N 1
ATOM 11566 C CA . ALA B 1 562 ? -1.843 -27.297 12.375 1 98.06 562 ALA B CA 1
ATOM 11567 C C . ALA B 1 562 ? -0.89 -28.266 11.688 1 98.06 562 ALA B C 1
ATOM 11569 O O . ALA B 1 562 ? -0.964 -28.453 10.469 1 98.06 562 ALA B O 1
ATOM 11570 N N . PHE B 1 563 ? 0.025 -28.844 12.453 1 98.31 563 PHE B N 1
ATOM 11571 C CA . PHE B 1 563 ? 1.099 -29.625 11.844 1 98.31 563 PHE B CA 1
ATOM 11572 C C . PHE B 1 563 ? 0.833 -31.109 11.977 1 98.31 563 PHE B C 1
ATOM 11574 O O . PHE B 1 563 ? 0.32 -31.562 13.008 1 98.31 563 PHE B O 1
ATOM 11581 N N . THR B 1 564 ? 1.246 -31.875 10.992 1 98.19 564 THR B N 1
ATOM 11582 C CA . THR B 1 564 ? 0.955 -33.312 10.961 1 98.19 564 THR B CA 1
ATOM 11583 C C . THR B 1 564 ? 1.98 -34.094 11.781 1 98.19 564 THR B C 1
ATOM 11585 O O . THR B 1 564 ? 1.68 -35.156 12.297 1 98.19 564 THR B O 1
ATOM 11588 N N . ALA B 1 565 ? 3.205 -33.562 11.859 1 97.06 565 ALA B N 1
ATOM 11589 C CA . ALA B 1 565 ? 4.293 -34.281 12.531 1 97.06 565 ALA B CA 1
ATOM 11590 C C . ALA B 1 565 ? 4.199 -34.125 14.047 1 97.06 565 ALA B C 1
ATOM 11592 O O . ALA B 1 565 ? 3.486 -33.25 14.547 1 97.06 565 ALA B O 1
ATOM 11593 N N . ASP B 1 566 ? 4.871 -35 14.719 1 93.69 566 ASP B N 1
ATOM 11594 C CA . ASP B 1 566 ? 4.965 -34.906 16.172 1 93.69 566 ASP B CA 1
ATOM 11595 C C . ASP B 1 566 ? 5.988 -33.875 16.594 1 93.69 566 ASP B C 1
ATOM 11597 O O . ASP B 1 566 ? 7.18 -34 16.312 1 93.69 566 ASP B O 1
ATOM 11601 N N . LEU B 1 567 ? 5.574 -32.906 17.266 1 93 567 LEU B N 1
ATOM 11602 C CA . LEU B 1 567 ? 6.453 -31.812 17.656 1 93 567 LEU B CA 1
ATOM 11603 C C . LEU B 1 567 ? 6.699 -31.828 19.172 1 93 567 LEU B C 1
ATOM 11605 O O . LEU B 1 567 ? 7.113 -30.812 19.734 1 93 567 LEU B O 1
ATOM 11609 N N . SER B 1 568 ? 6.438 -32.875 19.797 1 86.5 568 SER B N 1
ATOM 11610 C CA . SER B 1 568 ? 6.605 -33 21.234 1 86.5 568 SER B CA 1
ATOM 11611 C C . SER B 1 568 ? 8.047 -33.344 21.609 1 86.5 568 SER B C 1
ATOM 11613 O O . SER B 1 568 ? 8.406 -33.344 22.781 1 86.5 568 SER B O 1
ATOM 11615 N N . LYS B 1 569 ? 8.875 -33.5 20.734 1 80.31 569 LYS B N 1
ATOM 11616 C CA . LYS B 1 569 ? 10.266 -33.875 20.953 1 80.31 569 LYS B CA 1
ATOM 11617 C C . LYS B 1 569 ? 11.031 -32.781 21.672 1 80.31 569 LYS B C 1
ATOM 11619 O O . LYS B 1 569 ? 10.469 -31.719 22 1 80.31 569 LYS B O 1
ATOM 11624 N N . ASP B 1 570 ? 12.328 -33.125 21.938 1 81.44 570 ASP B N 1
ATOM 11625 C CA . ASP B 1 570 ? 13.219 -32.219 22.672 1 81.44 570 ASP B CA 1
ATOM 11626 C C . ASP B 1 570 ? 13.422 -30.906 21.922 1 81.44 570 ASP B C 1
ATOM 11628 O O . ASP B 1 570 ? 13.164 -30.828 20.719 1 81.44 570 ASP B O 1
ATOM 11632 N N . TYR B 1 571 ? 14 -30.141 22.797 1 79.44 571 TYR B N 1
ATOM 11633 C CA . TYR B 1 571 ? 14.32 -28.844 22.25 1 79.44 571 TYR B CA 1
ATOM 11634 C C . TYR B 1 571 ? 15.461 -28.938 21.234 1 79.44 571 TYR B C 1
ATOM 11636 O O . TYR B 1 571 ? 16.141 -29.969 21.156 1 79.44 571 TYR B O 1
ATOM 11644 N N . GLU B 1 572 ? 15.492 -28.328 20 1 88.56 572 GLU B N 1
ATOM 11645 C CA . GLU B 1 572 ? 16.547 -28.156 19.016 1 88.56 572 GLU B CA 1
ATOM 11646 C C . GLU B 1 572 ? 16.281 -29 17.766 1 88.56 572 GLU B C 1
ATOM 11648 O O . GLU B 1 572 ? 17.078 -29 16.828 1 88.56 572 GLU B O 1
ATOM 11653 N N . ARG B 1 573 ? 15.258 -29.734 17.906 1 94.88 573 ARG B N 1
ATOM 11654 C CA . ARG B 1 573 ? 14.914 -30.547 16.734 1 94.88 573 ARG B CA 1
ATOM 11655 C C . ARG B 1 573 ? 14.289 -29.688 15.641 1 94.88 573 ARG B C 1
ATOM 11657 O O . ARG B 1 573 ? 13.609 -28.703 15.93 1 94.88 573 ARG B O 1
ATOM 11664 N N . VAL B 1 574 ? 14.586 -30.078 14.469 1 97.38 574 VAL B N 1
ATOM 11665 C CA . VAL B 1 574 ? 13.891 -29.578 13.289 1 97.38 574 VAL B CA 1
ATOM 11666 C C . VAL B 1 574 ? 13.023 -30.688 12.695 1 97.38 574 VAL B C 1
ATOM 11668 O O . VAL B 1 574 ? 13.523 -31.781 12.391 1 97.38 574 VAL B O 1
ATOM 11671 N N . VAL B 1 575 ? 11.789 -30.406 12.531 1 97.38 575 VAL B N 1
ATOM 11672 C CA . VAL B 1 575 ? 10.867 -31.438 12.094 1 97.38 575 VAL B CA 1
ATOM 11673 C C . VAL B 1 575 ? 10.203 -31.031 10.781 1 97.38 575 VAL B C 1
ATOM 11675 O O . VAL B 1 575 ? 9.688 -29.906 10.664 1 97.38 575 VAL B O 1
ATOM 11678 N N . TYR B 1 576 ? 10.328 -31.875 9.758 1 97.31 576 TYR B N 1
ATOM 11679 C CA . TYR B 1 576 ? 9.57 -31.688 8.523 1 97.31 576 TYR B CA 1
ATOM 11680 C C . TYR B 1 576 ? 8.102 -32.062 8.727 1 97.31 576 TYR B C 1
ATOM 11682 O O . TYR B 1 576 ? 7.785 -33.125 9.242 1 97.31 576 TYR B O 1
ATOM 11690 N N . SER B 1 577 ? 7.191 -31.141 8.383 1 98.19 577 SER B N 1
ATOM 11691 C CA . SER B 1 577 ? 5.77 -31.328 8.633 1 98.19 577 SER B CA 1
ATOM 11692 C C . SER B 1 577 ? 4.918 -30.734 7.52 1 98.19 577 SER B C 1
ATOM 11694 O O . SER B 1 577 ? 5.441 -30.062 6.625 1 98.19 577 SER B O 1
ATOM 11696 N N . LEU B 1 578 ? 3.66 -31.125 7.527 1 98.62 578 LEU B N 1
ATOM 11697 C CA . LEU B 1 578 ? 2.703 -30.594 6.562 1 98.62 578 LEU B CA 1
ATOM 11698 C C . LEU B 1 578 ? 1.602 -29.797 7.266 1 98.62 578 LEU B C 1
ATOM 11700 O O . LEU B 1 578 ? 1.367 -29.984 8.461 1 98.62 578 LEU B O 1
ATOM 11704 N N . LEU B 1 579 ? 1.034 -28.828 6.582 1 98.56 579 LEU B N 1
ATOM 11705 C CA . LEU B 1 579 ? -0.257 -28.219 6.887 1 98.56 579 LEU B CA 1
ATOM 11706 C C . LEU B 1 579 ? -1.337 -28.734 5.941 1 98.56 579 LEU B C 1
ATOM 11708 O O . LEU B 1 579 ? -1.175 -28.688 4.719 1 98.56 579 LEU B O 1
ATOM 11712 N N . LEU B 1 580 ? -2.371 -29.234 6.5 1 98.38 580 LEU B N 1
ATOM 11713 C CA . LEU B 1 580 ? -3.426 -29.781 5.652 1 98.38 580 LEU B CA 1
ATOM 11714 C C . LEU B 1 580 ? -4.691 -28.938 5.746 1 98.38 580 LEU B C 1
ATOM 11716 O O . LEU B 1 580 ? -4.816 -28.094 6.637 1 98.38 580 LEU B O 1
ATOM 11720 N N . ASN B 1 581 ? -5.516 -29.031 4.77 1 97.19 581 ASN B N 1
ATOM 11721 C CA . ASN B 1 581 ? -6.887 -28.547 4.891 1 97.19 581 ASN B CA 1
ATOM 11722 C C . ASN B 1 581 ? -7.812 -29.625 5.445 1 97.19 581 ASN B C 1
ATOM 11724 O O . ASN B 1 581 ? -7.379 -30.75 5.719 1 97.19 581 ASN B O 1
ATOM 11728 N N . GLU B 1 582 ? -9.086 -29.359 5.578 1 95.19 582 GLU B N 1
ATOM 11729 C CA . GLU B 1 582 ? -10.055 -30.25 6.219 1 95.19 582 GLU B CA 1
ATOM 11730 C C . GLU B 1 582 ? -10.336 -31.484 5.359 1 95.19 582 GLU B C 1
ATOM 11732 O O . GLU B 1 582 ? -10.859 -32.469 5.852 1 95.19 582 GLU B O 1
ATOM 11737 N N . LYS B 1 583 ? -9.906 -31.438 4.129 1 95.56 583 LYS B N 1
ATOM 11738 C CA . LYS B 1 583 ? -10.141 -32.562 3.215 1 95.56 583 LYS B CA 1
ATOM 11739 C C . LYS B 1 583 ? -8.898 -33.438 3.092 1 95.56 583 LYS B C 1
ATOM 11741 O O . LYS B 1 583 ? -8.859 -34.344 2.271 1 95.56 583 LYS B O 1
ATOM 11746 N N . GLY B 1 584 ? -7.922 -33.094 3.846 1 97 584 GLY B N 1
ATOM 11747 C CA . GLY B 1 584 ? -6.711 -33.906 3.881 1 97 584 GLY B CA 1
ATOM 11748 C C . GLY B 1 584 ? -5.727 -33.531 2.781 1 97 584 GLY B C 1
ATOM 11749 O O . GLY B 1 584 ? -4.746 -34.25 2.562 1 97 584 GLY B O 1
ATOM 11750 N N . GLY B 1 585 ? -5.949 -32.5 2.061 1 98.19 585 GLY B N 1
ATOM 11751 C CA . GLY B 1 585 ? -5.012 -32 1.058 1 98.19 585 GLY B CA 1
ATOM 11752 C C . GLY B 1 585 ? -3.91 -31.141 1.638 1 98.19 585 GLY B C 1
ATOM 11753 O O . GLY B 1 585 ? -4.113 -30.469 2.646 1 98.19 585 GLY B O 1
ATOM 11754 N N . VAL B 1 586 ? -2.75 -31.078 1.034 1 98.69 586 VAL B N 1
ATOM 11755 C CA . VAL B 1 586 ? -1.574 -30.422 1.605 1 98.69 586 VAL B CA 1
ATOM 11756 C C . VAL B 1 586 ? -1.575 -28.953 1.242 1 98.69 586 VAL B C 1
ATOM 11758 O O . VAL B 1 586 ? -1.401 -28.578 0.076 1 98.69 586 VAL B O 1
ATOM 11761 N N . GLU B 1 587 ? -1.687 -28.062 2.227 1 98.44 587 GLU B N 1
ATOM 11762 C CA . GLU B 1 587 ? -1.682 -26.625 2.029 1 98.44 587 GLU B CA 1
ATOM 11763 C C . GLU B 1 587 ? -0.257 -26.078 1.996 1 98.44 587 GLU B C 1
ATOM 11765 O O . GLU B 1 587 ? -0.004 -25.031 1.405 1 98.44 587 GLU B O 1
ATOM 11770 N N . ALA B 1 588 ? 0.641 -26.812 2.691 1 98.5 588 ALA B N 1
ATOM 11771 C CA . ALA B 1 588 ? 2.047 -26.422 2.703 1 98.5 588 ALA B CA 1
ATOM 11772 C C . ALA B 1 588 ? 2.922 -27.516 3.299 1 98.5 588 ALA B C 1
ATOM 11774 O O . ALA B 1 588 ? 2.443 -28.344 4.07 1 98.5 588 ALA B O 1
ATOM 11775 N N . ASP B 1 589 ? 4.125 -27.547 2.939 1 98.25 589 ASP B N 1
ATOM 11776 C CA . ASP B 1 589 ? 5.172 -28.281 3.645 1 98.25 589 ASP B CA 1
ATOM 11777 C C . ASP B 1 589 ? 6.152 -27.312 4.316 1 98.25 589 ASP B C 1
ATOM 11779 O O . ASP B 1 589 ? 6.473 -26.266 3.766 1 98.25 589 ASP B O 1
ATOM 11783 N N . VAL B 1 590 ? 6.523 -27.672 5.496 1 98.38 590 VAL B N 1
ATOM 11784 C CA . VAL B 1 590 ? 7.297 -26.734 6.301 1 98.38 590 VAL B CA 1
ATOM 11785 C C . VAL B 1 590 ? 8.336 -27.484 7.121 1 98.38 590 VAL B C 1
ATOM 11787 O O . VAL B 1 590 ? 8.219 -28.703 7.32 1 98.38 590 VAL B O 1
ATOM 11790 N N . THR B 1 591 ? 9.367 -26.781 7.484 1 98.19 591 THR B N 1
ATOM 11791 C CA . THR B 1 591 ? 10.234 -27.219 8.578 1 98.19 591 THR B CA 1
ATOM 11792 C C . THR B 1 591 ? 9.922 -26.438 9.852 1 98.19 591 THR B C 1
ATOM 11794 O O . THR B 1 591 ? 9.758 -25.219 9.812 1 98.19 591 THR B O 1
ATOM 11797 N N . VAL B 1 592 ? 9.781 -27.172 10.922 1 98.06 592 VAL B N 1
ATOM 11798 C CA . VAL B 1 592 ? 9.43 -26.578 12.203 1 98.06 592 VAL B CA 1
ATOM 11799 C C . VAL B 1 592 ? 10.539 -26.828 13.219 1 98.06 592 VAL B C 1
ATOM 11801 O O . VAL B 1 592 ? 10.797 -27.984 13.586 1 98.06 592 VAL B O 1
ATOM 11804 N N . SER B 1 593 ? 11.203 -25.797 13.641 1 97.5 593 SER B N 1
ATOM 11805 C CA . SER B 1 593 ? 12.172 -25.891 14.734 1 97.5 593 SER B CA 1
ATOM 11806 C C . SER B 1 593 ? 11.5 -25.656 16.078 1 97.5 593 SER B C 1
ATOM 11808 O O . SER B 1 593 ? 10.789 -24.672 16.266 1 97.5 593 SER B O 1
ATOM 11810 N N . ILE B 1 594 ? 11.719 -26.594 16.984 1 96 594 ILE B N 1
ATOM 11811 C CA . ILE B 1 594 ? 11.172 -26.469 18.328 1 96 594 ILE B CA 1
ATOM 11812 C C . ILE B 1 594 ? 12.094 -25.578 19.172 1 96 594 ILE B C 1
ATOM 11814 O O . ILE B 1 594 ? 13.297 -25.844 19.266 1 96 594 ILE B O 1
ATOM 11818 N N . LEU B 1 595 ? 11.5 -24.531 19.766 1 93.75 595 LEU B N 1
ATOM 11819 C CA . LEU B 1 595 ? 12.305 -23.531 20.469 1 93.75 595 LEU B CA 1
ATOM 11820 C C . LEU B 1 595 ? 11.914 -23.469 21.938 1 93.75 595 LEU B C 1
ATOM 11822 O O . LEU B 1 595 ? 10.742 -23.656 22.281 1 93.75 595 LEU B O 1
ATOM 11826 N N . ASP B 1 596 ? 12.859 -23.219 22.828 1 87.62 596 ASP B N 1
ATOM 11827 C CA . ASP B 1 596 ? 12.633 -22.906 24.234 1 87.62 596 ASP B CA 1
ATOM 11828 C C . ASP B 1 596 ? 13 -21.453 24.547 1 87.62 596 ASP B C 1
ATOM 11830 O O . ASP B 1 596 ? 13.984 -21.203 25.25 1 87.62 596 ASP B O 1
ATOM 11834 N N . GLY B 1 597 ? 12.586 -20.469 23.969 1 78.38 597 GLY B N 1
ATOM 11835 C CA . GLY B 1 597 ? 12.938 -19.078 24.219 1 78.38 597 GLY B CA 1
ATOM 11836 C C . GLY B 1 597 ? 14.414 -18.781 24.062 1 78.38 597 GLY B C 1
ATOM 11837 O O . GLY B 1 597 ? 15.242 -19.703 24.156 1 78.38 597 GLY B O 1
ATOM 11838 N N . GLY B 1 598 ? 14.781 -17.516 23.688 1 77.88 598 GLY B N 1
ATOM 11839 C CA . GLY B 1 598 ? 16.172 -17.234 23.391 1 77.88 598 GLY B CA 1
ATOM 11840 C C . GLY B 1 598 ? 16.703 -15.992 24.078 1 77.88 598 GLY B C 1
ATOM 11841 O O . GLY B 1 598 ? 16.172 -15.594 25.125 1 77.88 598 GLY B O 1
ATOM 11842 N N . SER B 1 599 ? 17.844 -15.594 23.547 1 75 599 SER B N 1
ATOM 11843 C CA . SER B 1 599 ? 18.609 -14.508 24.141 1 75 599 SER B CA 1
ATOM 11844 C C . SER B 1 599 ? 18.062 -13.148 23.75 1 75 599 SER B C 1
ATOM 11846 O O . SER B 1 599 ? 18.484 -12.117 24.266 1 75 599 SER B O 1
ATOM 11848 N N . GLY B 1 600 ? 17.141 -13.117 22.859 1 75.94 600 GLY B N 1
ATOM 11849 C CA . GLY B 1 600 ? 16.531 -11.852 22.469 1 75.94 600 GLY B CA 1
ATOM 11850 C C . GLY B 1 600 ? 17.016 -11.359 21.109 1 75.94 600 GLY B C 1
ATOM 11851 O O . GLY B 1 600 ? 16.562 -10.32 20.625 1 75.94 600 GLY B O 1
ATOM 11852 N N . GLN B 1 601 ? 17.859 -12.055 20.484 1 82.12 601 GLN B N 1
ATOM 11853 C CA . GLN B 1 601 ? 18.25 -11.734 19.109 1 82.12 601 GLN B CA 1
ATOM 11854 C C . GLN B 1 601 ? 17.188 -12.164 18.109 1 82.12 601 GLN B C 1
ATOM 11856 O O . GLN B 1 601 ? 16.281 -12.93 18.453 1 82.12 601 GLN B O 1
ATOM 11861 N N . LEU B 1 602 ? 17.312 -11.633 16.938 1 84.75 602 LEU B N 1
ATOM 11862 C CA . LEU B 1 602 ? 16.297 -11.891 15.922 1 84.75 602 LEU B CA 1
ATOM 11863 C C . LEU B 1 602 ? 16.156 -13.383 15.648 1 84.75 602 LEU B C 1
ATOM 11865 O O . LEU B 1 602 ? 15.055 -13.883 15.43 1 84.75 602 LEU B O 1
ATOM 11869 N N . HIS B 1 603 ? 17.328 -14.078 15.609 1 90.62 603 HIS B N 1
ATOM 11870 C CA . HIS B 1 603 ? 17.281 -15.508 15.312 1 90.62 603 HIS B CA 1
ATOM 11871 C C . HIS B 1 603 ? 17.031 -16.328 16.562 1 90.62 603 HIS B C 1
ATOM 11873 O O . HIS B 1 603 ? 16.906 -17.547 16.5 1 90.62 603 HIS B O 1
ATOM 11879 N N . GLU B 1 604 ? 16.969 -15.688 17.766 1 88.38 604 GLU B N 1
ATOM 11880 C CA . GLU B 1 604 ? 16.688 -16.297 19.062 1 88.38 604 GLU B CA 1
ATOM 11881 C C . GLU B 1 604 ? 15.773 -15.406 19.891 1 88.38 604 GLU B C 1
ATOM 11883 O O . GLU B 1 604 ? 16.172 -14.891 20.938 1 88.38 604 GLU B O 1
ATOM 11888 N N . PRO B 1 605 ? 14.562 -15.336 19.484 1 83.81 605 PRO B N 1
ATOM 11889 C CA . PRO B 1 605 ? 13.672 -14.414 20.203 1 83.81 605 PRO B CA 1
ATOM 11890 C C . PRO B 1 605 ? 13.352 -14.875 21.625 1 83.81 605 PRO B C 1
ATOM 11892 O O . PRO B 1 605 ? 13.359 -16.078 21.906 1 83.81 605 PRO B O 1
ATOM 11895 N N . ILE B 1 606 ? 12.992 -13.875 22.438 1 80.25 606 ILE B N 1
ATOM 11896 C CA . ILE B 1 606 ? 12.602 -14.172 23.812 1 80.25 606 ILE B CA 1
ATOM 11897 C C . ILE B 1 606 ? 11.094 -14.398 23.875 1 80.25 606 ILE B C 1
ATOM 11899 O O . ILE B 1 606 ? 10.312 -13.602 23.344 1 80.25 606 ILE B O 1
ATOM 11903 N N . PHE B 1 607 ? 10.625 -15.414 24.453 1 80.81 607 PHE B N 1
ATOM 11904 C CA . PHE B 1 607 ? 9.227 -15.695 24.75 1 80.81 607 PHE B CA 1
ATOM 11905 C C . PHE B 1 607 ? 9.109 -16.75 25.859 1 80.81 607 PHE B C 1
ATOM 11907 O O . PHE B 1 607 ? 10.102 -17.375 26.234 1 80.81 607 PHE B O 1
ATOM 11914 N N . LYS B 1 608 ? 7.953 -16.891 26.391 1 79.31 608 LYS B N 1
ATOM 11915 C CA . LYS B 1 608 ? 7.727 -17.859 27.453 1 79.31 608 LYS B CA 1
ATOM 11916 C C . LYS B 1 608 ? 7.129 -19.156 26.906 1 79.31 608 LYS B C 1
ATOM 11918 O O . LYS B 1 608 ? 6.258 -19.125 26.031 1 79.31 608 LYS B O 1
ATOM 11923 N N . GLY B 1 609 ? 7.621 -20.25 27.422 1 83.56 609 GLY B N 1
ATOM 11924 C CA . GLY B 1 609 ? 7.09 -21.547 27.047 1 83.56 609 GLY B CA 1
ATOM 11925 C C . GLY B 1 609 ? 7.656 -22.078 25.734 1 83.56 609 GLY B C 1
ATOM 11926 O O . GLY B 1 609 ? 8.766 -21.703 25.344 1 83.56 609 GLY B O 1
ATOM 11927 N N . ARG B 1 610 ? 6.953 -23.062 25.172 1 90.62 610 ARG B N 1
ATOM 11928 C CA . ARG B 1 610 ? 7.383 -23.672 23.922 1 90.62 610 ARG B CA 1
ATOM 11929 C C . ARG B 1 610 ? 6.934 -22.859 22.734 1 90.62 610 ARG B C 1
ATOM 11931 O O . ARG B 1 610 ? 5.793 -22.375 22.688 1 90.62 610 ARG B O 1
ATOM 11938 N N . GLY B 1 611 ? 7.863 -22.578 21.891 1 94.19 611 GLY B N 1
ATOM 11939 C CA . GLY B 1 611 ? 7.594 -21.906 20.625 1 94.19 611 GLY B CA 1
ATOM 11940 C C . GLY B 1 611 ? 8.133 -22.641 19.422 1 94.19 611 GLY B C 1
ATOM 11941 O O . GLY B 1 611 ? 8.773 -23.672 19.562 1 94.19 611 GLY B O 1
ATOM 11942 N N . TYR B 1 612 ? 7.785 -22.109 18.281 1 97.19 612 TYR B N 1
ATOM 11943 C CA . TYR B 1 612 ? 8.18 -22.797 17.062 1 97.19 612 TYR B CA 1
ATOM 11944 C C . TYR B 1 612 ? 8.695 -21.797 16.016 1 97.19 612 TYR B C 1
ATOM 11946 O O . TYR B 1 612 ? 8.195 -20.672 15.93 1 97.19 612 TYR B O 1
ATOM 11954 N N . TYR B 1 613 ? 9.773 -22.156 15.367 1 97.38 613 TYR B N 1
ATOM 11955 C CA . TYR B 1 613 ? 10.273 -21.453 14.188 1 97.38 613 TYR B CA 1
ATOM 11956 C C . TYR B 1 613 ? 9.914 -22.203 12.914 1 97.38 613 TYR B C 1
ATOM 11958 O O . TYR B 1 613 ? 10.422 -23.297 12.656 1 97.38 613 TYR B O 1
ATOM 11966 N N . VAL B 1 614 ? 8.969 -21.609 12.117 1 98.56 614 VAL B N 1
ATOM 11967 C CA . VAL B 1 614 ? 8.398 -22.25 10.938 1 98.56 614 VAL B CA 1
ATOM 11968 C C . VAL B 1 614 ? 9.016 -21.672 9.672 1 98.56 614 VAL B C 1
ATOM 11970 O O . VAL B 1 614 ? 8.984 -20.453 9.469 1 98.56 614 VAL B O 1
ATOM 11973 N N . VAL B 1 615 ? 9.562 -22.5 8.867 1 98.5 615 VAL B N 1
ATOM 11974 C CA . VAL B 1 615 ? 10.141 -22.078 7.598 1 98.5 615 VAL B CA 1
ATOM 11975 C C . VAL B 1 615 ? 9.398 -22.719 6.438 1 98.5 615 VAL B C 1
ATOM 11977 O O . VAL B 1 615 ? 9.141 -23.938 6.457 1 98.5 615 VAL B O 1
ATOM 11980 N N . THR B 1 616 ? 8.977 -21.953 5.469 1 98.12 616 THR B N 1
ATOM 11981 C CA . THR B 1 616 ? 8.273 -22.422 4.277 1 98.12 616 THR B CA 1
ATOM 11982 C C . THR B 1 616 ? 8.828 -21.75 3.025 1 98.12 616 THR B C 1
ATOM 11984 O O . THR B 1 616 ? 9.617 -20.812 3.117 1 98.12 616 THR B O 1
ATOM 11987 N N . SER B 1 617 ? 8.484 -22.312 1.847 1 96.44 617 SER B N 1
ATOM 11988 C CA . SER B 1 617 ? 8.891 -21.688 0.598 1 96.44 617 SER B CA 1
ATOM 11989 C C . SER B 1 617 ? 8.359 -20.25 0.504 1 96.44 617 SER B C 1
ATOM 11991 O O . SER B 1 617 ? 7.234 -19.984 0.914 1 96.44 617 SER B O 1
ATOM 11993 N N . GLY B 1 618 ? 9.234 -19.359 -0.023 1 95.81 618 GLY B N 1
ATOM 11994 C CA . GLY B 1 618 ? 8.836 -17.969 -0.173 1 95.81 618 GLY B CA 1
ATOM 11995 C C . GLY B 1 618 ? 7.688 -17.781 -1.149 1 95.81 618 GLY B C 1
ATOM 11996 O O . GLY B 1 618 ? 6.902 -16.844 -1.02 1 95.81 618 GLY B O 1
ATOM 11997 N N . PHE B 1 619 ? 7.539 -18.719 -2.092 1 95.25 619 PHE B N 1
ATOM 11998 C CA . PHE B 1 619 ? 6.523 -18.656 -3.133 1 95.25 619 PHE B CA 1
ATOM 11999 C C . PHE B 1 619 ? 5.125 -18.703 -2.527 1 95.25 619 PHE B C 1
ATOM 12001 O O . PHE B 1 619 ? 4.227 -18 -2.982 1 95.25 619 PHE B O 1
ATOM 12008 N N . ASN B 1 620 ? 4.949 -19.438 -1.478 1 96.69 620 ASN B N 1
ATOM 12009 C CA . ASN B 1 620 ? 3.635 -19.578 -0.858 1 96.69 620 ASN B CA 1
ATOM 12010 C C . ASN B 1 620 ? 3.65 -19.141 0.602 1 96.69 620 ASN B C 1
ATOM 12012 O O . ASN B 1 620 ? 2.854 -19.625 1.409 1 96.69 620 ASN B O 1
ATOM 12016 N N . ALA B 1 621 ? 4.602 -18.328 0.949 1 98.06 621 ALA B N 1
ATOM 12017 C CA . ALA B 1 621 ? 4.723 -17.891 2.342 1 98.06 621 ALA B CA 1
ATOM 12018 C C . ALA B 1 621 ? 3.463 -17.172 2.809 1 98.06 621 ALA B C 1
ATOM 12020 O O . ALA B 1 621 ? 2.969 -17.422 3.91 1 98.06 621 ALA B O 1
ATOM 12021 N N . ASN B 1 622 ? 2.957 -16.297 2.006 1 97.31 622 ASN B N 1
ATOM 12022 C CA . ASN B 1 622 ? 1.75 -15.555 2.369 1 97.31 622 ASN B CA 1
ATOM 12023 C C . ASN B 1 622 ? 0.549 -16.484 2.508 1 97.31 622 ASN B C 1
ATOM 12025 O O . ASN B 1 622 ? -0.296 -16.297 3.383 1 97.31 622 ASN B O 1
ATOM 12029 N N . HIS B 1 623 ? 0.458 -17.422 1.642 1 98 623 HIS B N 1
ATOM 12030 C CA . HIS B 1 623 ? -0.575 -18.438 1.72 1 98 623 HIS B CA 1
ATOM 12031 C C . HIS B 1 623 ? -0.464 -19.234 3.018 1 98 623 HIS B C 1
ATOM 12033 O O . HIS B 1 623 ? -1.466 -19.469 3.697 1 98 623 HIS B O 1
ATOM 12039 N N . THR B 1 624 ? 0.741 -19.672 3.389 1 98.31 624 THR B N 1
ATOM 12040 C CA . THR B 1 624 ? 0.988 -20.422 4.609 1 98.31 624 THR B CA 1
ATOM 12041 C C . THR B 1 624 ? 0.605 -19.609 5.84 1 98.31 624 THR B C 1
ATOM 12043 O O . THR B 1 624 ? -0.049 -20.125 6.754 1 98.31 624 THR B O 1
ATOM 12046 N N . LEU B 1 625 ? 1.002 -18.391 5.801 1 97.31 625 LEU B N 1
ATOM 12047 C CA . LEU B 1 625 ? 0.684 -17.5 6.902 1 97.31 625 LEU B CA 1
ATOM 12048 C C . LEU B 1 625 ? -0.826 -17.344 7.055 1 97.31 625 LEU B C 1
ATOM 12050 O O . LEU B 1 625 ? -1.349 -17.391 8.172 1 97.31 625 LEU B O 1
ATOM 12054 N N . ALA B 1 626 ? -1.503 -17.109 5.938 1 96.38 626 ALA B N 1
ATOM 12055 C CA . ALA B 1 626 ? -2.955 -16.953 5.957 1 96.38 626 ALA B CA 1
ATOM 12056 C C . ALA B 1 626 ? -3.633 -18.219 6.496 1 96.38 626 ALA B C 1
ATOM 12058 O O . ALA B 1 626 ? -4.613 -18.125 7.242 1 96.38 626 ALA B O 1
ATOM 12059 N N . HIS B 1 627 ? -3.119 -19.359 6.098 1 97.25 627 HIS B N 1
ATOM 12060 C CA . HIS B 1 627 ? -3.688 -20.625 6.547 1 97.25 627 HIS B CA 1
ATOM 12061 C C . HIS B 1 627 ? -3.516 -20.797 8.055 1 97.25 627 HIS B C 1
ATOM 12063 O O . HIS B 1 627 ? -4.449 -21.203 8.742 1 97.25 627 HIS B O 1
ATOM 12069 N N . LEU B 1 628 ? -2.377 -20.484 8.578 1 97.19 628 LEU B N 1
ATOM 12070 C CA . LEU B 1 628 ? -2.105 -20.578 10.008 1 97.19 628 LEU B CA 1
ATOM 12071 C C . LEU B 1 628 ? -2.986 -19.609 10.789 1 97.19 628 LEU B C 1
ATOM 12073 O O . LEU B 1 628 ? -3.533 -19.969 11.836 1 97.19 628 LEU B O 1
ATOM 12077 N N . ARG B 1 629 ? -3.1 -18.453 10.289 1 94.5 629 ARG B N 1
ATOM 12078 C CA . ARG B 1 629 ? -3.941 -17.469 10.953 1 94.5 629 ARG B CA 1
ATOM 12079 C C . ARG B 1 629 ? -5.398 -17.922 10.984 1 94.5 629 ARG B C 1
ATOM 12081 O O . ARG B 1 629 ? -6.102 -17.688 11.969 1 94.5 629 ARG B O 1
ATOM 12088 N N . ARG B 1 630 ? -5.828 -18.5 9.891 1 93.94 630 ARG B N 1
ATOM 12089 C CA . ARG B 1 630 ? -7.191 -19.016 9.836 1 93.94 630 ARG B CA 1
ATOM 12090 C C . ARG B 1 630 ? -7.418 -20.078 10.898 1 93.94 630 ARG B C 1
ATOM 12092 O O . ARG B 1 630 ? -8.477 -20.141 11.523 1 93.94 630 ARG B O 1
ATOM 12099 N N . ILE B 1 631 ? -6.453 -20.906 11.102 1 95.56 631 ILE B N 1
ATOM 12100 C CA . ILE B 1 631 ? -6.539 -21.953 12.125 1 95.56 631 ILE B CA 1
ATOM 12101 C C . ILE B 1 631 ? -6.648 -21.312 13.508 1 95.56 631 ILE B C 1
ATOM 12103 O O . ILE B 1 631 ? -7.523 -21.672 14.297 1 95.56 631 ILE B O 1
ATOM 12107 N N . ILE B 1 632 ? -5.82 -20.391 13.734 1 94.56 632 ILE B N 1
ATOM 12108 C CA . ILE B 1 632 ? -5.801 -19.703 15.023 1 94.56 632 ILE B CA 1
ATOM 12109 C C . ILE B 1 632 ? -7.152 -19.047 15.273 1 94.56 632 ILE B C 1
ATOM 12111 O O . ILE B 1 632 ? -7.719 -19.156 16.359 1 94.56 632 ILE B O 1
ATOM 12115 N N . GLN B 1 633 ? -7.656 -18.438 14.25 1 89.94 633 GLN B N 1
ATOM 12116 C CA . GLN B 1 633 ? -8.922 -17.719 14.367 1 89.94 633 GLN B CA 1
ATOM 12117 C C . GLN B 1 633 ? -10.086 -18.688 14.555 1 89.94 633 GLN B C 1
ATOM 12119 O O . GLN B 1 633 ? -10.93 -18.5 15.438 1 89.94 633 GLN B O 1
ATOM 12124 N N . THR B 1 634 ? -10.141 -19.656 13.734 1 91.56 634 THR B N 1
ATOM 12125 C CA . THR B 1 634 ? -11.25 -20.609 13.734 1 91.56 634 THR B CA 1
ATOM 12126 C C . THR B 1 634 ? -11.344 -21.328 15.07 1 91.56 634 THR B C 1
ATOM 12128 O O . THR B 1 634 ? -12.438 -21.609 15.562 1 91.56 634 THR B O 1
ATOM 12131 N N . HIS B 1 635 ? -10.211 -21.562 15.695 1 94.19 635 HIS B N 1
ATOM 12132 C CA . HIS B 1 635 ? -10.195 -22.344 16.938 1 94.19 635 HIS B CA 1
ATOM 12133 C C . HIS B 1 635 ? -10.008 -21.438 18.141 1 94.19 635 HIS B C 1
ATOM 12135 O O . HIS B 1 635 ? -9.781 -21.922 19.25 1 94.19 635 HIS B O 1
ATOM 12141 N N . LYS B 1 636 ? -10.008 -20.141 17.906 1 90.06 636 LYS B N 1
ATOM 12142 C CA . LYS B 1 636 ? -9.953 -19.125 18.969 1 90.06 636 LYS B CA 1
ATOM 12143 C C . LYS B 1 636 ? -8.742 -19.344 19.859 1 90.06 636 LYS B C 1
ATOM 12145 O O . LYS B 1 636 ? -8.875 -19.406 21.094 1 90.06 636 LYS B O 1
ATOM 12150 N N . LEU B 1 637 ? -7.578 -19.453 19.25 1 93 637 LEU B N 1
ATOM 12151 C CA . LEU B 1 637 ? -6.34 -19.75 19.953 1 93 637 LEU B CA 1
ATOM 12152 C C . LEU B 1 637 ? -5.57 -18.469 20.266 1 93 637 LEU B C 1
ATOM 12154 O O . LEU B 1 637 ? -5.551 -17.547 19.438 1 93 637 LEU B O 1
ATOM 12158 N N . ARG B 1 638 ? -4.965 -18.484 21.516 1 88.62 638 ARG B N 1
ATOM 12159 C CA . ARG B 1 638 ? -4.102 -17.375 21.891 1 88.62 638 ARG B CA 1
ATOM 12160 C C . ARG B 1 638 ? -2.662 -17.625 21.469 1 88.62 638 ARG B C 1
ATOM 12162 O O . ARG B 1 638 ? -1.781 -17.828 22.297 1 88.62 638 ARG B O 1
ATOM 12169 N N . ALA B 1 639 ? -2.395 -17.51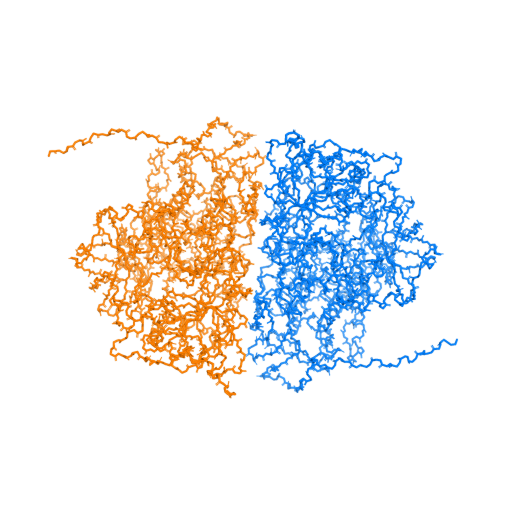6 20.25 1 91.81 639 ALA B N 1
ATOM 12170 C CA . ALA B 1 639 ? -1.076 -17.688 19.641 1 91.81 639 ALA B CA 1
ATOM 12171 C C . ALA B 1 639 ? -0.759 -16.547 18.688 1 91.81 639 ALA B C 1
ATOM 12173 O O . ALA B 1 639 ? -1.666 -15.961 18.078 1 91.81 639 ALA B O 1
ATOM 12174 N N . THR B 1 640 ? 0.485 -16.234 18.641 1 88.69 640 THR B N 1
ATOM 12175 C CA . THR B 1 640 ? 0.932 -15.141 17.797 1 88.69 640 THR B CA 1
ATOM 12176 C C . THR B 1 640 ? 1.923 -15.641 16.75 1 88.69 640 THR B C 1
ATOM 12178 O O . THR B 1 640 ? 2.789 -16.469 17.047 1 88.69 640 THR B O 1
ATOM 12181 N N . ILE B 1 641 ? 1.749 -15.188 15.562 1 94.56 641 ILE B N 1
ATOM 12182 C CA . ILE B 1 641 ? 2.707 -15.453 14.5 1 94.56 641 ILE B CA 1
ATOM 12183 C C . ILE B 1 641 ? 3.49 -14.188 14.172 1 94.56 641 ILE B C 1
ATOM 12185 O O . ILE B 1 641 ? 2.898 -13.148 13.859 1 94.56 641 ILE B O 1
ATOM 12189 N N . THR B 1 642 ? 4.766 -14.195 14.305 1 93.25 642 THR B N 1
ATOM 12190 C CA . THR B 1 642 ? 5.645 -13.094 13.93 1 93.25 642 THR B CA 1
ATOM 12191 C C . THR B 1 642 ? 6.398 -13.422 12.641 1 93.25 642 THR B C 1
ATOM 12193 O O . THR B 1 642 ? 7.148 -14.398 12.586 1 93.25 642 THR B O 1
ATOM 12196 N N . ASP B 1 643 ? 6.199 -12.664 11.594 1 94.38 643 ASP B N 1
ATOM 12197 C CA . ASP B 1 643 ? 6.879 -12.828 10.312 1 94.38 643 ASP B CA 1
ATOM 12198 C C . ASP B 1 643 ? 8.242 -12.133 10.32 1 94.38 643 ASP B C 1
ATOM 12200 O O . ASP B 1 643 ? 8.32 -10.906 10.422 1 94.38 643 ASP B O 1
ATOM 12204 N N . VAL B 1 644 ? 9.297 -12.828 10.18 1 94.88 644 VAL B N 1
ATOM 12205 C CA . VAL B 1 644 ? 10.641 -12.266 10.211 1 94.88 644 VAL B CA 1
ATOM 12206 C C . VAL B 1 644 ? 11.352 -12.547 8.891 1 94.88 644 VAL B C 1
ATOM 12208 O O . VAL B 1 644 ? 12.578 -12.609 8.836 1 94.88 644 VAL B O 1
ATOM 12211 N N . SER B 1 645 ? 10.586 -12.711 7.828 1 95.69 645 SER B N 1
ATOM 12212 C CA . SER B 1 645 ? 11.117 -13.102 6.523 1 95.69 645 SER B CA 1
ATOM 12213 C C . SER B 1 645 ? 12.109 -12.07 6 1 95.69 645 SER B C 1
ATOM 12215 O O . SER B 1 645 ? 13.102 -12.43 5.359 1 95.69 645 SER B O 1
ATOM 12217 N N . LYS B 1 646 ? 11.898 -10.836 6.227 1 91.31 646 LYS B N 1
ATOM 12218 C CA . LYS B 1 646 ? 12.766 -9.781 5.703 1 91.31 646 LYS B CA 1
ATOM 12219 C C . LYS B 1 646 ? 13.945 -9.539 6.633 1 91.31 646 LYS B C 1
ATOM 12221 O O . LYS B 1 646 ? 14.984 -9.016 6.203 1 91.31 646 LYS B O 1
ATOM 12226 N N . GLN B 1 647 ? 13.852 -9.969 7.863 1 92.62 647 GLN B N 1
ATOM 12227 C CA . GLN B 1 647 ? 14.859 -9.648 8.867 1 92.62 647 GLN B CA 1
ATOM 12228 C C . GLN B 1 647 ? 15.938 -10.719 8.93 1 92.62 647 GLN B C 1
ATOM 12230 O O . GLN B 1 647 ? 17.016 -10.5 9.492 1 92.62 647 GLN B O 1
ATOM 12235 N N . LEU B 1 648 ? 15.594 -11.883 8.359 1 96.31 648 LEU B N 1
ATOM 12236 C CA . LEU B 1 648 ? 16.547 -12.984 8.359 1 96.31 648 LEU B CA 1
ATOM 12237 C C . LEU B 1 648 ? 16.891 -13.414 6.938 1 96.31 648 LEU B C 1
ATOM 12239 O O . LEU B 1 648 ? 15.992 -13.547 6.098 1 96.31 648 LEU B O 1
ATOM 12243 N N . CYS B 1 649 ? 18.125 -13.578 6.684 1 97.31 649 CYS B N 1
ATOM 12244 C CA . CYS B 1 649 ? 18.594 -14.203 5.457 1 97.31 649 CYS B CA 1
ATOM 12245 C C . CYS B 1 649 ? 18.938 -15.672 5.688 1 97.31 649 CYS B C 1
ATOM 12247 O O . CYS B 1 649 ? 19.141 -16.094 6.824 1 97.31 649 CYS B O 1
ATOM 12249 N N . ILE B 1 650 ? 18.953 -16.438 4.652 1 98.62 650 ILE B N 1
ATOM 12250 C CA . ILE B 1 650 ? 19.344 -17.828 4.742 1 98.62 650 ILE B CA 1
ATOM 12251 C C . ILE B 1 650 ? 20.406 -18.141 3.691 1 98.62 650 ILE B C 1
ATOM 12253 O O . ILE B 1 650 ? 20.188 -17.953 2.494 1 98.62 650 ILE B O 1
ATOM 12257 N N . LEU B 1 651 ? 21.547 -18.531 4.113 1 98.56 651 LEU B N 1
ATOM 12258 C CA . LEU B 1 651 ? 22.578 -19.094 3.26 1 98.56 651 LEU B CA 1
ATOM 12259 C C . LEU B 1 651 ? 22.75 -20.594 3.525 1 98.56 651 LEU B C 1
ATOM 12261 O O . LEU B 1 651 ? 22.906 -21 4.676 1 98.56 651 LEU B O 1
ATOM 12265 N N . SER B 1 652 ? 22.688 -21.375 2.494 1 98.62 652 SER B N 1
ATOM 12266 C CA . SER B 1 652 ? 22.766 -22.828 2.596 1 98.62 652 SER B CA 1
ATOM 12267 C C . SER B 1 652 ? 24.062 -23.359 1.992 1 98.62 652 SER B C 1
ATOM 12269 O O . SER B 1 652 ? 24.344 -23.109 0.819 1 98.62 652 SER B O 1
ATOM 12271 N N . VAL B 1 653 ? 24.844 -24 2.805 1 98.44 653 VAL B N 1
ATOM 12272 C CA . VAL B 1 653 ? 26.078 -24.656 2.363 1 98.44 653 VAL B CA 1
ATOM 12273 C C . VAL B 1 653 ? 25.859 -26.172 2.273 1 98.44 653 VAL B C 1
ATOM 12275 O O . VAL B 1 653 ? 25.656 -26.828 3.291 1 98.44 653 VAL B O 1
ATOM 12278 N N . GLN B 1 654 ? 25.953 -26.719 1.065 1 98.31 654 GLN B N 1
ATOM 12279 C CA . GLN B 1 654 ? 25.562 -28.094 0.824 1 98.31 654 GLN B CA 1
ATOM 12280 C C . GLN B 1 654 ? 26.594 -28.828 -0.02 1 98.31 654 GLN B C 1
ATOM 12282 O O . GLN B 1 654 ? 27.188 -28.25 -0.935 1 98.31 654 GLN B O 1
ATOM 12287 N N . GLY B 1 655 ? 26.797 -30.078 0.23 1 97.94 655 GLY B N 1
ATOM 12288 C CA . GLY B 1 655 ? 27.688 -30.922 -0.553 1 97.94 655 GLY B CA 1
ATOM 12289 C C . GLY B 1 655 ? 28.656 -31.719 0.299 1 97.94 655 GLY B C 1
ATOM 12290 O O . GLY B 1 655 ? 28.781 -31.484 1.501 1 97.94 655 GLY B O 1
ATOM 12291 N N . PRO B 1 656 ? 29.328 -32.625 -0.299 1 96.5 656 PRO B N 1
ATOM 12292 C CA . PRO B 1 656 ? 30.266 -33.5 0.429 1 96.5 656 PRO B CA 1
ATOM 12293 C C . PRO B 1 656 ? 31.312 -32.719 1.213 1 96.5 656 PRO B C 1
ATOM 12295 O O . PRO B 1 656 ? 31.75 -33.156 2.271 1 96.5 656 PRO B O 1
ATOM 12298 N N . ASP B 1 657 ? 31.672 -31.516 0.776 1 96.62 657 ASP B N 1
ATOM 12299 C CA . ASP B 1 657 ? 32.75 -30.734 1.404 1 96.62 657 ASP B CA 1
ATOM 12300 C C . ASP B 1 657 ? 32.156 -29.672 2.336 1 96.62 657 ASP B C 1
ATOM 12302 O O . ASP B 1 657 ? 32.906 -28.859 2.891 1 96.62 657 ASP B O 1
ATOM 12306 N N . SER B 1 658 ? 30.891 -29.656 2.48 1 97.62 658 SER B N 1
ATOM 12307 C CA . SER B 1 658 ? 30.219 -28.594 3.227 1 97.62 658 SER B CA 1
ATOM 12308 C C . SER B 1 658 ? 30.719 -28.531 4.668 1 97.62 658 SER B C 1
ATOM 12310 O O . SER B 1 658 ? 31 -27.453 5.195 1 97.62 658 SER B O 1
ATOM 12312 N N . GLN B 1 659 ? 30.812 -29.688 5.309 1 96.62 659 GLN B N 1
ATOM 12313 C CA . GLN B 1 659 ? 31.234 -29.75 6.699 1 96.62 659 GLN B CA 1
ATOM 12314 C C . GLN B 1 659 ? 32.656 -29.188 6.871 1 96.62 659 GLN B C 1
ATOM 12316 O O . GLN B 1 659 ? 32.875 -28.359 7.758 1 96.62 659 GLN B O 1
ATOM 12321 N N . ARG B 1 660 ? 33.5 -29.625 6.043 1 94.56 660 ARG B N 1
ATOM 12322 C CA . ARG B 1 660 ? 34.875 -29.172 6.105 1 94.56 660 ARG B CA 1
ATOM 12323 C C . ARG B 1 660 ? 35 -27.672 5.887 1 94.56 660 ARG B C 1
ATOM 12325 O O . ARG B 1 660 ? 35.719 -26.984 6.598 1 94.56 660 ARG B O 1
ATOM 12332 N N . ILE B 1 661 ? 34.312 -27.234 4.969 1 95.81 661 ILE B N 1
ATOM 12333 C CA . ILE B 1 661 ? 34.375 -25.812 4.637 1 95.81 661 ILE B CA 1
ATOM 12334 C C . ILE B 1 661 ? 33.781 -24.984 5.781 1 95.81 661 ILE B C 1
ATOM 12336 O O . ILE B 1 661 ? 34.406 -24.031 6.258 1 95.81 661 ILE B O 1
ATOM 12340 N N . LEU B 1 662 ? 32.625 -25.344 6.246 1 96.12 662 LEU B N 1
ATOM 12341 C CA . LEU B 1 662 ? 31.906 -24.562 7.246 1 96.12 662 LEU B CA 1
ATOM 12342 C C . LEU B 1 662 ? 32.625 -24.609 8.586 1 96.12 662 LEU B C 1
ATOM 12344 O O . LEU B 1 662 ? 32.594 -23.625 9.344 1 96.12 662 LEU B O 1
ATOM 12348 N N . GLN B 1 663 ? 33.25 -25.719 8.859 1 94.25 663 GLN B N 1
ATOM 12349 C CA . GLN B 1 663 ? 33.969 -25.891 10.125 1 94.25 663 GLN B CA 1
ATOM 12350 C C . GLN B 1 663 ? 35.062 -24.844 10.297 1 94.25 663 GLN B C 1
ATOM 12352 O O . GLN B 1 663 ? 35.375 -24.469 11.422 1 94.25 663 GLN B O 1
ATOM 12357 N N . ARG B 1 664 ? 35.5 -24.328 9.266 1 92.56 664 ARG B N 1
ATOM 12358 C CA . ARG B 1 664 ? 36.562 -23.328 9.305 1 92.56 664 ARG B CA 1
ATOM 12359 C C . ARG B 1 664 ? 36.062 -22.016 9.875 1 92.56 664 ARG B C 1
ATOM 12361 O O . ARG B 1 664 ? 36.844 -21.172 10.305 1 92.56 664 ARG B O 1
ATOM 12368 N N . TYR B 1 665 ? 34.781 -21.828 9.898 1 93.88 665 TYR B N 1
ATOM 12369 C CA . TYR B 1 665 ? 34.25 -20.516 10.219 1 93.88 665 TYR B CA 1
ATOM 12370 C C . TYR B 1 665 ? 33.5 -20.562 11.547 1 93.88 665 TYR B C 1
ATOM 12372 O O . TYR B 1 665 ? 32.906 -19.547 11.969 1 93.88 665 TYR B O 1
ATOM 12380 N N . THR B 1 666 ? 33.438 -21.672 12.148 1 93.5 666 THR B N 1
ATOM 12381 C CA . THR B 1 666 ? 32.688 -21.766 13.406 1 93.5 666 THR B CA 1
ATOM 12382 C C . THR B 1 666 ? 33.406 -22.703 14.383 1 93.5 666 THR B C 1
ATOM 12384 O O . THR B 1 666 ? 34.125 -23.625 13.969 1 93.5 666 THR B O 1
ATOM 12387 N N . GLY B 1 667 ? 33.188 -22.422 15.695 1 90.38 667 GLY B N 1
ATOM 12388 C CA . GLY B 1 667 ? 33.688 -23.297 16.75 1 90.38 667 GLY B CA 1
ATOM 12389 C C . GLY B 1 667 ? 32.719 -24.406 17.125 1 90.38 667 GLY B C 1
ATOM 12390 O O . GLY B 1 667 ? 33.094 -25.328 17.844 1 90.38 667 GLY B O 1
ATOM 12391 N N . ALA B 1 668 ? 31.562 -24.344 16.641 1 93.5 668 ALA B N 1
ATOM 12392 C CA . ALA B 1 668 ? 30.578 -25.391 16.906 1 93.5 668 ALA B CA 1
ATOM 12393 C C . ALA B 1 668 ? 30.969 -26.688 16.219 1 93.5 668 ALA B C 1
ATOM 12395 O O . ALA B 1 668 ? 31.438 -26.672 15.078 1 93.5 668 ALA B O 1
ATOM 12396 N N . GLY B 1 669 ? 30.797 -27.844 16.922 1 94.62 669 GLY B N 1
ATOM 12397 C CA . GLY B 1 669 ? 31 -29.125 16.281 1 94.62 669 GLY B CA 1
ATOM 12398 C C . GLY B 1 669 ? 29.953 -29.438 15.227 1 94.62 669 GLY B C 1
ATOM 12399 O O . GLY B 1 669 ? 28.766 -29.25 15.453 1 94.62 669 GLY B O 1
ATOM 12400 N N . LEU B 1 670 ? 30.5 -29.953 14.094 1 96.25 670 LEU B N 1
ATOM 12401 C CA . LEU B 1 670 ? 29.562 -30.188 12.992 1 96.25 670 LEU B CA 1
ATOM 12402 C C . LEU B 1 670 ? 29.516 -31.672 12.648 1 96.25 670 LEU B C 1
ATOM 12404 O O . LEU B 1 670 ? 28.906 -32.062 11.641 1 96.25 670 LEU B O 1
ATOM 12408 N N . SER B 1 671 ? 30 -32.469 13.477 1 94.06 671 SER B N 1
ATOM 12409 C CA . SER B 1 671 ? 29.938 -33.938 13.25 1 94.06 671 SER B CA 1
ATOM 12410 C C . SER B 1 671 ? 28.531 -34.469 13.477 1 94.06 671 SER B C 1
ATOM 12412 O O . SER B 1 671 ? 27.688 -33.781 14.055 1 94.06 671 SER B O 1
ATOM 12414 N N . ASN B 1 672 ? 28.312 -35.656 13.016 1 93.94 672 ASN B N 1
ATOM 12415 C CA . ASN B 1 672 ? 27.016 -36.281 13.18 1 93.94 672 ASN B CA 1
ATOM 12416 C C . ASN B 1 672 ? 26.609 -36.375 14.648 1 93.94 672 ASN B C 1
ATOM 12418 O O . ASN B 1 672 ? 25.422 -36.281 14.984 1 93.94 672 ASN B O 1
ATOM 12422 N N . ASP B 1 673 ? 27.594 -36.562 15.5 1 93.44 673 ASP B N 1
ATOM 12423 C CA . ASP B 1 673 ? 27.312 -36.656 16.922 1 93.44 673 ASP B CA 1
ATOM 12424 C C . ASP B 1 673 ? 27.078 -35.281 17.531 1 93.44 673 ASP B C 1
ATOM 12426 O O . ASP B 1 673 ? 26.172 -35.094 18.375 1 93.44 673 ASP B O 1
ATOM 12430 N N . ALA B 1 674 ? 27.828 -34.375 17.109 1 94.75 674 ALA B N 1
ATOM 12431 C CA . ALA B 1 674 ? 27.781 -33.031 17.703 1 94.75 674 ALA B CA 1
ATOM 12432 C C . ALA B 1 674 ? 26.609 -32.25 17.156 1 94.75 674 ALA B C 1
ATOM 12434 O O . ALA B 1 674 ? 26.047 -31.391 17.859 1 94.75 674 ALA B O 1
ATOM 12435 N N . PHE B 1 675 ? 26.281 -32.469 15.953 1 96.81 675 PHE B N 1
ATOM 12436 C CA . PHE B 1 675 ? 25.219 -31.75 15.266 1 96.81 675 PHE B CA 1
ATOM 12437 C C . PHE B 1 675 ? 24.422 -32.688 14.375 1 96.81 675 PHE B C 1
ATOM 12439 O O . PHE B 1 675 ? 24.531 -32.625 13.148 1 96.81 675 PHE B O 1
ATOM 12446 N N . PRO B 1 676 ? 23.625 -33.5 14.945 1 95.5 676 PRO B N 1
ATOM 12447 C CA . PRO B 1 676 ? 22.906 -34.531 14.195 1 95.5 676 PRO B CA 1
ATOM 12448 C C . PRO B 1 676 ? 21.969 -33.938 13.133 1 95.5 676 PRO B C 1
ATOM 12450 O O . PRO B 1 676 ? 21.578 -32.781 13.227 1 95.5 676 PRO B O 1
ATOM 12453 N N . VAL B 1 677 ? 21.656 -34.75 12.18 1 95.44 677 VAL B N 1
ATOM 12454 C CA . VAL B 1 677 ? 20.703 -34.375 11.141 1 95.44 677 VAL B CA 1
ATOM 12455 C C . VAL B 1 677 ? 19.375 -33.969 11.781 1 95.44 677 VAL B C 1
ATOM 12457 O O . VAL B 1 677 ? 18.953 -34.562 12.789 1 95.44 677 VAL B O 1
ATOM 12460 N N . ASN B 1 678 ? 18.75 -32.906 11.258 1 96.56 678 ASN B N 1
ATOM 12461 C CA . ASN B 1 678 ? 17.453 -32.406 11.695 1 96.56 678 ASN B CA 1
ATOM 12462 C C . ASN B 1 678 ? 17.516 -31.828 13.102 1 96.56 678 ASN B C 1
ATOM 12464 O O . ASN B 1 678 ? 16.656 -32.094 13.938 1 96.56 678 ASN B O 1
ATOM 12468 N N . THR B 1 679 ? 18.531 -31.156 13.367 1 97.19 679 THR B N 1
ATOM 12469 C CA . THR B 1 679 ? 18.656 -30.359 14.578 1 97.19 679 THR B CA 1
ATOM 12470 C C . THR B 1 679 ? 19.062 -28.922 14.234 1 97.19 679 THR B C 1
ATOM 12472 O O . THR B 1 679 ? 19.422 -28.625 13.094 1 97.19 679 THR B O 1
ATOM 12475 N N . HIS B 1 680 ? 18.922 -28.062 15.164 1 96.94 680 HIS B N 1
ATOM 12476 C CA . HIS B 1 680 ? 19.312 -26.672 14.992 1 96.94 680 HIS B CA 1
ATOM 12477 C C . HIS B 1 680 ? 19.969 -26.125 16.25 1 96.94 680 HIS B C 1
ATOM 12479 O O . HIS B 1 680 ? 19.766 -26.656 17.344 1 96.94 680 HIS B O 1
ATOM 12485 N N . ARG B 1 681 ? 20.734 -25.125 16.125 1 93.94 681 ARG B N 1
ATOM 12486 C CA . ARG B 1 681 ? 21.312 -24.406 17.25 1 93.94 681 ARG B CA 1
ATOM 12487 C C . ARG B 1 681 ? 21.859 -23.047 16.828 1 93.94 681 ARG B C 1
ATOM 12489 O O . ARG B 1 681 ? 22.094 -22.828 15.633 1 93.94 681 ARG B O 1
ATOM 12496 N N . SER B 1 682 ? 21.922 -22.172 17.812 1 94.19 682 SER B N 1
ATOM 12497 C CA . SER B 1 682 ? 22.609 -20.922 17.578 1 94.19 682 SER B CA 1
ATOM 12498 C C . SER B 1 682 ? 24.125 -21.109 17.594 1 94.19 682 SER B C 1
ATOM 12500 O O . SER B 1 682 ? 24.672 -21.797 18.453 1 94.19 682 SER B O 1
ATOM 12502 N N . ILE B 1 683 ? 24.766 -20.547 16.609 1 94.75 683 ILE B N 1
ATOM 12503 C CA . ILE B 1 683 ? 26.219 -20.703 16.531 1 94.75 683 ILE B CA 1
ATOM 12504 C C . ILE B 1 683 ? 26.891 -19.359 16.297 1 94.75 683 ILE B C 1
ATOM 12506 O O . ILE B 1 683 ? 26.234 -18.406 15.859 1 94.75 683 ILE B O 1
ATOM 12510 N N . GLN B 1 684 ? 28.141 -19.391 16.594 1 93.38 684 GLN B N 1
ATOM 12511 C CA . GLN B 1 684 ? 28.984 -18.25 16.25 1 93.38 684 GLN B CA 1
ATOM 12512 C C . GLN B 1 684 ? 29.688 -18.469 14.914 1 93.38 684 GLN B C 1
ATOM 12514 O O . GLN B 1 684 ? 30.094 -19.594 14.602 1 93.38 684 GLN B O 1
ATOM 12519 N N . PHE B 1 685 ? 29.734 -17.453 14.094 1 93.62 685 PHE B N 1
ATOM 12520 C CA . PHE B 1 685 ? 30.391 -17.469 12.789 1 93.62 685 PHE B CA 1
ATOM 12521 C C . PHE B 1 685 ? 31.5 -16.422 12.734 1 93.62 685 PHE B C 1
ATOM 12523 O O . PHE B 1 685 ? 31.266 -15.242 13.008 1 93.62 685 PHE B O 1
ATOM 12530 N N . HIS B 1 686 ? 32.625 -16.875 12.328 1 89.44 686 HIS B N 1
ATOM 12531 C CA . HIS B 1 686 ? 33.781 -15.984 12.258 1 89.44 686 HIS B CA 1
ATOM 12532 C C . HIS B 1 686 ? 34 -15.461 10.836 1 89.44 686 HIS B C 1
ATOM 12534 O O . HIS B 1 686 ? 33.781 -16.188 9.867 1 89.44 686 HIS B O 1
ATOM 12540 N N . LYS B 1 687 ? 34.375 -14.227 10.688 1 81.12 687 LYS B N 1
ATOM 12541 C CA . LYS B 1 687 ? 34.531 -13.547 9.406 1 81.12 687 LYS B CA 1
ATOM 12542 C C . LYS B 1 687 ? 35.625 -14.203 8.57 1 81.12 687 LYS B C 1
ATOM 12544 O O . LYS B 1 687 ? 35.531 -14.211 7.336 1 81.12 687 LYS B O 1
ATOM 12549 N N . ALA B 1 688 ? 36.688 -14.57 9.25 1 74.06 688 ALA B N 1
ATOM 12550 C CA . ALA B 1 688 ? 37.781 -15.242 8.57 1 74.06 688 ALA B CA 1
ATOM 12551 C C . ALA B 1 688 ? 38 -16.656 9.125 1 74.06 688 ALA B C 1
ATOM 12553 O O . ALA B 1 688 ? 37.688 -16.922 10.289 1 74.06 688 ALA B O 1
ATOM 12554 N N . PRO B 1 689 ? 38.5 -17.5 8.211 1 72.81 689 PRO B N 1
ATOM 12555 C CA . PRO B 1 689 ? 38.719 -18.875 8.68 1 72.81 689 PRO B CA 1
ATOM 12556 C C . PRO B 1 689 ? 39.719 -18.938 9.844 1 72.81 689 PRO B C 1
ATOM 12558 O O . PRO B 1 689 ? 40.781 -18.297 9.805 1 72.81 689 PRO B O 1
ATOM 12561 N N . PHE B 1 690 ? 39.406 -19.609 10.781 1 63.16 690 PHE B N 1
ATOM 12562 C CA . PHE B 1 690 ? 40.219 -19.922 11.938 1 63.16 690 PHE B CA 1
ATOM 12563 C C . PHE B 1 690 ? 40.625 -18.656 12.688 1 63.16 690 PHE B C 1
ATOM 12565 O O . PHE B 1 690 ? 41.688 -18.578 13.305 1 63.16 690 PHE B O 1
ATOM 12572 N N . SER B 1 691 ? 39.938 -17.453 12.383 1 61.94 691 SER B N 1
ATOM 12573 C CA . SER B 1 691 ? 40.25 -16.219 13.062 1 61.94 691 SER B CA 1
ATOM 12574 C C . SER B 1 691 ? 39.438 -16.031 14.336 1 61.94 691 SER B C 1
ATOM 12576 O O . SER B 1 691 ? 38.219 -16.047 14.289 1 61.94 691 SER B O 1
ATOM 12578 N N . VAL B 1 692 ? 40.031 -16.344 15.523 1 53.34 692 VAL B N 1
ATOM 12579 C CA . VAL B 1 692 ? 39.344 -16.172 16.797 1 53.34 692 VAL B CA 1
ATOM 12580 C C . VAL B 1 692 ? 39.188 -14.68 17.094 1 53.34 692 VAL B C 1
ATOM 12582 O O . VAL B 1 692 ? 38.312 -14.281 17.891 1 53.34 692 VAL B O 1
ATOM 12585 N N . ASP B 1 693 ? 40 -13.812 16.703 1 51.25 693 ASP B N 1
ATOM 12586 C CA . ASP B 1 693 ? 40.156 -12.438 17.188 1 51.25 693 ASP B CA 1
ATOM 12587 C C . ASP B 1 693 ? 39.281 -11.484 16.375 1 51.25 693 ASP B C 1
ATOM 12589 O O . ASP B 1 693 ? 39.281 -10.273 16.625 1 51.25 693 ASP B O 1
ATOM 12593 N N . ASN B 1 694 ? 38.406 -12.039 15.57 1 62.09 694 ASN B N 1
ATOM 12594 C CA . ASN B 1 694 ? 37.75 -11.094 14.68 1 62.09 694 ASN B CA 1
ATOM 12595 C C . ASN B 1 694 ? 36.25 -10.977 15.016 1 62.09 694 ASN B C 1
ATOM 12597 O O . ASN B 1 694 ? 35.75 -11.68 15.891 1 62.09 694 ASN B O 1
ATOM 12601 N N . LYS B 1 695 ? 35.625 -10.062 14.438 1 76.81 695 LYS B N 1
ATOM 12602 C CA . LYS B 1 695 ? 34.188 -9.797 14.586 1 76.81 695 LYS B CA 1
ATOM 12603 C C . LYS B 1 695 ? 33.375 -11.07 14.414 1 76.81 695 LYS B C 1
ATOM 12605 O O . LYS B 1 695 ? 33.562 -11.828 13.461 1 76.81 695 LYS B O 1
ATOM 12610 N N . VAL B 1 696 ? 32.719 -11.5 15.516 1 87 696 VAL B N 1
ATOM 12611 C CA . VAL B 1 696 ? 31.906 -12.703 15.555 1 87 696 VAL B CA 1
ATOM 12612 C C . VAL B 1 696 ? 30.453 -12.344 15.266 1 87 696 VAL B C 1
ATOM 12614 O O . VAL B 1 696 ? 29.938 -11.344 15.773 1 87 696 VAL B O 1
ATOM 12617 N N . TYR B 1 697 ? 29.938 -13.141 14.312 1 91.69 697 TYR B N 1
ATOM 12618 C CA . TYR B 1 697 ? 28.531 -13.023 14 1 91.69 697 TYR B CA 1
ATOM 12619 C C . TYR B 1 697 ? 27.75 -14.242 14.508 1 91.69 697 TYR B C 1
ATOM 12621 O O . TYR B 1 697 ? 28.312 -15.328 14.641 1 91.69 697 TYR B O 1
ATOM 12629 N N . THR B 1 698 ? 26.562 -14.008 14.891 1 92.06 698 THR B N 1
ATOM 12630 C CA . THR B 1 698 ? 25.75 -15.125 15.352 1 92.06 698 THR B CA 1
ATOM 12631 C C . THR B 1 698 ? 24.609 -15.406 14.375 1 92.06 698 THR B C 1
ATOM 12633 O O . THR B 1 698 ? 24.094 -14.492 13.727 1 92.06 698 THR B O 1
ATOM 12636 N N . CYS B 1 699 ? 24.266 -16.641 14.211 1 95.62 699 CYS B N 1
ATOM 12637 C CA . CYS B 1 699 ? 23.156 -17.078 13.375 1 95.62 699 CYS B CA 1
ATOM 12638 C C . CYS B 1 699 ? 22.609 -18.422 13.852 1 95.62 699 CYS B C 1
ATOM 12640 O O . CYS B 1 699 ? 23.219 -19.062 14.719 1 95.62 699 CYS B O 1
ATOM 12642 N N . ARG B 1 700 ? 21.484 -18.75 13.445 1 96.88 700 ARG B N 1
ATOM 12643 C CA . ARG B 1 700 ? 20.938 -20.078 13.719 1 96.88 700 ARG B CA 1
ATOM 12644 C C . ARG B 1 700 ? 21.266 -21.047 12.586 1 96.88 700 ARG B C 1
ATOM 12646 O O . ARG B 1 700 ? 20.984 -20.781 11.422 1 96.88 700 ARG B O 1
ATOM 12653 N N . ALA B 1 701 ? 21.891 -22.141 12.961 1 98 701 ALA B N 1
ATOM 12654 C CA . ALA B 1 701 ? 22.203 -23.172 11.977 1 98 701 ALA B CA 1
ATOM 12655 C C . ALA B 1 701 ? 21.219 -24.328 12.039 1 98 701 ALA B C 1
ATOM 12657 O O . ALA B 1 701 ? 20.875 -24.812 13.133 1 98 701 ALA B O 1
ATOM 12658 N N . LEU B 1 702 ? 20.688 -24.703 10.93 1 98.38 702 LEU B N 1
ATOM 12659 C CA . LEU B 1 702 ? 19.859 -25.891 10.773 1 98.38 702 LEU B CA 1
ATOM 12660 C C . LEU B 1 702 ? 20.562 -26.922 9.891 1 98.38 702 LEU B C 1
ATOM 12662 O O . LEU B 1 702 ? 21 -26.609 8.789 1 98.38 702 LEU B O 1
ATOM 12666 N N . ARG B 1 703 ? 20.672 -28.109 10.406 1 98.19 703 ARG B N 1
ATOM 12667 C CA . ARG B 1 703 ? 21.219 -29.156 9.555 1 98.19 703 ARG B CA 1
ATOM 12668 C C . ARG B 1 703 ? 20.109 -29.812 8.734 1 98.19 703 ARG B C 1
ATOM 12670 O O . ARG B 1 703 ? 19.656 -30.906 9.07 1 98.19 703 ARG B O 1
ATOM 12677 N N . VAL B 1 704 ? 19.734 -29.188 7.723 1 96.94 704 VAL B N 1
ATOM 12678 C CA . VAL B 1 704 ? 18.75 -29.594 6.73 1 96.94 704 VAL B CA 1
ATOM 12679 C C . VAL B 1 704 ? 19.203 -29.156 5.34 1 96.94 704 VAL B C 1
ATOM 12681 O O . VAL B 1 704 ? 20.109 -28.328 5.207 1 96.94 704 VAL B O 1
ATOM 12684 N N . GLY B 1 705 ? 18.625 -29.734 4.336 1 94.81 705 GLY B N 1
ATOM 12685 C CA . GLY B 1 705 ? 18.953 -29.328 2.98 1 94.81 705 GLY B CA 1
ATOM 12686 C C . GLY B 1 705 ? 18 -29.875 1.938 1 94.81 705 GLY B C 1
ATOM 12687 O O . GLY B 1 705 ? 17.719 -31.078 1.913 1 94.81 705 GLY B O 1
ATOM 12688 N N . TRP B 1 706 ? 17.578 -29.031 1.104 1 96.5 706 TRP B N 1
ATOM 12689 C CA . TRP B 1 706 ? 16.641 -29.391 0.054 1 96.5 706 TRP B CA 1
ATOM 12690 C C . TRP B 1 706 ? 17.359 -29.969 -1.154 1 96.5 706 TRP B C 1
ATOM 12692 O O . TRP B 1 706 ? 16.719 -30.5 -2.074 1 96.5 706 TRP B O 1
ATOM 12702 N N . SER B 1 707 ? 18.703 -29.938 -1.157 1 97.38 707 SER B N 1
ATOM 12703 C CA . SER B 1 707 ? 19.516 -30.531 -2.215 1 97.38 707 SER B CA 1
ATOM 12704 C C . SER B 1 707 ? 19.688 -32.031 -1.996 1 97.38 707 SER B C 1
ATOM 12706 O O . SER B 1 707 ? 20.062 -32.75 -2.92 1 97.38 707 SER B O 1
ATOM 12708 N N . GLY B 1 708 ? 19.516 -32.469 -0.802 1 96.69 708 GLY B N 1
ATOM 12709 C CA . GLY B 1 708 ? 19.703 -33.844 -0.467 1 96.69 708 GLY B CA 1
ATOM 12710 C C . GLY B 1 708 ? 21.141 -34.188 -0.14 1 96.69 708 GLY B C 1
ATOM 12711 O O . GLY B 1 708 ? 21.531 -35.375 -0.147 1 96.69 708 GLY B O 1
ATOM 12712 N N . GLU B 1 709 ? 21.922 -33.25 0.214 1 97.12 709 GLU B N 1
ATOM 12713 C CA . GLU B 1 709 ? 23.328 -33.438 0.536 1 97.12 709 GLU B CA 1
ATOM 12714 C C . GLU B 1 709 ? 23.609 -33.125 2.01 1 97.12 709 GLU B C 1
ATOM 12716 O O . GLU B 1 709 ? 22.75 -32.594 2.707 1 97.12 709 GLU B O 1
ATOM 12721 N N . LEU B 1 710 ? 24.812 -33.594 2.473 1 97 710 LEU B N 1
ATOM 12722 C CA . LEU B 1 710 ? 25.344 -33.062 3.727 1 97 710 LEU B CA 1
ATOM 12723 C C . LEU B 1 710 ? 25.391 -31.531 3.688 1 97 710 LEU B C 1
ATOM 12725 O O . LEU B 1 710 ? 25.844 -30.938 2.695 1 97 710 LEU B O 1
ATOM 12729 N N . GLY B 1 711 ? 24.875 -30.969 4.77 1 97.62 711 GLY B N 1
ATOM 12730 C CA . GLY B 1 711 ? 25 -29.516 4.754 1 97.62 711 GLY B CA 1
ATOM 12731 C C . GLY B 1 711 ? 24.188 -28.828 5.828 1 97.62 711 GLY B C 1
ATOM 12732 O O . GLY B 1 711 ? 23.531 -29.5 6.641 1 97.62 711 GLY B O 1
ATOM 12733 N N . TRP B 1 712 ? 24.266 -27.5 5.844 1 98.31 712 TRP B N 1
ATOM 12734 C CA . TRP B 1 712 ? 23.625 -26.641 6.844 1 98.31 712 TRP B CA 1
ATOM 12735 C C . TRP B 1 712 ? 23.016 -25.406 6.199 1 98.31 712 TRP B C 1
ATOM 12737 O O . TRP B 1 712 ? 23.578 -24.844 5.254 1 98.31 712 TRP B O 1
ATOM 12747 N N . GLU B 1 713 ? 21.859 -25 6.668 1 98.56 713 GLU B N 1
ATOM 12748 C CA . GLU B 1 713 ? 21.297 -23.672 6.41 1 98.56 713 GLU B CA 1
ATOM 12749 C C . GLU B 1 713 ? 21.609 -22.703 7.547 1 98.56 713 GLU B C 1
ATOM 12751 O O . GLU B 1 713 ? 21.297 -22.984 8.711 1 98.56 713 GLU B O 1
ATOM 12756 N N . LEU B 1 714 ? 22.203 -21.641 7.215 1 98.44 714 LEU B N 1
ATOM 12757 C CA . LEU B 1 714 ? 22.453 -20.594 8.188 1 98.44 714 LEU B CA 1
ATOM 12758 C C . LEU B 1 714 ? 21.391 -19.5 8.109 1 98.44 714 LEU B C 1
ATOM 12760 O O . LEU B 1 714 ? 21.266 -18.812 7.09 1 98.44 714 LEU B O 1
ATOM 12764 N N . HIS B 1 715 ? 20.625 -19.391 9.117 1 98.25 715 HIS B N 1
ATOM 12765 C CA . HIS B 1 715 ? 19.641 -18.312 9.25 1 98.25 715 HIS B CA 1
ATOM 12766 C C . HIS B 1 715 ? 20.25 -17.109 9.969 1 98.25 715 HIS B C 1
ATOM 12768 O O . HIS B 1 715 ? 20.453 -17.141 11.188 1 98.25 715 HIS B O 1
ATOM 12774 N N . ILE B 1 716 ? 20.438 -16.031 9.195 1 97.06 716 ILE B N 1
ATOM 12775 C CA . ILE B 1 716 ? 21.344 -14.953 9.586 1 97.06 716 ILE B CA 1
ATOM 12776 C C . ILE B 1 716 ? 20.562 -13.648 9.688 1 97.06 716 ILE B C 1
ATOM 12778 O O . ILE B 1 716 ? 19.859 -13.258 8.75 1 97.06 716 ILE B O 1
ATOM 12782 N N . PRO B 1 717 ? 20.672 -12.953 10.875 1 94.5 717 PRO B N 1
ATOM 12783 C CA . PRO B 1 717 ? 20.141 -11.586 10.852 1 94.5 717 PRO B CA 1
ATOM 12784 C C . PRO B 1 717 ? 20.641 -10.781 9.656 1 94.5 717 PRO B C 1
ATOM 12786 O O . PRO B 1 717 ? 21.828 -10.844 9.32 1 94.5 717 PRO B O 1
ATOM 12789 N N . SER B 1 718 ? 19.766 -10.047 8.984 1 94 718 SER B N 1
ATOM 12790 C CA . SER B 1 718 ? 20.078 -9.305 7.77 1 94 718 SER B CA 1
ATOM 12791 C C . SER B 1 718 ? 21.266 -8.367 7.988 1 94 718 SER B C 1
ATOM 12793 O O . SER B 1 718 ? 22.047 -8.125 7.066 1 94 718 SER B O 1
ATOM 12795 N N . SER B 1 719 ? 21.484 -7.914 9.188 1 90.62 719 SER B N 1
ATOM 12796 C CA . SER B 1 719 ? 22.578 -6.992 9.523 1 90.62 719 SER B CA 1
ATOM 12797 C C . SER B 1 719 ? 23.938 -7.668 9.383 1 90.62 719 SER B C 1
ATOM 12799 O O . SER B 1 719 ? 24.953 -6.988 9.234 1 90.62 719 SER B O 1
ATOM 12801 N N . HIS B 1 720 ? 23.969 -9.031 9.398 1 92.88 720 HIS B N 1
ATOM 12802 C CA . HIS B 1 720 ? 25.219 -9.773 9.344 1 92.88 720 HIS B CA 1
ATOM 12803 C C . HIS B 1 720 ? 25.359 -10.508 8.016 1 92.88 720 HIS B C 1
ATOM 12805 O O . HIS B 1 720 ? 26.422 -11.086 7.734 1 92.88 720 HIS B O 1
ATOM 12811 N N . ALA B 1 721 ? 24.391 -10.438 7.199 1 95.25 721 ALA B N 1
ATOM 12812 C CA . ALA B 1 721 ? 24.281 -11.336 6.047 1 95.25 721 ALA B CA 1
ATOM 12813 C C . ALA B 1 721 ? 25.391 -11.062 5.039 1 95.25 721 ALA B C 1
ATOM 12815 O O . ALA B 1 721 ? 26 -12 4.508 1 95.25 721 ALA B O 1
ATOM 12816 N N . ILE B 1 722 ? 25.734 -9.812 4.785 1 94.44 722 ILE B N 1
ATOM 12817 C CA . ILE B 1 722 ? 26.734 -9.461 3.773 1 94.44 722 ILE B CA 1
ATOM 12818 C C . ILE B 1 722 ? 28.109 -9.961 4.207 1 94.44 722 ILE B C 1
ATOM 12820 O O . ILE B 1 722 ? 28.859 -10.523 3.398 1 94.44 722 ILE B O 1
ATOM 12824 N N . GLN B 1 723 ? 28.438 -9.789 5.5 1 93.06 723 GLN B N 1
ATOM 12825 C CA . GLN B 1 723 ? 29.734 -10.203 6.023 1 93.06 723 GLN B CA 1
ATOM 12826 C C . GLN B 1 723 ? 29.906 -11.719 5.945 1 93.06 723 GLN B C 1
ATOM 12828 O O . GLN B 1 723 ? 30.953 -12.211 5.527 1 93.06 723 GLN B O 1
ATOM 12833 N N . ILE B 1 724 ? 28.891 -12.352 6.32 1 95.81 724 ILE B N 1
ATOM 12834 C CA . ILE B 1 724 ? 28.938 -13.812 6.309 1 95.81 724 ILE B CA 1
ATOM 12835 C C . ILE B 1 724 ? 29.016 -14.312 4.867 1 95.81 724 ILE B C 1
ATOM 12837 O O . ILE B 1 724 ? 29.797 -15.219 4.559 1 95.81 724 ILE B O 1
ATOM 12841 N N . TYR B 1 725 ? 28.297 -13.719 3.936 1 97 725 TYR B N 1
ATOM 12842 C CA . TYR B 1 725 ? 28.328 -14.094 2.525 1 97 725 TYR B CA 1
ATOM 12843 C C . TYR B 1 725 ? 29.719 -13.875 1.93 1 97 725 TYR B C 1
ATOM 12845 O O . TYR B 1 725 ? 30.234 -14.734 1.216 1 97 725 TYR B O 1
ATOM 12853 N N . LYS B 1 726 ? 30.266 -12.766 2.217 1 94.56 726 LYS B N 1
ATOM 12854 C CA . LYS B 1 726 ? 31.578 -12.438 1.687 1 94.56 726 LYS B CA 1
ATOM 12855 C C . LYS B 1 726 ? 32.625 -13.414 2.199 1 94.56 726 LYS B C 1
ATOM 12857 O O . LYS B 1 726 ? 33.562 -13.781 1.465 1 94.56 726 LYS B O 1
ATOM 12862 N N . ALA B 1 727 ? 32.469 -13.805 3.438 1 93.88 727 ALA B N 1
ATOM 12863 C CA . ALA B 1 727 ? 33.375 -14.797 3.99 1 93.88 727 ALA B CA 1
ATOM 12864 C C . ALA B 1 727 ? 33.25 -16.141 3.27 1 93.88 727 ALA B C 1
ATOM 12866 O O . ALA B 1 727 ? 34.219 -16.75 2.881 1 93.88 727 ALA B O 1
ATOM 12867 N N . LEU B 1 728 ? 32.062 -16.578 3.062 1 96 728 LEU B N 1
ATOM 12868 C CA . LEU B 1 728 ? 31.766 -17.891 2.484 1 96 728 LEU B CA 1
ATOM 12869 C C . LEU B 1 728 ? 32.125 -17.922 1 1 96 728 LEU B C 1
ATOM 12871 O O . LEU B 1 728 ? 32.594 -18.938 0.486 1 96 728 LEU B O 1
ATOM 12875 N N . LYS B 1 729 ? 31.859 -16.875 0.299 1 92.44 729 LYS B N 1
ATOM 12876 C CA . LYS B 1 729 ? 32.031 -16.875 -1.15 1 92.44 729 LYS B CA 1
ATOM 12877 C C . LYS B 1 729 ? 33.5 -17.047 -1.525 1 92.44 729 LYS B C 1
ATOM 12879 O O . LYS B 1 729 ? 33.812 -17.469 -2.639 1 92.44 729 LYS B O 1
ATOM 12884 N N . THR B 1 730 ? 34.375 -16.719 -0.602 1 90.38 730 THR B N 1
ATOM 12885 C CA . THR B 1 730 ? 35.812 -16.812 -0.886 1 90.38 730 THR B CA 1
ATOM 12886 C C . THR B 1 730 ? 36.344 -18.172 -0.456 1 90.38 730 THR B C 1
ATOM 12888 O O . THR B 1 730 ? 37.531 -18.469 -0.675 1 90.38 730 THR B O 1
ATOM 12891 N N . ALA B 1 731 ? 35.5 -18.922 0.125 1 92.5 731 ALA B N 1
ATOM 12892 C CA . ALA B 1 731 ? 35.969 -20.234 0.577 1 92.5 731 ALA B CA 1
ATOM 12893 C C . ALA B 1 731 ? 36.312 -21.141 -0.607 1 92.5 731 ALA B C 1
ATOM 12895 O O . ALA B 1 731 ? 35.5 -21.281 -1.533 1 92.5 731 ALA B O 1
ATOM 12896 N N . LYS B 1 732 ? 37.438 -21.75 -0.547 1 91.5 732 LYS B N 1
ATOM 12897 C CA . LYS B 1 732 ? 37.875 -22.656 -1.62 1 91.5 732 LYS B CA 1
ATOM 12898 C C . LYS B 1 732 ? 36.969 -23.875 -1.715 1 91.5 732 LYS B C 1
ATOM 12900 O O . LYS B 1 732 ? 36.656 -24.5 -0.702 1 91.5 732 LYS B O 1
ATOM 12905 N N . GLY B 1 733 ? 36.531 -24.172 -2.873 1 92.69 733 GLY B N 1
ATOM 12906 C CA . GLY B 1 733 ? 35.719 -25.359 -3.113 1 92.69 733 GLY B CA 1
ATOM 12907 C C . GLY B 1 733 ? 34.219 -25.078 -3.018 1 92.69 733 GLY B C 1
ATOM 12908 O O . GLY B 1 733 ? 33.406 -25.969 -3.285 1 92.69 733 GLY B O 1
ATOM 12909 N N . LEU B 1 734 ? 33.906 -23.938 -2.633 1 96.12 734 LEU B N 1
ATOM 12910 C CA . LEU B 1 734 ? 32.5 -23.547 -2.518 1 96.12 734 LEU B CA 1
ATOM 12911 C C . LEU B 1 734 ? 32.094 -22.672 -3.691 1 96.12 734 LEU B C 1
ATOM 12913 O O . LEU B 1 734 ? 32.719 -21.641 -3.959 1 96.12 734 LEU B O 1
ATOM 12917 N N . GLN B 1 735 ? 31.031 -23.078 -4.391 1 96.31 735 GLN B N 1
ATOM 12918 C CA . GLN B 1 735 ? 30.562 -22.344 -5.562 1 96.31 735 GLN B CA 1
ATOM 12919 C C . GLN B 1 735 ? 29.141 -21.844 -5.363 1 96.31 735 GLN B C 1
ATOM 12921 O O . GLN B 1 735 ? 28.281 -22.562 -4.84 1 96.31 735 GLN B O 1
ATOM 12926 N N . ASN B 1 736 ? 28.891 -20.562 -5.832 1 97.88 736 ASN B N 1
ATOM 12927 C CA . ASN B 1 736 ? 27.516 -20.078 -5.855 1 97.88 736 ASN B CA 1
ATOM 12928 C C . ASN B 1 736 ? 26.641 -20.875 -6.812 1 97.88 736 ASN B C 1
ATOM 12930 O O . ASN B 1 736 ? 27.094 -21.266 -7.887 1 97.88 736 ASN B O 1
ATOM 12934 N N . ALA B 1 737 ? 25.484 -21.172 -6.383 1 98.69 737 ALA B N 1
ATOM 12935 C CA . ALA B 1 737 ? 24.5 -21.859 -7.207 1 98.69 737 ALA B CA 1
ATOM 12936 C C . ALA B 1 737 ? 23.109 -21.266 -7.035 1 98.69 737 ALA B C 1
ATOM 12938 O O . ALA B 1 737 ? 22.781 -20.734 -5.969 1 98.69 737 ALA B O 1
ATOM 12939 N N . GLY B 1 738 ? 22.375 -21.266 -8.117 1 98.56 738 GLY B N 1
ATOM 12940 C CA . GLY B 1 738 ? 21.062 -20.641 -8.094 1 98.56 738 GLY B CA 1
ATOM 12941 C C . GLY B 1 738 ? 19.922 -21.625 -7.918 1 98.56 738 GLY B C 1
ATOM 12942 O O . GLY B 1 738 ? 20.156 -22.812 -7.691 1 98.56 738 GLY B O 1
ATOM 12943 N N . TRP B 1 739 ? 18.734 -21.125 -8.008 1 98.5 739 TRP B N 1
ATOM 12944 C CA . TRP B 1 739 ? 17.516 -21.875 -7.73 1 98.5 739 TRP B CA 1
ATOM 12945 C C . TRP B 1 739 ? 17.234 -22.875 -8.844 1 98.5 739 TRP B C 1
ATOM 12947 O O . TRP B 1 739 ? 16.609 -23.906 -8.609 1 98.5 739 TRP B O 1
ATOM 12957 N N . ARG B 1 740 ? 17.656 -22.641 -10.078 1 98.44 740 ARG B N 1
ATOM 12958 C CA . ARG B 1 740 ? 17.469 -23.625 -11.148 1 98.44 740 ARG B CA 1
ATOM 12959 C C . ARG B 1 740 ? 18.25 -24.906 -10.859 1 98.44 740 ARG B C 1
ATOM 12961 O O . ARG B 1 740 ? 17.766 -26 -11.156 1 98.44 740 ARG B O 1
ATOM 12968 N N . ALA B 1 741 ? 19.438 -24.734 -10.344 1 98.75 741 ALA B N 1
ATOM 12969 C CA . ALA B 1 741 ? 20.203 -25.906 -9.922 1 98.75 741 ALA B CA 1
ATOM 12970 C C . ALA B 1 741 ? 19.547 -26.578 -8.711 1 98.75 741 ALA B C 1
ATOM 12972 O O . ALA B 1 741 ? 19.438 -27.797 -8.656 1 98.75 741 ALA B O 1
ATOM 12973 N N . LEU B 1 742 ? 19.141 -25.797 -7.754 1 98.69 742 LEU B N 1
ATOM 12974 C CA . LEU B 1 742 ? 18.578 -26.328 -6.516 1 98.69 742 LEU B CA 1
ATOM 12975 C C . LEU B 1 742 ? 17.328 -27.141 -6.793 1 98.69 742 LEU B C 1
ATOM 12977 O O . LEU B 1 742 ? 17.109 -28.188 -6.188 1 98.69 742 LEU B O 1
ATOM 12981 N N . THR B 1 743 ? 16.469 -26.656 -7.672 1 97.81 743 THR B N 1
ATOM 12982 C CA . THR B 1 743 ? 15.242 -27.391 -8 1 97.81 743 THR B CA 1
ATOM 12983 C C . THR B 1 743 ? 15.562 -28.703 -8.711 1 97.81 743 THR B C 1
ATOM 12985 O O . THR B 1 743 ? 14.891 -29.703 -8.492 1 97.81 743 THR B O 1
ATOM 12988 N N . SER B 1 744 ? 16.531 -28.641 -9.547 1 98.12 744 SER B N 1
ATOM 12989 C CA . SER B 1 744 ? 16.984 -29.875 -10.195 1 98.12 744 SER B CA 1
ATOM 12990 C C . SER B 1 744 ? 17.5 -30.875 -9.18 1 98.12 744 SER B C 1
ATOM 12992 O O . SER B 1 744 ? 17.156 -32.062 -9.227 1 98.12 744 SER B O 1
ATOM 12994 N N . LEU B 1 745 ? 18.359 -30.406 -8.273 1 98.62 745 LEU B N 1
ATOM 12995 C CA . LEU B 1 745 ? 18.922 -31.25 -7.234 1 98.62 745 LEU B CA 1
ATOM 12996 C C . LEU B 1 745 ? 17.828 -31.859 -6.367 1 98.62 745 LEU B C 1
ATOM 12998 O O . LEU B 1 745 ? 17.906 -33.031 -6.004 1 98.62 745 LEU B O 1
ATOM 13002 N N . SER B 1 746 ? 16.875 -31.078 -6.023 1 98.19 746 SER B N 1
ATOM 13003 C CA . SER B 1 746 ? 15.766 -31.531 -5.199 1 98.19 746 SER B CA 1
ATOM 13004 C C . SER B 1 746 ? 14.953 -32.625 -5.914 1 98.19 746 SER B C 1
ATOM 13006 O O . SER B 1 746 ? 14.555 -33.594 -5.301 1 98.19 746 SER B O 1
ATOM 13008 N N . ALA B 1 747 ? 14.68 -32.406 -7.207 1 97.88 747 ALA B N 1
ATOM 13009 C CA . ALA B 1 747 ? 13.969 -33.406 -7.992 1 97.88 747 ALA B CA 1
ATOM 13010 C C . ALA B 1 747 ? 14.758 -34.719 -8.062 1 97.88 747 ALA B C 1
ATOM 13012 O O . ALA B 1 747 ? 14.188 -35.781 -7.941 1 97.88 747 ALA B O 1
ATOM 13013 N N . GLU B 1 748 ? 16.031 -34.531 -8.273 1 97.62 748 GLU B N 1
ATOM 13014 C CA . GLU B 1 748 ? 16.922 -35.688 -8.352 1 97.62 748 GLU B CA 1
ATOM 13015 C C . GLU B 1 748 ? 16.922 -36.469 -7.039 1 97.62 748 GLU B C 1
ATOM 13017 O O . GLU B 1 748 ? 16.938 -37.688 -7.051 1 97.62 748 GLU B O 1
ATOM 13022 N N . LYS B 1 749 ? 16.859 -35.781 -5.914 1 97.25 749 LYS B N 1
ATOM 13023 C CA . LYS B 1 749 ? 16.844 -36.406 -4.594 1 97.25 749 LYS B CA 1
ATOM 13024 C C . LYS B 1 749 ? 15.469 -37 -4.281 1 97.25 749 LYS B C 1
ATOM 13026 O O . LYS B 1 749 ? 15.352 -37.906 -3.465 1 97.25 749 LYS B O 1
ATOM 13031 N N . GLY B 1 750 ? 14.453 -36.469 -4.934 1 96.81 750 GLY B N 1
ATOM 13032 C CA . GLY B 1 750 ? 13.094 -36.969 -4.734 1 96.81 750 GLY B CA 1
ATOM 13033 C C . GLY B 1 750 ? 12.312 -36.156 -3.715 1 96.81 750 GLY B C 1
ATOM 13034 O O . GLY B 1 750 ? 11.344 -36.625 -3.137 1 96.81 750 GLY B O 1
ATOM 13035 N N . TYR B 1 751 ? 12.742 -34.969 -3.449 1 97.44 751 TYR B N 1
ATOM 13036 C CA . TYR B 1 751 ? 12.008 -34.094 -2.537 1 97.44 751 TYR B CA 1
ATOM 13037 C C . TYR B 1 751 ? 10.883 -33.375 -3.266 1 97.44 751 TYR B C 1
ATOM 13039 O O . TYR B 1 751 ? 10.953 -33.156 -4.477 1 97.44 751 TYR B O 1
ATOM 13047 N N . HIS B 1 752 ? 9.859 -33 -2.523 1 98 752 HIS B N 1
ATOM 13048 C CA . HIS B 1 752 ? 8.648 -32.438 -3.084 1 98 752 HIS B CA 1
ATOM 13049 C C . HIS B 1 752 ? 8.805 -30.938 -3.305 1 98 752 HIS B C 1
ATOM 13051 O O . HIS B 1 752 ? 9.633 -30.281 -2.654 1 98 752 HIS B O 1
ATOM 13057 N N . LEU B 1 753 ? 8.125 -30.422 -4.25 1 97.62 753 LEU B N 1
ATOM 13058 C CA . LEU B 1 753 ? 7.949 -29 -4.512 1 97.62 753 LEU B CA 1
ATOM 13059 C C . LEU B 1 753 ? 6.473 -28.609 -4.457 1 97.62 753 LEU B C 1
ATOM 13061 O O . LEU B 1 753 ? 5.68 -29.078 -5.281 1 97.62 753 LEU B O 1
ATOM 13065 N N . TRP B 1 754 ? 6.109 -27.781 -3.506 1 97.62 754 TRP B N 1
ATOM 13066 C CA . TRP B 1 754 ? 4.711 -27.422 -3.32 1 97.62 754 TRP B CA 1
ATOM 13067 C C . TRP B 1 754 ? 4.203 -26.594 -4.496 1 97.62 754 TRP B C 1
ATOM 13069 O O . TRP B 1 754 ? 4.926 -25.734 -5.023 1 97.62 754 TRP B O 1
ATOM 13079 N N . ASN B 1 755 ? 2.879 -26.781 -4.891 1 96.94 755 ASN B N 1
ATOM 13080 C CA . ASN B 1 755 ? 2.119 -26.219 -6.004 1 96.94 755 ASN B CA 1
ATOM 13081 C C . ASN B 1 755 ? 2.602 -26.766 -7.344 1 96.94 755 ASN B C 1
ATOM 13083 O O . ASN B 1 755 ? 2.273 -26.219 -8.398 1 96.94 755 ASN B O 1
ATOM 13087 N N . ALA B 1 756 ? 3.498 -27.766 -7.289 1 96.81 756 ALA B N 1
ATOM 13088 C CA . ALA B 1 756 ? 3.896 -28.531 -8.461 1 96.81 756 ALA B CA 1
ATOM 13089 C C . ALA B 1 756 ? 3.578 -30.016 -8.273 1 96.81 756 ALA B C 1
ATOM 13091 O O . ALA B 1 756 ? 2.471 -30.469 -8.578 1 96.81 756 ALA B O 1
ATOM 13092 N N . ASP B 1 757 ? 4.445 -30.75 -7.602 1 97.94 757 ASP B N 1
ATOM 13093 C CA . ASP B 1 757 ? 4.195 -32.188 -7.422 1 97.94 757 ASP B CA 1
ATOM 13094 C C . ASP B 1 757 ? 3.605 -32.469 -6.043 1 97.94 757 ASP B C 1
ATOM 13096 O O . ASP B 1 757 ? 3.486 -33.625 -5.637 1 97.94 757 ASP B O 1
ATOM 13100 N N . LEU B 1 758 ? 3.277 -31.469 -5.273 1 98.38 758 LEU B N 1
ATOM 13101 C CA . LEU B 1 758 ? 2.508 -31.484 -4.035 1 98.38 758 LEU B CA 1
ATOM 13102 C C . LEU B 1 758 ? 1.544 -30.312 -3.965 1 98.38 758 LEU B C 1
ATOM 13104 O O . LEU B 1 758 ? 1.967 -29.156 -4.023 1 98.38 758 LEU B O 1
ATOM 13108 N N . ARG B 1 759 ? 0.278 -30.641 -3.832 1 98.31 759 ARG B N 1
ATOM 13109 C CA . ARG B 1 759 ? -0.708 -29.562 -3.953 1 98.31 759 ARG B CA 1
ATOM 13110 C C . ARG B 1 759 ? -1.815 -29.719 -2.918 1 98.31 759 ARG B C 1
ATOM 13112 O O . ARG B 1 759 ? -1.789 -30.656 -2.107 1 98.31 759 ARG B O 1
ATOM 13119 N N . THR B 1 760 ? -2.771 -28.75 -2.904 1 97.94 760 THR B N 1
ATOM 13120 C CA . THR B 1 760 ? -3.865 -28.703 -1.94 1 97.94 760 THR B CA 1
ATOM 13121 C C . THR B 1 760 ? -4.883 -29.797 -2.221 1 97.94 760 THR B C 1
ATOM 13123 O O . THR B 1 760 ? -5.734 -30.094 -1.38 1 97.94 760 THR B O 1
ATOM 13126 N N . ASP B 1 761 ? -4.793 -30.453 -3.344 1 97.69 761 ASP B N 1
ATOM 13127 C CA . ASP B 1 761 ? -5.691 -31.547 -3.67 1 97.69 761 ASP B CA 1
ATOM 13128 C C . ASP B 1 761 ? -4.953 -32.875 -3.641 1 97.69 761 ASP B C 1
ATOM 13130 O O . ASP B 1 761 ? -5.43 -33.875 -4.203 1 97.69 761 ASP B O 1
ATOM 13134 N N . ASP B 1 762 ? -3.797 -32.938 -3.057 1 98.44 762 ASP B N 1
ATOM 13135 C CA . ASP B 1 762 ? -3.047 -34.188 -2.852 1 98.44 762 ASP B CA 1
ATOM 13136 C C . ASP B 1 762 ? -3.033 -34.594 -1.377 1 98.44 762 ASP B C 1
ATOM 13138 O O . ASP B 1 762 ? -2.816 -33.75 -0.504 1 98.44 762 ASP B O 1
ATOM 13142 N N . ASN B 1 763 ? -3.311 -35.844 -1.112 1 98.12 763 ASN B N 1
ATOM 13143 C CA . ASN B 1 763 ? -3.213 -36.406 0.231 1 98.12 763 ASN B CA 1
ATOM 13144 C C . ASN B 1 763 ? -1.796 -36.875 0.54 1 98.12 763 ASN B C 1
ATOM 13146 O O . ASN B 1 763 ? -1.098 -37.375 -0.344 1 98.12 763 ASN B O 1
ATOM 13150 N N . PRO B 1 764 ? -1.37 -36.75 1.794 1 98.38 764 PRO B N 1
ATOM 13151 C CA . PRO B 1 764 ? -0.012 -37.188 2.137 1 98.38 764 PRO B CA 1
ATOM 13152 C C . PRO B 1 764 ? 0.264 -38.656 1.746 1 98.38 764 PRO B C 1
ATOM 13154 O O . PRO B 1 764 ? 1.383 -38.969 1.348 1 98.38 764 PRO B O 1
ATOM 13157 N N . ILE B 1 765 ? -0.687 -39.531 1.856 1 97.94 765 ILE B N 1
ATOM 13158 C CA . ILE B 1 765 ? -0.505 -40.938 1.517 1 97.94 765 ILE B CA 1
ATOM 13159 C C . ILE B 1 765 ? -0.319 -41.062 0.008 1 97.94 765 ILE B C 1
ATOM 13161 O O . ILE B 1 765 ? 0.53 -41.844 -0.448 1 97.94 765 ILE B O 1
ATOM 13165 N N . GLU B 1 766 ? -1.091 -40.344 -0.759 1 98.31 766 GLU B N 1
ATOM 13166 C CA . GLU B 1 766 ? -0.922 -40.344 -2.209 1 98.31 766 GLU B CA 1
ATOM 13167 C C . GLU B 1 766 ? 0.477 -39.844 -2.594 1 98.31 766 GLU B C 1
ATOM 13169 O O . GLU B 1 766 ? 1.056 -40.344 -3.568 1 98.31 766 GLU B O 1
ATOM 13174 N N . ALA B 1 767 ? 1.022 -38.938 -1.828 1 98.44 767 ALA B N 1
ATOM 13175 C CA . ALA B 1 767 ? 2.256 -38.25 -2.156 1 98.44 767 ALA B CA 1
ATOM 13176 C C . ALA B 1 767 ? 3.469 -38.938 -1.536 1 98.44 767 ALA B C 1
ATOM 13178 O O . ALA B 1 767 ? 4.578 -38.375 -1.566 1 98.44 767 ALA B O 1
ATOM 13179 N N . ASN B 1 768 ? 3.275 -40.094 -0.92 1 96.94 768 ASN B N 1
ATOM 13180 C CA . ASN B 1 768 ? 4.336 -40.812 -0.232 1 96.94 768 ASN B CA 1
ATOM 13181 C C . ASN B 1 768 ? 4.898 -40 0.937 1 96.94 768 ASN B C 1
ATOM 13183 O O . ASN B 1 768 ? 6.109 -40 1.173 1 96.94 768 ASN B O 1
ATOM 13187 N N . LEU B 1 769 ? 4.07 -39.219 1.635 1 98.06 769 LEU B N 1
ATOM 13188 C CA . LEU B 1 769 ? 4.488 -38.406 2.771 1 98.06 769 LEU B CA 1
ATOM 13189 C C . LEU B 1 769 ? 3.785 -38.844 4.047 1 98.06 769 LEU B C 1
ATOM 13191 O O . LEU B 1 769 ? 3.678 -38.094 5.004 1 98.06 769 LEU B O 1
ATOM 13195 N N . GLY B 1 770 ? 3.303 -40.062 4.016 1 96.88 770 GLY B N 1
ATOM 13196 C CA . GLY B 1 770 ? 2.643 -40.594 5.195 1 96.88 770 GLY B CA 1
ATOM 13197 C C . GLY B 1 770 ? 3.52 -40.562 6.43 1 96.88 770 GLY B C 1
ATOM 13198 O O . GLY B 1 770 ? 3.02 -40.438 7.551 1 96.88 770 GLY B O 1
ATOM 13199 N N . PHE B 1 771 ? 4.816 -40.688 6.293 1 95.25 771 PHE B N 1
ATOM 13200 C CA . PHE B 1 771 ? 5.762 -40.719 7.398 1 95.25 771 PHE B CA 1
ATOM 13201 C C . PHE B 1 771 ? 5.758 -39.406 8.172 1 95.25 771 PHE B C 1
ATOM 13203 O O . PHE B 1 771 ? 6.215 -39.344 9.32 1 95.25 771 PHE B O 1
ATOM 13210 N N . THR B 1 772 ? 5.297 -38.344 7.562 1 97.06 772 THR B N 1
ATOM 13211 C CA . THR B 1 772 ? 5.254 -37.031 8.211 1 97.06 772 THR B CA 1
ATOM 13212 C C . THR B 1 772 ? 4.004 -36.906 9.07 1 97.06 772 THR B C 1
ATOM 13214 O O . THR B 1 772 ? 3.826 -35.875 9.766 1 97.06 772 THR B O 1
ATOM 13217 N N . CYS B 1 773 ? 3.131 -37.844 9.031 1 97.5 773 CYS B N 1
ATOM 13218 C CA . CYS B 1 773 ? 1.858 -37.781 9.742 1 97.5 773 CYS B CA 1
ATOM 13219 C C . CYS B 1 773 ? 1.871 -38.688 10.969 1 97.5 773 CYS B C 1
ATOM 13221 O O . CYS B 1 773 ? 1.998 -39.906 10.852 1 97.5 773 CYS B O 1
ATOM 13223 N N . ARG B 1 774 ? 1.731 -38.094 12.031 1 95.19 774 ARG B N 1
ATOM 13224 C CA . ARG B 1 774 ? 1.737 -38.875 13.266 1 95.19 774 ARG B CA 1
ATOM 13225 C C . ARG B 1 774 ? 0.494 -39.75 13.359 1 95.19 774 ARG B C 1
ATOM 13227 O O . ARG B 1 774 ? -0.574 -39.375 12.867 1 95.19 774 ARG B O 1
ATOM 13234 N N . GLU B 1 775 ? 0.605 -40.812 14.023 1 87.06 775 GLU B N 1
ATOM 13235 C CA . GLU B 1 775 ? -0.47 -41.812 14.141 1 87.06 775 GLU B CA 1
ATOM 13236 C C . GLU B 1 775 ? -1.471 -41.406 15.219 1 87.06 775 GLU B C 1
ATOM 13238 O O . GLU B 1 775 ? -2.66 -41.688 15.117 1 87.06 775 GLU B O 1
ATOM 13243 N N . ASN B 1 776 ? -0.937 -40.75 16.203 1 81.75 776 ASN B N 1
ATOM 13244 C CA . ASN B 1 776 ? -1.781 -40.375 17.328 1 81.75 776 ASN B CA 1
ATOM 13245 C C . ASN B 1 776 ? -2.016 -38.875 17.406 1 81.75 776 ASN B C 1
ATOM 13247 O O . ASN B 1 776 ? -1.195 -38.094 16.938 1 81.75 776 ASN B O 1
ATOM 13251 N N . GLY B 1 777 ? -3.082 -38.625 17.891 1 78.75 777 GLY B N 1
ATOM 13252 C CA . GLY B 1 777 ? -3.422 -37.219 18.094 1 78.75 777 GLY B CA 1
ATOM 13253 C C . GLY B 1 777 ? -4.223 -36.625 16.953 1 78.75 777 GLY B C 1
ATOM 13254 O O . GLY B 1 777 ? -4.273 -37.219 15.859 1 78.75 777 GLY B O 1
ATOM 13255 N N . GLU B 1 778 ? -4.922 -35.5 17.281 1 89.12 778 GLU B N 1
ATOM 13256 C CA . GLU B 1 778 ? -5.797 -34.875 16.281 1 89.12 778 GLU B CA 1
ATOM 13257 C C . GLU B 1 778 ? -5.121 -33.688 15.625 1 89.12 778 GLU B C 1
ATOM 13259 O O . GLU B 1 778 ? -4.457 -32.875 16.297 1 89.12 778 GLU B O 1
ATOM 13264 N N . TYR B 1 779 ? -4.965 -33.719 14.398 1 96.69 779 TYR B N 1
ATOM 13265 C CA . TYR B 1 779 ? -4.621 -32.562 13.578 1 96.69 779 TYR B CA 1
ATOM 13266 C C . TYR B 1 779 ? -5.613 -32.406 12.438 1 96.69 779 TYR B C 1
ATOM 13268 O O . TYR B 1 779 ? -6.391 -33.312 12.133 1 96.69 779 TYR B O 1
ATOM 13276 N N . ILE B 1 780 ? -5.652 -31.281 11.906 1 97.31 780 ILE B N 1
ATOM 13277 C CA . ILE B 1 780 ? -6.594 -30.969 10.844 1 97.31 780 ILE B CA 1
ATOM 13278 C C . ILE B 1 780 ? -6.34 -31.875 9.641 1 97.31 780 ILE B C 1
ATOM 13280 O O . ILE B 1 780 ? -5.203 -31.984 9.164 1 97.31 780 ILE B O 1
ATOM 13284 N N . GLY B 1 781 ? -7.383 -32.562 9.094 1 96.5 781 GLY B N 1
ATOM 13285 C CA . GLY B 1 781 ? -7.312 -33.406 7.926 1 96.5 781 GLY B CA 1
ATOM 13286 C C . GLY B 1 781 ? -6.973 -34.844 8.266 1 96.5 781 GLY B C 1
ATOM 13287 O O . GLY B 1 781 ? -6.957 -35.719 7.387 1 96.5 781 GLY B O 1
ATOM 13288 N N . ASN B 1 782 ? -6.797 -35.156 9.508 1 96.81 782 ASN B N 1
ATOM 13289 C CA . ASN B 1 782 ? -6.32 -36.469 9.969 1 96.81 782 ASN B CA 1
ATOM 13290 C C . ASN B 1 782 ? -7.27 -37.594 9.547 1 96.81 782 ASN B C 1
ATOM 13292 O O . ASN B 1 782 ? -6.828 -38.688 9.211 1 96.81 782 ASN B O 1
ATOM 13296 N N . GLU B 1 783 ? -8.523 -37.375 9.586 1 95.75 783 GLU B N 1
ATOM 13297 C CA . GLU B 1 783 ? -9.508 -38.375 9.219 1 95.75 783 GLU B CA 1
ATOM 13298 C C . GLU B 1 783 ? -9.312 -38.844 7.781 1 95.75 783 GLU B C 1
ATOM 13300 O O . GLU B 1 783 ? -9.438 -40.031 7.484 1 95.75 783 GLU B O 1
ATOM 13305 N N . HIS B 1 784 ? -9.016 -37.938 6.988 1 96.5 784 HIS B N 1
ATOM 13306 C CA . HIS B 1 784 ? -8.844 -38.25 5.574 1 96.5 784 HIS B CA 1
ATOM 13307 C C . HIS B 1 784 ? -7.52 -38.969 5.34 1 96.5 784 HIS B C 1
ATOM 13309 O O . HIS B 1 784 ? -7.426 -39.844 4.449 1 96.5 784 HIS B O 1
ATOM 13315 N N . VAL B 1 785 ? -6.48 -38.625 6.059 1 97.56 785 VAL B N 1
ATOM 13316 C CA . VAL B 1 785 ? -5.199 -39.312 5.969 1 97.56 785 VAL B CA 1
ATOM 13317 C C . VAL B 1 785 ? -5.355 -40.781 6.441 1 97.56 785 VAL B C 1
ATOM 13319 O O . VAL B 1 785 ? -4.855 -41.688 5.801 1 97.56 785 VAL B O 1
ATOM 13322 N N . ALA B 1 786 ? -6.07 -40.938 7.57 1 96.25 786 ALA B N 1
ATOM 13323 C CA . ALA B 1 786 ? -6.301 -42.25 8.125 1 96.25 786 ALA B CA 1
ATOM 13324 C C . ALA B 1 786 ? -7.086 -43.125 7.145 1 96.25 786 ALA B C 1
ATOM 13326 O O . ALA B 1 786 ? -6.773 -44.312 6.965 1 96.25 786 ALA B O 1
ATOM 13327 N N . LYS B 1 787 ? -8.047 -42.562 6.539 1 96.44 787 LYS B N 1
ATOM 13328 C CA . LYS B 1 787 ? -8.852 -43.312 5.562 1 96.44 787 LYS B CA 1
ATOM 13329 C C . LYS B 1 787 ? -8.016 -43.719 4.363 1 96.44 787 LYS B C 1
ATOM 13331 O O . LYS B 1 787 ? -8.156 -44.844 3.869 1 96.44 787 LYS B O 1
ATOM 13336 N N . ALA B 1 788 ? -7.211 -42.812 3.883 1 96.56 788 ALA B N 1
ATOM 13337 C CA . ALA B 1 788 ? -6.34 -43.125 2.754 1 96.56 788 ALA B CA 1
ATOM 13338 C C . ALA B 1 788 ? -5.371 -44.25 3.107 1 96.56 788 ALA B C 1
ATOM 13340 O O . ALA B 1 788 ? -5.066 -45.125 2.27 1 96.56 788 ALA B O 1
ATOM 13341 N N . ARG B 1 789 ? -4.867 -44.281 4.305 1 95.06 789 ARG B N 1
ATOM 13342 C CA . ARG B 1 789 ? -3.947 -45.312 4.766 1 95.06 789 ARG B CA 1
ATOM 13343 C C . ARG B 1 789 ? -4.633 -46.688 4.809 1 95.06 789 ARG B C 1
ATOM 13345 O O . ARG B 1 789 ? -4.023 -47.688 4.473 1 95.06 789 ARG B O 1
ATOM 13352 N N . SER B 1 790 ? -5.828 -46.688 5.258 1 95.12 790 SER B N 1
ATOM 13353 C CA . SER B 1 790 ? -6.547 -47.938 5.473 1 95.12 790 SER B CA 1
ATOM 13354 C C . SER B 1 790 ? -7.129 -48.469 4.168 1 95.12 790 SER B C 1
ATOM 13356 O O . SER B 1 790 ? -7.07 -49.688 3.904 1 95.12 790 SER B O 1
ATOM 13358 N N . ASN B 1 791 ? -7.668 -47.594 3.361 1 95.75 791 ASN B N 1
ATOM 13359 C CA . ASN B 1 791 ? -8.43 -48 2.189 1 95.75 791 ASN B CA 1
ATOM 13360 C C . ASN B 1 791 ? -7.562 -48.031 0.934 1 95.75 791 ASN B C 1
ATOM 13362 O O . ASN B 1 791 ? -7.945 -48.594 -0.08 1 95.75 791 ASN B O 1
ATOM 13366 N N . GLY B 1 792 ? -6.473 -47.438 1.059 1 95.75 792 GLY B N 1
ATOM 13367 C CA . GLY B 1 792 ? -5.68 -47.25 -0.146 1 95.75 792 GLY B CA 1
ATOM 13368 C C . GLY B 1 792 ? -6.035 -46 -0.9 1 95.75 792 GLY B C 1
ATOM 13369 O O . GLY B 1 792 ? -6.938 -45.25 -0.495 1 95.75 792 GLY B O 1
ATOM 13370 N N . VAL B 1 793 ? -5.27 -45.719 -2 1 97.56 793 VAL B N 1
ATOM 13371 C CA . VAL B 1 793 ? -5.465 -44.469 -2.734 1 97.56 793 VAL B CA 1
ATOM 13372 C C . VAL B 1 793 ? -5.68 -44.781 -4.215 1 97.56 793 VAL B C 1
ATOM 13374 O O . VAL B 1 793 ? -5.234 -45.812 -4.715 1 97.56 793 VAL B O 1
ATOM 13377 N N . SER B 1 794 ? -6.348 -43.844 -4.922 1 97.12 794 SER B N 1
ATOM 13378 C CA . SER B 1 794 ? -6.672 -44.031 -6.328 1 97.12 794 SER B CA 1
ATOM 13379 C C . SER B 1 794 ? -5.656 -43.344 -7.23 1 97.12 794 SER B C 1
ATOM 13381 O O . SER B 1 794 ? -5.719 -43.469 -8.453 1 97.12 794 SER B O 1
ATOM 13383 N N . LYS B 1 795 ? -4.789 -42.562 -6.73 1 97.5 795 LYS B N 1
ATOM 13384 C CA . LYS B 1 795 ? -3.625 -42.031 -7.422 1 97.5 795 LYS B CA 1
ATOM 13385 C C . LYS B 1 795 ? -2.383 -42.094 -6.539 1 97.5 795 LYS B C 1
ATOM 13387 O O . LYS B 1 795 ? -2.48 -42 -5.312 1 97.5 795 LYS B O 1
ATOM 13392 N N . LYS B 1 796 ? -1.286 -42.219 -7.168 1 97.94 796 LYS B N 1
ATOM 13393 C CA . LYS B 1 796 ? -0.077 -42.406 -6.371 1 97.94 796 LYS B CA 1
ATOM 13394 C C . LYS B 1 796 ? 1.122 -41.719 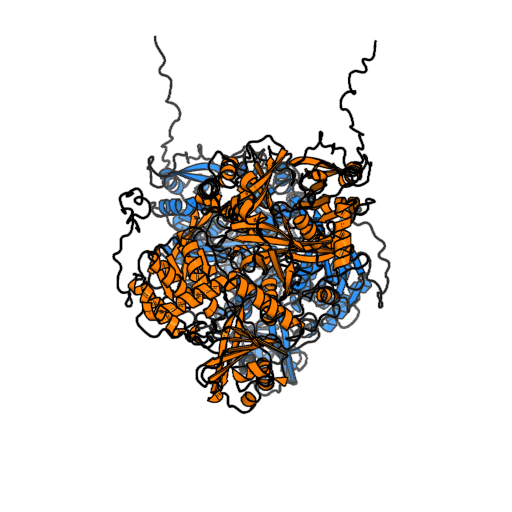-7.023 1 97.94 796 LYS B C 1
ATOM 13396 O O . LYS B 1 796 ? 1.286 -41.781 -8.242 1 97.94 796 LYS B O 1
ATOM 13401 N N . TYR B 1 797 ? 1.897 -41.125 -6.168 1 96.81 797 TYR B N 1
ATOM 13402 C CA . TYR B 1 797 ? 3.127 -40.406 -6.484 1 96.81 797 TYR B CA 1
ATOM 13403 C C . TYR B 1 797 ? 4.199 -41.375 -6.996 1 96.81 797 TYR B C 1
ATOM 13405 O O . TYR B 1 797 ? 4.445 -42.438 -6.391 1 96.81 797 TYR B O 1
ATOM 13413 N N . ALA B 1 798 ? 4.875 -41.031 -8.203 1 97.75 798 ALA B N 1
ATOM 13414 C CA . ALA B 1 798 ? 5.938 -41.875 -8.766 1 97.75 798 ALA B CA 1
ATOM 13415 C C . ALA B 1 798 ? 6.945 -41.031 -9.539 1 97.75 798 ALA B C 1
ATOM 13417 O O . ALA B 1 798 ? 6.609 -39.938 -10.039 1 97.75 798 ALA B O 1
ATOM 13418 N N . TYR B 1 799 ? 8.188 -41.594 -9.641 1 97.69 799 TYR B N 1
ATOM 13419 C CA . TYR B 1 799 ? 9.266 -40.969 -10.383 1 97.69 799 TYR B CA 1
ATOM 13420 C C . TYR B 1 799 ? 9.5 -41.656 -11.719 1 97.69 799 TYR B C 1
ATOM 13422 O O . TYR B 1 799 ? 9.344 -42.875 -11.82 1 97.69 799 TYR B O 1
ATOM 13430 N N . PHE B 1 800 ? 9.867 -40.875 -12.695 1 98.44 800 PHE B N 1
ATOM 13431 C CA . PHE B 1 800 ? 10.195 -41.406 -14.008 1 98.44 800 PHE B CA 1
ATOM 13432 C C . PHE B 1 800 ? 11.523 -40.875 -14.508 1 98.44 800 PHE B C 1
ATOM 13434 O O . PHE B 1 800 ? 11.812 -39.688 -14.312 1 98.44 800 PHE B O 1
ATOM 13441 N N . THR B 1 801 ? 12.359 -41.656 -15.055 1 98.31 801 THR B N 1
ATOM 13442 C CA . THR B 1 801 ? 13.531 -41.219 -15.805 1 98.31 801 THR B CA 1
ATOM 13443 C C . THR B 1 801 ? 13.453 -41.688 -17.25 1 98.31 801 THR B C 1
ATOM 13445 O O . THR B 1 801 ? 12.742 -42.625 -17.562 1 98.31 801 THR B O 1
ATOM 13448 N N . LEU B 1 802 ? 14.023 -40.969 -18.078 1 98.31 802 LEU B N 1
ATOM 13449 C CA . LEU B 1 802 ? 14.141 -41.344 -19.484 1 98.31 802 LEU B CA 1
ATOM 13450 C C . LEU B 1 802 ? 15.594 -41.625 -19.859 1 98.31 802 LEU B C 1
ATOM 13452 O O . LEU B 1 802 ? 16.5 -40.969 -19.328 1 98.31 802 LEU B O 1
ATOM 13456 N N . ASP B 1 803 ? 15.766 -42.531 -20.719 1 96.31 803 ASP B N 1
ATOM 13457 C CA . ASP B 1 803 ? 17.109 -42.781 -21.234 1 96.31 803 ASP B CA 1
ATOM 13458 C C . ASP B 1 803 ? 17.438 -41.781 -22.375 1 96.31 803 ASP B C 1
ATOM 13460 O O . ASP B 1 803 ? 18.578 -41.375 -22.531 1 96.31 803 ASP B O 1
ATOM 13464 N N . ASP B 1 804 ? 16.406 -41.438 -23.078 1 96.81 804 ASP B N 1
ATOM 13465 C CA . ASP B 1 804 ? 16.578 -40.406 -24.094 1 96.81 804 ASP B CA 1
ATOM 13466 C C . ASP B 1 804 ? 16.781 -39.031 -23.438 1 96.81 804 ASP B C 1
ATOM 13468 O O . ASP B 1 804 ? 16.094 -38.688 -22.484 1 96.81 804 ASP B O 1
ATOM 13472 N N . LYS B 1 805 ? 17.719 -38.375 -23.969 1 96.38 805 LYS B N 1
ATOM 13473 C CA . LYS B 1 805 ? 18 -37.031 -23.438 1 96.38 805 LYS B CA 1
ATOM 13474 C C . LYS B 1 805 ? 17.078 -36 -24.047 1 96.38 805 LYS B C 1
ATOM 13476 O O . LYS B 1 805 ? 17.516 -35.156 -24.844 1 96.38 805 LYS B O 1
ATOM 13481 N N . VAL B 1 806 ? 15.883 -36.031 -23.641 1 97.69 806 VAL B N 1
ATOM 13482 C CA . VAL B 1 806 ? 14.859 -35.094 -24.062 1 97.69 806 VAL B CA 1
ATOM 13483 C C . VAL B 1 806 ? 14.414 -34.25 -22.875 1 97.69 806 VAL B C 1
ATOM 13485 O O . VAL B 1 806 ? 14.312 -34.719 -21.75 1 97.69 806 VAL B O 1
ATOM 13488 N N . ALA B 1 807 ? 14.211 -32.969 -23.156 1 97.88 807 ALA B N 1
ATOM 13489 C CA . ALA B 1 807 ? 13.797 -32.094 -22.078 1 97.88 807 ALA B CA 1
ATOM 13490 C C . ALA B 1 807 ? 12.352 -32.344 -21.672 1 97.88 807 ALA B C 1
ATOM 13492 O O . ALA B 1 807 ? 11.484 -32.531 -22.531 1 97.88 807 ALA B O 1
ATOM 13493 N N . ILE B 1 808 ? 12.016 -32.438 -20.391 1 97.69 808 ILE B N 1
ATOM 13494 C CA . ILE B 1 808 ? 10.656 -32.5 -19.859 1 97.69 808 ILE B CA 1
ATOM 13495 C C . ILE B 1 808 ? 10.477 -31.438 -18.766 1 97.69 808 ILE B C 1
ATOM 13497 O O . ILE B 1 808 ? 11.398 -31.156 -18.016 1 97.69 808 ILE B O 1
ATOM 13501 N N . TYR B 1 809 ? 9.32 -30.781 -18.672 1 95.94 809 TYR B N 1
ATOM 13502 C CA . TYR B 1 809 ? 9.125 -29.625 -17.812 1 95.94 809 TYR B CA 1
ATOM 13503 C C . TYR B 1 809 ? 7.828 -29.75 -17.016 1 95.94 809 TYR B C 1
ATOM 13505 O O . TYR B 1 809 ? 7.574 -28.969 -16.094 1 95.94 809 TYR B O 1
ATOM 13513 N N . GLY B 1 810 ? 7.047 -30.672 -17.281 1 95.44 810 GLY B N 1
ATOM 13514 C CA . GLY B 1 810 ? 5.695 -30.797 -16.75 1 95.44 810 GLY B CA 1
ATOM 13515 C C . GLY B 1 810 ? 4.633 -30.734 -17.844 1 95.44 810 GLY B C 1
ATOM 13516 O O . GLY B 1 810 ? 4.809 -30.062 -18.859 1 95.44 810 GLY B O 1
ATOM 13517 N N . GLN B 1 811 ? 3.494 -31.516 -17.625 1 95.81 811 GLN B N 1
ATOM 13518 C CA . GLN B 1 811 ? 2.334 -31.562 -18.516 1 95.81 811 GLN B CA 1
ATOM 13519 C C . GLN B 1 811 ? 2.512 -32.625 -19.578 1 95.81 811 GLN B C 1
ATOM 13521 O O . GLN B 1 811 ? 1.607 -32.875 -20.391 1 95.81 811 GLN B O 1
ATOM 13526 N N . GLU B 1 812 ? 3.619 -33.281 -19.594 1 98 812 GLU B N 1
ATOM 13527 C CA . GLU B 1 812 ? 3.758 -34.438 -20.484 1 98 812 GLU B CA 1
ATOM 13528 C C . GLU B 1 812 ? 2.863 -35.594 -20.047 1 98 812 GLU B C 1
ATOM 13530 O O . GLU B 1 812 ? 2.727 -35.875 -18.844 1 98 812 GLU B O 1
ATOM 13535 N N . ALA B 1 813 ? 2.324 -36.219 -20.969 1 98.06 813 ALA B N 1
ATOM 13536 C CA . ALA B 1 813 ? 1.419 -37.344 -20.656 1 98.06 813 ALA B CA 1
ATOM 13537 C C . ALA B 1 813 ? 2.197 -38.594 -20.281 1 98.06 813 ALA B C 1
ATOM 13539 O O . ALA B 1 813 ? 3.24 -38.875 -20.875 1 98.06 813 ALA B O 1
ATOM 13540 N N . VAL B 1 814 ? 1.725 -39.281 -19.344 1 98.5 814 VAL B N 1
ATOM 13541 C CA . VAL B 1 814 ? 2.289 -40.562 -18.922 1 98.5 814 VAL B CA 1
ATOM 13542 C C . VAL B 1 814 ? 1.377 -41.719 -19.391 1 98.5 814 VAL B C 1
ATOM 13544 O O . VAL B 1 814 ? 0.182 -41.719 -19.078 1 98.5 814 VAL B O 1
ATOM 13547 N N . PHE B 1 815 ? 1.941 -42.656 -20.062 1 98 815 PHE B N 1
ATOM 13548 C CA . PHE B 1 815 ? 1.208 -43.812 -20.562 1 98 815 PHE B CA 1
ATOM 13549 C C . PHE B 1 815 ? 1.662 -45.094 -19.859 1 98 815 PHE B C 1
ATOM 13551 O O . PHE B 1 815 ? 2.854 -45.25 -19.594 1 98 815 PHE B O 1
ATOM 13558 N N . ARG B 1 816 ? 0.78 -45.875 -19.469 1 98.25 816 ARG B N 1
ATOM 13559 C CA . ARG B 1 816 ? 1.007 -47.219 -18.969 1 98.25 816 ARG B CA 1
ATOM 13560 C C . ARG B 1 816 ? 0.372 -48.25 -19.891 1 98.25 816 ARG B C 1
ATOM 13562 O O . ARG B 1 816 ? -0.844 -48.25 -20.078 1 98.25 816 ARG B O 1
ATOM 13569 N N . ASN B 1 817 ? 1.151 -49.094 -20.484 1 97.56 817 ASN B N 1
ATOM 13570 C CA . ASN B 1 817 ? 0.667 -50.094 -21.406 1 97.56 817 ASN B CA 1
ATOM 13571 C C . ASN B 1 817 ? -0.188 -49.5 -22.516 1 97.56 817 ASN B C 1
ATOM 13573 O O . ASN B 1 817 ? -1.252 -50.031 -22.844 1 97.56 817 ASN B O 1
ATOM 13577 N N . GLY B 1 818 ? 0.159 -48.344 -22.922 1 95.12 818 GLY B N 1
ATOM 13578 C CA . GLY B 1 818 ? -0.474 -47.688 -24.062 1 95.12 818 GLY B CA 1
ATOM 13579 C C . GLY B 1 818 ? -1.645 -46.812 -23.688 1 95.12 818 GLY B C 1
ATOM 13580 O O . GLY B 1 818 ? -2.189 -46.094 -24.531 1 95.12 818 GLY B O 1
ATOM 13581 N N . GLU B 1 819 ? -1.974 -46.812 -22.438 1 95.5 819 GLU B N 1
ATOM 13582 C CA . GLU B 1 819 ? -3.1 -46 -21.984 1 95.5 819 GLU B CA 1
ATOM 13583 C C . GLU B 1 819 ? -2.625 -44.844 -21.109 1 95.5 819 GLU B C 1
ATOM 13585 O O . GLU B 1 819 ? -1.712 -45 -20.297 1 95.5 819 GLU B O 1
ATOM 13590 N N . PRO B 1 820 ? -3.264 -43.656 -21.328 1 95.81 820 PRO B N 1
ATOM 13591 C CA . PRO B 1 820 ? -2.895 -42.562 -20.453 1 95.81 820 PRO B CA 1
ATOM 13592 C C . PRO B 1 820 ? -3.301 -42.781 -19 1 95.81 820 PRO B C 1
ATOM 13594 O O . PRO B 1 820 ? -4.434 -43.188 -18.719 1 95.81 820 PRO B O 1
ATOM 13597 N N . VAL B 1 821 ? -2.434 -42.562 -18.062 1 97.56 821 VAL B N 1
ATOM 13598 C CA . VAL B 1 821 ? -2.717 -42.812 -16.656 1 97.56 821 VAL B CA 1
ATOM 13599 C C . VAL B 1 821 ? -2.375 -41.562 -15.828 1 97.56 821 VAL B C 1
ATOM 13601 O O . VAL B 1 821 ? -2.477 -41.594 -14.602 1 97.56 821 VAL B O 1
ATOM 13604 N N . GLY B 1 822 ? -1.965 -40.531 -16.453 1 96.88 822 GLY B N 1
ATOM 13605 C CA . GLY B 1 822 ? -1.626 -39.281 -15.773 1 96.88 822 GLY B CA 1
ATOM 13606 C C . GLY B 1 822 ? -0.756 -38.375 -16.609 1 96.88 822 GLY B C 1
ATOM 13607 O O . GLY B 1 822 ? -0.699 -38.5 -17.828 1 96.88 822 GLY B O 1
ATOM 13608 N N . HIS B 1 823 ? -0.181 -37.344 -16.031 1 98 823 HIS B N 1
ATOM 13609 C CA . HIS B 1 823 ? 0.774 -36.406 -16.625 1 98 823 HIS B CA 1
ATOM 13610 C C . HIS B 1 823 ? 1.834 -35.969 -15.625 1 98 823 HIS B C 1
ATOM 13612 O O . HIS B 1 823 ? 1.626 -36.094 -14.414 1 98 823 HIS B O 1
ATOM 13618 N N . LEU B 1 824 ? 2.918 -35.531 -16.125 1 98.31 824 LEU B N 1
ATOM 13619 C CA . LEU B 1 824 ? 3.979 -35.062 -15.242 1 98.31 824 LEU B CA 1
ATOM 13620 C C . LEU B 1 824 ? 3.559 -33.781 -14.539 1 98.31 824 LEU B C 1
ATOM 13622 O O . LEU B 1 824 ? 3.168 -32.812 -15.188 1 98.31 824 LEU B O 1
ATOM 13626 N N . ARG B 1 825 ? 3.633 -33.812 -13.211 1 97.69 825 ARG B N 1
ATOM 13627 C CA . ARG B 1 825 ? 3.424 -32.625 -12.391 1 97.69 825 ARG B CA 1
ATOM 13628 C C . ARG B 1 825 ? 4.676 -31.766 -12.352 1 97.69 825 ARG B C 1
ATOM 13630 O O . ARG B 1 825 ? 4.59 -30.547 -12.133 1 97.69 825 ARG B O 1
ATOM 13637 N N . ARG B 1 826 ? 5.746 -32.375 -12.438 1 97.94 826 ARG B N 1
ATOM 13638 C CA . ARG B 1 826 ? 7.047 -31.719 -12.406 1 97.94 826 ARG B CA 1
ATOM 13639 C C . ARG B 1 826 ? 8.047 -32.438 -13.312 1 97.94 826 ARG B C 1
ATOM 13641 O O . ARG B 1 826 ? 8.047 -33.656 -13.391 1 97.94 826 ARG B O 1
ATOM 13648 N N . GLY B 1 827 ? 8.781 -31.656 -14.102 1 98 827 GLY B N 1
ATOM 13649 C CA . GLY B 1 827 ? 9.891 -32.156 -14.898 1 98 827 GLY B CA 1
ATOM 13650 C C . GLY B 1 827 ? 11.156 -31.344 -14.734 1 98 827 GLY B C 1
ATOM 13651 O O . GLY B 1 827 ? 11.102 -30.125 -14.531 1 98 827 GLY B O 1
ATOM 13652 N N . ASP B 1 828 ? 12.258 -32.031 -14.789 1 97.94 828 ASP B N 1
ATOM 13653 C CA . ASP B 1 828 ? 13.578 -31.406 -14.688 1 97.94 828 ASP B CA 1
ATOM 13654 C C . ASP B 1 828 ? 14.656 -32.312 -15.273 1 97.94 828 ASP B C 1
ATOM 13656 O O . ASP B 1 828 ? 14.344 -33.312 -15.953 1 97.94 828 ASP B O 1
ATOM 13660 N N . TYR B 1 829 ? 15.875 -31.906 -15.172 1 98.5 829 TYR B N 1
ATOM 13661 C CA . TYR B 1 829 ? 17.016 -32.75 -15.562 1 98.5 829 TYR B CA 1
ATOM 13662 C C . TYR B 1 829 ? 17.859 -33.125 -14.344 1 98.5 829 TYR B C 1
ATOM 13664 O O . TYR B 1 829 ? 18.297 -32.25 -13.594 1 98.5 829 TYR B O 1
ATOM 13672 N N . ALA B 1 830 ? 18.031 -34.406 -14.125 1 98.31 830 ALA B N 1
ATOM 13673 C CA . ALA B 1 830 ? 18.906 -34.906 -13.055 1 98.31 830 ALA B CA 1
ATOM 13674 C C . ALA B 1 830 ? 20.359 -34.938 -13.508 1 98.31 830 ALA B C 1
ATOM 13676 O O . ALA B 1 830 ? 20.828 -35.938 -14.055 1 98.31 830 ALA B O 1
ATOM 13677 N N . TYR B 1 831 ? 21.078 -33.969 -13.18 1 98.31 831 TYR B N 1
ATOM 13678 C CA . TYR B 1 831 ? 22.422 -33.781 -13.734 1 98.31 831 TYR B CA 1
ATOM 13679 C C . TYR B 1 831 ? 23.375 -34.844 -13.266 1 98.31 831 TYR B C 1
ATOM 13681 O O . TYR B 1 831 ? 24.266 -35.281 -14 1 98.31 831 TYR B O 1
ATOM 13689 N N . TYR B 1 832 ? 23.281 -35.219 -12.039 1 97.69 832 TYR B N 1
ATOM 13690 C CA . TYR B 1 832 ? 24.172 -36.25 -11.516 1 97.69 832 TYR B CA 1
ATOM 13691 C C . TYR B 1 832 ? 23.859 -37.625 -12.141 1 97.69 832 TYR B C 1
ATOM 13693 O O . TYR B 1 832 ? 24.766 -38.344 -12.516 1 97.69 832 TYR B O 1
ATOM 13701 N N . LEU B 1 833 ? 22.578 -37.969 -12.242 1 97.31 833 LEU B N 1
ATOM 13702 C CA . LEU B 1 833 ? 22.141 -39.188 -12.891 1 97.31 833 LEU B CA 1
ATOM 13703 C C . LEU B 1 833 ? 22.312 -39.094 -14.406 1 97.31 833 LEU B C 1
ATOM 13705 O O . LEU B 1 833 ? 22.344 -40.125 -15.094 1 97.31 833 LEU B O 1
ATOM 13709 N N . ASP B 1 834 ? 22.359 -37.844 -14.859 1 97.88 834 ASP B N 1
ATOM 13710 C CA . ASP B 1 834 ? 22.453 -37.5 -16.281 1 97.88 834 ASP B CA 1
ATOM 13711 C C . ASP B 1 834 ? 21.266 -38.062 -17.062 1 97.88 834 ASP B C 1
ATOM 13713 O O . ASP B 1 834 ? 21.438 -38.781 -18.047 1 97.88 834 ASP B O 1
ATOM 13717 N N . LYS B 1 835 ? 20.062 -37.781 -16.609 1 98 835 LYS B N 1
ATOM 13718 C CA . LYS B 1 835 ? 18.797 -38.219 -17.203 1 98 835 LYS B CA 1
ATOM 13719 C C . LYS B 1 835 ? 17.703 -37.188 -16.953 1 98 835 LYS B C 1
ATOM 13721 O O . LYS B 1 835 ? 17.672 -36.531 -15.906 1 98 835 LYS B O 1
ATOM 13726 N N . PRO B 1 836 ? 16.75 -37.062 -17.969 1 98.38 836 PRO B N 1
ATOM 13727 C CA . PRO B 1 836 ? 15.523 -36.375 -17.594 1 98.38 836 PRO B CA 1
ATOM 13728 C C . PRO B 1 836 ? 14.758 -37.062 -16.469 1 98.38 836 PRO B C 1
ATOM 13730 O O . PRO B 1 836 ? 14.711 -38.281 -16.422 1 98.38 836 PRO B O 1
ATOM 13733 N N . ILE B 1 837 ? 14.258 -36.312 -15.531 1 98.44 837 ILE B N 1
ATOM 13734 C CA . ILE B 1 837 ? 13.516 -36.844 -14.398 1 98.44 837 ILE B CA 1
ATOM 13735 C C . ILE B 1 837 ? 12.148 -36.156 -14.305 1 98.44 837 ILE B C 1
ATOM 13737 O O . ILE B 1 837 ? 12.047 -34.938 -14.484 1 98.44 837 ILE B O 1
ATOM 13741 N N . GLY B 1 838 ? 11.102 -36.906 -14.219 1 98.31 838 GLY B N 1
ATOM 13742 C CA . GLY B 1 838 ? 9.742 -36.438 -14.07 1 98.31 838 GLY B CA 1
ATOM 13743 C C . GLY B 1 838 ? 9 -37.062 -12.906 1 98.31 838 GLY B C 1
ATOM 13744 O O . GLY B 1 838 ? 9.32 -38.156 -12.484 1 98.31 838 GLY B O 1
ATOM 13745 N N . ILE B 1 839 ? 8.086 -36.281 -12.328 1 98.5 839 ILE B N 1
ATOM 13746 C CA . ILE B 1 839 ? 7.246 -36.719 -11.234 1 98.5 839 ILE B CA 1
ATOM 13747 C C . ILE B 1 839 ? 5.773 -36.656 -11.641 1 98.5 839 ILE B C 1
ATOM 13749 O O . ILE B 1 839 ? 5.34 -35.625 -12.203 1 98.5 839 ILE B O 1
ATOM 13753 N N . ALA B 1 840 ? 5.023 -37.719 -11.383 1 98.31 840 ALA B N 1
ATOM 13754 C CA . ALA B 1 840 ? 3.611 -37.75 -11.75 1 98.31 840 ALA B CA 1
ATOM 13755 C C . ALA B 1 840 ? 2.787 -38.469 -10.688 1 98.31 840 ALA B C 1
ATOM 13757 O O . ALA B 1 840 ? 3.344 -39.094 -9.781 1 98.31 840 ALA B O 1
ATOM 13758 N N . TYR B 1 841 ? 1.568 -38.344 -10.711 1 98.19 841 TYR B N 1
ATOM 13759 C CA . TYR B 1 841 ? 0.599 -39.156 -10.008 1 98.19 841 TYR B CA 1
ATOM 13760 C C . TYR B 1 841 ? -0.087 -40.125 -10.961 1 98.19 841 TYR B C 1
ATOM 13762 O O . TYR B 1 841 ? -0.728 -39.719 -11.93 1 98.19 841 TYR B O 1
ATOM 13770 N N . ILE B 1 842 ? 0.043 -41.375 -10.703 1 98.25 842 ILE B N 1
ATOM 13771 C CA . ILE B 1 842 ? -0.5 -42.406 -11.57 1 98.25 842 ILE B CA 1
ATOM 13772 C C . ILE B 1 842 ? -1.88 -42.844 -11.07 1 98.25 842 ILE B C 1
ATOM 13774 O O . ILE B 1 842 ? -2.074 -43.031 -9.875 1 98.25 842 ILE B O 1
ATOM 13778 N N . THR B 1 843 ? -2.764 -42.969 -12.031 1 97.62 843 THR B N 1
ATOM 13779 C CA . THR B 1 843 ? -4.129 -43.344 -11.688 1 97.62 843 THR B CA 1
ATOM 13780 C C . THR B 1 843 ? -4.469 -44.719 -12.258 1 97.62 843 THR B C 1
ATOM 13782 O O . THR B 1 843 ? -3.723 -45.25 -13.078 1 97.62 843 THR B O 1
ATOM 13785 N N . ASN B 1 844 ? -5.551 -45.281 -11.711 1 96.06 844 ASN B N 1
ATOM 13786 C CA . ASN B 1 844 ? -6.043 -46.594 -12.125 1 96.06 844 ASN B CA 1
ATOM 13787 C C . ASN B 1 844 ? -7.562 -46.625 -12.258 1 96.06 844 ASN B C 1
ATOM 13789 O O . ASN B 1 844 ? -8.234 -47.469 -11.656 1 96.06 844 ASN B O 1
ATOM 13793 N N . LYS B 1 845 ? -8.117 -45.656 -12.953 1 92.31 845 LYS B N 1
ATOM 13794 C CA . LYS B 1 845 ? -9.539 -45.562 -13.273 1 92.31 845 LYS B CA 1
ATOM 13795 C C . LYS B 1 845 ? -10.398 -45.719 -12.016 1 92.31 845 LYS B C 1
ATOM 13797 O O . LYS B 1 845 ? -11.359 -46.5 -12.008 1 92.31 845 LYS B O 1
ATOM 13802 N N . GLY B 1 846 ? -9.898 -45.156 -11.023 1 90.75 846 GLY B N 1
ATOM 13803 C CA . GLY B 1 846 ? -10.656 -45.125 -9.789 1 90.75 846 GLY B CA 1
ATOM 13804 C C . GLY B 1 846 ? -10.328 -46.281 -8.859 1 90.75 846 GLY B C 1
ATOM 13805 O O . GLY B 1 846 ? -10.688 -46.25 -7.68 1 90.75 846 GLY B O 1
ATOM 13806 N N . LEU B 1 847 ? -9.594 -47.188 -9.328 1 94.56 847 LEU B N 1
ATOM 13807 C CA . LEU B 1 847 ? -9.188 -48.312 -8.516 1 94.56 847 LEU B CA 1
ATOM 13808 C C . LEU B 1 847 ? -7.914 -48 -7.734 1 94.56 847 LEU B C 1
ATOM 13810 O O . LEU B 1 847 ? -7.211 -47.062 -8.047 1 94.56 847 LEU B O 1
ATOM 13814 N N . GLU B 1 848 ? -7.691 -48.844 -6.789 1 96.44 848 GLU B N 1
ATOM 13815 C CA . GLU B 1 848 ? -6.523 -48.625 -5.938 1 96.44 848 GLU B CA 1
ATOM 13816 C C . GLU B 1 848 ? -5.227 -48.75 -6.738 1 96.44 848 GLU B C 1
ATOM 13818 O O . GLU B 1 848 ? -5.094 -49.625 -7.586 1 96.44 848 GLU B O 1
ATOM 13823 N N . VAL B 1 849 ? -4.352 -47.906 -6.52 1 97.75 849 VAL B N 1
ATOM 13824 C CA . VAL B 1 849 ? -3.016 -47.938 -7.109 1 97.75 849 VAL B CA 1
ATOM 13825 C C . VAL B 1 849 ? -2.023 -48.531 -6.098 1 97.75 849 VAL B C 1
ATOM 13827 O O . VAL B 1 849 ? -1.623 -47.812 -5.156 1 97.75 849 VAL B O 1
ATOM 13830 N N . THR B 1 850 ? -1.556 -49.719 -6.309 1 95.38 850 THR B N 1
ATOM 13831 C CA . THR B 1 850 ? -0.625 -50.375 -5.41 1 95.38 850 THR B CA 1
ATOM 13832 C C . THR B 1 850 ? 0.797 -50.312 -5.965 1 95.38 850 THR B C 1
ATOM 13834 O O . THR B 1 850 ? 1.004 -49.969 -7.121 1 95.38 850 THR B O 1
ATOM 13837 N N . GLY B 1 851 ? 1.723 -50.719 -5.133 1 94.75 851 GLY B N 1
ATOM 13838 C CA . GLY B 1 851 ? 3.094 -50.812 -5.602 1 94.75 851 GLY B CA 1
ATOM 13839 C C . GLY B 1 851 ? 3.242 -51.781 -6.77 1 94.75 851 GLY B C 1
ATOM 13840 O O . GLY B 1 851 ? 4.012 -51.531 -7.695 1 94.75 851 GLY B O 1
ATOM 13841 N N . LYS B 1 852 ? 2.518 -52.844 -6.676 1 95.56 852 LYS B N 1
ATOM 13842 C CA . LYS B 1 852 ? 2.557 -53.844 -7.738 1 95.56 852 LYS B CA 1
ATOM 13843 C C . LYS B 1 852 ? 1.974 -53.281 -9.039 1 95.56 852 LYS B C 1
ATOM 13845 O O . LYS B 1 852 ? 2.516 -53.531 -10.117 1 95.56 852 LYS B O 1
ATOM 13850 N N . TYR B 1 853 ? 0.89 -52.625 -8.93 1 96.62 853 TYR B N 1
ATOM 13851 C CA . TYR B 1 853 ? 0.301 -51.969 -10.102 1 96.62 853 TYR B CA 1
ATOM 13852 C C . TYR B 1 853 ? 1.309 -51.062 -10.789 1 96.62 853 TYR B C 1
ATOM 13854 O O . TYR B 1 853 ? 1.407 -51.062 -12.016 1 96.62 853 TYR B O 1
ATOM 13862 N N . LEU B 1 854 ? 2.033 -50.344 -10.023 1 97.44 854 LEU B N 1
ATOM 13863 C CA . LEU B 1 854 ? 3.018 -49.406 -10.555 1 97.44 854 LEU B CA 1
ATOM 13864 C C . LEU B 1 854 ? 4.164 -50.156 -11.234 1 97.44 854 LEU B C 1
ATOM 13866 O O . LEU B 1 854 ? 4.535 -49.812 -12.359 1 97.44 854 LEU B O 1
ATOM 13870 N N . THR B 1 855 ? 4.719 -51.156 -10.625 1 96.56 855 THR B N 1
ATOM 13871 C CA . THR B 1 855 ? 5.949 -51.781 -11.094 1 96.56 855 THR B CA 1
ATOM 13872 C C . THR B 1 855 ? 5.664 -52.719 -12.258 1 96.56 855 THR B C 1
ATOM 13874 O O . THR B 1 855 ? 6.555 -53.031 -13.062 1 96.56 855 THR B O 1
ATOM 13877 N N . ASP B 1 856 ? 4.391 -53.156 -12.375 1 96 856 ASP B N 1
ATOM 13878 C CA . ASP B 1 856 ? 4.043 -54.156 -13.391 1 96 856 ASP B CA 1
ATOM 13879 C C . ASP B 1 856 ? 3.781 -53.469 -14.734 1 96 856 ASP B C 1
ATOM 13881 O O . ASP B 1 856 ? 3.658 -54.156 -15.766 1 96 856 ASP B O 1
ATOM 13885 N N . GLY B 1 857 ? 3.844 -52.25 -14.836 1 95.88 857 GLY B N 1
ATOM 13886 C CA . GLY B 1 857 ? 3.467 -51.562 -16.062 1 95.88 857 GLY B CA 1
ATOM 13887 C C . GLY B 1 857 ? 4.656 -51.188 -16.922 1 95.88 857 GLY B C 1
ATOM 13888 O O . GLY B 1 857 ? 5.762 -51 -16.406 1 95.88 857 GLY B O 1
ATOM 13889 N N . ASN B 1 858 ? 4.371 -51.156 -18.266 1 97.75 858 ASN B N 1
ATOM 13890 C CA . ASN B 1 858 ? 5.281 -50.469 -19.188 1 97.75 858 ASN B CA 1
ATOM 13891 C C . ASN B 1 858 ? 4.898 -49.031 -19.406 1 97.75 858 ASN B C 1
ATOM 13893 O O . ASN B 1 858 ? 3.771 -48.719 -19.812 1 97.75 858 ASN B O 1
ATOM 13897 N N . TYR B 1 859 ? 5.883 -48.188 -19.172 1 98.5 859 TYR B N 1
ATOM 13898 C CA . TYR B 1 859 ? 5.535 -46.75 -19.141 1 98.5 859 TYR B CA 1
ATOM 13899 C C . TYR B 1 859 ? 6.191 -46 -20.297 1 98.5 859 TYR B C 1
ATOM 13901 O O . TYR B 1 859 ? 7.293 -46.375 -20.719 1 98.5 859 TYR B O 1
ATOM 13909 N N . GLU B 1 860 ? 5.527 -45 -20.844 1 98.5 860 GLU B N 1
ATOM 13910 C CA . GLU B 1 860 ? 6.016 -44.031 -21.812 1 98.5 860 GLU B CA 1
ATOM 13911 C C . GLU B 1 860 ? 5.605 -42.625 -21.438 1 98.5 860 GLU B C 1
ATOM 13913 O O . GLU B 1 860 ? 4.562 -42.406 -20.812 1 98.5 860 GLU B O 1
ATOM 13918 N N . ILE B 1 861 ? 6.441 -41.719 -21.75 1 98.5 861 ILE B N 1
ATOM 13919 C CA . ILE B 1 861 ? 6.137 -40.281 -21.594 1 98.5 861 ILE B CA 1
ATOM 13920 C C . ILE B 1 861 ? 6.047 -39.625 -22.969 1 98.5 861 ILE B C 1
ATOM 13922 O O . ILE B 1 861 ? 6.961 -39.75 -23.781 1 98.5 861 ILE B O 1
ATOM 13926 N N . GLU B 1 862 ? 4.941 -38.969 -23.219 1 98.06 862 GLU B N 1
ATOM 13927 C CA . GLU B 1 862 ? 4.766 -38.281 -24.5 1 98.06 862 GLU B CA 1
ATOM 13928 C C . GLU B 1 862 ? 5.23 -36.844 -24.406 1 98.06 862 GLU B C 1
ATOM 13930 O O . GLU B 1 862 ? 4.699 -36.062 -23.609 1 98.06 862 GLU B O 1
ATOM 13935 N N . VAL B 1 863 ? 6.219 -36.531 -25.156 1 97.56 863 VAL B N 1
ATOM 13936 C CA . VAL B 1 863 ? 6.754 -35.188 -25.25 1 97.56 863 VAL B CA 1
ATOM 13937 C C . VAL B 1 863 ? 6.445 -34.594 -26.609 1 97.56 863 VAL B C 1
ATOM 13939 O O . VAL B 1 863 ? 7.047 -34.969 -27.625 1 97.56 863 VAL B O 1
ATOM 13942 N N . MET B 1 864 ? 5.512 -33.656 -26.641 1 95.56 864 MET B N 1
ATOM 13943 C CA . MET B 1 864 ? 5.145 -32.938 -27.859 1 95.56 864 MET B CA 1
ATOM 13944 C C . MET B 1 864 ? 4.809 -33.906 -28.984 1 95.56 864 MET B C 1
ATOM 13946 O O . MET B 1 864 ? 5.293 -33.781 -30.109 1 95.56 864 MET B O 1
ATOM 13950 N N . GLY B 1 865 ? 4.102 -34.906 -28.641 1 93.62 865 GLY B N 1
ATOM 13951 C CA . GLY B 1 865 ? 3.566 -35.844 -29.625 1 93.62 865 GLY B CA 1
ATOM 13952 C C . GLY B 1 865 ? 4.418 -37.094 -29.812 1 93.62 865 GLY B C 1
ATOM 13953 O O . GLY B 1 865 ? 3.99 -38.031 -30.453 1 93.62 865 GLY B O 1
ATOM 13954 N N . THR B 1 866 ? 5.594 -37.062 -29.219 1 96.88 866 THR B N 1
ATOM 13955 C CA . THR B 1 866 ? 6.484 -38.219 -29.344 1 96.88 866 THR B CA 1
ATOM 13956 C C . THR B 1 866 ? 6.559 -39 -28.031 1 96.88 866 THR B C 1
ATOM 13958 O O . THR B 1 866 ? 6.797 -38.406 -26.984 1 96.88 866 THR B O 1
ATOM 13961 N N . LYS B 1 867 ? 6.379 -40.312 -28.125 1 97.88 867 LYS B N 1
ATOM 13962 C CA . LYS B 1 867 ? 6.426 -41.156 -26.922 1 97.88 867 LYS B CA 1
ATOM 13963 C C . LYS B 1 867 ? 7.836 -41.688 -26.688 1 97.88 867 LYS B C 1
ATOM 13965 O O . LYS B 1 867 ? 8.5 -42.156 -27.625 1 97.88 867 LYS B O 1
ATOM 13970 N N . TYR B 1 868 ? 8.297 -41.562 -25.531 1 98.5 868 TYR B N 1
ATOM 13971 C CA . TYR B 1 868 ? 9.586 -42.094 -25.078 1 98.5 868 TYR B CA 1
ATOM 13972 C C . TYR B 1 868 ? 9.414 -43.125 -23.984 1 98.5 868 TYR B C 1
ATOM 13974 O O . TYR B 1 868 ? 8.594 -42.938 -23.078 1 98.5 868 TYR B O 1
ATOM 13982 N N . ARG B 1 869 ? 10.141 -44.188 -24.062 1 98.19 869 ARG B N 1
ATOM 13983 C CA . ARG B 1 869 ? 10.109 -45.156 -23 1 98.19 869 ARG B CA 1
ATOM 13984 C C . ARG B 1 869 ? 10.609 -44.562 -21.688 1 98.19 869 ARG B C 1
ATOM 13986 O O . ARG B 1 869 ? 11.586 -43.781 -21.672 1 98.19 869 ARG B O 1
ATOM 13993 N N . ALA B 1 870 ? 9.914 -44.906 -20.609 1 98.5 870 ALA B N 1
ATOM 13994 C CA . ALA B 1 870 ? 10.258 -44.344 -19.297 1 98.5 870 ALA B CA 1
ATOM 13995 C C . ALA B 1 870 ? 10.445 -45.438 -18.266 1 98.5 870 ALA B C 1
ATOM 13997 O O . ALA B 1 870 ? 9.773 -46.469 -18.312 1 98.5 870 ALA B O 1
ATOM 13998 N N . ASN B 1 871 ? 11.344 -45.188 -17.344 1 98.06 871 ASN B N 1
ATOM 13999 C CA . ASN B 1 871 ? 11.562 -46.094 -16.203 1 98.06 871 ASN B CA 1
ATOM 14000 C C . ASN B 1 871 ? 10.867 -45.562 -14.945 1 98.06 871 ASN B C 1
ATOM 14002 O O . ASN B 1 871 ? 11.117 -44.438 -14.516 1 98.06 871 ASN B O 1
ATOM 14006 N N . LEU B 1 872 ? 10.023 -46.406 -14.422 1 98 872 LEU B N 1
ATOM 14007 C CA . LEU B 1 872 ? 9.328 -46.062 -13.195 1 98 872 LEU B CA 1
ATOM 14008 C C . LEU B 1 872 ? 10.188 -46.344 -11.969 1 98 872 LEU B C 1
ATOM 14010 O O . LEU B 1 872 ? 10.836 -47.375 -11.891 1 98 872 LEU B O 1
ATOM 14014 N N . HIS B 1 873 ? 10.227 -45.375 -11.008 1 96.88 873 HIS B N 1
ATOM 14015 C CA . HIS B 1 873 ? 10.867 -45.562 -9.711 1 96.88 873 HIS B CA 1
ATOM 14016 C C . HIS B 1 873 ? 9.914 -45.25 -8.57 1 96.88 873 HIS B C 1
ATOM 14018 O O . HIS B 1 873 ? 9.25 -44.219 -8.578 1 96.88 873 HIS B O 1
ATOM 14024 N N . LEU B 1 874 ? 9.781 -46.156 -7.637 1 94.94 874 LEU B N 1
ATOM 14025 C CA . LEU B 1 874 ? 8.953 -45.875 -6.465 1 94.94 874 LEU B CA 1
ATOM 14026 C C . LEU B 1 874 ? 9.617 -44.875 -5.547 1 94.94 874 LEU B C 1
ATOM 14028 O O . LEU B 1 874 ? 8.938 -44.188 -4.785 1 94.94 874 LEU B O 1
ATOM 14032 N N . LYS B 1 875 ? 10.891 -44.906 -5.547 1 93.75 875 LYS B N 1
ATOM 14033 C CA . LYS B 1 875 ? 11.75 -43.906 -4.918 1 93.75 875 LYS B CA 1
ATOM 14034 C C . LYS B 1 875 ? 12.773 -43.375 -5.914 1 93.75 875 LYS B C 1
ATOM 14036 O O . LYS B 1 875 ? 13.133 -44.031 -6.879 1 93.75 875 LYS B O 1
ATOM 14041 N N . SER B 1 876 ? 13.195 -42.156 -5.656 1 93.75 876 SER B N 1
ATOM 14042 C CA . SER B 1 876 ? 14.219 -41.625 -6.555 1 93.75 876 SER B CA 1
ATOM 14043 C C . SER B 1 876 ? 15.422 -42.562 -6.617 1 93.75 876 SER B C 1
ATOM 14045 O O . SER B 1 876 ? 15.844 -43.094 -5.598 1 93.75 876 SER B O 1
ATOM 14047 N N . PRO B 1 877 ? 15.922 -42.688 -7.797 1 94.38 877 PRO B N 1
ATOM 14048 C CA . PRO B 1 877 ? 17.078 -43.562 -7.926 1 94.38 877 PRO B CA 1
ATOM 14049 C C . PRO B 1 877 ? 18.359 -42.938 -7.402 1 94.38 877 PRO B C 1
ATOM 14051 O O . PRO B 1 877 ? 19.391 -43.625 -7.277 1 94.38 877 PRO B O 1
ATOM 14054 N N . PHE B 1 878 ? 18.359 -41.719 -7.129 1 94.81 878 PHE B N 1
ATOM 14055 C CA . PHE B 1 878 ? 19.5 -41.062 -6.523 1 94.81 878 PHE B CA 1
ATOM 14056 C C . PHE B 1 878 ? 19.5 -41.25 -5.012 1 94.81 878 PHE B C 1
ATOM 14058 O O . PHE B 1 878 ? 18.547 -40.875 -4.332 1 94.81 878 PHE B O 1
ATOM 14065 N N . ASP B 1 879 ? 20.5 -41.812 -4.461 1 91.81 879 ASP B N 1
ATOM 14066 C CA . ASP B 1 879 ? 20.719 -42 -3.031 1 91.81 879 ASP B CA 1
ATOM 14067 C C . ASP B 1 879 ? 19.484 -42.594 -2.361 1 91.81 879 ASP B C 1
ATOM 14069 O O . ASP B 1 879 ? 18.953 -42.031 -1.408 1 91.81 879 ASP B O 1
ATOM 14073 N N . PRO B 1 880 ? 18.984 -43.688 -2.846 1 88.38 880 PRO B N 1
ATOM 14074 C CA . PRO B 1 880 ? 17.719 -44.281 -2.391 1 88.38 880 PRO B CA 1
ATOM 14075 C C . PRO B 1 880 ? 17.734 -44.625 -0.903 1 88.38 880 PRO B C 1
ATOM 14077 O O . PRO B 1 880 ? 16.672 -44.75 -0.29 1 88.38 880 PRO B O 1
ATOM 14080 N N . THR B 1 881 ? 18.953 -44.75 -0.284 1 88.81 881 THR B N 1
ATOM 14081 C CA . THR B 1 881 ? 19.016 -45.125 1.124 1 88.81 881 THR B CA 1
ATOM 14082 C C . THR B 1 881 ? 19.312 -43.906 1.995 1 88.81 881 THR B C 1
ATOM 14084 O O . THR B 1 881 ? 19.484 -44.031 3.211 1 88.81 881 THR B O 1
ATOM 14087 N N . GLY B 1 882 ? 19.469 -42.812 1.417 1 91.06 882 GLY B N 1
ATOM 14088 C CA . GLY B 1 882 ? 19.625 -41.562 2.139 1 91.06 882 GLY B CA 1
ATOM 14089 C C . GLY B 1 882 ? 20.922 -41.438 2.893 1 91.06 882 GLY B C 1
ATOM 14090 O O . GLY B 1 882 ? 20.969 -40.969 4.023 1 91.06 882 GLY B O 1
ATOM 14091 N N . GLN B 1 883 ? 22.031 -41.875 2.383 1 92.69 883 GLN B N 1
ATOM 14092 C CA . GLN B 1 883 ? 23.312 -41.938 3.072 1 92.69 883 GLN B CA 1
ATOM 14093 C C . GLN B 1 883 ? 24.078 -40.625 2.918 1 92.69 883 GLN B C 1
ATOM 14095 O O . GLN B 1 883 ? 24.859 -40.25 3.795 1 92.69 883 GLN B O 1
ATOM 14100 N N . ARG B 1 884 ? 23.781 -39.906 1.899 1 94.75 884 ARG B N 1
ATOM 14101 C CA . ARG B 1 884 ? 24.578 -38.719 1.586 1 94.75 884 ARG B CA 1
ATOM 14102 C C . ARG B 1 884 ? 24.344 -37.594 2.607 1 94.75 884 ARG B C 1
ATOM 14104 O O . ARG B 1 884 ? 25.266 -36.844 2.953 1 94.75 884 ARG B O 1
ATOM 14111 N N . ILE B 1 885 ? 23.172 -37.5 3.102 1 94.56 885 ILE B N 1
ATOM 14112 C CA . ILE B 1 885 ? 22.828 -36.469 4.094 1 94.56 885 ILE B CA 1
ATOM 14113 C C . ILE B 1 885 ? 23.625 -36.719 5.375 1 94.56 885 ILE B C 1
ATOM 14115 O O . ILE B 1 885 ? 23.875 -35.812 6.152 1 94.56 885 ILE B O 1
ATOM 14119 N N . LEU B 1 886 ? 24.062 -37.969 5.559 1 93.62 886 LEU B N 1
ATOM 14120 C CA . LEU B 1 886 ? 24.828 -38.375 6.738 1 93.62 886 LEU B CA 1
ATOM 14121 C C . LEU B 1 886 ? 26.328 -38.219 6.488 1 93.62 886 LEU B C 1
ATOM 14123 O O . LEU B 1 886 ? 27.141 -38.5 7.375 1 93.62 886 LEU B O 1
ATOM 14127 N N . GLY B 1 887 ? 26.641 -37.844 5.316 1 92.94 887 GLY B N 1
ATOM 14128 C CA . GLY B 1 887 ? 28.047 -37.688 4.973 1 92.94 887 GLY B CA 1
ATOM 14129 C C . GLY B 1 887 ? 28.688 -38.969 4.477 1 92.94 887 GLY B C 1
ATOM 14130 O O . GLY B 1 887 ? 29.906 -39.062 4.402 1 92.94 887 GLY B O 1
ATOM 14131 N N . ASN B 1 888 ? 27.859 -39.969 4.207 1 92.44 888 ASN B N 1
ATOM 14132 C CA . ASN B 1 888 ? 28.359 -41.25 3.678 1 92.44 888 ASN B CA 1
ATOM 14133 C C . ASN B 1 888 ? 28.328 -41.281 2.152 1 92.44 888 ASN B C 1
ATOM 14135 O O . ASN B 1 888 ? 27.281 -41.5 1.553 1 92.44 888 ASN B O 1
ATOM 14139 N N . TYR B 1 889 ? 29.531 -41.125 1.584 1 90.56 889 TYR B N 1
ATOM 14140 C CA . TYR B 1 889 ? 29.609 -41 0.132 1 90.56 889 TYR B CA 1
ATOM 14141 C C . TYR B 1 889 ? 30.328 -42.219 -0.474 1 90.56 889 TYR B C 1
ATOM 14143 O O . TYR B 1 889 ? 30.75 -42.188 -1.631 1 90.56 889 TYR B O 1
ATOM 14151 N N . GLY B 1 890 ? 30.406 -43.281 0.335 1 74.75 890 GLY B N 1
ATOM 14152 C CA . GLY B 1 890 ? 31.062 -44.5 -0.133 1 74.75 890 GLY B CA 1
ATOM 14153 C C . GLY B 1 890 ? 32.531 -44.281 -0.489 1 74.75 890 GLY B C 1
ATOM 14154 O O . GLY B 1 890 ? 33.281 -43.781 0.325 1 74.75 890 GLY B O 1
ATOM 14155 N N . GLU B 1 891 ? 32.812 -44.625 -1.767 1 59.47 891 GLU B N 1
ATOM 14156 C CA . GLU B 1 891 ? 34.188 -44.594 -2.23 1 59.47 891 GLU B CA 1
ATOM 14157 C C . GLU B 1 891 ? 34.688 -43.156 -2.285 1 59.47 891 GLU B C 1
ATOM 14159 O O . GLU B 1 891 ? 35.906 -42.906 -2.297 1 59.47 891 GLU B O 1
ATOM 14164 N N . GLN B 1 892 ? 33.812 -42.219 -2.377 1 55.59 892 GLN B N 1
ATOM 14165 C CA . GLN B 1 892 ? 34.281 -40.844 -2.441 1 55.59 892 GLN B CA 1
ATOM 14166 C C . GLN B 1 892 ? 34.781 -40.375 -1.084 1 55.59 892 GLN B C 1
ATOM 14168 O O . GLN B 1 892 ? 35.594 -39.438 -1.009 1 55.59 892 GLN B O 1
ATOM 14173 N N . GLY B 1 893 ? 34.969 -41.188 -0.009 1 46.44 893 GLY B N 1
ATOM 14174 C CA . GLY B 1 893 ? 35.562 -40.969 1.303 1 46.44 893 GLY B CA 1
ATOM 14175 C C . GLY B 1 893 ? 34.938 -39.812 2.045 1 46.44 893 GLY B C 1
ATOM 14176 O O . GLY B 1 893 ? 34.281 -38.969 1.438 1 46.44 893 GLY B O 1
ATOM 14177 N N . MET B 1 894 ? 34.344 -39.844 3.102 1 47.72 894 MET B N 1
ATOM 14178 C CA . MET B 1 894 ? 34.062 -38.688 3.973 1 47.72 894 MET B CA 1
ATOM 14179 C C . MET B 1 894 ? 35.375 -38.062 4.477 1 47.72 894 MET B C 1
ATOM 14181 O O . MET B 1 894 ? 36.375 -38.75 4.676 1 47.72 894 MET B O 1
ATOM 14185 N N . ASP B 1 895 ? 35.688 -36.906 4.168 1 38.47 895 ASP B N 1
ATOM 14186 C CA . ASP B 1 895 ? 36.781 -36.344 4.965 1 38.47 895 ASP B CA 1
ATOM 14187 C C . ASP B 1 895 ? 36.438 -36.375 6.449 1 38.47 895 ASP B C 1
ATOM 14189 O O . ASP B 1 895 ? 35.469 -35.719 6.883 1 38.47 895 ASP B O 1
ATOM 14193 N N . GLU B 1 896 ? 36.375 -37.438 7.105 1 36.88 896 GLU B N 1
ATOM 14194 C CA . GLU B 1 896 ? 36.281 -37.438 8.562 1 36.88 896 GLU B CA 1
ATOM 14195 C C . GLU B 1 896 ? 37.25 -36.438 9.18 1 36.88 896 GLU B C 1
ATOM 14197 O O . GLU B 1 896 ? 38.469 -36.688 9.219 1 36.88 896 GLU B O 1
ATOM 14202 N N . ASN B 1 897 ? 37.312 -35.281 8.891 1 34.09 897 ASN B N 1
ATOM 14203 C CA . ASN B 1 897 ? 38.125 -34.5 9.797 1 34.09 897 ASN B CA 1
ATOM 14204 C C . ASN B 1 897 ? 37.625 -34.625 11.242 1 34.09 897 ASN B C 1
ATOM 14206 O O . ASN B 1 897 ? 36.531 -34.125 11.562 1 34.09 897 ASN B O 1
ATOM 14210 N N . ILE B 1 898 ? 38.094 -35.594 11.992 1 34.56 898 ILE B N 1
ATOM 14211 C CA . ILE B 1 898 ? 38.031 -35.969 13.406 1 34.56 898 ILE B CA 1
ATOM 14212 C C . ILE B 1 898 ? 38.531 -34.812 14.266 1 34.56 898 ILE B C 1
ATOM 14214 O O . ILE B 1 898 ? 38.938 -35.031 15.406 1 34.56 898 ILE B O 1
ATOM 14218 N N . TYR B 1 899 ? 38.812 -33.656 13.914 1 33 899 TYR B N 1
ATOM 14219 C CA . TYR B 1 899 ? 39.25 -32.812 15.023 1 33 899 TYR B CA 1
ATOM 14220 C C . TYR B 1 899 ? 38.094 -32.531 15.969 1 33 899 TYR B C 1
ATOM 14222 O O . TYR B 1 899 ? 37.25 -31.672 15.703 1 33 899 TYR B O 1
ATOM 14230 N N . GLU B 1 900 ? 37.562 -33.594 16.672 1 32.66 900 GLU B N 1
ATOM 14231 C CA . GLU B 1 900 ? 36.656 -33.344 17.797 1 32.66 900 GLU B CA 1
ATOM 14232 C C . GLU B 1 900 ? 37.344 -32.469 18.859 1 32.66 900 GLU B C 1
ATOM 14234 O O . GLU B 1 900 ? 38.406 -32.812 19.359 1 32.66 900 GLU B O 1
ATOM 14239 N N . PRO B 1 901 ? 37.219 -31.234 19.016 1 31.41 901 PRO B N 1
ATOM 14240 C CA . PRO B 1 901 ? 37.656 -30.734 20.328 1 31.41 901 PRO B CA 1
ATOM 14241 C C . PRO B 1 901 ? 37 -31.484 21.484 1 31.41 901 PRO B C 1
ATOM 14243 O O . PRO B 1 901 ? 35.781 -31.688 21.484 1 31.41 901 PRO B O 1
ATOM 14246 N N . HIS B 1 902 ? 37.656 -32.531 22.188 1 24.48 902 HIS B N 1
ATOM 14247 C CA . HIS B 1 902 ? 37.25 -33.188 23.438 1 24.48 902 HIS B CA 1
ATOM 14248 C C . HIS B 1 902 ? 37.125 -32.156 24.547 1 24.48 902 HIS B C 1
ATOM 14250 O O . HIS B 1 902 ? 38 -31.312 24.75 1 24.48 902 HIS B O 1
ATOM 14256 N N . ALA B 1 903 ? 36.031 -31.875 25.125 1 28.3 903 ALA B N 1
ATOM 14257 C CA . ALA B 1 903 ? 35.75 -31.109 26.344 1 28.3 903 ALA B CA 1
ATOM 14258 C C . ALA B 1 903 ? 36.562 -31.641 27.531 1 28.3 903 ALA B C 1
ATOM 14260 O O . ALA B 1 903 ? 36.469 -31.109 28.641 1 28.3 903 ALA B O 1
ATOM 14261 N N . GLY B 1 904 ? 37.219 -32.875 27.672 1 23.94 904 GLY B N 1
ATOM 14262 C CA . GLY B 1 904 ? 37.594 -33.344 28.984 1 23.94 904 GLY B CA 1
ATOM 14263 C C . GLY B 1 904 ? 38.719 -32.531 29.609 1 23.94 904 GLY B C 1
ATOM 14264 O O . GLY B 1 904 ? 39 -32.656 30.812 1 23.94 904 GLY B O 1
ATOM 14265 N N . GLN B 1 905 ? 39.781 -32.188 29 1 22.11 905 GLN B N 1
ATOM 14266 C CA . GLN B 1 905 ? 40.969 -32.031 29.828 1 22.11 905 GLN B CA 1
ATOM 14267 C C . GLN B 1 905 ? 40.906 -30.75 30.656 1 22.11 905 GLN B C 1
ATOM 14269 O O . GLN B 1 905 ? 41.906 -30.375 31.297 1 22.11 905 GLN B O 1
ATOM 14274 N N . ASN B 1 906 ? 40.094 -29.844 30.516 1 21.05 906 ASN B N 1
ATOM 14275 C CA . ASN B 1 906 ? 40.344 -28.766 31.469 1 21.05 906 ASN B CA 1
ATOM 14276 C C . ASN B 1 906 ? 40.031 -29.203 32.906 1 21.05 906 ASN B C 1
ATOM 14278 O O . ASN B 1 906 ? 39 -28.781 33.469 1 21.05 906 ASN B O 1
ATOM 14282 N N . GLU B 1 907 ? 40.312 -30.578 33.281 1 19.38 907 GLU B N 1
ATOM 14283 C CA . GLU B 1 907 ? 40.375 -30.703 34.719 1 19.38 907 GLU B CA 1
ATOM 14284 C C . GLU B 1 907 ? 41.438 -29.766 35.312 1 19.38 907 GLU B C 1
ATOM 14286 O O . GLU B 1 907 ? 42.281 -29.25 34.562 1 19.38 907 GLU B O 1
ATOM 14291 N N . ARG B 1 908 ? 41.688 -30.016 36.844 1 19.88 908 ARG B N 1
ATOM 14292 C CA . ARG B 1 908 ? 42.375 -29.344 37.938 1 19.88 908 ARG B CA 1
ATOM 14293 C C . ARG B 1 908 ? 43.875 -29.391 37.75 1 19.88 908 ARG B C 1
ATOM 14295 O O . ARG B 1 908 ? 44.469 -30.469 37.656 1 19.88 908 ARG B O 1
ATOM 14302 N N . SER B 1 909 ? 44.719 -29.125 36.688 1 18.66 909 SER B N 1
ATOM 14303 C CA . SER B 1 909 ? 46.062 -29 37.281 1 18.66 909 SER B CA 1
ATOM 14304 C C . SER B 1 909 ? 46 -28.234 38.594 1 18.66 909 SER B C 1
ATOM 14306 O O . SER B 1 909 ? 45.594 -27.062 38.625 1 18.66 909 SER B O 1
ATOM 14308 N N . GLY B 1 910 ? 45.562 -28.984 39.844 1 19.34 910 GLY B N 1
ATOM 14309 C CA . GLY B 1 910 ? 46.062 -28.953 41.188 1 19.34 910 GLY B CA 1
ATOM 14310 C C . GLY B 1 910 ? 47.562 -28.734 41.281 1 19.34 910 GLY B C 1
ATOM 14311 O O . GLY B 1 910 ? 48.344 -29.469 40.688 1 19.34 910 GLY B O 1
ATOM 14312 N N . GLY B 1 911 ? 48.094 -27.531 41.156 1 17.72 911 GLY B N 1
ATOM 14313 C CA . GLY B 1 911 ? 49.062 -26.875 42.031 1 17.72 911 GLY B CA 1
ATOM 14314 C C . GLY B 1 911 ? 48.938 -27.297 43.5 1 17.72 911 GLY B C 1
ATOM 14315 O O . GLY B 1 911 ? 47.844 -27.344 44.031 1 17.72 911 GLY B O 1
ATOM 14316 N N . SER B 1 912 ? 49.688 -28.438 43.969 1 16.67 912 SER B N 1
ATOM 14317 C CA . SER B 1 912 ? 50.812 -28.578 44.906 1 16.67 912 SER B CA 1
ATOM 14318 C C . SER B 1 912 ? 51.656 -27.312 44.938 1 16.67 912 SER B C 1
ATOM 14320 O O . SER B 1 912 ? 52.031 -26.766 43.906 1 16.67 912 SER B O 1
ATOM 14322 N N . GLU B 1 913 ? 51.156 -26.859 46.188 1 17.02 913 GLU B N 1
ATOM 14323 C CA . GLU B 1 913 ? 51.656 -27.016 47.531 1 17.02 913 GLU B CA 1
ATOM 14324 C C . GLU B 1 913 ? 51.719 -28.484 47.938 1 17.02 913 GLU B C 1
ATOM 14326 O O . GLU B 1 913 ? 50.875 -29.281 47.5 1 17.02 913 GLU B O 1
#

Foldseek 3Di:
DDDPPPDDDDPDDPPPDPPPPPPDQPPADVHFDDAAFAEEEEAQFLLSLLLLLQLLVVPGAYEYEAQADHNFAPLQQFFFWADQWDLDPLLNVLLVLLLVCQVCLCVLLVHHQFWDQLWEKEFAADPQVLQLVLLRQQLCVLVPFHKDKDQLVRLCVLPVLFDNVRTGIMIIGRRITGGRRVSNSVSSVVSSVVSPYHYDHSKDWDAWDWDQDPLGFTFTAWTDTPRGIYGYRAYEQAHALCSQVRVVSRPDPFDLKWKFKFKKFKWDFAQSCASHHWYDYLVQQWTWDDDGRMIIIGGFFLATGTDHGDDPPRTNDFDDDDCVGGVSRQVVVCSRRVVSVVIGTDGMGIHMGMAWLQQAAEWAADLRYRNYIYGYHNNSCCSSRSNSVSNQRSCCSPVVGGQDQCCVRYSLQADPLQRVDPQQSVFSRSQCRNCVSPRDFLPAADLGNADSDEALCVVVQLVQAFLWHDANSYTFGAWGDGPDRDDRDYRQSSCPPPRHDDPDCVSVVQNVQRSHLWAGPCNVRQLVQLVLQAQFKEKGWQLLKWKKKKADPCSVVLCQAAWQADPPDDQWFKAWTFGAAQQQATQFIWIKHKHQAADPDPQGHGHHDIMIIIIGHSSSNSSVVSSSVCSCVVVVHGMDMDICSRFKIKMKMHHLHALVQQVQFWPQDDACVRANARTKDKTWGHLEGPDPPGDIAIWMWHQDALLLFAIIMTIHGSVCVNSRCVSSCPGPSYYYHTPLSSVLSNLLQPHDDEPFLGGNNDHCVQQVNLVNGDPDGHYRSVVNNVCCVVVADQKHKWKKWFPDNTFDAWSWFKDWPRHTFWIFSGWDANSVVRTIMTMIIGGDPRDHDDPCNQQVTWMWTANSNRTGTIDIDPGNPPPRVSCRNNSCPDPSDRPPPPPPPDPPPPDDPDDPD/DDDPPDDDDDDDDPPDDPPPPPQDDDDADVHFDDAAFAEEEEAQFLLSLLLLLQLLVVPGAYEYEAQADHNFAPLQQFFFWADQWDLDPLLNVLLVLLLVCQVCLCVLLVHHQFWDQLWEKEFAADDQVLQLVLLRQQLCVLVPFHKDKDQLVRLCVLPVLFDNVRTGIMIIGRRITGGRRVSNSVSSVVSSVVSPYHYDHSKDWDAWDWDQDPLGFTFTAWIDTPRGIYGYRAYEQAHALCSQVRVVSRPDPFDLKWKWKFKKFKWDFAQSCASHHWYDYLVQQWTWHDDGRMIIIGGFFLATGTDHGDDPPRTNDFDDDDCVGGVSRQVVCCSRRVVSVVIGTDGMGIHMGMAWLQQAAEWADDLRYRNYIYGYHNNSCCSSRSNSVSNQRSCCSPVVGGQDQCCVRYSLQADPLQRVDPQQSVFSRSQCRNCVSPRDFLPAADLGNADSDEALCVVVQLVQAFLWHDANSYTFGAWGDGPDRDDRDYRQSSCPPPRHDDPDCVSVVQNVQRSHLWAGPCNVRQLVQLVLQAQFKEKGWQLLKWKKKKAFPCSVVLCQAAWQADPPDDAFFKAWTFGAAQQQATQFIWIKHKHQAADPDPQGHGHHDIMIIIIGHSSSNSSVVSSSVCSCVVVVHGMDMDICSRFKIKMKMHHLCAQVQQVQFWPQDDACVRANARGKDKTWGHLEGPDPPGDIAIWMWHQDALLLFAIIMTIHGSVCVNSRCVSSCPGPSYYYHTPLSSVLSNLLQPHDDEPFLGGNNDHCVQEVNLVNGDPDGHYRNVVNNVCCVVVADFKHKWKKWFPDNTFDAWSWFKDWPRHTFWIFSGWDANSVVRTIMTMIIGGDPRDHDDPCNQQVTWMWTDNSNDTGTIDIDRGNPPPRVSCRNNSCPDPSDRPPPPPPPDPPPPDDPPDDD

InterPro domains:
  IPR006076 FAD dependent oxidoreductase [PF01266] (38-396)
  IPR006222 GCVT, N-terminal domain [PF01571] (457-774)
  IPR013977 Aminomethyltransferase, C-terminal domain [PF08669] (795-878)
  IPR027266 Aminomethyltransferase superfamily [G3DSA:3.30.1360.120] (454-887)
  IPR028896 Aminomethyltransferase-like [PTHR43757] (246-883)
  IPR029043 Glycine cleavage T-protein/YgfZ, C-terminal [SSF101790] (796-885)
  IPR032503 FAD dependent oxidoreductase, central domain [PF16350] (400-451)
  IPR036188 FAD/NAD(P)-binding domain superfamily [G3DSA:3.50.50.60] (39-415)
  IPR036188 FAD/NAD(P)-binding domain superfamily [SSF51905] (37-425)

Secondary structure (DSSP, 8-state):
------------S--SSS----------SS-PPPSB-SEEEE--SHHHHHHHHHHHHTT--EEEE-SSSTTTTTGGG---EE----SSHHHHHHHHHHHHHHHHHHHHHTS---EE---EEEEE-SHHHHHHHHHHHHHHHHTT---EEE-HHHHHHHSTT--GGG-SEEEEETT-EEE-HHHHHHHHHHHHHHTT-EEESS--EEEEEEEE-TTS-EEEEEEEETTEEEE-S-EEE--GGGHHHHHHHTT-S----EEEEEEEEEEPP-GGGTTPPEEEEGGGTEEEEEETTEEEEEE--SS--B-S---TT--S--PPP-HHHHHHHHHHHHHH-GGGGGSPEEEEEEEEEEE-TTS--EEEE-TTEETEEEEE--TT-HHHHHHHHHHHHHHHHHHSS-SS--GGGBGGGS-HHHHT-HHHHHHHHHHHHHTTTS---TT---SSS--SB--TTHHHHHHTTEEEEEETTEEEEEEE-TT----PPPP-GGG-TT-PPPS--HHHHHHHTT-SSS--TTHHHHHHHHHHHHHSEEEEE-TTSEEEEEESTTHHHHHHHHBSS---S-TTBEEEEEEE-TTS-EEEEEEEEEE---SSBTTB---SS-EEEEEE-GGGHHHHHHHHHHHHHHTT---EEEE-TTTEEEEEEESTTHHHHHHTT-SS--STTTS-TTBEEEEEEESSTT-SSS-EEEEEEE---TTSSSEEEEEEEHHHHHHHHHHHHTSTTEEEE-HHHHHHHHHHHT---BTTTB-TT--TTTTT-GGGS-SSS--TTHHHHHHHHHH--SEEEEEEEESS-----S--EEEETTEEEEEEEEEEEETTTTEEEEEEEEE-TTS---HHHHHTS-EEEEETTEEEEEEEESS-SSSTT--GGGT--GGG----------STT--------/---------------SS-----------SS-PPPSB-SEEEE--SHHHHHHHHHHHHTT--EEEE-SSSTTTTTGGG---EE----SSHHHHHHHHHHHHHHHHHHHHHTS---EE---EEEEE-SHHHHHHHHHHHHHHHHTT---EEE-HHHHHHHSTT--GGG-SEEEEETT-EEE-HHHHHHHHHHHHHHTT-EEESS--EEEEEEEE-TTS-EEEEEEEETTEEEE-S-EEE--GGGHHHHHHHTT-S----EEEEEEEEEEPP-GGGTTPPEEEEGGGTEEEEEETTEEEEEE--SS--B-S---TT--S--PPP-HHHHHHHHHHHHHH-GGGGGSPEEEEEEEEEEE-TTS--EEEE-TTEETEEEEE--TT-HHHHHHHHHHHHHHHHHHSS-SS--GGGBGGGS-HHHHT-HHHHHHHHHHHHHTTTS---TT---SSS--SB--TTHHHHHHTTEEEEEETTEEEEEEE-TT----PPPP-GGG-TT-PPPS--HHHHHHHTT-SSS--TTHHHHHHHHHHHHHSEEEEE-TTSEEEEEESTTHHHHHHHHBSS---S-TTBEEEEEEE-TTS-EEEEEEEEEE---SSBTTB---SS-EEEEEE-GGGHHHHHHHHHHHHHHTT---EEEE-TTTEEEEEEESTTHHHHHHTT-SS--STTTS-TTBEEEEEEESSTT-SSS-EEEEEEE---TTSSSEEEEEEEHHHHHHHHHHHHTSTTEEEE-HHHHHHHHHHHT---BTTTB-TT--TTTTT-GGGS-SSS--TTHHHHHHHHHH--SEEEEEEEESS-----S--EEEETTEEEEEEEEEEEETTTTEEEEEEEEE-TTS---HHHHHTS-EEEEETTEEEEEEEESS-SSSTT--GGGT--GGG----------STT--------